Protein AF-0000000085147671 (afdb_homodimer)

Structure (mmCIF, N/CA/C/O backbone):
data_AF-0000000085147671-model_v1
#
loop_
_entity.id
_entity.type
_entity.pdbx_description
1 polymer 'FAS1 domain-containing protein'
#
loop_
_atom_site.group_PDB
_atom_site.id
_atom_site.type_symbol
_atom_site.label_atom_id
_atom_site.label_alt_id
_atom_site.label_comp_id
_atom_site.label_asym_id
_atom_site.label_entity_id
_atom_site.label_seq_id
_atom_site.pdbx_PDB_ins_code
_atom_site.Cartn_x
_atom_site.Cartn_y
_atom_site.Cartn_z
_atom_site.occupancy
_atom_site.B_iso_or_equiv
_atom_site.auth_seq_id
_atom_site.auth_comp_id
_atom_site.auth_asym_id
_atom_site.auth_atom_id
_atom_site.pdbx_PDB_model_num
ATOM 1 N N . MET A 1 1 ? 23.203 61.625 76.875 1 18.44 1 MET A N 1
ATOM 2 C CA . MET A 1 1 ? 23.047 62.5 78 1 18.44 1 MET A CA 1
ATOM 3 C C . MET A 1 1 ? 22.094 63.656 77.75 1 18.44 1 MET A C 1
ATOM 5 O O . MET A 1 1 ? 21.141 63.875 78.5 1 18.44 1 MET A O 1
ATOM 9 N N . ASN A 1 2 ? 22.594 64.938 77.438 1 16.28 2 ASN A N 1
ATOM 10 C CA . ASN A 1 2 ? 22.391 66.125 78.25 1 16.28 2 ASN A CA 1
ATOM 11 C C . ASN A 1 2 ? 21.047 66.75 78 1 16.28 2 ASN A C 1
ATOM 13 O O . ASN A 1 2 ? 20.375 66.438 77 1 16.28 2 ASN A O 1
ATOM 17 N N . PRO A 1 3 ? 21.094 68.188 77.812 1 18.73 3 PRO A N 1
ATOM 18 C CA . PRO A 1 3 ? 20.625 69.25 78.625 1 18.73 3 PRO A CA 1
ATOM 19 C C . PRO A 1 3 ? 19.141 69.625 78.438 1 18.73 3 PRO A C 1
ATOM 21 O O . PRO A 1 3 ? 18.547 69.125 77.438 1 18.73 3 PRO A O 1
ATOM 24 N N . HIS A 1 4 ? 18.75 70.875 78.625 1 17.81 4 HIS A N 1
ATOM 25 C CA . HIS A 1 4 ? 18.047 71.875 79.438 1 17.81 4 HIS A CA 1
ATOM 26 C C . HIS A 1 4 ? 16.734 72.312 78.812 1 17.81 4 HIS A C 1
ATOM 28 O O . HIS A 1 4 ? 15.68 72.312 79.438 1 17.81 4 HIS A O 1
ATOM 34 N N . TRP A 1 5 ? 16.734 73.5 78.062 1 19 5 TRP A N 1
ATOM 35 C CA . TRP A 1 5 ? 16.125 74.75 78.5 1 19 5 TRP A CA 1
ATOM 36 C C . TRP A 1 5 ? 14.617 74.75 78.188 1 19 5 TRP A C 1
ATOM 38 O O . TRP A 1 5 ? 14.141 73.938 77.375 1 19 5 TRP A O 1
ATOM 48 N N . LYS A 1 6 ? 13.727 75.938 78.25 1 20.78 6 LYS A N 1
ATOM 49 C CA . LYS A 1 6 ? 12.734 76.75 78.938 1 20.78 6 LYS A CA 1
ATOM 50 C C . LYS A 1 6 ? 11.414 76.812 78.188 1 20.78 6 LYS A C 1
ATOM 52 O O . LYS A 1 6 ? 10.359 76.5 78.75 1 20.78 6 LYS A O 1
ATOM 57 N N . SER A 1 7 ? 11.031 78.125 77.75 1 19.12 7 SER A N 1
ATOM 58 C CA . SER A 1 7 ? 10.031 79.062 78.25 1 19.12 7 SER A CA 1
ATOM 59 C C . SER A 1 7 ? 8.68 78.875 77.562 1 19.12 7 SER A C 1
ATOM 61 O O . SER A 1 7 ? 8.586 78.125 76.562 1 19.12 7 SER A O 1
ATOM 63 N N . ASN A 1 8 ? 7.707 80.062 77.375 1 18.44 8 ASN A N 1
ATOM 64 C CA . ASN A 1 8 ? 6.434 80.625 77.75 1 18.44 8 ASN A CA 1
ATOM 65 C C . ASN A 1 8 ? 5.363 80.438 76.688 1 18.44 8 ASN A C 1
ATOM 67 O O . ASN A 1 8 ? 4.227 80.062 77 1 18.44 8 ASN A O 1
ATOM 71 N N . LEU A 1 9 ? 5.441 81.312 75.438 1 18.39 9 LEU A N 1
ATOM 72 C CA . LEU A 1 9 ? 4.449 82.312 75.188 1 18.39 9 LEU A CA 1
ATOM 73 C C . LEU A 1 9 ? 3.111 81.75 74.812 1 18.39 9 LEU A C 1
ATOM 75 O O . LEU A 1 9 ? 2.057 82.188 75.25 1 18.39 9 LEU A O 1
ATOM 79 N N . ARG A 1 10 ? 2.834 81.062 73.438 1 21.05 10 ARG A N 1
ATOM 80 C CA . ARG A 1 10 ? 2.615 81.375 72 1 21.05 10 ARG A CA 1
ATOM 81 C C . ARG A 1 10 ? 1.194 81 71.562 1 21.05 10 ARG A C 1
ATOM 83 O O . ARG A 1 10 ? 0.87 79.812 71.438 1 21.05 10 ARG A O 1
ATOM 90 N N . PHE A 1 11 ? 0.144 82 71.812 1 20.11 11 PHE A N 1
ATOM 91 C CA . PHE A 1 11 ? -1.224 82.125 72.312 1 20.11 11 PHE A CA 1
ATOM 92 C C . PHE A 1 11 ? -2.184 81.312 71.438 1 20.11 11 PHE A C 1
ATOM 94 O O . PHE A 1 11 ? -2.934 80.438 71.875 1 20.11 11 PHE A O 1
ATOM 101 N N . ILE A 1 12 ? -3.049 82.125 70.5 1 19.56 12 ILE A N 1
ATOM 102 C CA . ILE A 1 12 ? -4.441 82.562 70.5 1 19.56 12 ILE A CA 1
ATOM 103 C C . ILE A 1 12 ? -5.289 81.688 69.625 1 19.56 12 ILE A C 1
ATOM 105 O O . ILE A 1 12 ? -6.512 81.812 69.562 1 19.56 12 ILE A O 1
ATOM 109 N N . ILE A 1 13 ? -4.715 80.812 68.875 1 19.28 13 ILE A N 1
ATOM 110 C CA . ILE A 1 13 ? -5.5 80.5 67.688 1 19.28 13 ILE A CA 1
ATOM 111 C C . ILE A 1 13 ? -6.766 79.75 68.125 1 19.28 13 ILE A C 1
ATOM 113 O O . ILE A 1 13 ? -7.543 79.312 67.25 1 19.28 13 ILE A O 1
ATOM 117 N N . LEU A 1 14 ? -6.848 79.312 69.375 1 20.98 14 LEU A N 1
ATOM 118 C CA . LEU A 1 14 ? -7.793 78.25 69.375 1 20.98 14 LEU A CA 1
ATOM 119 C C . LEU A 1 14 ? -9.227 78.75 69.312 1 20.98 14 LEU A C 1
ATOM 121 O O . LEU A 1 14 ? -10.023 78.5 70.188 1 20.98 14 LEU A O 1
ATOM 125 N N . PHE A 1 15 ? -9.281 80 68.75 1 20.14 15 PHE A N 1
ATOM 126 C CA . PHE A 1 15 ? -10.516 80.75 69.062 1 20.14 15 PHE A CA 1
ATOM 127 C C . PHE A 1 15 ? -11.711 79.75 69 1 20.14 15 PHE A C 1
ATOM 129 O O . PHE A 1 15 ? -12.469 79.625 69.938 1 20.14 15 PHE A O 1
ATOM 136 N N . LEU A 1 16 ? -12.719 80.188 68.125 1 21.45 16 LEU A N 1
ATOM 137 C CA . LEU A 1 16 ? -14.133 80.5 68.25 1 21.45 16 LEU A CA 1
ATOM 138 C C . LEU A 1 16 ? -15 79.25 68 1 21.45 16 LEU A C 1
ATOM 140 O O . LEU A 1 16 ? -15.117 78.812 66.875 1 21.45 16 LEU A O 1
ATOM 144 N N . LEU A 1 17 ? -14.914 78.25 68.812 1 24.36 17 LEU A N 1
ATOM 145 C CA . LEU A 1 17 ? -15.805 77.125 68.812 1 24.36 17 LEU A CA 1
ATOM 146 C C . LEU A 1 17 ? -17.25 77.562 68.938 1 24.36 17 LEU A C 1
ATOM 148 O O . LEU A 1 17 ? -17.688 77.875 70.062 1 24.36 17 LEU A O 1
ATOM 152 N N . THR A 1 18 ? -17.656 78.562 68.062 1 22.66 18 THR A N 1
ATOM 153 C CA . THR A 1 18 ? -19.016 79.062 68.25 1 22.66 18 THR A CA 1
ATOM 154 C C . THR A 1 18 ? -20.016 77.938 68.375 1 22.66 18 THR A C 1
ATOM 156 O O . THR A 1 18 ? -19.922 76.938 67.688 1 22.66 18 THR A O 1
ATOM 159 N N . PHE A 1 19 ? -20.609 77.812 69.562 1 27.17 19 PHE A N 1
ATOM 160 C CA . PHE A 1 19 ? -21.719 77.062 70.062 1 27.17 19 PHE A CA 1
ATOM 161 C C . PHE A 1 19 ? -22.938 77.125 69.125 1 27.17 19 PHE A C 1
ATOM 163 O O . PHE A 1 19 ? -23.562 78.188 69 1 27.17 19 PHE A O 1
ATOM 170 N N . VAL A 1 20 ? -22.781 76.562 67.938 1 28.41 20 VAL A N 1
ATOM 171 C CA . VAL A 1 20 ? -23.953 76.5 67.062 1 28.41 20 VAL A CA 1
ATOM 172 C C . VAL A 1 20 ? -25.125 75.938 67.812 1 28.41 20 VAL A C 1
ATOM 174 O O . VAL A 1 20 ? -25.031 74.812 68.312 1 28.41 20 VAL A O 1
ATOM 177 N N . ARG A 1 21 ? -25.938 76.812 68.5 1 26.67 21 ARG A N 1
ATOM 178 C CA . ARG A 1 21 ? -27.25 76.5 69.062 1 26.67 21 ARG A CA 1
ATOM 179 C C . ARG A 1 21 ? -28.109 75.688 68.125 1 26.67 21 ARG A C 1
ATOM 181 O O . ARG A 1 21 ? -28.391 76.125 67 1 26.67 21 ARG A O 1
ATOM 188 N N . THR A 1 22 ? -27.922 74.375 68.25 1 27.78 22 THR A N 1
ATOM 189 C CA . THR A 1 22 ? -28.859 73.438 67.625 1 27.78 22 THR A CA 1
ATOM 190 C C . THR A 1 22 ? -30.281 73.75 68.062 1 27.78 22 THR A C 1
ATOM 192 O O . THR A 1 22 ? -30.594 73.562 69.25 1 27.78 22 THR A O 1
ATOM 195 N N . SER A 1 23 ? -30.875 74.938 67.75 1 27.72 23 SER A N 1
ATOM 196 C CA . SER A 1 23 ? -32.312 75.062 68 1 27.72 23 SER A CA 1
ATOM 197 C C . SER A 1 23 ? -33.062 73.812 67.562 1 27.72 23 SER A C 1
ATOM 199 O O . SER A 1 23 ? -32.719 73.188 66.562 1 27.72 23 SER A O 1
ATOM 201 N N . ASN A 1 24 ? -33.625 73.188 68.5 1 28.58 24 ASN A N 1
ATOM 202 C CA . ASN A 1 24 ? -34.562 72.062 68.5 1 28.58 24 ASN A CA 1
ATOM 203 C C . ASN A 1 24 ? -35.719 72.312 67.562 1 28.58 24 ASN A C 1
ATOM 205 O O . ASN A 1 24 ? -36.656 73 67.875 1 28.58 24 ASN A O 1
ATOM 209 N N . ILE A 1 25 ? -35.469 72.875 66.312 1 29.09 25 ILE A N 1
ATOM 210 C CA . ILE A 1 25 ? -36.625 72.938 65.438 1 29.09 25 ILE A CA 1
ATOM 211 C C . ILE A 1 25 ? -37.375 71.562 65.5 1 29.09 25 ILE A C 1
ATOM 213 O O . ILE A 1 25 ? -36.75 70.5 65.375 1 29.09 25 ILE A O 1
ATOM 217 N N . ASP A 1 26 ? -38.531 71.625 66.125 1 30.11 26 ASP A N 1
ATOM 218 C CA . ASP A 1 26 ? -39.594 70.625 66.125 1 30.11 26 ASP A CA 1
ATOM 219 C C . ASP A 1 26 ? -39.781 70.062 64.688 1 30.11 26 ASP A C 1
ATOM 221 O O . ASP A 1 26 ? -40.156 70.75 63.781 1 30.11 26 ASP A O 1
ATOM 225 N N . ASP A 1 27 ? -38.719 69.438 64.25 1 30.64 27 ASP A N 1
ATOM 226 C CA . ASP A 1 27 ? -38.75 68.812 62.969 1 30.64 27 ASP A CA 1
ATOM 227 C C . ASP A 1 27 ? -40.031 68 62.75 1 30.64 27 ASP A C 1
ATOM 229 O O . ASP A 1 27 ? -40.188 66.875 63.25 1 30.64 27 ASP A O 1
ATOM 233 N N . ASP A 1 28 ? -41.156 68.688 63 1 31.89 28 ASP A N 1
ATOM 234 C CA . ASP A 1 28 ? -42.438 68 62.719 1 31.89 28 ASP A CA 1
ATOM 235 C C . ASP A 1 28 ? -42.375 67.125 61.469 1 31.89 28 ASP A C 1
ATOM 237 O O . ASP A 1 28 ? -42.844 66 61.5 1 31.89 28 ASP A O 1
ATOM 241 N N . ASN A 1 29 ? -42.531 67.875 60.312 1 34.53 29 ASN A N 1
ATOM 242 C CA . ASN A 1 29 ? -42.969 67.25 59.094 1 34.53 29 ASN A CA 1
ATOM 243 C C . ASN A 1 29 ? -41.906 66.25 58.594 1 34.53 29 ASN A C 1
ATOM 245 O O . ASN A 1 29 ? -41.156 66.562 57.688 1 34.53 29 ASN A O 1
ATOM 249 N N . LYS A 1 30 ? -41.156 65.688 59.375 1 39 30 LYS A N 1
ATOM 250 C CA . LYS A 1 30 ? -40.125 64.75 58.906 1 39 30 LYS A CA 1
ATOM 251 C C . LYS A 1 30 ? -40.719 63.656 58.031 1 39 30 LYS A C 1
ATOM 253 O O . LYS A 1 30 ? -41.375 62.75 58.5 1 39 30 LYS A O 1
ATOM 258 N N . PHE A 1 31 ? -41.125 63.969 56.844 1 42.31 31 PHE A N 1
ATOM 259 C CA . PHE A 1 31 ? -41.344 62.969 55.812 1 42.31 31 PHE A CA 1
ATOM 260 C C . PHE A 1 31 ? -40.312 61.875 55.875 1 42.31 31 PHE A C 1
ATOM 262 O O . PHE A 1 31 ? -39.094 62.125 55.719 1 42.31 31 PHE A O 1
ATOM 269 N N . PRO A 1 32 ? -40.406 60.875 56.688 1 51.78 32 PRO A N 1
ATOM 270 C CA . PRO A 1 32 ? -39.438 59.812 56.906 1 51.78 32 PRO A CA 1
ATOM 271 C C . PRO A 1 32 ? -38.781 59.344 55.594 1 51.78 32 PRO A C 1
ATOM 273 O O . PRO A 1 32 ? -39.469 59.125 54.594 1 51.78 32 PRO A O 1
ATOM 276 N N . PHE A 1 33 ? -37.531 59.75 55.375 1 69.94 33 PHE A N 1
ATOM 277 C CA . PHE A 1 33 ? -36.688 59.219 54.312 1 69.94 33 PHE A CA 1
ATOM 278 C C . PHE A 1 33 ? -36.719 57.688 54.312 1 69.94 33 PHE A C 1
ATOM 280 O O . PHE A 1 33 ? -36.344 57.062 55.312 1 69.94 33 PHE A O 1
ATOM 287 N N . GLU A 1 34 ? -37.562 57.094 53.5 1 82.31 34 GLU A N 1
ATOM 288 C CA . GLU A 1 34 ? -37.688 55.656 53.438 1 82.31 34 GLU A CA 1
ATOM 289 C C . GLU A 1 34 ? -36.875 55.062 52.281 1 82.31 34 GLU A C 1
ATOM 291 O O . GLU A 1 34 ? -37.031 55.438 51.125 1 82.31 34 GLU A O 1
ATOM 296 N N . THR A 1 35 ? -35.844 54.344 52.594 1 90.25 35 THR A N 1
ATOM 297 C CA . THR A 1 35 ? -35.031 53.594 51.656 1 90.25 35 THR A CA 1
ATOM 298 C C . THR A 1 35 ? -35.625 52.188 51.438 1 90.25 35 THR A C 1
ATOM 300 O O . THR A 1 35 ? -36.625 51.812 52.062 1 90.25 35 THR A O 1
ATOM 303 N N . VAL A 1 36 ? -35.031 51.438 50.438 1 93.75 36 VAL A N 1
ATOM 304 C CA . VAL A 1 36 ? -35.469 50.094 50.156 1 93.75 36 VAL A CA 1
ATOM 305 C C . VAL A 1 36 ? -35.312 49.219 51.406 1 93.75 36 VAL A C 1
ATOM 307 O O . VAL A 1 36 ? -36.219 48.438 51.75 1 93.75 36 VAL A O 1
ATOM 310 N N . VAL A 1 37 ? -34.25 49.375 52.188 1 93.81 37 VAL A N 1
ATOM 311 C CA . VAL A 1 37 ? -33.969 48.594 53.406 1 93.81 37 VAL A CA 1
ATOM 312 C C . VAL A 1 37 ? -35 48.906 54.469 1 93.81 37 VAL A C 1
ATOM 314 O O . VAL A 1 37 ? -35.438 48.031 55.25 1 93.81 37 VAL A O 1
ATOM 317 N N . ASP A 1 38 ? -35.469 50.188 54.5 1 91.94 38 ASP A N 1
ATOM 318 C CA . ASP A 1 38 ? -36.469 50.594 55.469 1 91.94 38 ASP A CA 1
ATOM 319 C C . ASP A 1 38 ? -37.812 49.906 55.219 1 91.94 38 ASP A C 1
ATOM 321 O O . ASP A 1 38 ? -38.469 49.469 56.156 1 91.94 38 ASP A O 1
ATOM 325 N N . ILE A 1 39 ? -38.094 49.906 53.938 1 93.56 39 ILE A N 1
ATOM 326 C CA . ILE A 1 39 ? -39.344 49.25 53.562 1 93.56 39 ILE A CA 1
ATOM 327 C C . ILE A 1 39 ? -39.25 47.781 53.938 1 93.56 39 ILE A C 1
ATOM 329 O O . ILE A 1 39 ? -40.219 47.219 54.5 1 93.56 39 ILE A O 1
ATOM 333 N N . LEU A 1 40 ? -38.188 47.094 53.656 1 94.69 40 LEU A N 1
ATOM 334 C CA . LEU A 1 40 ? -38 45.688 54 1 94.69 40 LEU A CA 1
ATOM 335 C C . LEU A 1 40 ? -38.062 45.469 55.5 1 94.69 40 LEU A C 1
ATOM 337 O O . LEU A 1 40 ? -38.562 44.438 55.969 1 94.69 40 LEU A O 1
ATOM 341 N N . SER A 1 41 ? -37.594 46.375 56.312 1 92.5 41 SER A N 1
ATOM 342 C CA . SER A 1 41 ? -37.562 46.281 57.75 1 92.5 41 SER A CA 1
ATOM 343 C C . SER A 1 41 ? -38.938 46.5 58.375 1 92.5 41 SER A C 1
ATOM 345 O O . SER A 1 41 ? -39.25 45.906 59.406 1 92.5 41 SER A O 1
ATOM 347 N N . ASN A 1 42 ? -39.719 47.406 57.719 1 92.19 42 ASN A N 1
ATOM 348 C CA . ASN A 1 42 ? -41.031 47.75 58.25 1 92.19 42 ASN A CA 1
ATOM 349 C C . ASN A 1 42 ? -42.062 46.688 57.906 1 92.19 42 ASN A C 1
ATOM 351 O O . ASN A 1 42 ? -43.125 46.625 58.531 1 92.19 42 ASN A O 1
ATOM 355 N N . ASP A 1 43 ? -41.781 45.938 56.906 1 92.31 43 ASP A N 1
ATOM 356 C CA . ASP A 1 43 ? -42.719 44.906 56.5 1 92.31 43 ASP A CA 1
ATOM 357 C C . ASP A 1 43 ? -42.219 43.5 56.938 1 92.31 43 ASP A C 1
ATOM 359 O O . ASP A 1 43 ? -41.188 43.031 56.438 1 92.31 43 ASP A O 1
ATOM 363 N N . VAL A 1 44 ? -42.938 42.812 57.75 1 90.62 44 VAL A N 1
ATOM 364 C CA . VAL A 1 44 ? -42.531 41.594 58.406 1 90.62 44 VAL A CA 1
ATOM 365 C C . VAL A 1 44 ? -42.406 40.469 57.375 1 90.62 44 VAL A C 1
ATOM 367 O O . VAL A 1 44 ? -41.656 39.5 57.594 1 90.62 44 VAL A O 1
ATOM 370 N N . GLN A 1 45 ? -43 40.594 56.281 1 92.88 45 GLN A N 1
ATOM 371 C CA . GLN A 1 45 ? -43 39.531 55.281 1 92.88 45 GLN A CA 1
ATOM 372 C C . GLN A 1 45 ? -41.594 39.406 54.656 1 92.88 45 GLN A C 1
ATOM 374 O O . GLN A 1 45 ? -41.312 38.375 54.062 1 92.88 45 GLN A O 1
ATOM 379 N N . PHE A 1 46 ? -40.688 40.344 54.812 1 95.06 46 PHE A N 1
ATOM 380 C CA . PHE A 1 46 ? -39.375 40.312 54.219 1 95.06 46 PHE A CA 1
ATOM 381 C C . PHE A 1 46 ? -38.281 40.062 55.25 1 95.06 46 PHE A C 1
ATOM 383 O O . PHE A 1 46 ? -37.094 40.281 55 1 95.06 46 PHE A O 1
ATOM 390 N N . SER A 1 47 ? -38.625 39.562 56.438 1 92.25 47 SER A N 1
ATOM 391 C CA . SER A 1 47 ? -37.688 39.469 57.562 1 92.25 47 SER A CA 1
ATOM 392 C C . SER A 1 47 ? -36.562 38.5 57.25 1 92.25 47 SER A C 1
ATOM 394 O O . SER A 1 47 ? -35.406 38.781 57.531 1 92.25 47 SER A O 1
ATOM 396 N N . THR A 1 48 ? -36.906 37.344 56.688 1 91.81 48 THR A N 1
ATOM 397 C CA . THR A 1 48 ? -35.875 36.375 56.344 1 91.81 48 THR A CA 1
ATOM 398 C C . THR A 1 48 ? -34.938 36.906 55.281 1 91.81 48 THR A C 1
ATOM 400 O O . THR A 1 48 ? -33.719 36.719 55.375 1 91.81 48 THR A O 1
ATOM 403 N N . PHE A 1 49 ? -35.438 37.469 54.188 1 93.94 49 PHE A N 1
ATOM 404 C CA . PHE A 1 49 ? -34.625 38.062 53.125 1 93.94 49 PHE A CA 1
ATOM 405 C C . PHE A 1 49 ? -33.688 39.156 53.688 1 93.94 49 PHE A C 1
ATOM 407 O O . PHE A 1 49 ? -32.5 39.188 53.344 1 93.94 49 PHE A O 1
ATOM 414 N N . LEU A 1 50 ? -34.25 39.969 54.594 1 92.81 50 LEU A N 1
ATOM 415 C CA . LEU A 1 50 ? -33.469 41.062 55.188 1 92.81 50 LEU A CA 1
ATOM 416 C C . LEU A 1 50 ? -32.344 40.5 56.062 1 92.81 50 LEU A C 1
ATOM 418 O O . LEU A 1 50 ? -31.234 41.031 56.062 1 92.81 50 LEU A O 1
ATOM 422 N N . ARG A 1 51 ? -32.656 39.438 56.75 1 89.94 51 ARG A N 1
ATOM 423 C CA . ARG A 1 51 ? -31.625 38.812 57.594 1 89.94 51 ARG A CA 1
ATOM 424 C C . ARG A 1 51 ? -30.469 38.281 56.719 1 89.94 51 ARG A C 1
ATOM 426 O O . ARG A 1 51 ? -29.297 38.438 57.094 1 89.94 51 ARG A O 1
ATOM 433 N N . LEU A 1 52 ? -30.797 37.75 55.656 1 91.06 52 LEU A N 1
ATOM 434 C CA . LEU A 1 52 ? -29.797 37.25 54.719 1 91.06 52 LEU A CA 1
ATOM 435 C C . LEU A 1 52 ? -28.969 38.406 54.156 1 91.06 52 LEU A C 1
ATOM 437 O O . LEU A 1 52 ? -27.75 38.281 54.031 1 91.06 52 LEU A O 1
ATOM 441 N N . VAL A 1 53 ? -29.562 39.469 53.688 1 93.38 53 VAL A N 1
ATOM 442 C CA . VAL A 1 53 ? -28.922 40.656 53.125 1 93.38 53 VAL A CA 1
ATOM 443 C C . VAL A 1 53 ? -27.969 41.281 54.156 1 93.38 53 VAL A C 1
ATOM 445 O O . VAL A 1 53 ? -26.875 41.688 53.812 1 93.38 53 VAL A O 1
ATOM 448 N N . GLN A 1 54 ? -28.391 41.219 55.406 1 91.12 54 GLN A N 1
ATOM 449 C CA . GLN A 1 54 ? -27.578 41.75 56.469 1 91.12 54 GLN A CA 1
ATOM 450 C C . GLN A 1 54 ? -26.375 40.844 56.75 1 91.12 54 GLN A C 1
ATOM 452 O O . GLN A 1 54 ? -25.234 41.344 56.875 1 91.12 54 GLN A O 1
ATOM 457 N N . ARG A 1 55 ? -26.641 39.594 56.812 1 89.38 55 ARG A N 1
ATOM 458 C CA . ARG A 1 55 ? -25.578 38.625 57.094 1 89.38 55 ARG A CA 1
ATOM 459 C C . ARG A 1 55 ? -24.5 38.656 56.031 1 89.38 55 ARG A C 1
ATOM 461 O O . ARG A 1 55 ? -23.328 38.438 56.312 1 89.38 55 ARG A O 1
ATOM 468 N N . LYS A 1 56 ? -24.906 38.875 54.906 1 92.31 56 LYS A N 1
ATOM 469 C CA . LYS A 1 56 ? -23.969 38.844 53.812 1 92.31 56 LYS A CA 1
ATOM 470 C C . LYS A 1 56 ? -23.359 40.25 53.562 1 92.31 56 LYS A C 1
ATOM 472 O O . LYS A 1 56 ? -22.484 40.406 52.719 1 92.31 56 LYS A O 1
ATOM 477 N N . GLY A 1 57 ? -23.797 41.219 54.219 1 91.69 57 GLY A N 1
ATOM 478 C CA . GLY A 1 57 ? -23.203 42.531 54.156 1 91.69 57 GLY A CA 1
ATOM 479 C C . GLY A 1 57 ? -23.641 43.344 52.969 1 91.69 57 GLY A C 1
ATOM 480 O O . GLY A 1 57 ? -22.875 44.156 52.438 1 91.69 57 GLY A O 1
ATOM 481 N N . TYR A 1 58 ? -24.891 43.188 52.469 1 94.56 58 TYR A N 1
ATOM 482 C CA . TYR A 1 58 ? -25.344 43.844 51.25 1 94.56 58 TYR A CA 1
ATOM 483 C C . TYR A 1 58 ? -26.078 45.156 51.562 1 94.56 58 TYR A C 1
ATOM 485 O O . TYR A 1 58 ? -26.484 45.875 50.656 1 94.56 58 TYR A O 1
ATOM 493 N N . VAL A 1 59 ? -26.281 45.531 52.781 1 94.31 59 VAL A N 1
ATOM 494 C CA . VAL A 1 59 ? -27.109 46.656 53.156 1 94.31 59 VAL A CA 1
ATOM 495 C C . VAL A 1 59 ? -26.484 47.969 52.625 1 94.31 59 VAL A C 1
ATOM 497 O O . VAL A 1 59 ? -27.172 48.75 51.969 1 94.31 59 VAL A O 1
ATOM 500 N N . PRO A 1 60 ? -25.141 48.156 52.875 1 93 60 PRO A N 1
ATOM 501 C CA . PRO A 1 60 ? -24.562 49.375 52.281 1 93 60 PRO A CA 1
ATOM 502 C C . PRO A 1 60 ? -24.688 49.406 50.75 1 93 60 PRO A C 1
ATOM 504 O O . PRO A 1 60 ? -24.938 50.5 50.188 1 93 60 PRO A O 1
ATOM 507 N N . TYR A 1 61 ? -24.531 48.281 50.156 1 93.38 61 TYR A N 1
ATOM 508 C CA . TYR A 1 61 ? -24.641 48.188 48.719 1 93.38 61 TYR A CA 1
ATOM 509 C C . TYR A 1 61 ? -26.031 48.594 48.25 1 93.38 61 TYR A C 1
ATOM 511 O O . TYR A 1 61 ? -26.172 49.406 47.344 1 93.38 61 TYR A O 1
ATOM 519 N N . LEU A 1 62 ? -27.078 48.094 48.844 1 94.5 62 LEU A N 1
ATOM 520 C CA . LEU A 1 62 ? -28.453 48.406 48.469 1 94.5 62 LEU A CA 1
ATOM 521 C C . LEU A 1 62 ? -28.766 49.875 48.688 1 94.5 62 LEU A C 1
ATOM 523 O O . LEU A 1 62 ? -29.516 50.469 47.938 1 94.5 62 LEU A O 1
ATOM 527 N N . ASN A 1 63 ? -28.188 50.438 49.75 1 92.06 63 ASN A N 1
ATOM 528 C CA . ASN A 1 63 ? -28.453 51.844 50.094 1 92.06 63 ASN A CA 1
ATOM 529 C C . ASN A 1 63 ? -27.781 52.781 49.125 1 92.06 63 ASN A C 1
ATOM 531 O O . ASN A 1 63 ? -28.219 53.938 48.969 1 92.06 63 ASN A O 1
ATOM 535 N N . GLU A 1 64 ? -26.766 52.312 48.5 1 92.81 64 GLU A N 1
ATOM 536 C CA . GLU A 1 64 ? -26.031 53.156 47.562 1 92.81 64 GLU A CA 1
ATOM 537 C C . GLU A 1 64 ? -26.641 53.094 46.188 1 92.81 64 GLU A C 1
ATOM 539 O O . GLU A 1 64 ? -26.391 53.969 45.344 1 92.81 64 GLU A O 1
ATOM 544 N N . LEU A 1 65 ? -27.406 52.062 45.875 1 92.94 65 LEU A N 1
ATOM 545 C CA . LEU A 1 65 ? -27.969 51.875 44.531 1 92.94 65 LEU A CA 1
ATOM 546 C C . LEU A 1 65 ? -29.047 52.906 44.219 1 92.94 65 LEU A C 1
ATOM 548 O O . LEU A 1 65 ? -29.734 53.375 45.156 1 92.94 65 LEU A O 1
ATOM 552 N N . GLN A 1 66 ? -29.047 53.344 42.906 1 92.69 66 GLN A N 1
ATOM 553 C CA . GLN A 1 66 ? -30.094 54.219 42.375 1 92.69 66 GLN A CA 1
ATOM 554 C C . GLN A 1 66 ? -30.672 53.688 41.062 1 92.69 66 GLN A C 1
ATOM 556 O O . GLN A 1 66 ? -29.984 52.969 40.344 1 92.69 66 GLN A O 1
ATOM 561 N N . ASN A 1 67 ? -32 53.969 40.812 1 93.69 67 ASN A N 1
ATOM 562 C CA . ASN A 1 67 ? -32.688 53.562 39.594 1 93.69 67 ASN A CA 1
ATOM 563 C C . ASN A 1 67 ? -32.625 52.031 39.406 1 93.69 67 ASN A C 1
ATOM 565 O O . ASN A 1 67 ? -32.094 51.531 38.438 1 93.69 67 ASN A O 1
ATOM 569 N N . PHE A 1 68 ? -33.188 51.312 40.344 1 95.38 68 PHE A N 1
ATOM 570 C CA . PHE A 1 68 ? -33.125 49.875 40.281 1 95.38 68 PHE A CA 1
ATOM 571 C C . PHE A 1 68 ? -34.438 49.25 40.75 1 95.38 68 PHE A C 1
ATOM 573 O O . PHE A 1 68 ? -35.312 49.969 41.281 1 95.38 68 PHE A O 1
ATOM 580 N N . THR A 1 69 ? -34.656 48 40.5 1 95.62 69 THR A N 1
ATOM 581 C CA . THR A 1 69 ? -35.781 47.188 41 1 95.62 69 THR A CA 1
ATOM 582 C C . THR A 1 69 ? -35.25 45.969 41.781 1 95.62 69 THR A C 1
ATOM 584 O O . THR A 1 69 ? -34.312 45.312 41.344 1 95.62 69 THR A O 1
ATOM 587 N N . LEU A 1 70 ? -35.781 45.812 42.938 1 96.44 70 LEU A N 1
ATOM 588 C CA . LEU A 1 70 ? -35.406 44.656 43.781 1 96.44 70 LEU A CA 1
ATOM 589 C C . LEU A 1 70 ? -36.531 43.656 43.844 1 96.44 70 LEU A C 1
ATOM 591 O O . LEU A 1 70 ? -37.656 44 44.219 1 96.44 70 LEU A O 1
ATOM 595 N N . PHE A 1 71 ? -36.25 42.438 43.375 1 95.75 71 PHE A N 1
ATOM 596 C CA . PHE A 1 71 ? -37.188 41.344 43.594 1 95.75 71 PHE A CA 1
ATOM 597 C C . PHE A 1 71 ? -36.906 40.688 44.969 1 95.75 71 PHE A C 1
ATOM 599 O O . PHE A 1 71 ? -36.031 39.812 45.062 1 95.75 71 PHE A O 1
ATOM 606 N N . ALA A 1 72 ? -37.719 40.969 45.906 1 95.5 72 ALA A N 1
ATOM 607 C CA . ALA A 1 72 ? -37.469 40.531 47.25 1 95.5 72 ALA A CA 1
ATOM 608 C C . ALA A 1 72 ? -38.312 39.312 47.594 1 95.5 72 ALA A C 1
ATOM 610 O O . ALA A 1 72 ? -39.562 39.406 47.625 1 95.5 72 ALA A O 1
ATOM 611 N N . PRO A 1 73 ? -37.656 38.219 47.906 1 94.94 73 PRO A N 1
ATOM 612 C CA . PRO A 1 73 ? -38.469 37.031 48.312 1 94.94 73 PRO A CA 1
ATOM 613 C C . PRO A 1 73 ? -39.156 37.25 49.656 1 94.94 73 PRO A C 1
ATOM 615 O O . PRO A 1 73 ? -38.594 37.812 50.594 1 94.94 73 PRO A O 1
ATOM 618 N N . VAL A 1 74 ? -40.375 36.875 49.688 1 94.62 74 VAL A N 1
ATOM 619 C CA . VAL A 1 74 ? -41.125 36.875 50.938 1 94.62 74 VAL A CA 1
ATOM 620 C C . VAL A 1 74 ? -40.781 35.688 51.781 1 94.62 74 VAL A C 1
ATOM 622 O O . VAL A 1 74 ? -40.062 34.781 51.312 1 94.62 74 VAL A O 1
ATOM 625 N N . ASN A 1 75 ? -41.219 35.625 53.031 1 91.81 75 ASN A N 1
ATOM 626 C CA . ASN A 1 75 ? -40.812 34.562 53.969 1 91.81 75 ASN A CA 1
ATOM 627 C C . ASN A 1 75 ? -41.219 33.188 53.469 1 91.81 75 ASN A C 1
ATOM 629 O O . ASN A 1 75 ? -40.531 32.188 53.719 1 91.81 75 ASN A O 1
ATOM 633 N N . SER A 1 76 ? -42.312 33.094 52.656 1 89.12 76 SER A N 1
ATOM 634 C CA . SER A 1 76 ? -42.812 31.812 52.188 1 89.12 76 SER A CA 1
ATOM 635 C C . SER A 1 76 ? -41.875 31.219 51.125 1 89.12 76 SER A C 1
ATOM 637 O O . SER A 1 76 ? -41.938 30.031 50.844 1 89.12 76 SER A O 1
ATOM 639 N N . ALA A 1 77 ? -41.031 32.094 50.625 1 91.19 77 ALA A N 1
ATOM 640 C CA . ALA A 1 77 ? -40.062 31.641 49.625 1 91.19 77 ALA A CA 1
ATOM 641 C C . ALA A 1 77 ? -38.938 30.828 50.25 1 91.19 77 ALA A C 1
ATOM 643 O O . ALA A 1 77 ? -38.25 30.078 49.562 1 91.19 77 ALA A O 1
ATOM 644 N N . PHE A 1 78 ? -38.719 30.938 51.531 1 89.56 78 PHE A N 1
ATOM 645 C CA . PHE A 1 78 ? -37.594 30.312 52.219 1 89.56 78 PHE A CA 1
ATOM 646 C C . PHE A 1 78 ? -38.062 29.094 53 1 89.56 78 PHE A C 1
ATOM 648 O O . PHE A 1 78 ? -39.188 29.062 53.5 1 89.56 78 PHE A O 1
ATOM 655 N N . ILE A 1 79 ? -37.312 28.109 52.781 1 77.25 79 ILE A N 1
ATOM 656 C CA . ILE A 1 79 ? -37.5 26.969 53.688 1 77.25 79 ILE A CA 1
ATOM 657 C C . ILE A 1 79 ? -36.5 27.078 54.844 1 77.25 79 ILE A C 1
ATOM 659 O O . ILE A 1 79 ? -35.281 27.094 54.625 1 77.25 79 ILE A O 1
ATOM 663 N N . VAL A 1 80 ? -36.969 27.375 55.969 1 67.81 80 VAL A N 1
ATOM 664 C CA . VAL A 1 80 ? -36.125 27.547 57.156 1 67.81 80 VAL A CA 1
ATOM 665 C C . VAL A 1 80 ? -36.25 26.297 58.031 1 67.81 80 VAL A C 1
ATOM 667 O O . VAL A 1 80 ? -37.344 25.859 58.375 1 67.81 80 VAL A O 1
ATOM 670 N N . ASN A 1 81 ? -35.094 25.531 58.062 1 65.62 81 ASN A N 1
ATOM 671 C CA . ASN A 1 81 ? -35.094 24.344 58.938 1 65.62 81 ASN A CA 1
ATOM 672 C C . ASN A 1 81 ? -35.344 24.719 60.406 1 65.62 81 ASN A C 1
ATOM 674 O O . ASN A 1 81 ? -35.344 25.891 60.75 1 65.62 81 ASN A O 1
ATOM 678 N N . ASP A 1 82 ? -35.719 23.672 61.156 1 65.69 82 ASP A N 1
ATOM 679 C CA . ASP A 1 82 ? -36.062 23.797 62.562 1 65.69 82 ASP A CA 1
ATOM 680 C C . ASP A 1 82 ? -34.938 24.516 63.344 1 65.69 82 ASP A C 1
ATOM 682 O O . ASP A 1 82 ? -35.219 25.188 64.312 1 65.69 82 ASP A O 1
ATOM 686 N N . GLU A 1 83 ? -33.75 24.422 62.875 1 64.94 83 GLU A N 1
ATOM 687 C CA . GLU A 1 83 ? -32.625 25.031 63.594 1 64.94 83 GLU A CA 1
ATOM 688 C C . GLU A 1 83 ? -32.469 26.5 63.188 1 64.94 83 GLU A C 1
ATOM 690 O O . GLU A 1 83 ? -31.562 27.188 63.688 1 64.94 83 GLU A O 1
ATOM 695 N N . GLY A 1 84 ? -33.312 26.969 62.344 1 63 84 GLY A N 1
ATOM 696 C CA . GLY A 1 84 ? -33.281 28.375 61.969 1 63 84 GLY A CA 1
ATOM 697 C C . GLY A 1 84 ? -32.406 28.672 60.75 1 63 84 GLY A C 1
ATOM 698 O O . GLY A 1 84 ? -32.312 29.812 60.312 1 63 84 GLY A O 1
ATOM 699 N N . SER A 1 85 ? -31.797 27.656 60.25 1 68.5 85 SER A N 1
ATOM 700 C CA . SER A 1 85 ? -30.906 27.859 59.125 1 68.5 85 SER A CA 1
ATOM 701 C C . SER A 1 85 ? -31.703 27.922 57.812 1 68.5 85 SER A C 1
ATOM 703 O O . SER A 1 85 ? -32.688 27.188 57.625 1 68.5 85 SER A O 1
ATOM 705 N N . ILE A 1 86 ? -31.422 28.938 57.094 1 71.5 86 ILE A N 1
ATOM 706 C CA . ILE A 1 86 ? -32.062 29.125 55.781 1 71.5 86 ILE A CA 1
ATOM 707 C C . ILE A 1 86 ? -31.422 28.203 54.75 1 71.5 86 ILE A C 1
ATOM 709 O O . ILE A 1 86 ? -30.219 28.234 54.531 1 71.5 86 ILE A O 1
ATOM 713 N N . LEU A 1 87 ? -32.219 27.359 54.219 1 68.62 87 LEU A N 1
ATOM 714 C CA . LEU A 1 87 ? -31.719 26.438 53.188 1 68.62 87 LEU A CA 1
ATOM 715 C C . LEU A 1 87 ? -31.219 27.203 51.969 1 68.62 87 LEU A C 1
ATOM 717 O O . LEU A 1 87 ? -31.906 28.078 51.469 1 68.62 87 LEU A O 1
ATOM 721 N N . GLY A 1 88 ? -29.891 27.031 51.625 1 70.12 88 GLY A N 1
ATOM 722 C CA . GLY A 1 88 ? -29.297 27.641 50.406 1 70.12 88 GLY A CA 1
ATOM 723 C C . GLY A 1 88 ? -28.609 28.953 50.688 1 70.12 88 GLY A C 1
ATOM 724 O O . GLY A 1 88 ? -28.312 29.703 49.781 1 70.12 88 GLY A O 1
ATOM 725 N N . GLU A 1 89 ? -28.453 29.297 51.969 1 77.06 89 GLU A N 1
ATOM 726 C CA . GLU A 1 89 ? -27.844 30.547 52.375 1 77.06 89 GLU A CA 1
ATOM 727 C C . GLU A 1 89 ? -26.484 30.75 51.688 1 77.06 89 GLU A C 1
ATOM 729 O O . GLU A 1 89 ? -26.156 31.859 51.281 1 77.06 89 GLU A O 1
ATOM 734 N N . ASN A 1 90 ? -25.828 29.625 51.562 1 78.31 90 ASN A N 1
ATOM 735 C CA . ASN A 1 90 ? -24.5 29.734 50.969 1 78.31 90 ASN A CA 1
ATOM 736 C C . ASN A 1 90 ? -24.547 30.094 49.5 1 78.31 90 ASN A C 1
ATOM 738 O O . ASN A 1 90 ? -23.609 30.688 48.969 1 78.31 90 ASN A O 1
ATOM 742 N N . GLN A 1 91 ? -25.625 29.844 48.906 1 80.19 91 GLN A N 1
ATOM 743 C CA . GLN A 1 91 ? -25.719 30.078 47.469 1 80.19 91 GLN A CA 1
ATOM 744 C C . GLN A 1 91 ? -26.422 31.406 47.188 1 80.19 91 GLN A C 1
ATOM 746 O O . GLN A 1 91 ? -26.562 31.797 46 1 80.19 91 GLN A O 1
ATOM 751 N N . PHE A 1 92 ? -26.719 32.062 48.156 1 87.25 92 PHE A N 1
ATOM 752 C CA . PHE A 1 92 ? -27.453 33.312 48 1 87.25 92 PHE A CA 1
ATOM 753 C C . PHE A 1 92 ? -26.578 34.375 47.375 1 87.25 92 PHE A C 1
ATOM 755 O O . PHE A 1 92 ? -25.453 34.594 47.812 1 87.25 92 PHE A O 1
ATOM 762 N N . ASP A 1 93 ? -27.047 34.969 46.25 1 90.94 93 ASP A N 1
ATOM 763 C CA . ASP A 1 93 ? -26.422 36.094 45.562 1 90.94 93 ASP A CA 1
ATOM 764 C C . ASP A 1 93 ? -27.422 37.219 45.312 1 90.94 93 ASP A C 1
ATOM 766 O O . ASP A 1 93 ? -28.391 37.031 44.562 1 90.94 93 ASP A O 1
ATOM 770 N N . LEU A 1 94 ? -27.234 38.312 45.844 1 93.81 94 LEU A N 1
ATOM 771 C CA . LEU A 1 94 ? -28.172 39.406 45.75 1 93.81 94 LEU A CA 1
ATOM 772 C C . LEU A 1 94 ? -28.359 39.875 44.312 1 93.81 94 LEU A C 1
ATOM 774 O O . LEU A 1 94 ? -29.438 40.344 43.938 1 93.81 94 LEU A O 1
ATOM 778 N N . GLU A 1 95 ? -27.328 39.719 43.5 1 93.19 95 GLU A N 1
ATOM 779 C CA . GLU A 1 95 ? -27.391 40.156 42.125 1 93.19 95 GLU A CA 1
ATOM 780 C C . GLU A 1 95 ? -28.469 39.375 41.344 1 93.19 95 GLU A C 1
ATOM 782 O O . GLU A 1 95 ? -28.922 39.844 40.281 1 93.19 95 GLU A O 1
ATOM 787 N N . ASN A 1 96 ? -28.891 38.25 41.781 1 93.88 96 ASN A N 1
ATOM 788 C CA . ASN A 1 96 ? -29.953 37.469 41.156 1 93.88 96 ASN A CA 1
ATOM 789 C C . ASN A 1 96 ? -31.312 38.125 41.312 1 93.88 96 ASN A C 1
ATOM 791 O O . ASN A 1 96 ? -32.25 37.781 40.594 1 93.88 96 ASN A O 1
ATOM 795 N N . TYR A 1 97 ? -31.375 39.125 42.125 1 94.75 97 TYR A N 1
ATOM 796 C CA . TYR A 1 97 ? -32.656 39.688 42.469 1 94.75 97 TYR A CA 1
ATOM 797 C C . TYR A 1 97 ? -32.719 41.156 42.094 1 94.75 97 TYR A C 1
ATOM 799 O O . TYR A 1 97 ? -33.656 41.875 42.469 1 94.75 97 TYR A O 1
ATOM 807 N N . LEU A 1 98 ? -31.781 41.625 41.344 1 95.38 98 LEU A N 1
ATOM 808 C CA . LEU A 1 98 ? -31.672 43.062 41.094 1 95.38 98 LEU A CA 1
ATOM 809 C C . LEU A 1 98 ? -31.766 43.375 39.594 1 95.38 98 LEU A C 1
ATOM 811 O O . LEU A 1 98 ? -31.188 42.656 38.781 1 95.38 98 LEU A O 1
ATOM 815 N N . LEU A 1 99 ? -32.562 44.281 39.188 1 94.5 99 LEU A N 1
ATOM 816 C CA . LEU A 1 99 ? -32.469 44.969 37.938 1 94.5 99 LEU A CA 1
ATOM 817 C C . LEU A 1 99 ? -31.797 46.344 38.094 1 94.5 99 LEU A C 1
ATOM 819 O O . LEU A 1 99 ? -32.25 47.156 38.875 1 94.5 99 LEU A O 1
ATOM 823 N N . HIS A 1 100 ? -30.75 46.531 37.375 1 93.44 100 HIS A N 1
ATOM 824 C CA . HIS A 1 100 ? -30.047 47.812 37.469 1 93.44 100 HIS A CA 1
ATOM 825 C C . HIS A 1 100 ? -30.531 48.781 36.375 1 93.44 100 HIS A C 1
ATOM 827 O O . HIS A 1 100 ? -30.891 48.375 35.281 1 93.44 100 HIS A O 1
ATOM 833 N N . ASN A 1 101 ? -30.609 50.062 36.688 1 92.12 101 ASN A N 1
ATOM 834 C CA . ASN A 1 101 ? -30.938 51.156 35.812 1 92.12 101 ASN A CA 1
ATOM 835 C C . ASN A 1 101 ? -32.344 51 35.219 1 92.12 101 ASN A C 1
ATOM 837 O O . ASN A 1 101 ? -32.562 51.344 34.031 1 92.12 101 ASN A O 1
ATOM 841 N N . LEU A 1 102 ? -33.125 50.25 35.938 1 91.19 102 LEU A N 1
ATOM 842 C CA . LEU A 1 102 ? -34.5 50.031 35.469 1 91.19 102 LEU A CA 1
ATOM 843 C C . LEU A 1 102 ? -35.438 49.938 36.656 1 91.19 102 LEU A C 1
ATOM 845 O O . LEU A 1 102 ? -35.281 49.094 37.531 1 91.19 102 LEU A O 1
ATOM 849 N N . THR A 1 103 ? -36.375 50.812 36.719 1 91.19 103 THR A N 1
ATOM 850 C CA . THR A 1 103 ? -37.438 50.781 37.719 1 91.19 103 THR A CA 1
ATOM 851 C C . THR A 1 103 ? -38.719 50.156 37.125 1 91.19 103 THR A C 1
ATOM 853 O O . THR A 1 103 ? -39.344 50.75 36.25 1 91.19 103 THR A O 1
ATOM 856 N N . LEU A 1 104 ? -39.031 49 37.562 1 88.62 104 LEU A N 1
ATOM 857 C CA . LEU A 1 104 ? -40.125 48.25 37 1 88.62 104 LEU A CA 1
ATOM 858 C C . LEU A 1 104 ? -41.406 48.5 37.781 1 88.62 104 LEU A C 1
ATOM 860 O O . LEU A 1 104 ? -41.562 48.031 38.906 1 88.62 104 LEU A O 1
ATOM 864 N N . ASN A 1 105 ? -42.25 49.312 37.188 1 86.88 105 ASN A N 1
ATOM 865 C CA . ASN A 1 105 ? -43.594 49.5 37.688 1 86.88 105 ASN A CA 1
ATOM 866 C C . ASN A 1 105 ? -44.594 48.594 37 1 86.88 105 ASN A C 1
ATOM 868 O O . ASN A 1 105 ? -44.906 48.812 35.812 1 86.88 105 ASN A O 1
ATOM 872 N N . LEU A 1 106 ? -45.062 47.531 37.656 1 83.88 106 LEU A N 1
ATOM 873 C CA . LEU A 1 106 ? -45.875 46.469 37.031 1 83.88 106 LEU A CA 1
ATOM 874 C C . LEU A 1 106 ? -47.312 46.969 36.844 1 83.88 106 LEU A C 1
ATOM 876 O O . LEU A 1 106 ? -48 46.438 35.969 1 83.88 106 LEU A O 1
ATOM 880 N N . SER A 1 107 ? -47.844 47.938 37.531 1 75.88 107 SER A N 1
ATOM 881 C CA . SER A 1 107 ? -49.219 48.438 37.438 1 75.88 107 SER A CA 1
ATOM 882 C C . SER A 1 107 ? -49.438 49.188 36.125 1 75.88 107 SER A C 1
ATOM 884 O O . SER A 1 107 ? -50.562 49.25 35.625 1 75.88 107 SER A O 1
ATOM 886 N N . VAL A 1 108 ? -48.406 49.719 35.594 1 69.62 108 VAL A N 1
ATOM 887 C CA . VAL A 1 108 ? -48.531 50.562 34.375 1 69.62 108 VAL A CA 1
ATOM 888 C C . VAL A 1 108 ? -48.156 49.75 33.156 1 69.62 108 VAL A C 1
ATOM 890 O O . VAL A 1 108 ? -48.406 50.188 32.031 1 69.62 108 VAL A O 1
ATOM 893 N N . ARG A 1 109 ? -47.719 48.656 33.344 1 69.94 109 ARG A N 1
ATOM 894 C CA . ARG A 1 109 ? -47.188 47.906 32.188 1 69.94 109 ARG A CA 1
ATOM 895 C C . ARG A 1 109 ? -48.312 47.125 31.5 1 69.94 109 ARG A C 1
ATOM 897 O O . ARG A 1 109 ? -49.188 46.594 32.156 1 69.94 109 ARG A O 1
ATOM 904 N N . LYS A 1 110 ? -48.281 47.25 30.188 1 65.75 110 LYS A N 1
ATOM 905 C CA . LYS A 1 110 ? -49.188 46.5 29.359 1 65.75 110 LYS A CA 1
ATOM 906 C C . LYS A 1 110 ? -48.969 45 29.484 1 65.75 110 LYS A C 1
ATOM 908 O O . LYS A 1 110 ? -47.844 44.562 29.797 1 65.75 110 LYS A O 1
ATOM 913 N N . GLU A 1 111 ? -49.969 44.219 29.359 1 63.81 111 GLU A N 1
ATOM 914 C CA . GLU A 1 111 ? -49.938 42.75 29.453 1 63.81 111 GLU A CA 1
ATOM 915 C C . GLU A 1 111 ? -49.062 42.125 28.391 1 63.81 111 GLU A C 1
ATOM 917 O O . GLU A 1 111 ? -49.406 42.094 27.219 1 63.81 111 GLU A O 1
ATOM 922 N N . SER A 1 112 ? -47.812 41.844 28.734 1 78.62 112 SER A N 1
ATOM 923 C CA . SER A 1 112 ? -46.906 41.219 27.797 1 78.62 112 SER A CA 1
ATOM 924 C C . SER A 1 112 ? -45.75 40.531 28.531 1 78.62 112 SER A C 1
ATOM 926 O O . SER A 1 112 ? -45.469 40.844 29.688 1 78.62 112 SER A O 1
ATOM 928 N N . MET A 1 113 ? -45.344 39.438 27.984 1 85.62 113 MET A N 1
ATOM 929 C CA . MET A 1 113 ? -44.094 38.844 28.438 1 85.62 113 MET A CA 1
ATOM 930 C C . MET A 1 113 ? -42.906 39.562 27.844 1 85.62 113 MET A C 1
ATOM 932 O O . MET A 1 113 ? -42.75 39.656 26.625 1 85.62 113 MET A O 1
ATOM 936 N N . THR A 1 114 ? -42.094 40.156 28.656 1 87.31 114 THR A N 1
ATOM 937 C CA . THR A 1 114 ? -40.938 40.938 28.219 1 87.31 114 THR A CA 1
ATOM 938 C C . THR A 1 114 ? -39.656 40.312 28.781 1 87.31 114 THR A C 1
ATOM 940 O O . THR A 1 114 ? -39.625 39.812 29.891 1 87.31 114 THR A O 1
ATOM 943 N N . ILE A 1 115 ? -38.625 40.438 27.938 1 91.19 115 ILE A N 1
ATOM 944 C CA . ILE A 1 115 ? -37.312 39.938 28.359 1 91.19 115 ILE A CA 1
ATOM 945 C C . ILE A 1 115 ? -36.375 41.125 28.656 1 91.19 115 ILE A C 1
ATOM 947 O O . ILE A 1 115 ? -36.25 42.031 27.844 1 91.19 115 ILE A O 1
ATOM 951 N N . ILE A 1 116 ? -35.844 41.156 29.812 1 90.94 116 ILE A N 1
ATOM 952 C CA . ILE A 1 116 ? -34.844 42.188 30.203 1 90.94 116 ILE A CA 1
ATOM 953 C C . ILE A 1 116 ? -33.469 41.562 30.234 1 90.94 116 ILE A C 1
ATOM 955 O O . ILE A 1 116 ? -33.219 40.625 31 1 90.94 116 ILE A O 1
ATOM 959 N N . ASN A 1 117 ? -32.562 42.031 29.359 1 90.31 117 ASN A N 1
ATOM 960 C CA . ASN A 1 117 ? -31.219 41.438 29.312 1 90.31 117 ASN A CA 1
ATOM 961 C C . ASN A 1 117 ? -30.125 42.469 29.469 1 90.31 117 ASN A C 1
ATOM 963 O O . ASN A 1 117 ? -28.938 42.156 29.406 1 90.31 117 ASN A O 1
ATOM 967 N N . GLN A 1 118 ? -30.453 43.719 29.703 1 88.69 118 GLN A N 1
ATOM 968 C CA . GLN A 1 118 ? -29.469 44.781 29.906 1 88.69 118 GLN A CA 1
ATOM 969 C C . GLN A 1 118 ? -29.281 45.094 31.391 1 88.69 118 GLN A C 1
ATOM 971 O O . GLN A 1 118 ? -30.25 45.094 32.156 1 88.69 118 GLN A O 1
ATOM 976 N N . TYR A 1 119 ? -28.094 45.188 31.844 1 89.06 119 TYR A N 1
ATOM 977 C CA . TYR A 1 119 ? -27.734 45.594 33.188 1 89.06 119 TYR A CA 1
ATOM 978 C C . TYR A 1 119 ? -28.203 44.562 34.219 1 89.06 119 TYR A C 1
ATOM 980 O O . TYR A 1 119 ? -28.688 44.906 35.281 1 89.06 119 TYR A O 1
ATOM 988 N N . VAL A 1 120 ? -28.266 43.406 33.781 1 91.81 120 VAL A N 1
ATOM 989 C CA . VAL A 1 120 ? -28.625 42.312 34.656 1 91.81 120 VAL A CA 1
ATOM 990 C C . VAL A 1 120 ? -27.562 41.219 34.562 1 91.81 120 VAL A C 1
ATOM 992 O O . VAL A 1 120 ? -26.781 41.188 33.625 1 91.81 120 VAL A O 1
ATOM 995 N N . LYS A 1 121 ? -27.5 40.406 35.562 1 91.12 121 LYS A N 1
ATOM 996 C CA . LYS A 1 121 ? -26.562 39.25 35.625 1 91.12 121 LYS A CA 1
ATOM 997 C C . LYS A 1 121 ? -26.922 38.219 34.562 1 91.12 121 LYS A C 1
ATOM 999 O O . LYS A 1 121 ? -26.047 37.594 33.969 1 91.12 121 LYS A O 1
ATOM 1004 N N . PHE A 1 122 ? -28.156 37.906 34.375 1 92.88 122 PHE A N 1
ATOM 1005 C CA . PHE A 1 122 ? -28.75 37.031 33.375 1 92.88 122 PHE A CA 1
ATOM 1006 C C . PHE A 1 122 ? -30.141 37.562 32.969 1 92.88 122 PHE A C 1
ATOM 1008 O O . PHE A 1 122 ? -30.703 38.406 33.625 1 92.88 122 PHE A O 1
ATOM 1015 N N . PRO A 1 123 ? -30.672 37.031 31.844 1 94.12 123 PRO A N 1
ATOM 1016 C CA . PRO A 1 123 ? -31.953 37.562 31.391 1 94.12 123 PRO A CA 1
ATOM 1017 C C . PRO A 1 123 ? -33.094 37.219 32.344 1 94.12 123 PRO A C 1
ATOM 1019 O O . PRO A 1 123 ? -33.156 36.125 32.906 1 94.12 123 PRO A O 1
ATOM 1022 N N . PHE A 1 124 ? -34.031 38.25 32.469 1 93.25 124 PHE A N 1
ATOM 1023 C CA . PHE A 1 124 ? -35.25 38.094 33.25 1 93.25 124 PHE A CA 1
ATOM 1024 C C . PHE A 1 124 ? -36.469 38.031 32.344 1 93.25 124 PHE A C 1
ATOM 1026 O O . PHE A 1 124 ? -36.562 38.781 31.344 1 93.25 124 PHE A O 1
ATOM 1033 N N . ILE A 1 125 ? -37.312 37.156 32.656 1 91.88 125 ILE A N 1
ATOM 1034 C CA . ILE A 1 125 ? -38.594 37.125 31.953 1 91.88 125 ILE A CA 1
ATOM 1035 C C . ILE A 1 125 ? -39.688 37.688 32.875 1 91.88 125 ILE A C 1
ATOM 1037 O O . ILE A 1 125 ? -39.969 37.125 33.938 1 91.88 125 ILE A O 1
ATOM 1041 N N . ILE A 1 126 ? -40.281 38.75 32.375 1 89.94 126 ILE A N 1
ATOM 1042 C CA . ILE A 1 126 ? -41.375 39.375 33.125 1 89.94 126 ILE A CA 1
ATOM 1043 C C . ILE A 1 126 ? -42.688 39.156 32.406 1 89.94 126 ILE A C 1
ATOM 1045 O O . ILE A 1 126 ? -42.844 39.562 31.266 1 89.94 126 ILE A O 1
ATOM 1049 N N . ASP A 1 127 ? -43.438 38.406 33.031 1 86.25 127 ASP A N 1
ATOM 1050 C CA . ASP A 1 127 ? -44.781 38.125 32.5 1 86.25 127 ASP A CA 1
ATOM 1051 C C . ASP A 1 127 ? -45.844 38.938 33.25 1 86.25 127 ASP A C 1
ATOM 1053 O O . ASP A 1 127 ? -46.156 38.656 34.375 1 86.25 127 ASP A O 1
ATOM 1057 N N . SER A 1 128 ? -46.312 40.156 32.594 1 75.38 128 SER A N 1
ATOM 1058 C CA . SER A 1 128 ? -47.281 41.031 33.219 1 75.38 128 SER A CA 1
ATOM 1059 C C . SER A 1 128 ? -48.719 40.75 32.75 1 75.38 128 SER A C 1
ATOM 1061 O O . SER A 1 128 ? -48.906 40.469 31.562 1 75.38 128 SER A O 1
ATOM 1063 N N . ILE A 1 129 ? -49.625 39.906 33.344 1 58.34 129 ILE A N 1
ATOM 1064 C CA . ILE A 1 129 ? -50.969 39.625 32.875 1 58.34 129 ILE A CA 1
ATOM 1065 C C . ILE A 1 129 ? -51.938 40.656 33.438 1 58.34 129 ILE A C 1
ATOM 1067 O O . ILE A 1 129 ? -52.031 40.844 34.656 1 58.34 129 ILE A O 1
ATOM 1071 N N . ASN A 1 130 ? -52.312 41.719 32.75 1 51.06 130 ASN A N 1
ATOM 1072 C CA . ASN A 1 130 ? -53.312 42.531 33.375 1 51.06 130 ASN A CA 1
ATOM 1073 C C . ASN A 1 130 ? -54.562 41.75 33.719 1 51.06 130 ASN A C 1
ATOM 1075 O O . ASN A 1 130 ? -55.031 41.781 34.844 1 51.06 130 ASN A O 1
ATOM 1079 N N . LYS A 1 131 ? -55.781 41.531 32.531 1 44.56 131 LYS A N 1
ATOM 1080 C CA . LYS A 1 131 ? -57.219 41.375 32.688 1 44.56 131 LYS A CA 1
ATOM 1081 C C . LYS A 1 131 ? -57.562 40 33.25 1 44.56 131 LYS A C 1
ATOM 1083 O O . LYS A 1 131 ? -58.719 39.719 33.625 1 44.56 131 LYS A O 1
ATOM 1088 N N . THR A 1 132 ? -56.906 38.969 32.719 1 46.66 132 THR A N 1
ATOM 1089 C CA . THR A 1 132 ? -57.562 37.719 33.031 1 46.66 132 THR A CA 1
ATOM 1090 C C . THR A 1 132 ? -57.062 37.156 34.375 1 46.66 132 THR A C 1
ATOM 1092 O O . THR A 1 132 ? -57.125 35.969 34.625 1 46.66 132 THR A O 1
ATOM 1095 N N . HIS A 1 133 ? -57.031 37.875 35.344 1 53.44 133 HIS A N 1
ATOM 1096 C CA . HIS A 1 133 ? -56.969 37.562 36.75 1 53.44 133 HIS A CA 1
ATOM 1097 C C . HIS A 1 133 ? -55.656 36.812 37.094 1 53.44 133 HIS A C 1
ATOM 1099 O O . HIS A 1 133 ? -55.562 36.156 38.125 1 53.44 133 HIS A O 1
ATOM 1105 N N . ARG A 1 134 ? -54.656 36.75 36.25 1 62.78 134 ARG A N 1
ATOM 1106 C CA . ARG A 1 134 ? -53.5 35.969 36.719 1 62.78 134 ARG A CA 1
ATOM 1107 C C . ARG A 1 134 ? -52.438 36.875 37.312 1 62.78 134 ARG A C 1
ATOM 1109 O O . ARG A 1 134 ? -52.344 38.031 36.938 1 62.78 134 ARG A O 1
ATOM 1116 N N . THR A 1 135 ? -51.688 36.438 38.344 1 78.12 135 THR A N 1
ATOM 1117 C CA . THR A 1 135 ? -50.594 37.062 39.125 1 78.12 135 THR A CA 1
ATOM 1118 C C . THR A 1 135 ? -49.344 37.188 38.281 1 78.12 135 THR A C 1
ATOM 1120 O O . THR A 1 135 ? -48.969 36.25 37.562 1 78.12 135 THR A O 1
ATOM 1123 N N . PRO A 1 136 ? -48.812 38.469 38.094 1 86.81 136 PRO A N 1
ATOM 1124 C CA . PRO A 1 136 ? -47.531 38.625 37.375 1 86.81 136 PRO A CA 1
ATOM 1125 C C . PRO A 1 136 ? -46.438 37.719 37.875 1 86.81 136 PRO A C 1
ATOM 1127 O O . PRO A 1 136 ? -46.469 37.312 39.062 1 86.81 136 PRO A O 1
ATOM 1130 N N . THR A 1 137 ? -45.469 37.344 37 1 90.06 137 THR A N 1
ATOM 1131 C CA . THR A 1 137 ? -44.375 36.438 37.375 1 90.06 137 THR A CA 1
ATOM 1132 C C . THR A 1 137 ? -43.062 36.969 36.875 1 90.06 137 THR A C 1
ATOM 1134 O O . THR A 1 137 ? -43 37.75 35.906 1 90.06 137 THR A O 1
ATOM 1137 N N . VAL A 1 138 ? -41.969 36.688 37.5 1 91.25 138 VAL A N 1
ATOM 1138 C CA . VAL A 1 138 ? -40.594 36.875 37.062 1 91.25 138 VAL A CA 1
ATOM 1139 C C . VAL A 1 138 ? -39.875 35.531 37.031 1 91.25 138 VAL A C 1
ATOM 1141 O O . VAL A 1 138 ? -39.781 34.844 38.062 1 91.25 138 VAL A O 1
ATOM 1144 N N . ASN A 1 139 ? -39.375 35.188 35.906 1 91.5 139 ASN A N 1
ATOM 1145 C CA . ASN A 1 139 ? -38.75 33.875 35.688 1 91.5 139 ASN A CA 1
ATOM 1146 C C . ASN A 1 139 ? -39.625 32.75 36.219 1 91.5 139 ASN A C 1
ATOM 1148 O O . ASN A 1 139 ? -39.125 31.875 36.938 1 91.5 139 ASN A O 1
ATOM 1152 N N . ASN A 1 140 ? -40.906 32.844 36.062 1 87.69 140 ASN A N 1
ATOM 1153 C CA . ASN A 1 140 ? -41.938 31.844 36.406 1 87.69 140 ASN A CA 1
ATOM 1154 C C . ASN A 1 140 ? -42.188 31.812 37.906 1 87.69 140 ASN A C 1
ATOM 1156 O O . ASN A 1 140 ? -42.812 30.859 38.438 1 87.69 140 ASN A O 1
ATOM 1160 N N . ILE A 1 141 ? -41.688 32.75 38.656 1 91.75 141 ILE A N 1
ATOM 1161 C CA . ILE A 1 141 ? -41.969 32.906 40.062 1 91.75 141 ILE A CA 1
ATOM 1162 C C . ILE A 1 141 ? -43.062 34 40.25 1 91.75 141 ILE A C 1
ATOM 1164 O O . ILE A 1 141 ? -42.938 35.062 39.688 1 91.75 141 ILE A O 1
ATOM 1168 N N . ARG A 1 142 ? -44 33.781 41.062 1 92.31 142 ARG A N 1
ATOM 1169 C CA . ARG A 1 142 ? -45.125 34.688 41.25 1 92.31 142 ARG A CA 1
ATOM 1170 C C . ARG A 1 142 ? -44.719 35.938 42.031 1 92.31 142 ARG A C 1
ATOM 1172 O O . ARG A 1 142 ? -43.969 35.844 43 1 92.31 142 ARG A O 1
ATOM 1179 N N . ILE A 1 143 ? -45.125 37.062 41.562 1 91.44 143 ILE A N 1
ATOM 1180 C CA . ILE A 1 143 ? -45 38.344 42.281 1 91.44 143 ILE A CA 1
ATOM 1181 C C . ILE A 1 143 ? -46.219 38.562 43.156 1 91.44 143 ILE A C 1
ATOM 1183 O O . ILE A 1 143 ? -47.312 38.875 42.656 1 91.44 143 ILE A O 1
ATOM 1187 N N . THR A 1 144 ? -46.094 38.469 44.438 1 90.31 144 THR A N 1
ATOM 1188 C CA . THR A 1 144 ? -47.219 38.5 45.375 1 90.31 144 THR A CA 1
ATOM 1189 C C . THR A 1 144 ? -47.438 39.906 45.906 1 90.31 144 THR A C 1
ATOM 1191 O O . THR A 1 144 ? -48.562 40.281 46.25 1 90.31 144 THR A O 1
ATOM 1194 N N . GLU A 1 145 ? -46.375 40.719 46.062 1 89.38 145 GLU A N 1
ATOM 1195 C CA . GLU A 1 145 ? -46.469 42.094 46.531 1 89.38 145 GLU A CA 1
ATOM 1196 C C . GLU A 1 145 ? -45.844 43.062 45.531 1 89.38 145 GLU A C 1
ATOM 1198 O O . GLU A 1 145 ? -44.688 43.469 45.688 1 89.38 145 GLU A O 1
ATOM 1203 N N . PRO A 1 146 ? -46.688 43.562 44.719 1 89.62 146 PRO A N 1
ATOM 1204 C CA . PRO A 1 146 ? -46.125 44.406 43.656 1 89.62 146 PRO A CA 1
ATOM 1205 C C . PRO A 1 146 ? -46 45.875 44.062 1 89.62 146 PRO A C 1
ATOM 1207 O O . PRO A 1 146 ? -46.812 46.344 44.875 1 89.62 146 PRO A O 1
ATOM 1210 N N . ASP A 1 147 ? -44.938 46.562 43.594 1 90.88 147 ASP A N 1
ATOM 1211 C CA . ASP A 1 147 ? -44.812 48 43.438 1 90.88 147 ASP A CA 1
ATOM 1212 C C . ASP A 1 147 ? -44.719 48.688 44.812 1 90.88 147 ASP A C 1
ATOM 1214 O O . ASP A 1 147 ? -45.438 49.656 45.094 1 90.88 147 ASP A O 1
ATOM 1218 N N . LEU A 1 148 ? -43.875 48.125 45.594 1 92.38 148 LEU A N 1
ATOM 1219 C CA . LEU A 1 148 ? -43.469 48.875 46.781 1 92.38 148 LEU A CA 1
ATOM 1220 C C . LEU A 1 148 ? -42.406 49.906 46.469 1 92.38 148 LEU A C 1
ATOM 1222 O O . LEU A 1 148 ? -41.375 49.562 45.875 1 92.38 148 LEU A O 1
ATOM 1226 N N . LYS A 1 149 ? -42.688 51.219 46.75 1 92.12 149 LYS A N 1
ATOM 1227 C CA . LYS A 1 149 ? -41.781 52.281 46.312 1 92.12 149 LYS A CA 1
ATOM 1228 C C . LYS A 1 149 ? -41.281 53.094 47.5 1 92.12 149 LYS A C 1
ATOM 1230 O O . LYS A 1 149 ? -42.094 53.656 48.25 1 92.12 149 LYS A O 1
ATOM 1235 N N . PRO A 1 150 ? -40.031 53.125 47.625 1 91 150 PRO A N 1
ATOM 1236 C CA . PRO A 1 150 ? -39.469 54 48.625 1 91 150 PRO A CA 1
ATOM 1237 C C . PRO A 1 150 ? -39.5 55.469 48.219 1 91 150 PRO A C 1
ATOM 1239 O O . PRO A 1 150 ? -39.625 55.781 47.031 1 91 150 PRO A O 1
ATOM 1242 N N . ASN A 1 151 ? -39.406 56.438 49.156 1 87.5 151 ASN A N 1
ATOM 1243 C CA . ASN A 1 151 ? -39.5 57.844 48.844 1 87.5 151 ASN A CA 1
ATOM 1244 C C . ASN A 1 151 ? -38.156 58.469 48.625 1 87.5 151 ASN A C 1
ATOM 1246 O O . ASN A 1 151 ? -38.031 59.5 47.906 1 87.5 151 ASN A O 1
ATOM 1250 N N . PHE A 1 152 ? -37.062 57.844 49.188 1 88.06 152 PHE A N 1
ATOM 1251 C CA . PHE A 1 152 ? -35.75 58.469 49.125 1 88.06 152 PHE A CA 1
ATOM 1252 C C . PHE A 1 152 ? -34.938 57.875 48 1 88.06 152 PHE A C 1
ATOM 1254 O O . PHE A 1 152 ? -33.938 58.469 47.562 1 88.06 152 PHE A O 1
ATOM 1261 N N . GLN A 1 153 ? -35.188 56.75 47.531 1 90.31 153 GLN A N 1
ATOM 1262 C CA . GLN A 1 153 ? -34.5 56.062 46.438 1 90.31 153 GLN A CA 1
ATOM 1263 C C . GLN A 1 153 ? -35.438 55.844 45.25 1 90.31 153 GLN A C 1
ATOM 1265 O O . GLN A 1 153 ? -36.625 55.562 45.406 1 90.31 153 GLN A O 1
ATOM 1270 N N . ASN A 1 154 ? -34.938 56.156 44.031 1 93.19 154 ASN A N 1
ATOM 1271 C CA . ASN A 1 154 ? -35.688 55.781 42.875 1 93.19 154 ASN A CA 1
ATOM 1272 C C . ASN A 1 154 ? -35.625 54.281 42.594 1 93.19 154 ASN A C 1
ATOM 1274 O O . ASN A 1 154 ? -34.812 53.812 41.812 1 93.19 154 ASN A O 1
ATOM 1278 N N . ALA A 1 155 ? -36.375 53.562 43.219 1 94.88 155 ALA A N 1
ATOM 1279 C CA . ALA A 1 155 ? -36.375 52.094 43.188 1 94.88 155 ALA A CA 1
ATOM 1280 C C . ALA A 1 155 ? -37.781 51.531 43.406 1 94.88 155 ALA A C 1
ATOM 1282 O O . ALA A 1 155 ? -38.688 52.25 43.844 1 94.88 155 ALA A O 1
ATOM 1283 N N . TYR A 1 156 ? -38.031 50.312 42.938 1 94.56 156 TYR A N 1
ATOM 1284 C CA . TYR A 1 156 ? -39.219 49.531 43.25 1 94.56 156 TYR A CA 1
ATOM 1285 C C . TYR A 1 156 ? -38.844 48.219 43.875 1 94.56 156 TYR A C 1
ATOM 1287 O O . TYR A 1 156 ? -37.844 47.594 43.531 1 94.56 156 TYR A O 1
ATOM 1295 N N . ILE A 1 157 ? -39.625 47.75 44.812 1 95.56 157 ILE A N 1
ATOM 1296 C CA . ILE A 1 157 ? -39.5 46.406 45.406 1 95.56 157 ILE A CA 1
ATOM 1297 C C . ILE A 1 157 ? -40.688 45.531 44.938 1 95.56 157 ILE A C 1
ATOM 1299 O O . ILE A 1 157 ? -41.844 45.938 45.125 1 95.56 157 ILE A O 1
ATOM 1303 N N . GLN A 1 158 ? -40.406 44.531 44.312 1 94.25 158 GLN A N 1
ATOM 1304 C CA . GLN A 1 158 ? -41.406 43.531 43.969 1 94.25 158 GLN A CA 1
ATOM 1305 C C . GLN A 1 158 ? -41.281 42.281 44.844 1 94.25 158 GLN A C 1
ATOM 1307 O O . GLN A 1 158 ? -40.281 41.562 44.781 1 94.25 158 GLN A O 1
ATOM 1312 N N . GLY A 1 159 ? -42.25 41.969 45.688 1 94.12 159 GLY A N 1
ATOM 1313 C CA . GLY A 1 159 ? -42.219 40.781 46.531 1 94.12 159 GLY A CA 1
ATOM 1314 C C . GLY A 1 159 ? -42.531 39.531 45.781 1 94.12 159 GLY A C 1
ATOM 1315 O O . GLY A 1 159 ? -43.562 39.438 45.094 1 94.12 159 GLY A O 1
ATOM 1316 N N . ILE A 1 160 ? -41.625 38.531 45.781 1 94.56 160 ILE A N 1
ATOM 1317 C CA . ILE A 1 160 ? -41.781 37.312 45 1 94.56 160 ILE A CA 1
ATOM 1318 C C . ILE A 1 160 ? -41.938 36.125 45.906 1 94.56 160 ILE A C 1
ATOM 1320 O O . ILE A 1 160 ? -41.406 36.125 47.031 1 94.56 160 ILE A O 1
ATOM 1324 N N . SER A 1 161 ? -42.531 35 45.469 1 93.12 161 SER A N 1
ATOM 1325 C CA . SER A 1 161 ? -42.906 33.844 46.281 1 93.12 161 SER A CA 1
ATOM 1326 C C . SER A 1 161 ? -41.844 32.781 46.219 1 93.12 161 SER A C 1
ATOM 1328 O O . SER A 1 161 ? -41.969 31.719 46.844 1 93.12 161 SER A O 1
ATOM 1330 N N . GLY A 1 162 ? -40.875 32.969 45.469 1 90.06 162 GLY A N 1
ATOM 1331 C CA . GLY A 1 162 ? -39.812 31.984 45.312 1 90.06 162 GLY A CA 1
ATOM 1332 C C . GLY A 1 162 ? -38.438 32.625 45.188 1 90.06 162 GLY A C 1
ATOM 1333 O O . GLY A 1 162 ? -38.312 33.844 45.125 1 90.06 162 GLY A O 1
ATOM 1334 N N . LEU A 1 163 ? -37.406 31.719 45.219 1 90.69 163 LEU A N 1
ATOM 1335 C CA . LEU A 1 163 ? -36.031 32.188 45.031 1 90.69 163 LEU A CA 1
ATOM 1336 C C . LEU A 1 163 ? -35.625 32.156 43.562 1 90.69 163 LEU A C 1
ATOM 1338 O O . LEU A 1 163 ? -36.125 31.328 42.812 1 90.69 163 LEU A O 1
ATOM 1342 N N . ILE A 1 164 ? -34.844 33.094 43.156 1 91.19 164 ILE A N 1
ATOM 1343 C CA . ILE A 1 164 ? -34.312 33.125 41.781 1 91.19 164 ILE A CA 1
ATOM 1344 C C . ILE A 1 164 ? -32.906 32.562 41.781 1 91.19 164 ILE A C 1
ATOM 1346 O O . ILE A 1 164 ? -31.984 33.156 42.375 1 91.19 164 ILE A O 1
ATOM 1350 N N . SER A 1 165 ? -32.656 31.422 41.219 1 88 165 SER A N 1
ATOM 1351 C CA . SER A 1 165 ? -31.359 30.797 41.125 1 88 165 SER A CA 1
ATOM 1352 C C . SER A 1 165 ? -30.672 31.203 39.812 1 88 165 SER A C 1
ATOM 1354 O O . SER A 1 165 ? -31.328 31.578 38.844 1 88 165 SER A O 1
ATOM 1356 N N . THR A 1 166 ? -29.297 31.203 39.875 1 91.12 166 THR A N 1
ATOM 1357 C CA . THR A 1 166 ? -28.547 31.438 38.625 1 91.12 166 THR A CA 1
ATOM 1358 C C . THR A 1 166 ? -28.844 30.359 37.594 1 91.12 166 THR A C 1
ATOM 1360 O O . THR A 1 166 ? -28.75 29.172 37.906 1 91.12 166 THR A O 1
ATOM 1363 N N . PRO A 1 167 ? -29.266 30.75 36.438 1 92.81 167 PRO A N 1
ATOM 1364 C CA . PRO A 1 167 ? -29.516 29.75 35.406 1 92.81 167 PRO A CA 1
ATOM 1365 C C . PRO A 1 167 ? -28.266 28.969 35 1 92.81 167 PRO A C 1
ATOM 1367 O O . PRO A 1 167 ? -27.156 29.438 35.219 1 92.81 167 PRO A O 1
ATOM 1370 N N . PRO A 1 168 ? -28.422 27.781 34.5 1 93.5 168 PRO A N 1
ATOM 1371 C CA . PRO A 1 168 ? -27.281 26.969 34.094 1 93.5 168 PRO A CA 1
ATOM 1372 C C . PRO A 1 168 ? -26.609 27.5 32.812 1 93.5 168 PRO A C 1
ATOM 1374 O O . PRO A 1 168 ? -27.25 28.203 32.031 1 93.5 168 PRO A O 1
ATOM 1377 N N . PRO A 1 169 ? -25.281 27.156 32.656 1 94.81 169 PRO A N 1
ATOM 1378 C CA . PRO A 1 169 ? -24.672 27.406 31.359 1 94.81 169 PRO A CA 1
ATOM 1379 C C . PRO A 1 169 ? -25.328 26.625 30.234 1 94.81 169 PRO A C 1
ATOM 1381 O O . PRO A 1 169 ? -26.109 25.703 30.484 1 94.81 169 PRO A O 1
ATOM 1384 N N . ILE A 1 170 ? -25.016 27.016 29.062 1 95.81 170 ILE A N 1
ATOM 1385 C CA . ILE A 1 170 ? -25.734 26.469 27.922 1 95.81 170 ILE A CA 1
ATOM 1386 C C . ILE A 1 170 ? -25.484 24.969 27.828 1 95.81 170 ILE A C 1
ATOM 1388 O O . ILE A 1 170 ? -26.391 24.203 27.5 1 95.81 170 ILE A O 1
ATOM 1392 N N . LYS A 1 171 ? -24.344 24.438 27.984 1 95.12 171 LYS A N 1
ATOM 1393 C CA . LYS A 1 171 ? -24.031 23.016 27.891 1 95.12 171 LYS A CA 1
ATOM 1394 C C . LYS A 1 171 ? -24.828 22.203 28.922 1 95.12 171 LYS A C 1
ATOM 1396 O O . LYS A 1 171 ? -25.344 21.141 28.594 1 95.12 171 LYS A O 1
ATOM 1401 N N . ALA A 1 172 ? -24.906 22.734 30.109 1 94.62 172 ALA A N 1
ATOM 1402 C CA . ALA A 1 172 ? -25.688 22.078 31.156 1 94.62 172 ALA A CA 1
ATOM 1403 C C . ALA A 1 172 ? -27.172 22.094 30.812 1 94.62 172 ALA A C 1
ATOM 1405 O O . ALA A 1 172 ? -27.891 21.125 31.094 1 94.62 172 ALA A O 1
ATOM 1406 N N . LEU A 1 173 ? -27.594 23.234 30.266 1 95.31 173 LEU A N 1
ATOM 1407 C CA . LEU A 1 173 ? -28.984 23.312 29.828 1 95.31 173 LEU A CA 1
ATOM 1408 C C . LEU A 1 173 ? -29.297 22.234 28.797 1 95.31 173 LEU A C 1
ATOM 1410 O O . LEU A 1 173 ? -30.328 21.562 28.875 1 95.31 173 LEU A O 1
ATOM 1414 N N . LEU A 1 174 ? -28.422 22.094 27.828 1 96.19 174 LEU A N 1
ATOM 1415 C CA . LEU A 1 174 ? -28.625 21.125 26.781 1 96.19 174 LEU A CA 1
ATOM 1416 C C . LEU A 1 174 ? -28.641 19.703 27.344 1 96.19 174 LEU A C 1
ATOM 1418 O O . LEU A 1 174 ? -29.422 18.859 26.891 1 96.19 174 LEU A O 1
ATOM 1422 N N . THR A 1 175 ? -27.797 19.375 28.297 1 94.81 175 THR A N 1
ATOM 1423 C CA . THR A 1 175 ? -27.781 18.062 28.953 1 94.81 175 THR A CA 1
ATOM 1424 C C . THR A 1 175 ? -29.109 17.812 29.656 1 94.81 175 THR A C 1
ATOM 1426 O O . THR A 1 175 ? -29.656 16.719 29.594 1 94.81 175 THR A O 1
ATOM 1429 N N . TYR A 1 176 ? -29.562 18.891 30.266 1 93.44 176 TYR A N 1
ATOM 1430 C CA . TYR A 1 176 ? -30.844 18.812 30.969 1 93.44 176 TYR A CA 1
ATOM 1431 C C . TYR A 1 176 ? -31.984 18.531 29.984 1 93.44 176 TYR A C 1
ATOM 1433 O O . TYR A 1 176 ? -32.844 17.703 30.25 1 93.44 176 TYR A O 1
ATOM 1441 N N . LEU A 1 177 ? -31.938 19.219 28.891 1 93.81 177 LEU A N 1
ATOM 1442 C CA . LEU A 1 177 ? -33 19.062 27.906 1 93.81 177 LEU A CA 1
ATOM 1443 C C . LEU A 1 177 ? -33 17.641 27.344 1 93.81 177 LEU A C 1
ATOM 1445 O O . LEU A 1 177 ? -34.062 17.094 27.047 1 93.81 177 LEU A O 1
ATOM 1449 N N . GLN A 1 178 ? -31.844 17.109 27.141 1 90.38 178 GLN A N 1
ATOM 1450 C CA . GLN A 1 178 ? -31.719 15.758 26.609 1 90.38 178 GLN A CA 1
ATOM 1451 C C . GLN A 1 178 ? -32.219 14.711 27.594 1 90.38 178 GLN A C 1
ATOM 1453 O O . GLN A 1 178 ? -32.812 13.711 27.203 1 90.38 178 GLN A O 1
ATOM 1458 N N . GLU A 1 179 ? -32.031 14.898 28.859 1 90.06 179 GLU A N 1
ATOM 1459 C CA . GLU A 1 179 ? -32.406 13.945 29.906 1 90.06 179 GLU A CA 1
ATOM 1460 C C . GLU A 1 179 ? -33.875 14.094 30.297 1 90.06 179 GLU A C 1
ATOM 1462 O O . GLU A 1 179 ? -34.469 13.172 30.875 1 90.06 179 GLU A O 1
ATOM 1467 N N . ASN A 1 180 ? -34.438 15.25 29.984 1 91 180 ASN A N 1
ATOM 1468 C CA . ASN A 1 180 ? -35.812 15.516 30.344 1 91 180 ASN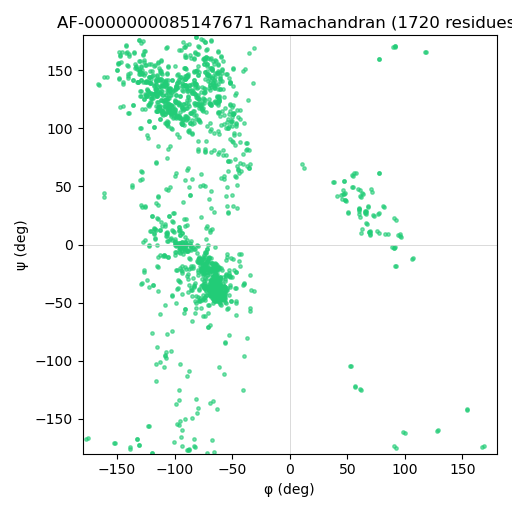 A CA 1
ATOM 1469 C C . ASN A 1 180 ? -36.781 14.727 29.484 1 91 180 ASN A C 1
ATOM 1471 O O . ASN A 1 180 ? -36.844 14.922 28.266 1 91 180 ASN A O 1
ATOM 1475 N N . PRO A 1 181 ? -37.531 13.812 29.984 1 88.94 181 PRO A N 1
ATOM 1476 C CA . PRO A 1 181 ? -38.469 12.969 29.203 1 88.94 181 PRO A CA 1
ATOM 1477 C C . PRO A 1 181 ? -39.5 13.773 28.469 1 88.94 181 PRO A C 1
ATOM 1479 O O . PRO A 1 181 ? -40.094 13.289 27.484 1 88.94 181 PRO A O 1
ATOM 1482 N N . LYS A 1 182 ? -39.75 15.031 28.953 1 89.06 182 LYS A N 1
ATOM 1483 C CA . LYS A 1 182 ? -40.719 15.891 28.312 1 89.06 182 LYS A CA 1
ATOM 1484 C C . LYS A 1 182 ? -40.375 16.094 26.828 1 89.06 182 LYS A C 1
ATOM 1486 O O . LYS A 1 182 ? -41.281 16.266 26 1 89.06 182 LYS A O 1
ATOM 1491 N N . TYR A 1 183 ? -39.156 16.031 26.547 1 90.5 183 TYR A N 1
ATOM 1492 C CA . TYR A 1 183 ? -38.719 16.344 25.188 1 90.5 183 TYR A CA 1
ATOM 1493 C C . TYR A 1 183 ? -38.312 15.086 24.438 1 90.5 183 TYR A C 1
ATOM 1495 O O . TYR A 1 183 ? -37.781 15.164 23.328 1 90.5 183 TYR A O 1
ATOM 1503 N N . ASN A 1 184 ? -38.5 13.836 24.875 1 90.62 184 ASN A N 1
ATOM 1504 C CA . ASN A 1 184 ? -38.344 12.539 24.219 1 90.62 184 ASN A CA 1
ATOM 1505 C C . ASN A 1 184 ? -37 12.461 23.484 1 90.62 184 ASN A C 1
ATOM 1507 O O . ASN A 1 184 ? -36.969 12.055 22.328 1 90.62 184 ASN A O 1
ATOM 1511 N N . ASN A 1 185 ? -35.969 12.984 24 1 89.38 185 ASN A N 1
ATOM 1512 C CA . ASN A 1 185 ? -34.594 12.922 23.469 1 89.38 185 ASN A CA 1
ATOM 1513 C C . ASN A 1 185 ? -34.5 13.664 22.156 1 89.38 185 ASN A C 1
ATOM 1515 O O . ASN A 1 185 ? -33.656 13.312 21.297 1 89.38 185 ASN A O 1
ATOM 1519 N N . GLU A 1 186 ? -35.312 14.656 21.922 1 93.75 186 GLU A N 1
ATOM 1520 C CA . GLU A 1 186 ? -35.344 15.414 20.688 1 93.75 186 GLU A CA 1
ATOM 1521 C C . GLU A 1 186 ? -34.125 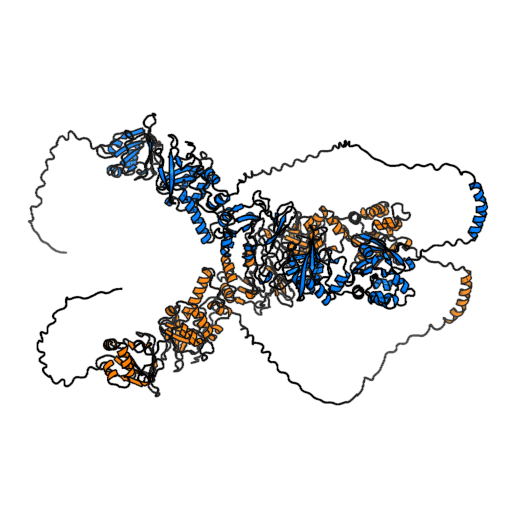16.344 20.562 1 93.75 186 GLU A C 1
ATOM 1523 O O . GLU A 1 186 ? -33.875 16.922 19.5 1 93.75 186 GLU A O 1
ATOM 1528 N N . PHE A 1 187 ? -33.344 16.438 21.609 1 96.19 187 PHE A N 1
ATOM 1529 C CA . PHE A 1 187 ? -32.25 17.391 21.562 1 96.19 187 PHE A CA 1
ATOM 1530 C C . PHE A 1 187 ? -30.922 16.672 21.719 1 96.19 187 PHE A C 1
ATOM 1532 O O . PHE A 1 187 ? -29.938 17.266 22.172 1 96.19 187 PHE A O 1
ATOM 1539 N N . THR A 1 188 ? -30.875 15.383 21.375 1 95.81 188 THR A N 1
ATOM 1540 C CA . THR A 1 188 ? -29.672 14.578 21.516 1 95.81 188 THR A CA 1
ATOM 1541 C C . THR A 1 188 ? -28.594 15.055 20.531 1 95.81 188 THR A C 1
ATOM 1543 O O . THR A 1 188 ? -27.422 15.164 20.891 1 95.81 188 THR A O 1
ATOM 1546 N N . TRP A 1 189 ? -29 15.336 19.297 1 96.56 189 TRP A N 1
ATOM 1547 C CA . TRP A 1 189 ? -28.047 15.727 18.266 1 96.56 189 TRP A CA 1
ATOM 1548 C C . TRP A 1 189 ? -27.375 17.047 18.609 1 96.56 189 TRP A C 1
ATOM 1550 O O . TRP A 1 189 ? -26.141 17.172 18.516 1 96.56 189 TRP A O 1
ATOM 1560 N N . ILE A 1 190 ? -28.141 18.062 19 1 96.81 190 ILE A N 1
ATOM 1561 C CA . ILE A 1 190 ? -27.609 19.406 19.25 1 96.81 190 ILE A CA 1
ATOM 1562 C C . ILE A 1 190 ? -26.719 19.359 20.5 1 96.81 190 ILE A C 1
ATOM 1564 O O . ILE A 1 190 ? -25.719 20.094 20.578 1 96.81 190 ILE A O 1
ATOM 1568 N N . GLU A 1 191 ? -27.078 18.547 21.453 1 96.81 191 GLU A N 1
ATOM 1569 C CA . GLU A 1 191 ? -26.219 18.375 22.625 1 96.81 191 GLU A CA 1
ATOM 1570 C C . GLU A 1 191 ? -24.844 17.828 22.219 1 96.81 191 GLU A C 1
ATOM 1572 O O . GLU A 1 191 ? -23.828 18.344 22.672 1 96.81 191 GLU A O 1
ATOM 1577 N N . LYS A 1 192 ? -24.859 16.828 21.359 1 95.88 192 LYS A N 1
ATOM 1578 C CA . LYS A 1 192 ? -23.609 16.25 20.891 1 95.88 192 LYS A CA 1
ATOM 1579 C C . LYS A 1 192 ? -22.828 17.25 20.047 1 95.88 192 LYS A C 1
ATOM 1581 O O . LYS A 1 192 ? -21.594 17.344 20.172 1 95.88 192 LYS A O 1
ATOM 1586 N N . PHE A 1 193 ? -23.531 17.922 19.219 1 97.19 193 PHE A N 1
ATOM 1587 C CA . PHE A 1 193 ? -22.906 18.906 18.344 1 97.19 193 PHE A CA 1
ATOM 1588 C C . PHE A 1 193 ? -22.266 20.016 19.172 1 97.19 193 PHE A C 1
ATOM 1590 O O . PHE A 1 193 ? -21.094 20.359 18.953 1 97.19 193 PHE A O 1
ATOM 1597 N N . ALA A 1 194 ? -22.938 20.562 20.109 1 95.5 194 ALA A N 1
ATOM 1598 C CA . ALA A 1 194 ? -22.484 21.688 20.938 1 95.5 194 ALA A CA 1
ATOM 1599 C C . ALA A 1 194 ? -21.312 21.281 21.828 1 95.5 194 ALA A C 1
ATOM 1601 O O . ALA A 1 194 ? -20.453 22.109 22.125 1 95.5 194 ALA A O 1
ATOM 1602 N N . SER A 1 195 ? -21.281 20.094 22.234 1 93.69 195 SER A N 1
ATOM 1603 C CA . SER A 1 195 ? -20.234 19.594 23.125 1 93.69 195 SER A CA 1
ATOM 1604 C C . SER A 1 195 ? -18.875 19.641 22.438 1 93.69 195 SER A C 1
ATOM 1606 O O . SER A 1 195 ? -17.844 19.609 23.125 1 93.69 195 SER A O 1
ATOM 1608 N N . LYS A 1 196 ? -18.844 19.766 21.188 1 92.81 196 LYS A N 1
ATOM 1609 C CA . LYS A 1 196 ? -17.594 19.75 20.438 1 92.81 196 LYS A CA 1
ATOM 1610 C C . LYS A 1 196 ? -16.891 21.094 20.516 1 92.81 196 LYS A C 1
ATOM 1612 O O . LYS A 1 196 ? -15.695 21.203 20.203 1 92.81 196 LYS A O 1
ATOM 1617 N N . PHE A 1 197 ? -17.625 22.094 20.953 1 95.25 197 PHE A N 1
ATOM 1618 C CA . PHE A 1 197 ? -17.062 23.453 20.984 1 95.25 197 PHE A CA 1
ATOM 1619 C C . PHE A 1 197 ? -16.609 23.812 22.406 1 95.25 197 PHE A C 1
ATOM 1621 O O . PHE A 1 197 ? -17.438 24 23.297 1 95.25 197 PHE A O 1
ATOM 1628 N N . GLU A 1 198 ? -15.391 23.969 22.562 1 92.06 198 GLU A N 1
ATOM 1629 C CA . GLU A 1 198 ? -14.836 24.328 23.875 1 92.06 198 GLU A CA 1
ATOM 1630 C C . GLU A 1 198 ? -15.211 25.75 24.266 1 92.06 198 GLU A C 1
ATOM 1632 O O . GLU A 1 198 ? -15.477 26.031 25.438 1 92.06 198 GLU A O 1
ATOM 1637 N N . ASN A 1 199 ? -15.297 26.625 23.344 1 93.75 199 ASN A N 1
ATOM 1638 C CA . ASN A 1 199 ? -15.578 28.031 23.625 1 93.75 199 ASN A CA 1
ATOM 1639 C C . ASN A 1 199 ? -17.047 28.359 23.359 1 93.75 199 ASN A C 1
ATOM 1641 O O . ASN A 1 199 ? -17.359 29.5 23 1 93.75 199 ASN A O 1
ATOM 1645 N N . LEU A 1 200 ? -17.922 27.438 23.453 1 96 200 LEU A N 1
ATOM 1646 C CA . LEU A 1 200 ? -19.328 27.641 23.141 1 96 200 LEU A CA 1
ATOM 1647 C C . LEU A 1 200 ? -19.922 28.734 24.016 1 96 200 LEU A C 1
ATOM 1649 O O . LEU A 1 200 ? -20.688 29.578 23.531 1 96 200 LEU A O 1
ATOM 1653 N N . GLU A 1 201 ? -19.641 28.797 25.344 1 94.69 201 GLU A N 1
ATOM 1654 C CA . GLU A 1 201 ? -20.172 29.766 26.281 1 94.69 201 GLU A CA 1
ATOM 1655 C C . GLU A 1 201 ? -19.859 31.203 25.859 1 94.69 201 GLU A C 1
ATOM 1657 O O . GLU A 1 201 ? -20.688 32.094 26 1 94.69 201 GLU A O 1
ATOM 1662 N N . ASP A 1 202 ? -18.703 31.359 25.297 1 94.56 202 ASP A N 1
ATOM 1663 C CA . ASP A 1 202 ? -18.266 32.688 24.828 1 94.56 202 ASP A CA 1
ATOM 1664 C C . ASP A 1 202 ? -19.016 33.062 23.547 1 94.56 202 ASP A C 1
ATOM 1666 O O . ASP A 1 202 ? -19.359 34.25 23.359 1 94.56 202 ASP A O 1
ATOM 1670 N N . ILE A 1 203 ? -19.328 32.125 22.734 1 95.38 203 ILE A N 1
ATOM 1671 C CA . ILE A 1 203 ? -19.938 32.375 21.438 1 95.38 203 ILE A CA 1
ATOM 1672 C C . ILE A 1 203 ? -21.406 32.75 21.625 1 95.38 203 ILE A C 1
ATOM 1674 O O . ILE A 1 203 ? -21.938 33.594 20.922 1 95.38 203 ILE A O 1
ATOM 1678 N N . VAL A 1 204 ? -22.031 32.094 22.594 1 95.56 204 VAL A N 1
ATOM 1679 C CA . VAL A 1 204 ? -23.469 32.25 22.75 1 95.56 204 VAL A CA 1
ATOM 1680 C C . VAL A 1 204 ? -23.766 33.406 23.703 1 95.56 204 VAL A C 1
ATOM 1682 O O . VAL A 1 204 ? -24.922 33.781 23.922 1 95.56 204 VAL A O 1
ATOM 1685 N N . GLN A 1 205 ? -22.797 34.062 24.219 1 93.38 205 GLN A N 1
ATOM 1686 C CA . GLN A 1 205 ? -22.953 35.125 25.219 1 93.38 205 GLN A CA 1
ATOM 1687 C C . GLN A 1 205 ? -23.781 36.281 24.656 1 93.38 205 GLN A C 1
ATOM 1689 O O . GLN A 1 205 ? -23.5 36.781 23.562 1 93.38 205 GLN A O 1
ATOM 1694 N N . ASN A 1 206 ? -24.891 36.688 25.406 1 94.19 206 ASN A N 1
ATOM 1695 C CA . ASN A 1 206 ? -25.781 37.812 25.094 1 94.19 206 ASN A CA 1
ATOM 1696 C C . ASN A 1 206 ? -26.453 37.594 23.734 1 94.19 206 ASN A C 1
ATOM 1698 O O . ASN A 1 206 ? -26.641 38.531 22.984 1 94.19 206 ASN A O 1
ATOM 1702 N N . ASN A 1 207 ? -26.672 36.344 23.391 1 97 207 ASN A N 1
ATOM 1703 C CA . ASN A 1 207 ? -27.312 36 22.125 1 97 207 ASN A CA 1
ATOM 1704 C C . ASN A 1 207 ? -28.484 35.031 22.359 1 97 207 ASN A C 1
ATOM 1706 O O . ASN A 1 207 ? -28.75 34.625 23.484 1 97 207 ASN A O 1
ATOM 1710 N N . THR A 1 208 ? -29.219 34.75 21.297 1 97.5 208 THR A N 1
ATOM 1711 C CA . THR A 1 208 ? -30.344 33.812 21.297 1 97.5 208 THR A CA 1
ATOM 1712 C C . THR A 1 208 ? -29.953 32.5 20.578 1 97.5 208 THR A C 1
ATOM 1714 O O . THR A 1 208 ? -29.5 32.562 19.438 1 97.5 208 THR A O 1
ATOM 1717 N N . PHE A 1 209 ? -30.094 31.422 21.188 1 98 209 PHE A N 1
ATOM 1718 C CA . PHE A 1 209 ? -29.734 30.125 20.641 1 98 209 PHE A CA 1
ATOM 1719 C C . PHE A 1 209 ? -30.953 29.422 20.062 1 98 209 PHE A C 1
ATOM 1721 O O . PHE A 1 209 ? -31.906 29.109 20.797 1 98 209 PHE A O 1
ATOM 1728 N N . LEU A 1 210 ? -30.984 29.297 18.812 1 97.81 210 LEU A N 1
ATOM 1729 C CA . LEU A 1 210 ? -32.031 28.516 18.172 1 97.81 210 LEU A CA 1
ATOM 1730 C C . LEU A 1 210 ? -31.688 27.047 18.141 1 97.81 210 LEU A C 1
ATOM 1732 O O . LEU A 1 210 ? -30.875 26.609 17.312 1 97.81 210 LEU A O 1
ATOM 1736 N N . LEU A 1 211 ? -32.281 26.219 18.906 1 97.81 211 LEU A N 1
ATOM 1737 C CA . LEU A 1 211 ? -31.953 24.812 19.047 1 97.81 211 LEU A CA 1
ATOM 1738 C C . LEU A 1 211 ? -32.75 23.953 18.047 1 97.81 211 LEU A C 1
ATOM 1740 O O . LEU A 1 211 ? -33.938 23.781 18.203 1 97.81 211 LEU A O 1
ATOM 1744 N N . PRO A 1 212 ? -32.031 23.406 17.078 1 97.5 212 PRO A N 1
ATOM 1745 C CA . PRO A 1 212 ? -32.75 22.469 16.219 1 97.5 212 PRO A CA 1
ATOM 1746 C C . PRO A 1 212 ? -32.969 21.109 16.875 1 97.5 212 PRO A C 1
ATOM 1748 O O . PRO A 1 212 ? -32.031 20.531 17.438 1 97.5 212 PRO A O 1
ATOM 1751 N N . SER A 1 213 ? -34.156 20.625 16.828 1 96.75 213 SER A N 1
ATOM 1752 C CA . SER A 1 213 ? -34.438 19.281 17.328 1 96.75 213 SER A CA 1
ATOM 1753 C C . SER A 1 213 ? -33.906 18.203 16.375 1 96.75 213 SER A C 1
ATOM 1755 O O . SER A 1 213 ? -33.438 18.516 15.281 1 96.75 213 SER A O 1
ATOM 1757 N N . ASN A 1 214 ? -34 16.953 16.781 1 97 214 ASN A N 1
ATOM 1758 C CA . ASN A 1 214 ? -33.594 15.836 15.914 1 97 214 ASN A CA 1
ATOM 1759 C C . ASN A 1 214 ? -34.438 15.812 14.641 1 97 214 ASN A C 1
ATOM 1761 O O . ASN A 1 214 ? -33.906 15.523 13.562 1 97 214 ASN A O 1
ATOM 1765 N N . SER A 1 215 ? -35.656 16.125 14.805 1 95.75 215 SER A N 1
ATOM 1766 C CA . SER A 1 215 ? -36.531 16.172 13.664 1 95.75 215 SER A CA 1
ATOM 1767 C C . SER A 1 215 ? -36.156 17.25 12.672 1 95.75 215 SER A C 1
ATOM 1769 O O . SER A 1 215 ? -36.25 17.078 11.461 1 95.75 215 SER A O 1
ATOM 1771 N N . ASN A 1 216 ? -35.75 18.391 13.258 1 96.94 216 ASN A N 1
ATOM 1772 C CA . ASN A 1 216 ? -35.281 19.484 12.406 1 96.94 216 ASN A CA 1
ATOM 1773 C C . ASN A 1 216 ? -34.094 19.078 11.562 1 96.94 216 ASN A C 1
ATOM 1775 O O . ASN A 1 216 ? -34.031 19.375 10.375 1 96.94 216 ASN A O 1
ATOM 1779 N N . ILE A 1 217 ? -33.188 18.375 12.133 1 97.12 217 ILE A N 1
ATOM 1780 C CA . ILE A 1 217 ? -31.984 17.938 11.445 1 97.12 217 ILE A CA 1
ATOM 1781 C C . ILE A 1 217 ? -32.344 16.891 10.391 1 97.12 217 ILE A C 1
ATOM 1783 O O . ILE A 1 217 ? -31.891 16.969 9.25 1 97.12 217 ILE A O 1
ATOM 1787 N N . ARG A 1 218 ? -33.188 15.977 10.734 1 95.56 218 ARG A N 1
ATOM 1788 C CA . ARG A 1 218 ? -33.594 14.898 9.828 1 95.56 218 ARG A CA 1
ATOM 1789 C C . ARG A 1 218 ? -34.344 15.445 8.617 1 95.56 218 ARG A C 1
ATOM 1791 O O . ARG A 1 218 ? -34.312 14.844 7.539 1 95.56 218 ARG A O 1
ATOM 1798 N N . LYS A 1 219 ? -34.906 16.516 8.812 1 95.38 219 LYS A N 1
ATOM 1799 C CA . LYS A 1 219 ? -35.688 17.109 7.727 1 95.38 219 LYS A CA 1
ATOM 1800 C C . LYS A 1 219 ? -34.781 17.656 6.629 1 95.38 219 LYS A C 1
ATOM 1802 O O . LYS A 1 219 ? -35.125 17.578 5.445 1 95.38 219 LYS A O 1
ATOM 1807 N N . PHE A 1 220 ? -33.656 18.203 7.027 1 95.5 220 PHE A N 1
ATOM 1808 C CA . PHE A 1 220 ? -32.844 18.938 6.043 1 95.5 220 PHE A CA 1
ATOM 1809 C C . PHE A 1 220 ? -31.516 18.25 5.797 1 95.5 220 PHE A C 1
ATOM 1811 O O . PHE A 1 220 ? -30.828 18.547 4.816 1 95.5 220 PHE A O 1
ATOM 1818 N N . TYR A 1 221 ? -31.062 17.391 6.668 1 96.44 221 TYR A N 1
ATOM 1819 C CA . TYR A 1 221 ? -29.781 16.688 6.539 1 96.44 221 TYR A CA 1
ATOM 1820 C C . TYR A 1 221 ? -29.984 15.18 6.594 1 96.44 221 TYR A C 1
ATOM 1822 O O . TYR A 1 221 ? -30.781 14.688 7.398 1 96.44 221 TYR A O 1
ATOM 1830 N N . ASN A 1 222 ? -29.344 14.453 5.656 1 95.12 222 ASN A N 1
ATOM 1831 C CA . ASN A 1 222 ? -29.359 13 5.777 1 95.12 222 ASN A CA 1
ATOM 1832 C C . ASN A 1 222 ? -28.406 12.516 6.859 1 95.12 222 ASN A C 1
ATOM 1834 O O . ASN A 1 222 ? -27.719 13.312 7.492 1 95.12 222 ASN A O 1
ATOM 1838 N N . GLN A 1 223 ? -28.391 11.312 7.094 1 96.25 223 GLN A N 1
ATOM 1839 C CA . GLN A 1 223 ? -27.641 10.734 8.203 1 96.25 223 GLN A CA 1
ATOM 1840 C C . GLN A 1 223 ? -26.141 10.961 8.016 1 96.25 223 GLN A C 1
ATOM 1842 O O . GLN A 1 223 ? -25.422 11.211 8.977 1 96.25 223 GLN A O 1
ATOM 1847 N N . ILE A 1 224 ? -25.656 10.82 6.777 1 96.75 224 ILE A N 1
ATOM 1848 C CA . ILE A 1 224 ? -24.234 10.984 6.484 1 96.75 224 ILE A CA 1
ATOM 1849 C C . ILE A 1 224 ? -23.812 12.414 6.797 1 96.75 224 ILE A C 1
ATOM 1851 O O . ILE A 1 224 ? -22.766 12.633 7.422 1 96.75 224 ILE A O 1
ATOM 1855 N N . GLU A 1 225 ? -24.609 13.328 6.426 1 97.19 225 GLU A N 1
ATOM 1856 C CA . GLU A 1 225 ? -24.312 14.742 6.645 1 97.19 225 GLU A CA 1
ATOM 1857 C C . GLU A 1 225 ? -24.359 15.094 8.133 1 97.19 225 GLU A C 1
ATOM 1859 O O . GLU A 1 225 ? -23.484 15.812 8.625 1 97.19 225 GLU A O 1
ATOM 1864 N N . ALA A 1 226 ? -25.391 14.547 8.75 1 97.5 226 ALA A N 1
ATOM 1865 C CA . ALA A 1 226 ? -25.5 14.766 10.188 1 97.5 226 ALA A CA 1
ATOM 1866 C C . ALA A 1 226 ? -24.297 14.188 10.922 1 97.5 226 ALA A C 1
ATOM 1868 O O . ALA A 1 226 ? -23.781 14.797 11.859 1 97.5 226 ALA A O 1
ATOM 1869 N N . ASN A 1 227 ? -23.797 13.047 10.477 1 97.38 227 ASN A N 1
ATOM 1870 C CA . ASN A 1 227 ? -22.625 12.406 11.07 1 97.38 227 ASN A CA 1
ATOM 1871 C C . ASN A 1 227 ? -21.375 13.273 10.914 1 97.38 227 ASN A C 1
ATOM 1873 O O . ASN A 1 227 ? -20.547 13.352 11.828 1 97.38 227 ASN A O 1
ATOM 1877 N N . TYR A 1 228 ? -21.266 13.844 9.734 1 97.38 228 TYR A N 1
ATOM 1878 C CA . TYR A 1 228 ? -20.125 14.695 9.453 1 97.38 228 TYR A CA 1
ATOM 1879 C C . TYR A 1 228 ? -20.078 15.891 10.398 1 97.38 228 TYR A C 1
ATOM 1881 O O . TYR A 1 228 ? -19.047 16.188 10.984 1 97.38 228 TYR A O 1
ATOM 1889 N N . LEU A 1 229 ? -21.188 16.484 10.617 1 97.06 229 LEU A N 1
ATOM 1890 C CA . LEU A 1 229 ? -21.25 17.719 11.375 1 97.06 229 LEU A CA 1
ATOM 1891 C C . LEU A 1 229 ? -20.906 17.484 12.844 1 97.06 229 LEU A C 1
ATOM 1893 O O . LEU A 1 229 ? -20.328 18.344 13.5 1 97.06 229 LEU A O 1
ATOM 1897 N N . ILE A 1 230 ? -21.234 16.297 13.383 1 96.25 230 ILE A N 1
ATOM 1898 C CA . ILE A 1 230 ? -21 16.062 14.805 1 96.25 230 ILE A CA 1
ATOM 1899 C C . ILE A 1 230 ? -19.75 15.188 14.977 1 96.25 230 ILE A C 1
ATOM 1901 O O . ILE A 1 230 ? -19.438 14.766 16.094 1 96.25 230 ILE A O 1
ATOM 1905 N N . ASP A 1 231 ? -19.031 14.875 13.938 1 95.19 231 ASP A N 1
ATOM 1906 C CA . ASP A 1 231 ? -17.906 13.945 14.062 1 95.19 231 ASP A CA 1
ATOM 1907 C C . ASP A 1 231 ? -18.312 12.703 14.859 1 95.19 231 ASP A C 1
ATOM 1909 O O . ASP A 1 231 ? -17.688 12.367 15.859 1 95.19 231 ASP A O 1
ATOM 1913 N N . ASN A 1 232 ? -19.312 12.172 14.352 1 94.62 232 ASN A N 1
ATOM 1914 C CA . ASN A 1 232 ? -19.969 11.062 15.047 1 94.62 232 ASN A CA 1
ATOM 1915 C C . ASN A 1 232 ? -18.984 9.938 15.344 1 94.62 232 ASN A C 1
ATOM 1917 O O . ASN A 1 232 ? -19.141 9.203 16.328 1 94.62 232 ASN A O 1
ATOM 1921 N N . PHE A 1 233 ? -17.953 9.797 14.602 1 93.38 233 PHE A N 1
ATOM 1922 C CA . PHE A 1 233 ? -17.047 8.656 14.734 1 93.38 233 PHE A CA 1
ATOM 1923 C C . PHE A 1 233 ? -15.75 9.078 15.406 1 93.38 233 PHE A C 1
ATOM 1925 O O . PHE A 1 233 ? -14.812 8.289 15.5 1 93.38 233 PHE A O 1
ATOM 1932 N N . SER A 1 234 ? -15.57 10.312 15.844 1 92.31 234 SER A N 1
ATOM 1933 C CA . SER A 1 234 ? -14.438 10.859 16.594 1 92.31 234 SER A CA 1
ATOM 1934 C C . SER A 1 234 ? -13.125 10.594 15.867 1 92.31 234 SER A C 1
ATOM 1936 O O . SER A 1 234 ? -12.172 10.094 16.469 1 92.31 234 SER A O 1
ATOM 1938 N N . GLN A 1 235 ? -13.164 10.93 14.602 1 90.75 235 GLN A N 1
ATOM 1939 C CA . GLN A 1 235 ? -11.977 10.656 13.797 1 90.75 235 GLN A CA 1
ATOM 1940 C C . GLN A 1 235 ? -11.211 11.938 13.5 1 90.75 235 GLN A C 1
ATOM 1942 O O . GLN A 1 235 ? -10.07 11.883 13.031 1 90.75 235 GLN A O 1
ATOM 1947 N N . LYS A 1 236 ? -11.742 12.984 13.766 1 92.12 236 LYS A N 1
ATOM 1948 C CA . LYS A 1 236 ? -11.164 14.273 13.391 1 92.12 236 LYS A CA 1
ATOM 1949 C C . LYS A 1 236 ? -9.82 14.484 14.07 1 92.12 236 LYS A C 1
ATOM 1951 O O . LYS A 1 236 ? -8.875 14.977 13.453 1 92.12 236 LYS A O 1
ATOM 1956 N N . LYS A 1 237 ? -9.844 13.93 15.289 1 88.62 237 LYS A N 1
ATOM 1957 C CA . LYS A 1 237 ? -8.625 14.133 16.062 1 88.62 237 LYS A CA 1
ATOM 1958 C C . LYS A 1 237 ? -7.461 13.344 15.484 1 88.62 237 LYS A C 1
ATOM 1960 O O . LYS A 1 237 ? -7.594 12.148 15.211 1 88.62 237 LYS A O 1
ATOM 1965 N N . GLY A 1 238 ? -6.445 13.93 15.117 1 85 238 GLY A N 1
ATOM 1966 C CA . GLY A 1 238 ? -5.258 13.242 14.633 1 85 238 GLY A CA 1
ATOM 1967 C C . GLY A 1 238 ? -5.07 13.359 13.133 1 85 238 GLY A C 1
ATOM 1968 O O . GLY A 1 238 ? -4.023 12.984 12.602 1 85 238 GLY A O 1
ATOM 1969 N N . LEU A 1 239 ? -6.102 13.828 12.469 1 91.25 239 LEU A N 1
ATOM 1970 C CA . LEU A 1 239 ? -6.004 14.008 11.023 1 91.25 239 LEU A CA 1
ATOM 1971 C C . LEU A 1 239 ? -5.109 15.188 10.68 1 91.25 239 LEU A C 1
ATOM 1973 O O . LEU A 1 239 ? -4.688 15.938 11.57 1 91.25 239 LEU A O 1
ATOM 1977 N N . ASP A 1 240 ? -4.805 15.234 9.461 1 88.62 240 ASP A N 1
ATOM 1978 C CA . ASP A 1 240 ? -4.023 16.359 8.945 1 88.62 240 ASP A CA 1
ATOM 1979 C C . ASP A 1 240 ? -4.695 17.688 9.273 1 88.62 240 ASP A C 1
ATOM 1981 O O . ASP A 1 240 ? -5.922 17.781 9.289 1 88.62 240 ASP A O 1
ATOM 1985 N N . ARG A 1 241 ? -3.945 18.703 9.508 1 90.06 241 ARG A N 1
ATOM 1986 C CA . ARG A 1 241 ? -4.438 20 9.938 1 90.06 241 ARG A CA 1
ATOM 1987 C C . ARG A 1 241 ? -5.375 20.609 8.906 1 90.06 241 ARG A C 1
ATOM 1989 O O . ARG A 1 241 ? -6.363 21.25 9.258 1 90.06 241 ARG A O 1
ATOM 1996 N N . LYS A 1 242 ? -5.082 20.422 7.68 1 91.75 242 LYS A N 1
ATOM 1997 C CA . LYS A 1 242 ? -5.926 20.984 6.629 1 91.75 242 LYS A CA 1
ATOM 1998 C C . LYS A 1 242 ? -7.332 20.406 6.68 1 91.75 242 LYS A C 1
ATOM 2000 O O . LYS A 1 242 ? -8.312 21.109 6.449 1 91.75 242 LYS A O 1
ATOM 2005 N N . ILE A 1 243 ? -7.398 19.141 6.949 1 95.69 243 ILE A N 1
ATOM 2006 C CA . ILE A 1 243 ? -8.688 18.453 7.047 1 95.69 243 ILE A CA 1
ATOM 2007 C C . ILE A 1 243 ? -9.438 18.953 8.289 1 95.69 243 ILE A C 1
ATOM 2009 O O . ILE A 1 243 ? -10.625 19.25 8.219 1 95.69 243 ILE A O 1
ATOM 2013 N N . GLN A 1 244 ? -8.719 19.047 9.383 1 95.81 244 GLN A N 1
ATOM 2014 C CA . GLN A 1 244 ? -9.32 19.516 10.633 1 95.81 244 GLN A CA 1
ATOM 2015 C C . GLN A 1 244 ? -9.859 20.938 10.492 1 95.81 244 GLN A C 1
ATOM 2017 O O . GLN A 1 244 ? -10.977 21.219 10.93 1 95.81 244 GLN A O 1
ATOM 2022 N N . ASP A 1 245 ? -9.086 21.781 9.875 1 95.81 245 ASP A N 1
ATOM 2023 C CA . ASP A 1 245 ? -9.477 23.188 9.703 1 95.81 245 ASP A CA 1
ATOM 2024 C C . ASP A 1 245 ? -10.758 23.297 8.875 1 95.81 245 ASP A C 1
ATOM 2026 O O . ASP A 1 245 ? -11.648 24.078 9.219 1 95.81 245 ASP A O 1
ATOM 2030 N N . LYS A 1 246 ? -10.789 22.594 7.816 1 95.06 246 LYS A N 1
ATOM 2031 C CA . LYS A 1 246 ? -11.992 22.609 6.984 1 95.06 246 LYS A CA 1
ATOM 2032 C C . LYS A 1 246 ? -13.203 22.109 7.762 1 95.06 246 LYS A C 1
ATOM 2034 O O . LYS A 1 246 ? -14.289 22.703 7.664 1 95.06 246 LYS A O 1
ATOM 2039 N N . TRP A 1 247 ? -13.031 21.062 8.469 1 96.69 247 TRP A N 1
ATOM 2040 C CA . TRP A 1 247 ? -14.078 20.469 9.289 1 96.69 247 TRP A CA 1
ATOM 2041 C C . TRP A 1 247 ? -14.555 21.453 10.359 1 96.69 247 TRP A C 1
ATOM 2043 O O . TRP A 1 247 ? -15.758 21.625 10.562 1 96.69 247 TRP A O 1
ATOM 2053 N N . ASP A 1 248 ? -13.656 22.141 11.016 1 96.12 248 ASP A N 1
ATOM 2054 C CA . ASP A 1 248 ? -13.969 23.109 12.055 1 96.12 248 ASP A CA 1
ATOM 2055 C C . ASP A 1 248 ? -14.688 24.328 11.477 1 96.12 248 ASP A C 1
ATOM 2057 O O . ASP A 1 248 ? -15.609 24.859 12.094 1 96.12 248 ASP A O 1
ATOM 2061 N N . ARG A 1 249 ? -14.281 24.734 10.344 1 96.5 249 ARG A N 1
ATOM 2062 C CA . ARG A 1 249 ? -14.945 25.859 9.688 1 96.5 249 ARG A CA 1
ATOM 2063 C C . ARG A 1 249 ? -16.406 25.531 9.375 1 96.5 249 ARG A C 1
ATOM 2065 O O . ARG A 1 249 ? -17.281 26.359 9.555 1 96.5 249 ARG A O 1
ATOM 2072 N N . ASP A 1 250 ? -16.609 24.359 8.867 1 97.12 250 ASP A N 1
ATOM 2073 C CA . ASP A 1 250 ? -17.969 23.953 8.562 1 97.12 250 ASP A CA 1
ATOM 2074 C C . ASP A 1 250 ? -18.828 23.891 9.82 1 97.12 250 ASP A C 1
ATOM 2076 O O . ASP A 1 250 ? -19.969 24.359 9.828 1 97.12 250 ASP A O 1
ATOM 2080 N N . ALA A 1 251 ? -18.281 23.297 10.82 1 97.38 251 ALA A N 1
ATOM 2081 C CA . ALA A 1 251 ? -18.984 23.203 12.094 1 97.38 251 ALA A CA 1
ATOM 2082 C C . ALA A 1 251 ? -19.281 24.578 12.672 1 97.38 251 ALA A C 1
ATOM 2084 O O . ALA A 1 251 ? -20.375 24.828 13.18 1 97.38 251 ALA A O 1
ATOM 2085 N N . LEU A 1 252 ? -18.359 25.422 12.562 1 97.31 252 LEU A N 1
ATOM 2086 C CA . LEU A 1 252 ? -18.531 26.766 13.078 1 97.31 252 LEU A CA 1
ATOM 2087 C C . LEU A 1 252 ? -19.594 27.516 12.281 1 97.31 252 LEU A C 1
ATOM 2089 O O . LEU A 1 252 ? -20.406 28.25 12.852 1 97.31 252 LEU A O 1
ATOM 2093 N N . ASN A 1 253 ? -19.562 27.375 11.031 1 97.62 253 ASN A N 1
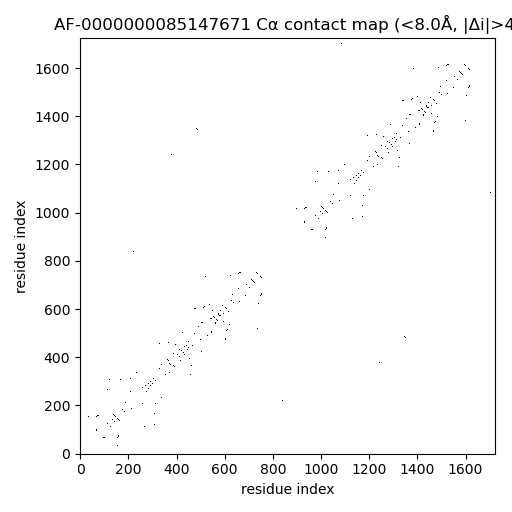ATOM 2094 C CA . ASN A 1 253 ? -20.578 28 10.188 1 97.62 253 ASN A CA 1
ATOM 2095 C C . ASN A 1 253 ? -21.984 27.547 10.555 1 97.62 253 ASN A C 1
ATOM 2097 O O . ASN A 1 253 ? -22.922 28.344 10.57 1 97.62 253 ASN A O 1
ATOM 2101 N N . PHE A 1 254 ? -22.078 26.266 10.711 1 98.25 254 PHE A N 1
ATOM 2102 C CA . PHE A 1 254 ? -23.359 25.734 11.125 1 98.25 254 PHE A CA 1
ATOM 2103 C C . PHE A 1 254 ? -23.781 26.312 12.477 1 98.25 254 PHE A C 1
ATOM 2105 O O . PHE A 1 254 ? -24.922 26.75 12.641 1 98.25 254 PHE A O 1
ATOM 2112 N N . LEU A 1 255 ? -22.891 26.312 13.43 1 98.06 255 LEU A N 1
ATOM 2113 C CA . LEU A 1 255 ? -23.172 26.828 14.766 1 98.06 255 LEU A CA 1
ATOM 2114 C C . LEU A 1 255 ? -23.609 28.297 14.688 1 98.06 255 LEU A C 1
ATOM 2116 O O . LEU A 1 255 ? -24.578 28.688 15.328 1 98.06 255 LEU A O 1
ATOM 2120 N N . GLN A 1 256 ? -22.938 29.078 13.945 1 97.75 256 GLN A N 1
ATOM 2121 C CA . GLN A 1 256 ? -23.219 30.516 13.82 1 97.75 256 GLN A CA 1
ATOM 2122 C C . GLN A 1 256 ? -24.562 30.75 13.148 1 97.75 256 GLN A C 1
ATOM 2124 O O . GLN A 1 256 ? -25.172 31.797 13.352 1 97.75 256 GLN A O 1
ATOM 2129 N N . SER A 1 257 ? -25.031 29.797 12.406 1 97.69 257 SER A N 1
ATOM 2130 C CA . SER A 1 257 ? -26.312 29.953 11.719 1 97.69 257 SER A CA 1
ATOM 2131 C C . SER A 1 257 ? -27.484 29.828 12.695 1 97.69 257 SER A C 1
ATOM 2133 O O . SER A 1 257 ? -28.578 30.312 12.422 1 97.69 257 SER A O 1
ATOM 2135 N N . ILE A 1 258 ? -27.25 29.188 13.828 1 97.94 258 ILE A N 1
ATOM 2136 C CA . ILE A 1 258 ? -28.359 28.953 14.742 1 97.94 258 ILE A CA 1
ATOM 2137 C C . ILE A 1 258 ? -28.234 29.875 15.953 1 97.94 258 ILE A C 1
ATOM 2139 O O . ILE A 1 258 ? -28.922 29.688 16.953 1 97.94 258 ILE A O 1
ATOM 2143 N N . ILE A 1 259 ? -27.391 30.797 15.898 1 98.06 259 ILE A N 1
ATOM 2144 C CA . ILE A 1 259 ? -27.25 31.781 16.969 1 98.06 259 ILE A CA 1
ATOM 2145 C C . ILE A 1 259 ? -27.609 33.188 16.438 1 98.06 259 ILE A C 1
ATOM 2147 O O . ILE A 1 259 ? -27 33.656 15.484 1 98.06 259 ILE A O 1
ATOM 2151 N N . LEU A 1 260 ? -28.641 33.75 17.062 1 97.56 260 LEU A N 1
ATOM 2152 C CA . LEU A 1 260 ? -29.078 35.094 16.703 1 97.56 260 LEU A CA 1
ATOM 2153 C C . LEU A 1 260 ? -28.375 36.156 17.547 1 97.56 260 LEU A C 1
ATOM 2155 O O . LEU A 1 260 ? -28.203 35.969 18.75 1 97.56 260 LEU A O 1
ATOM 2159 N N . LYS A 1 261 ? -28.094 37.25 16.844 1 96.56 261 LYS A N 1
ATOM 2160 C CA . LYS A 1 261 ? -27.516 38.344 17.578 1 96.56 261 LYS A CA 1
ATOM 2161 C C . LYS A 1 261 ? -28.547 38.969 18.516 1 96.56 261 LYS A C 1
ATOM 2163 O O . LYS A 1 261 ? -29.719 39.094 18.172 1 96.56 261 LYS A O 1
ATOM 2168 N N . ASP A 1 262 ? -28.125 39.219 19.719 1 94.06 262 ASP A N 1
ATOM 2169 C CA . ASP A 1 262 ? -28.938 39.844 20.75 1 94.06 262 ASP A CA 1
ATOM 2170 C C . ASP A 1 262 ? -29.922 38.844 21.359 1 94.06 262 ASP A C 1
ATOM 2172 O O . ASP A 1 262 ? -30.219 37.812 20.766 1 94.06 262 ASP A O 1
ATOM 2176 N N . VAL A 1 263 ? -30.375 39.156 22.516 1 95.44 263 VAL A N 1
ATOM 2177 C CA . VAL A 1 263 ? -31.344 38.312 23.219 1 95.44 263 VAL A CA 1
ATOM 2178 C C . VAL A 1 263 ? -32.75 38.688 22.781 1 95.44 263 VAL A C 1
ATOM 2180 O O . VAL A 1 263 ? -33.219 39.812 22.984 1 95.44 263 VAL A O 1
ATOM 2183 N N . THR A 1 264 ? -33.375 37.719 22.094 1 94.25 264 THR A N 1
ATOM 2184 C CA . THR A 1 264 ? -34.719 37.969 21.562 1 94.25 264 THR A CA 1
ATOM 2185 C C . THR A 1 264 ? -35.688 36.906 22.062 1 94.25 264 THR A C 1
ATOM 2187 O O . THR A 1 264 ? -35.438 35.688 21.938 1 94.25 264 THR A O 1
ATOM 2190 N N . GLY A 1 265 ? -36.75 37.281 22.594 1 92.12 265 GLY A N 1
ATOM 2191 C CA . GLY A 1 265 ? -37.844 36.438 23.062 1 92.12 265 GLY A CA 1
ATOM 2192 C C . GLY A 1 265 ? -39.031 37.25 23.562 1 92.12 265 GLY A C 1
ATOM 2193 O O . GLY A 1 265 ? -39.219 38.406 23.172 1 92.12 265 GLY A O 1
ATOM 2194 N N . GLY A 1 266 ? -39.938 36.5 24.266 1 88.75 266 GLY A N 1
ATOM 2195 C CA . GLY A 1 266 ? -41.125 37.156 24.797 1 88.75 266 GLY A CA 1
ATOM 2196 C C . GLY A 1 266 ? -42.344 36.969 23.938 1 88.75 266 GLY A C 1
ATOM 2197 O O . GLY A 1 266 ? -42.469 36 23.219 1 88.75 266 GLY A O 1
ATOM 2198 N N . SER A 1 267 ? -43.375 37.906 24.188 1 84.75 267 SER A N 1
ATOM 2199 C CA . SER A 1 267 ? -44.656 37.719 23.5 1 84.75 267 SER A CA 1
ATOM 2200 C C . SER A 1 267 ? -44.969 38.906 22.594 1 84.75 267 SER A C 1
ATOM 2202 O O . SER A 1 267 ? -46.062 38.969 22.047 1 84.75 267 SER A O 1
ATOM 2204 N N . ASN A 1 268 ? -44.031 39.781 22.391 1 82.62 268 ASN A N 1
ATOM 2205 C CA . ASN A 1 268 ? -44.312 40.969 21.594 1 82.62 268 ASN A CA 1
ATOM 2206 C C . ASN A 1 268 ? -43.469 40.969 20.328 1 82.62 268 ASN A C 1
ATOM 2208 O O . ASN A 1 268 ? -42.938 42.031 19.938 1 82.62 268 ASN A O 1
ATOM 2212 N N . LEU A 1 269 ? -43.281 39.844 19.828 1 89.69 269 LEU A N 1
ATOM 2213 C CA . LEU A 1 269 ? -42.531 39.75 18.578 1 89.69 269 LEU A CA 1
ATOM 2214 C C . LEU A 1 269 ? -43.469 39.781 17.375 1 89.69 269 LEU A C 1
ATOM 2216 O O . LEU A 1 269 ? -44.281 38.906 17.188 1 89.69 269 LEU A O 1
ATOM 2220 N N . HIS A 1 270 ? -43.406 40.938 16.672 1 89.62 270 HIS A N 1
ATOM 2221 C CA . HIS A 1 270 ? -44.188 41.094 15.453 1 89.62 270 HIS A CA 1
ATOM 2222 C C . HIS A 1 270 ? -43.281 41.406 14.266 1 89.62 270 HIS A C 1
ATOM 2224 O O . HIS A 1 270 ? -42.781 42.531 14.125 1 89.62 270 HIS A O 1
ATOM 2230 N N . ASN A 1 271 ? -43.094 40.469 13.422 1 91.38 271 ASN A N 1
ATOM 2231 C CA . ASN A 1 271 ? -42.219 40.594 12.258 1 91.38 271 ASN A CA 1
ATOM 2232 C C . ASN A 1 271 ? -40.875 41.219 12.633 1 91.38 271 ASN A C 1
ATOM 2234 O O . ASN A 1 271 ? -40.438 42.188 12 1 91.38 271 ASN A O 1
ATOM 2238 N N . THR A 1 272 ? -40.375 40.75 13.711 1 93.75 272 THR A N 1
ATOM 2239 C CA . THR A 1 272 ? -39.094 41.25 14.211 1 93.75 272 THR A CA 1
ATOM 2240 C C . THR A 1 272 ? -37.938 40.688 13.43 1 93.75 272 THR A C 1
ATOM 2242 O O . THR A 1 272 ? -37.781 39.469 13.344 1 93.75 272 THR A O 1
ATOM 2245 N N . LEU A 1 273 ? -37.125 41.562 12.82 1 95.75 273 LEU A N 1
ATOM 2246 C CA . LEU A 1 273 ? -35.969 41.125 12.047 1 95.75 273 LEU A CA 1
ATOM 2247 C C . LEU A 1 273 ? -34.719 41 12.938 1 95.75 273 LEU A C 1
ATOM 2249 O O . LEU A 1 273 ? -34.406 41.906 13.703 1 95.75 273 LEU A O 1
ATOM 2253 N N . ARG A 1 274 ? -34.125 39.938 12.969 1 96.06 274 ARG A N 1
ATOM 2254 C CA . ARG A 1 274 ? -32.844 39.688 13.672 1 96.06 274 ARG A CA 1
ATOM 2255 C C . ARG A 1 274 ? -31.844 39 12.766 1 96.06 274 ARG A C 1
ATOM 2257 O O . ARG A 1 274 ? -32.219 38.219 11.875 1 96.06 274 ARG A O 1
ATOM 2264 N N . THR A 1 275 ? -30.594 39.281 13 1 97.44 275 THR A N 1
ATOM 2265 C CA . THR A 1 275 ? -29.531 38.719 12.195 1 97.44 275 THR A CA 1
ATOM 2266 C C . THR A 1 275 ? -28.75 37.656 13 1 97.44 275 THR A C 1
ATOM 2268 O O . THR A 1 275 ? -28.5 37.844 14.188 1 97.44 275 THR A O 1
ATOM 2271 N N . ASN A 1 276 ? -28.406 36.625 12.367 1 97.31 276 ASN A N 1
ATOM 2272 C CA . ASN A 1 276 ? -27.594 35.625 13.062 1 97.31 276 ASN A CA 1
ATOM 2273 C C . ASN A 1 276 ? -26.109 35.938 12.953 1 97.31 276 ASN A C 1
ATOM 2275 O O . ASN A 1 276 ? -25.719 36.969 12.391 1 97.31 276 ASN A O 1
ATOM 2279 N N . LEU A 1 277 ? -25.266 35.062 13.469 1 97.38 277 LEU A N 1
ATOM 2280 C CA . LEU A 1 277 ? -23.828 35.344 13.539 1 97.38 277 LEU A CA 1
ATOM 2281 C C . LEU A 1 277 ? -23.188 35.188 12.164 1 97.38 277 LEU A C 1
ATOM 2283 O O . LEU A 1 277 ? -22.047 35.625 11.953 1 97.38 277 LEU A O 1
ATOM 2287 N N . ASN A 1 278 ? -23.891 34.594 11.148 1 96.88 278 ASN A N 1
ATOM 2288 C CA . ASN A 1 278 ? -23.453 34.531 9.766 1 96.88 278 ASN A CA 1
ATOM 2289 C C . ASN A 1 278 ? -23.953 35.719 8.969 1 96.88 278 ASN A C 1
ATOM 2291 O O . ASN A 1 278 ? -23.797 35.781 7.746 1 96.88 278 ASN A O 1
ATOM 2295 N N . ASN A 1 279 ? -24.719 36.594 9.617 1 96.19 279 ASN A N 1
ATOM 2296 C CA . ASN A 1 279 ? -25.25 37.812 9.039 1 96.19 279 ASN A CA 1
ATOM 2297 C C . ASN A 1 279 ? -26.438 37.531 8.117 1 96.19 279 ASN A C 1
ATOM 2299 O O . ASN A 1 279 ? -26.609 38.219 7.105 1 96.19 279 ASN A O 1
ATOM 2303 N N . VAL A 1 280 ? -27.109 36.469 8.375 1 96.38 280 VAL A N 1
ATOM 2304 C CA . VAL A 1 280 ? -28.359 36.188 7.691 1 96.38 280 VAL A CA 1
ATOM 2305 C C . VAL A 1 280 ? -29.531 36.719 8.516 1 96.38 280 VAL A C 1
ATOM 2307 O O . VAL A 1 280 ? -29.578 36.5 9.734 1 96.38 280 VAL A O 1
ATOM 2310 N N . THR A 1 281 ? -30.453 37.344 7.871 1 96.94 281 THR A N 1
ATOM 2311 C CA . THR A 1 281 ? -31.578 37.938 8.57 1 96.94 281 THR A CA 1
ATOM 2312 C C . THR A 1 281 ? -32.75 36.969 8.633 1 96.94 281 THR A C 1
ATOM 2314 O O . THR A 1 281 ? -33.125 36.375 7.625 1 96.94 281 THR A O 1
ATOM 2317 N N . LEU A 1 282 ? -33.312 36.812 9.781 1 96.69 282 LEU A N 1
ATOM 2318 C CA . LEU A 1 282 ? -34.469 35.969 10.031 1 96.69 282 LEU A CA 1
ATOM 2319 C C . LEU A 1 282 ? -35.625 36.781 10.586 1 96.69 282 LEU A C 1
ATOM 2321 O O . LEU A 1 282 ? -35.406 37.844 11.211 1 96.69 282 LEU A O 1
ATOM 2325 N N . VAL A 1 283 ? -36.812 36.281 10.391 1 96.88 283 VAL A N 1
ATOM 2326 C CA . VAL A 1 283 ? -38.031 36.938 10.875 1 96.88 283 VAL A CA 1
ATOM 2327 C C . VAL A 1 283 ? -38.625 36.125 12.016 1 96.88 283 VAL A C 1
ATOM 2329 O O . VAL A 1 283 ? -38.906 34.938 11.859 1 96.88 283 VAL A O 1
ATOM 2332 N N . LEU A 1 284 ? -38.812 36.781 13.117 1 95.06 284 LEU A N 1
ATOM 2333 C CA . LEU A 1 284 ? -39.406 36.156 14.281 1 95.06 284 LEU A CA 1
ATOM 2334 C C . LEU A 1 284 ? -40.781 36.719 14.547 1 95.06 284 LEU A C 1
ATOM 2336 O O . LEU A 1 284 ? -41 37.938 14.43 1 95.06 284 LEU A O 1
ATOM 2340 N N . GLU A 1 285 ? -41.75 35.812 14.914 1 93.12 285 GLU A N 1
ATOM 2341 C CA . GLU A 1 285 ? -43.094 36.219 15.211 1 93.12 285 GLU A CA 1
ATOM 2342 C C . GLU A 1 285 ? -43.719 35.312 16.281 1 93.12 285 GLU A C 1
ATOM 2344 O O . GLU A 1 285 ? -43.406 34.125 16.359 1 93.12 285 GLU A O 1
ATOM 2349 N N . ASN A 1 286 ? -44.531 35.969 17.141 1 91.88 286 ASN A N 1
ATOM 2350 C CA . ASN A 1 286 ? -45.312 35.156 18.078 1 91.88 286 ASN A CA 1
ATOM 2351 C C . ASN A 1 286 ? -46.594 34.625 17.438 1 91.88 286 ASN A C 1
ATOM 2353 O O . ASN A 1 286 ? -47.188 35.281 16.594 1 91.88 286 ASN A O 1
ATOM 2357 N N . CYS A 1 287 ? -46.844 33.344 17.781 1 80.75 287 CYS A N 1
ATOM 2358 C CA . CYS A 1 287 ? -48.094 32.75 17.266 1 80.75 287 CYS A CA 1
ATOM 2359 C C . CYS A 1 287 ? -49.281 33.125 18.141 1 80.75 287 CYS A C 1
ATOM 2361 O O . CYS A 1 287 ? -49.281 32.875 19.344 1 80.75 287 CYS A O 1
ATOM 2363 N N . ASP A 1 288 ? -50.562 33.469 17.406 1 63.25 288 ASP A N 1
ATOM 2364 C CA . ASP A 1 288 ? -51.906 33.75 17.875 1 63.25 288 ASP A CA 1
ATOM 2365 C C . ASP A 1 288 ? -51.938 33.969 19.391 1 63.25 288 ASP A C 1
ATOM 2367 O O . ASP A 1 288 ? -52.562 33.219 20.125 1 63.25 288 ASP A O 1
ATOM 2371 N N . HIS A 1 289 ? -51.438 34.844 19.875 1 61.31 289 HIS A N 1
ATOM 2372 C CA . HIS A 1 289 ? -51.531 35.312 21.25 1 61.31 289 HIS A CA 1
ATOM 2373 C C . HIS A 1 289 ? -50.844 34.344 22.203 1 61.31 289 HIS A C 1
ATOM 2375 O O . HIS A 1 289 ? -51.125 34.344 23.406 1 61.31 289 HIS A O 1
ATOM 2381 N N . SER A 1 290 ? -50.094 33.375 21.578 1 68.69 290 SER A N 1
ATOM 2382 C CA . SER A 1 290 ? -49.344 32.438 22.438 1 68.69 290 SER A CA 1
ATOM 2383 C C . SER A 1 290 ? -47.906 32.906 22.656 1 68.69 290 SER A C 1
ATOM 2385 O O . SER A 1 290 ? -47.469 33.906 22.078 1 68.69 290 SER A O 1
ATOM 2387 N N . ARG A 1 291 ? -47.25 32.281 23.609 1 80.31 291 ARG A N 1
ATOM 2388 C CA . ARG A 1 291 ? -45.875 32.531 23.969 1 80.31 291 ARG A CA 1
ATOM 2389 C C . ARG A 1 291 ? -44.906 31.844 23.016 1 80.31 291 ARG A C 1
ATOM 2391 O O . ARG A 1 291 ? -43.688 32.094 23.047 1 80.31 291 ARG A O 1
ATOM 2398 N N . LYS A 1 292 ? -45.5 31.141 22.062 1 91.38 292 LYS A N 1
ATOM 2399 C CA . LYS A 1 292 ? -44.656 30.391 21.156 1 91.38 292 LYS A CA 1
ATOM 2400 C C . LYS A 1 292 ? -44.125 31.281 20.031 1 91.38 292 LYS A C 1
ATOM 2402 O O . LYS A 1 292 ? -44.812 32.25 19.625 1 91.38 292 LYS A O 1
ATOM 2407 N N . ILE A 1 293 ? -42.969 30.984 19.578 1 94 293 ILE A N 1
ATOM 2408 C CA . ILE A 1 293 ? -42.281 31.812 18.609 1 94 293 ILE A CA 1
ATOM 2409 C C . ILE A 1 293 ? -42.094 31.047 17.312 1 94 293 ILE A C 1
ATOM 2411 O O . ILE A 1 293 ? -41.844 29.828 17.312 1 94 293 ILE A O 1
ATOM 2415 N N . THR A 1 294 ? -42.219 31.688 16.203 1 95.06 294 THR A N 1
ATOM 2416 C CA . THR A 1 294 ? -41.906 31.156 14.891 1 95.06 294 THR A CA 1
ATOM 2417 C C . THR A 1 294 ? -40.75 31.922 14.258 1 95.06 294 THR A C 1
ATOM 2419 O O . THR A 1 294 ? -40.531 33.094 14.547 1 95.06 294 THR A O 1
ATOM 2422 N N . VAL A 1 295 ? -39.969 31.234 13.547 1 95.44 295 VAL A N 1
ATOM 2423 C CA . VAL A 1 295 ? -38.875 31.828 12.789 1 95.44 295 VAL A CA 1
ATOM 2424 C C . VAL A 1 295 ? -39.125 31.656 11.297 1 95.44 295 VAL A C 1
ATOM 2426 O O . VAL A 1 295 ? -39.25 30.531 10.805 1 95.44 295 VAL A O 1
ATOM 2429 N N . ASN A 1 296 ? -39.156 32.781 10.555 1 94.44 296 ASN A N 1
ATOM 2430 C CA . ASN A 1 296 ? -39.531 32.75 9.148 1 94.44 296 ASN A CA 1
ATOM 2431 C C . ASN A 1 296 ? -40.875 32.062 8.945 1 94.44 296 ASN A C 1
ATOM 2433 O O . ASN A 1 296 ? -41.906 32.531 9.422 1 94.44 296 ASN A O 1
ATOM 2437 N N . HIS A 1 297 ? -40.906 30.844 8.453 1 89.25 297 HIS A N 1
ATOM 2438 C CA . HIS A 1 297 ? -42.156 30.094 8.219 1 89.25 297 HIS A CA 1
ATOM 2439 C C . HIS A 1 297 ? -42.094 28.75 8.922 1 89.25 297 HIS A C 1
ATOM 2441 O O . HIS A 1 297 ? -42.656 27.766 8.414 1 89.25 297 HIS A O 1
ATOM 2447 N N . SER A 1 298 ? -41.438 28.766 9.984 1 94.25 298 SER A N 1
ATOM 2448 C CA . SER A 1 298 ? -41.312 27.516 10.719 1 94.25 298 SER A CA 1
ATOM 2449 C C . SER A 1 298 ? -42.562 27.234 11.539 1 94.25 298 SER A C 1
ATOM 2451 O O . SER A 1 298 ? -43.406 28.125 11.703 1 94.25 298 SER A O 1
ATOM 2453 N N . SER A 1 299 ? -42.719 25.984 11.992 1 94.56 299 SER A N 1
ATOM 2454 C CA . SER A 1 299 ? -43.688 25.656 13.023 1 94.56 299 SER A CA 1
ATOM 2455 C C . SER A 1 299 ? -43.344 26.344 14.344 1 94.56 299 SER A C 1
ATOM 2457 O O . SER A 1 299 ? -42.219 26.766 14.562 1 94.56 299 SER A O 1
ATOM 2459 N N . PRO A 1 300 ? -44.375 26.5 15.195 1 94.44 300 PRO A N 1
ATOM 2460 C CA . PRO A 1 300 ? -44.094 27.125 16.484 1 94.44 300 PRO A CA 1
ATOM 2461 C C . PRO A 1 300 ? -43.062 26.375 17.312 1 94.44 300 PRO A C 1
ATOM 2463 O O . PRO A 1 300 ? -42.938 25.156 17.203 1 94.44 300 PRO A O 1
ATOM 2466 N N . SER A 1 301 ? -42.344 27.125 18.109 1 94.88 301 SER A N 1
ATOM 2467 C CA . SER A 1 301 ? -41.281 26.562 18.953 1 94.88 301 SER A CA 1
ATOM 2468 C C . SER A 1 301 ? -41.844 25.516 19.891 1 94.88 301 SER A C 1
ATOM 2470 O O . SER A 1 301 ? -42.969 25.625 20.406 1 94.88 301 SER A O 1
ATOM 2472 N N . ILE A 1 302 ? -41.094 24.438 20.078 1 93.19 302 ILE A N 1
ATOM 2473 C CA . ILE A 1 302 ? -41.469 23.391 21.031 1 93.19 302 ILE A CA 1
ATOM 2474 C C . ILE A 1 302 ? -40.875 23.734 22.406 1 93.19 302 ILE A C 1
ATOM 2476 O O . ILE A 1 302 ? -41.344 23.219 23.422 1 93.19 302 ILE A O 1
ATOM 2480 N N . LEU A 1 303 ? -39.812 24.438 22.422 1 93.06 303 LEU A N 1
ATOM 2481 C CA . LEU A 1 303 ? -39.188 25.047 23.594 1 93.06 303 LEU A CA 1
ATOM 2482 C C . LEU A 1 303 ? -39.125 26.562 23.438 1 93.06 303 LEU A C 1
ATOM 2484 O O . LEU A 1 303 ? -38.656 27.078 22.406 1 93.06 303 LEU A O 1
ATOM 2488 N N . THR A 1 304 ? -39.688 27.234 24.469 1 92.88 304 THR A N 1
ATOM 2489 C CA . THR A 1 304 ? -39.75 28.688 24.312 1 92.88 304 THR A CA 1
ATOM 2490 C C . THR A 1 304 ? -39.188 29.391 25.547 1 92.88 304 THR A C 1
ATOM 2492 O O . THR A 1 304 ? -39.469 29 26.672 1 92.88 304 THR A O 1
ATOM 2495 N N . ASN A 1 305 ? -38.375 30.297 25.297 1 92.94 305 ASN A N 1
ATOM 2496 C CA . ASN A 1 305 ? -37.875 31.234 26.312 1 92.94 305 ASN A CA 1
ATOM 2497 C C . ASN A 1 305 ? -37.156 30.5 27.453 1 92.94 305 ASN A C 1
ATOM 2499 O O . ASN A 1 305 ? -37.469 30.734 28.625 1 92.94 305 ASN A O 1
ATOM 2503 N N . GLU A 1 306 ? -36.312 29.641 27.125 1 93.5 306 GLU A N 1
ATOM 2504 C CA . GLU A 1 306 ? -35.5 29 28.141 1 93.5 306 GLU A CA 1
ATOM 2505 C C . GLU A 1 306 ? -34.219 29.828 28.391 1 93.5 306 GLU A C 1
ATOM 2507 O O . GLU A 1 306 ? -33.438 30.078 27.484 1 93.5 306 GLU A O 1
ATOM 2512 N N . ILE A 1 307 ? -34.062 30.234 29.594 1 93.94 307 ILE A N 1
ATOM 2513 C CA . ILE A 1 307 ? -32.969 31.141 29.938 1 93.94 307 ILE A CA 1
ATOM 2514 C C . ILE A 1 307 ? -31.75 30.328 30.359 1 93.94 307 ILE A C 1
ATOM 2516 O O . ILE A 1 307 ? -31.875 29.328 31.047 1 93.94 307 ILE A O 1
ATOM 2520 N N . PHE A 1 308 ? -30.609 30.734 29.891 1 94.5 308 PHE A N 1
ATOM 2521 C CA . PHE A 1 308 ? -29.297 30.297 30.391 1 94.5 308 PHE A CA 1
ATOM 2522 C C . PHE A 1 308 ? -28.438 31.5 30.75 1 94.5 308 PHE A C 1
ATOM 2524 O O . PHE A 1 308 ? -28.875 32.656 30.656 1 94.5 308 PHE A O 1
ATOM 2531 N N . VAL A 1 309 ? -27.328 31.297 31.469 1 89.12 309 VAL A N 1
ATOM 2532 C CA . VAL A 1 309 ? -26.547 32.312 32.188 1 89.12 309 VAL A CA 1
ATOM 2533 C C . VAL A 1 309 ? -26.328 33.531 31.281 1 89.12 309 VAL A C 1
ATOM 2535 O O . VAL A 1 309 ? -26.422 34.656 31.75 1 89.12 309 VAL A O 1
ATOM 2538 N N . ASN A 1 310 ? -26.125 33.281 30.047 1 83.44 310 ASN A N 1
ATOM 2539 C CA . ASN A 1 310 ? -25.766 34.438 29.203 1 83.44 310 ASN A CA 1
ATOM 2540 C C . ASN A 1 310 ? -26.656 34.5 27.953 1 83.44 310 ASN A C 1
ATOM 2542 O O . ASN A 1 310 ? -26.188 34.938 26.891 1 83.44 310 ASN A O 1
ATOM 2546 N N . GLY A 1 311 ? -27.906 34.094 28.078 1 94.81 311 GLY A N 1
ATOM 2547 C CA . GLY A 1 311 ? -28.719 34.125 26.875 1 94.81 311 GLY A CA 1
ATOM 2548 C C . GLY A 1 311 ? -30.031 33.375 27 1 94.81 311 GLY A C 1
ATOM 2549 O O . GLY A 1 311 ? -30.484 33.094 28.109 1 94.81 311 GLY A O 1
ATOM 2550 N N . ILE A 1 312 ? -30.734 33.281 25.891 1 96 312 ILE A N 1
ATOM 2551 C CA . ILE A 1 312 ? -32.031 32.625 25.844 1 96 312 ILE A CA 1
ATOM 2552 C C . ILE A 1 312 ? -32.062 31.594 24.719 1 96 312 ILE A C 1
ATOM 2554 O O . ILE A 1 312 ? -31.312 31.719 23.734 1 96 312 ILE A O 1
ATOM 2558 N N . ALA A 1 313 ? -32.781 30.547 24.891 1 97.06 313 ALA A N 1
ATOM 2559 C CA . ALA A 1 313 ? -32.812 29.469 23.906 1 97.06 313 ALA A CA 1
ATOM 2560 C C . ALA A 1 313 ? -34.25 29.156 23.516 1 97.06 313 ALA A C 1
ATOM 2562 O O . ALA A 1 313 ? -35.156 29.234 24.359 1 97.06 313 ALA A O 1
ATOM 2563 N N . HIS A 1 314 ? -34.5 28.906 22.281 1 96.5 314 HIS A N 1
ATOM 2564 C CA . HIS A 1 314 ? -35.75 28.422 21.734 1 96.5 314 HIS A CA 1
ATOM 2565 C C . HIS A 1 314 ? -35.531 27.141 20.922 1 96.5 314 HIS A C 1
ATOM 2567 O O . HIS A 1 314 ? -34.531 26.984 20.25 1 96.5 314 HIS A O 1
ATOM 2573 N N . GLY A 1 315 ? -36.375 26.172 20.984 1 96.81 315 GLY A N 1
ATOM 2574 C CA . GLY A 1 315 ? -36.281 24.906 20.266 1 96.81 315 GLY A CA 1
ATOM 2575 C C . GLY A 1 315 ? -37.281 24.797 19.125 1 96.81 315 GLY A C 1
ATOM 2576 O O . GLY A 1 315 ? -38.438 25.234 19.25 1 96.81 315 GLY A O 1
ATOM 2577 N N . PHE A 1 316 ? -36.844 24.203 18.031 1 96.81 316 PHE A N 1
ATOM 2578 C CA . PHE A 1 316 ? -37.688 24.172 16.844 1 96.81 316 PHE A CA 1
ATOM 2579 C C . PHE A 1 316 ? -37.594 22.797 16.172 1 96.81 316 PHE A C 1
ATOM 2581 O O . PHE A 1 316 ? -36.594 22.078 16.328 1 96.81 316 PHE A O 1
ATOM 2588 N N . ILE A 1 317 ? -38.531 22.453 15.258 1 95.75 317 ILE A N 1
ATOM 2589 C CA . ILE A 1 317 ? -38.594 21.156 14.578 1 95.75 317 ILE A CA 1
ATOM 2590 C C . ILE A 1 317 ? -38.344 21.344 13.086 1 95.75 317 ILE A C 1
ATOM 2592 O O . ILE A 1 317 ? -38.125 20.375 12.359 1 95.75 317 ILE A O 1
ATOM 2596 N N . ASP A 1 318 ? -38.344 22.656 12.578 1 95.81 318 ASP A N 1
ATOM 2597 C CA . ASP A 1 318 ? -38.188 22.797 11.133 1 95.81 318 ASP A CA 1
ATOM 2598 C C . ASP A 1 318 ? -37.75 24.203 10.758 1 95.81 318 ASP A C 1
ATOM 2600 O O . ASP A 1 318 ? -38.281 24.797 9.828 1 95.81 318 ASP A O 1
ATOM 2604 N N . ILE A 1 319 ? -36.812 24.719 11.484 1 95.69 319 ILE A N 1
ATOM 2605 C CA . ILE A 1 319 ? -36.312 26.031 11.102 1 95.69 319 ILE A CA 1
ATOM 2606 C C . ILE A 1 319 ? -35.438 25.891 9.852 1 95.69 319 ILE A C 1
ATOM 2608 O O . ILE A 1 319 ? -34.688 24.922 9.719 1 95.69 319 ILE A O 1
ATOM 2612 N N . ASP A 1 320 ? -35.469 26.797 8.953 1 94.19 320 ASP A N 1
ATOM 2613 C CA . ASP A 1 320 ? -34.75 26.734 7.695 1 94.19 320 ASP A CA 1
ATOM 2614 C C . ASP A 1 320 ? -33.406 27.484 7.797 1 94.19 320 ASP A C 1
ATOM 2616 O O . ASP A 1 320 ? -32.656 27.531 6.832 1 94.19 320 ASP A O 1
ATOM 2620 N N . ALA A 1 321 ? -33.094 28.031 8.938 1 93.81 321 ALA A N 1
ATOM 2621 C CA . ALA A 1 321 ? -31.844 28.75 9.164 1 93.81 321 ALA A CA 1
ATOM 2622 C C . ALA A 1 321 ? -30.641 27.828 8.961 1 93.81 321 ALA A C 1
ATOM 2624 O O . ALA A 1 321 ? -29.516 28.297 8.727 1 93.81 321 ALA A O 1
ATOM 2625 N N . ILE A 1 322 ? -30.906 26.562 9.031 1 95.38 322 ILE A N 1
ATOM 2626 C CA . ILE A 1 322 ? -29.812 25.609 8.977 1 95.38 322 ILE A CA 1
ATOM 2627 C C . ILE A 1 322 ? -29.672 25.078 7.551 1 95.38 322 ILE A C 1
ATOM 2629 O O . ILE A 1 322 ? -28.766 24.281 7.266 1 95.38 322 ILE A O 1
ATOM 2633 N N . VAL A 1 323 ? -30.5 25.516 6.66 1 93.94 323 VAL A N 1
ATOM 2634 C CA . VAL A 1 323 ? -30.484 25.016 5.289 1 93.94 323 VAL A CA 1
ATOM 2635 C C . VAL A 1 323 ? -29.359 25.688 4.504 1 93.94 323 VAL A C 1
ATOM 2637 O O . VAL A 1 323 ? -29.141 26.891 4.645 1 93.94 323 VAL A O 1
ATOM 2640 N N . ASP A 1 324 ? -28.594 24.969 3.723 1 91.62 324 ASP A N 1
ATOM 2641 C CA . ASP A 1 324 ? -27.578 25.422 2.785 1 91.62 324 ASP A CA 1
ATOM 2642 C C . ASP A 1 324 ? -26.484 26.203 3.502 1 91.62 324 ASP A C 1
ATOM 2644 O O . ASP A 1 324 ? -26 27.219 2.988 1 91.62 324 ASP A O 1
ATOM 2648 N N . VAL A 1 325 ? -26.234 25.859 4.703 1 94.75 325 VAL A N 1
ATOM 2649 C CA . VAL A 1 325 ? -25.188 26.516 5.484 1 94.75 325 VAL A CA 1
ATOM 2650 C C . VAL A 1 325 ? -23.844 25.844 5.191 1 94.75 325 VAL A C 1
ATOM 2652 O O . VAL A 1 325 ? -22.828 26.531 5.074 1 94.75 325 VAL A O 1
ATOM 2655 N N . VAL A 1 326 ? -23.906 24.578 5.07 1 95.31 326 VAL A N 1
ATOM 2656 C CA . VAL A 1 326 ? -22.703 23.812 4.762 1 95.31 326 VAL A CA 1
ATOM 2657 C C . VAL A 1 326 ? -22.859 23.141 3.398 1 95.31 326 VAL A C 1
ATOM 2659 O O . VAL A 1 326 ? -23.875 22.5 3.129 1 95.31 326 VAL A O 1
ATOM 2662 N N . GLN A 1 327 ? -21.812 23.406 2.557 1 92.25 327 GLN A N 1
ATOM 2663 C CA . GLN A 1 327 ? -21.797 22.734 1.261 1 92.25 327 GLN A CA 1
ATOM 2664 C C . GLN A 1 327 ? -21.094 21.391 1.35 1 92.25 327 GLN A C 1
ATOM 2666 O O . GLN A 1 327 ? -19.938 21.297 1.799 1 92.25 327 GLN A O 1
ATOM 2671 N N . PHE A 1 328 ? -21.75 20.375 0.896 1 94.06 328 PHE A N 1
ATOM 2672 C CA . PHE A 1 328 ? -21.203 19.031 1.036 1 94.06 328 PHE A CA 1
ATOM 2673 C C . PHE A 1 328 ? -20.594 18.547 -0.279 1 94.06 328 PHE A C 1
ATOM 2675 O O . PHE A 1 328 ? -21.109 18.875 -1.355 1 94.06 328 PHE A O 1
ATOM 2682 N N . ASP A 1 329 ? -19.5 17.859 -0.188 1 93.75 329 ASP A N 1
ATOM 2683 C CA . ASP A 1 329 ? -18.828 17.172 -1.289 1 93.75 329 ASP A CA 1
ATOM 2684 C C . ASP A 1 329 ? -18.484 15.734 -0.914 1 93.75 329 ASP A C 1
ATOM 2686 O O . ASP A 1 329 ? -18.938 15.227 0.11 1 93.75 329 ASP A O 1
ATOM 2690 N N . ALA A 1 330 ? -17.75 15.094 -1.776 1 95.12 330 ALA A N 1
ATOM 2691 C CA . ALA A 1 330 ? -17.453 13.68 -1.539 1 95.12 330 ALA A CA 1
ATOM 2692 C C . ALA A 1 330 ? -16.578 13.508 -0.307 1 95.12 330 ALA A C 1
ATOM 2694 O O . ALA A 1 330 ? -16.703 12.523 0.426 1 95.12 330 ALA A O 1
ATOM 2695 N N . GLU A 1 331 ? -15.68 14.414 -0.118 1 96.25 331 GLU A N 1
ATOM 2696 C CA . GLU A 1 331 ? -14.812 14.352 1.059 1 96.25 331 GLU A CA 1
ATOM 2697 C C . GLU A 1 331 ? -15.641 14.297 2.344 1 96.25 331 GLU A C 1
ATOM 2699 O O . GLU A 1 331 ? -15.398 13.445 3.201 1 96.25 331 GLU A O 1
ATOM 2704 N N . LYS A 1 332 ? -16.578 15.211 2.467 1 97.12 332 LYS A N 1
ATOM 2705 C CA . LYS A 1 332 ? -17.406 15.297 3.672 1 97.12 332 LYS A CA 1
ATOM 2706 C C . LYS A 1 332 ? -18.281 14.055 3.828 1 97.12 332 LYS A C 1
ATOM 2708 O O . LYS A 1 332 ? -18.531 13.602 4.949 1 97.12 332 LYS A O 1
ATOM 2713 N N . TYR A 1 333 ? -18.703 13.547 2.727 1 96.94 333 TYR A N 1
ATOM 2714 C CA . TYR A 1 333 ? -19.469 12.305 2.775 1 96.94 333 TYR A CA 1
ATOM 2715 C C . TYR A 1 333 ? -18.609 11.156 3.299 1 96.94 333 TYR A C 1
ATOM 2717 O O . TYR A 1 333 ? -19.078 10.344 4.094 1 96.94 333 TYR A O 1
ATOM 2725 N N . LEU A 1 334 ? -17.438 11.086 2.826 1 96.88 334 LEU A N 1
ATOM 2726 C CA . LEU A 1 334 ? -16.547 10.023 3.266 1 96.88 334 LEU A CA 1
ATOM 2727 C C . LEU A 1 334 ? -16.297 10.109 4.77 1 96.88 334 LEU A C 1
ATOM 2729 O O . LEU A 1 334 ? -16.25 9.078 5.453 1 96.88 334 LEU A O 1
ATOM 2733 N N . HIS A 1 335 ? -16.172 11.312 5.289 1 97.12 335 HIS A N 1
ATOM 2734 C CA . HIS A 1 335 ? -16.047 11.484 6.73 1 97.12 335 HIS A CA 1
ATOM 2735 C C . HIS A 1 335 ? -17.281 10.961 7.453 1 97.12 335 HIS A C 1
ATOM 2737 O O . HIS A 1 335 ? -17.172 10.305 8.484 1 97.12 335 HIS A O 1
ATOM 2743 N N . GLY A 1 336 ? -18.438 11.328 6.859 1 97.31 336 GLY A N 1
ATOM 2744 C CA . GLY A 1 336 ? -19.703 10.914 7.453 1 97.31 336 GLY A CA 1
ATOM 2745 C C . GLY A 1 336 ? -19.922 9.414 7.402 1 97.31 336 GLY A C 1
ATOM 2746 O O . GLY A 1 336 ? -20.719 8.867 8.156 1 97.31 336 GLY A O 1
ATOM 2747 N N . LEU A 1 337 ? -19.203 8.781 6.535 1 95.75 337 LEU A N 1
ATOM 2748 C CA . LEU A 1 337 ? -19.297 7.336 6.375 1 95.75 337 LEU A CA 1
ATOM 2749 C C . LEU A 1 337 ? -18.219 6.629 7.172 1 95.75 337 LEU A C 1
ATOM 2751 O O . LEU A 1 337 ? -17.953 5.441 6.957 1 95.75 337 LEU A O 1
ATOM 2755 N N . ASN A 1 338 ? -17.547 7.34 8.031 1 95.31 338 ASN A N 1
ATOM 2756 C CA . ASN A 1 338 ? -16.5 6.812 8.906 1 95.31 338 ASN A CA 1
ATOM 2757 C C . ASN A 1 338 ? -15.266 6.383 8.117 1 95.31 338 ASN A C 1
ATOM 2759 O O . ASN A 1 338 ? -14.633 5.383 8.445 1 95.31 338 ASN A O 1
ATOM 2763 N N . ASN A 1 339 ? -14.961 7.078 7.008 1 95.19 339 ASN A N 1
ATOM 2764 C CA . ASN A 1 339 ? -13.797 6.785 6.184 1 95.19 339 ASN A CA 1
ATOM 2765 C C . ASN A 1 339 ? -12.789 7.934 6.207 1 95.19 339 ASN A C 1
ATOM 2767 O O . ASN A 1 339 ? -12.227 8.297 5.172 1 95.19 339 ASN A O 1
ATOM 2771 N N . SER A 1 340 ? -12.594 8.5 7.355 1 95.12 340 SER A N 1
ATOM 2772 C CA . SER A 1 340 ? -11.695 9.641 7.492 1 95.12 340 SER A CA 1
ATOM 2773 C C . SER A 1 340 ? -10.242 9.234 7.266 1 95.12 340 SER A C 1
ATOM 2775 O O . SER A 1 340 ? -9.445 10.031 6.762 1 95.12 340 SER A O 1
ATOM 2777 N N . LYS A 1 341 ? -9.914 8.016 7.602 1 90.94 341 LYS A N 1
ATOM 2778 C CA . LYS A 1 341 ? -8.555 7.543 7.359 1 90.94 341 LYS A CA 1
ATOM 2779 C C . LYS A 1 341 ? -8.266 7.441 5.863 1 90.94 341 LYS A C 1
ATOM 2781 O O . LYS A 1 341 ? -7.148 7.719 5.422 1 90.94 341 LYS A O 1
ATOM 2786 N N . PHE A 1 342 ? -9.273 6.98 5.133 1 93.88 342 PHE A N 1
ATOM 2787 C CA . PHE A 1 342 ? -9.164 6.949 3.678 1 93.88 342 PHE A CA 1
ATOM 2788 C C . PHE A 1 342 ? -8.914 8.344 3.123 1 93.88 342 PHE A C 1
ATOM 2790 O O . PHE A 1 342 ? -8.094 8.523 2.223 1 93.88 342 PHE A O 1
ATOM 2797 N N . VAL A 1 343 ? -9.617 9.336 3.627 1 96 343 VAL A N 1
ATOM 2798 C CA . VAL A 1 343 ? -9.453 10.727 3.205 1 96 343 VAL A CA 1
ATOM 2799 C C . VAL A 1 343 ? -8.047 11.211 3.551 1 96 343 VAL A C 1
ATOM 2801 O O . VAL A 1 343 ? -7.414 11.898 2.752 1 96 343 VAL A O 1
ATOM 2804 N N . GLU A 1 344 ? -7.602 10.867 4.73 1 93.56 344 GLU A N 1
ATOM 2805 C CA . GLU A 1 344 ? -6.254 11.258 5.141 1 93.56 344 GLU A CA 1
ATOM 2806 C C . GLU A 1 344 ? -5.207 10.727 4.164 1 93.56 344 GLU A C 1
ATOM 2808 O O . GLU A 1 344 ? -4.254 11.43 3.83 1 93.56 344 GLU A O 1
ATOM 2813 N N . GLU A 1 345 ? -5.344 9.5 3.742 1 92.81 345 GLU A N 1
ATOM 2814 C CA . GLU A 1 345 ? -4.445 8.906 2.758 1 92.81 345 GLU A CA 1
ATOM 2815 C C . GLU A 1 345 ? -4.48 9.672 1.44 1 92.81 345 GLU A C 1
ATOM 2817 O O . GLU A 1 345 ? -3.447 9.852 0.793 1 92.81 345 GLU A O 1
ATOM 2822 N N . ILE A 1 346 ? -5.645 10.102 1.036 1 94.44 346 ILE A N 1
ATOM 2823 C CA . ILE A 1 346 ? -5.816 10.852 -0.205 1 94.44 346 ILE A CA 1
ATOM 2824 C C . ILE A 1 346 ? -5.059 12.172 -0.122 1 94.44 346 ILE A C 1
ATOM 2826 O O . ILE A 1 346 ? -4.402 12.578 -1.085 1 94.44 346 ILE A O 1
ATOM 2830 N N . TYR A 1 347 ? -5.117 12.859 1.044 1 93.38 347 TYR A N 1
ATOM 2831 C CA . TYR A 1 347 ? -4.395 14.109 1.249 1 93.38 347 TYR A CA 1
ATOM 2832 C C . TYR A 1 347 ? -2.889 13.883 1.212 1 93.38 347 TYR A C 1
ATOM 2834 O O . TYR A 1 347 ? -2.156 14.648 0.577 1 93.38 347 TYR A O 1
ATOM 2842 N N . PHE A 1 348 ? -2.451 12.828 1.836 1 90.5 348 PHE A N 1
ATOM 2843 C CA . PHE A 1 348 ? -1.026 12.523 1.885 1 90.5 348 PHE A CA 1
ATOM 2844 C C . PHE A 1 348 ? -0.477 12.273 0.486 1 90.5 348 PHE A C 1
ATOM 2846 O O . PHE A 1 348 ? 0.666 12.625 0.188 1 90.5 348 PHE A O 1
ATOM 2853 N N . ARG A 1 349 ? -1.328 11.719 -0.325 1 90.75 349 ARG A N 1
ATOM 2854 C CA . ARG A 1 349 ? -0.921 11.383 -1.685 1 90.75 349 ARG A CA 1
ATOM 2855 C C . ARG A 1 349 ? -1.204 12.531 -2.643 1 90.75 349 ARG A C 1
ATOM 2857 O O . ARG A 1 349 ? -1.043 12.391 -3.855 1 90.75 349 ARG A O 1
ATOM 2864 N N . LYS A 1 350 ? -1.713 13.664 -2.176 1 89.88 350 LYS A N 1
ATOM 2865 C CA . LYS A 1 350 ? -1.995 14.875 -2.945 1 89.88 350 LYS A CA 1
ATOM 2866 C C . LYS A 1 350 ? -3.023 14.602 -4.039 1 89.88 350 LYS A C 1
ATOM 2868 O O . LYS A 1 350 ? -2.836 15 -5.188 1 89.88 350 LYS A O 1
ATOM 2873 N N . LEU A 1 351 ? -4.074 13.82 -3.709 1 92.31 351 LEU A N 1
ATOM 2874 C CA . LEU A 1 351 ? -5.145 13.469 -4.641 1 92.31 351 LEU A CA 1
ATOM 2875 C C . LEU A 1 351 ? -6.473 14.062 -4.184 1 92.31 351 LEU A C 1
ATOM 2877 O O . LEU A 1 351 ? -7.539 13.539 -4.523 1 92.31 351 LEU A O 1
ATOM 2881 N N . GLN A 1 352 ? -6.484 15.094 -3.387 1 92.44 352 GLN A N 1
ATOM 2882 C CA . GLN A 1 352 ? -7.699 15.648 -2.801 1 92.44 352 GLN A CA 1
ATOM 2883 C C . GLN A 1 352 ? -8.641 16.172 -3.881 1 92.44 352 GLN A C 1
ATOM 2885 O O . GLN A 1 352 ? -9.852 16.281 -3.662 1 92.44 352 GLN A O 1
ATOM 2890 N N . HIS A 1 353 ? -8.164 16.453 -5.094 1 91.06 353 HIS A N 1
ATOM 2891 C CA . HIS A 1 353 ? -8.984 16.953 -6.191 1 91.06 353 HIS A CA 1
ATOM 2892 C C . HIS A 1 353 ? -10.039 15.93 -6.602 1 91.06 353 HIS A C 1
ATOM 2894 O O . HIS A 1 353 ? -11.062 16.281 -7.199 1 91.06 353 HIS A O 1
ATOM 2900 N N . LEU A 1 354 ? -9.844 14.688 -6.289 1 92.62 354 LEU A N 1
ATOM 2901 C CA . LEU A 1 354 ? -10.766 13.625 -6.676 1 92.62 354 LEU A CA 1
ATOM 2902 C C . LEU A 1 354 ? -12.008 13.641 -5.797 1 92.62 354 LEU A C 1
ATOM 2904 O O . LEU A 1 354 ? -13.031 13.047 -6.152 1 92.62 354 LEU A O 1
ATOM 2908 N N . ILE A 1 355 ? -11.891 14.273 -4.59 1 94.56 355 ILE A N 1
ATOM 2909 C CA . ILE A 1 355 ? -13.008 14.188 -3.66 1 94.56 355 ILE A CA 1
ATOM 2910 C C . ILE A 1 355 ? -13.492 15.586 -3.303 1 94.56 355 ILE A C 1
ATOM 2912 O O . ILE A 1 355 ? -14.43 15.75 -2.514 1 94.56 355 ILE A O 1
ATOM 2916 N N . GLN A 1 356 ? -12.836 16.578 -3.836 1 89.25 356 GLN A N 1
ATOM 2917 C CA . GLN A 1 356 ? -13.25 17.953 -3.568 1 89.25 356 GLN A CA 1
ATOM 2918 C C . GLN A 1 356 ? -13.938 18.562 -4.781 1 89.25 356 GLN A C 1
ATOM 2920 O O . GLN A 1 356 ? -13.75 18.094 -5.91 1 89.25 356 GLN A O 1
ATOM 2925 N N . ASP A 1 357 ? -15.031 19.156 -4.656 1 70.56 357 ASP A N 1
ATOM 2926 C CA . ASP A 1 357 ? -15.984 19.688 -5.633 1 70.56 357 ASP A CA 1
ATOM 2927 C C . ASP A 1 357 ? -15.297 20.609 -6.633 1 70.56 357 ASP A C 1
ATOM 2929 O O . ASP A 1 357 ? -15.852 20.906 -7.695 1 70.56 357 ASP A O 1
ATOM 2933 N N . GLU A 1 358 ? -14.195 21.125 -6.273 1 58.84 358 GLU A N 1
ATOM 2934 C CA . GLU A 1 358 ? -13.727 22.047 -7.297 1 58.84 358 GLU A CA 1
ATOM 2935 C C . GLU A 1 358 ? -13.695 21.391 -8.672 1 58.84 358 GLU A C 1
ATOM 2937 O O . GLU A 1 358 ? -13.867 22.062 -9.695 1 58.84 358 GLU A O 1
ATOM 2942 N N . SER A 1 359 ? -13.531 20.078 -8.711 1 53.44 359 SER A N 1
ATOM 2943 C CA . SER A 1 359 ? -13.469 19.312 -9.945 1 53.44 359 SER A CA 1
ATOM 2944 C C . SER A 1 359 ? -14.852 18.828 -10.375 1 53.44 359 SER A C 1
ATOM 2946 O O . SER A 1 359 ? -15.102 17.625 -10.422 1 53.44 359 SER A O 1
ATOM 2948 N N . SER A 1 360 ? -15.914 19.469 -9.914 1 53.81 360 SER A N 1
ATOM 2949 C CA . SER A 1 360 ? -17.344 19.172 -9.836 1 53.81 360 SER A CA 1
ATOM 2950 C C . SER A 1 360 ? -17.875 18.688 -11.18 1 53.81 360 SER A C 1
ATOM 2952 O O . SER A 1 360 ? -18.906 18.016 -11.242 1 53.81 360 SER A O 1
ATOM 2954 N N . LEU A 1 361 ? -17.078 18.875 -12.07 1 63.16 361 LEU A N 1
ATOM 2955 C CA . LEU A 1 361 ? -17.781 18.594 -13.328 1 63.16 361 LEU A CA 1
ATOM 2956 C C . LEU A 1 361 ? -17.391 17.219 -13.859 1 63.16 361 LEU A C 1
ATOM 2958 O O . LEU A 1 361 ? -17.984 16.75 -14.828 1 63.16 361 LEU A O 1
ATOM 2962 N N . GLU A 1 362 ? -16.578 16.547 -13.023 1 80.62 362 GLU A N 1
ATOM 2963 C CA . GLU A 1 362 ? -16.219 15.25 -13.594 1 80.62 362 GLU A CA 1
ATOM 2964 C C . GLU A 1 362 ? -16.969 14.117 -12.898 1 80.62 362 GLU A C 1
ATOM 2966 O O . GLU A 1 362 ? -17.141 14.141 -11.68 1 80.62 362 GLU A O 1
ATOM 2971 N N . ASN A 1 363 ? -17.594 13.367 -13.656 1 89.31 363 ASN A N 1
ATOM 2972 C CA . ASN A 1 363 ? -18.266 12.172 -13.133 1 89.31 363 ASN A CA 1
ATOM 2973 C C . ASN A 1 363 ? -17.25 11.203 -12.516 1 89.31 363 ASN A C 1
ATOM 2975 O O . ASN A 1 363 ? -16.234 10.883 -13.133 1 89.31 363 ASN A O 1
ATOM 2979 N N . ILE A 1 364 ? -17.5 10.906 -11.266 1 92.94 364 ILE A N 1
ATOM 2980 C CA . ILE A 1 364 ? -16.562 10.023 -10.578 1 92.94 364 ILE A CA 1
ATOM 2981 C C . ILE A 1 364 ? -17.344 8.984 -9.766 1 92.94 364 ILE A C 1
ATOM 2983 O O . ILE A 1 364 ? -18.422 9.281 -9.242 1 92.94 364 ILE A O 1
ATOM 2987 N N . THR A 1 365 ? -16.875 7.809 -9.742 1 95.69 365 THR A N 1
ATOM 2988 C CA . THR A 1 365 ? -17.359 6.766 -8.844 1 95.69 365 THR A CA 1
ATOM 2989 C C . THR A 1 365 ? -16.266 6.328 -7.879 1 95.69 365 THR A C 1
ATOM 2991 O O . THR A 1 365 ? -15.141 6.035 -8.297 1 95.69 365 THR A O 1
ATOM 2994 N N . ILE A 1 366 ? -16.594 6.285 -6.633 1 97.06 366 ILE A N 1
ATOM 2995 C CA . ILE A 1 366 ? -15.633 5.965 -5.59 1 97.06 366 ILE A CA 1
ATOM 2996 C C . ILE A 1 366 ? -16.016 4.656 -4.906 1 97.06 366 ILE A C 1
ATOM 2998 O O . ILE A 1 366 ? -17.172 4.484 -4.488 1 97.06 366 ILE A O 1
ATOM 3002 N N . PHE A 1 367 ? -15.109 3.717 -4.801 1 96.88 367 PHE A N 1
ATOM 3003 C CA . PHE A 1 367 ? -15.281 2.492 -4.027 1 96.88 367 PHE A CA 1
ATOM 3004 C C . PHE A 1 367 ? -14.523 2.576 -2.707 1 96.88 367 PHE A C 1
ATOM 3006 O O . PHE A 1 367 ? -13.289 2.594 -2.689 1 96.88 367 PHE A O 1
ATOM 3013 N N . VAL A 1 368 ? -15.258 2.625 -1.639 1 95.62 368 VAL A N 1
ATOM 3014 C CA . VAL A 1 368 ? -14.602 2.803 -0.346 1 95.62 368 VAL A CA 1
ATOM 3015 C C . VAL A 1 368 ? -14.844 1.574 0.529 1 95.62 368 VAL A C 1
ATOM 3017 O O . VAL A 1 368 ? -15.969 1.058 0.586 1 95.62 368 VAL A O 1
ATOM 3020 N N . PRO A 1 369 ? -13.781 1.059 1.172 1 92.44 369 PRO A N 1
ATOM 3021 C CA . PRO A 1 369 ? -13.953 -0.119 2.025 1 92.44 369 PRO A CA 1
ATOM 3022 C C . PRO A 1 369 ? -14.734 0.188 3.305 1 92.44 369 PRO A C 1
ATOM 3024 O O . PRO A 1 369 ? -14.594 1.277 3.867 1 92.44 369 PRO A O 1
ATOM 3027 N N . GLU A 1 370 ? -15.461 -0.734 3.695 1 91.19 370 GLU A N 1
ATOM 3028 C CA . GLU A 1 370 ? -16.141 -0.61 4.977 1 91.19 370 GLU A CA 1
ATOM 3029 C C . GLU A 1 370 ? -15.156 -0.657 6.141 1 91.19 370 GLU A C 1
ATOM 3031 O O . GLU A 1 370 ? -14.391 -1.611 6.27 1 91.19 370 GLU A O 1
ATOM 3036 N N . PRO A 1 371 ? -15.102 0.361 6.926 1 83.88 371 PRO A N 1
ATOM 3037 C CA . PRO A 1 371 ? -14.078 0.461 7.973 1 83.88 371 PRO A CA 1
ATOM 3038 C C . PRO A 1 371 ? -14.109 -0.722 8.938 1 83.88 371 PRO A C 1
ATOM 3040 O O . PRO A 1 371 ? -13.062 -1.131 9.445 1 83.88 371 PRO A O 1
ATOM 3043 N N . SER A 1 372 ? -15.266 -1.258 9.266 1 71.69 372 SER A N 1
ATOM 3044 C CA . SER A 1 372 ? -15.375 -2.352 10.227 1 71.69 372 SER A CA 1
ATOM 3045 C C . SER A 1 372 ? -14.758 -3.633 9.672 1 71.69 372 SER A C 1
ATOM 3047 O O . SER A 1 372 ? -14.367 -4.516 10.438 1 71.69 372 SER A O 1
ATOM 3049 N N . LEU A 1 373 ? -14.547 -3.676 8.43 1 65.19 373 LEU A N 1
ATOM 3050 C CA . LEU A 1 373 ? -14.086 -4.895 7.777 1 65.19 373 LEU A CA 1
ATOM 3051 C C . LEU A 1 373 ? -12.641 -4.754 7.32 1 65.19 373 LEU A C 1
ATOM 3053 O O . LEU A 1 373 ? -11.992 -5.746 6.977 1 65.19 373 LEU A O 1
ATOM 3057 N N . ASN A 1 374 ? -12.164 -3.551 7.418 1 63.97 374 ASN A N 1
ATOM 3058 C CA . ASN A 1 374 ? -10.859 -3.27 6.816 1 63.97 374 ASN A CA 1
ATOM 3059 C C . ASN A 1 374 ? -9.766 -3.189 7.871 1 63.97 374 ASN A C 1
ATOM 3061 O O . ASN A 1 374 ? -9.992 -2.695 8.977 1 63.97 374 ASN A O 1
ATOM 3065 N N . ASP A 1 375 ? -8.602 -3.811 7.707 1 63.84 375 ASP A N 1
ATOM 3066 C CA . ASP A 1 375 ? -7.469 -3.838 8.625 1 63.84 375 ASP A CA 1
ATOM 3067 C C . ASP A 1 375 ? -6.75 -2.49 8.648 1 63.84 375 ASP A C 1
ATOM 3069 O O . ASP A 1 375 ? -5.879 -2.262 9.492 1 63.84 375 ASP A O 1
ATOM 3073 N N . ASP A 1 376 ? -7.246 -1.482 8.18 1 63.38 376 ASP A N 1
ATOM 3074 C CA . ASP A 1 376 ? -6.68 -0.138 8.148 1 63.38 376 ASP A CA 1
ATOM 3075 C C . ASP A 1 376 ? -5.18 -0.18 7.871 1 63.38 376 ASP A C 1
ATOM 3077 O O . ASP A 1 376 ? -4.383 0.344 8.656 1 63.38 376 ASP A O 1
ATOM 3081 N N . ILE A 1 377 ? -4.707 -0.811 6.84 1 66.25 377 ILE A N 1
ATOM 3082 C CA . ILE A 1 377 ? -3.287 -1.013 6.574 1 66.25 377 ILE A CA 1
ATOM 3083 C C . ILE A 1 377 ? -2.75 0.14 5.73 1 66.25 377 ILE A C 1
ATOM 3085 O O . ILE A 1 377 ? -1.537 0.276 5.555 1 66.25 377 ILE A O 1
ATOM 3089 N N . GLY A 1 378 ? -3.605 1.037 5.328 1 81.25 378 GLY A N 1
ATOM 3090 C CA . GLY A 1 378 ? -3.146 2.154 4.52 1 81.25 378 GLY A CA 1
ATOM 3091 C C . GLY A 1 378 ? -3.232 1.887 3.027 1 81.25 378 GLY A C 1
ATOM 3092 O O . GLY A 1 378 ? -3.646 0.803 2.609 1 81.25 378 GLY A O 1
ATOM 3093 N N . PHE A 1 379 ? -3.004 2.975 2.201 1 88.5 379 PHE A N 1
ATOM 3094 C CA . PHE A 1 379 ? -3.117 2.891 0.75 1 88.5 379 PHE A CA 1
ATOM 3095 C C . PHE A 1 379 ? -1.899 3.508 0.074 1 88.5 379 PHE A C 1
ATOM 3097 O O . PHE A 1 379 ? -1.356 4.504 0.555 1 88.5 379 PHE A O 1
ATOM 3104 N N . THR A 1 380 ? -1.47 2.895 -0.936 1 87.31 380 THR A N 1
ATOM 3105 C CA . THR A 1 380 ? -0.518 3.541 -1.833 1 87.31 380 THR A CA 1
ATOM 3106 C C . THR A 1 380 ? -1.241 4.445 -2.828 1 87.31 380 THR A C 1
ATOM 3108 O O . THR A 1 380 ? -2.469 4.414 -2.924 1 87.31 380 THR A O 1
ATOM 3111 N N . LYS A 1 381 ? -0.482 5.273 -3.457 1 88.31 381 LYS A N 1
ATOM 3112 C CA . LYS A 1 381 ? -1.086 6.164 -4.445 1 88.31 381 LYS A CA 1
ATOM 3113 C C . LYS A 1 381 ? -1.816 5.367 -5.523 1 88.31 381 LYS A C 1
ATOM 3115 O O . LYS A 1 381 ? -2.955 5.688 -5.875 1 88.31 381 LYS A O 1
ATOM 3120 N N . SER A 1 382 ? -1.184 4.312 -6 1 88.38 382 SER A N 1
ATOM 3121 C CA . SER A 1 382 ? -1.76 3.488 -7.059 1 88.38 382 SER A CA 1
ATOM 3122 C C . SER A 1 382 ? -3.021 2.779 -6.578 1 88.38 382 SER A C 1
ATOM 3124 O O . SER A 1 382 ? -4.008 2.691 -7.312 1 88.38 382 SER A O 1
ATOM 3126 N N . THR A 1 383 ? -2.982 2.287 -5.387 1 91 383 THR A N 1
ATOM 3127 C CA . THR A 1 383 ? -4.148 1.586 -4.863 1 91 383 THR A CA 1
ATOM 3128 C C . THR A 1 383 ? -5.32 2.547 -4.676 1 91 383 THR A C 1
ATOM 3130 O O . THR A 1 383 ? -6.473 2.18 -4.91 1 91 383 THR A O 1
ATOM 3133 N N . ILE A 1 384 ? -5.062 3.781 -4.223 1 93.56 384 ILE A N 1
ATOM 3134 C CA . ILE A 1 384 ? -6.125 4.77 -4.074 1 93.56 384 ILE A CA 1
ATOM 3135 C C . ILE A 1 384 ? -6.766 5.043 -5.434 1 93.56 384 ILE A C 1
ATOM 3137 O O . ILE A 1 384 ? -7.992 5.02 -5.566 1 93.56 384 ILE A O 1
ATOM 3141 N N . LEU A 1 385 ? -5.938 5.297 -6.391 1 93.25 385 LEU A N 1
ATOM 3142 C CA . LEU A 1 385 ? -6.434 5.605 -7.727 1 93.25 385 LEU A CA 1
ATOM 3143 C C . LEU A 1 385 ? -7.238 4.438 -8.289 1 93.25 385 LEU A C 1
ATOM 3145 O O . LEU A 1 385 ? -8.156 4.641 -9.086 1 93.25 385 LEU A O 1
ATOM 3149 N N . TYR A 1 386 ? -6.879 3.182 -7.848 1 93.94 386 TYR A N 1
ATOM 3150 C CA . TYR A 1 386 ? -7.586 1.99 -8.305 1 93.94 386 TYR A CA 1
ATOM 3151 C C . TYR A 1 386 ? -8.961 1.891 -7.66 1 93.94 386 TYR A C 1
ATOM 3153 O O . TYR A 1 386 ? -9.797 1.081 -8.078 1 93.94 386 TYR A O 1
ATOM 3161 N N . HIS A 1 387 ? -9.289 2.764 -6.703 1 96.44 387 HIS A N 1
ATOM 3162 C CA . HIS A 1 387 ? -10.594 2.822 -6.059 1 96.44 387 HIS A CA 1
ATOM 3163 C C . HIS A 1 387 ? -11.492 3.859 -6.723 1 96.44 387 HIS A C 1
ATOM 3165 O O . HIS A 1 387 ? -12.633 4.055 -6.301 1 96.44 387 HIS A O 1
ATOM 3171 N N . PHE A 1 388 ? -10.992 4.582 -7.715 1 95.94 388 PHE A N 1
ATOM 3172 C CA . PHE A 1 388 ? -11.734 5.637 -8.391 1 95.94 388 PHE A CA 1
ATOM 3173 C C . PHE A 1 388 ? -11.961 5.285 -9.859 1 95.94 388 PHE A C 1
ATOM 3175 O O . PHE A 1 388 ? -11.07 4.738 -10.516 1 95.94 388 PHE A O 1
ATOM 3182 N N . VAL A 1 389 ? -13.125 5.547 -10.32 1 94 389 VAL A N 1
ATOM 3183 C CA . VAL A 1 389 ? -13.5 5.422 -11.719 1 94 389 VAL A CA 1
ATOM 3184 C C . VAL A 1 389 ? -14.039 6.758 -12.234 1 94 389 VAL A C 1
ATOM 3186 O O . VAL A 1 389 ? -14.898 7.371 -11.602 1 94 389 VAL A O 1
ATOM 3189 N N . LYS A 1 390 ? -13.562 7.211 -13.383 1 88.81 390 LYS A N 1
ATOM 3190 C CA . LYS A 1 390 ? -13.945 8.523 -13.898 1 88.81 390 LYS A CA 1
ATOM 3191 C C . LYS A 1 390 ? -15.227 8.438 -14.719 1 88.81 390 LYS A C 1
ATOM 3193 O O . LYS A 1 390 ? -15.289 8.945 -15.836 1 88.81 390 LYS A O 1
ATOM 3198 N N . GLU A 1 391 ? -16.141 7.73 -14.25 1 88.88 391 GLU A N 1
ATOM 3199 C CA . GLU A 1 391 ? -17.5 7.629 -14.789 1 88.88 391 GLU A CA 1
ATOM 3200 C C . GLU A 1 391 ? -18.5 7.328 -13.68 1 88.88 391 GLU A C 1
ATOM 3202 O O . GLU A 1 391 ? -18.125 6.84 -12.609 1 88.88 391 GLU A O 1
ATOM 3207 N N . GLN A 1 392 ? -19.703 7.812 -13.922 1 89.94 392 GLN A N 1
ATOM 3208 C CA . GLN A 1 392 ? -20.781 7.434 -13 1 89.94 392 GLN A CA 1
ATOM 3209 C C . GLN A 1 392 ? -21.281 6.027 -13.305 1 89.94 392 GLN A C 1
ATOM 3211 O O . GLN A 1 392 ? -21.969 5.812 -14.305 1 89.94 392 GLN A O 1
ATOM 3216 N N . LEU A 1 393 ? -20.922 5.148 -12.477 1 89.19 393 LEU A N 1
ATOM 3217 C CA . LEU A 1 393 ? -21.297 3.75 -12.664 1 89.19 393 LEU A CA 1
ATOM 3218 C C . LEU A 1 393 ? -22.547 3.404 -11.859 1 89.19 393 LEU A C 1
ATOM 3220 O O . LEU A 1 393 ? -22.5 3.373 -10.625 1 89.19 393 LEU A O 1
ATOM 3224 N N . TRP A 1 394 ? -23.625 3.182 -12.562 1 88.88 394 TRP A N 1
ATOM 3225 C CA . TRP A 1 394 ? -24.859 2.752 -11.914 1 88.88 394 TRP A CA 1
ATOM 3226 C C . TRP A 1 394 ? -25.062 1.248 -12.07 1 88.88 394 TRP A C 1
ATOM 3228 O O . TRP A 1 394 ? -25.188 0.741 -13.188 1 88.88 394 TRP A O 1
ATOM 3238 N N . LEU A 1 395 ? -25.078 0.475 -11 1 86.19 395 LEU A N 1
ATOM 3239 C CA . LEU A 1 395 ? -25.188 -0.979 -11.031 1 86.19 395 LEU A CA 1
ATOM 3240 C C . LEU A 1 395 ? -26.641 -1.402 -11.273 1 86.19 395 LEU A C 1
ATOM 3242 O O . LEU A 1 395 ? -26.891 -2.4 -11.953 1 86.19 395 LEU A O 1
ATOM 3246 N N . GLU A 1 396 ? -27.5 -0.846 -10.547 1 81.31 396 GLU A N 1
ATOM 3247 C CA . GLU A 1 396 ? -28.922 -1.129 -10.742 1 81.31 396 GLU A CA 1
ATOM 3248 C C . GLU A 1 396 ? -29.594 -0.035 -11.562 1 81.31 396 GLU A C 1
ATOM 3250 O O . GLU A 1 396 ? -29.156 1.122 -11.539 1 81.31 396 GLU A O 1
ATOM 3255 N N . GLU A 1 397 ? -30.328 -0.562 -12.672 1 60.78 397 GLU A N 1
ATOM 3256 C CA . GLU A 1 397 ? -31.031 0.339 -13.578 1 60.78 397 GLU A CA 1
ATOM 3257 C C . GLU A 1 397 ? -31.656 1.504 -12.82 1 60.78 397 GLU A C 1
ATOM 3259 O O . GLU A 1 397 ? -32.406 1.296 -11.875 1 60.78 397 GLU A O 1
ATOM 3264 N N . ASN A 1 398 ? -31.031 2.48 -12.617 1 51.72 398 ASN A N 1
ATOM 3265 C CA . ASN A 1 398 ? -31.719 3.678 -12.148 1 51.72 398 ASN A CA 1
ATOM 3266 C C . ASN A 1 398 ? -32.75 4.172 -13.164 1 51.72 398 ASN A C 1
ATOM 3268 O O . ASN A 1 398 ? -32.531 4.062 -14.375 1 51.72 398 ASN A O 1
ATOM 3272 N N . GLU A 1 399 ? -34.031 4.34 -12.859 1 44.94 399 GLU A N 1
ATOM 3273 C CA . GLU A 1 399 ? -35.125 4.922 -13.625 1 44.94 399 GLU A CA 1
ATOM 3274 C C . GLU A 1 399 ? -34.656 6.078 -14.492 1 44.94 399 GLU A C 1
ATOM 3276 O O . GLU A 1 399 ? -35.094 6.25 -15.625 1 44.94 399 GLU A O 1
ATOM 3281 N N . ALA A 1 400 ? -34.031 7.098 -14.07 1 42.31 400 ALA A N 1
ATOM 3282 C CA . ALA A 1 400 ? -33.875 8.312 -14.859 1 42.31 400 ALA A CA 1
ATOM 3283 C C . ALA A 1 400 ? -32.812 8.117 -15.961 1 42.31 400 ALA A C 1
ATOM 3285 O O . ALA A 1 400 ? -32.906 8.719 -17.031 1 42.31 400 ALA A O 1
ATOM 3286 N N . LEU A 1 401 ? -31.453 7.816 -15.781 1 41.88 401 LEU A N 1
ATOM 3287 C CA . LEU A 1 401 ? -30.453 7.836 -16.844 1 41.88 401 LEU A CA 1
ATOM 3288 C C . LEU A 1 401 ? -30.047 6.418 -17.234 1 41.88 401 LEU A C 1
ATOM 3290 O O . LEU A 1 401 ? -29.656 5.617 -16.391 1 41.88 401 LEU A O 1
ATOM 3294 N N . ALA A 1 402 ? -30.422 5.758 -18.266 1 39.78 402 ALA A N 1
ATOM 3295 C CA . ALA A 1 402 ? -30.391 4.535 -19.062 1 39.78 402 ALA A CA 1
ATOM 3296 C C . ALA A 1 402 ? -28.969 3.992 -19.188 1 39.78 402 ALA A C 1
ATOM 3298 O O . ALA A 1 402 ? -28.719 3.055 -19.938 1 39.78 402 ALA A O 1
ATOM 3299 N N . THR A 1 403 ? -27.875 4.637 -18.906 1 46.16 403 THR A N 1
ATOM 3300 C CA . THR A 1 403 ? -26.641 4.023 -19.375 1 46.16 403 THR A CA 1
ATOM 3301 C C . THR A 1 403 ? -26.266 2.834 -18.5 1 46.16 403 THR A C 1
ATOM 3303 O O . THR A 1 403 ? -25.641 3.006 -17.453 1 46.16 403 THR A O 1
ATOM 3306 N N . SER A 1 404 ? -27.094 1.987 -18.281 1 46.66 404 SER A N 1
ATOM 3307 C CA . SER A 1 404 ? -26.734 0.827 -17.469 1 46.66 404 SER A CA 1
ATOM 3308 C C . SER A 1 404 ? -25.5 0.133 -18.016 1 46.66 404 SER A C 1
ATOM 3310 O O . SER A 1 404 ? -25.406 -0.156 -19.203 1 46.66 404 SER A O 1
ATOM 3312 N N . ALA A 1 405 ? -24.391 0.409 -17.391 1 52.09 405 ALA A N 1
ATOM 3313 C CA . ALA A 1 405 ? -23.172 -0.339 -17.719 1 52.09 405 ALA A CA 1
ATOM 3314 C C . ALA A 1 405 ? -23.484 -1.813 -17.953 1 52.09 405 ALA A C 1
ATOM 3316 O O . ALA A 1 405 ? -22.688 -2.531 -18.562 1 52.09 405 ALA A O 1
ATOM 3317 N N . PHE A 1 406 ? -24.5 -2.367 -17.203 1 52.53 406 PHE A N 1
ATOM 3318 C CA . PHE A 1 406 ? -24.781 -3.797 -17.281 1 52.53 406 PHE A CA 1
ATOM 3319 C C . PHE A 1 406 ? -25.953 -4.07 -18.219 1 52.53 406 PHE A C 1
ATOM 3321 O O . PHE A 1 406 ? -27.094 -3.701 -17.922 1 52.53 406 PHE A O 1
ATOM 3328 N N . SER A 1 407 ? -25.812 -3.725 -19.406 1 48 407 SER A N 1
ATOM 3329 C CA . SER A 1 407 ? -26.859 -4.16 -20.328 1 48 407 SER A CA 1
ATOM 3330 C C . SER A 1 407 ? -27.297 -5.594 -20.047 1 48 407 SER A C 1
ATOM 3332 O O . SER A 1 407 ? -26.547 -6.359 -19.422 1 48 407 SER A O 1
ATOM 3334 N N . SER A 1 408 ? -28.594 -5.98 -20.312 1 46.44 408 SER A N 1
ATOM 3335 C CA . SER A 1 408 ? -29.406 -7.172 -20.094 1 46.44 408 SER A CA 1
ATOM 3336 C C . SER A 1 408 ? -28.562 -8.438 -20.141 1 46.44 408 SER A C 1
ATOM 3338 O O . SER A 1 408 ? -28.812 -9.391 -19.406 1 46.44 408 SER A O 1
ATOM 3340 N N . ASN A 1 409 ? -27.594 -8.523 -21.062 1 48.31 409 ASN A N 1
ATOM 3341 C CA . ASN A 1 409 ? -27.031 -9.852 -21.312 1 48.31 409 ASN A CA 1
ATOM 3342 C C . ASN A 1 409 ? -25.609 -9.969 -20.766 1 48.31 409 ASN A C 1
ATOM 3344 O O . ASN A 1 409 ? -25.016 -11.047 -20.828 1 48.31 409 ASN A O 1
ATOM 3348 N N . ALA A 1 410 ? -25.016 -8.812 -20.344 1 55.5 410 ALA A N 1
ATOM 3349 C CA . ALA A 1 410 ? -23.609 -8.984 -20.016 1 55.5 410 ALA A CA 1
ATOM 3350 C C . ALA A 1 410 ? -23.391 -8.961 -18.516 1 55.5 410 ALA A C 1
ATOM 3352 O O . ALA A 1 410 ? -23.672 -7.953 -17.844 1 55.5 410 ALA A O 1
ATOM 3353 N N . ASN A 1 411 ? -23.109 -10.133 -17.797 1 62.94 411 ASN A N 1
ATOM 3354 C CA . ASN A 1 411 ? -22.891 -10.391 -16.375 1 62.94 411 ASN A CA 1
ATOM 3355 C C . ASN A 1 411 ? -21.547 -9.852 -15.914 1 62.94 411 ASN A C 1
ATOM 3357 O O . ASN A 1 411 ? -21.219 -9.922 -14.727 1 62.94 411 ASN A O 1
ATOM 3361 N N . ARG A 1 412 ? -20.766 -9.312 -16.875 1 67.12 412 ARG A N 1
ATOM 3362 C CA . ARG A 1 412 ? -19.438 -8.828 -16.484 1 67.12 412 ARG A CA 1
ATOM 3363 C C . ARG A 1 412 ? -19.047 -7.586 -17.266 1 67.12 412 ARG A C 1
ATOM 3365 O O . ARG A 1 412 ? -19.406 -7.461 -18.453 1 67.12 412 ARG A O 1
ATOM 3372 N N . TYR A 1 413 ? -18.438 -6.633 -16.516 1 79.62 413 TYR A N 1
ATOM 3373 C CA . TYR A 1 413 ? -18.047 -5.348 -17.094 1 79.62 413 TYR A CA 1
ATOM 3374 C C . TYR A 1 413 ? -16.594 -5.02 -16.781 1 79.62 413 TYR A C 1
ATOM 3376 O O . TYR A 1 413 ? -16.141 -5.207 -15.641 1 79.62 413 TYR A O 1
ATOM 3384 N N . LEU A 1 414 ? -15.906 -4.703 -17.906 1 87.56 414 LEU A N 1
ATOM 3385 C CA . LEU A 1 414 ? -14.547 -4.203 -17.75 1 87.56 414 LEU A CA 1
ATOM 3386 C C . LEU A 1 414 ? -14.516 -2.68 -17.859 1 87.56 414 LEU A C 1
ATOM 3388 O O . LEU A 1 414 ? -15 -2.109 -18.844 1 87.56 414 LEU A O 1
ATOM 3392 N N . ILE A 1 415 ? -13.992 -2.021 -16.828 1 89.81 415 ILE A N 1
ATOM 3393 C CA . ILE A 1 415 ? -14 -0.563 -16.812 1 89.81 415 ILE A CA 1
ATOM 3394 C C . ILE A 1 415 ? -12.602 -0.043 -16.5 1 89.81 415 ILE A C 1
ATOM 3396 O O . ILE A 1 415 ? -11.812 -0.723 -15.836 1 89.81 415 ILE A O 1
ATOM 3400 N N . ASP A 1 416 ? -12.305 1.124 -16.938 1 91.12 416 ASP A N 1
ATOM 3401 C CA . ASP A 1 416 ? -11.031 1.772 -16.656 1 91.12 416 ASP A CA 1
ATOM 3402 C C . ASP A 1 416 ? -11.047 2.414 -15.266 1 91.12 416 ASP A C 1
ATOM 3404 O O . ASP A 1 416 ? -11.977 3.141 -14.922 1 91.12 416 ASP A O 1
ATOM 3408 N N . SER A 1 417 ? -10.086 2.104 -14.461 1 93.75 417 SER A N 1
ATOM 3409 C CA . SER A 1 417 ? -9.906 2.816 -13.203 1 93.75 417 SER A CA 1
ATOM 3410 C C . SER A 1 417 ? -9.172 4.133 -13.414 1 93.75 417 SER A C 1
ATOM 3412 O O . SER A 1 417 ? -8.836 4.492 -14.547 1 93.75 417 SER A O 1
ATOM 3414 N N . SER A 1 418 ? -8.969 4.887 -12.359 1 93.06 418 SER A N 1
ATOM 3415 C CA . SER A 1 418 ? -8.234 6.145 -12.445 1 93.06 418 SER A CA 1
ATOM 3416 C C . SER A 1 418 ? -6.73 5.914 -12.312 1 93.06 418 SER A C 1
ATOM 3418 O O . SER A 1 418 ? -5.949 6.867 -12.336 1 93.06 418 SER A O 1
ATOM 3420 N N . PHE A 1 419 ? -6.375 4.641 -12.125 1 92.38 419 PHE A N 1
ATOM 3421 C CA . PHE A 1 419 ? -4.953 4.32 -12.078 1 92.38 419 PHE A CA 1
ATOM 3422 C C . PHE A 1 419 ? -4.395 4.125 -13.484 1 92.38 419 PHE A C 1
ATOM 3424 O O . PHE A 1 419 ? -4.469 3.029 -14.039 1 92.38 419 PHE A O 1
ATOM 3431 N N . CYS A 1 420 ? -3.832 5.16 -13.992 1 87 420 CYS A N 1
ATOM 3432 C CA . CYS A 1 420 ? -3.221 5.125 -15.32 1 87 420 CYS A CA 1
ATOM 3433 C C . CYS A 1 420 ? -1.7 5.109 -15.219 1 87 420 CYS A C 1
ATOM 3435 O O . CYS A 1 420 ? -1.108 5.98 -14.578 1 87 420 CYS A O 1
ATOM 3437 N N . SER A 1 421 ? -1.266 3.797 -14.984 1 65.38 421 SER A N 1
ATOM 3438 C CA . SER A 1 421 ? 0.154 3.535 -14.766 1 65.38 421 SER A CA 1
ATOM 3439 C C . SER A 1 421 ? 1.021 4.457 -15.617 1 65.38 421 SER A C 1
ATOM 3441 O O . SER A 1 421 ? 0.532 5.09 -16.547 1 65.38 421 SER A O 1
ATOM 3443 N N . SER A 1 422 ? 2.277 4.402 -15.141 1 63.34 422 SER A N 1
ATOM 3444 C CA . SER A 1 422 ? 3.369 5.02 -15.883 1 63.34 422 SER A CA 1
ATOM 3445 C C . SER A 1 422 ? 3.492 4.418 -17.281 1 63.34 422 SER A C 1
ATOM 3447 O O . SER A 1 422 ? 2.963 3.338 -17.547 1 63.34 422 SER A O 1
ATOM 3449 N N . ASN A 1 423 ? 3.855 5.078 -18.156 1 66.19 423 ASN A N 1
ATOM 3450 C CA . ASN A 1 423 ? 4.105 4.695 -19.547 1 66.19 423 ASN A CA 1
ATOM 3451 C C . ASN A 1 423 ? 4.871 3.379 -19.625 1 66.19 423 ASN A C 1
ATOM 3453 O O . ASN A 1 423 ? 4.711 2.627 -20.594 1 66.19 423 ASN A O 1
ATOM 3457 N N . LYS A 1 424 ? 5.328 2.904 -18.484 1 75.12 424 LYS A N 1
ATOM 3458 C CA . LYS A 1 424 ? 6.258 1.784 -18.594 1 75.12 424 LYS A CA 1
ATOM 3459 C C . LYS A 1 424 ? 5.508 0.458 -18.688 1 75.12 424 LYS A C 1
ATOM 3461 O O . LYS A 1 424 ? 5.883 -0.416 -19.484 1 75.12 424 LYS A O 1
ATOM 3466 N N . ARG A 1 425 ? 4.383 0.259 -17.984 1 83.88 425 ARG A N 1
ATOM 3467 C CA . ARG A 1 425 ? 3.775 -1.064 -17.906 1 83.88 425 ARG A CA 1
ATOM 3468 C C . ARG A 1 425 ? 2.57 -1.171 -18.828 1 83.88 425 ARG A C 1
ATOM 3470 O O . ARG A 1 425 ? 2.402 -2.174 -19.531 1 83.88 425 ARG A O 1
ATOM 3477 N N . LEU A 1 426 ? 1.688 -0.168 -18.891 1 88.81 426 LEU A N 1
ATOM 3478 C CA . LEU A 1 426 ? 0.449 -0.268 -19.656 1 88.81 426 LEU A CA 1
ATOM 3479 C C . LEU A 1 426 ? 0.419 0.765 -20.766 1 88.81 426 LEU A C 1
ATOM 3481 O O . LEU A 1 426 ? -0.643 1.046 -21.328 1 88.81 426 LEU A O 1
ATOM 3485 N N . GLY A 1 427 ? 1.557 1.41 -21.094 1 85.62 427 GLY A N 1
ATOM 3486 C CA . GLY A 1 427 ? 1.624 2.365 -22.188 1 85.62 427 GLY A CA 1
ATOM 3487 C C . GLY A 1 427 ? 0.787 3.607 -21.953 1 85.62 427 GLY A C 1
ATOM 3488 O O . GLY A 1 427 ? 0.182 4.145 -22.875 1 85.62 427 GLY A O 1
ATOM 3489 N N . GLY A 1 428 ? 0.564 3.975 -20.812 1 86.06 428 GLY A N 1
ATOM 3490 C CA . GLY A 1 428 ? -0.212 5.16 -20.484 1 86.06 428 GLY A CA 1
ATOM 3491 C C . GLY A 1 428 ? -1.693 4.879 -20.312 1 86.06 428 GLY A C 1
ATOM 3492 O O . GLY A 1 428 ? -2.465 5.77 -19.953 1 86.06 428 GLY A O 1
ATOM 3493 N N . LYS A 1 429 ? -2.047 3.686 -20.531 1 89.62 429 LYS A N 1
ATOM 3494 C CA . LYS A 1 429 ? -3.447 3.314 -20.375 1 89.62 429 LYS A CA 1
ATOM 3495 C C . LYS A 1 429 ? -3.768 3.02 -18.906 1 89.62 429 LYS A C 1
ATOM 3497 O O . LYS A 1 429 ? -2.861 2.789 -18.109 1 89.62 429 LYS A O 1
ATOM 3502 N N . CYS A 1 430 ? -5.027 3.074 -18.609 1 92.38 430 CYS A N 1
ATOM 3503 C CA . CYS A 1 430 ? -5.441 2.893 -17.234 1 92.38 430 CYS A CA 1
ATOM 3504 C C . CYS A 1 430 ? -5.691 1.42 -16.922 1 92.38 430 CYS A C 1
ATOM 3506 O O . CYS A 1 430 ? -6.129 0.666 -17.797 1 92.38 430 CYS A O 1
ATOM 3508 N N . GLN A 1 431 ? -5.371 1.041 -15.695 1 92 431 GLN A N 1
ATOM 3509 C CA . GLN A 1 431 ? -5.637 -0.318 -15.242 1 92 431 GLN A CA 1
ATOM 3510 C C . GLN A 1 431 ? -7.137 -0.591 -15.172 1 92 431 GLN A C 1
ATOM 3512 O O . GLN A 1 431 ? -7.898 0.221 -14.641 1 92 431 GLN A O 1
ATOM 3517 N N . LYS A 1 432 ? -7.559 -1.708 -15.648 1 91.44 432 LYS A N 1
ATOM 3518 C CA . LYS A 1 432 ? -8.984 -2.02 -15.734 1 91.44 432 LYS A CA 1
ATOM 3519 C C . LYS A 1 432 ? -9.469 -2.729 -14.469 1 91.44 432 LYS A C 1
ATOM 3521 O O . LYS A 1 432 ? -8.68 -3.367 -13.773 1 91.44 432 LYS A O 1
ATOM 3526 N N . LEU A 1 433 ? -10.742 -2.523 -14.219 1 91.25 433 LEU A N 1
ATOM 3527 C CA . LEU A 1 433 ? -11.484 -3.215 -13.172 1 91.25 433 LEU A CA 1
ATOM 3528 C C . LEU A 1 433 ? -12.594 -4.074 -13.766 1 91.25 433 LEU A C 1
ATOM 3530 O O . LEU A 1 433 ? -13.266 -3.66 -14.711 1 91.25 433 LEU A O 1
ATOM 3534 N N . LYS A 1 434 ? -12.695 -5.211 -13.141 1 90.12 434 LYS A N 1
ATOM 3535 C CA . LYS A 1 434 ? -13.758 -6.109 -13.594 1 90.12 434 LYS A CA 1
ATOM 3536 C C . LYS A 1 434 ? -14.891 -6.172 -12.57 1 90.12 434 LYS A C 1
ATOM 3538 O O . LYS A 1 434 ? -14.656 -6.457 -11.391 1 90.12 434 LYS A O 1
ATOM 3543 N N . ILE A 1 435 ? -16.125 -5.832 -12.992 1 90.75 435 ILE A N 1
ATOM 3544 C CA . ILE A 1 435 ? -17.312 -5.953 -12.141 1 90.75 435 ILE A CA 1
ATOM 3545 C C . ILE A 1 435 ? -18.188 -7.102 -12.633 1 90.75 435 ILE A C 1
ATOM 3547 O O . ILE A 1 435 ? -18.516 -7.168 -13.82 1 90.75 435 ILE A O 1
ATOM 3551 N N . SER A 1 436 ? -18.469 -8.023 -11.742 1 87.81 436 SER A N 1
ATOM 3552 C CA . SER A 1 436 ? -19.281 -9.188 -12.094 1 87.81 436 SER A CA 1
ATOM 3553 C C . SER A 1 436 ? -20.531 -9.273 -11.227 1 87.81 436 SER A C 1
ATOM 3555 O O . SER A 1 436 ? -20.516 -8.859 -10.07 1 87.81 436 SER A O 1
ATOM 3557 N N . LYS A 1 437 ? -21.562 -9.711 -11.82 1 87.25 437 LYS A N 1
ATOM 3558 C CA . LYS A 1 437 ? -22.828 -9.93 -11.109 1 87.25 437 LYS A CA 1
ATOM 3559 C C . LYS A 1 437 ? -23.062 -11.422 -10.875 1 87.25 437 LYS A C 1
ATOM 3561 O O . LYS A 1 437 ? -23 -12.219 -11.812 1 87.25 437 LYS A O 1
ATOM 3566 N N . THR A 1 438 ? -23.188 -11.797 -9.641 1 84 438 THR A N 1
ATOM 3567 C CA . THR A 1 438 ? -23.547 -13.156 -9.258 1 84 438 THR A CA 1
ATOM 3568 C C . THR A 1 438 ? -24.859 -13.18 -8.469 1 84 438 THR A C 1
ATOM 3570 O O . THR A 1 438 ? -25.484 -12.141 -8.289 1 84 438 THR A O 1
ATOM 3573 N N . ASN A 1 439 ? -25.266 -14.352 -8.062 1 82.94 439 ASN A N 1
ATOM 3574 C CA . ASN A 1 439 ? -26.453 -14.484 -7.242 1 82.94 439 ASN A CA 1
ATOM 3575 C C . ASN A 1 439 ? -26.266 -13.852 -5.863 1 82.94 439 ASN A C 1
ATOM 3577 O O . ASN A 1 439 ? -27.25 -13.492 -5.199 1 82.94 439 ASN A O 1
ATOM 3581 N N . GLU A 1 440 ? -25.031 -13.695 -5.527 1 88.06 440 GLU A N 1
ATOM 3582 C CA . GLU A 1 440 ? -24.734 -13.156 -4.207 1 88.06 440 GLU A CA 1
ATOM 3583 C C . GLU A 1 440 ? -24.547 -11.641 -4.262 1 88.06 440 GLU A C 1
ATOM 3585 O O . GLU A 1 440 ? -24.406 -10.992 -3.223 1 88.06 440 GLU A O 1
ATOM 3590 N N . GLY A 1 441 ? -24.594 -11.117 -5.469 1 90.19 441 GLY A N 1
ATOM 3591 C CA . GLY A 1 441 ? -24.406 -9.68 -5.598 1 90.19 441 GLY A CA 1
ATOM 3592 C C . GLY A 1 441 ? -23.344 -9.305 -6.613 1 90.19 441 GLY A C 1
ATOM 3593 O O . GLY A 1 441 ? -23.078 -10.062 -7.551 1 90.19 441 GLY A O 1
ATOM 3594 N N . TYR A 1 442 ? -22.891 -8.078 -6.438 1 91.44 442 TYR A N 1
ATOM 3595 C CA . TYR A 1 442 ? -21.875 -7.562 -7.344 1 91.44 442 TYR A CA 1
ATOM 3596 C C . TYR A 1 442 ? -20.484 -7.699 -6.738 1 91.44 442 TYR A C 1
ATOM 3598 O O . TYR A 1 442 ? -20.297 -7.477 -5.539 1 91.44 442 TYR A O 1
ATOM 3606 N N . PHE A 1 443 ? -19.578 -8.078 -7.598 1 92 443 PHE A N 1
ATOM 3607 C CA . PHE A 1 443 ? -18.203 -8.266 -7.133 1 92 443 PHE A CA 1
ATOM 3608 C C . PHE A 1 443 ? -17.219 -7.52 -8.023 1 92 443 PHE A C 1
ATOM 3610 O O . PHE A 1 443 ? -17.406 -7.441 -9.234 1 92 443 PHE A O 1
ATOM 3617 N N . ILE A 1 444 ? -16.203 -6.949 -7.387 1 93.12 444 ILE A N 1
ATOM 3618 C CA . ILE A 1 444 ? -15.094 -6.344 -8.109 1 93.12 444 ILE A CA 1
ATOM 3619 C C . ILE A 1 444 ? -13.953 -7.344 -8.234 1 93.12 444 ILE A C 1
ATOM 3621 O O . ILE A 1 444 ? -13.5 -7.906 -7.23 1 93.12 444 ILE A O 1
ATOM 3625 N N . ASN A 1 445 ? -13.484 -7.543 -9.438 1 89.5 445 ASN A N 1
ATOM 3626 C CA . ASN A 1 445 ? -12.398 -8.477 -9.711 1 89.5 445 ASN A CA 1
ATOM 3627 C C . ASN A 1 445 ? -12.672 -9.852 -9.094 1 89.5 445 ASN A C 1
ATOM 3629 O O . ASN A 1 445 ? -11.766 -10.477 -8.547 1 89.5 445 ASN A O 1
ATOM 3633 N N . ASN A 1 446 ? -13.906 -10.203 -8.93 1 82.25 446 ASN A N 1
ATOM 3634 C CA . ASN A 1 446 ? -14.414 -11.508 -8.516 1 82.25 446 ASN A CA 1
ATOM 3635 C C . ASN A 1 446 ? -14.086 -11.797 -7.051 1 82.25 446 ASN A C 1
ATOM 3637 O O . ASN A 1 446 ? -14.164 -12.945 -6.609 1 82.25 446 ASN A O 1
ATOM 3641 N N . LYS A 1 447 ? -13.641 -10.867 -6.312 1 82 447 LYS A N 1
ATOM 3642 C CA . LYS A 1 447 ? -13.234 -11.125 -4.934 1 82 447 LYS A CA 1
ATOM 3643 C C . LYS A 1 447 ? -13.898 -10.141 -3.973 1 82 447 LYS A C 1
ATOM 3645 O O . LYS A 1 447 ? -14.312 -10.523 -2.875 1 82 447 LYS A O 1
ATOM 3650 N N . ILE A 1 448 ? -14.133 -8.914 -4.363 1 91.44 448 ILE A N 1
ATOM 3651 C CA . ILE A 1 448 ? -14.594 -7.859 -3.467 1 91.44 448 ILE A CA 1
ATOM 3652 C C . ILE A 1 448 ? -16.094 -7.621 -3.676 1 91.44 448 ILE A C 1
ATOM 3654 O O . ILE A 1 448 ? -16.516 -7.234 -4.766 1 91.44 448 ILE A O 1
ATOM 3658 N N . LYS A 1 449 ? -16.812 -7.801 -2.676 1 93.06 449 LYS A N 1
ATOM 3659 C CA . LYS A 1 449 ? -18.25 -7.633 -2.764 1 93.06 449 LYS A CA 1
ATOM 3660 C C . LYS A 1 449 ? -18.656 -6.168 -2.586 1 93.06 449 LYS A C 1
ATOM 3662 O O . LYS A 1 449 ? -18.125 -5.477 -1.718 1 93.06 449 LYS A O 1
ATOM 3667 N N . ILE A 1 450 ? -19.469 -5.68 -3.428 1 95 450 ILE A N 1
ATOM 3668 C CA . ILE A 1 450 ? -20.078 -4.363 -3.254 1 95 450 ILE A CA 1
ATOM 3669 C C . ILE A 1 450 ? -21.266 -4.461 -2.301 1 95 450 ILE A C 1
ATOM 3671 O O . ILE A 1 450 ? -22.203 -5.219 -2.547 1 95 450 ILE A O 1
ATOM 3675 N N . LEU A 1 451 ? -21.25 -3.783 -1.247 1 94.94 451 LEU A N 1
ATOM 3676 C CA . LEU A 1 451 ? -22.172 -3.963 -0.141 1 94.94 451 LEU A CA 1
ATOM 3677 C C . LEU A 1 451 ? -23.484 -3.211 -0.4 1 94.94 451 LEU A C 1
ATOM 3679 O O . LEU A 1 451 ? -24.547 -3.637 0.048 1 94.94 451 LEU A O 1
ATOM 3683 N N . ASN A 1 452 ? -23.422 -1.998 -1.048 1 93.25 452 ASN A N 1
ATOM 3684 C CA . ASN A 1 452 ? -24.625 -1.246 -1.385 1 93.25 452 ASN A CA 1
ATOM 3685 C C . ASN A 1 452 ? -24.828 -1.172 -2.895 1 93.25 452 ASN A C 1
ATOM 3687 O O . ASN A 1 452 ? -24.047 -0.542 -3.604 1 93.25 452 ASN A O 1
ATOM 3691 N N . THR A 1 453 ? -25.875 -1.705 -3.324 1 89.19 453 THR A N 1
ATOM 3692 C CA . THR A 1 453 ? -26.156 -1.719 -4.758 1 89.19 453 THR A CA 1
ATOM 3693 C C . THR A 1 453 ? -26.609 -0.344 -5.234 1 89.19 453 THR A C 1
ATOM 3695 O O . THR A 1 453 ? -26.484 -0.016 -6.414 1 89.19 453 THR A O 1
ATOM 3698 N N . LYS A 1 454 ? -27.172 0.419 -4.328 1 91.62 454 LYS A N 1
ATOM 3699 C CA . LYS A 1 454 ? -27.516 1.812 -4.605 1 91.62 454 LYS A CA 1
ATOM 3700 C C . LYS A 1 454 ? -26.469 2.76 -4.008 1 91.62 454 LYS A C 1
ATOM 3702 O O . LYS A 1 454 ? -26.375 2.887 -2.783 1 91.62 454 LYS A O 1
ATOM 3707 N N . PRO A 1 455 ? -25.781 3.414 -4.816 1 94.25 455 PRO A N 1
ATOM 3708 C CA . PRO A 1 455 ? -24.688 4.25 -4.316 1 94.25 455 PRO A CA 1
ATOM 3709 C C . PRO A 1 455 ? -25.188 5.527 -3.643 1 94.25 455 PRO A C 1
ATOM 3711 O O . PRO A 1 455 ? -26.328 5.941 -3.859 1 94.25 455 PRO A O 1
ATOM 3714 N N . TYR A 1 456 ? -24.375 6.086 -2.746 1 95.25 456 TYR A N 1
ATOM 3715 C CA . TYR A 1 456 ? -24.578 7.441 -2.254 1 95.25 456 TYR A CA 1
ATOM 3716 C C . TYR A 1 456 ? -24.188 8.469 -3.305 1 95.25 456 TYR A C 1
ATOM 3718 O O . TYR A 1 456 ? -23.094 8.406 -3.871 1 95.25 456 TYR A O 1
ATOM 3726 N N . LYS A 1 457 ? -25.062 9.289 -3.598 1 92.69 457 LYS A N 1
ATOM 3727 C CA . LYS A 1 457 ? -24.797 10.281 -4.637 1 92.69 457 LYS A CA 1
ATOM 3728 C C . LYS A 1 457 ? -24.609 11.672 -4.039 1 92.69 457 LYS A C 1
ATOM 3730 O O . LYS A 1 457 ? -25.391 12.109 -3.195 1 92.69 457 LYS A O 1
ATOM 3735 N N . ILE A 1 458 ? -23.562 12.359 -4.367 1 92.12 458 ILE A N 1
ATOM 3736 C CA . ILE A 1 458 ? -23.297 13.742 -4.008 1 92.12 458 ILE A CA 1
ATOM 3737 C C . ILE A 1 458 ? -22.672 14.477 -5.195 1 92.12 458 ILE A C 1
ATOM 3739 O O . ILE A 1 458 ? -21.547 14.164 -5.598 1 92.12 458 ILE A O 1
ATOM 3743 N N . GLY A 1 459 ? -23.422 15.422 -5.711 1 87.94 459 GLY A N 1
ATOM 3744 C CA . GLY A 1 459 ? -22.953 16.031 -6.949 1 87.94 459 GLY A CA 1
ATOM 3745 C C . GLY A 1 459 ? -22.844 15.039 -8.094 1 87.94 459 GLY A C 1
ATOM 3746 O O . GLY A 1 459 ? -23.797 14.328 -8.398 1 87.94 459 GLY A O 1
ATOM 3747 N N . SER A 1 460 ? -21.672 15.008 -8.633 1 88.5 460 SER A N 1
ATOM 3748 C CA . SER A 1 460 ? -21.422 14.086 -9.734 1 88.5 460 SER A CA 1
ATOM 3749 C C . SER A 1 460 ? -20.688 12.844 -9.266 1 88.5 460 SER A C 1
ATOM 3751 O O . SER A 1 460 ? -20.25 12.023 -10.086 1 88.5 460 SER A O 1
ATOM 3753 N N . SER A 1 461 ? -20.609 12.711 -8.008 1 92.31 461 SER A N 1
ATOM 3754 C CA . SER A 1 461 ? -19.859 11.586 -7.441 1 92.31 461 SER A CA 1
ATOM 3755 C C . SER A 1 461 ? -20.781 10.516 -6.895 1 92.31 461 SER A C 1
ATOM 3757 O O . SER A 1 461 ? -21.812 10.828 -6.293 1 92.31 461 SER A O 1
ATOM 3759 N N . LEU A 1 462 ? -20.484 9.305 -7.234 1 94.56 462 LEU A N 1
ATOM 3760 C CA . LEU A 1 462 ? -21.156 8.141 -6.664 1 94.56 462 LEU A CA 1
ATOM 3761 C C . LEU A 1 462 ? -20.219 7.395 -5.715 1 94.56 462 LEU A C 1
ATOM 3763 O O . LEU A 1 462 ? -19.031 7.25 -5.988 1 94.56 462 LEU A O 1
ATOM 3767 N N . ILE A 1 463 ? -20.781 6.953 -4.562 1 96.75 463 ILE A N 1
ATOM 3768 C CA . ILE A 1 463 ? -19.953 6.258 -3.582 1 96.75 463 ILE A CA 1
ATOM 3769 C C . ILE A 1 463 ? -20.547 4.875 -3.301 1 96.75 463 ILE A C 1
ATOM 3771 O O . ILE A 1 463 ? -21.703 4.754 -2.898 1 96.75 463 ILE A O 1
ATOM 3775 N N . TYR A 1 464 ? -19.75 3.867 -3.57 1 96.75 464 TYR A N 1
ATOM 3776 C CA . TYR A 1 464 ? -20.094 2.492 -3.209 1 96.75 464 TYR A CA 1
ATOM 3777 C C . TYR A 1 464 ? -19.234 2.016 -2.041 1 96.75 464 TYR A C 1
ATOM 3779 O O . TYR A 1 464 ? -18.047 2.322 -1.966 1 96.75 464 TYR A O 1
ATOM 3787 N N . THR A 1 465 ? -19.844 1.332 -1.128 1 96.38 465 THR A N 1
ATOM 3788 C CA . THR A 1 465 ? -19.109 0.678 -0.055 1 96.38 465 THR A CA 1
ATOM 3789 C C . THR A 1 465 ? -18.766 -0.762 -0.43 1 96.38 465 THR A C 1
ATOM 3791 O O . THR A 1 465 ? -19.578 -1.461 -1.031 1 96.38 465 THR A O 1
ATOM 3794 N N . ILE A 1 466 ? -17.5 -1.181 -0.092 1 95.69 466 ILE A N 1
ATOM 3795 C CA . ILE A 1 466 ? -17.031 -2.506 -0.492 1 95.69 466 ILE A CA 1
ATOM 3796 C C . ILE A 1 466 ? -16.5 -3.254 0.727 1 95.69 466 ILE A C 1
ATOM 3798 O O . ILE A 1 466 ? -16.234 -2.648 1.768 1 95.69 466 ILE A O 1
ATOM 3802 N N . SER A 1 467 ? -16.391 -4.48 0.556 1 90.94 467 SER A N 1
ATOM 3803 C CA . SER A 1 467 ? -16.078 -5.363 1.68 1 90.94 467 SER A CA 1
ATOM 3804 C C . SER A 1 467 ? -14.625 -5.246 2.096 1 90.94 467 SER A C 1
ATOM 3806 O O . SER A 1 467 ? -14.289 -5.418 3.27 1 90.94 467 SER A O 1
ATOM 3808 N N . LYS A 1 468 ? -13.75 -5.062 1.116 1 87.5 468 LYS A N 1
ATOM 3809 C CA . LYS A 1 468 ? -12.32 -4.953 1.354 1 87.5 468 LYS A CA 1
ATOM 3810 C C . LYS A 1 468 ? -11.664 -4.008 0.349 1 87.5 468 LYS A C 1
ATOM 3812 O O . LYS A 1 468 ? -12.273 -3.646 -0.659 1 87.5 468 LYS A O 1
ATOM 3817 N N . ASP A 1 469 ? -10.484 -3.598 0.706 1 89.25 469 ASP A N 1
ATOM 3818 C CA . ASP A 1 469 ? -9.758 -2.732 -0.218 1 89.25 469 ASP A CA 1
ATOM 3819 C C . ASP A 1 469 ? -9.469 -3.449 -1.535 1 89.25 469 ASP A C 1
ATOM 3821 O O . ASP A 1 469 ? -9.281 -4.668 -1.557 1 89.25 469 ASP A O 1
ATOM 3825 N N . ILE A 1 470 ? -9.461 -2.719 -2.562 1 91.69 470 ILE A N 1
ATOM 3826 C CA . ILE A 1 470 ? -9.148 -3.273 -3.875 1 91.69 470 ILE A CA 1
ATOM 3827 C C . ILE A 1 470 ? -7.637 -3.348 -4.059 1 91.69 470 ILE A C 1
ATOM 3829 O O . ILE A 1 470 ? -6.953 -2.32 -4.078 1 91.69 470 ILE A O 1
ATOM 3833 N N . ALA A 1 471 ? -7.168 -4.516 -4.156 1 86.12 471 ALA A N 1
ATOM 3834 C CA . ALA A 1 471 ? -5.738 -4.707 -4.391 1 86.12 471 ALA A CA 1
ATOM 3835 C C . ALA A 1 471 ? -5.398 -4.539 -5.871 1 86.12 471 ALA A C 1
ATOM 3837 O O . ALA A 1 471 ? -6.242 -4.789 -6.738 1 86.12 471 ALA A O 1
ATOM 3838 N N . LEU A 1 472 ? -4.23 -4.086 -6.129 1 86.69 472 LEU A N 1
ATOM 3839 C CA . LEU A 1 472 ? -3.766 -4 -7.508 1 86.69 472 LEU A CA 1
ATOM 3840 C C . LEU A 1 472 ? -3.568 -5.391 -8.102 1 86.69 472 LEU A C 1
ATOM 3842 O O . LEU A 1 472 ? -3.279 -6.348 -7.379 1 86.69 472 LEU A O 1
ATOM 3846 N N . PRO A 1 473 ? -3.762 -5.461 -9.43 1 87.69 473 PRO A N 1
ATOM 3847 C CA . PRO A 1 473 ? -3.463 -6.754 -10.039 1 87.69 473 PRO A CA 1
ATOM 3848 C C . PRO A 1 473 ? -2.004 -7.168 -9.859 1 87.69 473 PRO A C 1
ATOM 3850 O O . PRO A 1 473 ? -1.105 -6.328 -9.938 1 87.69 473 PRO A O 1
ATOM 3853 N N . GLY A 1 474 ? -1.799 -8.43 -9.656 1 82.38 474 GLY A N 1
ATOM 3854 C CA . GLY A 1 474 ? -0.455 -8.945 -9.453 1 82.38 474 GLY A CA 1
ATOM 3855 C C . GLY A 1 474 ? 0.289 -9.195 -10.75 1 82.38 474 GLY A C 1
ATOM 3856 O O . GLY A 1 474 ? -0.184 -8.82 -11.828 1 82.38 474 GLY A O 1
ATOM 3857 N N . ASP A 1 475 ? 1.471 -9.789 -10.594 1 83.5 475 ASP A N 1
ATOM 3858 C CA . ASP A 1 475 ? 2.254 -10.172 -11.766 1 83.5 475 ASP A CA 1
ATOM 3859 C C . ASP A 1 475 ? 1.581 -11.312 -12.523 1 83.5 475 ASP A C 1
ATOM 3861 O O . ASP A 1 475 ? 0.569 -11.859 -12.078 1 83.5 475 ASP A O 1
ATOM 3865 N N . PHE A 1 476 ? 2.129 -11.711 -13.664 1 89.56 476 PHE A N 1
ATOM 3866 C CA . PHE A 1 476 ? 1.581 -12.695 -14.594 1 89.56 476 PHE A CA 1
ATOM 3867 C C . PHE A 1 476 ? 1.209 -13.984 -13.867 1 89.56 476 PHE A C 1
ATOM 3869 O O . PHE A 1 476 ? 0.056 -14.414 -13.906 1 89.56 476 PHE A O 1
ATOM 3876 N N . LEU A 1 477 ? 2.111 -14.531 -13.023 1 82.94 477 LEU A N 1
ATOM 3877 C CA . LEU A 1 477 ? 1.918 -15.828 -12.375 1 82.94 477 LEU A CA 1
ATOM 3878 C C . LEU A 1 477 ? 0.885 -15.719 -11.258 1 82.94 477 LEU A C 1
ATOM 3880 O O . LEU A 1 477 ? 0.06 -16.625 -11.078 1 82.94 477 LEU A O 1
ATOM 3884 N N . LEU A 1 478 ? 0.886 -14.68 -10.586 1 77.56 478 LEU A N 1
ATOM 3885 C CA . LEU A 1 478 ? 0.023 -14.508 -9.422 1 77.56 478 LEU A CA 1
ATOM 3886 C C . LEU A 1 478 ? -1.41 -14.211 -9.852 1 77.56 478 LEU A C 1
ATOM 3888 O O . LEU A 1 478 ? -2.344 -14.367 -9.062 1 77.56 478 LEU A O 1
ATOM 3892 N N . SER A 1 479 ? -1.564 -13.766 -11.031 1 84.88 479 SER A N 1
ATOM 3893 C CA . SER A 1 479 ? -2.893 -13.383 -11.492 1 84.88 479 SER A CA 1
ATOM 3894 C C . SER A 1 479 ? -3.639 -14.578 -12.078 1 84.88 479 SER A C 1
ATOM 3896 O O . SER A 1 479 ? -4.852 -14.516 -12.297 1 84.88 479 SER A O 1
ATOM 3898 N N . LEU A 1 480 ? -2.928 -15.648 -12.297 1 86.5 480 LEU A N 1
ATOM 3899 C CA . LEU A 1 480 ? -3.547 -16.828 -12.898 1 86.5 480 LEU A CA 1
ATOM 3900 C C . LEU A 1 480 ? -4.258 -17.672 -11.836 1 86.5 480 LEU A C 1
ATOM 3902 O O . LEU A 1 480 ? -3.639 -18.109 -10.867 1 86.5 480 LEU A O 1
ATOM 3906 N N . PRO A 1 481 ? -5.516 -17.828 -12.086 1 78.44 481 PRO A N 1
ATOM 3907 C CA . PRO A 1 481 ? -6.211 -18.703 -11.141 1 78.44 481 PRO A CA 1
ATOM 3908 C C . PRO A 1 481 ? -5.723 -20.156 -11.211 1 78.44 481 PRO A C 1
ATOM 3910 O O . PRO A 1 481 ? -5.543 -20.703 -12.305 1 78.44 481 PRO A O 1
ATOM 3913 N N . PRO A 1 482 ? -5.539 -20.797 -10.125 1 74.06 482 PRO A N 1
ATOM 3914 C CA . PRO A 1 482 ? -5.051 -22.172 -10.117 1 74.06 482 PRO A CA 1
ATOM 3915 C C . PRO A 1 482 ? -6.055 -23.156 -10.711 1 74.06 482 PRO A C 1
ATOM 3917 O O . PRO A 1 482 ? -5.668 -24.234 -11.18 1 74.06 482 PRO A O 1
ATOM 3920 N N . LEU A 1 483 ? -7.312 -22.812 -10.766 1 77.88 483 LEU A N 1
ATOM 3921 C CA . LEU A 1 483 ? -8.352 -23.719 -11.242 1 77.88 483 LEU A CA 1
ATOM 3922 C C . LEU A 1 483 ? -8.359 -23.797 -12.766 1 77.88 483 LEU A C 1
ATOM 3924 O O . LEU A 1 483 ? -8.992 -24.672 -13.344 1 77.88 483 LEU A O 1
ATOM 3928 N N . TYR A 1 484 ? -7.656 -22.891 -13.438 1 83.5 484 TYR A N 1
ATOM 3929 C CA . TYR A 1 484 ? -7.656 -22.859 -14.891 1 83.5 484 TYR A CA 1
ATOM 3930 C C . TYR A 1 484 ? -6.672 -23.875 -15.461 1 83.5 484 TYR A C 1
ATOM 3932 O O . TYR A 1 484 ? -6.648 -24.125 -16.672 1 83.5 484 TYR A O 1
ATOM 3940 N N . HIS A 1 485 ? -5.902 -24.578 -14.695 1 82.38 485 HIS A N 1
ATOM 3941 C CA . HIS A 1 485 ? -5.004 -25.641 -15.125 1 82.38 485 HIS A CA 1
ATOM 3942 C C . HIS A 1 485 ? -4.062 -25.156 -16.219 1 82.38 485 HIS A C 1
ATOM 3944 O O . HIS A 1 485 ? -3.998 -25.734 -17.297 1 82.38 485 HIS A O 1
ATOM 3950 N N . CYS A 1 486 ? -3.275 -24.156 -15.938 1 89.25 486 CYS A N 1
ATOM 3951 C CA . CYS A 1 486 ? -2.348 -23.578 -16.906 1 89.25 486 CYS A CA 1
ATOM 3952 C C . CYS A 1 486 ? -0.928 -24.078 -16.656 1 89.25 486 CYS A C 1
ATOM 3954 O O . CYS A 1 486 ? 0.036 -23.469 -17.141 1 89.25 486 CYS A O 1
ATOM 3956 N N . SER A 1 487 ? -0.703 -25.156 -15.961 1 84.19 487 SER A N 1
ATOM 3957 C CA . SER A 1 487 ? 0.612 -25.594 -15.5 1 84.19 487 SER A CA 1
ATOM 3958 C C . SER A 1 487 ? 1.524 -25.938 -16.672 1 84.19 487 SER A C 1
ATOM 3960 O O . SER A 1 487 ? 2.709 -25.594 -16.672 1 84.19 487 SER A O 1
ATOM 3962 N N . ARG A 1 488 ? 1.01 -26.625 -17.703 1 88.44 488 ARG A N 1
ATOM 3963 C CA . ARG A 1 488 ? 1.827 -27.031 -18.844 1 88.44 488 ARG A CA 1
ATOM 3964 C C . ARG A 1 488 ? 2.352 -25.812 -19.609 1 88.44 488 ARG A C 1
ATOM 3966 O O . ARG A 1 488 ? 3.529 -25.766 -19.969 1 88.44 488 ARG A O 1
ATOM 3973 N N . SER A 1 489 ? 1.435 -24.906 -19.781 1 94.12 489 SER A N 1
ATOM 3974 C CA . SER A 1 489 ? 1.852 -23.688 -20.469 1 94.12 489 SER A CA 1
ATOM 3975 C C . SER A 1 489 ? 2.865 -22.906 -19.625 1 94.12 489 SER A C 1
ATOM 3977 O O . SER A 1 489 ? 3.814 -22.344 -20.172 1 94.12 489 SER A O 1
ATOM 3979 N N . ILE A 1 490 ? 2.682 -22.922 -18.359 1 92.19 490 ILE A N 1
ATOM 3980 C CA . ILE A 1 490 ? 3.572 -22.203 -17.453 1 92.19 490 ILE A CA 1
ATOM 3981 C C . ILE A 1 490 ? 4.957 -22.844 -17.469 1 92.19 490 ILE A C 1
ATOM 3983 O O . ILE A 1 490 ? 5.973 -22.156 -17.406 1 92.19 490 ILE A O 1
ATOM 3987 N N . GLU A 1 491 ? 4.965 -24.094 -17.562 1 89.25 491 GLU A N 1
ATOM 3988 C CA . GLU A 1 491 ? 6.234 -24.797 -17.641 1 89.25 491 GLU A CA 1
ATOM 3989 C C . GLU A 1 491 ? 7.02 -24.391 -18.875 1 89.25 491 GLU A C 1
ATOM 3991 O O . GLU A 1 491 ? 8.234 -24.188 -18.812 1 89.25 491 GLU A O 1
ATOM 3996 N N . LEU A 1 492 ? 6.32 -24.391 -19.969 1 94.5 492 LEU A N 1
ATOM 3997 C CA . LEU A 1 492 ? 6.969 -23.969 -21.203 1 94.5 492 LEU A CA 1
ATOM 3998 C C . LEU A 1 492 ? 7.5 -22.531 -21.078 1 94.5 492 LEU A C 1
ATOM 4000 O O . LEU A 1 492 ? 8.617 -22.25 -21.5 1 94.5 492 LEU A O 1
ATOM 4004 N N . LEU A 1 493 ? 6.691 -21.688 -20.5 1 95.06 493 LEU A N 1
ATOM 4005 C CA . LEU A 1 493 ? 7.098 -20.297 -20.328 1 95.06 493 LEU A CA 1
ATOM 4006 C C . LEU A 1 493 ? 8.281 -20.188 -19.375 1 95.06 493 LEU A C 1
ATOM 4008 O O . LEU A 1 493 ? 9.164 -19.344 -19.578 1 95.06 493 LEU A O 1
ATOM 4012 N N . LYS A 1 494 ? 8.289 -20.953 -18.391 1 89.56 494 LYS A N 1
ATOM 4013 C CA . LYS A 1 494 ? 9.398 -20.969 -17.453 1 89.56 494 LYS A CA 1
ATOM 4014 C C . LYS A 1 494 ? 10.711 -21.344 -18.141 1 89.56 494 LYS A C 1
ATOM 4016 O O . LYS A 1 494 ? 11.734 -20.703 -17.922 1 89.56 494 LYS A O 1
ATOM 4021 N N . GLN A 1 495 ? 10.609 -22.328 -18.969 1 90.88 495 GLN A N 1
ATOM 4022 C CA . GLN A 1 495 ? 11.781 -22.781 -19.703 1 90.88 495 GLN A CA 1
ATOM 4023 C C . GLN A 1 495 ? 12.328 -21.688 -20.609 1 90.88 495 GLN A C 1
ATOM 4025 O O . GLN A 1 495 ? 13.539 -21.609 -20.828 1 90.88 495 GLN A O 1
ATOM 4030 N N . LEU A 1 496 ? 11.461 -20.891 -21.047 1 94.12 496 LEU A N 1
ATOM 4031 C CA . LEU A 1 496 ? 11.844 -19.828 -21.984 1 94.12 496 LEU A CA 1
ATOM 4032 C C . LEU A 1 496 ? 12.148 -18.547 -21.234 1 94.12 496 LEU A C 1
ATOM 4034 O O . LEU A 1 496 ? 12.414 -17.5 -21.859 1 94.12 496 LEU A O 1
ATOM 4038 N N . ASP A 1 497 ? 12.008 -18.5 -19.891 1 90.5 497 ASP A N 1
ATOM 4039 C CA . ASP A 1 497 ? 12.234 -17.328 -19.047 1 90.5 497 ASP A CA 1
ATOM 4040 C C . ASP A 1 497 ? 11.258 -16.219 -19.406 1 90.5 497 ASP A C 1
ATOM 4042 O O . ASP A 1 497 ? 11.664 -15.07 -19.609 1 90.5 497 ASP A O 1
ATOM 4046 N N . LEU A 1 498 ? 10.047 -16.625 -19.578 1 93.56 498 LEU A N 1
ATOM 4047 C CA . LEU A 1 498 ? 9.023 -15.656 -19.984 1 93.56 498 LEU A CA 1
ATOM 4048 C C . LEU A 1 498 ? 8 -15.453 -18.875 1 93.56 498 LEU A C 1
ATOM 4050 O O . LEU A 1 498 ? 6.93 -14.891 -19.109 1 93.56 498 LEU A O 1
ATOM 4054 N N . LEU A 1 499 ? 8.297 -15.93 -17.719 1 88.38 499 LEU A N 1
ATOM 4055 C CA . LEU A 1 499 ? 7.367 -15.742 -16.609 1 88.38 499 LEU A CA 1
ATOM 4056 C C . LEU A 1 499 ? 7.383 -14.305 -16.125 1 88.38 499 LEU A C 1
ATOM 4058 O O . LEU A 1 499 ? 6.402 -13.828 -15.547 1 88.38 499 LEU A O 1
ATOM 4062 N N . THR A 1 500 ? 8.477 -13.664 -16.266 1 85.56 500 THR A N 1
ATOM 4063 C CA . THR A 1 500 ? 8.602 -12.234 -15.961 1 85.56 500 THR A CA 1
ATOM 4064 C C . THR A 1 500 ? 8.906 -11.445 -17.234 1 85.56 500 THR A C 1
ATOM 4066 O O . THR A 1 500 ? 9.953 -11.625 -17.844 1 85.56 500 THR A O 1
ATOM 4069 N N . LEU A 1 501 ? 7.965 -10.641 -17.547 1 89.94 501 LEU A N 1
ATOM 4070 C CA . LEU A 1 501 ? 8.102 -9.844 -18.766 1 89.94 501 LEU A CA 1
ATOM 4071 C C . LEU A 1 501 ? 8.602 -8.445 -18.438 1 89.94 501 LEU A C 1
ATOM 4073 O O . LEU A 1 501 ? 8.141 -7.82 -17.484 1 89.94 501 LEU A O 1
ATOM 4077 N N . ALA A 1 502 ? 9.508 -7.988 -19.156 1 86.88 502 ALA A N 1
ATOM 4078 C CA . ALA A 1 502 ? 9.977 -6.617 -19 1 86.88 502 ALA A CA 1
ATOM 4079 C C . ALA A 1 502 ? 8.945 -5.621 -19.516 1 86.88 502 ALA A C 1
ATOM 4081 O O . ALA A 1 502 ? 8.242 -5.891 -20.5 1 86.88 502 ALA A O 1
ATOM 4082 N N . PRO A 1 503 ? 8.898 -4.535 -18.875 1 86.62 503 PRO A N 1
ATOM 4083 C CA . PRO A 1 503 ? 7.969 -3.518 -19.375 1 86.62 503 PRO A CA 1
ATOM 4084 C C . PRO A 1 503 ? 8.289 -3.07 -20.797 1 86.62 503 PRO A C 1
ATOM 4086 O O . PRO A 1 503 ? 9.461 -2.92 -21.156 1 86.62 503 PRO A O 1
ATOM 4089 N N . ASN A 1 504 ? 7.246 -2.982 -21.672 1 89.25 504 ASN A N 1
ATOM 4090 C CA . ASN A 1 504 ? 7.445 -2.633 -23.078 1 89.25 504 ASN A CA 1
ATOM 4091 C C . ASN A 1 504 ? 6.746 -1.325 -23.438 1 89.25 504 ASN A C 1
ATOM 4093 O O . ASN A 1 504 ? 6.562 -1.016 -24.609 1 89.25 504 ASN A O 1
ATOM 4097 N N . TYR A 1 505 ? 6.156 -0.608 -22.5 1 88 505 TYR A N 1
ATOM 4098 C CA . TYR A 1 505 ? 5.523 0.699 -22.641 1 88 505 TYR A CA 1
ATOM 4099 C C . TYR A 1 505 ? 4.238 0.596 -23.453 1 88 505 TYR A C 1
ATOM 4101 O O . TYR A 1 505 ? 3.738 1.6 -23.969 1 88 505 TYR A O 1
ATOM 4109 N N . LYS A 1 506 ? 3.768 -0.565 -23.766 1 91.44 506 LYS A N 1
ATOM 4110 C CA . LYS A 1 506 ? 2.527 -0.755 -24.516 1 91.44 506 LYS A CA 1
ATOM 4111 C C . LYS A 1 506 ? 1.58 -1.697 -23.781 1 91.44 506 LYS A C 1
ATOM 4113 O O . LYS A 1 506 ? 0.371 -1.68 -24.016 1 91.44 506 LYS A O 1
ATOM 4118 N N . GLY A 1 507 ? 2.166 -2.486 -22.922 1 93.25 507 GLY A N 1
ATOM 4119 C CA . GLY A 1 507 ? 1.402 -3.555 -22.297 1 93.25 507 GLY A CA 1
ATOM 4120 C C . GLY A 1 507 ? 1.446 -4.855 -23.078 1 93.25 507 GLY A C 1
ATOM 4121 O O . GLY A 1 507 ? 1.97 -4.898 -24.188 1 93.25 507 GLY A O 1
ATOM 4122 N N . TYR A 1 508 ? 0.957 -5.922 -22.484 1 96.12 508 TYR A N 1
ATOM 4123 C CA . TYR A 1 508 ? 0.983 -7.238 -23.109 1 96.12 508 TYR A CA 1
ATOM 4124 C C . TYR A 1 508 ? -0.42 -7.828 -23.188 1 96.12 508 TYR A C 1
ATOM 4126 O O . TYR A 1 508 ? -1.248 -7.609 -22.312 1 96.12 508 TYR A O 1
ATOM 4134 N N . THR A 1 509 ? -0.704 -8.453 -24.219 1 97 509 THR A N 1
ATOM 4135 C CA . THR A 1 509 ? -1.823 -9.383 -24.344 1 97 509 THR A CA 1
ATOM 4136 C C . THR A 1 509 ? -1.323 -10.805 -24.547 1 97 509 THR A C 1
ATOM 4138 O O . THR A 1 509 ? -0.627 -11.094 -25.516 1 97 509 THR A O 1
ATOM 4141 N N . ILE A 1 510 ? -1.662 -11.648 -23.641 1 97.44 510 ILE A N 1
ATOM 4142 C CA . ILE A 1 510 ? -1.14 -13.016 -23.656 1 97.44 510 ILE A CA 1
ATOM 4143 C C . ILE A 1 510 ? -2.275 -14 -23.906 1 97.44 510 ILE A C 1
ATOM 4145 O O . ILE A 1 510 ? -3.25 -14.047 -23.156 1 97.44 510 ILE A O 1
ATOM 4149 N N . PHE A 1 511 ? -2.182 -14.695 -24.953 1 97.31 511 PHE A N 1
ATOM 4150 C CA . PHE A 1 511 ? -3.061 -15.828 -25.219 1 97.31 511 PHE A CA 1
ATOM 4151 C C . PHE A 1 511 ? -2.471 -17.109 -24.656 1 97.31 511 PHE A C 1
ATOM 4153 O O . PHE A 1 511 ? -1.51 -17.656 -25.203 1 97.31 511 PHE A O 1
ATOM 4160 N N . LEU A 1 512 ? -3.033 -17.609 -23.578 1 96.44 512 LEU A N 1
ATOM 4161 C CA . LEU A 1 512 ? -2.414 -18.703 -22.828 1 96.44 512 LEU A CA 1
ATOM 4162 C C . LEU A 1 512 ? -3.285 -19.953 -22.875 1 96.44 512 LEU A C 1
ATOM 4164 O O . LEU A 1 512 ? -4.383 -19.969 -22.312 1 96.44 512 LEU A O 1
ATOM 4168 N N . PRO A 1 513 ? -2.787 -21.016 -23.5 1 95.75 513 PRO A N 1
ATOM 4169 C CA . PRO A 1 513 ? -3.539 -22.281 -23.453 1 95.75 513 PRO A CA 1
ATOM 4170 C C . PRO A 1 513 ? -3.656 -22.844 -22.031 1 95.75 513 PRO A C 1
ATOM 4172 O O . PRO A 1 513 ? -2.641 -23.078 -21.375 1 95.75 513 PRO A O 1
ATOM 4175 N N . CYS A 1 514 ? -4.797 -23.016 -21.625 1 92.31 514 CYS A N 1
ATOM 4176 C CA . CYS A 1 514 ? -5.105 -23.531 -20.312 1 92.31 514 CYS A CA 1
ATOM 4177 C C . CYS A 1 514 ? -6.148 -24.641 -20.391 1 92.31 514 CYS A C 1
ATOM 4179 O O . CYS A 1 514 ? -6.328 -25.25 -21.438 1 92.31 514 CYS A O 1
ATOM 4181 N N . PHE A 1 515 ? -6.664 -25 -19.328 1 87.38 515 PHE A N 1
ATOM 4182 C CA . PHE A 1 515 ? -7.715 -26.016 -19.25 1 87.38 515 PHE A CA 1
ATOM 4183 C C . PHE A 1 515 ? -7.262 -27.328 -19.891 1 87.38 515 PHE A C 1
ATOM 4185 O O . PHE A 1 515 ? -6.242 -27.891 -19.484 1 87.38 515 PHE A O 1
ATOM 4192 N N . ASP A 1 516 ? -8.031 -27.797 -20.891 1 85 516 ASP A N 1
ATOM 4193 C CA . ASP A 1 516 ? -7.719 -29.062 -21.562 1 85 516 ASP A CA 1
ATOM 4194 C C . ASP A 1 516 ? -7.109 -28.812 -22.938 1 85 516 ASP A C 1
ATOM 4196 O O . ASP A 1 516 ? -7.141 -29.688 -23.812 1 85 516 ASP A O 1
ATOM 4200 N N . ALA A 1 517 ? -6.547 -27.656 -23.016 1 90.56 517 ALA A N 1
ATOM 4201 C CA . ALA A 1 517 ? -6.035 -27.266 -24.328 1 90.56 517 ALA A CA 1
ATOM 4202 C C . ALA A 1 517 ? -4.949 -28.219 -24.797 1 90.56 517 ALA A C 1
ATOM 4204 O O . ALA A 1 517 ? -4.855 -28.516 -26 1 90.56 517 ALA A O 1
ATOM 4205 N N . TRP A 1 518 ? -4.164 -28.797 -23.891 1 89.31 518 TRP A N 1
ATOM 4206 C CA . TRP A 1 518 ? -3.02 -29.625 -24.266 1 89.31 518 TRP A CA 1
ATOM 4207 C C . TRP A 1 518 ? -3.396 -31.094 -24.281 1 89.31 518 TRP A C 1
ATOM 4209 O O . TRP A 1 518 ? -2.594 -31.938 -24.688 1 89.31 518 TRP A O 1
ATOM 4219 N N . THR A 1 519 ? -4.582 -31.484 -23.844 1 80.44 519 THR A N 1
ATOM 4220 C CA . THR A 1 519 ? -4.977 -32.875 -23.672 1 80.44 519 THR A CA 1
ATOM 4221 C C . THR A 1 519 ? -4.926 -33.625 -25 1 80.44 519 THR A C 1
ATOM 4223 O O . THR A 1 519 ? -4.531 -34.781 -25.047 1 80.44 519 THR A O 1
ATOM 4226 N N . GLU A 1 520 ? -5.238 -33 -26.141 1 78.62 520 GLU A N 1
ATOM 4227 C CA . GLU A 1 520 ? -5.227 -33.688 -27.438 1 78.62 520 GLU A CA 1
ATOM 4228 C C . GLU A 1 520 ? -3.896 -33.469 -28.156 1 78.62 520 GLU A C 1
ATOM 4230 O O . GLU A 1 520 ? -3.703 -33.969 -29.281 1 78.62 520 GLU A O 1
ATOM 4235 N N . GLN A 1 521 ? -3 -32.906 -27.484 1 89.25 521 GLN A N 1
ATOM 4236 C CA . GLN A 1 521 ? -1.737 -32.562 -28.141 1 89.25 521 GLN A CA 1
ATOM 4237 C C . GLN A 1 521 ? -0.551 -32.906 -27.234 1 89.25 521 GLN A C 1
ATOM 4239 O O . GLN A 1 521 ? 0.383 -32.125 -27.109 1 89.25 521 GLN A O 1
ATOM 4244 N N . ASP A 1 522 ? -0.57 -34.062 -26.75 1 90.19 522 ASP A N 1
ATOM 4245 C CA . ASP A 1 522 ? 0.465 -34.5 -25.812 1 90.19 522 ASP A CA 1
ATOM 4246 C C . ASP A 1 522 ? 1.828 -34.562 -26.5 1 90.19 522 ASP A C 1
ATOM 4248 O O . ASP A 1 522 ? 2.834 -34.125 -25.938 1 90.19 522 ASP A O 1
ATOM 4252 N N . LEU A 1 523 ? 1.844 -35.188 -27.672 1 93 523 LEU A N 1
ATOM 4253 C CA . LEU A 1 523 ? 3.109 -35.344 -28.375 1 93 523 LEU A CA 1
ATOM 4254 C C . LEU A 1 523 ? 3.691 -34.031 -28.812 1 93 523 LEU A C 1
ATOM 4256 O O . LEU A 1 523 ? 4.914 -33.844 -28.844 1 93 523 LEU A O 1
ATOM 4260 N N . ILE A 1 524 ? 2.818 -33.156 -29.188 1 94.19 524 ILE A N 1
ATOM 4261 C CA . ILE A 1 524 ? 3.293 -31.828 -29.547 1 94.19 524 ILE A CA 1
ATOM 4262 C C . ILE A 1 524 ? 3.895 -31.156 -28.312 1 94.19 524 ILE A C 1
ATOM 4264 O O . ILE A 1 524 ? 4.938 -30.5 -28.406 1 94.19 524 ILE A O 1
ATOM 4268 N N . PHE A 1 525 ? 3.232 -31.266 -27.234 1 94.31 525 PHE A N 1
ATOM 4269 C CA . PHE A 1 525 ? 3.746 -30.688 -26 1 94.31 525 PHE A CA 1
ATOM 4270 C C . PHE A 1 525 ? 5.129 -31.234 -25.672 1 94.31 525 PHE A C 1
ATOM 4272 O O . PHE A 1 525 ? 6.039 -30.484 -25.328 1 94.31 525 PHE A O 1
ATOM 4279 N N . ASN A 1 526 ? 5.242 -32.531 -25.781 1 93.88 526 ASN A N 1
ATOM 4280 C CA . ASN A 1 526 ? 6.531 -33.156 -25.516 1 93.88 526 ASN A CA 1
ATOM 4281 C C . ASN A 1 526 ? 7.609 -32.656 -26.469 1 93.88 526 ASN A C 1
ATOM 4283 O O . ASN A 1 526 ? 8.766 -32.5 -26.078 1 93.88 526 ASN A O 1
ATOM 4287 N N . TYR A 1 527 ? 7.184 -32.531 -27.672 1 94.94 527 TYR A N 1
ATOM 4288 C CA . TYR A 1 527 ? 8.109 -32 -28.656 1 94.94 527 TYR A CA 1
ATOM 4289 C C . TYR A 1 527 ? 8.562 -30.609 -28.281 1 94.94 527 TYR A C 1
ATOM 4291 O O . TYR A 1 527 ? 9.758 -30.297 -28.375 1 94.94 527 TYR A O 1
ATOM 4299 N N . LEU A 1 528 ? 7.664 -29.797 -27.906 1 95.44 528 LEU A N 1
ATOM 4300 C CA . LEU A 1 528 ? 7.98 -28.422 -27.531 1 95.44 528 LEU A CA 1
ATOM 4301 C C . LEU A 1 528 ? 8.852 -28.375 -26.297 1 95.44 528 LEU A C 1
ATOM 4303 O O . LEU A 1 528 ? 9.719 -27.5 -26.156 1 95.44 528 LEU A O 1
ATOM 4307 N N . GLU A 1 529 ? 8.633 -29.234 -25.391 1 93.62 529 GLU A N 1
ATOM 4308 C CA . GLU A 1 529 ? 9.422 -29.312 -24.172 1 93.62 529 GLU A CA 1
ATOM 4309 C C . GLU A 1 529 ? 10.875 -29.641 -24.453 1 93.62 529 GLU A C 1
ATOM 4311 O O . GLU A 1 529 ? 11.781 -29.141 -23.781 1 93.62 529 GLU A O 1
ATOM 4316 N N . SER A 1 530 ? 11.07 -30.406 -25.453 1 92.62 530 SER A N 1
ATOM 4317 C CA . SER A 1 530 ? 12.414 -30.891 -25.75 1 92.62 530 SER A CA 1
ATOM 4318 C C . SER A 1 530 ? 13.102 -29.984 -26.781 1 92.62 530 SER A C 1
ATOM 4320 O O . SER A 1 530 ? 14.328 -30.016 -26.906 1 92.62 530 SER A O 1
ATOM 4322 N N . ASN A 1 531 ? 12.312 -29.266 -27.531 1 94.69 531 ASN A N 1
ATOM 4323 C CA . ASN A 1 531 ? 12.836 -28.375 -28.562 1 94.69 531 ASN A CA 1
ATOM 4324 C C . ASN A 1 531 ? 12.594 -26.906 -28.219 1 94.69 531 ASN A C 1
ATOM 4326 O O . ASN A 1 531 ? 11.539 -26.359 -28.516 1 94.69 531 ASN A O 1
ATOM 4330 N N . LEU A 1 532 ? 13.664 -26.25 -27.875 1 94.44 532 LEU A N 1
ATOM 4331 C CA . LEU A 1 532 ? 13.547 -24.891 -27.391 1 94.44 532 LEU A CA 1
ATOM 4332 C C . LEU A 1 532 ? 13.195 -23.938 -28.516 1 94.44 532 LEU A C 1
ATOM 4334 O O . LEU A 1 532 ? 12.492 -22.938 -28.312 1 94.44 532 LEU A O 1
ATOM 4338 N N . THR A 1 533 ? 13.711 -24.172 -29.641 1 95.25 533 THR A N 1
ATOM 4339 C CA . THR A 1 533 ? 13.422 -23.312 -30.781 1 95.25 533 THR A CA 1
ATOM 4340 C C . THR A 1 533 ? 11.938 -23.344 -31.141 1 95.25 533 THR A C 1
ATOM 4342 O O . THR A 1 533 ? 11.32 -22.312 -31.359 1 95.25 533 THR A O 1
ATOM 4345 N N . ALA A 1 534 ? 11.359 -24.562 -31.203 1 95.69 534 ALA A N 1
ATOM 4346 C CA . ALA A 1 534 ? 9.93 -24.719 -31.484 1 95.69 534 ALA A CA 1
ATOM 4347 C C . ALA A 1 534 ? 9.086 -24.094 -30.391 1 95.69 534 ALA A C 1
ATOM 4349 O O . ALA A 1 534 ? 8.055 -23.469 -30.672 1 95.69 534 ALA A O 1
ATOM 4350 N N . ALA A 1 535 ? 9.539 -24.312 -29.203 1 96.38 535 ALA A N 1
ATOM 4351 C CA . ALA A 1 535 ? 8.812 -23.719 -28.062 1 96.38 535 ALA A CA 1
ATOM 4352 C C . ALA A 1 535 ? 8.812 -22.203 -28.156 1 96.38 535 ALA A C 1
ATOM 4354 O O . ALA A 1 535 ? 7.797 -21.562 -27.859 1 96.38 535 ALA A O 1
ATOM 4355 N N . ASN A 1 536 ? 9.883 -21.578 -28.547 1 96.44 536 ASN A N 1
ATOM 4356 C CA . ASN A 1 536 ? 10 -20.125 -28.703 1 96.44 536 ASN A CA 1
ATOM 4357 C C . ASN A 1 536 ? 9.039 -19.609 -29.766 1 96.44 536 ASN A C 1
ATOM 4359 O O . ASN A 1 536 ? 8.352 -18.609 -29.547 1 96.44 536 ASN A O 1
ATOM 4363 N N . ILE A 1 537 ? 9.055 -20.281 -30.812 1 96.25 537 ILE A N 1
ATOM 4364 C CA . ILE A 1 537 ? 8.195 -19.844 -31.906 1 96.25 537 ILE A CA 1
ATOM 4365 C C . ILE A 1 537 ? 6.73 -19.953 -31.484 1 96.25 537 ILE A C 1
ATOM 4367 O O . ILE A 1 537 ? 5.938 -19.047 -31.766 1 96.25 537 ILE A O 1
ATOM 4371 N N . SER A 1 538 ? 6.387 -20.984 -30.797 1 95.62 538 SER A N 1
ATOM 4372 C CA . SER A 1 538 ? 5 -21.219 -30.406 1 95.62 538 SER A CA 1
ATOM 4373 C C . SER A 1 538 ? 4.543 -20.219 -29.359 1 95.62 538 SER A C 1
ATOM 4375 O O . SER A 1 538 ? 3.578 -19.484 -29.562 1 95.62 538 SER A O 1
ATOM 4377 N N . MET A 1 539 ? 5.301 -20.094 -28.297 1 96.31 539 MET A N 1
ATOM 4378 C CA . MET A 1 539 ? 4.852 -19.328 -27.141 1 96.31 539 MET A CA 1
ATOM 4379 C C . MET A 1 539 ? 5.012 -17.828 -27.391 1 96.31 539 MET A C 1
ATOM 4381 O O . MET A 1 539 ? 4.164 -17.031 -26.984 1 96.31 539 MET A O 1
ATOM 4385 N N . LYS A 1 540 ? 6.031 -17.359 -28.016 1 97 540 LYS A N 1
ATOM 4386 C CA . LYS A 1 540 ? 6.27 -15.93 -28.219 1 97 540 LYS A CA 1
ATOM 4387 C C . LYS A 1 540 ? 5.289 -15.352 -29.234 1 97 540 LYS A C 1
ATOM 4389 O O . LYS A 1 540 ? 5.051 -14.141 -29.25 1 97 540 LYS A O 1
ATOM 4394 N N . ASN A 1 541 ? 4.723 -16.219 -30.062 1 96.88 541 ASN A N 1
ATOM 4395 C CA . ASN A 1 541 ? 3.684 -15.766 -30.984 1 96.88 541 ASN A CA 1
ATOM 4396 C C . ASN A 1 541 ? 2.359 -15.539 -30.266 1 96.88 541 ASN A C 1
ATOM 4398 O O . ASN A 1 541 ? 1.478 -14.852 -30.781 1 96.88 541 ASN A O 1
ATOM 4402 N N . LEU A 1 542 ? 2.285 -16.109 -29.109 1 97.06 542 LEU A N 1
ATOM 4403 C CA . LEU A 1 542 ? 1.05 -15.992 -28.344 1 97.06 542 LEU A CA 1
ATOM 4404 C C . LEU A 1 542 ? 1.102 -14.781 -27.406 1 97.06 542 LEU A C 1
ATOM 4406 O O . LEU A 1 542 ? 0.13 -14.492 -26.703 1 97.06 542 LEU A O 1
ATOM 4410 N N . ILE A 1 543 ? 2.162 -14.094 -27.375 1 97.81 543 ILE A N 1
ATOM 4411 C CA . ILE A 1 543 ? 2.326 -12.883 -26.578 1 97.81 543 ILE A CA 1
ATOM 4412 C C . ILE A 1 543 ? 2.451 -11.672 -27.5 1 97.81 543 ILE A C 1
ATOM 4414 O O . ILE A 1 543 ? 3.426 -11.547 -28.25 1 97.81 543 ILE A O 1
ATOM 4418 N N . ILE A 1 544 ? 1.49 -10.812 -27.391 1 97.38 544 ILE A N 1
ATOM 4419 C CA . ILE A 1 544 ? 1.397 -9.672 -28.297 1 97.38 544 ILE A CA 1
ATOM 4420 C C . ILE A 1 544 ? 1.635 -8.375 -27.516 1 97.38 544 ILE A C 1
ATOM 4422 O O . ILE A 1 544 ? 1.172 -8.227 -26.375 1 97.38 544 ILE A O 1
ATOM 4426 N N . ASN A 1 545 ? 2.326 -7.473 -28.172 1 96 545 ASN A N 1
ATOM 4427 C CA . ASN A 1 545 ? 2.504 -6.148 -27.594 1 96 545 ASN A CA 1
ATOM 4428 C C . ASN A 1 545 ? 1.26 -5.285 -27.781 1 96 545 ASN A C 1
ATOM 4430 O O . ASN A 1 545 ? 0.74 -5.164 -28.891 1 96 545 ASN A O 1
ATOM 4434 N N . GLY A 1 546 ? 0.81 -4.805 -26.703 1 94.25 546 GLY A N 1
ATOM 4435 C CA . GLY A 1 546 ? -0.41 -4.012 -26.719 1 94.25 546 GLY A CA 1
ATOM 4436 C C . GLY A 1 546 ? -1.527 -4.621 -25.891 1 94.25 546 GLY A C 1
ATOM 4437 O O . GLY A 1 546 ? -1.43 -5.77 -25.453 1 94.25 546 GLY A O 1
ATOM 4438 N N . LEU A 1 547 ? -2.496 -3.826 -25.656 1 94.12 547 LEU A N 1
ATOM 4439 C CA . LEU A 1 547 ? -3.619 -4.258 -24.828 1 94.12 547 LEU A CA 1
ATOM 4440 C C . LEU A 1 547 ? -4.859 -4.504 -25.688 1 94.12 547 LEU A C 1
ATOM 4442 O O . LEU A 1 547 ? -5.41 -3.566 -26.266 1 94.12 547 LEU A O 1
ATOM 4446 N N . TYR A 1 548 ? -5.258 -5.715 -25.75 1 94.25 548 TYR A N 1
ATOM 4447 C CA . TYR A 1 548 ? -6.422 -6.105 -26.531 1 94.25 548 TYR A CA 1
ATOM 4448 C C . TYR A 1 548 ? -7.387 -6.941 -25.688 1 94.25 548 TYR A C 1
ATOM 4450 O O . TYR A 1 548 ? -7.203 -8.148 -25.547 1 94.25 548 TYR A O 1
ATOM 4458 N N . TYR A 1 549 ? -8.391 -6.309 -25.234 1 91.25 549 TYR A N 1
ATOM 4459 C CA . TYR A 1 549 ? -9.391 -6.957 -24.391 1 91.25 549 TYR A CA 1
ATOM 4460 C C . TYR A 1 549 ? -10.523 -7.539 -25.234 1 91.25 549 TYR A C 1
ATOM 4462 O O . TYR A 1 549 ? -10.68 -7.184 -26.406 1 91.25 549 TYR A O 1
ATOM 4470 N N . THR A 1 550 ? -11.281 -8.453 -24.688 1 88 550 THR A N 1
ATOM 4471 C CA . THR A 1 550 ? -12.359 -9.117 -25.422 1 88 550 THR A CA 1
ATOM 4472 C C . THR A 1 550 ? -13.453 -8.125 -25.797 1 88 550 THR A C 1
ATOM 4474 O O . THR A 1 550 ? -14.188 -8.336 -26.75 1 88 550 THR A O 1
ATOM 4477 N N . VAL A 1 551 ? -13.562 -7.055 -25.062 1 79.38 551 VAL A N 1
ATOM 4478 C CA . VAL A 1 551 ? -14.625 -6.086 -25.281 1 79.38 551 VAL A CA 1
ATOM 4479 C C . VAL A 1 551 ? -14.266 -5.188 -26.469 1 79.38 551 VAL A C 1
ATOM 4481 O O . VAL A 1 551 ? -15.141 -4.586 -27.094 1 79.38 551 VAL A O 1
ATOM 4484 N N . ASN A 1 552 ? -13.07 -5.16 -26.906 1 78.06 552 ASN A N 1
ATOM 4485 C CA . ASN A 1 552 ? -12.609 -4.277 -27.969 1 78.06 552 ASN A CA 1
ATOM 4486 C C . ASN A 1 552 ? -12.914 -4.852 -29.359 1 78.06 552 ASN A C 1
ATOM 4488 O O . ASN A 1 552 ? -12.789 -6.059 -29.562 1 78.06 552 ASN A O 1
ATOM 4492 N N . SER A 1 553 ? -13.477 -4.008 -30.078 1 80.25 553 SER A N 1
ATOM 4493 C CA . SER A 1 553 ? -13.602 -4.348 -31.5 1 80.25 553 SER A CA 1
ATOM 4494 C C . SER A 1 553 ? -12.422 -3.816 -32.312 1 80.25 553 SER A C 1
ATOM 4496 O O . SER A 1 553 ? -12.18 -2.607 -32.344 1 80.25 553 SER A O 1
ATOM 4498 N N . LEU A 1 554 ? -11.742 -4.77 -32.844 1 85.12 554 LEU A N 1
ATOM 4499 C CA . LEU A 1 554 ? -10.539 -4.41 -33.562 1 85.12 554 LEU A CA 1
ATOM 4500 C C . LEU A 1 554 ? -10.703 -4.699 -35.062 1 85.12 554 LEU A C 1
ATOM 4502 O O . LEU A 1 554 ? -11.211 -5.758 -35.438 1 85.12 554 LEU A O 1
ATOM 4506 N N . HIS A 1 555 ? -10.375 -3.721 -35.844 1 88.5 555 HIS A N 1
ATOM 4507 C CA . HIS A 1 555 ? -10.43 -3.885 -37.281 1 88.5 555 HIS A CA 1
ATOM 4508 C C . HIS A 1 555 ? -9.047 -3.77 -37.906 1 88.5 555 HIS A C 1
ATOM 4510 O O . HIS A 1 555 ? -8.742 -2.777 -38.594 1 88.5 555 HIS A O 1
ATOM 4516 N N . GLY A 1 556 ? -8.227 -4.684 -37.719 1 88.19 556 GLY A N 1
ATOM 4517 C CA . GLY A 1 556 ? -6.922 -4.754 -38.375 1 88.19 556 GLY A CA 1
ATOM 4518 C C . GLY A 1 556 ? -5.906 -3.801 -37.75 1 88.19 556 GLY A C 1
ATOM 4519 O O . GLY A 1 556 ? -5.348 -2.951 -38.469 1 88.19 556 GLY A O 1
ATOM 4520 N N . LYS A 1 557 ? -5.602 -3.953 -36.594 1 93 557 LYS A N 1
ATOM 4521 C CA . LYS A 1 557 ? -4.602 -3.145 -35.906 1 93 557 LYS A CA 1
ATOM 4522 C C . LYS A 1 557 ? -3.213 -3.764 -36.031 1 93 557 LYS A C 1
ATOM 4524 O O . LYS A 1 557 ? -3.051 -4.973 -35.844 1 93 557 LYS A O 1
ATOM 4529 N N . GLN A 1 558 ? -2.238 -2.92 -36.344 1 95.31 558 GLN A N 1
ATOM 4530 C CA . GLN A 1 558 ? -0.868 -3.395 -36.5 1 95.31 558 GLN A CA 1
ATOM 4531 C C . GLN A 1 558 ? -0.123 -3.361 -35.156 1 95.31 558 GLN A C 1
ATOM 4533 O O . GLN A 1 558 ? -0.193 -2.371 -34.438 1 95.31 558 GLN A O 1
ATOM 4538 N N . THR A 1 559 ? 0.536 -4.41 -34.812 1 95.31 559 THR A N 1
ATOM 4539 C CA . THR A 1 559 ? 1.355 -4.535 -33.625 1 95.31 559 THR A CA 1
ATOM 4540 C C . THR A 1 559 ? 2.48 -5.543 -33.844 1 95.31 559 THR A C 1
ATOM 4542 O O . THR A 1 559 ? 2.82 -5.871 -34.969 1 95.31 559 THR A O 1
ATOM 4545 N N . THR A 1 560 ? 3.162 -5.863 -32.781 1 96.88 560 THR A N 1
ATOM 4546 C CA . THR A 1 560 ? 4.25 -6.828 -32.844 1 96.88 560 THR A CA 1
ATOM 4547 C C . THR A 1 560 ? 4.109 -7.895 -31.766 1 96.88 560 THR A C 1
ATOM 4549 O O . THR A 1 560 ? 3.5 -7.645 -30.719 1 96.88 560 THR A O 1
ATOM 4552 N N . ASN A 1 561 ? 4.531 -9.086 -32.062 1 96.69 561 ASN A N 1
ATOM 4553 C CA . ASN A 1 561 ? 4.605 -10.109 -31.047 1 96.69 561 ASN A CA 1
ATOM 4554 C C . ASN A 1 561 ? 5.949 -10.086 -30.328 1 96.69 561 ASN A C 1
ATOM 4556 O O . ASN A 1 561 ? 6.758 -9.18 -30.547 1 96.69 561 ASN A O 1
ATOM 4560 N N . LEU A 1 562 ? 6.172 -10.977 -29.438 1 96.5 562 LEU A N 1
ATOM 4561 C CA . LEU A 1 562 ? 7.363 -10.938 -28.594 1 96.5 562 LEU A CA 1
ATOM 4562 C C . LEU A 1 562 ? 8.602 -11.328 -29.391 1 96.5 562 LEU A C 1
ATOM 4564 O O . LEU A 1 562 ? 9.727 -11.039 -28.984 1 96.5 562 LEU A O 1
ATOM 4568 N N . LEU A 1 563 ? 8.406 -12.016 -30.594 1 95.12 563 LEU A N 1
ATOM 4569 C CA . LEU A 1 563 ? 9.516 -12.359 -31.484 1 95.12 563 LEU A CA 1
ATOM 4570 C C . LEU A 1 563 ? 9.969 -11.148 -32.281 1 95.12 563 LEU A C 1
ATOM 4572 O O . LEU A 1 563 ? 11.055 -11.148 -32.875 1 95.12 563 LEU A O 1
ATOM 4576 N N . GLY A 1 564 ? 9.141 -10.141 -32.281 1 94 564 GLY A N 1
ATOM 4577 C CA . GLY A 1 564 ? 9.438 -8.953 -33.062 1 94 564 GLY A CA 1
ATOM 4578 C C . GLY A 1 564 ? 8.766 -8.953 -34.438 1 94 564 GLY A C 1
ATOM 4579 O O . GLY A 1 564 ? 8.961 -8.023 -35.219 1 94 564 GLY A O 1
ATOM 4580 N N . ASN A 1 565 ? 7.902 -9.938 -34.688 1 95.25 565 ASN A N 1
ATOM 4581 C CA . ASN A 1 565 ? 7.176 -10.008 -35.969 1 95.25 565 ASN A CA 1
ATOM 4582 C C . ASN A 1 565 ? 5.988 -9.047 -35.969 1 95.25 565 ASN A C 1
ATOM 4584 O O . ASN A 1 565 ? 5.32 -8.859 -34.969 1 95.25 565 ASN A O 1
ATOM 4588 N N . GLU A 1 566 ? 5.75 -8.531 -37.156 1 96.12 566 GLU A N 1
ATOM 4589 C CA . GLU A 1 566 ? 4.559 -7.699 -37.312 1 96.12 566 GLU A CA 1
ATOM 4590 C C . GLU A 1 566 ? 3.291 -8.547 -37.312 1 96.12 566 GLU A C 1
ATOM 4592 O O . GLU A 1 566 ? 3.234 -9.578 -38 1 96.12 566 GLU A O 1
ATOM 4597 N N . VAL A 1 567 ? 2.348 -8.141 -36.531 1 96.31 567 VAL A N 1
ATOM 4598 C CA . VAL A 1 567 ? 1.094 -8.875 -36.406 1 96.31 567 VAL A CA 1
ATOM 4599 C C . VAL A 1 567 ? -0.081 -7.949 -36.719 1 96.31 567 VAL A C 1
ATOM 4601 O O . VAL A 1 567 ? -0.146 -6.836 -36.188 1 96.31 567 VAL A O 1
ATOM 4604 N N . LEU A 1 568 ? -0.923 -8.352 -37.594 1 96.06 568 LEU A N 1
ATOM 4605 C CA . LEU A 1 568 ? -2.219 -7.711 -37.781 1 96.06 568 LEU A CA 1
ATOM 4606 C C . LEU A 1 568 ? -3.301 -8.406 -36.969 1 96.06 568 LEU A C 1
ATOM 4608 O O . LEU A 1 568 ? -3.549 -9.602 -37.125 1 96.06 568 LEU A O 1
ATOM 4612 N N . ILE A 1 569 ? -3.906 -7.711 -36.062 1 94.75 569 ILE A N 1
ATOM 4613 C CA . ILE A 1 569 ? -4.895 -8.305 -35.188 1 94.75 569 ILE A CA 1
ATOM 4614 C C . ILE A 1 569 ? -6.281 -7.754 -35.5 1 94.75 569 ILE A C 1
ATOM 4616 O O . ILE A 1 569 ? -6.441 -6.551 -35.719 1 94.75 569 ILE A O 1
ATOM 4620 N N . SER A 1 570 ? -7.195 -8.609 -35.625 1 93.88 570 SER A N 1
ATOM 4621 C CA . SER A 1 570 ? -8.594 -8.266 -35.844 1 93.88 570 SER A CA 1
ATOM 4622 C C . SER A 1 570 ? -9.523 -9.156 -35.031 1 93.88 570 SER A C 1
ATOM 4624 O O . SER A 1 570 ? -9.125 -10.242 -34.594 1 93.88 570 SER A O 1
ATOM 4626 N N . THR A 1 571 ? -10.617 -8.617 -34.625 1 90.56 571 THR A N 1
ATOM 4627 C CA . THR A 1 571 ? -11.609 -9.414 -33.906 1 90.56 571 THR A CA 1
ATOM 4628 C C . THR A 1 571 ? -12.891 -9.555 -34.719 1 90.56 571 THR A C 1
ATOM 4630 O O . THR A 1 571 ? -13.266 -8.641 -35.438 1 90.56 571 THR A O 1
ATOM 4633 N N . GLU A 1 572 ? -13.375 -10.695 -34.75 1 80.19 572 GLU A N 1
ATOM 4634 C CA . GLU A 1 572 ? -14.664 -10.961 -35.406 1 80.19 572 GLU A CA 1
ATOM 4635 C C . GLU A 1 572 ? -15.664 -11.539 -34.406 1 80.19 572 GLU A C 1
ATOM 4637 O O . GLU A 1 572 ? -15.281 -12.281 -33.5 1 80.19 572 GLU A O 1
ATOM 4642 N N . GLU A 1 573 ? -16.891 -10.906 -34.281 1 66.44 573 GLU A N 1
ATOM 4643 C CA . GLU A 1 573 ? -17.922 -11.523 -33.438 1 66.44 573 GLU A CA 1
ATOM 4644 C C . GLU A 1 573 ? -18.312 -12.898 -33.969 1 66.44 573 GLU A C 1
ATOM 4646 O O . GLU A 1 573 ? -18.453 -13.086 -35.188 1 66.44 573 GLU A O 1
ATOM 4651 N N . ASP A 1 574 ? -18.031 -13.969 -33.25 1 55.66 574 ASP A N 1
ATOM 4652 C CA . ASP A 1 574 ? -18.422 -15.312 -33.688 1 55.66 574 ASP A CA 1
ATOM 4653 C C . ASP A 1 574 ? -19.891 -15.359 -34.094 1 55.66 574 ASP A C 1
ATOM 4655 O O . ASP A 1 574 ? -20.766 -14.891 -33.375 1 55.66 574 ASP A O 1
ATOM 4659 N N . SER A 1 575 ? -20.25 -15.562 -35.406 1 50.28 575 SER A N 1
ATOM 4660 C CA . SER A 1 575 ? -21.562 -15.648 -36.031 1 50.28 575 SER A CA 1
ATOM 4661 C C . SER A 1 575 ? -22.484 -16.562 -35.25 1 50.28 575 SER A C 1
ATOM 4663 O O . SER A 1 575 ? -23.688 -16.328 -35.156 1 50.28 575 SER A O 1
ATOM 4665 N N . TYR A 1 576 ? -22.094 -17.75 -34.875 1 45.28 576 TYR A N 1
ATOM 4666 C CA . TYR A 1 576 ? -23.031 -18.734 -34.375 1 45.28 576 TYR A CA 1
ATOM 4667 C C . TYR A 1 576 ? -23.328 -18.469 -32.875 1 45.28 576 TYR A C 1
ATOM 4669 O O . TYR A 1 576 ? -24.469 -18.656 -32.438 1 45.28 576 TYR A O 1
ATOM 4677 N N . ASP A 1 577 ? -22.406 -18.188 -32 1 49.94 577 ASP A N 1
ATOM 4678 C CA . ASP A 1 577 ? -22.625 -17.969 -30.562 1 49.94 577 ASP A CA 1
ATOM 4679 C C . ASP A 1 577 ? -21.953 -16.688 -30.094 1 49.94 577 ASP A C 1
ATOM 4681 O O . ASP A 1 577 ? -20.953 -16.719 -29.359 1 49.94 577 ASP A O 1
ATOM 4685 N N . SER A 1 578 ? -22.312 -15.625 -30.766 1 53.91 578 SER A N 1
ATOM 4686 C CA . SER A 1 578 ? -21.75 -14.281 -30.641 1 53.91 578 SER A CA 1
ATOM 4687 C C . SER A 1 578 ? -21.672 -13.859 -29.172 1 53.91 578 SER A C 1
ATOM 4689 O O . SER A 1 578 ? -20.781 -13.086 -28.797 1 53.91 578 SER A O 1
ATOM 4691 N N . ASP A 1 579 ? -22.5 -14.516 -28.406 1 58.44 579 ASP A N 1
ATOM 4692 C CA . ASP A 1 579 ? -22.625 -13.984 -27.047 1 58.44 579 ASP A CA 1
ATOM 4693 C C . ASP A 1 579 ? -21.672 -14.688 -26.094 1 58.44 579 ASP A C 1
ATOM 4695 O O . ASP A 1 579 ? -21.547 -14.289 -24.938 1 58.44 579 ASP A O 1
ATOM 4699 N N . ILE A 1 580 ? -20.812 -15.688 -26.719 1 71.44 580 ILE A N 1
ATOM 4700 C CA . ILE A 1 580 ? -20.094 -16.484 -25.719 1 71.44 580 ILE A CA 1
ATOM 4701 C C . ILE A 1 580 ? -18.594 -16.297 -25.906 1 71.44 580 ILE A C 1
ATOM 4703 O O . ILE A 1 580 ? -17.859 -16.203 -24.922 1 71.44 580 ILE A O 1
ATOM 4707 N N . ALA A 1 581 ? -18.156 -16.141 -27.281 1 83.5 581 ALA A N 1
ATOM 4708 C CA . ALA A 1 581 ? -16.719 -16.109 -27.484 1 83.5 581 ALA A CA 1
ATOM 4709 C C . ALA A 1 581 ? -16.344 -15.078 -28.547 1 83.5 581 ALA A C 1
ATOM 4711 O O . ALA A 1 581 ? -17.156 -14.734 -29.406 1 83.5 581 ALA A O 1
ATOM 4712 N N . THR A 1 582 ? -15.242 -14.422 -28.406 1 88 582 THR A N 1
ATOM 4713 C CA . THR A 1 582 ? -14.625 -13.523 -29.359 1 88 582 THR A CA 1
ATOM 4714 C C . THR A 1 582 ? -13.461 -14.203 -30.078 1 88 582 THR A C 1
ATOM 4716 O O . THR A 1 582 ? -12.641 -14.859 -29.438 1 88 582 THR A O 1
ATOM 4719 N N . GLU A 1 583 ? -13.477 -14.07 -31.422 1 91.56 583 GLU A N 1
ATOM 4720 C CA . GLU A 1 583 ? -12.391 -14.664 -32.188 1 91.56 583 GLU A CA 1
ATOM 4721 C C . GLU A 1 583 ? -11.344 -13.617 -32.562 1 91.56 583 GLU A C 1
ATOM 4723 O O . GLU A 1 583 ? -11.664 -12.602 -33.188 1 91.56 583 GLU A O 1
ATOM 4728 N N . PHE A 1 584 ? -10.188 -13.914 -32.188 1 93.62 584 PHE A N 1
ATOM 4729 C CA . PHE A 1 584 ? -9.062 -13.062 -32.562 1 93.62 584 PHE A CA 1
ATOM 4730 C C . PHE A 1 584 ? -8.344 -13.609 -33.781 1 93.62 584 PHE A C 1
ATOM 4732 O O . PHE A 1 584 ? -7.898 -14.758 -33.781 1 93.62 584 PHE A O 1
ATOM 4739 N N . MET A 1 585 ? -8.297 -12.781 -34.75 1 94.62 585 MET A N 1
ATOM 4740 C CA . MET A 1 585 ? -7.547 -13.141 -35.938 1 94.62 585 MET A CA 1
ATOM 4741 C C . MET A 1 585 ? -6.172 -12.484 -35.938 1 94.62 585 MET A C 1
ATOM 4743 O O . MET A 1 585 ? -6.066 -11.258 -35.969 1 94.62 585 MET A O 1
ATOM 4747 N N . LEU A 1 586 ? -5.188 -13.328 -35.875 1 95.31 586 LEU A N 1
ATOM 4748 C CA . LEU A 1 586 ? -3.809 -12.867 -35.938 1 95.31 586 LEU A CA 1
ATOM 4749 C C . LEU A 1 586 ? -3.17 -13.273 -37.25 1 95.31 586 LEU A C 1
ATOM 4751 O O . LEU A 1 586 ? -3.309 -14.414 -37.688 1 95.31 586 LEU A O 1
ATOM 4755 N N . SER A 1 587 ? -2.459 -12.406 -37.875 1 95 587 SER A N 1
ATOM 4756 C CA . SER A 1 587 ? -1.861 -12.672 -39.156 1 95 587 SER A CA 1
ATOM 4757 C C . SER A 1 587 ? -0.787 -13.75 -39.062 1 95 587 SER A C 1
ATOM 4759 O O . SER A 1 587 ? -0.506 -14.438 -40.062 1 95 587 SER A O 1
ATOM 4761 N N . THR A 1 588 ? -0.18 -13.898 -37.938 1 95.19 588 THR A N 1
ATOM 4762 C CA . THR A 1 588 ? 0.919 -14.844 -37.781 1 95.19 588 THR A CA 1
ATOM 4763 C C . THR A 1 588 ? 0.394 -16.219 -37.375 1 95.19 588 THR A C 1
ATOM 4765 O O . THR A 1 588 ? 1.149 -17.188 -37.375 1 95.19 588 THR A O 1
ATOM 4768 N N . MET A 1 589 ? -0.858 -16.328 -37.125 1 94.75 589 MET A N 1
ATOM 4769 C CA . MET A 1 589 ? -1.443 -17.594 -36.688 1 94.75 589 MET A CA 1
ATOM 4770 C C . MET A 1 589 ? -2.232 -18.25 -37.812 1 94.75 589 MET A C 1
ATOM 4772 O O . MET A 1 589 ? -2.764 -17.562 -38.688 1 94.75 589 MET A O 1
ATOM 4776 N N . LYS A 1 590 ? -2.361 -19.578 -37.812 1 89.56 590 LYS A N 1
ATOM 4777 C CA . LYS A 1 590 ? -3.061 -20.344 -38.844 1 89.56 590 LYS A CA 1
ATOM 4778 C C . LYS A 1 590 ? -4.574 -20.219 -38.688 1 89.56 590 LYS A C 1
ATOM 4780 O O . LYS A 1 590 ? -5.289 -20.016 -39.656 1 89.56 590 LYS A O 1
ATOM 4785 N N . ASP A 1 591 ? -5.016 -20.391 -37.469 1 90.06 591 ASP A N 1
ATOM 4786 C CA . ASP A 1 591 ? -6.441 -20.359 -37.156 1 90.06 591 ASP A CA 1
ATOM 4787 C C . ASP A 1 591 ? -6.773 -19.234 -36.219 1 90.06 591 ASP A C 1
ATOM 4789 O O . ASP A 1 591 ? -5.902 -18.75 -35.469 1 90.06 591 ASP A O 1
ATOM 4793 N N . PRO A 1 592 ? -8.023 -18.812 -36.312 1 92.31 592 PRO A N 1
ATOM 4794 C CA . PRO A 1 592 ? -8.438 -17.797 -35.344 1 92.31 592 PRO A CA 1
ATOM 4795 C C . PRO A 1 592 ? -8.422 -18.328 -33.906 1 92.31 592 PRO A C 1
ATOM 4797 O O . PRO A 1 592 ? -8.648 -19.516 -33.688 1 92.31 592 PRO A O 1
ATOM 4800 N N . ILE A 1 593 ? -8.141 -17.484 -33 1 93.62 593 ILE A N 1
ATOM 4801 C CA . ILE A 1 593 ? -8.102 -17.828 -31.578 1 93.62 593 ILE A CA 1
ATOM 4802 C C . ILE A 1 593 ? -9.43 -17.469 -30.922 1 93.62 593 ILE A C 1
ATOM 4804 O O . ILE A 1 593 ? -9.805 -16.281 -30.891 1 93.62 593 ILE A O 1
ATOM 4808 N N . SER A 1 594 ? -10.039 -18.453 -30.391 1 91.75 594 SER A N 1
ATOM 4809 C CA . SER A 1 594 ? -11.328 -18.234 -29.734 1 91.75 594 SER A CA 1
ATOM 4810 C C . SER A 1 594 ? -11.148 -17.953 -28.234 1 91.75 594 SER A C 1
ATOM 4812 O O . SER A 1 594 ? -10.578 -18.781 -27.516 1 91.75 594 SER A O 1
ATOM 4814 N N . VAL A 1 595 ? -11.594 -16.828 -27.812 1 91.5 595 VAL A N 1
ATOM 4815 C CA . VAL A 1 595 ? -11.516 -16.453 -26.406 1 91.5 595 VAL A CA 1
ATOM 4816 C C . VAL A 1 595 ? -12.922 -16.25 -25.844 1 91.5 595 VAL A C 1
ATOM 4818 O O . VAL A 1 595 ? -13.75 -15.57 -26.453 1 91.5 595 VAL A O 1
ATOM 4821 N N . GLU A 1 596 ? -13.172 -16.922 -24.688 1 86.81 596 GLU A N 1
ATOM 4822 C CA . GLU A 1 596 ? -14.461 -16.719 -24.031 1 86.81 596 GLU A CA 1
ATOM 4823 C C . GLU A 1 596 ? -14.641 -15.273 -23.594 1 86.81 596 GLU A C 1
ATOM 4825 O O . GLU A 1 596 ? -13.719 -14.664 -23.047 1 86.81 596 GLU A O 1
ATOM 4830 N N . LYS A 1 597 ? -15.797 -14.844 -23.828 1 79.88 597 LYS A N 1
ATOM 4831 C CA . LYS A 1 597 ? -16.062 -13.461 -23.453 1 79.88 597 LYS A CA 1
ATOM 4832 C C . LYS A 1 597 ? -16 -13.281 -21.938 1 79.88 597 LYS A C 1
ATOM 4834 O O . LYS A 1 597 ? -16.438 -14.156 -21.188 1 79.88 597 LYS A O 1
ATOM 4839 N N . ASN A 1 598 ? -15.477 -12.211 -21.469 1 75.94 598 ASN A N 1
ATOM 4840 C CA . ASN A 1 598 ? -15.383 -11.797 -20.078 1 75.94 598 ASN A CA 1
ATOM 4841 C C . ASN A 1 598 ? -14.477 -12.719 -19.266 1 75.94 598 ASN A C 1
ATOM 4843 O O . ASN A 1 598 ? -14.633 -12.844 -18.047 1 75.94 598 ASN A O 1
ATOM 4847 N N . SER A 1 599 ? -13.672 -13.445 -19.969 1 85.75 599 SER A N 1
ATOM 4848 C CA . SER A 1 599 ? -12.711 -14.297 -19.281 1 85.75 599 SER A CA 1
ATOM 4849 C C . SER A 1 599 ? -11.352 -13.617 -19.172 1 85.75 599 SER A C 1
ATOM 4851 O O . SER A 1 599 ? -10.352 -14.266 -18.844 1 85.75 599 SER A O 1
ATOM 4853 N N . ASP A 1 600 ? -11.344 -12.352 -19.406 1 91 600 ASP A N 1
ATOM 4854 C CA . ASP A 1 600 ? -10.102 -11.594 -19.344 1 91 600 ASP A CA 1
ATOM 4855 C C . ASP A 1 600 ? -9.5 -11.641 -17.938 1 91 600 ASP A C 1
ATOM 4857 O O . ASP A 1 600 ? -10.195 -11.383 -16.953 1 91 600 ASP A O 1
ATOM 4861 N N . ILE A 1 601 ? -8.32 -12 -17.859 1 92.62 601 ILE A N 1
ATOM 4862 C CA . ILE A 1 601 ? -7.586 -11.953 -16.594 1 92.62 601 ILE A CA 1
ATOM 4863 C C . ILE A 1 601 ? -6.656 -10.742 -16.594 1 92.62 601 ILE A C 1
ATOM 4865 O O . ILE A 1 601 ? -5.738 -10.648 -17.406 1 92.62 601 ILE A O 1
ATOM 4869 N N . ILE A 1 602 ? -6.918 -9.852 -15.711 1 92.31 602 ILE A N 1
ATOM 4870 C CA . ILE A 1 602 ? -6.133 -8.625 -15.633 1 92.31 602 ILE A CA 1
ATOM 4871 C C . ILE A 1 602 ? -4.879 -8.867 -14.797 1 92.31 602 ILE A C 1
ATOM 4873 O O . ILE A 1 602 ? -4.949 -9.453 -13.711 1 92.31 602 ILE A O 1
ATOM 4877 N N . PHE A 1 603 ? -3.73 -8.477 -15.305 1 91.5 603 PHE A N 1
ATOM 4878 C CA . PHE A 1 603 ? -2.492 -8.516 -14.531 1 91.5 603 PHE A CA 1
ATOM 4879 C C . PHE A 1 603 ? -1.753 -7.184 -14.641 1 91.5 603 PHE A C 1
ATOM 4881 O O . PHE A 1 603 ? -2.23 -6.254 -15.289 1 91.5 603 PHE A O 1
ATOM 4888 N N . ASP A 1 604 ? -0.72 -6.957 -14.016 1 88.44 604 ASP A N 1
ATOM 4889 C CA . ASP A 1 604 ? -0.12 -5.648 -13.797 1 88.44 604 ASP A CA 1
ATOM 4890 C C . ASP A 1 604 ? 0.415 -5.059 -15.094 1 88.44 604 ASP A C 1
ATOM 4892 O O . ASP A 1 604 ? 0.555 -3.84 -15.219 1 88.44 604 ASP A O 1
ATOM 4896 N N . GLN A 1 605 ? 0.713 -5.91 -16.109 1 92.12 605 GLN A N 1
ATOM 4897 C CA . GLN A 1 605 ? 1.276 -5.398 -17.359 1 92.12 605 GLN A CA 1
ATOM 4898 C C . GLN A 1 605 ? 0.344 -5.668 -18.531 1 92.12 605 GLN A C 1
ATOM 4900 O O . GLN A 1 605 ? 0.763 -5.605 -19.688 1 92.12 605 GLN A O 1
ATOM 4905 N N . GLY A 1 606 ? -0.891 -6.051 -18.203 1 94.12 606 GLY A N 1
ATOM 4906 C CA . GLY A 1 606 ? -1.794 -6.234 -19.328 1 94.12 606 GLY A CA 1
ATOM 4907 C C . GLY A 1 606 ? -2.912 -7.219 -19.047 1 94.12 606 GLY A C 1
ATOM 4908 O O . GLY A 1 606 ? -3.527 -7.172 -17.969 1 94.12 606 GLY A O 1
ATOM 4909 N N . VAL A 1 607 ? -3.252 -8.039 -20.125 1 95.06 607 VAL A N 1
ATOM 4910 C CA . VAL A 1 607 ? -4.402 -8.93 -20.031 1 95.06 607 VAL A CA 1
ATOM 4911 C C . VAL A 1 607 ? -4.02 -10.328 -20.516 1 95.06 607 VAL A C 1
ATOM 4913 O O . VAL A 1 607 ? -3.229 -10.477 -21.453 1 95.06 607 VAL A O 1
ATOM 4916 N N . ILE A 1 608 ? -4.488 -11.352 -19.844 1 96.25 608 ILE A N 1
ATOM 4917 C CA . ILE A 1 608 ? -4.289 -12.75 -20.203 1 96.25 608 ILE A CA 1
ATOM 4918 C C . ILE A 1 608 ? -5.609 -13.352 -20.672 1 96.25 608 ILE A C 1
ATOM 4920 O O . ILE A 1 608 ? -6.637 -13.203 -20.016 1 96.25 608 ILE A O 1
ATOM 4924 N N . HIS A 1 609 ? -5.59 -13.969 -21.797 1 95.88 609 HIS A N 1
ATOM 4925 C CA . HIS A 1 609 ? -6.738 -14.703 -22.297 1 95.88 609 HIS A CA 1
ATOM 4926 C C . HIS A 1 609 ? -6.512 -16.203 -22.203 1 95.88 609 HIS A C 1
ATOM 4928 O O . HIS A 1 609 ? -5.77 -16.781 -23 1 95.88 609 HIS A O 1
ATOM 4934 N N . PRO A 1 610 ? -7.133 -16.875 -21.25 1 94.69 610 PRO A N 1
ATOM 4935 C CA . PRO A 1 610 ? -7.016 -18.328 -21.203 1 94.69 610 PRO A CA 1
ATOM 4936 C C . PRO A 1 610 ? -7.734 -19.016 -22.359 1 94.69 610 PRO A C 1
ATOM 4938 O O . PRO A 1 610 ? -8.867 -18.656 -22.688 1 94.69 610 PRO A O 1
ATOM 4941 N N . LEU A 1 611 ? -7.078 -19.969 -22.891 1 95.19 611 LEU A N 1
ATOM 4942 C CA . LEU A 1 611 ? -7.613 -20.641 -24.078 1 95.19 611 LEU A CA 1
ATOM 4943 C C . LEU A 1 611 ? -7.988 -22.094 -23.766 1 95.19 611 LEU A C 1
ATOM 4945 O O . LEU A 1 611 ? -7.266 -22.781 -23.031 1 95.19 611 LEU A O 1
ATOM 4949 N N . ARG A 1 612 ? -9.039 -22.547 -24.328 1 90.88 612 ARG A N 1
ATOM 4950 C CA . ARG A 1 612 ? -9.461 -23.938 -24.188 1 90.88 612 ARG A CA 1
ATOM 4951 C C . ARG A 1 612 ? -8.875 -24.797 -25.312 1 90.88 612 ARG A C 1
ATOM 4953 O O . ARG A 1 612 ? -8.789 -26.016 -25.172 1 90.88 612 ARG A O 1
ATOM 4960 N N . ASP A 1 613 ? -8.469 -24.094 -26.391 1 88.81 613 ASP A N 1
ATOM 4961 C CA . ASP A 1 613 ? -7.859 -24.766 -27.516 1 88.81 613 ASP A CA 1
ATOM 4962 C C . ASP A 1 613 ? -6.496 -24.156 -27.859 1 88.81 613 ASP A C 1
ATOM 4964 O O . ASP A 1 613 ? -6.23 -23 -27.531 1 88.81 613 ASP A O 1
ATOM 4968 N N . ILE A 1 614 ? -5.699 -25.031 -28.469 1 88.88 614 ILE A N 1
ATOM 4969 C CA . ILE A 1 614 ? -4.367 -24.547 -28.797 1 88.88 614 ILE A CA 1
ATOM 4970 C C . ILE A 1 614 ? -4.285 -24.234 -30.297 1 88.88 614 ILE A C 1
ATOM 4972 O O . ILE A 1 614 ? -4.793 -25 -31.125 1 88.88 614 ILE A O 1
ATOM 4976 N N . ASN A 1 615 ? -3.832 -23.078 -30.562 1 89.81 615 ASN A N 1
ATOM 4977 C CA . ASN A 1 615 ? -3.549 -22.641 -31.922 1 89.81 615 ASN A CA 1
ATOM 4978 C C . ASN A 1 615 ? -2.053 -22.453 -32.156 1 89.81 615 ASN A C 1
ATOM 4980 O O . ASN A 1 615 ? -1.334 -21.984 -31.266 1 89.81 615 ASN A O 1
ATOM 4984 N N . PHE A 1 616 ? -1.647 -22.844 -33.375 1 92.88 616 PHE A N 1
ATOM 4985 C CA . PHE A 1 616 ? -0.214 -22.781 -33.625 1 92.88 616 PHE A CA 1
ATOM 4986 C C . PHE A 1 616 ? 0.097 -21.734 -34.688 1 92.88 616 PHE A C 1
ATOM 4988 O O . PHE A 1 616 ? -0.714 -21.5 -35.594 1 92.88 616 PHE A O 1
ATOM 4995 N N . PRO A 1 617 ? 1.278 -21.172 -34.625 1 95.19 617 PRO A N 1
ATOM 4996 C CA . PRO A 1 617 ? 1.697 -20.172 -35.625 1 95.19 617 PRO A CA 1
ATOM 4997 C C . PRO A 1 617 ? 2.039 -20.797 -36.969 1 95.19 617 PRO A C 1
ATOM 4999 O O . PRO A 1 617 ? 2.367 -21.984 -37.031 1 95.19 617 PRO A O 1
ATOM 5002 N N . LYS A 1 618 ? 2.014 -19.984 -37.969 1 93.75 618 LYS A N 1
ATOM 5003 C CA . LYS A 1 618 ? 2.301 -20.406 -39.344 1 93.75 618 LYS A CA 1
ATOM 5004 C C . LYS A 1 618 ? 3.754 -20.844 -39.5 1 93.75 618 LYS A C 1
ATOM 5006 O O . LYS A 1 618 ? 4.055 -21.75 -40.25 1 93.75 618 LYS A O 1
ATOM 5011 N N . ASP A 1 619 ? 4.605 -20.281 -38.688 1 92.62 619 ASP A N 1
ATOM 5012 C CA . ASP A 1 619 ? 6.035 -20.547 -38.812 1 92.62 619 ASP A CA 1
ATOM 5013 C C . ASP A 1 619 ? 6.441 -21.797 -38.031 1 92.62 619 ASP A C 1
ATOM 5015 O O . ASP A 1 619 ? 7.605 -22.203 -38.062 1 92.62 619 ASP A O 1
ATOM 5019 N N . LEU A 1 620 ? 5.543 -22.375 -37.344 1 93.69 620 LEU A N 1
ATOM 5020 C CA . LEU A 1 620 ? 5.859 -23.594 -36.625 1 93.69 620 LEU A CA 1
ATOM 5021 C C . LEU A 1 620 ? 5.609 -24.828 -37.469 1 93.69 620 LEU A C 1
ATOM 5023 O O . LEU A 1 620 ? 4.473 -25.094 -37.875 1 93.69 620 LEU A O 1
ATOM 5027 N N . PHE A 1 621 ? 6.688 -25.562 -37.719 1 91.06 621 PHE A N 1
ATOM 5028 C CA . PHE A 1 621 ? 6.586 -26.75 -38.562 1 91.06 621 PHE A CA 1
ATOM 5029 C C . PHE A 1 621 ? 6.969 -28 -37.75 1 91.06 621 PHE A C 1
ATOM 5031 O O . PHE A 1 621 ? 8.156 -28.266 -37.562 1 91.06 621 PHE A O 1
ATOM 5038 N N . ILE A 1 622 ? 5.969 -28.688 -37.344 1 91.81 622 ILE A N 1
ATOM 5039 C CA . ILE A 1 622 ? 6.164 -29.984 -36.719 1 91.81 622 ILE A CA 1
ATOM 5040 C C . ILE A 1 622 ? 5.629 -31.094 -37.625 1 91.81 622 ILE A C 1
ATOM 5042 O O . ILE A 1 622 ? 4.422 -31.188 -37.844 1 91.81 622 ILE A O 1
ATOM 5046 N N . THR A 1 623 ? 6.5 -31.906 -38.094 1 89.69 623 THR A N 1
ATOM 5047 C CA . THR A 1 623 ? 6.137 -32.938 -39.062 1 89.69 623 THR A CA 1
ATOM 5048 C C . THR A 1 623 ? 5.785 -34.25 -38.344 1 89.69 623 THR A C 1
ATOM 5050 O O . THR A 1 623 ? 5.988 -34.375 -37.125 1 89.69 623 THR A O 1
ATOM 5053 N N . LEU A 1 624 ? 5.234 -35.188 -39.156 1 90.5 624 LEU A N 1
ATOM 5054 C CA . LEU A 1 624 ? 4.922 -36.5 -38.625 1 90.5 624 LEU A CA 1
ATOM 5055 C C . LEU A 1 624 ? 6.188 -37.219 -38.156 1 90.5 624 LEU A C 1
ATOM 5057 O O . LEU A 1 624 ? 6.152 -37.938 -37.156 1 90.5 624 LEU A O 1
ATOM 5061 N N . LYS A 1 625 ? 7.258 -37 -38.906 1 90 625 LYS A N 1
ATOM 5062 C CA . LYS A 1 625 ? 8.539 -37.594 -38.531 1 90 625 LYS A CA 1
ATOM 5063 C C . LYS A 1 625 ? 8.977 -37.125 -37.125 1 90 625 LYS A C 1
ATOM 5065 O O . LYS A 1 625 ? 9.453 -37.906 -36.344 1 90 625 LYS A O 1
ATOM 5070 N N . ASP A 1 626 ? 8.789 -35.844 -37 1 92.19 626 ASP A N 1
ATOM 5071 C CA . ASP A 1 626 ? 9.156 -35.25 -35.688 1 92.19 626 ASP A CA 1
ATOM 5072 C C . ASP A 1 626 ? 8.336 -35.875 -34.562 1 92.19 626 ASP A C 1
ATOM 5074 O O . ASP A 1 626 ? 8.859 -36.125 -33.469 1 92.19 626 ASP A O 1
ATOM 5078 N N . LEU A 1 627 ? 7.098 -36.094 -34.781 1 92.81 627 LEU A N 1
ATOM 5079 C CA . LEU A 1 627 ? 6.199 -36.625 -33.781 1 92.81 627 LEU A CA 1
ATOM 5080 C C . LEU A 1 627 ? 6.551 -38.094 -33.438 1 92.81 627 LEU A C 1
ATOM 5082 O O . LEU A 1 627 ? 6.492 -38.5 -32.281 1 92.81 627 LEU A O 1
ATOM 5086 N N . ILE A 1 628 ? 6.926 -38.844 -34.406 1 93.06 628 ILE A N 1
ATOM 5087 C CA . ILE A 1 628 ? 7.305 -40.25 -34.188 1 93.06 628 ILE A CA 1
ATOM 5088 C C . ILE A 1 628 ? 8.586 -40.312 -33.375 1 93.06 628 ILE A C 1
ATOM 5090 O O . ILE A 1 628 ? 8.688 -41.125 -32.438 1 93.06 628 ILE A O 1
ATOM 5094 N N . LYS A 1 629 ? 9.469 -39.5 -33.719 1 92.31 629 LYS A N 1
ATOM 5095 C CA . LYS A 1 629 ? 10.711 -39.438 -32.969 1 92.31 629 LYS A CA 1
ATOM 5096 C C . LYS A 1 629 ? 10.453 -39 -31.531 1 92.31 629 LYS A C 1
ATOM 5098 O O . LYS A 1 629 ? 11.086 -39.531 -30.609 1 92.31 629 LYS A O 1
ATOM 5103 N N . THR A 1 630 ? 9.57 -38.062 -31.391 1 92.88 630 THR A N 1
ATOM 5104 C CA . THR A 1 630 ? 9.234 -37.594 -30.062 1 92.88 630 THR A CA 1
ATOM 5105 C C . THR A 1 630 ? 8.555 -38.688 -29.234 1 92.88 630 THR A C 1
ATOM 5107 O O . THR A 1 630 ? 8.703 -38.75 -28.016 1 92.88 630 THR A O 1
ATOM 5110 N N . ALA A 1 631 ? 7.789 -39.531 -29.891 1 91.44 631 ALA A N 1
ATOM 5111 C CA . ALA A 1 631 ? 7.121 -40.625 -29.219 1 91.44 631 ALA A CA 1
ATOM 5112 C C . ALA A 1 631 ? 8.133 -41.656 -28.734 1 91.44 631 ALA A C 1
ATOM 5114 O O . ALA A 1 631 ? 7.805 -42.531 -27.938 1 91.44 631 ALA A O 1
ATOM 5115 N N . GLY A 1 632 ? 9.352 -41.625 -29.219 1 88.81 632 GLY A N 1
ATOM 5116 C CA . GLY A 1 632 ? 10.406 -42.5 -28.734 1 88.81 632 GLY A CA 1
ATOM 5117 C C . GLY A 1 632 ? 10.508 -43.781 -29.531 1 88.81 632 GLY A C 1
ATOM 5118 O O . GLY A 1 632 ? 10.922 -44.812 -29 1 88.81 632 GLY A O 1
ATOM 5119 N N . VAL A 1 633 ? 9.977 -43.75 -30.766 1 91.38 633 VAL A N 1
ATOM 5120 C CA . VAL A 1 633 ? 9.984 -44.969 -31.562 1 91.38 633 VAL A CA 1
ATOM 5121 C C . VAL A 1 633 ? 10.586 -44.688 -32.938 1 91.38 633 VAL A C 1
ATOM 5123 O O . VAL A 1 633 ? 9.945 -44.938 -33.969 1 91.38 633 VAL A O 1
ATOM 5126 N N . PRO A 1 634 ? 11.789 -44.312 -32.969 1 89.38 634 PRO A N 1
ATOM 5127 C CA . PRO A 1 634 ? 12.383 -44.031 -34.281 1 89.38 634 PRO A CA 1
ATOM 5128 C C . PRO A 1 634 ? 12.422 -45.25 -35.188 1 89.38 634 PRO A C 1
ATOM 5130 O O . PRO A 1 634 ? 12.438 -45.125 -36.406 1 89.38 634 PRO A O 1
ATOM 5133 N N . GLU A 1 635 ? 12.375 -46.438 -34.688 1 90.62 635 GLU A N 1
ATOM 5134 C CA . GLU A 1 635 ? 12.398 -47.656 -35.469 1 90.62 635 GLU A CA 1
ATOM 5135 C C . GLU A 1 635 ? 11.188 -47.75 -36.375 1 90.62 635 GLU A C 1
ATOM 5137 O O . GLU A 1 635 ? 11.289 -48.25 -37.5 1 90.62 635 GLU A O 1
ATOM 5142 N N . PHE A 1 636 ? 10.148 -47.312 -35.906 1 92.38 636 PHE A N 1
ATOM 5143 C CA . PHE A 1 636 ? 8.938 -47.344 -36.719 1 92.38 636 PHE A CA 1
ATOM 5144 C C . PHE A 1 636 ? 9.102 -46.531 -37.969 1 92.38 636 PHE A C 1
ATOM 5146 O O . PHE A 1 636 ? 8.562 -46.875 -39.031 1 92.38 636 PHE A O 1
ATOM 5153 N N . LEU A 1 637 ? 9.781 -45.438 -37.875 1 90.94 637 LEU A N 1
ATOM 5154 C CA . LEU A 1 637 ? 10.086 -44.594 -39.031 1 90.94 637 LEU A CA 1
ATOM 5155 C C . LEU A 1 637 ? 10.953 -45.375 -40.031 1 90.94 637 LEU A C 1
ATOM 5157 O O . LEU A 1 637 ? 10.75 -45.281 -41.25 1 90.94 637 LEU A O 1
ATOM 5161 N N . GLU A 1 638 ? 11.852 -46.094 -39.5 1 89.31 638 GLU A N 1
ATOM 5162 C CA . GLU A 1 638 ? 12.703 -46.938 -40.344 1 89.31 638 GLU A CA 1
ATOM 5163 C C . GLU A 1 638 ? 11.891 -48 -41.094 1 89.31 638 GLU A C 1
ATOM 5165 O O . GLU A 1 638 ? 12.172 -48.312 -42.25 1 89.31 638 GLU A O 1
ATOM 5170 N N . PHE A 1 639 ? 10.953 -48.531 -40.344 1 93.31 639 PHE A N 1
ATOM 5171 C CA . PHE A 1 639 ? 10.086 -49.531 -40.969 1 93.31 639 PHE A CA 1
ATOM 5172 C C . PHE A 1 639 ? 9.375 -48.938 -42.188 1 93.31 639 PHE A C 1
ATOM 5174 O O . PHE A 1 639 ? 9.289 -49.594 -43.25 1 93.31 639 PHE A O 1
ATOM 5181 N N . LEU A 1 640 ? 8.859 -47.781 -42.031 1 91 640 LEU A N 1
ATOM 5182 C CA . LEU A 1 640 ? 8.086 -47.125 -43.094 1 91 640 LEU A CA 1
ATOM 5183 C C . LEU A 1 640 ? 8.984 -46.75 -44.25 1 91 640 LEU A C 1
ATOM 5185 O O . LEU A 1 640 ? 8.586 -46.875 -45.406 1 91 640 LEU A O 1
ATOM 5189 N N . GLU A 1 641 ? 10.133 -46.312 -44 1 88.62 641 GLU A N 1
ATOM 5190 C CA . GLU A 1 641 ? 11.055 -45.812 -45.031 1 88.62 641 GLU A CA 1
ATOM 5191 C C . GLU A 1 641 ? 11.625 -46.969 -45.844 1 88.62 641 GLU A C 1
ATOM 5193 O O . GLU A 1 641 ? 12.148 -46.781 -46.938 1 88.62 641 GLU A O 1
ATOM 5198 N N . ASN A 1 642 ? 11.5 -48.125 -45.312 1 88.44 642 ASN A N 1
ATOM 5199 C CA . ASN A 1 642 ? 12.008 -49.281 -46 1 88.44 642 ASN A CA 1
ATOM 5200 C C . ASN A 1 642 ? 11.188 -49.625 -47.219 1 88.44 642 ASN A C 1
ATOM 5202 O O . ASN A 1 642 ? 11.641 -50.344 -48.094 1 88.44 642 ASN A O 1
ATOM 5206 N N . PHE A 1 643 ? 10.008 -49.125 -47.25 1 90.06 643 PHE A N 1
ATOM 5207 C CA . PHE A 1 643 ? 9.133 -49.406 -48.406 1 90.06 643 PHE A CA 1
ATOM 5208 C C . PHE A 1 643 ? 8.867 -48.125 -49.188 1 90.06 643 PHE A C 1
ATOM 5210 O O . PHE A 1 643 ? 8.461 -47.094 -48.594 1 90.06 643 PHE A O 1
ATOM 5217 N N . GLN A 1 644 ? 9.016 -48.156 -50.438 1 85 644 GLN A N 1
ATOM 5218 C CA . GLN A 1 644 ? 8.836 -47 -51.281 1 85 644 GLN A CA 1
ATOM 5219 C C . GLN A 1 644 ? 7.363 -46.594 -51.344 1 85 644 GLN A C 1
ATOM 5221 O O . GLN A 1 644 ? 7.055 -45.438 -51.594 1 85 644 GLN A O 1
ATOM 5226 N N . GLU A 1 645 ? 6.488 -47.406 -51.125 1 83.94 645 GLU A N 1
ATOM 5227 C CA . GLU A 1 645 ? 5.055 -47.156 -51.156 1 83.94 645 GLU A CA 1
ATOM 5228 C C . GLU A 1 645 ? 4.637 -46.156 -50.062 1 83.94 645 GLU A C 1
ATOM 5230 O O . GLU A 1 645 ? 3.637 -45.469 -50.219 1 83.94 645 GLU A O 1
ATOM 5235 N N . PHE A 1 646 ? 5.379 -46.219 -49.062 1 87.81 646 PHE A N 1
ATOM 5236 C CA . PHE A 1 646 ? 4.988 -45.375 -47.938 1 87.81 646 PHE A CA 1
ATOM 5237 C C . PHE A 1 646 ? 5.797 -44.094 -47.906 1 87.81 646 PHE A C 1
ATOM 5239 O O . PHE A 1 646 ? 5.629 -43.281 -47 1 87.81 646 PHE A O 1
ATOM 5246 N N . SER A 1 647 ? 6.648 -43.875 -48.812 1 79.19 647 SER A N 1
ATOM 5247 C CA . SER A 1 647 ? 7.484 -42.688 -48.844 1 79.19 647 SER A CA 1
ATOM 5248 C C . SER A 1 647 ? 6.645 -41.438 -49.094 1 79.19 647 SER A C 1
ATOM 5250 O O . SER A 1 647 ? 7.047 -40.344 -48.719 1 79.19 647 SER A O 1
ATOM 5252 N N . SER A 1 648 ? 5.484 -41.625 -49.656 1 78.25 648 SER A N 1
ATOM 5253 C CA . SER A 1 648 ? 4.609 -40.5 -49.938 1 78.25 648 SER A CA 1
ATOM 5254 C C . SER A 1 648 ? 4.027 -39.906 -48.688 1 78.25 648 SER A C 1
ATOM 5256 O O . SER A 1 648 ? 3.643 -38.719 -48.656 1 78.25 648 SER A O 1
ATOM 5258 N N . ILE A 1 649 ? 3.99 -40.656 -47.688 1 81.12 649 ILE A N 1
ATOM 5259 C CA . ILE A 1 649 ? 3.449 -40.188 -46.438 1 81.12 649 ILE A CA 1
ATOM 5260 C C . ILE A 1 649 ? 4.312 -39.031 -45.906 1 81.12 649 ILE A C 1
ATOM 5262 O O . ILE A 1 649 ? 3.791 -38.031 -45.406 1 81.12 649 ILE A O 1
ATOM 5266 N N . PHE A 1 650 ? 5.562 -39.125 -46.062 1 79.62 650 PHE A N 1
ATOM 5267 C CA . PHE A 1 650 ? 6.48 -38.125 -45.5 1 79.62 650 PHE A CA 1
ATOM 5268 C C . PHE A 1 650 ? 6.879 -37.094 -46.531 1 79.62 650 PHE A C 1
ATOM 5270 O O . PHE A 1 650 ? 7.062 -35.938 -46.219 1 79.62 650 PHE A O 1
ATOM 5277 N N . ALA A 1 651 ? 7.055 -37.594 -47.781 1 68.38 651 ALA A N 1
ATOM 5278 C CA . ALA A 1 651 ? 7.566 -36.719 -48.844 1 68.38 651 ALA A CA 1
ATOM 5279 C C . ALA A 1 651 ? 6.512 -35.719 -49.281 1 68.38 651 ALA A C 1
ATOM 5281 O O . ALA A 1 651 ? 6.824 -34.531 -49.531 1 68.38 651 ALA A O 1
ATOM 5282 N N . TYR A 1 652 ? 5.223 -36.156 -49.375 1 65 652 TYR A N 1
ATOM 5283 C CA . TYR A 1 652 ? 4.207 -35.281 -49.938 1 65 652 TYR A CA 1
ATOM 5284 C C . TYR A 1 652 ? 3.213 -34.812 -48.875 1 65 652 TYR A C 1
ATOM 5286 O O . TYR A 1 652 ? 2.197 -34.188 -49.188 1 65 652 TYR A O 1
ATOM 5294 N N . ASN A 1 653 ? 3.494 -34.938 -47.75 1 68 653 ASN A N 1
ATOM 5295 C CA . ASN A 1 653 ? 2.625 -34.531 -46.625 1 68 653 ASN A CA 1
ATOM 5296 C C . ASN A 1 653 ? 1.181 -34.969 -46.875 1 68 653 ASN A C 1
ATOM 5298 O O . ASN A 1 653 ? 0.261 -34.156 -46.75 1 68 653 ASN A O 1
ATOM 5302 N N . GLU A 1 654 ? 0.974 -36.125 -47.344 1 75.44 654 GLU A N 1
ATOM 5303 C CA . GLU A 1 654 ? -0.378 -36.625 -47.562 1 75.44 654 GLU A CA 1
ATOM 5304 C C . GLU A 1 654 ? -1.099 -36.812 -46.219 1 75.44 654 GLU A C 1
ATOM 5306 O O . GLU A 1 654 ? -0.461 -36.875 -45.156 1 75.44 654 GLU A O 1
ATOM 5311 N N . SER A 1 655 ? -2.447 -36.812 -46.312 1 84.31 655 SER A N 1
ATOM 5312 C CA . SER A 1 655 ? -3.281 -36.875 -45.125 1 84.31 655 SER A CA 1
ATOM 5313 C C . SER A 1 655 ? -3.404 -38.281 -44.594 1 84.31 655 SER A C 1
ATOM 5315 O O . SER A 1 655 ? -4.363 -39 -44.906 1 84.31 655 SER A O 1
ATOM 5317 N N . TYR A 1 656 ? -2.377 -38.688 -43.875 1 88.88 656 TYR A N 1
ATOM 5318 C CA . TYR A 1 656 ? -2.416 -39.969 -43.188 1 88.88 656 TYR A CA 1
ATOM 5319 C C . TYR A 1 656 ? -2.125 -39.812 -41.719 1 88.88 656 TYR A C 1
ATOM 5321 O O . TYR A 1 656 ? -1.429 -38.906 -41.281 1 88.88 656 TYR A O 1
ATOM 5329 N N . SER A 1 657 ? -2.748 -40.656 -41 1 92.56 657 SER A N 1
ATOM 5330 C CA . SER A 1 657 ? -2.439 -40.75 -39.562 1 92.56 657 SER A CA 1
ATOM 5331 C C . SER A 1 657 ? -1.784 -42.094 -39.25 1 92.56 657 SER A C 1
ATOM 5333 O O . SER A 1 657 ? -2.012 -43.094 -39.938 1 92.56 657 SER A O 1
ATOM 5335 N N . LEU A 1 658 ? -0.955 -42.062 -38.312 1 93.88 658 LEU A N 1
ATOM 5336 C CA . LEU A 1 658 ? -0.166 -43.25 -38 1 93.88 658 LEU A CA 1
ATOM 5337 C C . LEU A 1 658 ? -0.459 -43.781 -36.594 1 93.88 658 LEU A C 1
ATOM 5339 O O . LEU A 1 658 ? -0.589 -42.969 -35.656 1 93.88 658 LEU A O 1
ATOM 5343 N N . LEU A 1 659 ? -0.707 -45 -36.469 1 94.88 659 LEU A N 1
ATOM 5344 C CA . LEU A 1 659 ? -0.769 -45.688 -35.188 1 94.88 659 LEU A CA 1
ATOM 5345 C C . LEU A 1 659 ? 0.58 -46.312 -34.844 1 94.88 659 LEU A C 1
ATOM 5347 O O . LEU A 1 659 ? 0.929 -47.375 -35.344 1 94.88 659 LEU A O 1
ATOM 5351 N N . VAL A 1 660 ? 1.252 -45.688 -33.969 1 94.12 660 VAL A N 1
ATOM 5352 C CA . VAL A 1 660 ? 2.625 -46.094 -33.656 1 94.12 660 VAL A CA 1
ATOM 5353 C C . VAL A 1 660 ? 2.668 -46.844 -32.312 1 94.12 660 VAL A C 1
ATOM 5355 O O . VAL A 1 660 ? 2.363 -46.25 -31.266 1 94.12 660 VAL A O 1
ATOM 5358 N N . PRO A 1 661 ? 3.008 -48.094 -32.344 1 92.44 661 PRO A N 1
ATOM 5359 C CA . PRO A 1 661 ? 3.148 -48.812 -31.094 1 92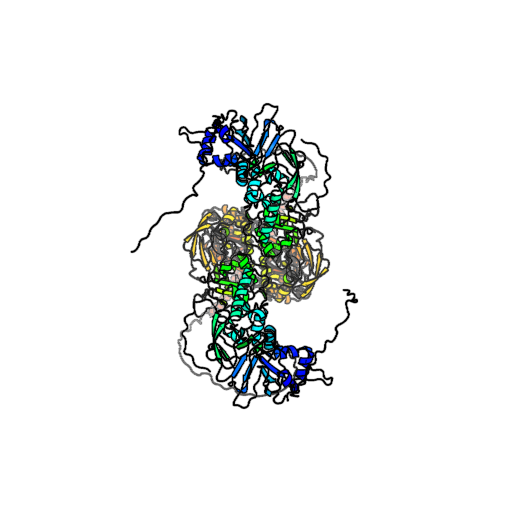.44 661 PRO A CA 1
ATOM 5360 C C . PRO A 1 661 ? 4.402 -48.406 -30.312 1 92.44 661 PRO A C 1
ATOM 5362 O O . PRO A 1 661 ? 5.348 -47.875 -30.906 1 92.44 661 PRO A O 1
ATOM 5365 N N . THR A 1 662 ? 4.406 -48.688 -29.109 1 89.25 662 THR A N 1
ATOM 5366 C CA . THR A 1 662 ? 5.562 -48.375 -28.281 1 89.25 662 THR A CA 1
ATOM 5367 C C . THR A 1 662 ? 6.758 -49.219 -28.656 1 89.25 662 THR A C 1
ATOM 5369 O O . THR A 1 662 ? 6.59 -50.344 -29.172 1 89.25 662 THR A O 1
ATOM 5372 N N . GLN A 1 663 ? 7.934 -48.656 -28.422 1 86.12 663 GLN A N 1
ATOM 5373 C CA . GLN A 1 663 ? 9.156 -49.375 -28.75 1 86.12 663 GLN A CA 1
ATOM 5374 C C . GLN A 1 663 ? 9.227 -50.719 -28 1 86.12 663 GLN A C 1
ATOM 5376 O O . GLN A 1 663 ? 9.594 -51.75 -28.594 1 86.12 663 GLN A O 1
ATOM 5381 N N . ALA A 1 664 ? 8.906 -50.656 -26.797 1 80.5 664 ALA A N 1
ATOM 5382 C CA . ALA A 1 664 ? 8.945 -51.844 -25.969 1 80.5 664 ALA A CA 1
ATOM 5383 C C . ALA A 1 664 ? 8.008 -52.906 -26.516 1 80.5 664 ALA A C 1
ATOM 5385 O O . ALA A 1 664 ? 8.344 -54.094 -26.484 1 80.5 664 ALA A O 1
ATOM 5386 N N . SER A 1 665 ? 6.867 -52.5 -26.984 1 83.19 665 SER A N 1
ATOM 5387 C CA . SER A 1 665 ? 5.898 -53.469 -27.5 1 83.19 665 SER A CA 1
ATOM 5388 C C . SER A 1 665 ? 6.352 -54.062 -28.828 1 83.19 665 SER A C 1
ATOM 5390 O O . SER A 1 665 ? 6.094 -55.219 -29.125 1 83.19 665 SER A O 1
ATOM 5392 N N . LEU A 1 666 ? 6.984 -53.312 -29.672 1 87.12 666 LEU A N 1
ATOM 5393 C CA . LEU A 1 666 ? 7.516 -53.812 -30.953 1 87.12 666 LEU A CA 1
ATOM 5394 C C . LEU A 1 666 ? 8.562 -54.875 -30.719 1 87.12 666 LEU A C 1
ATOM 5396 O O . LEU A 1 666 ? 8.562 -55.906 -31.406 1 87.12 666 LEU A O 1
ATOM 5400 N N . ILE A 1 667 ? 9.359 -54.656 -29.75 1 83.06 667 ILE A N 1
ATOM 5401 C CA . ILE A 1 667 ? 10.414 -55.625 -29.422 1 83.06 667 ILE A CA 1
ATOM 5402 C C . ILE A 1 667 ? 9.805 -56.906 -28.844 1 83.06 667 ILE A C 1
ATOM 5404 O O . ILE A 1 667 ? 10.203 -58 -29.203 1 83.06 667 ILE A O 1
ATOM 5408 N N . ARG A 1 668 ? 8.906 -56.688 -28.062 1 78.19 668 ARG A N 1
ATOM 5409 C CA . ARG A 1 668 ? 8.266 -57.812 -27.406 1 78.19 668 ARG A CA 1
ATOM 5410 C C . ARG A 1 668 ? 7.543 -58.719 -28.422 1 78.19 668 ARG A C 1
ATOM 5412 O O . ARG A 1 668 ? 7.52 -59.938 -28.281 1 78.19 668 ARG A O 1
ATOM 5419 N N . GLU A 1 669 ? 6.934 -58.125 -29.375 1 83.69 669 GLU A N 1
ATOM 5420 C CA . GLU A 1 669 ? 6.176 -58.875 -30.375 1 83.69 669 GLU A CA 1
ATOM 5421 C C . GLU A 1 669 ? 7.07 -59.312 -31.531 1 83.69 669 GLU A C 1
ATOM 5423 O O . GLU A 1 669 ? 6.602 -59.938 -32.5 1 83.69 669 GLU A O 1
ATOM 5428 N N . GLY A 1 670 ? 8.328 -58.969 -31.484 1 83.56 670 GLY A N 1
ATOM 5429 C CA . GLY A 1 670 ? 9.312 -59.406 -32.469 1 83.56 670 GLY A CA 1
ATOM 5430 C C . GLY A 1 670 ? 9.164 -58.719 -33.812 1 83.56 670 GLY A C 1
ATOM 5431 O O . GLY A 1 670 ? 9.406 -59.344 -34.844 1 83.56 670 GLY A O 1
ATOM 5432 N N . ILE A 1 671 ? 8.625 -57.625 -33.812 1 89.56 671 ILE A N 1
ATOM 5433 C CA . ILE A 1 671 ? 8.469 -56.875 -35.031 1 89.56 671 ILE A CA 1
ATOM 5434 C C . ILE A 1 671 ? 9.742 -56.094 -35.344 1 89.56 671 ILE A C 1
ATOM 5436 O O . ILE A 1 671 ? 10.094 -55.188 -34.594 1 89.56 671 ILE A O 1
ATOM 5440 N N . ASN A 1 672 ? 10.43 -56.406 -36.312 1 88.94 672 ASN A N 1
ATOM 5441 C CA . ASN A 1 672 ? 11.648 -55.75 -36.75 1 88.94 672 ASN A CA 1
ATOM 5442 C C . ASN A 1 672 ? 11.695 -55.625 -38.281 1 88.94 672 ASN A C 1
ATOM 5444 O O . ASN A 1 672 ? 10.703 -55.875 -38.938 1 88.94 672 ASN A O 1
ATOM 5448 N N . LEU A 1 673 ? 12.734 -55.156 -38.75 1 88.81 673 LEU A N 1
ATOM 5449 C CA . LEU A 1 673 ? 12.875 -54.906 -40.188 1 88.81 673 LEU A CA 1
ATOM 5450 C C . LEU A 1 673 ? 12.797 -56.219 -41 1 88.81 673 LEU A C 1
ATOM 5452 O O . LEU A 1 673 ? 12.398 -56.188 -42.156 1 88.81 673 LEU A O 1
ATOM 5456 N N . ASN A 1 674 ? 13.156 -57.375 -40.344 1 84.06 674 ASN A N 1
ATOM 5457 C CA . ASN A 1 674 ? 13.18 -58.688 -41 1 84.06 674 ASN A CA 1
ATOM 5458 C C . ASN A 1 674 ? 11.859 -59.438 -40.812 1 84.06 674 ASN A C 1
ATOM 5460 O O . ASN A 1 674 ? 11.75 -60.594 -41.188 1 84.06 674 ASN A O 1
ATOM 5464 N N . PHE A 1 675 ? 11.023 -58.719 -40.344 1 86.44 675 PHE A N 1
ATOM 5465 C CA . PHE A 1 675 ? 9.711 -59.312 -40.156 1 86.44 675 PHE A CA 1
ATOM 5466 C C . PHE A 1 675 ? 9.078 -59.688 -41.5 1 86.44 675 PHE A C 1
ATOM 5468 O O . PHE A 1 675 ? 9.07 -58.844 -42.406 1 86.44 675 PHE A O 1
ATOM 5475 N N . THR A 1 676 ? 8.68 -60.906 -41.781 1 84.81 676 THR A N 1
ATOM 5476 C CA . THR A 1 676 ? 8.227 -61.438 -43.062 1 84.81 676 THR A CA 1
ATOM 5477 C C . THR A 1 676 ? 7.02 -60.656 -43.594 1 84.81 676 THR A C 1
ATOM 5479 O O . THR A 1 676 ? 6.949 -60.312 -44.75 1 84.81 676 THR A O 1
ATOM 5482 N N . SER A 1 677 ? 6.016 -60.344 -42.75 1 90.31 677 SER A N 1
ATOM 5483 C CA . SER A 1 677 ? 4.828 -59.625 -43.219 1 90.31 677 SER A CA 1
ATOM 5484 C C . SER A 1 677 ? 4.836 -58.188 -42.719 1 90.31 677 SER A C 1
ATOM 5486 O O . SER A 1 677 ? 3.797 -57.656 -42.312 1 90.31 677 SER A O 1
ATOM 5488 N N . LEU A 1 678 ? 5.938 -57.562 -42.875 1 92.25 678 LEU A N 1
ATOM 5489 C CA . LEU A 1 678 ? 6.105 -56.219 -42.344 1 92.25 678 LEU A CA 1
ATOM 5490 C C . LEU A 1 678 ? 5.254 -55.219 -43.125 1 92.25 678 LEU A C 1
ATOM 5492 O O . LEU A 1 678 ? 4.699 -54.281 -42.562 1 92.25 678 LEU A O 1
ATOM 5496 N N . LYS A 1 679 ? 5.172 -55.375 -44.406 1 91.75 679 LYS A N 1
ATOM 5497 C CA . LYS A 1 679 ? 4.414 -54.438 -45.25 1 91.75 679 LYS A CA 1
ATOM 5498 C C . LYS A 1 679 ? 2.934 -54.438 -44.875 1 91.75 679 LYS A C 1
ATOM 5500 O O . LYS A 1 679 ? 2.318 -53.375 -44.75 1 91.75 679 LYS A O 1
ATOM 5505 N N . GLU A 1 680 ? 2.424 -55.656 -44.75 1 90.31 680 GLU A N 1
ATOM 5506 C CA . GLU A 1 680 ? 1.021 -55.781 -44.375 1 90.31 680 GLU A CA 1
ATOM 5507 C C . GLU A 1 680 ? 0.787 -55.25 -42.938 1 90.31 680 GLU A C 1
ATOM 5509 O O . GLU A 1 680 ? -0.264 -54.656 -42.656 1 90.31 680 GLU A O 1
ATOM 5514 N N . PHE A 1 681 ? 1.724 -55.469 -42.188 1 93.25 681 PHE A N 1
ATOM 5515 C CA . PHE A 1 681 ? 1.682 -54.938 -40.812 1 93.25 681 PHE A CA 1
ATOM 5516 C C . PHE A 1 681 ? 1.593 -53.438 -40.812 1 93.25 681 PHE A C 1
ATOM 5518 O O . PHE A 1 681 ? 0.77 -52.844 -40.094 1 93.25 681 PHE A O 1
ATOM 5525 N N . LEU A 1 682 ? 2.391 -52.781 -41.594 1 93.5 682 LEU A N 1
ATOM 5526 C CA . LEU A 1 682 ? 2.436 -51.312 -41.656 1 93.5 682 LEU A CA 1
ATOM 5527 C C . LEU A 1 682 ? 1.147 -50.75 -42.25 1 93.5 682 LEU A C 1
ATOM 5529 O O . LEU A 1 682 ? 0.662 -49.719 -41.781 1 93.5 682 LEU A O 1
ATOM 5533 N N . LYS A 1 683 ? 0.592 -51.438 -43.156 1 92.31 683 LYS A N 1
ATOM 5534 C CA . LYS A 1 683 ? -0.655 -50.969 -43.781 1 92.31 683 LYS A CA 1
ATOM 5535 C C . LYS A 1 683 ? -1.793 -50.969 -42.75 1 92.31 683 LYS A C 1
ATOM 5537 O O . LYS A 1 683 ? -2.703 -50.125 -42.844 1 92.31 683 LYS A O 1
ATOM 5542 N N . LEU A 1 684 ? -1.709 -51.844 -41.844 1 91.88 684 LEU A N 1
ATOM 5543 C CA . LEU A 1 684 ? -2.713 -51.906 -40.781 1 91.88 684 LEU A CA 1
ATOM 5544 C C . LEU A 1 684 ? -2.549 -50.781 -39.781 1 91.88 684 LEU A C 1
ATOM 5546 O O . LEU A 1 684 ? -3.49 -50.438 -39.062 1 91.88 684 LEU A O 1
ATOM 5550 N N . HIS A 1 685 ? -1.413 -50.188 -39.781 1 94.25 685 HIS A N 1
ATOM 5551 C CA . HIS A 1 685 ? -1.102 -49.156 -38.812 1 94.25 685 HIS A CA 1
ATOM 5552 C C . HIS A 1 685 ? -1.095 -47.781 -39.469 1 94.25 685 HIS A C 1
ATOM 5554 O O . HIS A 1 685 ? -0.641 -46.781 -38.875 1 94.25 685 HIS A O 1
ATOM 5560 N N . ILE A 1 686 ? -1.481 -47.625 -40.688 1 93.38 686 ILE A N 1
ATOM 5561 C CA . ILE A 1 686 ? -1.643 -46.375 -41.406 1 93.38 686 ILE A CA 1
ATOM 5562 C C . ILE A 1 686 ? -3.125 -46.094 -41.656 1 93.38 686 ILE A C 1
ATOM 5564 O O . ILE A 1 686 ? -3.797 -46.906 -42.312 1 93.38 686 ILE A O 1
ATOM 5568 N N . VAL A 1 687 ? -3.564 -45.031 -41.031 1 92.5 687 VAL A N 1
ATOM 5569 C CA . VAL A 1 687 ? -4.965 -44.625 -41.188 1 92.5 687 VAL A CA 1
ATOM 5570 C C . VAL A 1 687 ? -5.102 -43.562 -42.25 1 92.5 687 VAL A C 1
ATOM 5572 O O . VAL A 1 687 ? -4.289 -42.625 -42.344 1 92.5 687 VAL A O 1
ATOM 5575 N N . THR A 1 688 ? -6.152 -43.719 -43 1 87.06 688 THR A N 1
ATOM 5576 C CA . THR A 1 688 ? -6.387 -42.719 -44.031 1 87.06 688 THR A CA 1
ATOM 5577 C C . THR A 1 688 ? -6.824 -41.406 -43.469 1 87.06 688 THR A C 1
ATOM 5579 O O . THR A 1 688 ? -7.457 -41.344 -42.406 1 87.06 688 THR A O 1
ATOM 5582 N N . GLY A 1 689 ? -6.469 -40.312 -44.062 1 77.69 689 GLY A N 1
ATOM 5583 C CA . GLY A 1 689 ? -6.648 -38.969 -43.594 1 77.69 689 GLY A CA 1
ATOM 5584 C C . GLY A 1 689 ? -8.086 -38.625 -43.25 1 77.69 689 GLY A C 1
ATOM 5585 O O . GLY A 1 689 ? -8.359 -37.969 -42.25 1 77.69 689 GLY A O 1
ATOM 5586 N N . ASN A 1 690 ? -9.023 -39.094 -44.031 1 78.75 690 ASN A N 1
ATOM 5587 C CA . ASN A 1 690 ? -10.445 -38.812 -43.844 1 78.75 690 ASN A CA 1
ATOM 5588 C C . ASN A 1 690 ? -10.961 -39.438 -42.531 1 78.75 690 ASN A C 1
ATOM 5590 O O . ASN A 1 690 ? -11.977 -39 -42 1 78.75 690 ASN A O 1
ATOM 5594 N N . SER A 1 691 ? -10.195 -40.406 -42.062 1 87.12 691 SER A N 1
ATOM 5595 C CA . SER A 1 691 ? -10.641 -41.125 -40.875 1 87.12 691 SER A CA 1
ATOM 5596 C C . SER A 1 691 ? -9.961 -40.594 -39.625 1 87.12 691 SER A C 1
ATOM 5598 O O . SER A 1 691 ? -10.234 -41.062 -38.5 1 87.12 691 SER A O 1
ATOM 5600 N N . THR A 1 692 ? -9.125 -39.656 -39.875 1 87.19 692 THR A N 1
ATOM 5601 C CA . THR A 1 692 ? -8.43 -39.094 -38.719 1 87.19 692 THR A CA 1
ATOM 5602 C C . THR A 1 692 ? -9.406 -38.406 -37.781 1 87.19 692 THR A C 1
ATOM 5604 O O . THR A 1 692 ? -9.273 -38.5 -36.562 1 87.19 692 THR A O 1
ATOM 5607 N N . VAL A 1 693 ? -10.328 -37.719 -38.344 1 84.69 693 VAL A N 1
ATOM 5608 C CA . VAL A 1 693 ? -11.328 -37 -37.531 1 84.69 693 VAL A CA 1
ATOM 5609 C C . VAL A 1 693 ? -12.141 -38 -36.719 1 84.69 693 VAL A C 1
ATOM 5611 O O . VAL A 1 693 ? -12.492 -37.719 -35.562 1 84.69 693 VAL A O 1
ATOM 5614 N N . ASN A 1 694 ? -12.336 -39.125 -37.312 1 86.19 694 ASN A N 1
ATOM 5615 C CA . ASN A 1 694 ? -13.078 -40.188 -36.594 1 86.19 694 ASN A CA 1
ATOM 5616 C C . ASN A 1 694 ? -12.266 -40.781 -35.469 1 86.19 694 ASN A C 1
ATOM 5618 O O . ASN A 1 694 ? -12.828 -41.156 -34.438 1 86.19 694 ASN A O 1
ATOM 5622 N N . LEU A 1 695 ? -11.102 -40.875 -35.719 1 87.56 695 LEU A N 1
ATOM 5623 C CA . LEU A 1 695 ? -10.211 -41.406 -34.688 1 87.56 695 LEU A CA 1
ATOM 5624 C C . LEU A 1 695 ? -10.078 -40.438 -33.531 1 87.56 695 LEU A C 1
ATOM 5626 O O . LEU A 1 695 ? -10.047 -40.844 -32.375 1 87.56 695 LEU A O 1
ATOM 5630 N N . LEU A 1 696 ? -10.008 -39.188 -33.812 1 85.31 696 LEU A N 1
ATOM 5631 C CA . LEU A 1 696 ? -9.875 -38.188 -32.781 1 85.31 696 LEU A CA 1
ATOM 5632 C C . LEU A 1 696 ? -11.156 -38.062 -31.953 1 85.31 696 LEU A C 1
ATOM 5634 O O . LEU A 1 696 ? -11.102 -37.906 -30.734 1 85.31 696 LEU A O 1
ATOM 5638 N N . GLY A 1 697 ? -12.234 -38.156 -32.531 1 81.88 697 GLY A N 1
ATOM 5639 C CA . GLY A 1 697 ? -13.508 -38.031 -31.844 1 81.88 697 GLY A CA 1
ATOM 5640 C C . GLY A 1 697 ? -14.109 -39.375 -31.453 1 81.88 697 GLY A C 1
ATOM 5641 O O . GLY A 1 697 ? -15.125 -39.438 -30.75 1 81.88 697 GLY A O 1
ATOM 5642 N N . CYS A 1 698 ? -13.391 -40.438 -31.766 1 82.56 698 CYS A N 1
ATOM 5643 C CA . CYS A 1 698 ? -13.883 -41.812 -31.562 1 82.56 698 CYS A CA 1
ATOM 5644 C C . CYS A 1 698 ? -15.305 -41.938 -32.062 1 82.56 698 CYS A C 1
ATOM 5646 O O . CYS A 1 698 ? -16.188 -42.375 -31.328 1 82.56 698 CYS A O 1
ATOM 5648 N N . LYS A 1 699 ? -15.469 -41.406 -33.281 1 82.19 699 LYS A N 1
ATOM 5649 C CA . LYS A 1 699 ? -16.781 -41.469 -33.906 1 82.19 699 LYS A CA 1
ATOM 5650 C C . LYS A 1 699 ? -16.688 -42.094 -35.281 1 82.19 699 LYS A C 1
ATOM 5652 O O . LYS A 1 699 ? -15.773 -41.781 -36.062 1 82.19 699 LYS A O 1
ATOM 5657 N N . GLY A 1 700 ? -17.391 -43.062 -35.531 1 79.38 700 GLY A N 1
ATOM 5658 C CA . GLY A 1 700 ? -17.469 -43.625 -36.875 1 79.38 700 GLY A CA 1
ATOM 5659 C C . GLY A 1 700 ? -16.453 -44.719 -37.125 1 79.38 700 GLY A C 1
ATOM 5660 O O . GLY A 1 700 ? -15.789 -45.188 -36.188 1 79.38 700 GLY A O 1
ATOM 5661 N N . LYS A 1 701 ? -16.438 -45.125 -38.375 1 85.75 701 LYS A N 1
ATOM 5662 C CA . LYS A 1 701 ? -15.531 -46.188 -38.781 1 85.75 701 LYS A CA 1
ATOM 5663 C C . LYS A 1 701 ? -14.172 -45.625 -39.188 1 85.75 701 LYS A C 1
ATOM 5665 O O . LYS A 1 701 ? -14.102 -44.594 -39.844 1 85.75 701 LYS A O 1
ATOM 5670 N N . ILE A 1 702 ? -13.164 -46.281 -38.75 1 91.25 702 ILE A N 1
ATOM 5671 C CA . ILE A 1 702 ? -11.797 -45.875 -39.062 1 91.25 702 ILE A CA 1
ATOM 5672 C C . ILE A 1 702 ? -11.203 -46.812 -40.125 1 91.25 702 ILE A C 1
ATOM 5674 O O . ILE A 1 702 ? -11.094 -48.031 -39.875 1 91.25 702 ILE A O 1
ATOM 5678 N N . SER A 1 703 ? -10.828 -46.281 -41.219 1 90.31 703 SER A N 1
ATOM 5679 C CA . SER A 1 703 ? -10.289 -47.094 -42.312 1 90.31 703 SER A CA 1
ATOM 5680 C C . SER A 1 703 ? -8.766 -47.062 -42.312 1 90.31 703 SER A C 1
ATOM 5682 O O . SER A 1 703 ? -8.156 -46 -42.094 1 90.31 703 SER A O 1
ATOM 5684 N N . THR A 1 704 ? -8.18 -48.219 -42.5 1 91.94 704 THR A N 1
ATOM 5685 C CA . THR A 1 704 ? -6.727 -48.344 -42.625 1 91.94 704 THR A CA 1
ATOM 5686 C C . THR A 1 704 ? -6.332 -48.625 -44.062 1 91.94 704 THR A C 1
ATOM 5688 O O . THR A 1 704 ? -7.188 -48.938 -44.906 1 91.94 704 THR A O 1
ATOM 5691 N N . LEU A 1 705 ? -5.102 -48.562 -44.375 1 90.31 705 LEU A N 1
ATOM 5692 C CA . LEU A 1 705 ? -4.605 -48.844 -45.719 1 90.31 705 LEU A CA 1
ATOM 5693 C C . LEU A 1 705 ? -4.695 -50.344 -46 1 90.31 705 LEU A C 1
ATOM 5695 O O . LEU A 1 705 ? -4.668 -50.75 -47.188 1 90.31 705 LEU A O 1
ATOM 5699 N N . SER A 1 706 ? -4.773 -51.188 -44.938 1 86.88 706 SER A N 1
ATOM 5700 C CA . SER A 1 706 ? -4.895 -52.656 -45.125 1 86.88 706 SER A CA 1
ATOM 5701 C C . SER A 1 706 ? -6.297 -53.031 -45.594 1 86.88 706 SER A C 1
ATOM 5703 O O . SER A 1 706 ? -6.512 -54.125 -46.094 1 86.88 706 SER A O 1
ATOM 5705 N N . GLY A 1 707 ? -7.223 -52.125 -45.562 1 84.56 707 GLY A N 1
ATOM 5706 C CA . GLY A 1 707 ? -8.602 -52.406 -45.938 1 84.56 707 GLY A CA 1
ATOM 5707 C C . GLY A 1 707 ? -9.469 -52.812 -44.75 1 84.56 707 GLY A C 1
ATOM 5708 O O . GLY A 1 707 ? -10.695 -52.75 -44.844 1 84.56 707 GLY A O 1
ATOM 5709 N N . TYR A 1 708 ? -8.758 -53.219 -43.688 1 85.81 708 TYR A N 1
ATOM 5710 C CA . TYR A 1 708 ? -9.516 -53.594 -42.5 1 85.81 708 TYR A CA 1
ATOM 5711 C C . TYR A 1 708 ? -9.898 -52.344 -41.688 1 85.81 708 TYR A C 1
ATOM 5713 O O . TYR A 1 708 ? -9.094 -51.438 -41.531 1 85.81 708 TYR A O 1
ATOM 5721 N N . GLY A 1 709 ? -11.117 -52.312 -41.219 1 87.62 709 GLY A N 1
ATOM 5722 C CA . GLY A 1 709 ? -11.609 -51.188 -40.438 1 87.62 709 GLY A CA 1
ATOM 5723 C C . GLY A 1 709 ? -11.367 -51.344 -38.969 1 87.62 709 GLY A C 1
ATOM 5724 O O . GLY A 1 709 ? -11.289 -52.469 -38.438 1 87.62 709 GLY A O 1
ATOM 5725 N N . LEU A 1 710 ? -11.125 -50.156 -38.375 1 89.38 710 LEU A N 1
ATOM 5726 C CA . LEU A 1 710 ? -10.992 -50.094 -36.906 1 89.38 710 LEU A CA 1
ATOM 5727 C C . LEU A 1 710 ? -12.164 -49.344 -36.281 1 89.38 710 LEU A C 1
ATOM 5729 O O . LEU A 1 710 ? -12.789 -48.5 -36.938 1 89.38 710 LEU A O 1
ATOM 5733 N N . SER A 1 711 ? -12.516 -49.75 -35.094 1 87.56 711 SER A N 1
ATOM 5734 C CA . SER A 1 711 ? -13.539 -49.031 -34.344 1 87.56 711 SER A CA 1
ATOM 5735 C C . SER A 1 711 ? -12.992 -48.531 -33 1 87.56 711 SER A C 1
ATOM 5737 O O . SER A 1 711 ? -12.133 -49.188 -32.406 1 87.56 711 SER A O 1
ATOM 5739 N N . CYS A 1 712 ? -13.391 -47.344 -32.719 1 87.38 712 CYS A N 1
ATOM 5740 C CA . CYS A 1 712 ? -12.906 -46.719 -31.5 1 87.38 712 CYS A CA 1
ATOM 5741 C C . CYS A 1 712 ? -13.977 -46.719 -30.422 1 87.38 712 CYS A C 1
ATOM 5743 O O . CYS A 1 712 ? -15.156 -46.5 -30.703 1 87.38 712 CYS A O 1
ATOM 5745 N N . ASN A 1 713 ? -13.57 -47.094 -29.203 1 79.31 713 ASN A N 1
ATOM 5746 C CA . ASN A 1 713 ? -14.438 -47.031 -28.031 1 79.31 713 ASN A CA 1
ATOM 5747 C C . ASN A 1 713 ? -13.82 -46.188 -26.906 1 79.31 713 ASN A C 1
ATOM 5749 O O . ASN A 1 713 ? -12.648 -46.375 -26.578 1 79.31 713 ASN A O 1
ATOM 5753 N N . GLU A 1 714 ? -14.633 -45.25 -26.469 1 78.31 714 GLU A N 1
ATOM 5754 C CA . GLU A 1 714 ? -14.188 -44.438 -25.328 1 78.31 714 GLU A CA 1
ATOM 5755 C C . GLU A 1 714 ? -14.734 -45 -24.016 1 78.31 714 GLU A C 1
ATOM 5757 O O . GLU A 1 714 ? -15.938 -44.969 -23.781 1 78.31 714 GLU A O 1
ATOM 5762 N N . VAL A 1 715 ? -13.867 -45.562 -23.234 1 62 715 VAL A N 1
ATOM 5763 C CA . VAL A 1 715 ? -14.273 -46.188 -21.969 1 62 715 VAL A CA 1
ATOM 5764 C C . VAL A 1 715 ? -14.422 -45.094 -20.891 1 62 715 VAL A C 1
ATOM 5766 O O . VAL A 1 715 ? -15.359 -45.156 -20.094 1 62 715 VAL A O 1
ATOM 5769 N N . SER A 1 716 ? -13.461 -44.312 -20.781 1 61.91 716 SER A N 1
ATOM 5770 C CA . SER A 1 716 ? -13.477 -43.156 -19.891 1 61.91 716 SER A CA 1
ATOM 5771 C C . SER A 1 716 ? -12.922 -41.938 -20.562 1 61.91 716 SER A C 1
ATOM 5773 O O . SER A 1 716 ? -12.359 -42 -21.672 1 61.91 716 SER A O 1
ATOM 5775 N N . LYS A 1 717 ? -13.242 -40.844 -19.875 1 65.44 717 LYS A N 1
ATOM 5776 C CA . LYS A 1 717 ? -12.805 -39.594 -20.5 1 65.44 717 LYS A CA 1
ATOM 5777 C C . LYS A 1 717 ? -11.32 -39.656 -20.844 1 65.44 717 LYS A C 1
ATOM 5779 O O . LYS A 1 717 ? -10.477 -39.844 -19.969 1 65.44 717 LYS A O 1
ATOM 5784 N N . ASN A 1 718 ? -11.039 -39.625 -22.078 1 66.06 718 ASN A N 1
ATOM 5785 C CA . ASN A 1 718 ? -9.711 -39.5 -22.672 1 66.06 718 ASN A CA 1
ATOM 5786 C C . ASN A 1 718 ? -9 -40.844 -22.734 1 66.06 718 ASN A C 1
ATOM 5788 O O . ASN A 1 718 ? -7.777 -40.906 -22.875 1 66.06 718 ASN A O 1
ATOM 5792 N N . ASN A 1 719 ? -9.773 -41.844 -22.422 1 72.69 719 ASN A N 1
ATOM 5793 C CA . ASN A 1 719 ? -9.25 -43.188 -22.625 1 72.69 719 ASN A CA 1
ATOM 5794 C C . ASN A 1 719 ? -9.898 -43.875 -23.828 1 72.69 719 ASN A C 1
ATOM 5796 O O . ASN A 1 719 ? -11.008 -44.406 -23.719 1 72.69 719 ASN A O 1
ATOM 5800 N N . LEU A 1 720 ? -9.117 -43.906 -24.906 1 82.25 720 LEU A N 1
ATOM 5801 C CA . LEU A 1 720 ? -9.625 -44.438 -26.172 1 82.25 720 LEU A CA 1
ATOM 5802 C C . LEU A 1 720 ? -9.008 -45.781 -26.469 1 82.25 720 LEU A C 1
ATOM 5804 O O . LEU A 1 720 ? -7.809 -46 -26.25 1 82.25 720 LEU A O 1
ATOM 5808 N N . PHE A 1 721 ? -9.875 -46.656 -26.891 1 83 721 PHE A N 1
ATOM 5809 C CA . PHE A 1 721 ? -9.445 -48 -27.266 1 83 721 PHE A CA 1
ATOM 5810 C C . PHE A 1 721 ? -9.844 -48.281 -28.719 1 83 721 PHE A C 1
ATOM 5812 O O . PHE A 1 721 ? -10.93 -47.906 -29.156 1 83 721 PHE A O 1
ATOM 5819 N N . LEU A 1 722 ? -8.953 -48.906 -29.375 1 88.25 722 LEU A N 1
ATOM 5820 C CA . LEU A 1 722 ? -9.203 -49.281 -30.75 1 88.25 722 LEU A CA 1
ATOM 5821 C C . LEU A 1 722 ? -9.344 -50.812 -30.891 1 88.25 722 LEU A C 1
ATOM 5823 O O . LEU A 1 722 ? -8.625 -51.562 -30.234 1 88.25 722 LEU A O 1
ATOM 5827 N N . HIS A 1 723 ? -10.305 -51.25 -31.656 1 85.88 723 HIS A N 1
ATOM 5828 C CA . HIS A 1 723 ? -10.469 -52.688 -31.953 1 85.88 723 HIS A CA 1
ATOM 5829 C C . HIS A 1 723 ? -10.68 -52.906 -33.438 1 85.88 723 HIS A C 1
ATOM 5831 O O . HIS A 1 723 ? -11.133 -52 -34.156 1 85.88 723 HIS A O 1
ATOM 5837 N N . VAL A 1 724 ? -10.234 -54.094 -33.875 1 84.31 724 VAL A N 1
ATOM 5838 C CA . VAL A 1 724 ? -10.406 -54.438 -35.281 1 84.31 724 VAL A CA 1
ATOM 5839 C C . VAL A 1 724 ? -11.836 -54.938 -35.531 1 84.31 724 VAL A C 1
ATOM 5841 O O . VAL A 1 724 ? -12.359 -55.75 -34.75 1 84.31 724 VAL A O 1
ATOM 5844 N N . ASP A 1 725 ? -12.594 -54.406 -36.438 1 77.06 725 ASP A N 1
ATOM 5845 C CA . ASP A 1 725 ? -14 -54.688 -36.719 1 77.06 725 ASP A CA 1
ATOM 5846 C C . ASP A 1 725 ? -14.227 -56.188 -36.938 1 77.06 725 ASP A C 1
ATOM 5848 O O . ASP A 1 725 ? -15.195 -56.75 -36.438 1 77.06 725 ASP A O 1
ATOM 5852 N N . SER A 1 726 ? -13.477 -56.906 -37.906 1 64.5 726 SER A N 1
ATOM 5853 C CA . SER A 1 726 ? -13.75 -58.281 -38.312 1 64.5 726 SER A CA 1
ATOM 5854 C C . SER A 1 726 ? -12.984 -59.281 -37.469 1 64.5 726 SER A C 1
ATOM 5856 O O . SER A 1 726 ? -13.062 -60.5 -37.688 1 64.5 726 SER A O 1
ATOM 5858 N N . GLY A 1 727 ? -12.312 -58.875 -36.469 1 57.12 727 GLY A N 1
ATOM 5859 C CA . GLY A 1 727 ? -11.375 -59.812 -35.875 1 57.12 727 GLY A CA 1
ATOM 5860 C C . GLY A 1 727 ? -11.648 -60.062 -34.406 1 57.12 727 GLY A C 1
ATOM 5861 O O . GLY A 1 727 ? -12.781 -59.875 -33.938 1 57.12 727 GLY A O 1
ATOM 5862 N N . SER A 1 728 ? -10.539 -60.5 -33.719 1 57.09 728 SER A N 1
ATOM 5863 C CA . SER A 1 728 ? -10.5 -60.906 -32.312 1 57.09 728 SER A CA 1
ATOM 5864 C C . SER A 1 728 ? -10.766 -59.75 -31.391 1 57.09 728 SER A C 1
ATOM 5866 O O . SER A 1 728 ? -10.57 -58.594 -31.766 1 57.09 728 SER A O 1
ATOM 5868 N N . ASN A 1 729 ? -11.516 -59.938 -30.344 1 60.62 729 ASN A N 1
ATOM 5869 C CA . ASN A 1 729 ? -11.891 -59 -29.297 1 60.62 729 ASN A CA 1
ATOM 5870 C C . ASN A 1 729 ? -10.664 -58.344 -28.656 1 60.62 729 ASN A C 1
ATOM 5872 O O . ASN A 1 729 ? -10.727 -57.906 -27.516 1 60.62 729 ASN A O 1
ATOM 5876 N N . LYS A 1 730 ? -9.602 -58.25 -29.438 1 70.56 730 LYS A N 1
ATOM 5877 C CA . LYS A 1 730 ? -8.422 -57.594 -28.875 1 70.56 730 LYS A CA 1
ATOM 5878 C C . LYS A 1 730 ? -8.438 -56.094 -29.141 1 70.56 730 LYS A C 1
ATOM 5880 O O . LYS A 1 730 ? -8.883 -55.656 -30.203 1 70.56 730 LYS A O 1
ATOM 5885 N N . GLU A 1 731 ? -8.07 -55.406 -28.078 1 79 731 GLU A N 1
ATOM 5886 C CA . GLU A 1 731 ? -8.133 -53.938 -28.156 1 79 731 GLU A CA 1
ATOM 5887 C C . GLU A 1 731 ? -6.766 -53.312 -27.906 1 79 731 GLU A C 1
ATOM 5889 O O . GLU A 1 731 ? -5.887 -53.938 -27.312 1 79 731 GLU A O 1
ATOM 5894 N N . VAL A 1 732 ? -6.574 -52.156 -28.562 1 84.56 732 VAL A N 1
ATOM 5895 C CA . VAL A 1 732 ? -5.367 -51.375 -28.391 1 84.56 732 VAL A CA 1
ATOM 5896 C C . VAL A 1 732 ? -5.727 -50 -27.797 1 84.56 732 VAL A C 1
ATOM 5898 O O . VAL A 1 732 ? -6.742 -49.406 -28.172 1 84.56 732 VAL A O 1
ATOM 5901 N N . ARG A 1 733 ? -4.93 -49.562 -26.812 1 83.81 733 ARG A N 1
ATOM 5902 C CA . ARG A 1 733 ? -5.176 -48.281 -26.156 1 83.81 733 ARG A CA 1
ATOM 5903 C C . ARG A 1 733 ? -4.324 -47.188 -26.781 1 83.81 733 ARG A C 1
ATOM 5905 O O . ARG A 1 733 ? -3.15 -47.406 -27.094 1 83.81 733 ARG A O 1
ATOM 5912 N N . ILE A 1 734 ? -4.957 -46.062 -26.859 1 87.25 734 ILE A N 1
ATOM 5913 C CA . ILE A 1 734 ? -4.215 -44.906 -27.297 1 87.25 734 ILE A CA 1
ATOM 5914 C C . ILE A 1 734 ? -3.604 -44.188 -26.094 1 87.25 734 ILE A C 1
ATOM 5916 O O . ILE A 1 734 ? -4.32 -43.781 -25.188 1 87.25 734 ILE A O 1
ATOM 5920 N N . LEU A 1 735 ? -2.291 -44.031 -26.078 1 83.38 735 LEU A N 1
ATOM 5921 C CA . LEU A 1 735 ? -1.574 -43.406 -24.953 1 83.38 735 LEU A CA 1
ATOM 5922 C C . LEU A 1 735 ? -1.419 -41.906 -25.156 1 83.38 735 LEU A C 1
ATOM 5924 O O . LEU A 1 735 ? -1.691 -41.125 -24.234 1 83.38 735 LEU A O 1
ATOM 5928 N N . LYS A 1 736 ? -0.879 -41.5 -26.188 1 90.19 736 LYS A N 1
ATOM 5929 C CA . LYS A 1 736 ? -0.642 -40.125 -26.531 1 90.19 736 LYS A CA 1
ATOM 5930 C C . LYS A 1 736 ? -1.062 -39.812 -27.969 1 90.19 736 LYS A C 1
ATOM 5932 O O . LYS A 1 736 ? -1.181 -40.75 -28.781 1 90.19 736 LYS A O 1
ATOM 5937 N N . LYS A 1 737 ? -1.364 -38.656 -28.172 1 91.31 737 LYS A N 1
ATOM 5938 C CA . LYS A 1 737 ? -1.727 -38.25 -29.531 1 91.31 737 LYS A CA 1
ATOM 5939 C C . LYS A 1 737 ? -1.153 -36.875 -29.875 1 91.31 737 LYS A C 1
ATOM 5941 O O . LYS A 1 737 ? -0.819 -36.094 -28.969 1 91.31 737 LYS A O 1
ATOM 5946 N N . GLY A 1 738 ? -0.923 -36.594 -31.047 1 92.56 738 GLY A N 1
ATOM 5947 C CA . GLY A 1 738 ? -0.468 -35.344 -31.578 1 92.56 738 GLY A CA 1
ATOM 5948 C C . GLY A 1 738 ? -0.603 -35.219 -33.094 1 92.56 738 GLY A C 1
ATOM 5949 O O . GLY A 1 738 ? -0.367 -36.188 -33.812 1 92.56 738 GLY A O 1
ATOM 5950 N N . CYS A 1 739 ? -1.041 -34.094 -33.531 1 90.38 739 CYS A N 1
ATOM 5951 C CA . CYS A 1 739 ? -1.198 -33.875 -34.938 1 90.38 739 CYS A CA 1
ATOM 5952 C C . CYS A 1 739 ? -0.123 -32.938 -35.469 1 90.38 739 CYS A C 1
ATOM 5954 O O . CYS A 1 739 ? 0.291 -32.031 -34.781 1 90.38 739 CYS A O 1
ATOM 5956 N N . SER A 1 740 ? 0.223 -33.219 -36.719 1 87.94 740 SER A N 1
ATOM 5957 C CA . SER A 1 740 ? 1.206 -32.375 -37.344 1 87.94 740 SER A CA 1
ATOM 5958 C C . SER A 1 740 ? 0.661 -30.953 -37.562 1 87.94 740 SER A C 1
ATOM 5960 O O . SER A 1 740 ? -0.539 -30.766 -37.781 1 87.94 740 SER A O 1
ATOM 5962 N N . THR A 1 741 ? 1.481 -29.969 -37.438 1 84.12 741 THR A N 1
ATOM 5963 C CA . THR A 1 741 ? 1.068 -28.578 -37.594 1 84.12 741 THR A CA 1
ATOM 5964 C C . THR A 1 741 ? 0.968 -28.219 -39.094 1 84.12 741 THR A C 1
ATOM 5966 O O . THR A 1 741 ? 0.406 -27.188 -39.438 1 84.12 741 THR A O 1
ATOM 5969 N N . VAL A 1 742 ? 1.469 -29.047 -39.906 1 77.12 742 VAL A N 1
ATOM 5970 C CA . VAL A 1 742 ? 1.42 -28.812 -41.344 1 77.12 742 VAL A CA 1
ATOM 5971 C C . VAL A 1 742 ? 0.036 -29.188 -41.875 1 77.12 742 VAL A C 1
ATOM 5973 O O . VAL A 1 742 ? -0.553 -28.422 -42.656 1 77.12 742 VAL A O 1
ATOM 5976 N N . LYS A 1 743 ? -0.438 -30.266 -41.469 1 76.94 743 LYS A N 1
ATOM 5977 C CA . LYS A 1 743 ? -1.772 -30.734 -41.844 1 76.94 743 LYS A CA 1
ATOM 5978 C C . LYS A 1 743 ? -2.498 -31.297 -40.625 1 76.94 743 LYS A C 1
ATOM 5980 O O . LYS A 1 743 ? -2.078 -32.312 -40.031 1 76.94 743 LYS A O 1
ATOM 5985 N N . ASN A 1 744 ? -3.623 -30.734 -40.281 1 77.81 744 ASN A N 1
ATOM 5986 C CA . ASN A 1 744 ? -4.336 -31.125 -39.062 1 77.81 744 ASN A CA 1
ATOM 5987 C C . ASN A 1 744 ? -4.945 -32.531 -39.188 1 77.81 744 ASN A C 1
ATOM 5989 O O . ASN A 1 744 ? -5.309 -33.125 -38.188 1 77.81 744 ASN A O 1
ATOM 5993 N N . SER A 1 745 ? -4.934 -33 -40.406 1 82.88 745 SER A N 1
ATOM 5994 C CA . SER A 1 745 ? -5.523 -34.312 -40.625 1 82.88 745 SER A CA 1
ATOM 5995 C C . SER A 1 745 ? -4.473 -35.406 -40.5 1 82.88 745 SER A C 1
ATOM 5997 O O . SER A 1 745 ? -4.789 -36.594 -40.625 1 82.88 745 SER A O 1
ATOM 5999 N N . SER A 1 746 ? -3.258 -35.062 -40.281 1 88.44 746 SER A N 1
ATOM 6000 C CA . SER A 1 746 ? -2.178 -36.031 -40.094 1 88.44 746 SER A CA 1
ATOM 6001 C C . SER A 1 746 ? -1.712 -36.062 -38.656 1 88.44 746 SER A C 1
ATOM 6003 O O . SER A 1 746 ? -1.07 -35.125 -38.156 1 88.44 746 SER A O 1
ATOM 6005 N N . CYS A 1 747 ? -2.006 -37.188 -38.062 1 92.88 747 CYS A N 1
ATOM 6006 C CA . CYS A 1 747 ? -1.713 -37.281 -36.625 1 92.88 747 CYS A CA 1
ATOM 6007 C C . CYS A 1 747 ? -0.942 -38.562 -36.312 1 92.88 747 CYS A C 1
ATOM 6009 O O . CYS A 1 747 ? -0.865 -39.469 -37.156 1 92.88 747 CYS A O 1
ATOM 6011 N N . VAL A 1 748 ? -0.279 -38.531 -35.25 1 93.25 748 VAL A N 1
ATOM 6012 C CA . VAL A 1 748 ? 0.378 -39.688 -34.719 1 93.25 748 VAL A CA 1
ATOM 6013 C C . VAL A 1 748 ? -0.304 -40.125 -33.406 1 93.25 748 VAL A C 1
ATOM 6015 O O . VAL A 1 748 ? -0.547 -39.281 -32.531 1 93.25 748 VAL A O 1
ATOM 6018 N N . PHE A 1 749 ? -0.71 -41.312 -33.375 1 93.25 749 PHE A N 1
ATOM 6019 C CA . PHE A 1 749 ? -1.288 -41.906 -32.156 1 93.25 749 PHE A CA 1
ATOM 6020 C C . PHE A 1 749 ? -0.368 -42.969 -31.578 1 93.25 749 PHE A C 1
ATOM 6022 O O . PHE A 1 749 ? -0.109 -44 -32.219 1 93.25 749 PHE A O 1
ATOM 6029 N N . LEU A 1 750 ? 0.127 -42.719 -30.453 1 92.31 750 LEU A N 1
ATOM 6030 C CA . LEU A 1 750 ? 0.929 -43.719 -29.766 1 92.31 750 LEU A CA 1
ATOM 6031 C C . LEU A 1 750 ? 0.039 -44.75 -29.094 1 92.31 750 LEU A C 1
ATOM 6033 O O . LEU A 1 750 ? -0.82 -44.406 -28.281 1 92.31 750 LEU A O 1
ATOM 6037 N N . ILE A 1 751 ? 0.231 -45.938 -29.516 1 89.88 751 ILE A N 1
ATOM 6038 C CA . ILE A 1 751 ? -0.613 -47 -28.984 1 89.88 751 ILE A CA 1
ATOM 6039 C C . ILE A 1 751 ? 0.225 -47.938 -28.109 1 89.88 751 ILE A C 1
ATOM 6041 O O . ILE A 1 751 ? 1.445 -48 -28.281 1 89.88 751 ILE A O 1
ATOM 6045 N N . ASP A 1 752 ? -0.377 -48.594 -27.281 1 83.12 752 ASP A N 1
ATOM 6046 C CA . ASP A 1 752 ? 0.314 -49.375 -26.25 1 83.12 752 ASP A CA 1
ATOM 6047 C C . ASP A 1 752 ? 0.905 -50.656 -26.812 1 83.12 752 ASP A C 1
ATOM 6049 O O . ASP A 1 752 ? 1.863 -51.188 -26.266 1 83.12 752 ASP A O 1
ATOM 6053 N N . ARG A 1 753 ? 0.242 -51.188 -27.875 1 83.94 753 ARG A N 1
ATOM 6054 C CA . ARG A 1 753 ? 0.725 -52.406 -28.531 1 83.94 753 ARG A CA 1
ATOM 6055 C C . ARG A 1 753 ? 0.376 -52.406 -30.016 1 83.94 753 ARG A C 1
ATOM 6057 O O . ARG A 1 753 ? -0.552 -51.719 -30.438 1 83.94 753 ARG A O 1
ATOM 6064 N N . PRO A 1 754 ? 1.209 -53.188 -30.766 1 89.5 754 PRO A N 1
ATOM 6065 C CA . PRO A 1 754 ? 0.903 -53.25 -32.188 1 89.5 754 PRO A CA 1
ATOM 6066 C C . PRO A 1 754 ? -0.347 -54.094 -32.5 1 89.5 754 PRO A C 1
ATOM 6068 O O . PRO A 1 754 ? -0.639 -55.062 -31.781 1 89.5 754 PRO A O 1
ATOM 6071 N N . ILE A 1 755 ? -0.997 -53.719 -33.5 1 88.94 755 ILE A N 1
ATOM 6072 C CA . ILE A 1 755 ? -2.119 -54.5 -34 1 88.94 755 ILE A CA 1
ATOM 6073 C C . ILE A 1 755 ? -1.596 -55.719 -34.75 1 88.94 755 ILE A C 1
ATOM 6075 O O . ILE A 1 755 ? -0.952 -55.562 -35.812 1 88.94 755 ILE A O 1
ATOM 6079 N N . SER A 1 756 ? -1.875 -56.844 -34.25 1 85.69 756 SER A N 1
ATOM 6080 C CA . SER A 1 756 ? -1.325 -58.062 -34.844 1 85.69 756 SER A CA 1
ATOM 6081 C C . SER A 1 756 ? -2.141 -58.531 -36.031 1 85.69 756 SER A C 1
ATOM 6083 O O . SER A 1 756 ? -3.367 -58.406 -36.062 1 85.69 756 SER A O 1
ATOM 6085 N N . LEU A 1 757 ? -1.438 -59.062 -37.125 1 84.94 757 LEU A N 1
ATOM 6086 C CA . LEU A 1 757 ? -2.088 -59.594 -38.312 1 84.94 757 LEU A CA 1
ATOM 6087 C C . LEU A 1 757 ? -2.883 -60.844 -37.969 1 84.94 757 LEU A C 1
ATOM 6089 O O . LEU A 1 757 ? -3.838 -61.188 -38.688 1 84.94 757 LEU A O 1
ATOM 6093 N N . ASN A 1 758 ? -2.422 -61.5 -36.938 1 77 758 ASN A N 1
ATOM 6094 C CA . ASN A 1 758 ? -3.09 -62.75 -36.5 1 77 758 ASN A CA 1
ATOM 6095 C C . ASN A 1 758 ? -4.5 -62.469 -36 1 77 758 ASN A C 1
ATOM 6097 O O . ASN A 1 758 ? -5.32 -63.375 -35.875 1 77 758 ASN A O 1
ATOM 6101 N N . TRP A 1 759 ? -4.656 -61.156 -35.719 1 78.81 759 TRP A N 1
ATOM 6102 C CA . TRP A 1 759 ? -5.973 -60.812 -35.219 1 78.81 759 TRP A CA 1
ATOM 6103 C C . TRP A 1 759 ? -7.012 -60.781 -36.312 1 78.81 759 TRP A C 1
ATOM 6105 O O . TRP A 1 759 ? -8.219 -60.781 -36.062 1 78.81 759 TRP A O 1
ATOM 6115 N N . LEU A 1 760 ? -6.508 -60.75 -37.531 1 76.88 760 LEU A N 1
ATOM 6116 C CA . LEU A 1 760 ? -7.387 -60.594 -38.688 1 76.88 760 LEU A CA 1
ATOM 6117 C C . LEU A 1 760 ? -8.008 -61.938 -39.094 1 76.88 760 LEU A C 1
ATOM 6119 O O . LEU A 1 760 ? -9.023 -61.969 -39.781 1 76.88 760 LEU A O 1
ATOM 6123 N N . GLN A 1 761 ? -7.23 -63.125 -38.906 1 61.41 761 GLN A N 1
ATOM 6124 C CA . GLN A 1 761 ? -7.719 -64.438 -39.312 1 61.41 761 GLN A CA 1
ATOM 6125 C C . GLN A 1 761 ? -8.844 -64.938 -38.406 1 61.41 761 GLN A C 1
ATOM 6127 O O . GLN A 1 761 ? -8.719 -64.938 -37.188 1 61.41 761 GLN A O 1
ATOM 6132 N N . LYS A 1 762 ? -9.977 -64.812 -38.906 1 52.38 762 LYS A N 1
ATOM 6133 C CA . LYS A 1 762 ? -11.078 -65.5 -38.25 1 52.38 762 LYS A CA 1
ATOM 6134 C C . LYS A 1 762 ? -10.711 -66.938 -38 1 52.38 762 LYS A C 1
ATOM 6136 O O . LYS A 1 762 ? -10.297 -67.688 -38.906 1 52.38 762 LYS A O 1
ATOM 6141 N N . GLU A 1 763 ? -10.148 -67.312 -37 1 37.28 763 GLU A N 1
ATOM 6142 C CA . GLU A 1 763 ? -10.133 -68.75 -36.812 1 37.28 763 GLU A CA 1
ATOM 6143 C C . GLU A 1 763 ? -11.438 -69.375 -37.312 1 37.28 763 GLU A C 1
ATOM 6145 O O . GLU A 1 763 ? -12.492 -69.188 -36.688 1 37.28 763 GLU A O 1
ATOM 6150 N N . ARG A 1 764 ? -11.648 -69.312 -38.5 1 35.84 764 ARG A N 1
ATOM 6151 C CA . ARG A 1 764 ? -12.695 -70.25 -38.844 1 35.84 764 ARG A CA 1
ATOM 6152 C C . ARG A 1 764 ? -12.328 -71.688 -38.375 1 35.84 764 ARG A C 1
ATOM 6154 O O . ARG A 1 764 ? -11.305 -72.25 -38.781 1 35.84 764 ARG A O 1
ATOM 6161 N N . TYR A 1 765 ? -12.43 -72.062 -37.156 1 28.44 765 TYR A N 1
ATOM 6162 C CA . TYR A 1 765 ? -12.531 -73.5 -36.938 1 28.44 765 TYR A CA 1
ATOM 6163 C C . TYR A 1 765 ? -13.359 -74.125 -38.031 1 28.44 765 TYR A C 1
ATOM 6165 O O . TYR A 1 765 ? -14.57 -73.938 -38.094 1 28.44 765 TYR A O 1
ATOM 6173 N N . TYR A 1 766 ? -12.875 -74.125 -39.156 1 28.84 766 TYR A N 1
ATOM 6174 C CA . TYR A 1 766 ? -13.523 -75 -40.062 1 28.84 766 TYR A CA 1
ATOM 6175 C C . TYR A 1 766 ? -13.406 -76.438 -39.594 1 28.84 766 TYR A C 1
ATOM 6177 O O . TYR A 1 766 ? -12.297 -77 -39.406 1 28.84 766 TYR A O 1
ATOM 6185 N N . LEU A 1 767 ? -14.18 -76.875 -38.625 1 28.31 767 LEU A N 1
ATOM 6186 C CA . LEU A 1 767 ? -14.492 -78.25 -38.5 1 28.31 767 LEU A CA 1
ATOM 6187 C C . LEU A 1 767 ? -14.648 -78.938 -39.875 1 28.31 767 LEU A C 1
ATOM 6189 O O . LEU A 1 767 ? -15.586 -78.625 -40.594 1 28.31 767 LEU A O 1
ATOM 6193 N N . LYS A 1 768 ? -13.562 -79 -40.562 1 28.25 768 LYS A N 1
ATOM 6194 C CA . LYS A 1 768 ? -13.617 -79.938 -41.688 1 28.25 768 LYS A CA 1
ATOM 6195 C C . LYS A 1 768 ? -14.195 -81.312 -41.25 1 28.25 768 LYS A C 1
ATOM 6197 O O . LYS A 1 768 ? -13.562 -82 -40.5 1 28.25 768 LYS A O 1
ATOM 6202 N N . LEU A 1 769 ? -15.461 -81.25 -41.062 1 28.33 769 LEU A N 1
ATOM 6203 C CA . LEU A 1 769 ? -16.172 -82.562 -41 1 28.33 769 LEU A CA 1
ATOM 6204 C C . LEU A 1 769 ? -15.695 -83.5 -42.094 1 28.33 769 LEU A C 1
ATOM 6206 O O . LEU A 1 769 ? -15.586 -83.062 -43.25 1 28.33 769 LEU A O 1
ATOM 6210 N N . PRO A 1 770 ? -14.75 -84.375 -41.844 1 29.45 770 PRO A N 1
ATOM 6211 C CA . PRO A 1 770 ? -14.594 -85.312 -42.938 1 29.45 770 PRO A CA 1
ATOM 6212 C C . PRO A 1 770 ? -15.906 -85.688 -43.625 1 29.45 770 PRO A C 1
ATOM 6214 O O . PRO A 1 770 ? -16.984 -85.5 -43.031 1 29.45 770 PRO A O 1
ATOM 6217 N N . GLY A 1 771 ? -15.992 -85.5 -44.875 1 26.92 771 GLY A N 1
ATOM 6218 C CA . GLY A 1 771 ? -17.141 -85.875 -45.688 1 26.92 771 GLY A CA 1
ATOM 6219 C C . GLY A 1 771 ? -17.828 -87.125 -45.25 1 26.92 771 GLY A C 1
ATOM 6220 O O . GLY A 1 771 ? -18.828 -87.562 -45.844 1 26.92 771 GLY A O 1
ATOM 6221 N N . VAL A 1 772 ? -16.984 -88 -44.562 1 30.17 772 VAL A N 1
ATOM 6222 C CA . VAL A 1 772 ? -17.688 -89.25 -44.281 1 30.17 772 VAL A CA 1
ATOM 6223 C C . VAL A 1 772 ? -18.859 -89 -43.344 1 30.17 772 VAL A C 1
ATOM 6225 O O . VAL A 1 772 ? -19.812 -89.75 -43.312 1 30.17 772 VAL A O 1
ATOM 6228 N N . ALA A 1 773 ? -18.625 -88.062 -42.406 1 27.62 773 ALA A N 1
ATOM 6229 C CA . ALA A 1 773 ? -19.891 -88 -41.656 1 27.62 773 ALA A CA 1
ATOM 6230 C C . ALA A 1 773 ? -20.969 -87.312 -42.531 1 27.62 773 ALA A C 1
ATOM 6232 O O . ALA A 1 773 ? -22.141 -87.25 -42.125 1 27.62 773 ALA A O 1
ATOM 6233 N N . ILE A 1 774 ? -20.562 -86.625 -43.625 1 29.39 774 ILE A N 1
ATOM 6234 C CA . ILE A 1 774 ? -21.766 -86.312 -44.438 1 29.39 774 ILE A CA 1
ATOM 6235 C C . ILE A 1 774 ? -22.328 -87.562 -45.031 1 29.39 774 ILE A C 1
ATOM 6237 O O . ILE A 1 774 ? -23.469 -87.625 -45.469 1 29.39 774 ILE A O 1
ATOM 6241 N N . GLY A 1 775 ? -21.375 -88.5 -45.281 1 26.64 775 GLY A N 1
ATOM 6242 C CA . GLY A 1 775 ? -22.047 -89.625 -45.875 1 26.64 775 GLY A CA 1
ATOM 6243 C C . GLY A 1 775 ? -23.109 -90.25 -45 1 26.64 775 GLY A C 1
ATOM 6244 O O . GLY A 1 775 ? -24.172 -90.625 -45.469 1 26.64 775 GLY A O 1
ATOM 6245 N N . ILE A 1 776 ? -22.719 -90.562 -43.719 1 31.31 776 ILE A N 1
ATOM 6246 C CA . ILE A 1 776 ? -23.766 -91.25 -43 1 31.31 776 ILE A CA 1
ATOM 6247 C C . ILE A 1 776 ? -24.938 -90.312 -42.719 1 31.31 776 ILE A C 1
ATOM 6249 O O . ILE A 1 776 ? -26.094 -90.75 -42.75 1 31.31 776 ILE A O 1
ATOM 6253 N N . GLY A 1 777 ? -24.688 -89.062 -42.406 1 27.05 777 GLY A N 1
ATOM 6254 C CA . GLY A 1 777 ? -25.969 -88.375 -42.281 1 27.05 777 GLY A CA 1
ATOM 6255 C C . GLY A 1 777 ? -26.703 -88.25 -43.594 1 27.05 777 GLY A C 1
ATOM 6256 O O . GLY A 1 777 ? -27.922 -88 -43.594 1 27.05 777 GLY A O 1
ATOM 6257 N N . VAL A 1 778 ? -25.984 -88.062 -44.719 1 30.69 778 VAL A N 1
ATOM 6258 C CA . VAL A 1 778 ? -26.891 -88.188 -45.875 1 30.69 778 VAL A CA 1
ATOM 6259 C C . VAL A 1 778 ? -27.594 -89.562 -45.844 1 30.69 778 VAL A C 1
ATOM 6261 O O . VAL A 1 778 ? -28.781 -89.625 -46.188 1 30.69 778 VAL A O 1
ATOM 6264 N N . LEU A 1 779 ? -26.859 -90.625 -45.531 1 29.08 779 LEU A N 1
ATOM 6265 C CA . LEU A 1 779 ? -27.531 -91.875 -45.438 1 29.08 779 LEU A CA 1
ATOM 6266 C C . LEU A 1 779 ? -28.516 -91.938 -44.281 1 29.08 779 LEU A C 1
ATOM 6268 O O . LEU A 1 779 ? -29.609 -92.5 -44.406 1 29.08 779 LEU A O 1
ATOM 6272 N N . LEU A 1 780 ? -28.266 -91.562 -43.062 1 29.14 780 LEU A N 1
ATOM 6273 C CA . LEU A 1 780 ? -29.516 -91.562 -42.312 1 29.14 780 LEU A CA 1
ATOM 6274 C C . LEU A 1 780 ? -30.391 -90.375 -42.688 1 29.14 780 LEU A C 1
ATOM 6276 O O . LEU A 1 780 ? -31.594 -90.375 -42.406 1 29.14 780 LEU A O 1
ATOM 6280 N N . GLY A 1 781 ? -29.891 -89.188 -43.219 1 26.42 781 GLY A N 1
ATOM 6281 C CA . GLY A 1 781 ? -30.922 -88.25 -43.688 1 26.42 781 GLY A CA 1
ATOM 6282 C C . GLY A 1 781 ? -31.844 -88.875 -44.719 1 26.42 781 GLY A C 1
ATOM 6283 O O . GLY A 1 781 ? -32.844 -88.312 -45.094 1 26.42 781 GLY A O 1
ATOM 6284 N N . ALA A 1 782 ? -31.344 -89.75 -45.469 1 28.34 782 ALA A N 1
ATOM 6285 C CA . ALA A 1 782 ? -32.375 -90.25 -46.344 1 28.34 782 ALA A CA 1
ATOM 6286 C C . ALA A 1 782 ? -33.594 -90.75 -45.531 1 28.34 782 ALA A C 1
ATOM 6288 O O . ALA A 1 782 ? -34.719 -90.75 -46.031 1 28.34 782 ALA A O 1
ATOM 6289 N N . LEU A 1 783 ? -33.344 -91.375 -44.375 1 26.34 783 LEU A N 1
ATOM 6290 C CA . LEU A 1 783 ? -34.562 -91.812 -43.719 1 26.34 783 LEU A CA 1
ATOM 6291 C C . LEU A 1 783 ? -35.375 -90.688 -43.156 1 26.34 783 LEU A C 1
ATOM 6293 O O . LEU A 1 783 ? -36.594 -90.625 -43.312 1 26.34 783 LEU A O 1
ATOM 6297 N N . PHE A 1 784 ? -34.938 -89.75 -42.188 1 27.27 784 PHE A N 1
ATOM 6298 C CA . PHE A 1 784 ? -36.062 -89 -41.656 1 27.27 784 PHE A CA 1
ATOM 6299 C C . PHE A 1 784 ? -36.438 -87.875 -42.625 1 27.27 784 PHE A C 1
ATOM 6301 O O . PHE A 1 784 ? -37.281 -87 -42.312 1 27.27 784 PHE A O 1
ATOM 6308 N N . THR A 1 785 ? -35.844 -87.438 -43.719 1 25.38 785 THR A N 1
ATOM 6309 C CA . THR A 1 785 ? -36.562 -86.438 -44.531 1 25.38 785 THR A CA 1
ATOM 6310 C C . THR A 1 785 ? -38 -86.875 -44.719 1 25.38 785 THR A C 1
ATOM 6312 O O . THR A 1 785 ? -38.844 -86 -45.062 1 25.38 785 THR A O 1
ATOM 6315 N N . SER A 1 786 ? -38.344 -88.062 -44.625 1 24.14 786 SER A N 1
ATOM 6316 C CA . SER A 1 786 ? -39.688 -88.625 -44.906 1 24.14 786 SER A CA 1
ATOM 6317 C C . SER A 1 786 ? -40.656 -88.25 -43.812 1 24.14 786 SER A C 1
ATOM 6319 O O . SER A 1 786 ? -41.875 -88.25 -44 1 24.14 786 SER A O 1
ATOM 6321 N N . LEU A 1 787 ? -40.469 -88.125 -42.531 1 22.91 787 LEU A N 1
ATOM 6322 C CA . LEU A 1 787 ? -41.719 -87.75 -41.844 1 22.91 787 LEU A CA 1
ATOM 6323 C C . LEU A 1 787 ? -41.938 -86.25 -41.906 1 22.91 787 LEU A C 1
ATOM 6325 O O . LEU A 1 787 ? -42.938 -85.688 -41.375 1 22.91 787 LEU A O 1
ATOM 6329 N N . LEU A 1 788 ? -41.062 -85.312 -42.5 1 21.66 788 LEU A N 1
ATOM 6330 C CA . LEU A 1 788 ? -41.312 -83.875 -42.719 1 21.66 788 LEU A CA 1
ATOM 6331 C C . LEU A 1 788 ? -42.594 -83.688 -43.5 1 21.66 788 LEU A C 1
ATOM 6333 O O . LEU A 1 788 ? -42.938 -82.562 -43.844 1 21.66 788 LEU A O 1
ATOM 6337 N N . CYS A 1 789 ? -43.25 -84.625 -44.031 1 19.86 789 CYS A N 1
ATOM 6338 C CA . CYS A 1 789 ? -44.312 -84.25 -44.969 1 19.86 789 CYS A CA 1
ATOM 6339 C C . CYS A 1 789 ? -45.375 -83.375 -44.312 1 19.86 789 CYS A C 1
ATOM 6341 O O . CYS A 1 789 ? -46 -82.562 -44.938 1 19.86 789 CYS A O 1
ATOM 6343 N N . PHE A 1 790 ? -46 -83.688 -43.188 1 19.86 790 PHE A N 1
ATOM 6344 C CA . PHE A 1 790 ? -47.406 -83.312 -43.094 1 19.86 790 PHE A CA 1
ATOM 6345 C C . PHE A 1 790 ? -47.562 -81.875 -42.688 1 19.86 790 PHE A C 1
ATOM 6347 O O . PHE A 1 790 ? -48.438 -81.188 -43.188 1 19.86 790 PHE A O 1
ATOM 6354 N N . ILE A 1 791 ? -47.062 -81.375 -41.531 1 21.81 791 ILE A N 1
ATOM 6355 C CA . ILE A 1 791 ? -47.969 -80.438 -40.938 1 21.81 791 ILE A CA 1
ATOM 6356 C C . ILE A 1 791 ? -47.688 -79 -41.5 1 21.81 791 ILE A C 1
ATOM 6358 O O . ILE A 1 791 ? -46.625 -78.438 -41.188 1 21.81 791 ILE A O 1
ATOM 6362 N N . LEU A 1 792 ? -47.906 -78.688 -42.812 1 18.36 792 LEU A N 1
ATOM 6363 C CA . LEU A 1 792 ? -47.781 -77.562 -43.75 1 18.36 792 LEU A CA 1
ATOM 6364 C C . LEU A 1 792 ? -48.5 -76.312 -43.188 1 18.36 792 LEU A C 1
ATOM 6366 O O . LEU A 1 792 ? -48.094 -75.188 -43.5 1 18.36 792 LEU A O 1
ATOM 6370 N N . VAL A 1 793 ? -49.688 -76.25 -42.594 1 18.16 793 VAL A N 1
ATOM 6371 C CA . VAL A 1 793 ? -50.719 -75.375 -43.219 1 18.16 793 VAL A CA 1
ATOM 6372 C C . VAL A 1 793 ? -50.688 -74 -42.594 1 18.16 793 VAL A C 1
ATOM 6374 O O . VAL A 1 793 ? -50.938 -73 -43.281 1 18.16 793 VAL A O 1
ATOM 6377 N N . LEU A 1 794 ? -50.562 -73.625 -41.281 1 19.03 794 LEU A N 1
ATOM 6378 C CA . LEU A 1 794 ? -51.594 -72.688 -40.938 1 19.03 794 LEU A CA 1
ATOM 6379 C C . LEU A 1 794 ? -51.094 -71.25 -41.188 1 19.03 794 LEU A C 1
ATOM 6381 O O . LEU A 1 794 ? -49.906 -71 -41.188 1 19.03 794 LEU A O 1
ATOM 6385 N N . PRO A 1 795 ? -52.062 -70.125 -41.281 1 19.45 795 PRO A N 1
ATOM 6386 C CA . PRO A 1 795 ? -52.281 -68.938 -42.031 1 19.45 795 PRO A CA 1
ATOM 6387 C C . PRO A 1 795 ? -51.688 -67.688 -41.375 1 19.45 795 PRO A C 1
ATOM 6389 O O . PRO A 1 795 ? -51.719 -67.562 -40.156 1 19.45 795 PRO A O 1
ATOM 6392 N N . ILE A 1 796 ? -50.781 -67 -41.906 1 18.75 796 ILE A N 1
ATOM 6393 C CA . ILE A 1 796 ? -49.875 -65.938 -41.5 1 18.75 796 ILE A CA 1
ATOM 6394 C C . ILE A 1 796 ? -50.625 -64.625 -41.469 1 18.75 796 ILE A C 1
ATOM 6396 O O . ILE A 1 796 ? -50 -63.531 -41.5 1 18.75 796 ILE A O 1
ATOM 6400 N N . ASN A 1 797 ? -51.75 -64.5 -40.844 1 16.2 797 ASN A N 1
ATOM 6401 C CA . ASN A 1 797 ? -52.375 -63.281 -41.25 1 16.2 797 ASN A CA 1
ATOM 6402 C C . ASN A 1 797 ? -51.656 -62.062 -40.688 1 16.2 797 ASN A C 1
ATOM 6404 O O . ASN A 1 797 ? -50.906 -62.188 -39.719 1 16.2 797 ASN A O 1
ATOM 6408 N N . LYS A 1 798 ? -52.156 -60.656 -40.969 1 16.95 798 LYS A N 1
ATOM 6409 C CA . LYS A 1 798 ? -51.812 -59.312 -41.406 1 16.95 798 LYS A CA 1
ATOM 6410 C C . LYS A 1 798 ? -51.75 -58.344 -40.188 1 16.95 798 LYS A C 1
ATOM 6412 O O . LYS A 1 798 ? -51.75 -57.125 -40.375 1 16.95 798 LYS A O 1
ATOM 6417 N N . THR A 1 799 ? -51.094 -58.594 -39.094 1 15.52 799 THR A N 1
ATOM 6418 C CA . THR A 1 799 ? -51.5 -57.75 -38 1 15.52 799 THR A CA 1
ATOM 6419 C C . THR A 1 799 ? -50.906 -56.344 -38.125 1 15.52 799 THR A C 1
ATOM 6421 O O . THR A 1 799 ? -49.75 -56.156 -37.75 1 15.52 799 THR A O 1
ATOM 6424 N N . LYS A 1 800 ? -51.094 -55.406 -39.156 1 17.41 800 LYS A N 1
ATOM 6425 C CA . LYS A 1 800 ? -50.406 -54.125 -39.188 1 17.41 800 LYS A CA 1
ATOM 6426 C C . LYS A 1 800 ? -50.969 -53.156 -38.156 1 17.41 800 LYS A C 1
ATOM 6428 O O . LYS A 1 800 ? -52.125 -52.688 -38.281 1 17.41 800 LYS A O 1
ATOM 6433 N N . GLU A 1 801 ? -50.625 -53.25 -36.906 1 15.53 801 GLU A N 1
ATOM 6434 C CA . GLU A 1 801 ? -51.125 -52.375 -35.844 1 15.53 801 GLU A CA 1
ATOM 6435 C C . GLU A 1 801 ? -50.562 -50.969 -36.031 1 15.53 801 GLU A C 1
ATOM 6437 O O . GLU A 1 801 ? -49.344 -50.75 -36 1 15.53 801 GLU A O 1
ATOM 6442 N N . THR A 1 802 ? -51.375 -50 -36.531 1 15.73 802 THR A N 1
ATOM 6443 C CA . THR A 1 802 ? -51.25 -48.594 -36.906 1 15.73 802 THR A CA 1
ATOM 6444 C C . THR A 1 802 ? -50.906 -47.75 -35.688 1 15.73 802 THR A C 1
ATOM 6446 O O . THR A 1 802 ? -51.062 -48.188 -34.531 1 15.73 802 THR A O 1
ATOM 6449 N N . SER A 1 803 ? -51.531 -46.406 -35.562 1 16.17 803 SER A N 1
ATOM 6450 C CA . SER A 1 803 ? -51.188 -45 -35.656 1 16.17 803 SER A CA 1
ATOM 6451 C C . SER A 1 803 ? -51.188 -44.344 -34.281 1 16.17 803 SER A C 1
ATOM 6453 O O . SER A 1 803 ? -50.219 -43.688 -33.906 1 16.17 803 SER A O 1
ATOM 6455 N N . GLN A 1 804 ? -52.375 -43.656 -33.812 1 15.64 804 GLN A N 1
ATOM 6456 C CA . GLN A 1 804 ? -52.625 -42.219 -33.688 1 15.64 804 GLN A CA 1
ATOM 6457 C C . GLN A 1 804 ? -52.344 -41.75 -32.281 1 15.64 804 GLN A C 1
ATOM 6459 O O . GLN A 1 804 ? -52.156 -42.562 -31.359 1 15.64 804 GLN A O 1
ATOM 6464 N N . ILE A 1 805 ? -53.281 -40.906 -31.656 1 16.55 805 ILE A N 1
ATOM 6465 C CA . ILE A 1 805 ? -53.469 -39.5 -31.344 1 16.55 805 ILE A CA 1
ATOM 6466 C C . ILE A 1 805 ? -53.281 -39.25 -29.859 1 16.55 805 ILE A C 1
ATOM 6468 O O . ILE A 1 805 ? -52.531 -38.375 -29.453 1 16.55 805 ILE A O 1
ATOM 6472 N N . ASP A 1 806 ? -54.344 -39.281 -29.016 1 15.19 806 ASP A N 1
ATOM 6473 C CA . ASP A 1 806 ? -55 -38.125 -28.438 1 15.19 806 ASP A CA 1
ATOM 6474 C C . ASP A 1 806 ? -54.469 -37.844 -27.047 1 15.19 806 ASP A C 1
ATOM 6476 O O . ASP A 1 806 ? -53.719 -38.656 -26.484 1 15.19 806 ASP A O 1
ATOM 6480 N N . ASP A 1 807 ? -55.281 -37.75 -26 1 15.64 807 ASP A N 1
ATOM 6481 C CA . ASP A 1 807 ? -55.875 -36.688 -25.219 1 15.64 807 ASP A CA 1
ATOM 6482 C C . ASP A 1 807 ? -55.25 -36.594 -23.828 1 15.64 807 ASP A C 1
ATOM 6484 O O . ASP A 1 807 ? -54.781 -35.531 -23.422 1 15.64 807 ASP A O 1
ATOM 6488 N N . ASN A 1 808 ? -55.812 -37.188 -22.75 1 15.69 808 ASN A N 1
ATOM 6489 C CA . ASN A 1 808 ? -56.438 -36.531 -21.625 1 15.69 808 ASN A CA 1
ATOM 6490 C C . ASN A 1 808 ? -55.5 -36.438 -20.422 1 15.69 808 ASN A C 1
ATOM 6492 O O . ASN A 1 808 ? -54.625 -37.281 -20.25 1 15.69 808 ASN A O 1
ATOM 6496 N N . SER A 1 809 ? -55.625 -35.438 -19.453 1 16.59 809 SER A N 1
ATOM 6497 C CA . SER A 1 809 ? -55.219 -34.438 -18.469 1 16.59 809 SER A CA 1
ATOM 6498 C C . SER A 1 809 ? -55.062 -35.062 -17.094 1 16.59 809 SER A C 1
ATOM 6500 O O . SER A 1 809 ? -54.375 -34.5 -16.219 1 16.59 809 SER A O 1
ATOM 6502 N N . GLN A 1 810 ? -55.688 -36.156 -16.672 1 16.17 810 GLN A N 1
ATOM 6503 C CA . GLN A 1 810 ? -56.188 -35.906 -15.328 1 16.17 810 GLN A CA 1
ATOM 6504 C C . GLN A 1 810 ? -55.094 -36.188 -14.289 1 16.17 810 GLN A C 1
ATOM 6506 O O . GLN A 1 810 ? -54.531 -37.281 -14.25 1 16.17 810 GLN A O 1
ATOM 6511 N N . TYR A 1 811 ? -54.5 -35.156 -13.75 1 16.38 811 TYR A N 1
ATOM 6512 C CA . TYR A 1 811 ? -53.375 -35.031 -12.836 1 16.38 811 TYR A CA 1
ATOM 6513 C C . TYR A 1 811 ? -53.75 -35.562 -11.453 1 16.38 811 TYR A C 1
ATOM 6515 O O . TYR A 1 811 ? -54.156 -34.812 -10.578 1 16.38 811 TYR A O 1
ATOM 6523 N N . PRO A 1 812 ? -54.344 -36.656 -11.273 1 15.7 812 PRO A N 1
ATOM 6524 C CA . PRO A 1 812 ? -54.906 -36.656 -9.93 1 15.7 812 PRO A CA 1
ATOM 6525 C C . PRO A 1 812 ? -53.844 -36.719 -8.836 1 15.7 812 PRO A C 1
ATOM 6527 O O . PRO A 1 812 ? -53.938 -36.031 -7.82 1 15.7 812 PRO A O 1
ATOM 6530 N N . PRO A 1 813 ? -53.031 -37.781 -8.531 1 15.55 813 PRO A N 1
ATOM 6531 C CA . PRO A 1 813 ? -53.312 -38.531 -7.305 1 15.55 813 PRO A CA 1
ATOM 6532 C C . PRO A 1 813 ? -52.531 -38 -6.102 1 15.55 813 PRO A C 1
ATOM 6534 O O . PRO A 1 813 ? -53.062 -37.906 -4.996 1 15.55 813 PRO A O 1
ATOM 6537 N N . LEU A 1 814 ? -51.125 -37.875 -5.906 1 16.06 814 LEU A N 1
ATOM 6538 C CA . LEU A 1 814 ? -50.656 -38.781 -4.859 1 16.06 814 LEU A CA 1
ATOM 6539 C C . LEU A 1 814 ? -50.688 -38.094 -3.5 1 16.06 814 LEU A C 1
ATOM 6541 O O . LEU A 1 814 ? -50.344 -36.906 -3.391 1 16.06 814 LEU A O 1
ATOM 6545 N N . PRO A 1 815 ? -51.062 -38.906 -2.525 1 16.38 815 PRO A N 1
ATOM 6546 C CA . PRO A 1 815 ? -51.438 -38.781 -1.118 1 16.38 815 PRO A CA 1
ATOM 6547 C C . PRO A 1 815 ? -50.25 -38.625 -0.191 1 16.38 815 PRO A C 1
ATOM 6549 O O . PRO A 1 815 ? -50.406 -38.281 0.981 1 16.38 815 PRO A O 1
ATOM 6552 N N . THR A 1 816 ? -49.094 -38.781 -0.479 1 15.82 816 THR A N 1
ATOM 6553 C CA . THR A 1 816 ? -48.438 -39.5 0.596 1 15.82 816 THR A CA 1
ATOM 6554 C C . THR A 1 816 ? -48.25 -38.625 1.823 1 15.82 816 THR A C 1
ATOM 6556 O O . THR A 1 816 ? -48 -37.406 1.697 1 15.82 816 THR A O 1
ATOM 6559 N N . ASN A 1 817 ? -48.188 -39.25 3.01 1 15.61 817 ASN A N 1
ATOM 6560 C CA . ASN A 1 817 ? -48.469 -39.188 4.441 1 15.61 817 ASN A CA 1
ATOM 6561 C C . ASN A 1 817 ? -47.344 -38.5 5.207 1 15.61 817 ASN A C 1
ATOM 6563 O O . ASN A 1 817 ? -47.625 -37.656 6.074 1 15.61 817 ASN A O 1
ATOM 6567 N N . GLU A 1 818 ? -46.156 -38.969 5.324 1 15.53 818 GLU A N 1
ATOM 6568 C CA . GLU A 1 818 ? -45.781 -39.406 6.676 1 15.53 818 GLU A CA 1
ATOM 6569 C C . GLU A 1 818 ? -45.375 -38.188 7.523 1 15.53 818 GLU A C 1
ATOM 6571 O O . GLU A 1 818 ? -45.062 -37.125 6.988 1 15.53 818 GLU A O 1
ATOM 6576 N N . GLN A 1 819 ? -44.344 -38.438 8.445 1 15.55 819 GLN A N 1
ATOM 6577 C CA . GLN A 1 819 ? -44.219 -38.469 9.898 1 15.55 819 GLN A CA 1
ATOM 6578 C C . GLN A 1 819 ? -43.656 -37.188 10.438 1 15.55 819 GLN A C 1
ATOM 6580 O O . GLN A 1 819 ? -43.094 -36.375 9.688 1 15.55 819 GLN A O 1
ATOM 6585 N N . THR A 1 820 ? -42.969 -37.25 11.688 1 15.43 820 THR A N 1
ATOM 6586 C CA . THR A 1 820 ? -43.094 -36.906 13.102 1 15.43 820 THR A CA 1
ATOM 6587 C C . THR A 1 820 ? -42.094 -35.812 13.469 1 15.43 820 THR A C 1
ATOM 6589 O O . THR A 1 820 ? -42.438 -34.906 14.227 1 15.43 820 THR A O 1
ATOM 6592 N N . LEU A 1 821 ? -40.812 -36.062 13.289 1 16.19 821 LEU A N 1
ATOM 6593 C CA . LEU A 1 821 ? -40.062 -35.906 14.531 1 16.19 821 LEU A CA 1
ATOM 6594 C C . LEU A 1 821 ? -40 -34.438 14.953 1 16.19 821 LEU A C 1
ATOM 6596 O O . LEU A 1 821 ? -40.031 -33.531 14.109 1 16.19 821 LEU A O 1
ATOM 6600 N N . THR A 1 822 ? -39.719 -34.094 16.312 1 15.98 822 THR A N 1
ATOM 6601 C CA . THR A 1 822 ? -39.969 -33.375 17.547 1 15.98 822 THR A CA 1
ATOM 6602 C C . THR A 1 822 ? -39.031 -32.156 17.656 1 15.98 822 THR A C 1
ATOM 6604 O O . THR A 1 822 ? -39.469 -31.094 18.109 1 15.98 822 THR A O 1
ATOM 6607 N N . SER A 1 823 ? -37.719 -32.344 17.453 1 17.41 823 SER A N 1
ATOM 6608 C CA . SER A 1 823 ? -36.969 -31.891 18.609 1 17.41 823 SER A CA 1
ATOM 6609 C C . SER A 1 823 ? -36.969 -30.375 18.719 1 17.41 823 SER A C 1
ATOM 6611 O O . SER A 1 823 ? -37.094 -29.672 17.703 1 17.41 823 SER A O 1
ATOM 6613 N N . ASN A 1 824 ? -36.906 -29.812 19.984 1 16.52 824 ASN A N 1
ATOM 6614 C CA . ASN A 1 824 ? -37.219 -28.719 20.875 1 16.52 824 ASN A CA 1
ATOM 6615 C C . ASN A 1 824 ? -36.25 -27.547 20.703 1 16.52 824 ASN A C 1
ATOM 6617 O O . ASN A 1 824 ? -36.469 -26.469 21.25 1 16.52 824 ASN A O 1
ATOM 6621 N N . TYR A 1 825 ? -35.031 -27.797 20.25 1 18.56 825 TYR A N 1
ATOM 6622 C CA . TYR A 1 825 ? -34.094 -27 21.078 1 18.56 825 TYR A CA 1
ATOM 6623 C C . TYR A 1 825 ? -34.375 -25.516 20.906 1 18.56 825 TYR A C 1
ATOM 6625 O O . TYR A 1 825 ? -34.719 -25.062 19.812 1 18.56 825 TYR A O 1
ATOM 6633 N N . GLY A 1 826 ? -34.438 -24.781 21.984 1 16.81 826 GLY A N 1
ATOM 6634 C CA . GLY A 1 826 ? -34.906 -23.531 22.562 1 16.81 826 GLY A CA 1
ATOM 6635 C C . GLY A 1 826 ? -34.094 -22.328 22.141 1 16.81 826 GLY A C 1
ATOM 6636 O O . GLY A 1 826 ? -34.375 -21.203 22.562 1 16.81 826 GLY A O 1
ATOM 6637 N N . SER A 1 827 ? -32.906 -22.516 21.516 1 19 827 SER A N 1
ATOM 6638 C CA . SER A 1 827 ? -32.031 -21.438 21.984 1 19 827 SER A CA 1
ATOM 6639 C C . SER A 1 827 ? -32.562 -20.062 21.562 1 19 827 SER A C 1
ATOM 6641 O O . SER A 1 827 ? -33.125 -19.922 20.484 1 19 827 SER A O 1
ATOM 6643 N N . THR A 1 828 ? -32.719 -19.172 22.484 1 17.86 828 THR A N 1
ATOM 6644 C CA . THR A 1 828 ? -33.344 -17.891 22.734 1 17.86 828 THR A CA 1
ATOM 6645 C C . THR A 1 828 ? -32.656 -16.781 21.953 1 17.86 828 THR A C 1
ATOM 6647 O O . THR A 1 828 ? -33 -15.602 22.109 1 17.86 828 THR A O 1
ATOM 6650 N N . HIS A 1 829 ? -31.781 -17.062 21.016 1 18.72 829 HIS A N 1
ATOM 6651 C CA . HIS A 1 829 ? -30.93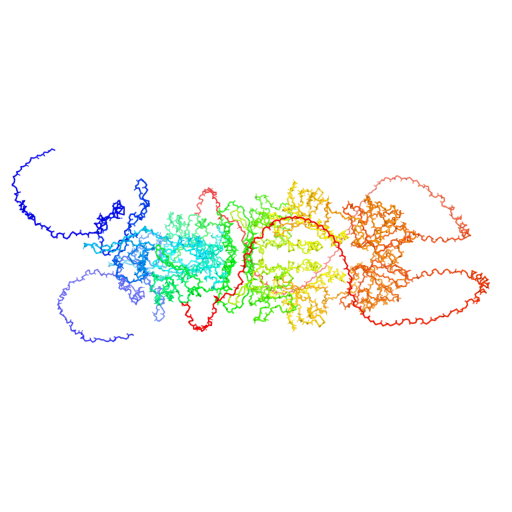8 -15.891 20.828 1 18.72 829 HIS A CA 1
ATOM 6652 C C . HIS A 1 829 ? -31.766 -14.688 20.391 1 18.72 829 HIS A C 1
ATOM 6654 O O . HIS A 1 829 ? -32.656 -14.805 19.531 1 18.72 829 HIS A O 1
ATOM 6660 N N . GLY A 1 830 ? -31.906 -13.695 21.281 1 18.45 830 GLY A N 1
ATOM 6661 C CA . GLY A 1 830 ? -32.625 -12.422 21.266 1 18.45 830 GLY A CA 1
ATOM 6662 C C . GLY A 1 830 ? -32.219 -11.531 20.109 1 18.45 830 GLY A C 1
ATOM 6663 O O . GLY A 1 830 ? -31.062 -11.531 19.688 1 18.45 830 GLY A O 1
ATOM 6664 N N . THR A 1 831 ? -33.125 -11.234 19.25 1 19.81 831 THR A N 1
ATOM 6665 C CA . THR A 1 831 ? -33.156 -10.477 18 1 19.81 831 THR A CA 1
ATOM 6666 C C . THR A 1 831 ? -32.875 -9 18.266 1 19.81 831 THR A C 1
ATOM 6668 O O . THR A 1 831 ? -33.688 -8.32 18.922 1 19.81 831 THR A O 1
ATOM 6671 N N . PRO A 1 832 ? -31.609 -8.625 18.406 1 21.3 832 PRO A N 1
ATOM 6672 C CA . PRO A 1 832 ? -31.547 -7.18 18.641 1 21.3 832 PRO A CA 1
ATOM 6673 C C . PRO A 1 832 ? -32.219 -6.379 17.531 1 21.3 832 PRO A C 1
ATOM 6675 O O . PRO A 1 832 ? -32.312 -6.848 16.391 1 21.3 832 PRO A O 1
ATOM 6678 N N . SER A 1 833 ? -33.125 -5.508 17.859 1 20.67 833 SER A N 1
ATOM 6679 C CA . SER A 1 833 ? -34.031 -4.648 17.094 1 20.67 833 SER A CA 1
ATOM 6680 C C . SER A 1 833 ? -33.25 -3.725 16.156 1 20.67 833 SER A C 1
ATOM 6682 O O . SER A 1 833 ? -32.438 -2.928 16.609 1 20.67 833 SER A O 1
ATOM 6684 N N . LEU A 1 834 ? -32.844 -4.285 14.977 1 21.88 834 LEU A N 1
ATOM 6685 C CA . LEU A 1 834 ? -32.219 -3.467 13.938 1 21.88 834 LEU A CA 1
ATOM 6686 C C . LEU A 1 834 ? -33.094 -2.244 13.633 1 21.88 834 LEU A C 1
ATOM 6688 O O . LEU A 1 834 ? -34.25 -2.379 13.242 1 21.88 834 LEU A O 1
ATOM 6692 N N . SER A 1 835 ? -32.875 -1.104 14.32 1 22.92 835 SER A N 1
ATOM 6693 C CA . SER A 1 835 ? -33.594 0.141 14.031 1 22.92 835 SER A CA 1
ATOM 6694 C C . SER A 1 835 ? -33.562 0.448 12.531 1 22.92 835 SER A C 1
ATOM 6696 O O . SER A 1 835 ? -32.656 0.046 11.828 1 22.92 835 SER A O 1
ATOM 6698 N N . PRO A 1 836 ? -34.688 0.848 11.977 1 22.78 836 PRO A N 1
ATOM 6699 C CA . PRO A 1 836 ? -34.969 1.135 10.57 1 22.78 836 PRO A CA 1
ATOM 6700 C C . PRO A 1 836 ? -34 2.154 9.977 1 22.78 836 PRO A C 1
ATOM 6702 O O . PRO A 1 836 ? -33.719 3.166 10.609 1 22.78 836 PRO A O 1
ATOM 6705 N N . ARG A 1 837 ? -33.125 1.596 9.195 1 28.17 837 ARG A N 1
ATOM 6706 C CA . ARG A 1 837 ? -32.25 2.418 8.359 1 28.17 837 ARG A CA 1
ATOM 6707 C C . ARG A 1 837 ? -33.062 3.4 7.523 1 28.17 837 ARG A C 1
ATOM 6709 O O . ARG A 1 837 ? -34 3.002 6.824 1 28.17 837 ARG A O 1
ATOM 6716 N N . PHE A 1 838 ? -33.094 4.648 7.934 1 27.48 838 PHE A N 1
ATOM 6717 C CA . PHE A 1 838 ? -33.625 5.801 7.23 1 27.48 838 PHE A CA 1
ATOM 6718 C C . PHE A 1 838 ? -33.156 5.84 5.785 1 27.48 838 PHE A C 1
ATOM 6720 O O . PHE A 1 838 ? -31.953 5.746 5.531 1 27.48 838 PHE A O 1
ATOM 6727 N N . ASP A 1 839 ? -33.969 5.492 4.816 1 26.47 839 ASP A N 1
ATOM 6728 C CA . ASP A 1 839 ? -33.875 5.312 3.371 1 26.47 839 ASP A CA 1
ATOM 6729 C C . ASP A 1 839 ? -33.156 6.496 2.713 1 26.47 839 ASP A C 1
ATOM 6731 O O . ASP A 1 839 ? -32.406 6.32 1.76 1 26.47 839 ASP A O 1
ATOM 6735 N N . ASP A 1 840 ? -33.688 7.754 2.826 1 33.22 840 ASP A N 1
ATOM 6736 C CA . ASP A 1 840 ? -33.719 8.609 1.644 1 33.22 840 ASP A CA 1
ATOM 6737 C C . ASP A 1 840 ? -32.375 9.258 1.393 1 33.22 840 ASP A C 1
ATOM 6739 O O . ASP A 1 840 ? -31.891 10.07 2.197 1 33.22 840 ASP A O 1
ATOM 6743 N N . SER A 1 841 ? -31.516 8.68 0.677 1 36 841 SER A N 1
ATOM 6744 C CA . SER A 1 841 ? -30.094 8.93 0.522 1 36 841 SER A CA 1
ATOM 6745 C C . SER A 1 841 ? -29.828 10.227 -0.251 1 36 841 SER A C 1
ATOM 6747 O O . SER A 1 841 ? -28.703 10.523 -0.611 1 36 841 SER A O 1
ATOM 6749 N N . TYR A 1 842 ? -30.812 10.828 -0.94 1 35.66 842 TYR A N 1
ATOM 6750 C CA . TYR A 1 842 ? -30.438 11.945 -1.803 1 35.66 842 TYR A CA 1
ATOM 6751 C C . TYR A 1 842 ? -30.25 13.227 -0.993 1 35.66 842 TYR A C 1
ATOM 6753 O O . TYR A 1 842 ? -31.109 13.57 -0.167 1 35.66 842 TYR A O 1
ATOM 6761 N N . SER A 1 843 ? -29.172 13.648 -0.825 1 45.03 843 SER A N 1
ATOM 6762 C CA . SER A 1 843 ? -28.984 14.875 -0.059 1 45.03 843 SER A CA 1
ATOM 6763 C C . SER A 1 843 ? -29.297 16.109 -0.901 1 45.03 843 SER A C 1
ATOM 6765 O O . SER A 1 843 ? -28.766 16.266 -2 1 45.03 843 SER A O 1
ATOM 6767 N N . PRO A 1 844 ? -30.359 16.859 -0.754 1 43.28 844 PRO A N 1
ATOM 6768 C CA . PRO A 1 844 ? -30.625 18.156 -1.384 1 43.28 844 PRO A CA 1
ATOM 6769 C C . PRO A 1 844 ? -29.516 19.172 -1.147 1 43.28 844 PRO A C 1
ATOM 6771 O O . PRO A 1 844 ? -29.547 20.266 -1.71 1 43.28 844 PRO A O 1
ATOM 6774 N N . ASN A 1 845 ? -28.625 18.891 -0.289 1 41.41 845 ASN A N 1
ATOM 6775 C CA . ASN A 1 845 ? -27.672 19.906 0.121 1 41.41 845 ASN A CA 1
ATOM 6776 C C . ASN A 1 845 ? -26.422 19.875 -0.757 1 41.41 845 ASN A C 1
ATOM 6778 O O . ASN A 1 845 ? -25.359 20.328 -0.343 1 41.41 845 ASN A O 1
ATOM 6782 N N . SER A 1 846 ? -26.531 19.188 -1.949 1 46.03 846 SER A N 1
ATOM 6783 C CA . SER A 1 846 ? -25.406 19.234 -2.879 1 46.03 846 SER A CA 1
ATOM 6784 C C . SER A 1 846 ? -25.234 20.641 -3.467 1 46.03 846 SER A C 1
ATOM 6786 O O . SER A 1 846 ? -26.188 21.422 -3.508 1 46.03 846 SER A O 1
ATOM 6788 N N . LYS A 1 847 ? -24.203 21.109 -4.004 1 46.81 847 LYS A N 1
ATOM 6789 C CA . LYS A 1 847 ? -23.875 22.453 -4.465 1 46.81 847 LYS A CA 1
ATOM 6790 C C . LYS A 1 847 ? -24.672 22.812 -5.715 1 46.81 847 LYS A C 1
ATOM 6792 O O . LYS A 1 847 ? -24.359 23.812 -6.383 1 46.81 847 LYS A O 1
ATOM 6797 N N . ARG A 1 848 ? -25.594 22.016 -6.383 1 35.41 848 ARG A N 1
ATOM 6798 C CA . ARG A 1 848 ? -26.047 22.641 -7.617 1 35.41 848 ARG A CA 1
ATOM 6799 C C . ARG A 1 848 ? -26.875 23.891 -7.332 1 35.41 848 ARG A C 1
ATOM 6801 O O . ARG A 1 848 ? -27.469 24.016 -6.258 1 35.41 848 ARG A O 1
ATOM 6808 N N . LYS A 1 849 ? -26.781 24.875 -8.414 1 32.62 849 LYS A N 1
ATOM 6809 C CA . LYS A 1 849 ? -27.516 26.141 -8.406 1 32.62 849 LYS A CA 1
ATOM 6810 C C . LYS A 1 849 ? -29 25.906 -8.117 1 32.62 849 LYS A C 1
ATOM 6812 O O . LYS A 1 849 ? -29.641 25.062 -8.75 1 32.62 849 LYS A O 1
ATOM 6817 N N . PRO A 1 850 ? -29.453 26.266 -7.031 1 29.36 850 PRO A N 1
ATOM 6818 C CA . PRO A 1 850 ? -30.859 26.094 -6.668 1 29.36 850 PRO A CA 1
ATOM 6819 C C . PRO A 1 850 ? -31.812 26.547 -7.773 1 29.36 850 PRO A C 1
ATOM 6821 O O . PRO A 1 850 ? -31.547 27.562 -8.438 1 29.36 850 PRO A O 1
ATOM 6824 N N . ILE A 1 851 ? -32.406 25.578 -8.492 1 26.92 851 ILE A N 1
ATOM 6825 C CA . ILE A 1 851 ? -33.531 26.078 -9.289 1 26.92 851 ILE A CA 1
ATOM 6826 C C . ILE A 1 851 ? -34.438 26.906 -8.406 1 26.92 851 ILE A C 1
ATOM 6828 O O . ILE A 1 851 ? -34.781 26.516 -7.281 1 26.92 851 ILE A O 1
ATOM 6832 N N . GLY A 1 852 ? -34.594 28.172 -8.773 1 25.39 852 GLY A N 1
ATOM 6833 C CA . GLY A 1 852 ? -35.469 29.156 -8.156 1 25.39 852 GLY A CA 1
ATOM 6834 C C . GLY A 1 852 ? -36.844 28.625 -7.848 1 25.39 852 GLY A C 1
ATOM 6835 O O . GLY A 1 852 ? -37.625 28.344 -8.758 1 25.39 852 GLY A O 1
ATOM 6836 N N . VAL A 1 853 ? -36.906 27.656 -6.965 1 27.17 853 VAL A N 1
ATOM 6837 C CA . VAL A 1 853 ? -38.281 27.266 -6.637 1 27.17 853 VAL A CA 1
ATOM 6838 C C . VAL A 1 853 ? -39.094 28.5 -6.266 1 27.17 853 VAL A C 1
ATOM 6840 O O . VAL A 1 853 ? -38.656 29.312 -5.445 1 27.17 853 VAL A O 1
ATOM 6843 N N . GLY A 1 854 ? -39.969 28.891 -7.184 1 25.73 854 GLY A N 1
ATOM 6844 C CA . GLY A 1 854 ? -40.969 29.938 -7.023 1 25.73 854 GLY A CA 1
ATOM 6845 C C . GLY A 1 854 ? -41.75 29.812 -5.738 1 25.73 854 GLY A C 1
ATOM 6846 O O . GLY A 1 854 ? -41.906 28.703 -5.195 1 25.73 854 GLY A O 1
ATOM 6847 N N . SER A 1 855 ? -41.812 30.891 -5 1 25.94 855 SER A N 1
ATOM 6848 C CA . SER A 1 855 ? -42.469 31.297 -3.756 1 25.94 855 SER A CA 1
ATOM 6849 C C . SER A 1 855 ? -43.938 30.812 -3.711 1 25.94 855 SER A C 1
ATOM 6851 O O . SER A 1 855 ? -44.75 31.25 -4.516 1 25.94 855 SER A O 1
ATOM 6853 N N . SER A 1 856 ? -44.188 29.469 -3.57 1 27.22 856 SER A N 1
ATOM 6854 C CA . SER A 1 856 ? -45.625 29.25 -3.395 1 27.22 856 SER A CA 1
ATOM 6855 C C . SER A 1 856 ? -46.188 30.125 -2.277 1 27.22 856 SER A C 1
ATOM 6857 O O . SER A 1 856 ? -45.469 30.438 -1.321 1 27.22 856 SER A O 1
ATOM 6859 N N . PRO A 1 857 ? -47.406 30.672 -2.498 1 27.42 857 PRO A N 1
ATOM 6860 C CA . PRO A 1 857 ? -48.156 31.578 -1.62 1 27.42 857 PRO A CA 1
ATOM 6861 C C . PRO A 1 857 ? -48.312 31.031 -0.201 1 27.42 857 PRO A C 1
ATOM 6863 O O . PRO A 1 857 ? -48.219 29.812 0.01 1 27.42 857 PRO A O 1
ATOM 6866 N N . HIS A 1 858 ? -48.25 31.906 0.794 1 27.83 858 HIS A N 1
ATOM 6867 C CA . HIS A 1 858 ? -48.188 32.062 2.242 1 27.83 858 HIS A CA 1
ATOM 6868 C C . HIS A 1 858 ? -49.406 31.438 2.902 1 27.83 858 HIS A C 1
ATOM 6870 O O . HIS A 1 858 ? -50.531 32 2.854 1 27.83 858 HIS A O 1
ATOM 6876 N N . LEU A 1 859 ? -49.75 30.109 2.738 1 29.27 859 LEU A N 1
ATOM 6877 C CA . LEU A 1 859 ? -50.906 29.781 3.582 1 29.27 859 LEU A CA 1
ATOM 6878 C C . LEU A 1 859 ? -50.594 30.047 5.051 1 29.27 859 LEU A C 1
ATOM 6880 O O . LEU A 1 859 ? -49.5 29.719 5.527 1 29.27 859 LEU A O 1
ATOM 6884 N N . ASN A 1 860 ? -51.219 30.953 5.719 1 30.27 860 ASN A N 1
ATOM 6885 C CA . ASN A 1 860 ? -51.312 31.5 7.07 1 30.27 860 ASN A CA 1
ATOM 6886 C C . ASN A 1 860 ? -51.438 30.391 8.109 1 30.27 860 ASN A C 1
ATOM 6888 O O . ASN A 1 860 ? -52.5 29.766 8.219 1 30.27 860 ASN A O 1
ATOM 6892 N N . ARG A 1 861 ? -50.625 29.5 8.273 1 31.3 861 ARG A N 1
ATOM 6893 C CA . ARG A 1 861 ? -50.875 28.469 9.266 1 31.3 861 ARG A CA 1
ATOM 6894 C C . ARG A 1 861 ? -50.781 29.031 10.68 1 31.3 861 ARG A C 1
ATOM 6896 O O . ARG A 1 861 ? -50.312 28.359 11.602 1 31.3 861 ARG A O 1
ATOM 6903 N N . CYS A 1 862 ? -50.75 30.359 10.977 1 27.22 862 CYS A N 1
ATOM 6904 C CA . CYS A 1 862 ? -50.938 30.656 12.391 1 27.22 862 CYS A CA 1
ATOM 6905 C C . CYS A 1 862 ? -52.406 30.422 12.789 1 27.22 862 CYS A C 1
ATOM 6907 O O . CYS A 1 862 ? -53.312 30.859 12.078 1 27.22 862 CYS A O 1
ATOM 6909 N N . MET B 1 1 ? 4.246 65.625 -13.461 1 16.72 1 MET B N 1
ATOM 6910 C CA . MET B 1 1 ? 5.551 66.25 -13.266 1 16.72 1 MET B CA 1
ATOM 6911 C C . MET B 1 1 ? 5.402 67.75 -13.016 1 16.72 1 MET B C 1
ATOM 6913 O O . MET B 1 1 ? 6.145 68.312 -12.219 1 16.72 1 MET B O 1
ATOM 6917 N N . ASN B 1 2 ? 4.637 68.375 -13.672 1 16.69 2 ASN B N 1
ATOM 6918 C CA . ASN B 1 2 ? 5.23 69.625 -14.141 1 16.69 2 ASN B CA 1
ATOM 6919 C C . ASN B 1 2 ? 5.223 70.688 -13.047 1 16.69 2 ASN B C 1
ATOM 6921 O O . ASN B 1 2 ? 4.277 70.812 -12.258 1 16.69 2 ASN B O 1
ATOM 6925 N N . PRO B 1 3 ? 6.188 71.688 -13.078 1 17.81 3 PRO B N 1
ATOM 6926 C CA . PRO B 1 3 ? 7.254 72.438 -12.422 1 17.81 3 PRO B CA 1
ATOM 6927 C C . PRO B 1 3 ? 6.898 73.938 -12.227 1 17.81 3 PRO B C 1
ATOM 6929 O O . PRO B 1 3 ? 7.602 74.625 -11.508 1 17.81 3 PRO B O 1
ATOM 6932 N N . HIS B 1 4 ? 5.914 74.375 -12.57 1 17.55 4 HIS B N 1
ATOM 6933 C CA . HIS B 1 4 ? 6.332 75.688 -13.109 1 17.55 4 HIS B CA 1
ATOM 6934 C C . HIS B 1 4 ? 6.836 76.625 -12.008 1 17.55 4 HIS B C 1
ATOM 6936 O O . HIS B 1 4 ? 6.504 76.438 -10.836 1 17.55 4 HIS B O 1
ATOM 6942 N N . TRP B 1 5 ? 7.008 77.875 -12.305 1 17.72 5 TRP B N 1
ATOM 6943 C CA . TRP B 1 5 ? 8.016 78.938 -12.289 1 17.72 5 TRP B CA 1
ATOM 6944 C C . TRP B 1 5 ? 7.926 79.75 -11 1 17.72 5 TRP B C 1
ATOM 6946 O O . TRP B 1 5 ? 6.898 79.688 -10.32 1 17.72 5 TRP B O 1
ATOM 6956 N N . LYS B 1 6 ? 8.68 80.875 -10.844 1 19.27 6 LYS B N 1
ATOM 6957 C CA . LYS B 1 6 ? 9.766 81.688 -10.289 1 19.27 6 LYS B CA 1
ATOM 6958 C C . LYS B 1 6 ? 9.242 82.938 -9.68 1 19.27 6 LYS B C 1
ATOM 6960 O O . LYS B 1 6 ? 9.898 83.562 -8.828 1 19.27 6 LYS B O 1
ATOM 6965 N N . SER B 1 7 ? 8.297 83.625 -9.93 1 18.42 7 SER B N 1
ATOM 6966 C CA . SER B 1 7 ? 8.875 84.938 -10.266 1 18.42 7 SER B CA 1
ATOM 6967 C C . SER B 1 7 ? 9.531 85.562 -9.047 1 18.42 7 SER B C 1
ATOM 6969 O O . SER B 1 7 ? 9.336 85.125 -7.922 1 18.42 7 SER B O 1
ATOM 6971 N N . ASN B 1 8 ? 9.328 87 -8.672 1 18.31 8 ASN B N 1
ATOM 6972 C CA . ASN B 1 8 ? 10.242 88.125 -8.641 1 18.31 8 ASN B CA 1
ATOM 6973 C C . ASN B 1 8 ? 10.727 88.438 -7.219 1 18.31 8 ASN B C 1
ATOM 6975 O O . ASN B 1 8 ? 10.312 89.375 -6.594 1 18.31 8 ASN B O 1
ATOM 6979 N N . LEU B 1 9 ? 10.547 87.688 -6.238 1 19.22 9 LEU B N 1
ATOM 6980 C CA . LEU B 1 9 ? 11.117 88.062 -4.949 1 19.22 9 LEU B CA 1
ATOM 6981 C C . LEU B 1 9 ? 12.617 88.312 -5.066 1 19.22 9 LEU B C 1
ATOM 6983 O O . LEU B 1 9 ? 13.406 87.625 -4.41 1 19.22 9 LEU B O 1
ATOM 6987 N N . ARG B 1 10 ? 13.258 88.812 -6.09 1 17.56 10 ARG B N 1
ATOM 6988 C CA . ARG B 1 10 ? 14.695 88.812 -6.34 1 17.56 10 ARG B CA 1
ATOM 6989 C C . ARG B 1 10 ? 15.367 89.875 -5.477 1 17.56 10 ARG B C 1
ATOM 6991 O O . ARG B 1 10 ? 16.5 89.688 -5.016 1 17.56 10 ARG B O 1
ATOM 6998 N N . PHE B 1 11 ? 15.055 91.062 -5.457 1 17.47 11 PHE B N 1
ATOM 6999 C CA . PHE B 1 11 ? 16.219 91.875 -5.77 1 17.47 11 PHE B CA 1
ATOM 7000 C C . PHE B 1 11 ? 17.234 91.812 -4.637 1 17.47 11 PHE B C 1
ATOM 7002 O O . PHE B 1 11 ? 18.406 91.5 -4.863 1 17.47 11 PHE B O 1
ATOM 7009 N N . ILE B 1 12 ? 17.922 93.125 -4.176 1 17.53 12 ILE B N 1
ATOM 7010 C CA . ILE B 1 12 ? 19.297 93.562 -4.066 1 17.53 12 ILE B CA 1
ATOM 7011 C C . ILE B 1 12 ? 19.891 93.125 -2.732 1 17.53 12 ILE B C 1
ATOM 7013 O O . ILE B 1 12 ? 19.281 93.312 -1.678 1 17.53 12 ILE B O 1
ATOM 7017 N N . ILE B 1 13 ? 21.328 92.562 -2.68 1 18.83 13 ILE B N 1
ATOM 7018 C CA . ILE B 1 13 ? 22.609 91.938 -2.391 1 18.83 13 ILE B CA 1
ATOM 7019 C C . ILE B 1 13 ? 23.562 92.938 -1.75 1 18.83 13 ILE B C 1
ATOM 7021 O O . ILE B 1 13 ? 24.625 92.562 -1.253 1 18.83 13 ILE B O 1
ATOM 7025 N N . LEU B 1 14 ? 23.469 94.25 -1.769 1 18.28 14 LEU B N 1
ATOM 7026 C CA . LEU B 1 14 ? 24.75 94.875 -2.039 1 18.28 14 LEU B CA 1
ATOM 7027 C C . LEU B 1 14 ? 25.734 94.625 -0.91 1 18.28 14 LEU B C 1
ATOM 7029 O O . LEU B 1 14 ? 25.344 94.312 0.217 1 18.28 14 LEU B O 1
ATOM 7033 N N . PHE B 1 15 ? 27.156 95.312 -1.109 1 19.5 15 PHE B N 1
ATOM 7034 C CA . PHE B 1 15 ? 28.609 95.188 -1.067 1 19.5 15 PHE B CA 1
ATOM 7035 C C . PHE B 1 15 ? 29.156 95.688 0.287 1 19.5 15 PHE B C 1
ATOM 7037 O O . PHE B 1 15 ? 30.359 95.75 0.477 1 19.5 15 PHE B O 1
ATOM 7044 N N . LEU B 1 16 ? 28.5 95.938 1.302 1 22.17 16 LEU B N 1
ATOM 7045 C CA . LEU B 1 16 ? 29.375 96.812 2.105 1 22.17 16 LEU B CA 1
ATOM 7046 C C . LEU B 1 16 ? 30.688 96.062 2.436 1 22.17 16 LEU B C 1
ATOM 7048 O O . LEU B 1 16 ? 30.672 95.062 3.109 1 22.17 16 LEU B O 1
ATOM 7052 N N . LEU B 1 17 ? 31.875 96.438 1.649 1 21.62 17 LEU B N 1
ATOM 7053 C CA . LEU B 1 17 ? 33.281 96.125 1.423 1 21.62 17 LEU B CA 1
ATOM 7054 C C . LEU B 1 17 ? 34.125 96.562 2.641 1 21.62 17 LEU B C 1
ATOM 7056 O O . LEU B 1 17 ? 34.438 97.688 2.83 1 21.62 17 LEU B O 1
ATOM 7060 N N . THR B 1 18 ? 33.75 96.438 3.828 1 23.36 18 THR B N 1
ATOM 7061 C CA . THR B 1 18 ? 34.75 96.938 4.758 1 23.36 18 THR B CA 1
ATOM 7062 C C . THR B 1 18 ? 36.125 96.312 4.48 1 23.36 18 THR B C 1
ATOM 7064 O O . THR B 1 18 ? 36.25 95.125 4.219 1 23.36 18 THR B O 1
ATOM 7067 N N . PHE B 1 19 ? 37.188 97.25 4.176 1 23.98 19 PHE B N 1
ATOM 7068 C CA . PHE B 1 19 ? 38.594 97.25 3.789 1 23.98 19 PHE B CA 1
ATOM 7069 C C . PHE B 1 19 ? 39.438 96.438 4.742 1 23.98 19 PHE B C 1
ATOM 7071 O O . PHE B 1 19 ? 39.375 96.562 5.961 1 23.98 19 PHE B O 1
ATOM 7078 N N . VAL B 1 20 ? 39.906 95.188 4.211 1 26.67 20 VAL B N 1
ATOM 7079 C CA . VAL B 1 20 ? 40.906 94.188 4.488 1 26.67 20 VAL B CA 1
ATOM 7080 C C . VAL B 1 20 ? 42.281 94.812 4.504 1 26.67 20 VAL B C 1
ATOM 7082 O O . VAL B 1 20 ? 42.812 95.188 3.461 1 26.67 20 VAL B O 1
ATOM 7085 N N . ARG B 1 21 ? 42.625 95.812 5.277 1 26.06 21 ARG B N 1
ATOM 7086 C CA . ARG B 1 21 ? 44.031 96.125 5.164 1 26.06 21 ARG B CA 1
ATOM 7087 C C . ARG B 1 21 ? 44.875 94.875 5.312 1 26.06 21 ARG B C 1
ATOM 7089 O O . ARG B 1 21 ? 44.719 94.125 6.293 1 26.06 21 ARG B O 1
ATOM 7096 N N . THR B 1 22 ? 45.344 94.375 4.113 1 26.91 22 THR B N 1
ATOM 7097 C CA . THR B 1 22 ? 46.344 93.375 3.742 1 26.91 22 THR B CA 1
ATOM 7098 C C . THR B 1 22 ? 47.688 93.688 4.355 1 26.91 22 THR B C 1
ATOM 7100 O O . THR B 1 22 ? 48.375 94.625 3.9 1 26.91 22 THR B O 1
ATOM 7103 N N . SER B 1 23 ? 47.844 94.125 5.613 1 28.19 23 SER B N 1
ATOM 7104 C CA . SER B 1 23 ? 49.281 94.25 5.867 1 28.19 23 SER B CA 1
ATOM 7105 C C . SER B 1 23 ? 50.031 92.938 5.434 1 28.19 23 SER B C 1
ATOM 7107 O O . SER B 1 23 ? 49.531 91.875 5.59 1 28.19 23 SER B O 1
ATOM 7109 N N . ASN B 1 24 ? 50.844 93.125 4.371 1 27.27 24 ASN B N 1
ATOM 7110 C CA . ASN B 1 24 ? 51.781 92.25 3.703 1 27.27 24 ASN B CA 1
ATOM 7111 C C . ASN B 1 24 ? 52.719 91.562 4.703 1 27.27 24 ASN B C 1
ATOM 7113 O O . ASN B 1 24 ? 53.719 92.125 5.133 1 27.27 24 ASN B O 1
ATOM 7117 N N . ILE B 1 25 ? 52.25 91.25 5.918 1 28.7 25 ILE B N 1
ATOM 7118 C CA . ILE B 1 25 ? 53.25 90.5 6.664 1 28.7 25 ILE B CA 1
ATOM 7119 C C . ILE B 1 25 ? 53.844 89.438 5.785 1 28.7 25 ILE B C 1
ATOM 7121 O O . ILE B 1 25 ? 53.094 88.688 5.098 1 28.7 25 ILE B O 1
ATOM 7125 N N . ASP B 1 26 ? 55.156 89.5 5.469 1 28.48 26 ASP B N 1
ATOM 7126 C CA . ASP B 1 26 ? 56.125 88.625 4.848 1 28.48 26 ASP B CA 1
ATOM 7127 C C . ASP B 1 26 ? 55.875 87.125 5.234 1 28.48 26 ASP B C 1
ATOM 7129 O O . ASP B 1 26 ? 55.875 86.812 6.422 1 28.48 26 ASP B O 1
ATOM 7133 N N . ASP B 1 27 ? 54.938 86.562 4.527 1 30.62 27 ASP B N 1
ATOM 7134 C CA . ASP B 1 27 ? 54.562 85.188 4.574 1 30.62 27 ASP B CA 1
ATOM 7135 C C . ASP B 1 27 ? 55.781 84.25 4.547 1 30.62 27 ASP B C 1
ATOM 7137 O O . ASP B 1 27 ? 56.219 83.875 3.475 1 30.62 27 ASP B O 1
ATOM 7141 N N . ASP B 1 28 ? 56.844 84.75 5.117 1 31.12 28 ASP B N 1
ATOM 7142 C CA . ASP B 1 28 ? 58 83.875 4.984 1 31.12 28 ASP B CA 1
ATOM 7143 C C . ASP B 1 28 ? 57.594 82.438 5.164 1 31.12 28 ASP B C 1
ATOM 7145 O O . ASP B 1 28 ? 57.938 81.562 4.34 1 31.12 28 ASP B O 1
ATOM 7149 N N . ASN B 1 29 ? 57.781 82 6.434 1 34 29 ASN B N 1
ATOM 7150 C CA . ASN B 1 29 ? 57.969 80.625 6.723 1 34 29 ASN B CA 1
ATOM 7151 C C . ASN B 1 29 ? 56.688 79.812 6.473 1 34 29 ASN B C 1
ATOM 7153 O O . ASN B 1 29 ? 55.938 79.5 7.41 1 34 29 ASN B O 1
ATOM 7157 N N . LYS B 1 30 ? 55.875 80.188 5.539 1 39.19 30 LYS B N 1
ATOM 7158 C CA . LYS B 1 30 ? 54.656 79.438 5.309 1 39.19 30 LYS B CA 1
ATOM 7159 C C . LYS B 1 30 ? 54.938 77.938 5.102 1 39.19 30 LYS B C 1
ATOM 7161 O O . LYS B 1 30 ? 55.438 77.562 4.059 1 39.19 30 LYS B O 1
ATOM 7166 N N . PHE B 1 31 ? 55.281 77.25 6.07 1 42.5 31 PHE B N 1
ATOM 7167 C CA . PHE B 1 31 ? 55.25 75.812 6.035 1 42.5 31 PHE B CA 1
ATOM 7168 C C . PHE B 1 31 ? 54.031 75.312 5.262 1 42.5 31 PHE B C 1
ATOM 7170 O O . PHE B 1 31 ? 52.875 75.562 5.656 1 42.5 31 PHE B O 1
ATOM 7177 N N . PRO B 1 32 ? 54.031 75.25 3.889 1 51.97 32 PRO B N 1
ATOM 7178 C CA . PRO B 1 32 ? 52.875 74.938 3.035 1 51.97 32 PRO B CA 1
ATOM 7179 C C . PRO B 1 32 ? 52.062 73.75 3.611 1 51.97 32 PRO B C 1
ATOM 7181 O O . PRO B 1 32 ? 52.625 72.75 4.09 1 51.97 32 PRO B O 1
ATOM 7184 N N . PHE B 1 33 ? 50.875 74.062 4.137 1 70.5 33 PHE B N 1
ATOM 7185 C CA . PHE B 1 33 ? 49.875 73.062 4.504 1 70.5 33 PHE B CA 1
ATOM 7186 C C . PHE B 1 33 ? 49.656 72.062 3.377 1 70.5 33 PHE B C 1
ATOM 7188 O O . PHE B 1 33 ? 49.281 72.438 2.262 1 70.5 33 PHE B O 1
ATOM 7195 N N . GLU B 1 34 ? 50.344 70.938 3.398 1 82.62 34 GLU B N 1
ATOM 7196 C CA . GLU B 1 34 ? 50.25 69.938 2.359 1 82.62 34 GLU B CA 1
ATOM 7197 C C . GLU B 1 34 ? 49.25 68.875 2.744 1 82.62 34 GLU B C 1
ATOM 7199 O O . GLU B 1 34 ? 49.406 68.188 3.793 1 82.62 34 GLU B O 1
ATOM 7204 N N . THR B 1 35 ? 48.156 68.75 2.049 1 90.44 35 THR B N 1
ATOM 7205 C CA . THR B 1 35 ? 47.156 67.688 2.193 1 90.44 35 THR B CA 1
ATOM 7206 C C . THR B 1 35 ? 47.5 66.5 1.28 1 90.44 35 THR B C 1
ATOM 7208 O O . THR B 1 35 ? 48.469 66.562 0.513 1 90.44 35 THR B O 1
ATOM 7211 N N . VAL B 1 36 ? 46.75 65.375 1.435 1 93.81 36 VAL B N 1
ATOM 7212 C CA . VAL B 1 36 ? 46.938 64.25 0.583 1 93.81 36 VAL B CA 1
ATOM 7213 C C . VAL B 1 36 ? 46.75 64.625 -0.881 1 93.81 36 VAL B C 1
ATOM 7215 O O . VAL B 1 36 ? 47.531 64.25 -1.742 1 93.81 36 VAL B O 1
ATOM 7218 N N . VAL B 1 37 ? 45.781 65.438 -1.243 1 93.81 37 VAL B N 1
ATOM 7219 C CA . VAL B 1 37 ? 45.469 65.875 -2.605 1 93.81 37 VAL B CA 1
ATOM 7220 C C . VAL B 1 37 ? 46.625 66.75 -3.154 1 93.81 37 VAL B C 1
ATOM 7222 O O . VAL B 1 37 ? 46.969 66.625 -4.336 1 93.81 37 VAL B O 1
ATOM 7225 N N . ASP B 1 38 ? 47.281 67.5 -2.254 1 91.94 38 ASP B N 1
ATOM 7226 C CA . ASP B 1 38 ? 48.406 68.375 -2.66 1 91.94 38 ASP B CA 1
ATOM 7227 C C . ASP B 1 38 ? 49.594 67.5 -3.08 1 91.94 38 ASP B C 1
ATOM 7229 O O . ASP B 1 38 ? 50.25 67.75 -4.082 1 91.94 38 ASP B O 1
ATOM 7233 N N . ILE B 1 39 ? 49.781 66.5 -2.26 1 93.62 39 ILE B N 1
ATOM 7234 C CA . ILE B 1 39 ? 50.875 65.625 -2.588 1 93.62 39 ILE B CA 1
ATOM 7235 C C . ILE B 1 39 ? 50.594 64.938 -3.924 1 93.62 39 ILE B C 1
ATOM 7237 O O . ILE B 1 39 ? 51.469 64.812 -4.773 1 93.62 39 ILE B O 1
ATOM 7241 N N . LEU B 1 40 ? 49.406 64.438 -4.176 1 94.69 40 LEU B N 1
ATOM 7242 C CA . LEU B 1 40 ? 49 63.75 -5.422 1 94.69 40 LEU B CA 1
ATOM 7243 C C . LEU B 1 40 ? 49.125 64.75 -6.598 1 94.69 40 LEU B C 1
ATOM 7245 O O . LEU B 1 40 ? 49.5 64.312 -7.699 1 94.69 40 LEU B O 1
ATOM 7249 N N . SER B 1 41 ? 48.875 66 -6.414 1 92.5 41 SER B N 1
ATOM 7250 C CA . SER B 1 41 ? 48.938 67 -7.465 1 92.5 41 SER B CA 1
ATOM 7251 C C . SER B 1 41 ? 50.375 67.375 -7.809 1 92.5 41 SER B C 1
ATOM 7253 O O . SER B 1 41 ? 50.688 67.688 -8.953 1 92.5 41 SER B O 1
ATOM 7255 N N . ASN B 1 42 ? 51.25 67.375 -6.754 1 92.19 42 ASN B N 1
ATOM 7256 C CA . ASN B 1 42 ? 52.625 67.75 -6.941 1 92.19 42 ASN B CA 1
ATOM 7257 C C . ASN B 1 42 ? 53.469 66.688 -7.578 1 92.19 42 ASN B C 1
ATOM 7259 O O . ASN B 1 42 ? 54.531 66.938 -8.102 1 92.19 42 ASN B O 1
ATOM 7263 N N . ASP B 1 43 ? 53 65.5 -7.449 1 92.31 43 ASP B N 1
ATOM 7264 C CA . ASP B 1 43 ? 53.719 64.375 -8.008 1 92.31 43 ASP B CA 1
ATOM 7265 C C . ASP B 1 43 ? 53.062 63.844 -9.281 1 92.31 43 ASP B C 1
ATOM 7267 O O . ASP B 1 43 ? 51.938 63.312 -9.242 1 92.31 43 ASP B O 1
ATOM 7271 N N . VAL B 1 44 ? 53.688 63.906 -10.391 1 90.81 44 VAL B N 1
ATOM 7272 C CA . VAL B 1 44 ? 53.156 63.625 -11.719 1 90.81 44 VAL B CA 1
ATOM 7273 C C . VAL B 1 44 ? 52.781 62.156 -11.844 1 90.81 44 VAL B C 1
ATOM 7275 O O . VAL B 1 44 ? 51.938 61.781 -12.648 1 90.81 44 VAL B O 1
ATOM 7278 N N . GLN B 1 45 ? 53.312 61.344 -11.039 1 92.94 45 GLN B N 1
ATOM 7279 C CA . GLN B 1 45 ? 53.062 59.906 -11.148 1 92.94 45 GLN B CA 1
ATOM 7280 C C . GLN B 1 45 ? 51.625 59.562 -10.75 1 92.94 45 GLN B C 1
ATOM 7282 O O . GLN B 1 45 ? 51.125 58.469 -11.055 1 92.94 45 GLN B O 1
ATOM 7287 N N . PHE B 1 46 ? 50.906 60.438 -10.094 1 95.12 46 PHE B N 1
ATOM 7288 C CA . PHE B 1 46 ? 49.531 60.188 -9.617 1 95.12 46 PHE B CA 1
ATOM 7289 C C . PHE B 1 46 ? 48.5 60.969 -10.43 1 95.12 46 PHE B C 1
ATOM 7291 O O . PHE B 1 46 ? 47.344 61.094 -10.016 1 95.12 46 PHE B O 1
ATOM 7298 N N . SER B 1 47 ? 48.875 61.469 -11.594 1 92.38 47 SER B N 1
ATOM 7299 C CA . SER B 1 47 ? 48 62.375 -12.367 1 92.38 47 SER B CA 1
ATOM 7300 C C . SER B 1 47 ? 46.719 61.688 -12.797 1 92.38 47 SER B C 1
ATOM 7302 O O . SER B 1 47 ? 45.625 62.25 -12.688 1 92.38 47 SER B O 1
ATOM 7304 N N . THR B 1 48 ? 46.812 60.438 -13.281 1 92.06 48 THR B N 1
ATOM 7305 C CA . THR B 1 48 ? 45.625 59.719 -13.734 1 92.06 48 THR B CA 1
ATOM 7306 C C . THR B 1 48 ? 44.719 59.438 -12.562 1 92.06 48 THR B C 1
ATOM 7308 O O . THR B 1 48 ? 43.5 59.594 -12.672 1 92.06 48 THR B O 1
ATOM 7311 N N . PHE B 1 49 ? 45.219 58.938 -11.422 1 94 49 PHE B N 1
ATOM 7312 C CA . PHE B 1 49 ? 44.438 58.656 -10.219 1 94 49 PHE B CA 1
ATOM 7313 C C . PHE B 1 49 ? 43.75 59.938 -9.734 1 94 49 PHE B C 1
ATOM 7315 O O . PHE B 1 49 ? 42.562 59.906 -9.406 1 94 49 PHE B O 1
ATOM 7322 N N . LEU B 1 50 ? 44.469 61.062 -9.773 1 92.94 50 LEU B N 1
ATOM 7323 C CA . LEU B 1 50 ? 43.906 62.312 -9.328 1 92.94 50 LEU B CA 1
ATOM 7324 C C . LEU B 1 50 ? 42.781 62.781 -10.25 1 92.94 50 LEU B C 1
ATOM 7326 O O . LEU B 1 50 ? 41.781 63.281 -9.781 1 92.94 50 LEU B O 1
ATOM 7330 N N . ARG B 1 51 ? 42.969 62.562 -11.516 1 90 51 ARG B N 1
ATOM 7331 C CA . ARG B 1 51 ? 41.938 62.906 -12.469 1 90 51 ARG B CA 1
ATOM 7332 C C . ARG B 1 51 ? 40.656 62.125 -12.188 1 90 51 ARG B C 1
ATOM 7334 O O . ARG B 1 51 ? 39.562 62.656 -12.242 1 90 51 ARG B O 1
ATOM 7341 N N . LEU B 1 52 ? 40.812 60.906 -11.883 1 91.12 52 LEU B N 1
ATOM 7342 C CA . LEU B 1 52 ? 39.656 60.062 -11.562 1 91.12 52 LEU B CA 1
ATOM 7343 C C . LEU B 1 52 ? 39 60.5 -10.273 1 91.12 52 LEU B C 1
ATOM 7345 O O . LEU B 1 52 ? 37.75 60.562 -10.203 1 91.12 52 LEU B O 1
ATOM 7349 N N . VAL B 1 53 ? 39.75 60.781 -9.211 1 93.44 53 VAL B N 1
ATOM 7350 C CA . VAL B 1 53 ? 39.25 61.25 -7.918 1 93.44 53 VAL B CA 1
ATOM 7351 C C . VAL B 1 53 ? 38.5 62.562 -8.094 1 93.44 53 VAL B C 1
ATOM 7353 O O . VAL B 1 53 ? 37.438 62.75 -7.484 1 93.44 53 VAL B O 1
ATOM 7356 N N . GLN B 1 54 ? 38.969 63.375 -9 1 91.06 54 GLN B N 1
ATOM 7357 C CA . GLN B 1 54 ? 38.344 64.688 -9.281 1 91.06 54 GLN B CA 1
ATOM 7358 C C . GLN B 1 54 ? 37.031 64.438 -10.047 1 91.06 54 GLN B C 1
ATOM 7360 O O . GLN B 1 54 ? 36 65 -9.68 1 91.06 54 GLN B O 1
ATOM 7365 N N . ARG B 1 55 ? 37.094 63.625 -11.039 1 89.38 55 ARG B N 1
ATOM 7366 C CA . ARG B 1 55 ? 35.906 63.375 -11.875 1 89.38 55 ARG B CA 1
ATOM 7367 C C . ARG B 1 55 ? 34.781 62.781 -11.062 1 89.38 55 ARG B C 1
ATOM 7369 O O . ARG B 1 55 ? 33.625 63.031 -11.312 1 89.38 55 ARG B O 1
ATOM 7376 N N . LYS B 1 56 ? 35.125 62 -10.141 1 92.31 56 LYS B N 1
ATOM 7377 C CA . LYS B 1 56 ? 34.094 61.312 -9.352 1 92.31 56 LYS B CA 1
ATOM 7378 C C . LYS B 1 56 ? 33.688 62.156 -8.133 1 92.31 56 LYS B C 1
ATOM 7380 O O . LYS B 1 56 ? 32.812 61.75 -7.371 1 92.31 56 LYS B O 1
ATOM 7385 N N . GLY B 1 57 ? 34.344 63.25 -7.883 1 91.75 57 GLY B N 1
ATOM 7386 C CA . GLY B 1 57 ? 33.969 64.188 -6.836 1 91.75 57 GLY B CA 1
ATOM 7387 C C . GLY B 1 57 ? 34.438 63.75 -5.461 1 91.75 57 GLY B C 1
ATOM 7388 O O . GLY B 1 57 ? 33.781 64 -4.457 1 91.75 57 GLY B O 1
ATOM 7389 N N . TYR B 1 58 ? 35.625 63.062 -5.344 1 94.62 58 TYR B N 1
ATOM 7390 C CA . TYR B 1 58 ? 36.062 62.531 -4.066 1 94.62 58 TYR B CA 1
ATOM 7391 C C . TYR B 1 58 ? 37.031 63.5 -3.377 1 94.62 58 TYR B C 1
ATOM 7393 O O . TYR B 1 58 ? 37.469 63.25 -2.256 1 94.62 58 TYR B O 1
ATOM 7401 N N . VAL B 1 59 ? 37.375 64.625 -3.924 1 94.38 59 VAL B N 1
ATOM 7402 C CA . VAL B 1 59 ? 38.406 65.5 -3.402 1 94.38 59 VAL B CA 1
ATOM 7403 C C . VAL B 1 59 ? 37.938 66.062 -2.051 1 94.38 59 VAL B C 1
ATOM 7405 O O . VAL B 1 59 ? 38.688 66 -1.069 1 94.38 59 VAL B O 1
ATOM 7408 N N . PRO B 1 60 ? 36.688 66.625 -1.977 1 93.19 60 PRO B N 1
ATOM 7409 C CA . PRO B 1 60 ? 36.25 67.062 -0.654 1 93.19 60 PRO B CA 1
ATOM 7410 C C . PRO B 1 60 ? 36.281 65.938 0.398 1 93.19 60 PRO B C 1
ATOM 7412 O O . PRO B 1 60 ? 36.656 66.188 1.549 1 93.19 60 PRO B O 1
ATOM 7415 N N . TYR B 1 61 ? 35.875 64.75 -0.012 1 93.25 61 TYR B N 1
ATOM 7416 C CA . TYR B 1 61 ? 35.875 63.625 0.885 1 93.25 61 TYR B CA 1
ATOM 7417 C C . TYR B 1 61 ? 37.281 63.312 1.404 1 93.25 61 TYR B C 1
ATOM 7419 O O . TYR B 1 61 ? 37.469 63.188 2.611 1 93.25 61 TYR B O 1
ATOM 7427 N N . LEU B 1 62 ? 38.25 63.281 0.563 1 94.5 62 LEU B N 1
ATOM 7428 C CA . LEU B 1 62 ? 39.656 63 0.927 1 94.5 62 LEU B CA 1
ATOM 7429 C C . LEU B 1 62 ? 40.219 64.062 1.842 1 94.5 62 LEU B C 1
ATOM 7431 O O . LEU B 1 62 ? 40.969 63.781 2.771 1 94.5 62 LEU B O 1
ATOM 7435 N N . ASN B 1 63 ? 39.781 65.312 1.596 1 92.19 63 ASN B N 1
ATOM 7436 C CA . ASN B 1 63 ? 40.312 66.438 2.373 1 92.19 63 ASN B CA 1
ATOM 7437 C C . ASN B 1 63 ? 39.719 66.438 3.785 1 92.19 63 ASN B C 1
ATOM 7439 O O . ASN B 1 63 ? 40.312 67 4.699 1 92.19 63 ASN B O 1
ATOM 7443 N N . GLU B 1 64 ? 38.594 65.875 3.908 1 93.06 64 GLU B N 1
ATOM 7444 C CA . GLU B 1 64 ? 37.938 65.875 5.211 1 93.06 64 GLU B CA 1
ATOM 7445 C C . GLU B 1 64 ? 38.438 64.688 6.055 1 93.06 64 GLU B C 1
ATOM 7447 O O . GLU B 1 64 ? 38.25 64.688 7.277 1 93.06 64 GLU B O 1
ATOM 7452 N N . LEU B 1 65 ? 39 63.656 5.477 1 93 65 LEU B N 1
ATOM 7453 C CA . LEU B 1 65 ? 39.438 62.438 6.176 1 93 65 LEU B CA 1
ATOM 7454 C C . LEU B 1 65 ? 40.625 62.719 7.07 1 93 65 LEU B C 1
ATOM 7456 O O . LEU B 1 65 ? 41.438 63.594 6.758 1 93 65 LEU B O 1
ATOM 7460 N N . GLN B 1 66 ? 40.594 62.062 8.305 1 92.75 66 GLN B N 1
ATOM 7461 C CA . GLN B 1 66 ? 41.719 62.062 9.219 1 92.75 66 GLN B CA 1
ATOM 7462 C C . GLN B 1 66 ? 42.094 60.656 9.656 1 92.75 66 GLN B C 1
ATOM 7464 O O . GLN B 1 66 ? 41.281 59.75 9.656 1 92.75 66 GLN B O 1
ATOM 7469 N N . ASN B 1 67 ? 43.438 60.469 9.953 1 93.75 67 ASN B N 1
ATOM 7470 C CA . ASN B 1 67 ? 43.969 59.188 10.406 1 93.75 67 ASN B CA 1
ATOM 7471 C C . ASN B 1 67 ? 43.656 58.062 9.422 1 93.75 67 ASN B C 1
ATOM 7473 O O . ASN B 1 67 ? 42.969 57.094 9.758 1 93.75 67 ASN B O 1
ATOM 7477 N N . PHE B 1 68 ? 44.156 58.188 8.227 1 95.5 68 PHE B N 1
ATOM 7478 C CA . PHE B 1 68 ? 43.875 57.188 7.203 1 95.5 68 PHE B CA 1
ATOM 7479 C C . PHE B 1 68 ? 45.094 56.938 6.34 1 95.5 68 PHE B C 1
ATOM 7481 O O . PHE B 1 68 ? 46.094 57.656 6.445 1 95.5 68 PHE B O 1
ATOM 7488 N N . THR B 1 69 ? 45.125 55.875 5.582 1 95.69 69 THR B N 1
ATOM 7489 C CA . THR B 1 69 ? 46.125 55.531 4.574 1 95.69 69 THR B CA 1
ATOM 7490 C C . THR B 1 69 ? 45.469 55.406 3.197 1 95.69 69 THR B C 1
ATOM 7492 O O . THR B 1 69 ? 44.406 54.781 3.055 1 95.69 69 THR B O 1
ATOM 7495 N N . LEU B 1 70 ? 46.031 56.062 2.242 1 96.5 70 LEU B N 1
ATOM 7496 C CA . LEU B 1 70 ? 45.562 56 0.864 1 96.5 70 LEU B CA 1
ATOM 7497 C C . LEU B 1 70 ? 46.5 55.188 -0.006 1 96.5 70 LEU B C 1
ATOM 7499 O O . LEU B 1 70 ? 47.688 55.531 -0.079 1 96.5 70 LEU B O 1
ATOM 7503 N N . PHE B 1 71 ? 46 54.094 -0.546 1 95.75 71 PHE B N 1
ATOM 7504 C CA . PHE B 1 71 ? 46.781 53.406 -1.575 1 95.75 71 PHE B CA 1
ATOM 7505 C C . PHE B 1 71 ? 46.5 54 -2.949 1 95.75 71 PHE B C 1
ATOM 7507 O O . PHE B 1 71 ? 45.5 53.688 -3.588 1 95.75 71 PHE B O 1
ATOM 7514 N N . ALA B 1 72 ? 47.406 54.75 -3.416 1 95.5 72 ALA B N 1
ATOM 7515 C CA . ALA B 1 72 ? 47.188 55.5 -4.652 1 95.5 72 ALA B CA 1
ATOM 7516 C C . ALA B 1 72 ? 47.875 54.844 -5.832 1 95.5 72 ALA B C 1
ATOM 7518 O O . ALA B 1 72 ? 49.094 54.719 -5.859 1 95.5 72 ALA B O 1
ATOM 7519 N N . PRO B 1 73 ? 47.062 54.438 -6.812 1 94.94 73 PRO B N 1
ATOM 7520 C CA . PRO B 1 73 ? 47.688 53.844 -7.996 1 94.94 73 PRO B CA 1
ATOM 7521 C C . PRO B 1 73 ? 48.531 54.844 -8.789 1 94.94 73 PRO B C 1
ATOM 7523 O O . PRO B 1 73 ? 48.094 56 -8.953 1 94.94 73 PRO B O 1
ATOM 7526 N N . VAL B 1 74 ? 49.688 54.438 -9.18 1 94.69 74 VAL B N 1
ATOM 7527 C CA . VAL B 1 74 ? 50.5 55.25 -10.055 1 94.69 74 VAL B CA 1
ATOM 7528 C C . VAL B 1 74 ? 50.031 55.125 -11.492 1 94.69 74 VAL B C 1
ATOM 7530 O O . VAL B 1 74 ? 49.156 54.312 -11.797 1 94.69 74 VAL B O 1
ATOM 7533 N N . ASN B 1 75 ? 50.531 55.938 -12.406 1 91.88 75 ASN B N 1
ATOM 7534 C CA . ASN B 1 75 ? 50.031 56 -13.781 1 91.88 75 ASN B CA 1
ATOM 7535 C C . ASN B 1 75 ? 50.188 54.656 -14.5 1 91.88 75 ASN B C 1
ATOM 7537 O O . ASN B 1 75 ? 49.375 54.312 -15.336 1 91.88 75 ASN B O 1
ATOM 7541 N N . SER B 1 76 ? 51.188 53.844 -14.117 1 89.12 76 SER B N 1
ATOM 7542 C CA . SER B 1 76 ? 51.438 52.562 -14.766 1 89.12 76 SER B CA 1
ATOM 7543 C C . SER B 1 76 ? 50.375 51.531 -14.43 1 89.12 76 SER B C 1
ATOM 7545 O O . SER B 1 76 ? 50.219 50.5 -15.102 1 89.12 76 SER B O 1
ATOM 7547 N N . ALA B 1 77 ? 49.594 51.875 -13.391 1 91.31 77 ALA B N 1
ATOM 7548 C CA . ALA B 1 77 ? 48.5 50.969 -12.977 1 91.31 77 ALA B CA 1
ATOM 7549 C C . ALA B 1 77 ? 47.312 51.094 -13.914 1 91.31 77 ALA B C 1
ATOM 7551 O O . ALA B 1 77 ? 46.469 50.219 -13.953 1 91.31 77 ALA B O 1
ATOM 7552 N N . PHE B 1 78 ? 47.219 52.156 -14.672 1 89.62 78 PHE B N 1
ATOM 7553 C CA . PHE B 1 78 ? 46.062 52.406 -15.516 1 89.62 78 PHE B CA 1
ATOM 7554 C C . PHE B 1 78 ? 46.375 52.125 -16.984 1 89.62 78 PHE B C 1
ATOM 7556 O O . PHE B 1 78 ? 47.531 52.281 -17.422 1 89.62 78 PHE B O 1
ATOM 7563 N N . ILE B 1 79 ? 45.5 51.438 -17.516 1 77.5 79 ILE B N 1
ATOM 7564 C CA . ILE B 1 79 ? 45.531 51.344 -18.969 1 77.5 79 ILE B CA 1
ATOM 7565 C C . ILE B 1 79 ? 44.656 52.406 -19.594 1 77.5 79 ILE B C 1
ATOM 7567 O O . ILE B 1 79 ? 43.469 52.469 -19.359 1 77.5 79 ILE B O 1
ATOM 7571 N N . VAL B 1 80 ? 45.25 53.375 -20.156 1 68.19 80 VAL B N 1
ATOM 7572 C CA . VAL B 1 80 ? 44.562 54.469 -20.781 1 68.19 80 VAL B CA 1
ATOM 7573 C C . VAL B 1 80 ? 44.531 54.312 -22.297 1 68.19 80 VAL B C 1
ATOM 7575 O O . VAL B 1 80 ? 45.562 54.094 -22.922 1 68.19 80 VAL B O 1
ATOM 7578 N N . ASN B 1 81 ? 43.281 54 -22.828 1 66.25 81 ASN B N 1
ATOM 7579 C CA . ASN B 1 81 ? 43.156 53.844 -24.266 1 66.25 8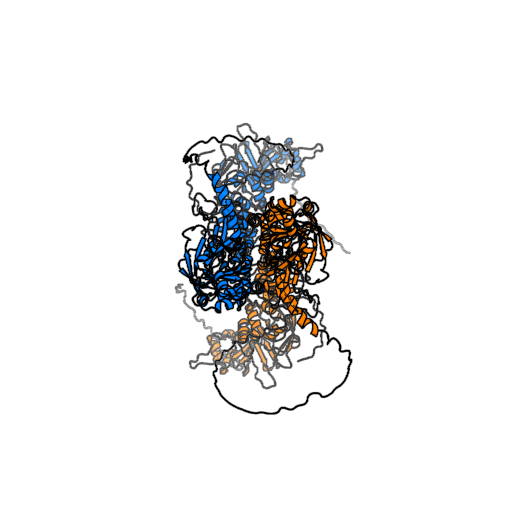1 ASN B CA 1
ATOM 7580 C C . ASN B 1 81 ? 43.562 55.125 -25 1 66.25 81 ASN B C 1
ATOM 7582 O O . ASN B 1 81 ? 43.812 56.156 -24.359 1 66.25 81 ASN B O 1
ATOM 7586 N N . ASP B 1 82 ? 43.844 54.938 -26.312 1 66.31 82 ASP B N 1
ATOM 7587 C CA . ASP B 1 82 ? 44.312 56.031 -27.188 1 66.31 82 ASP B CA 1
ATOM 7588 C C . ASP B 1 82 ? 43.375 57.219 -27.109 1 66.31 82 ASP B C 1
ATOM 7590 O O . ASP B 1 82 ? 43.812 58.375 -27.297 1 66.31 82 ASP B O 1
ATOM 7594 N N . GLU B 1 83 ? 42.125 57.031 -26.781 1 65.81 83 GLU B N 1
ATOM 7595 C CA . GLU B 1 83 ? 41.188 58.125 -26.719 1 65.81 83 GLU B CA 1
ATOM 7596 C C . GLU B 1 83 ? 41.219 58.812 -25.359 1 65.81 83 GLU B C 1
ATOM 7598 O O . GLU B 1 83 ? 40.5 59.781 -25.141 1 65.81 83 GLU B O 1
ATOM 7603 N N . GLY B 1 84 ? 42.094 58.375 -24.5 1 63.47 84 GLY B N 1
ATOM 7604 C CA . GLY B 1 84 ? 42.25 59.031 -23.203 1 63.47 84 GLY B CA 1
ATOM 7605 C C . GLY B 1 84 ? 41.344 58.469 -22.125 1 63.47 84 GLY B C 1
ATOM 7606 O O . GLY B 1 84 ? 41.375 58.906 -20.984 1 63.47 84 GLY B O 1
ATOM 7607 N N . SER B 1 85 ? 40.531 57.531 -22.5 1 68.88 85 SER B N 1
ATOM 7608 C CA . SER B 1 85 ? 39.625 56.938 -21.531 1 68.88 85 SER B CA 1
ATOM 7609 C C . SER B 1 85 ? 40.312 55.906 -20.656 1 68.88 85 SER B C 1
ATOM 7611 O O . SER B 1 85 ? 41.156 55.156 -21.141 1 68.88 85 SER B O 1
ATOM 7613 N N . ILE B 1 86 ? 40.125 56.094 -19.406 1 71.5 86 ILE B N 1
ATOM 7614 C CA . ILE B 1 86 ? 40.719 55.156 -18.438 1 71.5 86 ILE B CA 1
ATOM 7615 C C . ILE B 1 86 ? 39.844 53.906 -18.375 1 71.5 86 ILE B C 1
ATOM 7617 O O . ILE B 1 86 ? 38.656 53.938 -18.109 1 71.5 86 ILE B O 1
ATOM 7621 N N . LEU B 1 87 ? 40.469 52.812 -18.688 1 68.94 87 LEU B N 1
ATOM 7622 C CA . LEU B 1 87 ? 39.75 51.531 -18.641 1 68.94 87 LEU B CA 1
ATOM 7623 C C . LEU B 1 87 ? 39.281 51.219 -17.219 1 68.94 87 LEU B C 1
ATOM 7625 O O . LEU B 1 87 ? 40.094 51.281 -16.266 1 68.94 87 LEU B O 1
ATOM 7629 N N . GLY B 1 88 ? 37.938 51.031 -17 1 70.25 88 GLY B N 1
ATOM 7630 C CA . GLY B 1 88 ? 37.375 50.656 -15.719 1 70.25 88 GLY B CA 1
ATOM 7631 C C . GLY B 1 88 ? 36.906 51.844 -14.883 1 70.25 88 GLY B C 1
ATOM 7632 O O . GLY B 1 88 ? 36.656 51.688 -13.688 1 70.25 88 GLY B O 1
ATOM 7633 N N . GLU B 1 89 ? 36.906 53.031 -15.484 1 77.19 89 GLU B N 1
ATOM 7634 C CA . GLU B 1 89 ? 36.531 54.25 -14.789 1 77.19 89 GLU B CA 1
ATOM 7635 C C . GLU B 1 89 ? 35.188 54.094 -14.094 1 77.19 89 GLU B C 1
ATOM 7637 O O . GLU B 1 89 ? 35 54.562 -12.977 1 77.19 89 GLU B O 1
ATOM 7642 N N . ASN B 1 90 ? 34.344 53.312 -14.781 1 78.5 90 ASN B N 1
ATOM 7643 C CA . ASN B 1 90 ? 33 53.188 -14.242 1 78.5 90 ASN B CA 1
ATOM 7644 C C . ASN B 1 90 ? 33 52.312 -12.984 1 78.5 90 ASN B C 1
ATOM 7646 O O . ASN B 1 90 ? 32.125 52.469 -12.117 1 78.5 90 ASN B O 1
ATOM 7650 N N . GLN B 1 91 ? 34 51.531 -12.82 1 80.44 91 GLN B N 1
ATOM 7651 C CA . GLN B 1 91 ? 34.031 50.625 -11.688 1 80.44 91 GLN B CA 1
ATOM 7652 C C . GLN B 1 91 ? 34.906 51.188 -10.562 1 80.44 91 GLN B C 1
ATOM 7654 O O . GLN B 1 91 ? 35 50.562 -9.5 1 80.44 91 GLN B O 1
ATOM 7659 N N . PHE B 1 92 ? 35.344 52.312 -10.758 1 87.25 92 PHE B N 1
ATOM 7660 C CA . PHE B 1 92 ? 36.281 52.875 -9.773 1 87.25 92 PHE B CA 1
ATOM 7661 C C . PHE B 1 92 ? 35.531 53.281 -8.5 1 87.25 92 PHE B C 1
ATOM 7663 O O . PHE B 1 92 ? 34.5 53.938 -8.562 1 87.25 92 PHE B O 1
ATOM 7670 N N . ASP B 1 93 ? 35.969 52.75 -7.348 1 91 93 ASP B N 1
ATOM 7671 C CA . ASP B 1 93 ? 35.5 53.062 -6.012 1 91 93 ASP B CA 1
ATOM 7672 C C . ASP B 1 93 ? 36.656 53.469 -5.086 1 91 93 ASP B C 1
ATOM 7674 O O . ASP B 1 93 ? 37.5 52.656 -4.781 1 91 93 ASP B O 1
ATOM 7678 N N . LEU B 1 94 ? 36.656 54.625 -4.625 1 93.88 94 LEU B N 1
ATOM 7679 C CA . LEU B 1 94 ? 37.781 55.156 -3.811 1 93.88 94 LEU B CA 1
ATOM 7680 C C . LEU B 1 94 ? 37.906 54.344 -2.525 1 93.88 94 LEU B C 1
ATOM 7682 O O . LEU B 1 94 ? 39.031 54.219 -1.991 1 93.88 94 LEU B O 1
ATOM 7686 N N . GLU B 1 95 ? 36.812 53.781 -2.033 1 93.31 95 GLU B N 1
ATOM 7687 C CA . GLU B 1 95 ? 36.844 53.031 -0.78 1 93.31 95 GLU B CA 1
ATOM 7688 C C . GLU B 1 95 ? 37.719 51.812 -0.892 1 93.31 95 GLU B C 1
ATOM 7690 O O . GLU B 1 95 ? 38.156 51.281 0.12 1 93.31 95 GLU B O 1
ATOM 7695 N N . ASN B 1 96 ? 38 51.344 -2.086 1 94 96 ASN B N 1
ATOM 7696 C CA . ASN B 1 96 ? 38.875 50.188 -2.305 1 94 96 ASN B CA 1
ATOM 7697 C C . ASN B 1 96 ? 40.312 50.5 -1.998 1 94 96 ASN B C 1
ATOM 7699 O O . ASN B 1 96 ? 41.156 49.625 -1.875 1 94 96 ASN B O 1
ATOM 7703 N N . TYR B 1 97 ? 40.594 51.75 -1.829 1 94.81 97 TYR B N 1
ATOM 7704 C CA . TYR B 1 97 ? 42 52.188 -1.722 1 94.81 97 TYR B CA 1
ATOM 7705 C C . TYR B 1 97 ? 42.25 52.875 -0.383 1 94.81 97 TYR B C 1
ATOM 7707 O O . TYR B 1 97 ? 43.312 53.438 -0.174 1 94.81 97 TYR B O 1
ATOM 7715 N N . LEU B 1 98 ? 41.344 52.781 0.52 1 95.44 98 LEU B N 1
ATOM 7716 C CA . LEU B 1 98 ? 41.438 53.531 1.751 1 95.44 98 LEU B CA 1
ATOM 7717 C C . LEU B 1 98 ? 41.469 52.625 2.969 1 95.44 98 LEU B C 1
ATOM 7719 O O . LEU B 1 98 ? 40.719 51.656 3.035 1 95.44 98 LEU B O 1
ATOM 7723 N N . LEU B 1 99 ? 42.375 52.812 3.855 1 94.5 99 LEU B N 1
ATOM 7724 C CA . LEU B 1 99 ? 42.312 52.344 5.234 1 94.5 99 LEU B CA 1
ATOM 7725 C C . LEU B 1 99 ? 41.875 53.469 6.168 1 94.5 99 LEU B C 1
ATOM 7727 O O . LEU B 1 99 ? 42.5 54.531 6.219 1 94.5 99 LEU B O 1
ATOM 7731 N N . HIS B 1 100 ? 40.812 53.219 6.867 1 93.5 100 HIS B N 1
ATOM 7732 C CA . HIS B 1 100 ? 40.312 54.219 7.797 1 93.5 100 HIS B CA 1
ATOM 7733 C C . HIS B 1 100 ? 40.875 54 9.195 1 93.5 100 HIS B C 1
ATOM 7735 O O . HIS B 1 100 ? 41.094 52.875 9.617 1 93.5 100 HIS B O 1
ATOM 7741 N N . ASN B 1 101 ? 41.188 55.062 9.93 1 92.31 101 ASN B N 1
ATOM 7742 C CA . ASN B 1 101 ? 41.625 55.094 11.32 1 92.31 101 ASN B CA 1
ATOM 7743 C C . ASN B 1 101 ? 42.906 54.312 11.516 1 92.31 101 ASN B C 1
ATOM 7745 O O . ASN B 1 101 ? 43.094 53.656 12.531 1 92.31 101 ASN B O 1
ATOM 7749 N N . LEU B 1 102 ? 43.625 54.25 10.43 1 91.25 102 LEU B N 1
ATOM 7750 C CA . LEU B 1 102 ? 44.906 53.531 10.484 1 91.25 102 LEU B CA 1
ATOM 7751 C C . LEU B 1 102 ? 45.906 54.188 9.547 1 91.25 102 LEU B C 1
ATOM 7753 O O . LEU B 1 102 ? 45.688 54.312 8.344 1 91.25 102 LEU B O 1
ATOM 7757 N N . THR B 1 103 ? 47 54.688 10.078 1 91.19 103 THR B N 1
ATOM 7758 C CA . THR B 1 103 ? 48.094 55.219 9.297 1 91.19 103 THR B CA 1
ATOM 7759 C C . THR B 1 103 ? 49.219 54.188 9.164 1 91.19 103 THR B C 1
ATOM 7761 O O . THR B 1 103 ? 49.875 53.844 10.148 1 91.19 103 THR B O 1
ATOM 7764 N N . LEU B 1 104 ? 49.344 53.688 7.984 1 88.75 104 LEU B N 1
ATOM 7765 C CA . LEU B 1 104 ? 50.281 52.594 7.734 1 88.75 104 LEU B CA 1
ATOM 7766 C C . LEU B 1 104 ? 51.656 53.125 7.305 1 88.75 104 LEU B C 1
ATOM 7768 O O . LEU B 1 104 ? 51.781 53.625 6.195 1 88.75 104 LEU B O 1
ATOM 7772 N N . ASN B 1 105 ? 52.531 53.094 8.25 1 87.06 105 ASN B N 1
ATOM 7773 C CA . ASN B 1 105 ? 53.938 53.375 7.961 1 87.06 105 ASN B CA 1
ATOM 7774 C C . ASN B 1 105 ? 54.719 52.094 7.688 1 87.06 105 ASN B C 1
ATOM 7776 O O . ASN B 1 105 ? 55 51.312 8.609 1 87.06 105 ASN B O 1
ATOM 7780 N N . LEU B 1 106 ? 55.062 51.812 6.426 1 84.12 106 LEU B N 1
ATOM 7781 C CA . LEU B 1 106 ? 55.656 50.562 6.012 1 84.12 106 LEU B CA 1
ATOM 7782 C C . LEU B 1 106 ? 57.125 50.469 6.406 1 84.12 106 LEU B C 1
ATOM 7784 O O . LEU B 1 106 ? 57.688 49.375 6.555 1 84.12 106 LEU B O 1
ATOM 7788 N N . SER B 1 107 ? 57.875 51.562 6.641 1 76.06 107 SER B N 1
ATOM 7789 C CA . SER B 1 107 ? 59.281 51.594 6.969 1 76.06 107 SER B CA 1
ATOM 7790 C C . SER B 1 107 ? 59.531 51.094 8.391 1 76.06 107 SER B C 1
ATOM 7792 O O . SER B 1 107 ? 60.625 50.562 8.695 1 76.06 107 SER B O 1
ATOM 7794 N N . VAL B 1 108 ? 58.562 51.219 9.234 1 70.75 108 VAL B N 1
ATOM 7795 C CA . VAL B 1 108 ? 58.75 50.844 10.633 1 70.75 108 VAL B CA 1
ATOM 7796 C C . VAL B 1 108 ? 58.188 49.469 10.891 1 70.75 108 VAL B C 1
ATOM 7798 O O . VAL B 1 108 ? 58.375 48.875 11.961 1 70.75 108 VAL B O 1
ATOM 7801 N N . ARG B 1 109 ? 57.562 48.938 9.969 1 71.12 109 ARG B N 1
ATOM 7802 C CA . ARG B 1 109 ? 56.844 47.688 10.219 1 71.12 109 ARG B CA 1
ATOM 7803 C C . ARG B 1 109 ? 57.781 46.469 10.039 1 71.12 109 ARG B C 1
ATOM 7805 O O . ARG B 1 109 ? 58.625 46.469 9.141 1 71.12 109 ARG B O 1
ATOM 7812 N N . LYS B 1 110 ? 57.688 45.625 11.023 1 66.25 110 LYS B N 1
ATOM 7813 C CA . LYS B 1 110 ? 58.406 44.375 10.953 1 66.25 110 LYS B CA 1
ATOM 7814 C C . LYS B 1 110 ? 57.938 43.531 9.781 1 66.25 110 LYS B C 1
ATOM 7816 O O . LYS B 1 110 ? 56.812 43.625 9.344 1 66.25 110 LYS B O 1
ATOM 7821 N N . GLU B 1 111 ? 58.812 42.719 9.203 1 63.81 111 GLU B N 1
ATOM 7822 C CA . GLU B 1 111 ? 58.562 41.844 8.062 1 63.81 111 GLU B CA 1
ATOM 7823 C C . GLU B 1 111 ? 57.5 40.812 8.398 1 63.81 111 GLU B C 1
ATOM 7825 O O . GLU B 1 111 ? 57.75 39.875 9.188 1 63.81 111 GLU B O 1
ATOM 7830 N N . SER B 1 112 ? 56.281 41.031 8.031 1 78.94 112 SER B N 1
ATOM 7831 C CA . SER B 1 112 ? 55.188 40.062 8.25 1 78.94 112 SER B CA 1
ATOM 7832 C C . SER B 1 112 ? 54 40.344 7.34 1 78.94 112 SER B C 1
ATOM 7834 O O . SER B 1 112 ? 53.875 41.469 6.812 1 78.94 112 SER B O 1
ATOM 7836 N N . MET B 1 113 ? 53.406 39.312 6.926 1 85.88 113 MET B N 1
ATOM 7837 C CA . MET B 1 113 ? 52.094 39.438 6.266 1 85.88 113 MET B CA 1
ATOM 7838 C C . MET B 1 113 ? 51 39.688 7.285 1 85.88 113 MET B C 1
ATOM 7840 O O . MET B 1 113 ? 50.781 38.844 8.18 1 85.88 113 MET B O 1
ATOM 7844 N N . THR B 1 114 ? 50.375 40.781 7.227 1 87.56 114 THR B N 1
ATOM 7845 C CA . THR B 1 114 ? 49.312 41.156 8.172 1 87.56 114 THR B CA 1
ATOM 7846 C C . THR B 1 114 ? 48 41.375 7.445 1 87.56 114 THR B C 1
ATOM 7848 O O . THR B 1 114 ? 47.969 41.875 6.312 1 87.56 114 THR B O 1
ATOM 7851 N N . ILE B 1 115 ? 46.938 41 8.148 1 91.31 115 ILE B N 1
ATOM 7852 C CA . ILE B 1 115 ? 45.594 41.188 7.602 1 91.31 115 ILE B CA 1
ATOM 7853 C C . ILE B 1 115 ? 44.875 42.344 8.328 1 91.31 115 ILE B C 1
ATOM 7855 O O . ILE B 1 115 ? 44.844 42.344 9.562 1 91.31 115 ILE B O 1
ATOM 7859 N N . ILE B 1 116 ? 44.438 43.312 7.633 1 91 116 ILE B N 1
ATOM 7860 C CA . ILE B 1 116 ? 43.656 44.406 8.188 1 91 116 ILE B CA 1
ATOM 7861 C C . ILE B 1 116 ? 42.188 44.25 7.801 1 91 116 ILE B C 1
ATOM 7863 O O . ILE B 1 116 ? 41.844 44.25 6.617 1 91 116 ILE B O 1
ATOM 7867 N N . ASN B 1 117 ? 41.312 44.094 8.812 1 90.5 117 ASN B N 1
ATOM 7868 C CA . ASN B 1 117 ? 39.906 43.844 8.5 1 90.5 117 ASN B CA 1
ATOM 7869 C C . ASN B 1 117 ? 39 44.844 9.227 1 90.5 117 ASN B C 1
ATOM 7871 O O . ASN B 1 117 ? 37.781 44.781 9.117 1 90.5 117 ASN B O 1
ATOM 7875 N N . GLN B 1 118 ? 39.531 45.781 9.961 1 88.75 118 GLN B N 1
ATOM 7876 C CA . GLN B 1 118 ? 38.75 46.781 10.672 1 88.75 118 GLN B CA 1
ATOM 7877 C C . GLN B 1 118 ? 38.719 48.094 9.914 1 88.75 118 GLN B C 1
ATOM 7879 O O . GLN B 1 118 ? 39.719 48.5 9.344 1 88.75 118 GLN B O 1
ATOM 7884 N N . TYR B 1 119 ? 37.594 48.688 9.773 1 89.19 119 TYR B N 1
ATOM 7885 C CA . TYR B 1 119 ? 37.406 50 9.188 1 89.19 119 TYR B CA 1
ATOM 7886 C C . TYR B 1 119 ? 37.781 50 7.707 1 89.19 119 TYR B C 1
ATOM 7888 O O . TYR B 1 119 ? 38.375 50.969 7.211 1 89.19 119 TYR B O 1
ATOM 7896 N N . VAL B 1 120 ? 37.625 48.938 7.152 1 91.75 120 VAL B N 1
ATOM 7897 C CA . VAL B 1 120 ? 37.844 48.781 5.719 1 91.75 120 VAL B CA 1
ATOM 7898 C C . VAL B 1 120 ? 36.625 48.156 5.051 1 91.75 120 VAL B C 1
ATOM 7900 O O . VAL B 1 120 ? 35.781 47.562 5.723 1 91.75 120 VAL B O 1
ATOM 7903 N N . LYS B 1 121 ? 36.5 48.375 3.77 1 91 121 LYS B N 1
ATOM 7904 C CA . LYS B 1 121 ? 35.438 47.812 2.971 1 91 121 LYS B CA 1
ATOM 7905 C C . LYS B 1 121 ? 35.531 46.281 2.867 1 91 121 LYS B C 1
ATOM 7907 O O . LYS B 1 121 ? 34.531 45.594 2.881 1 91 121 LYS B O 1
ATOM 7912 N N . PHE B 1 122 ? 36.688 45.75 2.711 1 92.88 122 PHE B N 1
ATOM 7913 C CA . PHE B 1 122 ? 37.062 44.344 2.689 1 92.88 122 PHE B CA 1
ATOM 7914 C C . PHE B 1 122 ? 38.469 44.156 3.242 1 92.88 122 PHE B C 1
ATOM 7916 O O . PHE B 1 122 ? 39.219 45.125 3.369 1 92.88 122 PHE B O 1
ATOM 7923 N N . PRO B 1 123 ? 38.844 42.906 3.57 1 94.19 123 PRO B N 1
ATOM 7924 C CA . PRO B 1 123 ? 40.156 42.719 4.18 1 94.19 123 PRO B CA 1
ATOM 7925 C C . PRO B 1 123 ? 41.312 43.031 3.221 1 94.19 123 PRO B C 1
ATOM 7927 O O . PRO B 1 123 ? 41.219 42.719 2.027 1 94.19 123 PRO B O 1
ATOM 7930 N N . PHE B 1 124 ? 42.375 43.625 3.82 1 93.25 124 PHE B N 1
ATOM 7931 C CA . PHE B 1 124 ? 43.625 43.906 3.1 1 93.25 124 PHE B CA 1
ATOM 7932 C C . PHE B 1 124 ? 44.75 43 3.598 1 93.25 124 PHE B C 1
ATOM 7934 O O . PHE B 1 124 ? 44.875 42.781 4.801 1 93.25 124 PHE B O 1
ATOM 7941 N N . ILE B 1 125 ? 45.469 42.531 2.678 1 92.06 125 ILE B N 1
ATOM 7942 C CA . ILE B 1 125 ? 46.688 41.781 3.016 1 92.06 125 ILE B CA 1
ATOM 7943 C C . ILE B 1 125 ? 47.906 42.656 2.74 1 92.06 125 ILE B C 1
ATOM 7945 O O . ILE B 1 125 ? 48.156 43.031 1.594 1 92.06 125 ILE B O 1
ATOM 7949 N N . ILE B 1 126 ? 48.625 42.938 3.832 1 90.06 126 ILE B N 1
ATOM 7950 C CA . ILE B 1 126 ? 49.844 43.719 3.707 1 90.06 126 ILE B CA 1
ATOM 7951 C C . ILE B 1 126 ? 51.062 42.812 3.93 1 90.06 126 ILE B C 1
ATOM 7953 O O . ILE B 1 126 ? 51.188 42.188 4.984 1 90.06 126 ILE B O 1
ATOM 7957 N N . ASP B 1 127 ? 51.75 42.656 2.898 1 86.5 127 ASP B N 1
ATOM 7958 C CA . ASP B 1 127 ? 52.969 41.875 2.98 1 86.5 127 ASP B CA 1
ATOM 7959 C C . ASP B 1 127 ? 54.188 42.781 3.006 1 86.5 127 ASP B C 1
ATOM 7961 O O . ASP B 1 127 ? 54.562 43.375 1.991 1 86.5 127 ASP B O 1
ATOM 7965 N N . SER B 1 128 ? 54.812 43.031 4.309 1 75.75 128 SER B N 1
ATOM 7966 C CA . SER B 1 128 ? 55.969 43.906 4.453 1 75.75 128 SER B CA 1
ATOM 7967 C C . SER B 1 128 ? 57.281 43.125 4.496 1 75.75 128 SER B C 1
ATOM 7969 O O . SER B 1 128 ? 57.344 42.062 5.125 1 75.75 128 SER B O 1
ATOM 7971 N N . ILE B 1 129 ? 58.062 42.906 3.42 1 58.66 129 ILE B N 1
ATOM 7972 C CA . ILE B 1 129 ? 59.344 42.156 3.457 1 58.66 129 ILE B CA 1
ATOM 7973 C C . ILE B 1 129 ? 60.5 43.094 3.764 1 58.66 129 ILE B C 1
ATOM 7975 O O . ILE B 1 129 ? 60.688 44.094 3.062 1 58.66 129 ILE B O 1
ATOM 7979 N N . ASN B 1 130 ? 60.969 43.219 4.977 1 51.22 130 ASN B N 1
ATOM 7980 C CA . ASN B 1 130 ? 62.156 44.062 5.121 1 51.22 130 ASN B CA 1
ATOM 7981 C C . ASN B 1 130 ? 63.312 43.594 4.242 1 51.22 130 ASN B C 1
ATOM 7983 O O . ASN B 1 130 ? 63.875 44.375 3.488 1 51.22 130 ASN B O 1
ATOM 7987 N N . LYS B 1 131 ? 64.312 42.375 4.781 1 45.34 131 LYS B N 1
ATOM 7988 C CA . LYS B 1 131 ? 65.75 42.156 4.461 1 45.34 131 LYS B CA 1
ATOM 7989 C C . LYS B 1 131 ? 65.875 41.594 3.053 1 45.34 131 LYS B C 1
ATOM 7991 O O . LYS B 1 131 ? 67 41.594 2.498 1 45.34 131 LYS B O 1
ATOM 7996 N N . THR B 1 132 ? 65.062 40.656 2.666 1 47.16 132 THR B N 1
ATOM 7997 C CA . THR B 1 132 ? 65.562 39.969 1.463 1 47.16 132 THR B CA 1
ATOM 7998 C C . THR B 1 132 ? 65 40.688 0.21 1 47.16 132 THR B C 1
ATOM 8000 O O . THR B 1 132 ? 64.875 40.062 -0.85 1 47.16 132 THR B O 1
ATOM 8003 N N . HIS B 1 133 ? 65.188 41.875 0.078 1 54.03 133 HIS B N 1
ATOM 8004 C CA . HIS B 1 133 ? 65.188 42.719 -1.106 1 54.03 133 HIS B CA 1
ATOM 8005 C C . HIS B 1 133 ? 63.781 42.688 -1.775 1 54.03 133 HIS B C 1
ATOM 8007 O O . HIS B 1 133 ? 63.656 43.031 -2.951 1 54.03 133 HIS B O 1
ATOM 8013 N N . ARG B 1 134 ? 62.719 42.156 -1.219 1 63.22 134 ARG B N 1
ATOM 8014 C CA . ARG B 1 134 ? 61.5 42.156 -2.018 1 63.22 134 ARG B CA 1
ATOM 8015 C C . ARG B 1 134 ? 60.625 43.375 -1.676 1 63.22 134 ARG B C 1
ATOM 8017 O O . ARG B 1 134 ? 60.688 43.875 -0.555 1 63.22 134 ARG B O 1
ATOM 8024 N N . THR B 1 135 ? 59.906 44 -2.646 1 78.19 135 THR B N 1
ATOM 8025 C CA . THR B 1 135 ? 59 45.156 -2.639 1 78.19 135 THR B CA 1
ATOM 8026 C C . THR B 1 135 ? 57.719 44.812 -1.891 1 78.19 135 THR B C 1
ATOM 8028 O O . THR B 1 135 ? 57.156 43.719 -2.072 1 78.19 135 THR B O 1
ATOM 8031 N N . PRO B 1 136 ? 57.375 45.594 -0.802 1 86.88 136 PRO B N 1
ATOM 8032 C CA . PRO B 1 136 ? 56.094 45.375 -0.106 1 86.88 136 PRO B CA 1
ATOM 8033 C C . PRO B 1 136 ? 54.906 45.312 -1.056 1 86.88 136 PRO B C 1
ATOM 8035 O O . PRO B 1 136 ? 54.938 45.906 -2.143 1 86.88 136 PRO B O 1
ATOM 8038 N N . THR B 1 137 ? 53.844 44.562 -0.666 1 90.12 137 THR B N 1
ATOM 8039 C CA . THR B 1 137 ? 52.656 44.438 -1.505 1 90.12 137 THR B CA 1
ATOM 8040 C C . THR B 1 137 ? 51.375 44.625 -0.68 1 90.12 137 THR B C 1
ATOM 8042 O O . THR B 1 137 ? 51.406 44.438 0.538 1 90.12 137 THR B O 1
ATOM 8045 N N . VAL B 1 138 ? 50.312 45.062 -1.249 1 91.31 138 VAL B N 1
ATOM 8046 C CA . VAL B 1 138 ? 48.969 45.094 -0.721 1 91.31 138 VAL B CA 1
ATOM 8047 C C . VAL B 1 138 ? 48.031 44.312 -1.637 1 91.31 138 VAL B C 1
ATOM 8049 O O . VAL B 1 138 ? 47.906 44.625 -2.82 1 91.31 138 VAL B O 1
ATOM 8052 N N . ASN B 1 139 ? 47.406 43.312 -1.089 1 91.38 139 ASN B N 1
ATOM 8053 C CA . ASN B 1 139 ? 46.562 42.406 -1.866 1 91.38 139 ASN B CA 1
ATOM 8054 C C . ASN B 1 139 ? 47.281 41.906 -3.127 1 91.38 139 ASN B C 1
ATOM 8056 O O . ASN B 1 139 ? 46.719 41.938 -4.215 1 91.38 139 ASN B O 1
ATOM 8060 N N . ASN B 1 140 ? 48.562 41.656 -3.057 1 87.81 140 ASN B N 1
ATOM 8061 C CA . ASN B 1 140 ? 49.438 41.094 -4.09 1 87.81 140 ASN B CA 1
ATOM 8062 C C . ASN B 1 140 ? 49.812 42.125 -5.141 1 87.81 140 ASN B C 1
ATOM 8064 O O . ASN B 1 140 ? 50.281 41.781 -6.219 1 87.81 140 ASN B O 1
ATOM 8068 N N . ILE B 1 141 ? 49.5 43.375 -4.902 1 91.81 141 ILE B N 1
ATOM 8069 C CA . ILE B 1 141 ? 49.906 44.5 -5.75 1 91.81 141 ILE B CA 1
ATOM 8070 C C . ILE B 1 141 ? 51.156 45.156 -5.156 1 91.81 141 ILE B C 1
ATOM 8072 O O . ILE B 1 141 ? 51.188 45.469 -3.961 1 91.81 141 ILE B O 1
ATOM 8076 N N . ARG B 1 142 ? 52.094 45.469 -5.914 1 92.38 142 ARG B N 1
ATOM 8077 C CA . ARG B 1 142 ? 53.375 46 -5.445 1 92.38 142 ARG B CA 1
ATOM 8078 C C . ARG B 1 142 ? 53.219 47.469 -5.031 1 92.38 142 ARG B C 1
ATOM 8080 O O . ARG B 1 142 ? 52.562 48.25 -5.707 1 92.38 142 ARG B O 1
ATOM 8087 N N . ILE B 1 143 ? 53.781 47.844 -3.898 1 91.5 143 ILE B N 1
ATOM 8088 C CA . ILE B 1 143 ? 53.906 49.219 -3.449 1 91.5 143 ILE B CA 1
ATOM 8089 C C . ILE B 1 143 ? 55.188 49.812 -3.949 1 91.5 143 ILE B C 1
ATOM 8091 O O . ILE B 1 143 ? 56.281 49.438 -3.475 1 91.5 143 ILE B O 1
ATOM 8095 N N . THR B 1 144 ? 55.156 50.719 -4.859 1 90.38 144 THR B N 1
ATOM 8096 C CA . THR B 1 144 ? 56.344 51.25 -5.539 1 90.38 144 THR B CA 1
ATOM 8097 C C . THR B 1 144 ? 56.812 52.531 -4.883 1 90.38 144 THR B C 1
ATOM 8099 O O . THR B 1 144 ? 58 52.844 -4.926 1 90.38 144 THR B O 1
ATOM 8102 N N . GLU B 1 145 ? 55.906 53.312 -4.32 1 89.5 145 GLU B N 1
ATOM 8103 C CA . GLU B 1 145 ? 56.219 54.562 -3.637 1 89.5 145 GLU B CA 1
ATOM 8104 C C . GLU B 1 145 ? 55.719 54.562 -2.201 1 89.5 145 GLU B C 1
ATOM 8106 O O . GLU B 1 145 ? 54.625 55.062 -1.931 1 89.5 145 GLU B O 1
ATOM 8111 N N . PRO B 1 146 ? 56.562 54.156 -1.34 1 89.69 146 PRO B N 1
ATOM 8112 C CA . PRO B 1 146 ? 56.062 54 0.029 1 89.69 146 PRO B CA 1
ATOM 8113 C C . PRO B 1 146 ? 56.219 55.281 0.852 1 89.69 146 PRO B C 1
ATOM 8115 O O . PRO B 1 146 ? 57.125 56.094 0.61 1 89.69 146 PRO B O 1
ATOM 8118 N N . ASP B 1 147 ? 55.25 55.562 1.752 1 91 147 ASP B N 1
ATOM 8119 C CA . ASP B 1 147 ? 55.344 56.406 2.928 1 91 147 ASP B CA 1
ATOM 8120 C C . ASP B 1 147 ? 55.438 57.875 2.527 1 91 147 ASP B C 1
ATOM 8122 O O . ASP B 1 147 ? 56.312 58.625 3.002 1 91 147 ASP B O 1
ATOM 8126 N N . LEU B 1 148 ? 54.594 58.25 1.606 1 92.5 148 LEU B N 1
ATOM 8127 C CA . LEU B 1 148 ? 54.406 59.688 1.379 1 92.5 148 LEU B CA 1
ATOM 8128 C C . LEU B 1 148 ? 53.469 60.281 2.445 1 92.5 148 LEU B C 1
ATOM 8130 O O . LEU B 1 148 ? 52.375 59.812 2.662 1 92.5 148 LEU B O 1
ATOM 8134 N N . LYS B 1 149 ? 53.969 61.312 3.217 1 92.25 149 LYS B N 1
ATOM 8135 C CA . LYS B 1 149 ? 53.219 61.844 4.359 1 92.25 149 LYS B CA 1
ATOM 8136 C C . LYS B 1 149 ? 52.938 63.344 4.191 1 92.25 149 LYS B C 1
ATOM 8138 O O . LYS B 1 149 ? 53.875 64.125 4.023 1 92.25 149 LYS B O 1
ATOM 8143 N N . PRO B 1 150 ? 51.719 63.625 4.203 1 90.94 150 PRO B N 1
ATOM 8144 C CA . PRO B 1 150 ? 51.375 65.062 4.223 1 90.94 150 PRO B CA 1
ATOM 8145 C C . PRO B 1 150 ? 51.625 65.688 5.586 1 90.94 150 PRO B C 1
ATOM 8147 O O . PRO B 1 150 ? 51.688 65 6.598 1 90.94 150 PRO B O 1
ATOM 8150 N N . ASN B 1 151 ? 51.75 67.062 5.668 1 87.69 151 ASN B N 1
ATOM 8151 C CA . ASN B 1 151 ? 52.062 67.75 6.918 1 87.69 151 ASN B CA 1
ATOM 8152 C C . ASN B 1 151 ? 50.781 68.188 7.625 1 87.69 151 ASN B C 1
ATOM 8154 O O . ASN B 1 151 ? 50.75 68.375 8.844 1 87.69 151 ASN B O 1
ATOM 8158 N N . PHE B 1 152 ? 49.656 68.375 6.84 1 88.31 152 PHE B N 1
ATOM 8159 C CA . PHE B 1 152 ? 48.469 68.938 7.422 1 88.31 152 PHE B CA 1
ATOM 8160 C C . PHE B 1 152 ? 47.469 67.812 7.801 1 88.31 152 PHE B C 1
ATOM 8162 O O . PHE B 1 152 ? 46.562 68.062 8.594 1 88.31 152 PHE B O 1
ATOM 8169 N N . GLN B 1 153 ? 47.5 66.688 7.27 1 90.25 153 GLN B N 1
ATOM 8170 C CA . GLN B 1 153 ? 46.656 65.562 7.543 1 90.25 153 GLN B CA 1
ATOM 8171 C C . GLN B 1 153 ? 47.469 64.375 8.117 1 90.25 153 GLN B C 1
ATOM 8173 O O . GLN B 1 153 ? 48.594 64.125 7.695 1 90.25 153 GLN B O 1
ATOM 8178 N N . ASN B 1 154 ? 46.906 63.812 9.188 1 93.25 154 ASN B N 1
ATOM 8179 C CA . ASN B 1 154 ? 47.531 62.562 9.664 1 93.25 154 ASN B CA 1
ATOM 8180 C C . ASN B 1 154 ? 47.219 61.375 8.727 1 93.25 154 ASN B C 1
ATOM 8182 O O . ASN B 1 154 ? 46.25 60.656 8.953 1 93.25 154 ASN B O 1
ATOM 8186 N N . ALA B 1 155 ? 47.875 61.281 7.734 1 94.94 155 ALA B N 1
ATOM 8187 C CA . ALA B 1 155 ? 47.656 60.281 6.691 1 94.94 155 ALA B CA 1
ATOM 8188 C C . ALA B 1 155 ? 48.938 59.844 6.031 1 94.94 155 ALA B C 1
ATOM 8190 O O . ALA B 1 155 ? 49.969 60.5 6.195 1 94.94 155 ALA B O 1
ATOM 8191 N N . TYR B 1 156 ? 49 58.656 5.422 1 94.62 156 TYR B N 1
ATOM 8192 C CA . TYR B 1 156 ? 50.062 58.188 4.559 1 94.62 156 TYR B CA 1
ATOM 8193 C C . TYR B 1 156 ? 49.531 57.844 3.172 1 94.62 156 TYR B C 1
ATOM 8195 O O . TYR B 1 156 ? 48.406 57.312 3.037 1 94.62 156 TYR B O 1
ATOM 8203 N N . ILE B 1 157 ? 50.281 58.125 2.137 1 95.56 157 ILE B N 1
ATOM 8204 C CA . ILE B 1 157 ? 50 57.688 0.775 1 95.56 157 ILE B CA 1
ATOM 8205 C C . ILE B 1 157 ? 51 56.594 0.356 1 95.56 157 ILE B C 1
ATOM 8207 O O . ILE B 1 157 ? 52.188 56.781 0.46 1 95.56 157 ILE B O 1
ATOM 8211 N N . GLN B 1 158 ? 50.5 55.5 0.08 1 94.19 158 GLN B N 1
ATOM 8212 C CA . GLN B 1 158 ? 51.312 54.406 -0.5 1 94.19 158 GLN B CA 1
ATOM 8213 C C . GLN B 1 158 ? 51.031 54.281 -1.997 1 94.19 158 GLN B C 1
ATOM 8215 O O . GLN B 1 158 ? 49.938 53.938 -2.41 1 94.19 158 GLN B O 1
ATOM 8220 N N . GLY B 1 159 ? 52.031 54.562 -2.871 1 94.12 159 GLY B N 1
ATOM 8221 C CA . GLY B 1 159 ? 51.875 54.406 -4.309 1 94.12 159 GLY B CA 1
ATOM 8222 C C . GLY B 1 159 ? 51.906 52.938 -4.754 1 94.12 159 GLY B C 1
ATOM 8223 O O . GLY B 1 159 ? 52.844 52.219 -4.43 1 94.12 159 GLY B O 1
ATOM 8224 N N . ILE B 1 160 ? 50.844 52.438 -5.418 1 94.62 160 ILE B N 1
ATOM 8225 C CA . ILE B 1 160 ? 50.75 51.031 -5.793 1 94.62 160 ILE B CA 1
ATOM 8226 C C . ILE B 1 160 ? 50.781 50.906 -7.312 1 94.62 160 ILE B C 1
ATOM 8228 O O . ILE B 1 160 ? 50.344 51.812 -8.031 1 94.62 160 ILE B O 1
ATOM 8232 N N . SER B 1 161 ? 51.188 49.75 -7.879 1 93.19 161 SER B N 1
ATOM 8233 C CA . SER B 1 161 ? 51.438 49.531 -9.305 1 93.19 161 SER B CA 1
ATOM 8234 C C . SER B 1 161 ? 50.188 48.938 -9.984 1 93.19 161 SER B C 1
ATOM 8236 O O . SER B 1 161 ? 50.219 48.688 -11.188 1 93.19 161 SER B O 1
ATOM 8238 N N . GLY B 1 162 ? 49.219 48.688 -9.273 1 90.19 162 GLY B N 1
ATOM 8239 C CA . GLY B 1 162 ? 48 48.062 -9.812 1 90.19 162 GLY B CA 1
ATOM 8240 C C . GLY B 1 162 ? 46.75 48.625 -9.18 1 90.19 162 GLY B C 1
ATOM 8241 O O . GLY B 1 162 ? 46.781 49.406 -8.234 1 90.19 162 GLY B O 1
ATOM 8242 N N . LEU B 1 163 ? 45.594 48.219 -9.781 1 90.69 163 LEU B N 1
ATOM 8243 C CA . LEU B 1 163 ? 44.281 48.594 -9.234 1 90.69 163 LEU B CA 1
ATOM 8244 C C . LEU B 1 163 ? 43.781 47.562 -8.227 1 90.69 163 LEU B C 1
ATOM 8246 O O . LEU B 1 163 ? 44.062 46.375 -8.367 1 90.69 163 LEU B O 1
ATOM 8250 N N . ILE B 1 164 ? 43.125 48 -7.199 1 91.31 164 ILE B N 1
ATOM 8251 C CA . ILE B 1 164 ? 42.531 47.094 -6.219 1 91.31 164 ILE B CA 1
ATOM 8252 C C . ILE B 1 164 ? 41.031 46.969 -6.52 1 91.31 164 ILE B C 1
ATOM 8254 O O . ILE B 1 164 ? 40.281 47.906 -6.41 1 91.31 164 ILE B O 1
ATOM 8258 N N . SER B 1 165 ? 40.594 45.812 -7.004 1 88.06 165 SER B N 1
ATOM 8259 C CA . SER B 1 165 ? 39.188 45.531 -7.293 1 88.06 165 SER B CA 1
ATOM 8260 C C . SER B 1 165 ? 38.469 44.938 -6.074 1 88.06 165 SER B C 1
ATOM 8262 O O . SER B 1 165 ? 39.125 44.375 -5.188 1 88.06 165 SER B O 1
ATOM 8264 N N . THR B 1 166 ? 37.125 45.219 -6.016 1 91.12 166 THR B N 1
ATOM 8265 C CA . THR B 1 166 ? 36.344 44.594 -4.961 1 91.12 166 THR B CA 1
ATOM 8266 C C . THR B 1 166 ? 36.375 43.062 -5.086 1 91.12 166 THR B C 1
ATOM 8268 O O . THR B 1 166 ? 36.125 42.5 -6.16 1 91.12 166 THR B O 1
ATOM 8271 N N . PRO B 1 167 ? 36.781 42.406 -4.035 1 92.81 167 PRO B N 1
ATOM 8272 C CA . PRO B 1 167 ? 36.812 40.938 -4.09 1 92.81 167 PRO B CA 1
ATOM 8273 C C . PRO B 1 167 ? 35.406 40.312 -4.309 1 92.81 167 PRO B C 1
ATOM 8275 O O . PRO B 1 167 ? 34.406 40.969 -4.012 1 92.81 167 PRO B O 1
ATOM 8278 N N . PRO B 1 168 ? 35.344 39.156 -4.852 1 93.5 168 PRO B N 1
ATOM 8279 C CA . PRO B 1 168 ? 34.062 38.5 -5.09 1 93.5 168 PRO B CA 1
ATOM 8280 C C . PRO B 1 168 ? 33.406 38 -3.803 1 93.5 168 PRO B C 1
ATOM 8282 O O . PRO B 1 168 ? 34.094 37.781 -2.797 1 93.5 168 PRO B O 1
ATOM 8285 N N . PRO B 1 169 ? 32.031 37.875 -3.875 1 94.81 169 PRO B N 1
ATOM 8286 C CA . PRO B 1 169 ? 31.359 37.188 -2.76 1 94.81 169 PRO B CA 1
ATOM 8287 C C . PRO B 1 169 ? 31.797 35.75 -2.629 1 94.81 169 PRO B C 1
ATOM 8289 O O . PRO B 1 169 ? 32.469 35.188 -3.527 1 94.81 169 PRO B O 1
ATOM 8292 N N . ILE B 1 170 ? 31.469 35.188 -1.513 1 95.81 170 ILE B N 1
ATOM 8293 C CA . ILE B 1 170 ? 32 33.875 -1.197 1 95.81 170 ILE B CA 1
ATOM 8294 C C . ILE B 1 170 ? 31.516 32.844 -2.219 1 95.81 170 ILE B C 1
ATOM 8296 O O . ILE B 1 170 ? 32.281 31.969 -2.641 1 95.81 170 ILE B O 1
ATOM 8300 N N . LYS B 1 171 ? 30.312 32.812 -2.65 1 95.19 171 LYS B N 1
ATOM 8301 C CA . LYS B 1 171 ? 29.781 31.859 -3.611 1 95.19 171 LYS B CA 1
ATOM 8302 C C . LYS B 1 171 ? 30.5 31.953 -4.949 1 95.19 171 LYS B C 1
ATOM 8304 O O . LYS B 1 171 ? 30.844 30.922 -5.551 1 95.19 171 LYS B O 1
ATOM 8309 N N . ALA B 1 172 ? 30.75 33.156 -5.367 1 94.69 172 ALA B N 1
ATOM 8310 C CA . ALA B 1 172 ? 31.484 33.375 -6.609 1 94.69 172 ALA B CA 1
ATOM 8311 C C . ALA B 1 172 ? 32.938 32.875 -6.477 1 94.69 172 ALA B C 1
ATOM 8313 O O . ALA B 1 172 ? 33.5 32.344 -7.43 1 94.69 172 ALA B O 1
ATOM 8314 N N . LEU B 1 173 ? 33.5 33.156 -5.301 1 95.31 173 LEU B N 1
ATOM 8315 C CA . LEU B 1 173 ? 34.844 32.688 -5.055 1 95.31 173 LEU B CA 1
ATOM 8316 C C . LEU B 1 173 ? 34.906 31.156 -5.168 1 95.31 173 LEU B C 1
ATOM 8318 O O . LEU B 1 173 ? 35.812 30.609 -5.809 1 95.31 173 LEU B O 1
ATOM 8322 N N . LEU B 1 174 ? 33.969 30.5 -4.562 1 96.25 174 LEU B N 1
ATOM 8323 C CA . LEU B 1 174 ? 33.938 29.047 -4.582 1 96.25 174 LEU B CA 1
ATOM 8324 C C . LEU B 1 174 ? 33.75 28.516 -6.008 1 96.25 174 LEU B C 1
ATOM 8326 O O . LEU B 1 174 ? 34.375 27.516 -6.387 1 96.25 174 LEU B O 1
ATOM 8330 N N . THR B 1 175 ? 32.938 29.141 -6.832 1 94.88 175 THR B N 1
ATOM 8331 C CA . THR B 1 175 ? 32.75 28.766 -8.234 1 94.88 175 THR B CA 1
ATOM 8332 C C . THR B 1 175 ? 34.062 28.922 -8.992 1 94.88 175 THR B C 1
ATOM 8334 O O . THR B 1 175 ? 34.438 28.062 -9.789 1 94.88 175 THR B O 1
ATOM 8337 N N . TYR B 1 176 ? 34.75 30 -8.656 1 93.5 176 TYR B N 1
ATOM 8338 C CA . TYR B 1 176 ? 36.031 30.25 -9.266 1 93.5 176 TYR B CA 1
ATOM 8339 C C . TYR B 1 176 ? 37.031 29.156 -8.906 1 93.5 176 TYR B C 1
ATOM 8341 O O . TYR B 1 176 ? 37.781 28.672 -9.766 1 93.5 176 TYR B O 1
ATOM 8349 N N . LEU B 1 177 ? 37.031 28.828 -7.648 1 93.81 177 LEU B N 1
ATOM 8350 C CA . LEU B 1 177 ? 37.969 27.828 -7.176 1 93.81 177 LEU B CA 1
ATOM 8351 C C . LEU B 1 177 ? 37.719 26.469 -7.832 1 93.81 177 LEU B C 1
ATOM 8353 O O . LEU B 1 177 ? 38.656 25.719 -8.125 1 93.81 177 LEU B O 1
ATOM 8357 N N . GLN B 1 178 ? 36.469 26.156 -8.008 1 90.44 178 GLN B N 1
ATOM 8358 C CA . GLN B 1 178 ? 36.094 24.891 -8.625 1 90.44 178 GLN B CA 1
ATOM 8359 C C . GLN B 1 178 ? 36.469 24.859 -10.102 1 90.44 178 GLN B C 1
ATOM 8361 O O . GLN B 1 178 ? 36.906 23.812 -10.617 1 90.44 178 GLN B O 1
ATOM 8366 N N . GLU B 1 179 ? 36.438 25.938 -10.805 1 90.12 179 GLU B N 1
ATOM 8367 C CA . GLU B 1 179 ? 36.719 26.016 -12.234 1 90.12 179 GLU B CA 1
ATOM 8368 C C . GLU B 1 179 ? 38.188 26.172 -12.5 1 90.12 179 GLU B C 1
ATOM 8370 O O . GLU B 1 179 ? 38.656 25.906 -13.609 1 90.12 179 GLU B O 1
ATOM 8375 N N . ASN B 1 180 ? 38.938 26.594 -11.477 1 91 180 ASN B N 1
ATOM 8376 C CA . ASN B 1 180 ? 40.344 26.828 -11.633 1 91 180 ASN B CA 1
ATOM 8377 C C . ASN B 1 180 ? 41.125 25.5 -11.695 1 91 180 ASN B C 1
ATOM 8379 O O . ASN B 1 180 ? 41.125 24.719 -10.742 1 91 180 ASN B O 1
ATOM 8383 N N . PRO B 1 181 ? 41.75 25.156 -12.758 1 88.94 181 PRO B N 1
ATOM 8384 C CA . PRO B 1 181 ? 42.469 23.891 -12.922 1 88.94 181 PRO B CA 1
ATOM 8385 C C . PRO B 1 181 ? 43.594 23.703 -11.906 1 88.94 181 PRO B C 1
ATOM 8387 O O . PRO B 1 181 ? 44 22.562 -11.641 1 88.94 181 PRO B O 1
ATOM 8390 N N . LYS B 1 182 ? 44.031 24.859 -11.336 1 89.12 182 LYS B N 1
ATOM 8391 C CA . LYS B 1 182 ? 45.094 24.781 -10.344 1 89.12 182 LYS B CA 1
ATOM 8392 C C . LYS B 1 182 ? 44.719 23.891 -9.172 1 89.12 182 LYS B C 1
ATOM 8394 O O . LYS B 1 182 ? 45.562 23.234 -8.562 1 89.12 182 LYS B O 1
ATOM 8399 N N . TYR B 1 183 ? 43.438 23.828 -8.945 1 90.62 183 TYR B N 1
ATOM 8400 C CA . TYR B 1 183 ? 42.969 23.094 -7.766 1 90.62 183 TYR B CA 1
ATOM 8401 C C . TYR B 1 183 ? 42.312 21.781 -8.156 1 90.62 183 TYR B C 1
ATOM 8403 O O . TYR B 1 183 ? 41.719 21.109 -7.312 1 90.62 183 TYR B O 1
ATOM 8411 N N . ASN B 1 184 ? 42.344 21.25 -9.375 1 90.75 184 ASN B N 1
ATOM 8412 C CA . ASN B 1 184 ? 41.906 19.953 -9.883 1 90.75 184 ASN B CA 1
ATOM 8413 C C . ASN B 1 184 ? 40.531 19.578 -9.352 1 90.75 184 ASN B C 1
ATOM 8415 O O . ASN B 1 184 ? 40.344 18.453 -8.859 1 90.75 184 ASN B O 1
ATOM 8419 N N . ASN B 1 185 ? 39.625 20.469 -9.242 1 89.62 185 ASN B N 1
ATOM 8420 C CA . ASN B 1 185 ? 38.25 20.25 -8.836 1 89.62 185 ASN B CA 1
ATOM 8421 C C . ASN B 1 185 ? 38.156 19.797 -7.383 1 89.62 185 ASN B C 1
ATOM 8423 O O . ASN B 1 185 ? 37.219 19.078 -7.012 1 89.62 185 ASN B O 1
ATOM 8427 N N . GLU B 1 186 ? 39.125 20.141 -6.555 1 93.81 186 GLU B N 1
ATOM 8428 C CA . GLU B 1 186 ? 39.188 19.719 -5.16 1 93.81 186 GLU B CA 1
ATOM 8429 C C . GLU B 1 186 ? 38.156 20.438 -4.312 1 93.81 186 GLU B C 1
ATOM 8431 O O . GLU B 1 186 ? 37.938 20.078 -3.148 1 93.81 186 GLU B O 1
ATOM 8436 N N . PHE B 1 187 ? 37.469 21.406 -4.891 1 96.19 187 PHE B N 1
ATOM 8437 C CA . PHE B 1 187 ? 36.531 22.156 -4.082 1 96.19 187 PHE B CA 1
ATOM 8438 C C . PHE B 1 187 ? 35.125 22.016 -4.625 1 96.19 187 PHE B C 1
ATOM 8440 O O . PHE B 1 187 ? 34.281 22.891 -4.406 1 96.19 187 PHE B O 1
ATOM 8447 N N . THR B 1 188 ? 34.844 20.938 -5.34 1 95.88 188 THR B N 1
ATOM 8448 C CA . THR B 1 188 ? 33.531 20.688 -5.934 1 95.88 188 THR B CA 1
ATOM 8449 C C . THR B 1 188 ? 32.5 20.453 -4.848 1 95.88 188 THR B C 1
ATOM 8451 O O . THR B 1 188 ? 31.391 21 -4.914 1 95.88 188 THR B O 1
ATOM 8454 N N . TRP B 1 189 ? 32.844 19.672 -3.838 1 96.62 189 TRP B N 1
ATOM 8455 C CA . TRP B 1 189 ? 31.891 19.312 -2.789 1 96.62 189 TRP B CA 1
ATOM 8456 C C . TRP B 1 189 ? 31.469 20.547 -2.004 1 96.62 189 TRP B C 1
ATOM 8458 O O . TRP B 1 189 ? 30.266 20.766 -1.768 1 96.62 189 TRP B O 1
ATOM 8468 N N . ILE B 1 190 ? 32.406 21.391 -1.56 1 96.88 190 ILE B N 1
ATOM 8469 C CA . ILE B 1 190 ? 32.125 22.547 -0.718 1 96.88 190 ILE B CA 1
ATOM 8470 C C . ILE B 1 190 ? 31.312 23.578 -1.517 1 96.88 190 ILE B C 1
ATOM 8472 O O . ILE B 1 190 ? 30.469 24.281 -0.963 1 96.88 190 ILE B O 1
ATOM 8476 N N . GLU B 1 191 ? 31.625 23.672 -2.793 1 96.88 191 GLU B N 1
ATOM 8477 C CA . GLU B 1 191 ? 30.844 24.562 -3.643 1 96.88 191 GLU B CA 1
ATOM 8478 C C . GLU B 1 191 ? 29.375 24.141 -3.682 1 96.88 191 GLU B C 1
ATOM 8480 O O . GLU B 1 191 ? 28.469 24.969 -3.531 1 96.88 191 GLU B O 1
ATOM 8485 N N . LYS B 1 192 ? 29.172 22.844 -3.826 1 95.94 192 LYS B N 1
ATOM 8486 C CA . LYS B 1 192 ? 27.812 22.297 -3.848 1 95.94 192 LYS B CA 1
ATOM 8487 C C . LYS B 1 192 ? 27.125 22.469 -2.492 1 95.94 192 LYS B C 1
ATOM 8489 O O . LYS B 1 192 ? 25.953 22.844 -2.426 1 95.94 192 LYS B O 1
ATOM 8494 N N . PHE B 1 193 ? 27.875 22.203 -1.494 1 97.19 193 PHE B N 1
ATOM 8495 C CA . PHE B 1 193 ? 27.359 22.312 -0.137 1 97.19 193 PHE B CA 1
ATOM 8496 C C . PHE B 1 193 ? 26.953 23.75 0.171 1 97.19 193 PHE B C 1
ATOM 8498 O O . PHE B 1 193 ? 25.844 24 0.647 1 97.19 193 PHE B O 1
ATOM 8505 N N . ALA B 1 194 ? 27.781 24.703 -0.113 1 95.56 194 ALA B N 1
ATOM 8506 C CA . ALA B 1 194 ? 27.578 26.109 0.197 1 95.56 194 ALA B CA 1
ATOM 8507 C C . ALA B 1 194 ? 26.422 26.688 -0.619 1 95.56 194 ALA B C 1
ATOM 8509 O O . ALA B 1 194 ? 25.719 27.594 -0.159 1 95.56 194 ALA B O 1
ATOM 8510 N N . SER B 1 195 ? 26.219 26.203 -1.771 1 93.75 195 SER B N 1
ATOM 8511 C CA . SER B 1 195 ? 25.172 26.703 -2.662 1 93.75 195 SER B CA 1
ATOM 8512 C C . SER B 1 195 ? 23.781 26.453 -2.08 1 93.75 195 SER B C 1
ATOM 8514 O O . SER B 1 195 ? 22.812 27.094 -2.484 1 93.75 195 SER B O 1
ATOM 8516 N N . LYS B 1 196 ? 23.688 25.625 -1.151 1 92.81 196 LYS B N 1
ATOM 8517 C CA . LYS B 1 196 ? 22.391 25.266 -0.577 1 92.81 196 LYS B CA 1
ATOM 8518 C C . LYS B 1 196 ? 21.922 26.312 0.417 1 92.81 196 LYS B C 1
ATOM 8520 O O . LYS B 1 196 ? 20.75 26.328 0.795 1 92.81 196 LYS B O 1
ATOM 8525 N N . PHE B 1 197 ? 22.844 27.172 0.821 1 95.31 197 PHE B N 1
ATOM 8526 C CA . PHE B 1 197 ? 22.516 28.172 1.83 1 95.31 197 PHE B CA 1
ATOM 8527 C C . PHE B 1 197 ? 22.219 29.516 1.181 1 95.31 197 PHE B C 1
ATOM 8529 O O . PHE B 1 197 ? 23.125 30.172 0.653 1 95.31 197 PHE B O 1
ATOM 8536 N N . GLU B 1 198 ? 21.047 29.938 1.281 1 92.06 198 GLU B N 1
ATOM 8537 C CA . GLU B 1 198 ? 20.656 31.219 0.699 1 92.06 198 GLU B CA 1
ATOM 8538 C C . GLU B 1 198 ? 21.266 32.406 1.459 1 92.06 198 GLU B C 1
ATOM 8540 O O . GLU B 1 198 ? 21.656 33.406 0.856 1 92.06 198 GLU B O 1
ATOM 8545 N N . ASN B 1 199 ? 21.422 32.281 2.711 1 93.81 199 ASN B N 1
ATOM 8546 C CA . ASN B 1 199 ? 21.938 33.375 3.543 1 93.81 199 ASN B CA 1
ATOM 8547 C C . ASN B 1 199 ? 23.422 33.156 3.873 1 93.81 199 ASN B C 1
ATOM 8549 O O . ASN B 1 199 ? 23.891 33.594 4.926 1 93.81 199 ASN B O 1
ATOM 8553 N N . LEU B 1 200 ? 24.141 32.469 3.057 1 96 200 LEU B N 1
ATOM 8554 C CA . LEU B 1 200 ? 25.547 32.156 3.326 1 96 200 LEU B CA 1
ATOM 8555 C C . LEU B 1 200 ? 26.359 33.438 3.506 1 96 200 LEU B C 1
ATOM 8557 O O . LEU B 1 200 ? 27.203 33.5 4.402 1 96 200 LEU B O 1
ATOM 8561 N N . GLU B 1 201 ? 26.203 34.5 2.666 1 94.62 201 GLU B N 1
ATOM 8562 C CA . GLU B 1 201 ? 26.953 35.75 2.707 1 94.62 201 GLU B CA 1
ATOM 8563 C C . GLU B 1 201 ? 26.844 36.406 4.07 1 94.62 201 GLU B C 1
ATOM 8565 O O . GLU B 1 201 ? 27.812 36.969 4.582 1 94.62 201 GLU B O 1
ATOM 8570 N N . ASP B 1 202 ? 25.672 36.281 4.645 1 94.56 202 ASP B N 1
ATOM 8571 C CA . ASP B 1 202 ? 25.422 36.875 5.957 1 94.56 202 ASP B CA 1
ATOM 8572 C C . ASP B 1 202 ? 26.125 36.094 7.055 1 94.56 202 ASP B C 1
ATOM 8574 O O . ASP B 1 202 ? 26.641 36.656 8.016 1 94.56 202 ASP B O 1
ATOM 8578 N N . ILE B 1 203 ? 26.234 34.812 6.887 1 95.38 203 ILE B N 1
ATOM 8579 C CA . ILE B 1 203 ? 26.781 33.938 7.906 1 95.38 203 ILE B CA 1
ATOM 8580 C C . ILE B 1 203 ? 28.297 34.062 7.938 1 95.38 203 ILE B C 1
ATOM 8582 O O . ILE B 1 203 ? 28.906 34.062 9.008 1 95.38 203 ILE B O 1
ATOM 8586 N N . VAL B 1 204 ? 28.891 34.25 6.781 1 95.56 204 VAL B N 1
ATOM 8587 C CA . VAL B 1 204 ? 30.344 34.25 6.691 1 95.56 204 VAL B CA 1
ATOM 8588 C C . VAL B 1 204 ? 30.875 35.656 6.879 1 95.56 204 VAL B C 1
ATOM 8590 O O . VAL B 1 204 ? 32.094 35.875 6.918 1 95.56 204 VAL B O 1
ATOM 8593 N N . GLN B 1 205 ? 30.062 36.625 7.082 1 93.38 205 GLN B N 1
ATOM 8594 C CA . GLN B 1 205 ? 30.469 38.031 7.176 1 93.38 205 GLN B CA 1
ATOM 8595 C C . GLN B 1 205 ? 31.422 38.25 8.344 1 93.38 205 GLN B C 1
ATOM 8597 O O . GLN B 1 205 ? 31.141 37.812 9.469 1 93.38 205 GLN B O 1
ATOM 8602 N N . ASN B 1 206 ? 32.625 38.906 8.047 1 94.19 206 ASN B N 1
ATOM 8603 C CA . ASN B 1 206 ? 33.656 39.25 9.016 1 94.19 206 ASN B CA 1
ATOM 8604 C C . ASN B 1 206 ? 34.219 38 9.727 1 94.19 206 ASN B C 1
ATOM 8606 O O . ASN B 1 206 ? 34.5 38.031 10.922 1 94.19 206 ASN B O 1
ATOM 8610 N N . ASN B 1 207 ? 34.188 36.875 9.031 1 96.94 207 ASN B N 1
ATOM 8611 C CA . ASN B 1 207 ? 34.688 35.625 9.57 1 96.94 207 ASN B CA 1
ATOM 8612 C C . ASN B 1 207 ? 35.688 34.969 8.633 1 96.94 207 ASN B C 1
ATOM 8614 O O . ASN B 1 207 ? 36 35.5 7.562 1 96.94 207 ASN B O 1
ATOM 8618 N N . THR B 1 208 ? 36.281 33.875 9.086 1 97.5 208 THR B N 1
ATOM 8619 C CA . THR B 1 208 ? 37.25 33.094 8.305 1 97.5 208 THR B CA 1
ATOM 8620 C C . THR B 1 208 ? 36.625 31.75 7.879 1 97.5 208 THR B C 1
ATOM 8622 O O . THR B 1 208 ? 36.062 31.031 8.711 1 97.5 208 THR B O 1
ATOM 8625 N N . PHE B 1 209 ? 36.594 31.469 6.652 1 98 209 PHE B N 1
ATOM 8626 C CA . PHE B 1 209 ? 36 30.266 6.094 1 98 209 PHE B CA 1
ATOM 8627 C C . PHE B 1 209 ? 37.062 29.188 5.871 1 98 209 PHE B C 1
ATOM 8629 O O . PHE B 1 209 ? 38 29.375 5.09 1 98 209 PHE B O 1
ATOM 8636 N N . LEU B 1 210 ? 37 28.188 6.629 1 97.88 210 LEU B N 1
ATOM 8637 C CA . LEU B 1 210 ? 37.844 27.031 6.422 1 97.88 210 LEU B CA 1
ATOM 8638 C C . LEU B 1 210 ? 37.281 26.078 5.379 1 97.88 210 LEU B C 1
ATOM 8640 O O . LEU B 1 210 ? 36.312 25.344 5.664 1 97.88 210 LEU B O 1
ATOM 8644 N N . LEU B 1 211 ? 37.781 26.016 4.207 1 97.81 211 LEU B N 1
ATOM 8645 C CA . LEU B 1 211 ? 37.219 25.25 3.098 1 97.81 211 LEU B CA 1
ATOM 8646 C C . LEU B 1 211 ? 37.812 23.828 3.08 1 97.81 211 LEU B C 1
ATOM 8648 O O . LEU B 1 211 ? 38.969 23.641 2.785 1 97.81 211 LEU B O 1
ATOM 8652 N N . PRO B 1 212 ? 36.969 22.859 3.391 1 97.56 212 PRO B N 1
ATOM 8653 C CA . PRO B 1 212 ? 37.438 21.5 3.23 1 97.56 212 PRO B CA 1
ATOM 8654 C C . PRO B 1 212 ? 37.5 21.047 1.77 1 97.56 212 PRO B C 1
ATOM 8656 O O . PRO B 1 212 ? 36.531 21.234 1.033 1 97.56 212 PRO B O 1
ATOM 8659 N N . SER B 1 213 ? 38.562 20.5 1.354 1 96.81 213 SER B N 1
ATOM 8660 C CA . SER B 1 213 ? 38.688 19.938 0.011 1 96.81 213 SER B CA 1
ATOM 8661 C C . SER B 1 213 ? 37.906 18.625 -0.101 1 96.81 213 SER B C 1
ATOM 8663 O O . SER B 1 213 ? 37.406 18.109 0.897 1 96.81 213 SER B O 1
ATOM 8665 N N . ASN B 1 214 ? 37.844 18.078 -1.312 1 97.06 214 ASN B N 1
ATOM 8666 C CA . ASN B 1 214 ? 37.219 16.781 -1.521 1 97.06 214 ASN B CA 1
ATOM 8667 C C . ASN B 1 214 ? 37.938 15.688 -0.741 1 97.06 214 ASN B C 1
ATOM 8669 O O . ASN B 1 214 ? 37.312 14.789 -0.181 1 97.06 214 ASN B O 1
ATOM 8673 N N . SER B 1 215 ? 39.188 15.82 -0.709 1 95.81 215 SER B N 1
ATOM 8674 C CA . SER B 1 215 ? 40 14.852 0.023 1 95.81 215 SER B CA 1
ATOM 8675 C C . SER B 1 215 ? 39.719 14.914 1.52 1 95.81 215 SER B C 1
ATOM 8677 O O . SER B 1 215 ? 39.719 13.883 2.197 1 95.81 215 SER B O 1
ATOM 8679 N N . ASN B 1 216 ? 39.562 16.156 1.984 1 97 216 ASN B N 1
ATOM 8680 C CA . ASN B 1 216 ? 39.219 16.328 3.395 1 97 216 ASN B CA 1
ATOM 8681 C C . ASN B 1 216 ? 37.906 15.633 3.746 1 97 216 ASN B C 1
ATOM 8683 O O . ASN B 1 216 ? 37.812 14.953 4.77 1 97 216 ASN B O 1
ATOM 8687 N N . ILE B 1 217 ? 36.938 15.734 2.914 1 97.19 217 ILE B N 1
ATOM 8688 C CA . ILE B 1 217 ? 35.625 15.125 3.137 1 97.19 217 ILE B CA 1
ATOM 8689 C C . ILE B 1 217 ? 35.75 13.602 3.051 1 97.19 217 ILE B C 1
ATOM 8691 O O . ILE B 1 217 ? 35.25 12.891 3.916 1 97.19 217 ILE B O 1
ATOM 8695 N N . ARG B 1 218 ? 36.469 13.117 2.092 1 95.69 218 ARG B N 1
ATOM 8696 C CA . ARG B 1 218 ? 36.625 11.68 1.879 1 95.69 218 ARG B CA 1
ATOM 8697 C C . ARG B 1 218 ? 37.344 11.031 3.047 1 95.69 218 ARG B C 1
ATOM 8699 O O . ARG B 1 218 ? 37.156 9.844 3.324 1 95.69 218 ARG B O 1
ATOM 8706 N N . LYS B 1 219 ? 38.094 11.789 3.664 1 95.44 219 LYS B N 1
ATOM 8707 C CA . LYS B 1 219 ? 38.875 11.25 4.773 1 95.44 219 LYS B CA 1
ATOM 8708 C C . LYS B 1 219 ? 38 10.945 5.977 1 95.44 219 LYS B C 1
ATOM 8710 O O . LYS B 1 219 ? 38.25 9.969 6.695 1 95.44 219 LYS B O 1
ATOM 8715 N N . PHE B 1 220 ? 37 11.789 6.195 1 95.56 220 PHE B N 1
ATOM 8716 C CA . PHE B 1 220 ? 36.281 11.672 7.449 1 95.56 220 PHE B CA 1
ATOM 8717 C C . PHE B 1 220 ? 34.812 11.25 7.199 1 95.56 220 PHE B C 1
ATOM 8719 O O . PHE B 1 220 ? 34.125 10.836 8.125 1 95.56 220 PHE B O 1
ATOM 8726 N N . TYR B 1 221 ? 34.312 11.406 6.02 1 96.5 221 TYR B N 1
ATOM 8727 C CA . TYR B 1 221 ? 32.938 11.055 5.676 1 96.5 221 TYR B CA 1
ATOM 8728 C C . TYR B 1 221 ? 32.875 10.07 4.508 1 96.5 221 TYR B C 1
ATOM 8730 O O . TYR B 1 221 ? 33.656 10.219 3.545 1 96.5 221 TYR B O 1
ATOM 8738 N N . ASN B 1 222 ? 32.062 9.016 4.652 1 95.19 222 ASN B N 1
ATOM 8739 C CA . ASN B 1 222 ? 31.875 8.148 3.498 1 95.19 222 ASN B CA 1
ATOM 8740 C C . ASN B 1 222 ? 30.922 8.773 2.479 1 95.19 222 ASN B C 1
ATOM 8742 O O . ASN B 1 222 ? 30.422 9.875 2.691 1 95.19 222 ASN B O 1
ATOM 8746 N N . GLN B 1 223 ? 30.75 8.148 1.434 1 96.31 223 GLN B N 1
ATOM 8747 C CA . GLN B 1 223 ? 29.984 8.711 0.321 1 96.31 223 GLN B CA 1
ATOM 8748 C C . GLN B 1 223 ? 28.531 8.953 0.716 1 96.31 223 GLN B C 1
ATOM 8750 O O . GLN B 1 223 ? 27.922 9.953 0.31 1 96.31 223 GLN B O 1
ATOM 8755 N N . ILE B 1 224 ? 27.938 8.039 1.478 1 96.81 224 ILE B N 1
ATOM 8756 C CA . ILE B 1 224 ? 26.547 8.148 1.896 1 96.81 224 ILE B CA 1
ATOM 8757 C C . ILE B 1 224 ? 26.375 9.391 2.771 1 96.81 224 ILE B C 1
ATOM 8759 O O . ILE B 1 224 ? 25.438 10.164 2.578 1 96.81 224 ILE B O 1
ATOM 8763 N N . GLU B 1 225 ? 27.281 9.594 3.639 1 97.25 225 GLU B N 1
ATOM 8764 C CA . GLU B 1 225 ? 27.234 10.727 4.555 1 97.25 225 GLU B CA 1
ATOM 8765 C C . GLU B 1 225 ? 27.438 12.047 3.809 1 97.25 225 GLU B C 1
ATOM 8767 O O . GLU B 1 225 ? 26.734 13.023 4.059 1 97.25 225 GLU B O 1
ATOM 8772 N N . ALA B 1 226 ? 28.422 11.977 2.91 1 97.5 226 ALA B N 1
ATOM 8773 C CA . ALA B 1 226 ? 28.656 13.164 2.094 1 97.5 226 ALA B CA 1
ATOM 8774 C C . ALA B 1 226 ? 27.438 13.516 1.255 1 97.5 226 ALA B C 1
ATOM 8776 O O . ALA B 1 226 ? 27.078 14.688 1.119 1 97.5 226 ALA B O 1
ATOM 8777 N N . ASN B 1 227 ? 26.734 12.508 0.759 1 97.38 227 ASN B N 1
ATOM 8778 C CA . ASN B 1 227 ? 25.516 12.711 -0.029 1 97.38 227 ASN B CA 1
ATOM 8779 C C . ASN B 1 227 ? 24.422 13.367 0.797 1 97.38 227 ASN B C 1
ATOM 8781 O O . ASN B 1 227 ? 23.688 14.227 0.298 1 97.38 227 ASN B O 1
ATOM 8785 N N . TYR B 1 228 ? 24.312 12.891 2.02 1 97.38 228 TYR B N 1
ATOM 8786 C CA . TYR B 1 228 ? 23.297 13.43 2.918 1 97.38 228 TYR B CA 1
ATOM 8787 C C . TYR B 1 228 ? 23.516 14.914 3.164 1 97.38 228 TYR B C 1
ATOM 8789 O O . TYR B 1 228 ? 22.594 15.719 3.055 1 97.38 228 TYR B O 1
ATOM 8797 N N . LEU B 1 229 ? 24.703 15.297 3.379 1 97.19 229 LEU B N 1
ATOM 8798 C CA . LEU B 1 229 ? 25.031 16.656 3.781 1 97.19 229 LEU B CA 1
ATOM 8799 C C . LEU B 1 229 ? 24.766 17.641 2.639 1 97.19 229 LEU B C 1
ATOM 8801 O O . LEU B 1 229 ? 24.359 18.781 2.871 1 97.19 229 LEU B O 1
ATOM 8805 N N . ILE B 1 230 ? 24.922 17.203 1.378 1 96.25 230 ILE B N 1
ATOM 8806 C CA . ILE B 1 230 ? 24.766 18.125 0.264 1 96.25 230 ILE B CA 1
ATOM 8807 C C . ILE B 1 230 ? 23.406 17.891 -0.411 1 96.25 230 ILE B C 1
ATOM 8809 O O . ILE B 1 230 ? 23.125 18.469 -1.457 1 96.25 230 ILE B O 1
ATOM 8813 N N . ASP B 1 231 ? 22.562 17.031 0.11 1 95.31 231 ASP B N 1
ATOM 8814 C CA . ASP B 1 231 ? 21.328 16.688 -0.582 1 95.31 231 ASP B CA 1
ATOM 8815 C C . ASP B 1 231 ? 21.578 16.391 -2.057 1 95.31 231 ASP B C 1
ATOM 8817 O O . ASP B 1 231 ? 20.969 17.016 -2.936 1 95.31 231 ASP B O 1
ATOM 8821 N N . ASN B 1 232 ? 22.453 15.508 -2.188 1 94.88 232 ASN B N 1
ATOM 8822 C CA . ASN B 1 232 ? 22.969 15.188 -3.516 1 94.88 232 ASN B CA 1
ATOM 8823 C C . ASN B 1 232 ? 21.844 14.82 -4.477 1 94.88 232 ASN B C 1
ATOM 8825 O O . ASN B 1 232 ? 21.953 15.039 -5.684 1 94.88 232 ASN B O 1
ATOM 8829 N N . PHE B 1 233 ? 20.75 14.344 -4.004 1 93.38 233 PHE B N 1
ATOM 8830 C CA . PHE B 1 233 ? 19.703 13.836 -4.867 1 93.38 233 PHE B CA 1
ATOM 8831 C C . PHE B 1 233 ? 18.531 14.812 -4.914 1 93.38 233 PHE B C 1
ATOM 8833 O O . PHE B 1 233 ? 17.484 14.508 -5.492 1 93.38 233 PHE B O 1
ATOM 8840 N N . SER B 1 234 ? 18.562 15.969 -4.293 1 92.19 234 SER B N 1
ATOM 8841 C CA . SER B 1 234 ? 17.594 17.062 -4.316 1 92.19 234 SER B CA 1
ATOM 8842 C C . SER B 1 234 ? 16.203 16.562 -3.928 1 92.19 234 SER B C 1
ATOM 8844 O O . SER B 1 234 ? 15.227 16.828 -4.633 1 92.19 234 SER B O 1
ATOM 8846 N N . GLN B 1 235 ? 16.203 15.859 -2.83 1 90.75 235 GLN B N 1
ATOM 8847 C CA . GLN B 1 235 ? 14.945 15.266 -2.398 1 90.75 235 GLN B CA 1
ATOM 8848 C C . GLN B 1 235 ? 14.367 16.016 -1.199 1 90.75 235 GLN B C 1
ATOM 8850 O O . GLN B 1 235 ? 13.211 15.82 -0.834 1 90.75 235 GLN B O 1
ATOM 8855 N N . LYS B 1 236 ? 15.086 16.828 -0.654 1 92.19 236 LYS B N 1
ATOM 8856 C CA . LYS B 1 236 ? 14.695 17.484 0.587 1 92.19 236 LYS B CA 1
ATOM 8857 C C . LYS B 1 236 ? 13.445 18.344 0.38 1 92.19 236 LYS B C 1
ATOM 8859 O O . LYS B 1 236 ? 12.547 18.359 1.224 1 92.19 236 LYS B O 1
ATOM 8864 N N . LYS B 1 237 ? 13.469 18.875 -0.852 1 88.5 237 LYS B N 1
ATOM 8865 C CA . LYS B 1 237 ? 12.352 19.766 -1.134 1 88.5 237 LYS B CA 1
ATOM 8866 C C . LYS B 1 237 ? 11.039 19 -1.247 1 88.5 237 LYS B C 1
ATOM 8868 O O . LYS B 1 237 ? 10.969 17.984 -1.948 1 88.5 237 LYS B O 1
ATOM 8873 N N . GLY B 1 238 ? 10.109 19.266 -0.492 1 84.81 238 GLY B N 1
ATOM 8874 C CA . GLY B 1 238 ? 8.797 18.656 -0.588 1 84.81 238 GLY B CA 1
ATOM 8875 C C . GLY B 1 238 ? 8.523 17.656 0.522 1 84.81 238 GLY B C 1
ATOM 8876 O O . GLY B 1 238 ? 7.395 17.188 0.675 1 84.81 238 GLY B O 1
ATOM 8877 N N . LEU B 1 239 ? 9.562 17.328 1.235 1 91.25 239 LEU B N 1
ATOM 8878 C CA . LEU B 1 239 ? 9.391 16.391 2.346 1 91.25 239 LEU B CA 1
ATOM 8879 C C . LEU B 1 239 ? 8.672 17.062 3.512 1 91.25 239 LEU B C 1
ATOM 8881 O O . LEU B 1 239 ? 8.445 18.281 3.492 1 91.25 239 LEU B O 1
ATOM 8885 N N . ASP B 1 240 ? 8.281 16.234 4.395 1 88.56 240 ASP B N 1
ATOM 8886 C CA . ASP B 1 240 ? 7.66 16.719 5.625 1 88.56 240 ASP B CA 1
ATOM 8887 C C . ASP B 1 240 ? 8.555 17.734 6.332 1 88.56 240 ASP B C 1
ATOM 8889 O O . ASP B 1 240 ? 9.781 17.609 6.305 1 88.56 240 ASP B O 1
ATOM 8893 N N . ARG B 1 241 ? 8.008 18.688 6.977 1 90 241 ARG B N 1
ATOM 8894 C CA . ARG B 1 241 ? 8.727 19.797 7.609 1 90 241 ARG B CA 1
ATOM 8895 C C . ARG B 1 241 ? 9.68 19.266 8.688 1 90 241 ARG B C 1
ATOM 8897 O O . ARG B 1 241 ? 10.781 19.797 8.852 1 90 241 ARG B O 1
ATOM 8904 N N . LYS B 1 242 ? 9.273 18.297 9.391 1 91.75 242 LYS B N 1
ATOM 8905 C CA . LYS B 1 242 ? 10.117 17.75 10.453 1 91.75 242 LYS B CA 1
ATOM 8906 C C . LYS B 1 242 ? 11.414 17.188 9.883 1 91.75 242 LYS B C 1
ATOM 8908 O O . LYS B 1 242 ? 12.477 17.328 10.492 1 91.75 242 LYS B O 1
ATOM 8913 N N . ILE B 1 243 ? 11.289 16.547 8.766 1 95.62 243 ILE B N 1
ATOM 8914 C CA . ILE B 1 243 ? 12.461 15.969 8.109 1 95.62 243 ILE B CA 1
ATOM 8915 C C . ILE B 1 243 ? 13.359 17.078 7.582 1 95.62 243 ILE B C 1
ATOM 8917 O O . ILE B 1 243 ? 14.578 17.047 7.781 1 95.62 243 ILE B O 1
ATOM 8921 N N . GLN B 1 244 ? 12.75 18.078 6.977 1 95.88 244 GLN B N 1
ATOM 8922 C CA . GLN B 1 244 ? 13.5 19.203 6.434 1 95.88 244 GLN B CA 1
ATOM 8923 C C . GLN B 1 244 ? 14.25 19.953 7.539 1 95.88 244 GLN B C 1
ATOM 8925 O O . GLN B 1 244 ? 15.422 20.281 7.383 1 95.88 244 GLN B O 1
ATOM 8930 N N . ASP B 1 245 ? 13.578 20.156 8.641 1 95.81 245 ASP B N 1
ATOM 8931 C CA . ASP B 1 245 ? 14.172 20.891 9.75 1 95.81 245 ASP B CA 1
ATOM 8932 C C . ASP B 1 245 ? 15.391 20.156 10.305 1 95.81 245 ASP B C 1
ATOM 8934 O O . ASP B 1 245 ? 16.422 20.781 10.586 1 95.81 245 ASP B O 1
ATOM 8938 N N . LYS B 1 246 ? 15.25 18.906 10.492 1 95.06 246 LYS B N 1
ATOM 8939 C CA . LYS B 1 246 ? 16.375 18.109 10.969 1 95.06 246 LYS B CA 1
ATOM 8940 C C . LYS B 1 246 ? 17.547 18.172 10 1 95.06 246 LYS B C 1
ATOM 8942 O O . LYS B 1 246 ? 18.703 18.312 10.414 1 95.06 246 LYS B O 1
ATOM 8947 N N . TRP B 1 247 ? 17.266 18.031 8.773 1 96.69 247 TRP B N 1
ATOM 8948 C CA . TRP B 1 247 ? 18.25 18.078 7.703 1 96.69 247 TRP B CA 1
ATOM 8949 C C . TRP B 1 247 ? 18.953 19.438 7.672 1 96.69 247 TRP B C 1
ATOM 8951 O O . TRP B 1 247 ? 20.188 19.516 7.598 1 96.69 247 TRP B O 1
ATOM 8961 N N . ASP B 1 248 ? 18.219 20.516 7.801 1 96.12 248 ASP B N 1
ATOM 8962 C CA . ASP B 1 248 ? 18.75 21.875 7.801 1 96.12 248 ASP B CA 1
ATOM 8963 C C . ASP B 1 248 ? 19.625 22.125 9.031 1 96.12 248 ASP B C 1
ATOM 8965 O O . ASP B 1 248 ? 20.656 22.781 8.945 1 96.12 248 ASP B O 1
ATOM 8969 N N . ARG B 1 249 ? 19.203 21.625 10.125 1 96.56 249 ARG B N 1
ATOM 8970 C CA . ARG B 1 249 ? 19.984 21.781 11.352 1 96.56 249 ARG B CA 1
ATOM 8971 C C . ARG B 1 249 ? 21.344 21.094 11.211 1 96.56 249 ARG B C 1
ATOM 8973 O O . ARG B 1 249 ? 22.375 21.641 11.641 1 96.56 249 ARG B O 1
ATOM 8980 N N . ASP B 1 250 ? 21.328 19.922 10.68 1 97.19 250 ASP B N 1
ATOM 8981 C CA . ASP B 1 250 ? 22.578 19.203 10.484 1 97.19 250 ASP B CA 1
ATOM 8982 C C . ASP B 1 250 ? 23.516 19.969 9.531 1 97.19 250 ASP B C 1
ATOM 8984 O O . ASP B 1 250 ? 24.703 20.109 9.805 1 97.19 250 ASP B O 1
ATOM 8988 N N . ALA B 1 251 ? 22.938 20.391 8.469 1 97.38 251 ALA B N 1
ATOM 8989 C CA . ALA B 1 251 ? 23.719 21.156 7.488 1 97.38 251 ALA B CA 1
ATOM 8990 C C . ALA B 1 251 ? 24.266 22.438 8.102 1 97.38 251 ALA B C 1
ATOM 8992 O O . ALA B 1 251 ? 25.438 22.797 7.871 1 97.38 251 ALA B O 1
ATOM 8993 N N . LEU B 1 252 ? 23.484 23.062 8.859 1 97.38 252 LEU B N 1
ATOM 8994 C CA . LEU B 1 252 ? 23.922 24.297 9.5 1 97.38 252 LEU B CA 1
ATOM 8995 C C . LEU B 1 252 ? 25.031 24.031 10.516 1 97.38 252 LEU B C 1
ATOM 8997 O O . LEU B 1 252 ? 25.984 24.797 10.609 1 97.38 252 LEU B O 1
ATOM 9001 N N . ASN B 1 253 ? 24.875 23.016 11.242 1 97.69 253 ASN B N 1
ATOM 9002 C CA . ASN B 1 253 ? 25.906 22.656 12.203 1 97.69 253 ASN B CA 1
ATOM 9003 C C . ASN B 1 253 ? 27.25 22.391 11.516 1 97.69 253 ASN B C 1
ATOM 9005 O O . ASN B 1 253 ? 28.297 22.781 12.023 1 97.69 253 ASN B O 1
ATOM 9009 N N . PHE B 1 254 ? 27.156 21.656 10.469 1 98.25 254 PHE B N 1
ATOM 9010 C CA . PHE B 1 254 ? 28.375 21.406 9.711 1 98.25 254 PHE B CA 1
ATOM 9011 C C . PHE B 1 254 ? 28.969 22.703 9.203 1 98.25 254 PHE B C 1
ATOM 9013 O O . PHE B 1 254 ? 30.172 22.938 9.336 1 98.25 254 PHE B O 1
ATOM 9020 N N . LEU B 1 255 ? 28.156 23.562 8.617 1 98 255 LEU B N 1
ATOM 9021 C CA . LEU B 1 255 ? 28.609 24.828 8.086 1 98 255 LEU B CA 1
ATOM 9022 C C . LEU B 1 255 ? 29.266 25.672 9.188 1 98 255 LEU B C 1
ATOM 9024 O O . LEU B 1 255 ? 30.344 26.25 8.977 1 98 255 LEU B O 1
ATOM 9028 N N . GLN B 1 256 ? 28.688 25.75 10.312 1 97.75 256 GLN B N 1
ATOM 9029 C CA . GLN B 1 256 ? 29.172 26.562 11.43 1 97.75 256 GLN B CA 1
ATOM 9030 C C . GLN B 1 256 ? 30.5 26.016 11.969 1 97.75 256 GLN B C 1
ATOM 9032 O O . GLN B 1 256 ? 31.281 26.75 12.562 1 97.75 256 GLN B O 1
ATOM 9037 N N . SER B 1 257 ? 30.766 24.766 11.719 1 97.69 257 SER B N 1
ATOM 9038 C CA . SER B 1 257 ? 32 24.156 12.195 1 97.69 257 SER B CA 1
ATOM 9039 C C . SER B 1 257 ? 33.188 24.594 11.367 1 97.69 257 SER B C 1
ATOM 9041 O O . SER B 1 257 ? 34.344 24.547 11.836 1 97.69 257 SER B O 1
ATOM 9043 N N . ILE B 1 258 ? 32.938 25.047 10.164 1 97.94 258 ILE B N 1
ATOM 9044 C CA . ILE B 1 258 ? 34.062 25.391 9.289 1 97.94 258 ILE B CA 1
ATOM 9045 C C . ILE B 1 258 ? 34.188 26.906 9.156 1 97.94 258 ILE B C 1
ATOM 9047 O O . ILE B 1 258 ? 34.906 27.406 8.289 1 97.94 258 ILE B O 1
ATOM 9051 N N . ILE B 1 259 ? 33.469 27.609 9.938 1 98.06 259 ILE B N 1
ATOM 9052 C CA . ILE B 1 259 ? 33.562 29.062 9.961 1 98.06 259 ILE B CA 1
ATOM 9053 C C . ILE B 1 259 ? 34.125 29.531 11.305 1 98.06 259 ILE B C 1
ATOM 9055 O O . ILE B 1 259 ? 33.531 29.25 12.352 1 98.06 259 ILE B O 1
ATOM 9059 N N . LEU B 1 260 ? 35.281 30.203 11.25 1 97.56 260 LEU B N 1
ATOM 9060 C CA . LEU B 1 260 ? 35.906 30.75 12.453 1 97.56 260 LEU B CA 1
ATOM 9061 C C . LEU B 1 260 ? 35.438 32.188 12.703 1 97.56 260 LEU B C 1
ATOM 9063 O O . LEU B 1 260 ? 35.312 32.969 11.766 1 97.56 260 LEU B O 1
ATOM 9067 N N . LYS B 1 261 ? 35.281 32.438 13.992 1 96.62 261 LYS B N 1
ATOM 9068 C CA . LYS B 1 261 ? 34.938 33.812 14.359 1 96.62 261 LYS B CA 1
ATOM 9069 C C . LYS B 1 261 ? 36.094 34.75 14.125 1 96.62 261 LYS B C 1
ATOM 9071 O O . LYS B 1 261 ? 37.25 34.375 14.375 1 96.62 261 LYS B O 1
ATOM 9076 N N . ASP B 1 262 ? 35.812 35.844 13.516 1 94.19 262 ASP B N 1
ATOM 9077 C CA . ASP B 1 262 ? 36.781 36.906 13.219 1 94.19 262 ASP B CA 1
ATOM 9078 C C . ASP B 1 262 ? 37.656 36.531 12.008 1 94.19 262 ASP B C 1
ATOM 9080 O O . ASP B 1 262 ? 37.719 35.375 11.625 1 94.19 262 ASP B O 1
ATOM 9084 N N . VAL B 1 263 ? 38.219 37.5 11.43 1 95.56 263 VAL B N 1
ATOM 9085 C CA . VAL B 1 263 ? 39.094 37.312 10.273 1 95.56 263 VAL B CA 1
ATOM 9086 C C . VAL B 1 263 ? 40.5 37 10.734 1 95.56 263 VAL B C 1
ATOM 9088 O O . VAL B 1 263 ? 41.156 37.812 11.398 1 95.56 263 VAL B O 1
ATOM 9091 N N . THR B 1 264 ? 40.938 35.75 10.438 1 94.38 264 THR B N 1
ATOM 9092 C CA . THR B 1 264 ? 42.25 35.312 10.875 1 94.38 264 THR B CA 1
ATOM 9093 C C . THR B 1 264 ? 43.062 34.812 9.695 1 94.38 264 THR B C 1
ATOM 9095 O O . THR B 1 264 ? 42.625 33.969 8.922 1 94.38 264 THR B O 1
ATOM 9098 N N . GLY B 1 265 ? 44.219 35.281 9.562 1 92.31 265 GLY B N 1
ATOM 9099 C CA . GLY B 1 265 ? 45.188 34.906 8.539 1 92.31 265 GLY B CA 1
ATOM 9100 C C . GLY B 1 265 ? 46.531 35.625 8.711 1 92.31 265 GLY B C 1
ATOM 9101 O O . GLY B 1 265 ? 46.875 36.062 9.812 1 92.31 265 GLY B O 1
ATOM 9102 N N . GLY B 1 266 ? 47.344 35.5 7.637 1 89 266 GLY B N 1
ATOM 9103 C CA . GLY B 1 266 ? 48.656 36.156 7.684 1 89 266 GLY B CA 1
ATOM 9104 C C . GLY B 1 266 ? 49.781 35.188 8.031 1 89 266 GLY B C 1
ATOM 9105 O O . GLY B 1 266 ? 49.656 34 7.797 1 89 266 GLY B O 1
ATOM 9106 N N . SER B 1 267 ? 50.938 35.812 8.453 1 85.25 267 SER B N 1
ATOM 9107 C CA . SER B 1 267 ? 52.125 34.969 8.688 1 85.25 267 SER B CA 1
ATOM 9108 C C . SER B 1 267 ? 52.562 35.031 10.148 1 85.25 267 SER B C 1
ATOM 9110 O O . SER B 1 267 ? 53.625 34.5 10.508 1 85.25 267 SER B O 1
ATOM 9112 N N . ASN B 1 268 ? 51.781 35.625 10.992 1 83.06 268 ASN B N 1
ATOM 9113 C CA . ASN B 1 268 ? 52.156 35.781 12.383 1 83.06 268 ASN B CA 1
ATOM 9114 C C . ASN B 1 268 ? 51.25 35 13.312 1 83.06 268 ASN B C 1
ATOM 9116 O O . ASN B 1 268 ? 50.875 35.5 14.383 1 83.06 268 ASN B O 1
ATOM 9120 N N . LEU B 1 269 ? 50.844 33.906 12.812 1 89.94 269 LEU B N 1
ATOM 9121 C CA . LEU B 1 269 ? 50 33.031 13.641 1 89.94 269 LEU B CA 1
ATOM 9122 C C . LEU B 1 269 ? 50.844 32.031 14.422 1 89.94 269 LEU B C 1
ATOM 9124 O O . LEU B 1 269 ? 51.5 31.188 13.828 1 89.94 269 LEU B O 1
ATOM 9128 N N . HIS B 1 270 ? 50.906 32.281 15.75 1 89.75 270 HIS B N 1
ATOM 9129 C CA . HIS B 1 270 ? 51.625 31.375 16.641 1 89.75 270 HIS B CA 1
ATOM 9130 C C . HIS B 1 270 ? 50.688 30.844 17.734 1 89.75 270 HIS B C 1
ATOM 9132 O O . HIS B 1 270 ? 50.375 31.547 18.688 1 89.75 270 HIS B O 1
ATOM 9138 N N . ASN B 1 271 ? 50.312 29.625 17.609 1 91.5 271 ASN B N 1
ATOM 9139 C CA . ASN B 1 271 ? 49.406 29 18.547 1 91.5 271 ASN B CA 1
ATOM 9140 C C . ASN B 1 271 ? 48.188 29.906 18.844 1 91.5 271 ASN B C 1
ATOM 9142 O O . ASN B 1 271 ? 47.875 30.125 20.016 1 91.5 271 ASN B O 1
ATOM 9146 N N . THR B 1 272 ? 47.688 30.469 17.828 1 93.88 272 THR B N 1
ATOM 9147 C CA . THR B 1 272 ? 46.562 31.375 17.953 1 93.88 272 THR B CA 1
ATOM 9148 C C . THR B 1 272 ? 45.25 30.609 18.141 1 93.88 272 THR B C 1
ATOM 9150 O O . THR B 1 272 ? 44.906 29.766 17.312 1 93.88 272 THR B O 1
ATOM 9153 N N . LEU B 1 273 ? 44.562 30.859 19.25 1 95.81 273 LEU B N 1
ATOM 9154 C CA . LEU B 1 273 ? 43.281 30.203 19.531 1 95.81 273 LEU B CA 1
ATOM 9155 C C . LEU B 1 273 ? 42.125 30.969 18.938 1 95.81 273 LEU B C 1
ATOM 9157 O O . LEU B 1 273 ? 42.031 32.188 19.109 1 95.81 273 LEU B O 1
ATOM 9161 N N . ARG B 1 274 ? 41.344 30.391 18.156 1 96.06 274 ARG B N 1
ATOM 9162 C CA . ARG B 1 274 ? 40.125 30.953 17.609 1 96.06 274 ARG B CA 1
ATOM 9163 C C . ARG B 1 274 ? 38.969 29.984 17.781 1 96.06 274 ARG B C 1
ATOM 9165 O O . ARG B 1 274 ? 39.156 28.766 17.797 1 96.06 274 ARG B O 1
ATOM 9172 N N . THR B 1 275 ? 37.781 30.562 17.922 1 97.44 275 THR B N 1
ATOM 9173 C CA . THR B 1 275 ? 36.594 29.75 18.109 1 97.44 275 THR B CA 1
ATOM 9174 C C . THR B 1 275 ? 35.719 29.781 16.844 1 97.44 275 THR B C 1
ATOM 9176 O O . THR B 1 275 ? 35.594 30.812 16.203 1 97.44 275 THR B O 1
ATOM 9179 N N . ASN B 1 276 ? 35.156 28.672 16.516 1 97.31 276 ASN B N 1
ATOM 9180 C CA . ASN B 1 276 ? 34.25 28.656 15.375 1 97.31 276 ASN B CA 1
ATOM 9181 C C . ASN B 1 276 ? 32.812 29.016 15.789 1 97.31 276 ASN B C 1
ATOM 9183 O O . ASN B 1 276 ? 32.562 29.328 16.953 1 97.31 276 ASN B O 1
ATOM 9187 N N . LEU B 1 277 ? 31.891 28.969 14.867 1 97.38 277 LEU B N 1
ATOM 9188 C CA . LEU B 1 277 ? 30.531 29.438 15.125 1 97.38 277 LEU B CA 1
ATOM 9189 C C . LEU B 1 277 ? 29.781 28.422 15.977 1 97.38 277 LEU B C 1
ATOM 9191 O O . LEU B 1 277 ? 28.719 28.734 16.516 1 97.38 277 LEU B O 1
ATOM 9195 N N . ASN B 1 278 ? 30.312 27.172 16.156 1 96.88 278 ASN B N 1
ATOM 9196 C CA . ASN B 1 278 ? 29.75 26.188 17.094 1 96.88 278 ASN B CA 1
ATOM 9197 C C . ASN B 1 278 ? 30.391 26.312 18.469 1 96.88 278 ASN B C 1
ATOM 9199 O O . ASN B 1 278 ? 30.156 25.469 19.344 1 96.88 278 ASN B O 1
ATOM 9203 N N . ASN B 1 279 ? 31.328 27.219 18.609 1 96.25 279 ASN B N 1
ATOM 9204 C CA . ASN B 1 279 ? 32 27.531 19.859 1 96.25 279 ASN B CA 1
ATOM 9205 C C . ASN B 1 279 ? 33.062 26.469 20.203 1 96.25 279 ASN B C 1
ATOM 9207 O O . ASN B 1 279 ? 33.281 26.156 21.375 1 96.25 279 ASN B O 1
ATOM 9211 N N . VAL B 1 280 ? 33.562 25.859 19.203 1 96.44 280 VAL B N 1
ATOM 9212 C CA . VAL B 1 280 ? 34.719 24.969 19.359 1 96.44 280 VAL B CA 1
ATOM 9213 C C . VAL B 1 280 ? 36 25.734 19.109 1 96.44 280 VAL B C 1
ATOM 9215 O O . VAL B 1 280 ? 36.125 26.484 18.125 1 96.44 280 VAL B O 1
ATOM 9218 N N . THR B 1 281 ? 36.969 25.516 19.938 1 97 281 THR B N 1
ATOM 9219 C CA . THR B 1 281 ? 38.219 26.25 19.828 1 97 281 THR B CA 1
ATOM 9220 C C . THR B 1 281 ? 39.219 25.469 19 1 97 281 THR B C 1
ATOM 9222 O O . THR B 1 281 ? 39.406 24.266 19.203 1 97 281 THR B O 1
ATOM 9225 N N . LEU B 1 282 ? 39.844 26.125 18.078 1 96.75 282 LEU B N 1
ATOM 9226 C CA . LEU B 1 282 ? 40.844 25.562 17.203 1 96.75 282 LEU B CA 1
ATOM 9227 C C . LEU B 1 282 ? 42.156 26.328 17.344 1 96.75 282 LEU B C 1
ATOM 9229 O O . LEU B 1 282 ? 42.188 27.5 17.703 1 96.75 282 LEU B O 1
ATOM 9233 N N . VAL B 1 283 ? 43.25 25.656 17.016 1 96.88 283 VAL B N 1
ATOM 9234 C CA . VAL B 1 283 ? 44.562 26.25 17.094 1 96.88 283 VAL B CA 1
ATOM 9235 C C . VAL B 1 283 ? 45.125 26.469 15.68 1 96.88 283 VAL B C 1
ATOM 9237 O O . VAL B 1 283 ? 45.188 25.516 14.891 1 96.88 283 VAL B O 1
ATOM 9240 N N . LEU B 1 284 ? 45.469 27.672 15.406 1 95.12 284 LEU B N 1
ATOM 9241 C CA . LEU B 1 284 ? 46.062 28 14.109 1 95.12 284 LEU B CA 1
ATOM 9242 C C . LEU B 1 284 ? 47.531 28.359 14.258 1 95.12 284 LEU B C 1
ATOM 9244 O O . LEU B 1 284 ? 47.906 29.047 15.211 1 95.12 284 LEU B O 1
ATOM 9248 N N . GLU B 1 285 ? 48.344 27.891 13.273 1 93.25 285 GLU B N 1
ATOM 9249 C CA . GLU B 1 285 ? 49.781 28.156 13.273 1 93.25 285 GLU B CA 1
ATOM 9250 C C . GLU B 1 285 ? 50.312 28.25 11.844 1 93.25 285 GLU B C 1
ATOM 9252 O O . GLU B 1 285 ? 49.812 27.562 10.945 1 93.25 285 GLU B O 1
ATOM 9257 N N . ASN B 1 286 ? 51.25 29.172 11.695 1 92.06 286 ASN B N 1
ATOM 9258 C CA . ASN B 1 286 ? 51.969 29.219 10.422 1 92.06 286 ASN B CA 1
ATOM 9259 C C . ASN B 1 286 ? 53.094 28.188 10.367 1 92.06 286 ASN B C 1
ATOM 9261 O O . ASN B 1 286 ? 53.719 27.891 11.383 1 92.06 286 ASN B O 1
ATOM 9265 N N . CYS B 1 287 ? 53.188 27.531 9.172 1 81.12 287 CYS B N 1
ATOM 9266 C CA . CYS B 1 287 ? 54.25 26.562 8.992 1 81.12 287 CYS B CA 1
ATOM 9267 C C . CYS B 1 287 ? 55.562 27.266 8.625 1 81.12 287 CYS B C 1
ATOM 9269 O O . CYS B 1 287 ? 55.625 28 7.641 1 81.12 287 CYS B O 1
ATOM 9271 N N . ASP B 1 288 ? 56.812 26.734 9.297 1 64.44 288 ASP B N 1
ATOM 9272 C CA . ASP B 1 288 ? 58.219 27.062 9.109 1 64.44 288 ASP B CA 1
ATOM 9273 C C . ASP B 1 288 ? 58.406 28.297 8.234 1 64.44 288 ASP B C 1
ATOM 9275 O O . ASP B 1 288 ? 58.938 28.203 7.133 1 64.44 288 ASP B O 1
ATOM 9279 N N . HIS B 1 289 ? 58.125 29.359 8.562 1 62.12 289 HIS B N 1
ATOM 9280 C CA . HIS B 1 289 ? 58.406 30.656 7.938 1 62.12 289 HIS B CA 1
ATOM 9281 C C . HIS B 1 289 ? 57.625 30.812 6.637 1 62.12 289 HIS B C 1
ATOM 9283 O O . HIS B 1 289 ? 57.969 31.656 5.809 1 62.12 289 HIS B O 1
ATOM 9289 N N . SER B 1 290 ? 56.656 29.844 6.418 1 69.5 290 SER B N 1
ATOM 9290 C CA . SER B 1 290 ? 55.844 29.969 5.211 1 69.5 290 SER B CA 1
ATOM 9291 C C . SER B 1 290 ? 54.531 30.656 5.504 1 69.5 290 SER B C 1
ATOM 9293 O O . SER B 1 290 ? 54.219 30.969 6.656 1 69.5 290 SER B O 1
ATOM 9295 N N . ARG B 1 291 ? 53.812 31.062 4.434 1 80.5 291 ARG B N 1
ATOM 9296 C CA . ARG B 1 291 ? 52.5 31.734 4.484 1 80.5 291 ARG B CA 1
ATOM 9297 C C . ARG B 1 291 ? 51.406 30.719 4.688 1 80.5 291 ARG B C 1
ATOM 9299 O O . ARG B 1 291 ? 50.25 31.094 4.934 1 80.5 291 ARG B O 1
ATOM 9306 N N . LYS B 1 292 ? 51.812 29.453 4.766 1 91.5 292 LYS B N 1
ATOM 9307 C CA . LYS B 1 292 ? 50.781 28.438 4.891 1 91.5 292 LYS B CA 1
ATOM 9308 C C . LYS B 1 292 ? 50.344 28.281 6.34 1 91.5 292 LYS B C 1
ATOM 9310 O O . LYS B 1 292 ? 51.125 28.5 7.266 1 91.5 292 LYS B O 1
ATOM 9315 N N . ILE B 1 293 ? 49.125 27.938 6.492 1 94.12 293 ILE B N 1
ATOM 9316 C CA . ILE B 1 293 ? 48.5 27.875 7.809 1 94.12 293 ILE B CA 1
ATOM 9317 C C . ILE B 1 293 ? 48.094 26.438 8.133 1 94.12 293 ILE B C 1
ATOM 9319 O O . ILE B 1 293 ? 47.656 25.703 7.25 1 94.12 293 ILE B O 1
ATOM 9323 N N . THR B 1 294 ? 48.25 26.031 9.336 1 95.12 294 THR B N 1
ATOM 9324 C CA . THR B 1 294 ? 47.75 24.766 9.852 1 95.12 294 THR B CA 1
ATOM 9325 C C . THR B 1 294 ? 46.688 24.984 10.922 1 95.12 294 THR B C 1
ATOM 9327 O O . THR B 1 294 ? 46.688 26.016 11.609 1 95.12 294 THR B O 1
ATOM 9330 N N . VAL B 1 295 ? 45.781 24.141 10.953 1 95.56 295 VAL B N 1
ATOM 9331 C CA . VAL B 1 295 ? 44.719 24.156 11.977 1 95.56 295 VAL B CA 1
ATOM 9332 C C . VAL B 1 295 ? 44.844 22.906 12.844 1 95.56 295 VAL B C 1
ATOM 9334 O O . VAL B 1 295 ? 44.75 21.781 12.336 1 95.56 295 VAL B O 1
ATOM 9337 N N . ASN B 1 296 ? 45 23.094 14.172 1 94.5 296 ASN B N 1
ATOM 9338 C CA . ASN B 1 296 ? 45.281 21.984 15.078 1 94.5 296 ASN B CA 1
ATOM 9339 C C . ASN B 1 296 ? 46.469 21.156 14.602 1 94.5 296 ASN B C 1
ATOM 9341 O O . ASN B 1 296 ? 47.594 21.656 14.562 1 94.5 296 ASN B O 1
ATOM 9345 N N . HIS B 1 297 ? 46.25 19.984 14.039 1 89.44 297 HIS B N 1
ATOM 9346 C CA . HIS B 1 297 ? 47.344 19.125 13.555 1 89.44 297 HIS B CA 1
ATOM 9347 C C . HIS B 1 297 ? 47.125 18.766 12.094 1 89.44 297 HIS B C 1
ATOM 9349 O O . HIS B 1 297 ? 47.5 17.656 11.664 1 89.44 297 HIS B O 1
ATOM 9355 N N . SER B 1 298 ? 46.562 19.656 11.438 1 94.44 298 SER B N 1
ATOM 9356 C CA . SER B 1 298 ? 46.281 19.391 10.031 1 94.44 298 SER B CA 1
ATOM 9357 C C . SER B 1 298 ? 47.531 19.609 9.188 1 94.44 298 SER B C 1
ATOM 9359 O O . SER B 1 298 ? 48.531 20.172 9.672 1 94.44 298 SER B O 1
ATOM 9361 N N . SER B 1 299 ? 47.5 19.094 7.953 1 94.69 299 SER B N 1
ATOM 9362 C CA . SER B 1 299 ? 48.5 19.484 6.945 1 94.69 299 SER B CA 1
ATOM 9363 C C . SER B 1 299 ? 48.375 20.969 6.59 1 94.69 299 SER B C 1
ATOM 9365 O O . SER B 1 299 ? 47.344 21.578 6.824 1 94.69 299 SER B O 1
ATOM 9367 N N . PRO B 1 300 ? 49.438 21.531 6.062 1 94.56 300 PRO B N 1
ATOM 9368 C CA . PRO B 1 300 ? 49.375 22.953 5.676 1 94.56 300 PRO B CA 1
ATOM 9369 C C . PRO B 1 300 ? 48.281 23.219 4.645 1 94.56 300 PRO B C 1
ATOM 9371 O O . PRO B 1 300 ? 47.969 22.359 3.828 1 94.56 300 PRO B O 1
ATOM 9374 N N . SER B 1 301 ? 47.781 24.406 4.699 1 94.94 301 SER B N 1
ATOM 9375 C CA . SER B 1 301 ? 46.688 24.828 3.805 1 94.94 301 SER B CA 1
ATOM 9376 C C . SER B 1 301 ? 47.125 24.734 2.346 1 94.94 301 SER B C 1
ATOM 9378 O O . SER B 1 301 ? 48.281 25.016 2.02 1 94.94 301 SER B O 1
ATOM 9380 N N . ILE B 1 302 ? 46.25 24.297 1.487 1 93.25 302 ILE B N 1
ATOM 9381 C CA . ILE B 1 302 ? 46.5 24.266 0.052 1 93.25 302 ILE B CA 1
ATOM 9382 C C . ILE B 1 302 ? 46.094 25.594 -0.583 1 93.25 302 ILE B C 1
ATOM 9384 O O . ILE B 1 302 ? 46.562 25.922 -1.686 1 93.25 302 ILE B O 1
ATOM 9388 N N . LEU B 1 303 ? 45.125 26.219 0.001 1 93.19 303 LEU B N 1
ATOM 9389 C CA . LEU B 1 303 ? 44.719 27.594 -0.298 1 93.19 303 LEU B CA 1
ATOM 9390 C C . LEU B 1 303 ? 44.875 28.484 0.924 1 93.19 303 LEU B C 1
ATOM 9392 O O . LEU B 1 303 ? 44.406 28.141 2.016 1 93.19 303 LEU B O 1
ATOM 9396 N N . THR B 1 304 ? 45.625 29.594 0.701 1 92.94 304 THR B N 1
ATOM 9397 C CA . THR B 1 304 ? 45.906 30.422 1.864 1 92.94 304 THR B CA 1
ATOM 9398 C C . THR B 1 304 ? 45.562 31.875 1.597 1 92.94 304 THR B C 1
ATOM 9400 O O . THR B 1 304 ? 45.844 32.406 0.515 1 92.94 304 THR B O 1
ATOM 9403 N N . ASN B 1 305 ? 44.875 32.438 2.492 1 93 305 ASN B N 1
ATOM 9404 C CA . ASN B 1 305 ? 44.625 33.875 2.529 1 93 305 ASN B CA 1
ATOM 9405 C C . ASN B 1 305 ? 43.875 34.344 1.277 1 93 305 ASN B C 1
ATOM 9407 O O . ASN B 1 305 ? 44.281 35.312 0.642 1 93 305 ASN B O 1
ATOM 9411 N N . GLU B 1 306 ? 42.875 33.688 0.899 1 93.5 306 GLU B N 1
ATOM 9412 C CA . GLU B 1 306 ? 42.031 34.125 -0.186 1 93.5 306 GLU B CA 1
ATOM 9413 C C . GLU B 1 306 ? 40.938 35.062 0.335 1 93.5 306 GLU B C 1
ATOM 9415 O O . GLU B 1 306 ? 40.125 34.688 1.182 1 93.5 306 GLU B O 1
ATOM 9420 N N . ILE B 1 307 ? 40.938 36.25 -0.148 1 94 307 ILE B N 1
ATOM 9421 C CA . ILE B 1 307 ? 40.031 37.25 0.367 1 94 307 ILE B CA 1
ATOM 9422 C C . ILE B 1 307 ? 38.719 37.25 -0.428 1 94 307 ILE B C 1
ATOM 9424 O O . ILE B 1 307 ? 38.75 37.094 -1.651 1 94 307 ILE B O 1
ATOM 9428 N N . PHE B 1 308 ? 37.625 37.344 0.262 1 94.5 308 PHE B N 1
ATOM 9429 C CA . PHE B 1 308 ? 36.312 37.625 -0.298 1 94.5 308 PHE B CA 1
ATOM 9430 C C . PHE B 1 308 ? 35.688 38.812 0.394 1 94.5 308 PHE B C 1
ATOM 9432 O O . PHE B 1 308 ? 36.281 39.438 1.284 1 94.5 308 PHE B O 1
ATOM 9439 N N . VAL B 1 309 ? 34.594 39.406 -0.164 1 88.81 309 VAL B N 1
ATOM 9440 C CA . VAL B 1 309 ? 34.062 40.719 0.154 1 88.81 309 VAL B CA 1
ATOM 9441 C C . VAL B 1 309 ? 33.969 40.875 1.668 1 88.81 309 VAL B C 1
ATOM 9443 O O . VAL B 1 309 ? 34.281 41.969 2.195 1 88.81 309 VAL B O 1
ATOM 9446 N N . ASN B 1 310 ? 33.625 39.844 2.357 1 83.38 310 ASN B N 1
ATOM 9447 C CA . ASN B 1 310 ? 33.406 40.031 3.785 1 83.38 310 ASN B CA 1
ATOM 9448 C C . ASN B 1 310 ? 34.188 39.031 4.613 1 83.38 310 ASN B C 1
ATOM 9450 O O . ASN B 1 310 ? 33.75 38.594 5.684 1 83.38 310 ASN B O 1
ATOM 9454 N N . GLY B 1 311 ? 35.375 38.625 4.121 1 94.81 311 GLY B N 1
ATOM 9455 C CA . GLY B 1 311 ? 36.094 37.656 4.918 1 94.81 311 GLY B CA 1
ATOM 9456 C C . GLY B 1 311 ? 37.281 37.031 4.195 1 94.81 311 GLY B C 1
ATOM 9457 O O . GLY B 1 311 ? 37.75 37.594 3.189 1 94.81 311 GLY B O 1
ATOM 9458 N N . ILE B 1 312 ? 37.875 36.062 4.832 1 96 312 ILE B N 1
ATOM 9459 C CA . ILE B 1 312 ? 39.062 35.406 4.289 1 96 312 ILE B CA 1
ATOM 9460 C C . ILE B 1 312 ? 38.844 33.875 4.281 1 96 312 ILE B C 1
ATOM 9462 O O . ILE B 1 312 ? 38.062 33.344 5.105 1 96 312 ILE B O 1
ATOM 9466 N N . ALA B 1 313 ? 39.375 33.188 3.33 1 97.06 313 ALA B N 1
ATOM 9467 C CA . ALA B 1 313 ? 39.188 31.75 3.199 1 97.06 313 ALA B CA 1
ATOM 9468 C C . ALA B 1 313 ? 40.531 31.031 3.121 1 97.06 313 ALA B C 1
ATOM 9470 O O . ALA B 1 313 ? 41.5 31.547 2.555 1 97.06 313 ALA B O 1
ATOM 9471 N N . HIS B 1 314 ? 40.625 29.922 3.76 1 96.56 314 HIS B N 1
ATOM 9472 C CA . HIS B 1 314 ? 41.75 28.984 3.68 1 96.56 314 HIS B CA 1
ATOM 9473 C C . HIS B 1 314 ? 41.281 27.594 3.295 1 96.56 314 HIS B C 1
ATOM 9475 O O . HIS B 1 314 ? 40.219 27.141 3.727 1 96.56 314 HIS B O 1
ATOM 9481 N N . GLY B 1 315 ? 41.938 26.844 2.463 1 96.88 315 GLY B N 1
ATOM 9482 C CA . GLY B 1 315 ? 41.594 25.5 2.039 1 96.88 315 GLY B CA 1
ATOM 9483 C C . GLY B 1 315 ? 42.469 24.438 2.65 1 96.88 315 GLY B C 1
ATOM 9484 O O . GLY B 1 315 ? 43.688 24.625 2.801 1 96.88 315 GLY B O 1
ATOM 9485 N N . PHE B 1 316 ? 41.875 23.312 2.992 1 96.81 316 PHE B N 1
ATOM 9486 C CA . PHE B 1 316 ? 42.625 22.281 3.701 1 96.81 316 PHE B CA 1
ATOM 9487 C C . PHE B 1 316 ? 42.25 20.891 3.166 1 96.81 316 PHE B C 1
ATOM 9489 O O . PHE B 1 316 ? 41.188 20.703 2.602 1 96.81 316 PHE B O 1
ATOM 9496 N N . ILE B 1 317 ? 43.094 19.844 3.441 1 95.81 317 ILE B N 1
ATOM 9497 C CA . ILE B 1 317 ? 42.875 18.484 2.943 1 95.81 317 ILE B CA 1
ATOM 9498 C C . ILE B 1 317 ? 42.562 17.547 4.105 1 95.81 317 ILE B C 1
ATOM 9500 O O . ILE B 1 317 ? 42.156 16.406 3.898 1 95.81 317 ILE B O 1
ATOM 9504 N N . ASP B 1 318 ? 42.719 18.047 5.402 1 95.88 318 ASP B N 1
ATOM 9505 C CA . ASP B 1 318 ? 42.5 17.094 6.488 1 95.88 318 ASP B CA 1
ATOM 9506 C C . ASP B 1 318 ? 42.25 17.812 7.812 1 95.88 318 ASP B C 1
ATOM 9508 O O . ASP B 1 318 ? 42.781 17.422 8.852 1 95.88 318 ASP B O 1
ATOM 9512 N N . ILE B 1 319 ? 41.5 18.844 7.762 1 95.75 319 ILE B N 1
ATOM 9513 C CA . ILE B 1 319 ? 41.156 19.5 9.023 1 95.75 319 ILE B CA 1
ATOM 9514 C C . ILE B 1 319 ? 40.188 18.641 9.828 1 95.75 319 ILE B C 1
ATOM 9516 O O . ILE B 1 319 ? 39.281 18.031 9.266 1 95.75 319 ILE B O 1
ATOM 9520 N N . ASP B 1 320 ? 40.312 18.562 11.094 1 94.25 320 ASP B N 1
ATOM 9521 C CA . ASP B 1 320 ? 39.5 17.719 11.945 1 94.25 320 ASP B CA 1
ATOM 9522 C C . ASP B 1 320 ? 38.312 18.5 12.523 1 94.25 320 ASP B C 1
ATOM 9524 O O . ASP B 1 320 ? 37.5 17.938 13.258 1 94.25 320 ASP B O 1
ATOM 9528 N N . ALA B 1 321 ? 38.156 19.75 12.18 1 93.88 321 ALA B N 1
ATOM 9529 C CA . ALA B 1 321 ? 37.062 20.578 12.641 1 93.88 321 ALA B CA 1
ATOM 9530 C C . ALA B 1 321 ? 35.719 20.016 12.188 1 93.88 321 ALA B C 1
ATOM 9532 O O . ALA B 1 321 ? 34.656 20.328 12.766 1 93.88 321 ALA B O 1
ATOM 9533 N N . ILE B 1 322 ? 35.781 19.203 11.18 1 95.38 322 ILE B N 1
ATOM 9534 C CA . ILE B 1 322 ? 34.531 18.703 10.602 1 95.38 322 ILE B CA 1
ATOM 9535 C C . ILE B 1 322 ? 34.219 17.328 11.172 1 95.38 322 ILE B C 1
ATOM 9537 O O . ILE B 1 322 ? 33.188 16.734 10.852 1 95.38 322 ILE B O 1
ATOM 9541 N N . VAL B 1 323 ? 35.031 16.828 12.047 1 93.94 323 VAL B N 1
ATOM 9542 C CA . VAL B 1 323 ? 34.844 15.492 12.602 1 93.94 323 VAL B CA 1
ATOM 9543 C C . VAL B 1 323 ? 33.812 15.531 13.703 1 93.94 323 VAL B C 1
ATOM 9545 O O . VAL B 1 323 ? 33.781 16.469 14.516 1 93.94 323 VAL B O 1
ATOM 9548 N N . ASP B 1 324 ? 32.875 14.609 13.75 1 91.62 324 ASP B N 1
ATOM 9549 C CA . ASP B 1 324 ? 31.875 14.375 14.781 1 91.62 324 ASP B CA 1
ATOM 9550 C C . ASP B 1 324 ? 30.969 15.594 14.953 1 91.62 324 ASP B C 1
ATOM 9552 O O . ASP B 1 324 ? 30.625 15.953 16.078 1 91.62 324 ASP B O 1
ATOM 9556 N N . VAL B 1 325 ? 30.766 16.297 13.906 1 94.81 325 VAL B N 1
ATOM 9557 C CA . VAL B 1 325 ? 29.891 17.469 13.938 1 94.81 325 VAL B CA 1
ATOM 9558 C C . VAL B 1 325 ? 28.438 17.031 13.742 1 94.81 325 VAL B C 1
ATOM 9560 O O . VAL B 1 325 ? 27.547 17.547 14.406 1 94.81 325 VAL B O 1
ATOM 9563 N N . VAL B 1 326 ? 28.281 16.094 12.875 1 95.38 326 VAL B N 1
ATOM 9564 C CA . VAL B 1 326 ? 26.953 15.555 12.609 1 95.38 326 VAL B CA 1
ATOM 9565 C C . VAL B 1 326 ? 26.906 14.086 13.023 1 95.38 326 VAL B C 1
ATOM 9567 O O . VAL B 1 326 ? 27.781 13.297 12.656 1 95.38 326 VAL B O 1
ATOM 9570 N N . GLN B 1 327 ? 25.859 13.828 13.852 1 92.31 327 GLN B N 1
ATOM 9571 C CA . GLN B 1 327 ? 25.641 12.438 14.242 1 92.31 327 GLN B CA 1
ATOM 9572 C C . GLN B 1 327 ? 24.75 11.719 13.234 1 92.31 327 GLN B C 1
ATOM 9574 O O . GLN B 1 327 ? 23.641 12.172 12.961 1 92.31 327 GLN B O 1
ATOM 9579 N N . PHE B 1 328 ? 25.203 10.609 12.75 1 94 328 PHE B N 1
ATOM 9580 C CA . PHE B 1 328 ? 24.469 9.914 11.703 1 94 328 PHE B CA 1
ATOM 9581 C C . PHE B 1 328 ? 23.703 8.727 12.281 1 94 328 PHE B C 1
ATOM 9583 O O . PHE B 1 328 ? 24.172 8.078 13.211 1 94 328 PHE B O 1
ATOM 9590 N N . ASP B 1 329 ? 22.516 8.508 11.789 1 93.75 329 ASP B N 1
ATOM 9591 C CA . ASP B 1 329 ? 21.672 7.359 12.07 1 93.75 329 ASP B CA 1
ATOM 9592 C C . ASP B 1 329 ? 21.125 6.742 10.789 1 93.75 329 ASP B C 1
ATOM 9594 O O . ASP B 1 329 ? 21.562 7.094 9.688 1 93.75 329 ASP B O 1
ATOM 9598 N N . ALA B 1 330 ? 20.234 5.809 10.938 1 95.06 330 ALA B N 1
ATOM 9599 C CA . ALA B 1 330 ? 19.734 5.102 9.758 1 95.06 330 ALA B CA 1
ATOM 9600 C C . ALA B 1 330 ? 18.922 6.035 8.867 1 95.06 330 ALA B C 1
ATOM 9602 O O . ALA B 1 330 ? 18.953 5.91 7.637 1 95.06 330 ALA B O 1
ATOM 9603 N N . GLU B 1 331 ? 18.203 6.914 9.469 1 96.19 331 GLU B N 1
ATOM 9604 C CA . GLU B 1 331 ? 17.422 7.875 8.695 1 96.19 331 GLU B CA 1
ATOM 9605 C C . GLU B 1 331 ? 18.312 8.656 7.73 1 96.19 331 GLU B C 1
ATOM 9607 O O . GLU B 1 331 ? 18.016 8.758 6.539 1 96.19 331 GLU B O 1
ATOM 9612 N N . LYS B 1 332 ? 19.406 9.195 8.242 1 97.06 332 LYS B N 1
ATOM 9613 C CA . LYS B 1 332 ? 20.312 10.008 7.441 1 97.06 332 LYS B CA 1
ATOM 9614 C C . LYS B 1 332 ? 21 9.164 6.359 1 97.06 332 LYS B C 1
ATOM 9616 O O . LYS B 1 332 ? 21.234 9.648 5.254 1 97.06 332 LYS B O 1
ATOM 9621 N N . TYR B 1 333 ? 21.25 7.949 6.695 1 96.94 333 TYR B N 1
ATOM 9622 C CA . TYR B 1 333 ? 21.797 7.047 5.695 1 96.94 333 TYR B CA 1
ATOM 9623 C C . TYR B 1 333 ? 20.812 6.812 4.559 1 96.94 333 TYR B C 1
ATOM 9625 O O . TYR B 1 333 ? 21.203 6.789 3.387 1 96.94 333 TYR B O 1
ATOM 9633 N N . LEU B 1 334 ? 19.609 6.617 4.918 1 96.88 334 LEU B N 1
ATOM 9634 C CA . LEU B 1 334 ? 18.594 6.387 3.9 1 96.88 334 LEU B CA 1
ATOM 9635 C C . LEU B 1 334 ? 18.469 7.586 2.967 1 96.88 334 LEU B C 1
ATOM 9637 O O . LEU B 1 334 ? 18.297 7.418 1.755 1 96.88 334 LEU B O 1
ATOM 9641 N N . HIS B 1 335 ? 18.562 8.773 3.516 1 97.06 335 HIS B N 1
ATOM 9642 C CA . HIS B 1 335 ? 18.578 9.969 2.674 1 97.06 335 HIS B CA 1
ATOM 9643 C C . HIS B 1 335 ? 19.766 9.961 1.725 1 97.06 335 HIS B C 1
ATOM 9645 O O . HIS B 1 335 ? 19.625 10.305 0.547 1 97.06 335 HIS B O 1
ATOM 9651 N N . GLY B 1 336 ? 20.922 9.578 2.301 1 97.38 336 GLY B N 1
ATOM 9652 C CA . GLY B 1 336 ? 22.141 9.539 1.509 1 97.38 336 GLY B CA 1
ATOM 9653 C C . GLY B 1 336 ? 22.109 8.484 0.421 1 97.38 336 GLY B C 1
ATOM 9654 O O . GLY B 1 336 ? 22.875 8.555 -0.542 1 97.38 336 GLY B O 1
ATOM 9655 N N . LEU B 1 337 ? 21.25 7.543 0.59 1 95.75 337 LEU B N 1
ATOM 9656 C CA . LEU B 1 337 ? 21.109 6.461 -0.376 1 95.75 337 LEU B CA 1
ATOM 9657 C C . LEU B 1 337 ? 19.969 6.754 -1.355 1 95.75 337 LEU B C 1
ATOM 9659 O O . LEU B 1 337 ? 19.516 5.859 -2.068 1 95.75 337 LEU B O 1
ATOM 9663 N N . ASN B 1 338 ? 19.484 7.961 -1.366 1 95.25 338 ASN B N 1
ATOM 9664 C CA . ASN B 1 338 ? 18.438 8.422 -2.268 1 95.25 338 ASN B CA 1
ATOM 9665 C C . ASN B 1 338 ? 17.109 7.754 -1.964 1 95.25 338 ASN B C 1
ATOM 9667 O O . ASN B 1 338 ? 16.344 7.445 -2.879 1 95.25 338 ASN B O 1
ATOM 9671 N N . ASN B 1 339 ? 16.844 7.438 -0.688 1 95.19 339 ASN B N 1
ATOM 9672 C CA . ASN B 1 339 ? 15.586 6.828 -0.267 1 95.19 339 ASN B CA 1
ATOM 9673 C C . ASN B 1 339 ? 14.781 7.762 0.632 1 95.19 339 ASN B C 1
ATOM 9675 O O . ASN B 1 339 ? 14.203 7.324 1.633 1 95.19 339 ASN B O 1
ATOM 9679 N N . SER B 1 340 ? 14.742 9.016 0.298 1 95.12 340 SER B N 1
ATOM 9680 C CA . SER B 1 340 ? 14.055 10.016 1.109 1 95.12 340 SER B CA 1
ATOM 9681 C C . SER B 1 340 ? 12.547 9.812 1.067 1 95.12 340 SER B C 1
ATOM 9683 O O . SER B 1 340 ? 11.852 10.086 2.049 1 95.12 340 SER B O 1
ATOM 9685 N N . LYS B 1 341 ? 12.055 9.297 -0.038 1 90.88 341 LYS B N 1
ATOM 9686 C CA . LYS B 1 341 ? 10.625 9.023 -0.127 1 90.88 341 LYS B CA 1
ATOM 9687 C C . LYS B 1 341 ? 10.219 7.902 0.822 1 90.88 341 LYS B C 1
ATOM 9689 O O . LYS B 1 341 ? 9.133 7.938 1.408 1 90.88 341 LYS B O 1
ATOM 9694 N N . PHE B 1 342 ? 11.078 6.91 0.9 1 93.88 342 PHE B N 1
ATOM 9695 C CA . PHE B 1 342 ? 10.859 5.836 1.862 1 93.88 342 PHE B CA 1
ATOM 9696 C C . PHE B 1 342 ? 10.797 6.387 3.281 1 93.88 342 PHE B C 1
ATOM 9698 O O . PHE B 1 342 ? 9.945 5.973 4.074 1 93.88 342 PHE B O 1
ATOM 9705 N N . VAL B 1 343 ? 11.688 7.297 3.625 1 96 343 VAL B N 1
ATOM 9706 C CA . VAL B 1 343 ? 11.727 7.926 4.941 1 96 343 VAL B CA 1
ATOM 9707 C C . VAL B 1 343 ? 10.438 8.719 5.168 1 96 343 VAL B C 1
ATOM 9709 O O . VAL B 1 343 ? 9.859 8.68 6.254 1 96 343 VAL B O 1
ATOM 9712 N N . GLU B 1 344 ? 10.023 9.438 4.148 1 93.5 344 GLU B N 1
ATOM 9713 C CA . GLU B 1 344 ? 8.789 10.203 4.254 1 93.5 344 GLU B CA 1
ATOM 9714 C C . GLU B 1 344 ? 7.605 9.305 4.594 1 93.5 344 GLU B C 1
ATOM 9716 O O . GLU B 1 344 ? 6.754 9.664 5.41 1 93.5 344 GLU B O 1
ATOM 9721 N N . GLU B 1 345 ? 7.516 8.164 3.967 1 92.75 345 GLU B N 1
ATOM 9722 C CA . GLU B 1 345 ? 6.469 7.195 4.254 1 92.75 345 GLU B CA 1
ATOM 9723 C C . GLU B 1 345 ? 6.531 6.723 5.703 1 92.75 345 GLU B C 1
ATOM 9725 O O . GLU B 1 345 ? 5.496 6.535 6.344 1 92.75 345 GLU B O 1
ATOM 9730 N N . ILE B 1 346 ? 7.715 6.52 6.215 1 94.5 346 ILE B N 1
ATOM 9731 C CA . ILE B 1 346 ? 7.914 6.07 7.59 1 94.5 346 ILE B CA 1
ATOM 9732 C C . ILE B 1 346 ? 7.379 7.121 8.555 1 94.5 346 ILE B C 1
ATOM 9734 O O . ILE B 1 346 ? 6.73 6.785 9.547 1 94.5 346 ILE B O 1
ATOM 9738 N N . TYR B 1 347 ? 7.633 8.43 8.273 1 93.38 347 TYR B N 1
ATOM 9739 C CA . TYR B 1 347 ? 7.133 9.516 9.109 1 93.38 347 TYR B CA 1
ATOM 9740 C C . TYR B 1 347 ? 5.609 9.578 9.07 1 93.38 347 TYR B C 1
ATOM 9742 O O . TYR B 1 347 ? 4.965 9.727 10.109 1 93.38 347 TYR B O 1
ATOM 9750 N N . PHE B 1 348 ? 5.059 9.406 7.902 1 90.44 348 PHE B N 1
ATOM 9751 C CA . PHE B 1 348 ? 3.609 9.469 7.746 1 90.44 348 PHE B CA 1
ATOM 9752 C C . PHE B 1 348 ? 2.93 8.359 8.539 1 90.44 348 PHE B C 1
ATOM 9754 O O . PHE B 1 348 ? 1.838 8.555 9.078 1 90.44 348 PHE B O 1
ATOM 9761 N N . ARG B 1 349 ? 3.619 7.262 8.617 1 90.69 349 ARG B N 1
ATOM 9762 C CA . ARG B 1 349 ? 3.068 6.105 9.312 1 90.69 349 ARG B CA 1
ATOM 9763 C C . ARG B 1 349 ? 3.461 6.117 10.781 1 90.69 349 ARG B C 1
ATOM 9765 O O . ARG B 1 349 ? 3.191 5.156 11.508 1 90.69 349 ARG B O 1
ATOM 9772 N N . LYS B 1 350 ? 4.172 7.121 11.266 1 89.88 350 LYS B N 1
ATOM 9773 C CA . LYS B 1 350 ? 4.582 7.305 12.656 1 89.88 350 LYS B CA 1
ATOM 9774 C C . LYS B 1 350 ? 5.477 6.16 13.125 1 89.88 350 LYS B C 1
ATOM 9776 O O . LYS B 1 350 ? 5.273 5.613 14.211 1 89.88 350 LYS B O 1
ATOM 9781 N N . LEU B 1 351 ? 6.406 5.723 12.25 1 92.25 351 LEU B N 1
ATOM 9782 C CA . LEU B 1 351 ? 7.34 4.641 12.539 1 92.25 351 LEU B CA 1
ATOM 9783 C C . LEU B 1 351 ? 8.773 5.148 12.578 1 92.25 351 LEU B C 1
ATOM 9785 O O . LEU B 1 351 ? 9.719 4.387 12.344 1 92.25 351 LEU B O 1
ATOM 9789 N N . GLN B 1 352 ? 9.016 6.426 12.797 1 92.44 352 GLN B N 1
ATOM 9790 C CA . GLN B 1 352 ? 10.336 7.027 12.727 1 92.44 352 GLN B CA 1
ATOM 9791 C C . GLN B 1 352 ? 11.273 6.43 13.773 1 92.44 352 GLN B C 1
ATOM 9793 O O . GLN B 1 352 ? 12.492 6.473 13.625 1 92.44 352 GLN B O 1
ATOM 9798 N N . HIS B 1 353 ? 10.758 5.789 14.828 1 91.06 353 HIS B N 1
ATOM 9799 C CA . HIS B 1 353 ? 11.57 5.184 15.883 1 91.06 353 HIS B CA 1
ATOM 9800 C C . HIS B 1 353 ? 12.414 4.039 15.336 1 91.06 353 HIS B C 1
ATOM 9802 O O . HIS B 1 353 ? 13.43 3.672 15.93 1 91.06 353 HIS B O 1
ATOM 9808 N N . LEU B 1 354 ? 12.039 3.484 14.227 1 92.62 354 LEU B N 1
ATOM 9809 C CA . LEU B 1 354 ? 12.75 2.352 13.641 1 92.62 354 LEU B CA 1
ATOM 9810 C C . LEU B 1 354 ? 14.047 2.809 12.977 1 92.62 354 LEU B C 1
ATOM 9812 O O . LEU B 1 354 ? 14.938 1.994 12.711 1 92.62 354 LEU B O 1
ATOM 9816 N N . ILE B 1 355 ? 14.117 4.133 12.633 1 94.56 355 ILE B N 1
ATOM 9817 C CA . ILE B 1 355 ? 15.273 4.578 11.859 1 94.56 355 ILE B CA 1
ATOM 9818 C C . ILE B 1 355 ? 16 5.688 12.617 1 94.56 355 ILE B C 1
ATOM 9820 O O . ILE B 1 355 ? 17 6.223 12.133 1 94.56 355 ILE B O 1
ATOM 9824 N N . GLN B 1 356 ? 15.484 6.035 13.758 1 89 356 GLN B N 1
ATOM 9825 C CA . GLN B 1 356 ? 16.125 7.07 14.555 1 89 356 GLN B CA 1
ATOM 9826 C C . GLN B 1 356 ? 16.828 6.473 15.773 1 89 356 GLN B C 1
ATOM 9828 O O . GLN B 1 356 ? 16.5 5.367 16.203 1 89 356 GLN B O 1
ATOM 9833 N N . ASP B 1 357 ? 18.016 6.805 16.062 1 70.56 357 ASP B N 1
ATOM 9834 C CA . ASP B 1 357 ? 18.969 6.289 17.031 1 70.56 357 ASP B CA 1
ATOM 9835 C C . ASP B 1 357 ? 18.375 6.234 18.438 1 70.56 357 ASP B C 1
ATOM 9837 O O . ASP B 1 357 ? 18.875 5.523 19.297 1 70.56 357 ASP B O 1
ATOM 9841 N N . GLU B 1 358 ? 17.422 7.023 18.672 1 59.12 358 GLU B N 1
ATOM 9842 C CA . GLU B 1 358 ? 17.016 6.926 20.062 1 59.12 358 GLU B CA 1
ATOM 9843 C C . GLU B 1 358 ? 16.781 5.477 20.484 1 59.12 358 GLU B C 1
ATOM 9845 O O . GLU B 1 358 ? 16.969 5.117 21.641 1 59.12 358 GLU B O 1
ATOM 9850 N N . SER B 1 359 ? 16.406 4.633 19.531 1 53.38 359 SER B N 1
ATOM 9851 C CA . SER B 1 359 ? 16.125 3.221 19.781 1 53.38 359 SER B CA 1
ATOM 9852 C C . SER B 1 359 ? 17.375 2.365 19.578 1 53.38 359 SER B C 1
ATOM 9854 O O . SER B 1 359 ? 17.344 1.368 18.844 1 53.38 359 SER B O 1
ATOM 9856 N N . SER B 1 360 ? 18.562 2.969 19.656 1 54.19 360 SER B N 1
ATOM 9857 C CA . SER B 1 360 ? 19.922 2.586 19.266 1 54.19 360 SER B CA 1
ATOM 9858 C C . SER B 1 360 ? 20.281 1.211 19.812 1 54.19 360 SER B C 1
ATOM 9860 O O . SER B 1 360 ? 21.188 0.555 19.297 1 54.19 360 SER B O 1
ATOM 9862 N N . LEU B 1 361 ? 19.469 0.835 20.625 1 63.31 361 LEU B N 1
ATOM 9863 C CA . LEU B 1 361 ? 20 -0.375 21.234 1 63.31 361 LEU B CA 1
ATOM 9864 C C . LEU B 1 361 ? 19.375 -1.62 20.625 1 63.31 361 LEU B C 1
ATOM 9866 O O . LEU B 1 361 ? 19.812 -2.74 20.891 1 63.31 361 LEU B O 1
ATOM 9870 N N . GLU B 1 362 ? 18.516 -1.315 19.641 1 80.62 362 GLU B N 1
ATOM 9871 C CA . GLU B 1 362 ? 17.906 -2.533 19.094 1 80.62 362 GLU B CA 1
ATOM 9872 C C . GLU B 1 362 ? 18.516 -2.887 17.734 1 80.62 362 GLU B C 1
ATOM 9874 O O . GLU B 1 362 ? 18.766 -2.004 16.922 1 80.62 362 GLU B O 1
ATOM 9879 N N . ASN B 1 363 ? 18.969 -4.051 17.656 1 89.19 363 ASN B N 1
ATOM 9880 C CA . ASN B 1 363 ? 19.469 -4.559 16.375 1 89.19 363 ASN B CA 1
ATOM 9881 C C . ASN B 1 363 ? 18.359 -4.582 15.32 1 89.19 363 ASN B C 1
ATOM 9883 O O . ASN B 1 363 ? 17.266 -5.082 15.57 1 89.19 363 ASN B O 1
ATOM 9887 N N . ILE B 1 364 ? 18.641 -3.9 14.25 1 92.88 364 ILE B N 1
ATOM 9888 C CA . ILE B 1 364 ? 17.625 -3.826 13.203 1 92.88 364 ILE B CA 1
ATOM 9889 C C . ILE B 1 364 ? 18.281 -4.027 11.836 1 92.88 364 ILE B C 1
ATOM 9891 O O . ILE B 1 364 ? 19.438 -3.623 11.625 1 92.88 364 ILE B O 1
ATOM 9895 N N . THR B 1 365 ? 17.641 -4.715 10.977 1 95.62 365 THR B N 1
ATOM 9896 C CA . THR B 1 365 ? 18.031 -4.816 9.578 1 95.62 365 THR B CA 1
ATOM 9897 C C . THR B 1 365 ? 16.953 -4.219 8.68 1 95.62 365 THR B C 1
ATOM 9899 O O . THR B 1 365 ? 15.766 -4.531 8.828 1 95.62 365 THR B O 1
ATOM 9902 N N . ILE B 1 366 ? 17.359 -3.373 7.801 1 97.06 366 ILE B N 1
ATOM 9903 C CA . ILE B 1 366 ? 16.422 -2.66 6.93 1 97.06 366 ILE B CA 1
ATOM 9904 C C . ILE B 1 366 ? 16.656 -3.08 5.48 1 97.06 366 ILE B C 1
ATOM 9906 O O . ILE B 1 366 ? 17.781 -3.072 4.996 1 97.06 366 ILE B O 1
ATOM 9910 N N . PHE B 1 367 ? 15.617 -3.475 4.773 1 96.88 367 PHE B N 1
ATOM 9911 C CA . PHE B 1 367 ? 15.641 -3.736 3.34 1 96.88 367 PHE B CA 1
ATOM 9912 C C . PHE B 1 367 ? 15.008 -2.588 2.568 1 96.88 367 PHE B C 1
ATOM 9914 O O . PHE B 1 367 ? 13.797 -2.361 2.666 1 96.88 367 PHE B O 1
ATOM 9921 N N . VAL B 1 368 ? 15.797 -1.896 1.829 1 95.69 368 VAL B N 1
ATOM 9922 C CA . VAL B 1 368 ? 15.273 -0.723 1.137 1 95.69 368 VAL B CA 1
ATOM 9923 C C . VAL B 1 368 ? 15.383 -0.923 -0.373 1 95.69 368 VAL B C 1
ATOM 9925 O O . VAL B 1 368 ? 16.406 -1.393 -0.872 1 95.69 368 VAL B O 1
ATOM 9928 N N . PRO B 1 369 ? 14.297 -0.616 -1.112 1 92.5 369 PRO B N 1
ATOM 9929 C CA . PRO B 1 369 ? 14.336 -0.789 -2.566 1 92.5 369 PRO B CA 1
ATOM 9930 C C . PRO B 1 369 ? 15.242 0.231 -3.256 1 92.5 369 PRO B C 1
ATOM 9932 O O . PRO B 1 369 ? 15.328 1.382 -2.818 1 92.5 369 PRO B O 1
ATOM 9935 N N . GLU B 1 370 ? 15.852 -0.205 -4.262 1 91.31 370 GLU B N 1
ATOM 9936 C CA . GLU B 1 370 ? 16.641 0.711 -5.078 1 91.31 370 GLU B CA 1
ATOM 9937 C C . GLU B 1 370 ? 15.742 1.693 -5.828 1 91.31 370 GLU B C 1
ATOM 9939 O O . GLU B 1 370 ? 14.852 1.284 -6.57 1 91.31 370 GLU B O 1
ATOM 9944 N N . PRO B 1 371 ? 15.898 2.949 -5.598 1 83.69 371 PRO B N 1
ATOM 9945 C CA . PRO B 1 371 ? 14.984 3.947 -6.16 1 83.69 371 PRO B CA 1
ATOM 9946 C C . PRO B 1 371 ? 14.891 3.875 -7.684 1 83.69 371 PRO B C 1
ATOM 9948 O O . PRO B 1 371 ? 13.836 4.152 -8.258 1 83.69 371 PRO B O 1
ATOM 9951 N N . SER B 1 372 ? 15.969 3.584 -8.391 1 71.94 372 SER B N 1
ATOM 9952 C CA . SER B 1 372 ? 15.969 3.555 -9.852 1 71.94 372 SER B CA 1
ATOM 9953 C C . SER B 1 372 ? 15.117 2.406 -10.383 1 71.94 372 SER B C 1
ATOM 9955 O O . SER B 1 372 ? 14.641 2.451 -11.516 1 71.94 372 SER B O 1
ATOM 9957 N N . LEU B 1 373 ? 14.812 1.493 -9.555 1 65.38 373 LEU B N 1
ATOM 9958 C CA . LEU B 1 373 ? 14.125 0.282 -9.984 1 65.38 373 LEU B CA 1
ATOM 9959 C C . LEU B 1 373 ? 12.688 0.272 -9.477 1 65.38 373 LEU B C 1
ATOM 9961 O O . LEU B 1 373 ? 11.867 -0.528 -9.938 1 65.38 373 LEU B O 1
ATOM 9965 N N . ASN B 1 374 ? 12.406 1.208 -8.625 1 63.62 374 ASN B N 1
ATOM 9966 C CA . ASN B 1 374 ? 11.125 1.153 -7.93 1 63.62 374 ASN B CA 1
ATOM 9967 C C . ASN B 1 374 ? 10.141 2.172 -8.492 1 63.62 374 ASN B C 1
ATOM 9969 O O . ASN B 1 374 ? 10.531 3.277 -8.867 1 63.62 374 ASN B O 1
ATOM 9973 N N . ASP B 1 375 ? 8.875 1.835 -8.773 1 63.84 375 ASP B N 1
ATOM 9974 C CA . ASP B 1 375 ? 7.828 2.688 -9.32 1 63.84 375 ASP B CA 1
ATOM 9975 C C . ASP B 1 375 ? 7.34 3.695 -8.281 1 63.84 375 ASP B C 1
ATOM 9977 O O . ASP B 1 375 ? 6.57 4.605 -8.602 1 63.84 375 ASP B O 1
ATOM 9981 N N . ASP B 1 376 ? 7.973 3.936 -7.254 1 63.53 376 ASP B N 1
ATOM 9982 C CA . ASP B 1 376 ? 7.625 4.879 -6.195 1 63.53 376 ASP B CA 1
ATOM 9983 C C . ASP B 1 376 ? 6.121 4.883 -5.934 1 63.53 376 ASP B C 1
ATOM 9985 O O . ASP B 1 376 ? 5.477 5.93 -6.012 1 63.53 376 ASP B O 1
ATOM 9989 N N . ILE B 1 377 ? 5.469 3.773 -5.668 1 66.38 377 ILE B N 1
ATOM 9990 C CA . ILE B 1 377 ? 4.02 3.668 -5.539 1 66.38 377 ILE B CA 1
ATOM 9991 C C . ILE B 1 377 ? 3.615 3.895 -4.082 1 66.38 377 ILE B C 1
ATOM 9993 O O . ILE B 1 377 ? 2.43 4.055 -3.779 1 66.38 377 ILE B O 1
ATOM 9997 N N . GLY B 1 378 ? 4.57 4.055 -3.217 1 81.25 378 GLY B N 1
ATOM 9998 C CA . GLY B 1 378 ? 4.238 4.266 -1.817 1 81.25 378 GLY B CA 1
ATOM 9999 C C . GLY B 1 378 ? 4.18 2.977 -1.019 1 81.25 378 GLY B C 1
ATOM 10000 O O . GLY B 1 378 ? 4.395 1.892 -1.562 1 81.25 378 GLY B O 1
ATOM 10001 N N . PHE B 1 379 ? 4.066 3.111 0.355 1 88.5 379 PHE B N 1
ATOM 10002 C CA . PHE B 1 379 ? 4.062 1.97 1.262 1 88.5 379 PHE B CA 1
ATOM 10003 C C . PHE B 1 379 ? 2.914 2.074 2.258 1 88.5 379 PHE B C 1
ATOM 10005 O O . PHE B 1 379 ? 2.574 3.17 2.709 1 88.5 379 PHE B O 1
ATOM 10012 N N . THR B 1 380 ? 2.32 0.995 2.51 1 87.25 380 THR B N 1
ATOM 10013 C CA . THR B 1 380 ? 1.423 0.911 3.654 1 87.25 380 THR B CA 1
ATOM 10014 C C . THR B 1 380 ? 2.207 0.657 4.941 1 87.25 380 THR B C 1
ATOM 10016 O O . THR B 1 380 ? 3.404 0.374 4.895 1 87.25 380 THR B O 1
ATOM 10019 N N . LYS B 1 381 ? 1.545 0.868 6.027 1 88.25 381 LYS B N 1
ATOM 10020 C CA . LYS B 1 381 ? 2.209 0.628 7.305 1 88.25 381 LYS B CA 1
ATOM 10021 C C . LYS B 1 381 ? 2.725 -0.806 7.395 1 88.25 381 LYS B C 1
ATOM 10023 O O . LYS B 1 381 ? 3.869 -1.035 7.789 1 88.25 381 LYS B O 1
ATOM 10028 N N . SER B 1 382 ? 1.896 -1.743 6.984 1 88.31 382 SER B N 1
ATOM 10029 C CA . SER B 1 382 ? 2.256 -3.156 7.047 1 88.31 382 SER B CA 1
ATOM 10030 C C . SER B 1 382 ? 3.42 -3.471 6.113 1 88.31 382 SER B C 1
ATOM 10032 O O . SER B 1 382 ? 4.324 -4.227 6.477 1 88.31 382 SER B O 1
ATOM 10034 N N . THR B 1 383 ? 3.387 -2.914 4.949 1 91 383 THR B N 1
ATOM 10035 C CA . THR B 1 383 ? 4.461 -3.18 3.998 1 91 383 THR B CA 1
ATOM 10036 C C . THR B 1 383 ? 5.781 -2.598 4.496 1 91 383 THR B C 1
ATOM 10038 O O . THR B 1 383 ? 6.84 -3.197 4.305 1 91 383 THR B O 1
ATOM 10041 N N . ILE B 1 384 ? 5.762 -1.414 5.121 1 93.5 384 ILE B N 1
ATOM 10042 C CA . ILE B 1 384 ? 6.977 -0.825 5.676 1 93.5 384 ILE B CA 1
ATOM 10043 C C . ILE B 1 384 ? 7.551 -1.746 6.75 1 93.5 384 ILE B C 1
ATOM 10045 O O . ILE B 1 384 ? 8.742 -2.055 6.738 1 93.5 384 ILE B O 1
ATOM 10049 N N . LEU B 1 385 ? 6.703 -2.154 7.637 1 93.19 385 LEU B N 1
ATOM 10050 C CA . LEU B 1 385 ? 7.141 -3.014 8.727 1 93.19 385 LEU B CA 1
ATOM 10051 C C . LEU B 1 385 ? 7.715 -4.324 8.195 1 93.19 385 LEU B C 1
ATOM 10053 O O . LEU B 1 385 ? 8.594 -4.922 8.82 1 93.19 385 LEU B O 1
ATOM 10057 N N . TYR B 1 386 ? 7.199 -4.762 6.988 1 93.94 386 TYR B N 1
ATOM 10058 C CA . TYR B 1 386 ? 7.672 -5.996 6.367 1 93.94 386 TYR B CA 1
ATOM 10059 C C . TYR B 1 386 ? 9.062 -5.805 5.77 1 93.94 386 TYR B C 1
ATOM 10061 O O . TYR B 1 386 ? 9.727 -6.773 5.398 1 93.94 386 TYR B O 1
ATOM 10069 N N . HIS B 1 387 ? 9.586 -4.586 5.746 1 96.44 387 HIS B N 1
ATOM 10070 C CA . HIS B 1 387 ? 10.93 -4.273 5.266 1 96.44 387 HIS B CA 1
ATOM 10071 C C . HIS B 1 387 ? 11.93 -4.223 6.414 1 96.44 387 HIS B C 1
ATOM 10073 O O . HIS B 1 387 ? 13.117 -3.971 6.199 1 96.44 387 HIS B O 1
ATOM 10079 N N . PHE B 1 388 ? 11.484 -4.402 7.652 1 95.88 388 PHE B N 1
ATOM 10080 C CA . PHE B 1 388 ? 12.336 -4.328 8.836 1 95.88 388 PHE B CA 1
ATOM 10081 C C . PHE B 1 388 ? 12.398 -5.676 9.547 1 95.88 388 PHE B C 1
ATOM 10083 O O . PHE B 1 388 ? 11.383 -6.371 9.648 1 95.88 388 PHE B O 1
ATOM 10090 N N . VAL B 1 389 ? 13.555 -6.027 9.961 1 93.88 389 VAL B N 1
ATOM 10091 C CA . VAL B 1 389 ? 13.797 -7.203 10.789 1 93.88 389 VAL B CA 1
ATOM 10092 C C . VAL B 1 389 ? 14.508 -6.789 12.078 1 93.88 389 VAL B C 1
ATOM 10094 O O . VAL B 1 389 ? 15.492 -6.055 12.047 1 93.88 389 VAL B O 1
ATOM 10097 N N . LYS B 1 390 ? 14.023 -7.254 13.211 1 88.69 390 LYS B N 1
ATOM 10098 C CA . LYS B 1 390 ? 14.562 -6.832 14.5 1 88.69 390 LYS B CA 1
ATOM 10099 C C . LYS B 1 390 ? 15.758 -7.691 14.906 1 88.69 390 LYS B C 1
ATOM 10101 O O . LYS B 1 390 ? 15.812 -8.211 16.016 1 88.69 390 LYS B O 1
ATOM 10106 N N . GLU B 1 391 ? 16.578 -7.957 14 1 88.81 391 GLU B N 1
ATOM 10107 C CA . GLU B 1 391 ? 17.859 -8.633 14.195 1 88.81 391 GLU B CA 1
ATOM 10108 C C . GLU B 1 391 ? 18.891 -8.172 13.156 1 88.81 391 GLU B C 1
ATOM 10110 O O . GLU B 1 391 ? 18.516 -7.645 12.109 1 88.81 391 GLU B O 1
ATOM 10115 N N . GLN B 1 392 ? 20.141 -8.211 13.602 1 89.88 392 GLN B N 1
ATOM 10116 C CA . GLN B 1 392 ? 21.188 -7.957 12.633 1 89.88 392 GLN B CA 1
ATOM 10117 C C . GLN B 1 392 ? 21.453 -9.188 11.766 1 89.88 392 GLN B C 1
ATOM 10119 O O . GLN B 1 392 ? 22.016 -10.18 12.234 1 89.88 392 GLN B O 1
ATOM 10124 N N . LEU B 1 393 ? 21 -9.102 10.586 1 89.06 393 LEU B N 1
ATOM 10125 C CA . LEU B 1 393 ? 21.141 -10.227 9.656 1 89.06 393 LEU B CA 1
ATOM 10126 C C . LEU B 1 393 ? 22.359 -10.055 8.773 1 89.06 393 LEU B C 1
ATOM 10128 O O . LEU B 1 393 ? 22.406 -9.164 7.926 1 89.06 393 LEU B O 1
ATOM 10132 N N . TRP B 1 394 ? 23.344 -10.891 9.008 1 88.88 394 TRP B N 1
ATOM 10133 C CA . TRP B 1 394 ? 24.547 -10.898 8.172 1 88.88 394 TRP B CA 1
ATOM 10134 C C . TRP B 1 394 ? 24.484 -12.023 7.148 1 88.88 394 TRP B C 1
ATOM 10136 O O . TRP B 1 394 ? 24.438 -13.203 7.516 1 88.88 394 TRP B O 1
ATOM 10146 N N . LEU B 1 395 ? 24.453 -11.758 5.855 1 86.06 395 LEU B N 1
ATOM 10147 C CA . LEU B 1 395 ? 24.344 -12.758 4.797 1 86.06 395 LEU B CA 1
ATOM 10148 C C . LEU B 1 395 ? 25.672 -13.445 4.547 1 86.06 395 LEU B C 1
ATOM 10150 O O . LEU B 1 395 ? 25.719 -14.641 4.25 1 86.06 395 LEU B O 1
ATOM 10154 N N . GLU B 1 396 ? 26.672 -12.68 4.41 1 81.38 396 GLU B N 1
ATOM 10155 C CA . GLU B 1 396 ? 28 -13.242 4.234 1 81.38 396 GLU B CA 1
ATOM 10156 C C . GLU B 1 396 ? 28.781 -13.242 5.547 1 81.38 396 GLU B C 1
ATOM 10158 O O . GLU B 1 396 ? 28.547 -12.391 6.41 1 81.38 396 GLU B O 1
ATOM 10163 N N . GLU B 1 397 ? 29.328 -14.523 5.844 1 61.03 397 GLU B N 1
ATOM 10164 C CA . GLU B 1 397 ? 30.109 -14.719 7.066 1 61.03 397 GLU B CA 1
ATOM 10165 C C . GLU B 1 397 ? 30.969 -13.5 7.371 1 61.03 397 GLU B C 1
ATOM 10167 O O . GLU B 1 397 ? 31.75 -13.055 6.52 1 61.03 397 GLU B O 1
ATOM 10172 N N . ASN B 1 398 ? 30.547 -12.602 7.988 1 51.72 398 ASN B N 1
ATOM 10173 C CA . ASN B 1 398 ? 31.469 -11.586 8.5 1 51.72 398 ASN B CA 1
ATOM 10174 C C . ASN B 1 398 ? 32.469 -12.188 9.477 1 51.72 398 ASN B C 1
ATOM 10176 O O . ASN B 1 398 ? 32.156 -13.102 10.227 1 51.72 398 ASN B O 1
ATOM 10180 N N . GLU B 1 399 ? 33.812 -12.078 9.289 1 45 399 GLU B N 1
ATOM 10181 C CA . GLU B 1 399 ? 34.906 -12.461 10.156 1 45 399 GLU B CA 1
ATOM 10182 C C . GLU B 1 399 ? 34.562 -12.273 11.625 1 45 399 GLU B C 1
ATOM 10184 O O . GLU B 1 399 ? 34.938 -13.078 12.469 1 45 399 GLU B O 1
ATOM 10189 N N . ALA B 1 400 ? 34.188 -11.164 12.156 1 41.91 400 ALA B N 1
ATOM 10190 C CA . ALA B 1 400 ? 34.156 -10.938 13.594 1 41.91 400 ALA B CA 1
ATOM 10191 C C . ALA B 1 400 ? 33 -11.672 14.266 1 41.91 400 ALA B C 1
ATOM 10193 O O . ALA B 1 400 ? 33.125 -12.094 15.422 1 41.91 400 ALA B O 1
ATOM 10194 N N . LEU B 1 401 ? 31.609 -11.477 14.008 1 42.47 401 LEU B N 1
ATOM 10195 C CA . LEU B 1 401 ? 30.531 -12.039 14.812 1 42.47 401 LEU B CA 1
ATOM 10196 C C . LEU B 1 401 ? 29.859 -13.203 14.086 1 42.47 401 LEU B C 1
ATOM 10198 O O . LEU B 1 401 ? 29.422 -13.055 12.938 1 42.47 401 LEU B O 1
ATOM 10202 N N . ALA B 1 402 ? 30.016 -14.461 14.297 1 40.12 402 ALA B N 1
ATOM 10203 C CA . ALA B 1 402 ? 29.719 -15.852 13.969 1 40.12 402 ALA B CA 1
ATOM 10204 C C . ALA B 1 402 ? 28.219 -16.047 13.711 1 40.12 402 ALA B C 1
ATOM 10206 O O . ALA B 1 402 ? 27.766 -17.188 13.547 1 40.12 402 ALA B O 1
ATOM 10207 N N . THR B 1 403 ? 27.281 -15.242 14.086 1 46.31 403 THR B N 1
ATOM 10208 C CA . THR B 1 403 ? 25.922 -15.773 14.016 1 46.31 403 THR B CA 1
ATOM 10209 C C . THR B 1 403 ? 25.453 -15.852 12.562 1 46.31 403 THR B C 1
ATOM 10211 O O . THR B 1 403 ? 24.969 -14.852 12.016 1 46.31 403 THR B O 1
ATOM 10214 N N . SER B 1 404 ? 26.156 -16.391 11.75 1 46.78 404 SER B N 1
ATOM 10215 C CA . SER B 1 404 ? 25.688 -16.5 10.367 1 46.78 404 SER B CA 1
ATOM 10216 C C . SER B 1 404 ? 24.312 -17.156 10.297 1 46.78 404 SER B C 1
ATOM 10218 O O . SER B 1 404 ? 24.094 -18.203 10.898 1 46.78 404 SER B O 1
ATOM 10220 N N . ALA B 1 405 ? 23.312 -16.328 10.148 1 52.44 405 ALA B N 1
ATOM 10221 C CA . ALA B 1 405 ? 21.969 -16.875 9.891 1 52.44 405 ALA B CA 1
ATOM 10222 C C . ALA B 1 405 ? 22.047 -18.062 8.938 1 52.44 405 ALA B C 1
ATOM 10224 O O . ALA B 1 405 ? 21.094 -18.859 8.875 1 52.44 405 ALA B O 1
ATOM 10225 N N . PHE B 1 406 ? 23.016 -18.047 7.977 1 52.78 406 PHE B N 1
ATOM 10226 C CA . PHE B 1 406 ? 23.062 -19.094 6.957 1 52.78 406 PHE B CA 1
ATOM 10227 C C . PHE B 1 406 ? 24.109 -20.141 7.309 1 52.78 406 PHE B C 1
ATOM 10229 O O . PHE B 1 406 ? 25.297 -19.859 7.293 1 52.78 406 PHE B O 1
ATOM 10236 N N . SER B 1 407 ? 23.969 -20.734 8.383 1 47.69 407 SER B N 1
ATOM 10237 C CA . SER B 1 407 ? 24.859 -21.875 8.617 1 47.69 407 SER B CA 1
ATOM 10238 C C . SER B 1 407 ? 25.062 -22.688 7.344 1 47.69 407 SER B C 1
ATOM 10240 O O . SER B 1 407 ? 24.234 -22.625 6.426 1 47.69 407 SER B O 1
ATOM 10242 N N . SER B 1 408 ? 26.25 -23.375 7.172 1 46.28 408 SER B N 1
ATOM 10243 C CA . SER B 1 408 ? 26.875 -24.125 6.094 1 46.28 408 SER B CA 1
ATOM 10244 C C . SER B 1 408 ? 25.844 -24.859 5.25 1 46.28 408 SER B C 1
ATOM 10246 O O . SER B 1 408 ? 25.984 -24.984 4.031 1 46.28 408 SER B O 1
ATOM 10248 N N . ASN B 1 409 ? 24.797 -25.438 5.871 1 48.09 409 ASN B N 1
ATOM 10249 C CA . ASN B 1 409 ? 24.031 -26.406 5.098 1 48.09 409 ASN B CA 1
ATOM 10250 C C . ASN B 1 409 ? 22.641 -25.859 4.742 1 48.09 409 ASN B C 1
ATOM 10252 O O . ASN B 1 409 ? 21.891 -26.5 4.023 1 48.09 409 ASN B O 1
ATOM 10256 N N . ALA B 1 410 ? 22.281 -24.703 5.355 1 55.06 410 ALA B N 1
ATOM 10257 C CA . ALA B 1 410 ? 20.875 -24.359 5.109 1 55.06 410 ALA B CA 1
ATOM 10258 C C . ALA B 1 410 ? 20.766 -23.203 4.121 1 55.06 410 ALA B C 1
ATOM 10260 O O . ALA B 1 410 ? 21.266 -22.094 4.379 1 55.06 410 ALA B O 1
ATOM 10261 N N . ASN B 1 411 ? 20.375 -23.406 2.797 1 62.53 411 ASN B N 1
ATOM 10262 C CA . ASN B 1 411 ? 20.219 -22.5 1.662 1 62.53 411 ASN B CA 1
ATOM 10263 C C . ASN B 1 411 ? 19 -21.594 1.834 1 62.53 411 ASN B C 1
ATOM 10265 O O . ASN B 1 411 ? 18.75 -20.719 0.996 1 62.53 411 ASN B O 1
ATOM 10269 N N . ARG B 1 412 ? 18.234 -21.812 2.918 1 66.31 412 ARG B N 1
ATOM 10270 C CA . ARG B 1 412 ? 17.047 -20.984 3.098 1 66.31 412 ARG B CA 1
ATOM 10271 C C . ARG B 1 412 ? 16.797 -20.703 4.574 1 66.31 412 ARG B C 1
ATOM 10273 O O . ARG B 1 412 ? 17.062 -21.547 5.434 1 66.31 412 ARG B O 1
ATOM 10280 N N . TYR B 1 413 ? 16.391 -19.422 4.809 1 79.38 413 TYR B N 1
ATOM 10281 C CA . TYR B 1 413 ? 16.172 -18.938 6.172 1 79.38 413 TYR B CA 1
ATOM 10282 C C . TYR B 1 413 ? 14.812 -18.25 6.293 1 79.38 413 TYR B C 1
ATOM 10284 O O . TYR B 1 413 ? 14.43 -17.469 5.426 1 79.38 413 TYR B O 1
ATOM 10292 N N . LEU B 1 414 ? 14.102 -18.781 7.332 1 87.31 414 LEU B N 1
ATOM 10293 C CA . LEU B 1 414 ? 12.852 -18.109 7.688 1 87.31 414 LEU B CA 1
ATOM 10294 C C . LEU B 1 414 ? 13.047 -17.188 8.883 1 87.31 414 LEU B C 1
ATOM 10296 O O . LEU B 1 414 ? 13.547 -17.609 9.93 1 87.31 414 LEU B O 1
ATOM 10300 N N . ILE B 1 415 ? 12.727 -15.922 8.703 1 89.62 415 ILE B N 1
ATOM 10301 C CA . ILE B 1 415 ? 12.969 -14.945 9.758 1 89.62 415 ILE B CA 1
ATOM 10302 C C . ILE B 1 415 ? 11.695 -14.148 10.023 1 89.62 415 ILE B C 1
ATOM 10304 O O . ILE B 1 415 ? 10.859 -13.984 9.133 1 89.62 415 ILE B O 1
ATOM 10308 N N . ASP B 1 416 ? 11.562 -13.672 11.211 1 90.94 416 ASP B N 1
ATOM 10309 C CA . ASP B 1 416 ? 10.438 -12.828 11.578 1 90.94 416 ASP B CA 1
ATOM 10310 C C . ASP B 1 416 ? 10.648 -11.391 11.125 1 90.94 416 ASP B C 1
ATOM 10312 O O . ASP B 1 416 ? 11.711 -10.805 11.359 1 90.94 416 ASP B O 1
ATOM 10316 N N . SER B 1 417 ? 9.711 -10.852 10.43 1 93.5 417 SER B N 1
ATOM 10317 C CA . SER B 1 417 ? 9.734 -9.422 10.117 1 93.5 417 SER B CA 1
ATOM 10318 C C . SER B 1 417 ? 9.203 -8.594 11.281 1 93.5 417 SER B C 1
ATOM 10320 O O . SER B 1 417 ? 8.844 -9.141 12.328 1 93.5 417 SER B O 1
ATOM 10322 N N . SER B 1 418 ? 9.203 -7.293 11.148 1 92.94 418 SER B N 1
ATOM 10323 C CA . SER B 1 418 ? 8.672 -6.41 12.18 1 92.94 418 SER B CA 1
ATOM 10324 C C . SER B 1 418 ? 7.16 -6.227 12.023 1 92.94 418 SER B C 1
ATOM 10326 O O . SER B 1 418 ? 6.535 -5.496 12.797 1 92.94 418 SER B O 1
ATOM 10328 N N . PHE B 1 419 ? 6.625 -6.871 10.984 1 92.25 419 PHE B N 1
ATOM 10329 C CA . PHE B 1 419 ? 5.18 -6.82 10.812 1 92.25 419 PHE B CA 1
ATOM 10330 C C . PHE B 1 419 ? 4.496 -7.895 11.656 1 92.25 419 PHE B C 1
ATOM 10332 O O . PHE B 1 419 ? 4.359 -9.039 11.211 1 92.25 419 PHE B O 1
ATOM 10339 N N . CYS B 1 420 ? 4.078 -7.527 12.797 1 86.62 420 CYS B N 1
ATOM 10340 C CA . CYS B 1 420 ? 3.381 -8.438 13.703 1 86.62 420 CYS B CA 1
ATOM 10341 C C . CYS B 1 420 ? 1.891 -8.117 13.75 1 86.62 420 CYS B C 1
ATOM 10343 O O . CYS B 1 420 ? 1.498 -6.992 14.055 1 86.62 420 CYS B O 1
ATOM 10345 N N . SER B 1 421 ? 1.285 -8.57 12.562 1 65.19 421 SER B N 1
ATOM 10346 C CA . SER B 1 421 ? -0.132 -8.32 12.32 1 65.19 421 SER B CA 1
ATOM 10347 C C . SER B 1 421 ? -0.918 -8.289 13.633 1 65.19 421 SER B C 1
ATOM 10349 O O . SER B 1 421 ? -0.417 -8.711 14.672 1 65.19 421 SER B O 1
ATOM 10351 N N . SER B 1 422 ? -2.164 -7.828 13.375 1 62.56 422 SER B N 1
ATOM 10352 C CA . SER B 1 422 ? -3.205 -7.801 14.398 1 62.56 422 SER B CA 1
ATOM 10353 C C . SER B 1 422 ? -3.508 -9.203 14.922 1 62.56 422 SER B C 1
ATOM 10355 O O . SER B 1 422 ? -3.193 -10.195 14.258 1 62.56 422 SER B O 1
ATOM 10357 N N . ASN B 1 423 ? -3.779 -9.359 15.992 1 65.69 423 ASN B N 1
ATOM 10358 C CA . ASN B 1 423 ? -4.191 -10.57 16.703 1 65.69 423 ASN B CA 1
ATOM 10359 C C . ASN B 1 423 ? -5.176 -11.391 15.867 1 65.69 423 ASN B C 1
ATOM 10361 O O . ASN B 1 423 ? -5.215 -12.617 15.984 1 65.69 423 ASN B O 1
ATOM 10365 N N . LYS B 1 424 ? -5.605 -10.805 14.758 1 74.62 424 LYS B N 1
ATOM 10366 C CA . LYS B 1 424 ? -6.711 -11.5 14.102 1 74.62 424 LYS B CA 1
ATOM 10367 C C . LYS B 1 424 ? -6.199 -12.562 13.141 1 74.62 424 LYS B C 1
ATOM 10369 O O . LYS B 1 424 ? -6.77 -13.656 13.055 1 74.62 424 LYS B O 1
ATOM 10374 N N . ARG B 1 425 ? -5.07 -12.359 12.445 1 83.56 425 ARG B N 1
ATOM 10375 C CA . ARG B 1 425 ? -4.68 -13.273 11.375 1 83.56 425 ARG B CA 1
ATOM 10376 C C . ARG B 1 425 ? -3.574 -14.219 11.836 1 83.56 425 ARG B C 1
ATOM 10378 O O . ARG B 1 425 ? -3.621 -15.422 11.562 1 83.56 425 ARG B O 1
ATOM 10385 N N . LEU B 1 426 ? -2.545 -13.734 12.531 1 88.38 426 LEU B N 1
ATOM 10386 C CA . LEU B 1 426 ? -1.396 -14.562 12.891 1 88.38 426 LEU B CA 1
ATOM 10387 C C . LEU B 1 426 ? -1.282 -14.719 14.398 1 88.38 426 LEU B C 1
ATOM 10389 O O . LEU B 1 426 ? -0.235 -15.125 14.906 1 88.38 426 LEU B O 1
ATOM 10393 N N . GLY B 1 427 ? -2.314 -14.344 15.188 1 85.06 427 GLY B N 1
ATOM 10394 C CA . GLY B 1 427 ? -2.309 -14.508 16.625 1 85.06 427 GLY B CA 1
ATOM 10395 C C . GLY B 1 427 ? -1.269 -13.656 17.328 1 85.06 427 GLY B C 1
ATOM 10396 O O . GLY B 1 427 ? -0.65 -14.086 18.297 1 85.06 427 GLY B O 1
ATOM 10397 N N . GLY B 1 428 ? -0.917 -12.602 16.812 1 85.56 428 GLY B N 1
ATOM 10398 C CA . GLY B 1 428 ? 0.06 -11.711 17.422 1 85.56 428 GLY B CA 1
ATOM 10399 C C . GLY B 1 428 ? 1.485 -12.016 17 1 85.56 428 GLY B C 1
ATOM 10400 O O . GLY B 1 428 ? 2.414 -11.289 17.359 1 85.56 428 GLY B O 1
ATOM 10401 N N . LYS B 1 429 ? 1.625 -13.023 16.234 1 89.19 429 LYS B N 1
ATOM 10402 C CA . LYS B 1 429 ? 2.957 -13.367 15.75 1 89.19 429 LYS B CA 1
ATOM 10403 C C . LYS B 1 429 ? 3.326 -12.531 14.531 1 89.19 429 LYS B C 1
ATOM 10405 O O . LYS B 1 429 ? 2.453 -11.945 13.883 1 89.19 429 LYS B O 1
ATOM 10410 N N . CYS B 1 430 ? 4.598 -12.469 14.289 1 92.12 430 CYS B N 1
ATOM 10411 C CA . CYS B 1 430 ? 5.074 -11.633 13.188 1 92.12 430 CYS B CA 1
ATOM 10412 C C . CYS B 1 430 ? 5.102 -12.414 11.883 1 92.12 430 CYS B C 1
ATOM 10414 O O . CYS B 1 430 ? 5.359 -13.617 11.875 1 92.12 430 CYS B O 1
ATOM 10416 N N . GLN B 1 431 ? 4.801 -11.711 10.805 1 91.88 431 GLN B N 1
ATOM 10417 C CA . GLN B 1 431 ? 4.879 -12.305 9.469 1 91.88 431 GLN B CA 1
ATOM 10418 C C . GLN B 1 431 ? 6.316 -12.68 9.117 1 91.88 431 GLN B C 1
ATOM 10420 O O . GLN B 1 431 ? 7.234 -11.875 9.312 1 91.88 431 GLN B O 1
ATOM 10425 N N . LYS B 1 432 ? 6.527 -13.828 8.594 1 91.31 432 LYS B N 1
ATOM 10426 C CA . LYS B 1 432 ? 7.871 -14.32 8.32 1 91.31 432 LYS B CA 1
ATOM 10427 C C . LYS B 1 432 ? 8.32 -13.938 6.91 1 91.31 432 LYS B C 1
ATOM 10429 O O . LYS B 1 432 ? 7.488 -13.727 6.027 1 91.31 432 LYS B O 1
ATOM 10434 N N . LEU B 1 433 ? 9.617 -13.82 6.801 1 91.12 433 LEU B N 1
ATOM 10435 C CA . LEU B 1 433 ? 10.32 -13.617 5.535 1 91.12 433 LEU B CA 1
ATOM 10436 C C . LEU B 1 433 ? 11.234 -14.805 5.23 1 91.12 433 LEU B C 1
ATOM 10438 O O . LEU B 1 433 ? 11.898 -15.328 6.129 1 91.12 433 LEU B O 1
ATOM 10442 N N . LYS B 1 434 ? 11.211 -15.102 3.959 1 90.06 434 LYS B N 1
ATOM 10443 C CA . LYS B 1 434 ? 12.086 -16.188 3.533 1 90.06 434 LYS B CA 1
ATOM 10444 C C . LYS B 1 434 ? 13.266 -15.664 2.723 1 90.06 434 LYS B C 1
ATOM 10446 O O . LYS B 1 434 ? 13.078 -14.945 1.735 1 90.06 434 LYS B O 1
ATOM 10451 N N . ILE B 1 435 ? 14.508 -15.938 3.172 1 90.69 435 ILE B N 1
ATOM 10452 C CA . ILE B 1 435 ? 15.711 -15.586 2.432 1 90.69 435 ILE B CA 1
ATOM 10453 C C . ILE B 1 435 ? 16.359 -16.844 1.86 1 90.69 435 ILE B C 1
ATOM 10455 O O . ILE B 1 435 ? 16.594 -17.812 2.586 1 90.69 435 ILE B O 1
ATOM 10459 N N . SER B 1 436 ? 16.562 -16.844 0.562 1 87.75 436 SER B N 1
ATOM 10460 C CA . SER B 1 436 ? 17.141 -18 -0.115 1 87.75 436 SER B CA 1
ATOM 10461 C C . SER B 1 436 ? 18.422 -17.609 -0.851 1 87.75 436 SER B C 1
ATOM 10463 O O . SER B 1 436 ? 18.562 -16.484 -1.321 1 87.75 436 SER B O 1
ATOM 10465 N N . LYS B 1 437 ? 19.328 -18.5 -0.847 1 87.19 437 LYS B N 1
ATOM 10466 C CA . LYS B 1 437 ? 20.578 -18.328 -1.577 1 87.19 437 LYS B CA 1
ATOM 10467 C C . LYS B 1 437 ? 20.594 -19.172 -2.846 1 87.19 437 LYS B C 1
ATOM 10469 O O . LYS B 1 437 ? 20.328 -20.375 -2.801 1 87.19 437 LYS B O 1
ATOM 10474 N N . THR B 1 438 ? 20.75 -18.531 -3.971 1 83.94 438 THR B N 1
ATOM 10475 C CA . THR B 1 438 ? 20.906 -19.203 -5.254 1 83.94 438 THR B CA 1
ATOM 10476 C C . THR B 1 438 ? 22.234 -18.844 -5.895 1 83.94 438 THR B C 1
ATOM 10478 O O . THR B 1 438 ? 23.047 -18.125 -5.301 1 83.94 438 THR B O 1
ATOM 10481 N N . ASN B 1 439 ? 22.469 -19.391 -7.059 1 82.75 439 ASN B N 1
ATOM 10482 C CA . ASN B 1 439 ? 23.688 -19.062 -7.789 1 82.75 439 ASN B CA 1
ATOM 10483 C C . ASN B 1 439 ? 23.703 -17.594 -8.234 1 82.75 439 ASN B C 1
ATOM 10485 O O . ASN B 1 439 ? 24.766 -17.031 -8.492 1 82.75 439 ASN B O 1
ATOM 10489 N N . GLU B 1 440 ? 22.562 -17.047 -8.25 1 88 440 GLU B N 1
ATOM 10490 C CA . GLU B 1 440 ? 22.438 -15.672 -8.719 1 88 440 GLU B CA 1
ATOM 10491 C C . GLU B 1 440 ? 22.5 -14.68 -7.559 1 88 440 GLU B C 1
ATOM 10493 O O . GLU B 1 440 ? 22.531 -13.469 -7.77 1 88 440 GLU B O 1
ATOM 10498 N N . GLY B 1 441 ? 22.531 -15.234 -6.363 1 90.12 441 GLY B N 1
ATOM 10499 C CA . GLY B 1 441 ? 22.578 -14.359 -5.207 1 90.12 441 GLY B CA 1
ATOM 10500 C C . GLY B 1 441 ? 21.516 -14.688 -4.172 1 90.12 441 GLY B C 1
ATOM 10501 O O . GLY B 1 441 ? 21.062 -15.828 -4.078 1 90.12 441 GLY B O 1
ATOM 10502 N N . TYR B 1 442 ? 21.281 -13.672 -3.365 1 91.44 442 TYR B N 1
ATOM 10503 C CA . TYR B 1 442 ? 20.297 -13.836 -2.301 1 91.44 442 TYR B CA 1
ATOM 10504 C C . TYR B 1 442 ? 18.953 -13.258 -2.713 1 91.44 442 TYR B C 1
ATOM 10506 O O . TYR B 1 442 ? 18.891 -12.203 -3.342 1 91.44 442 TYR B O 1
ATOM 10514 N N . PHE B 1 443 ? 17.922 -14 -2.346 1 92.06 443 PHE B N 1
ATOM 10515 C CA . PHE B 1 443 ? 16.578 -13.57 -2.705 1 92.06 443 PHE B CA 1
ATOM 10516 C C . PHE B 1 443 ? 15.672 -13.578 -1.486 1 92.06 443 PHE B C 1
ATOM 10518 O O . PHE B 1 443 ? 15.789 -14.445 -0.621 1 92.06 443 PHE B O 1
ATOM 10525 N N . ILE B 1 444 ? 14.805 -12.562 -1.432 1 93.06 444 ILE B N 1
ATOM 10526 C CA . ILE B 1 444 ? 13.75 -12.523 -0.422 1 93.06 444 ILE B CA 1
ATOM 10527 C C . ILE B 1 444 ? 12.453 -13.086 -1 1 93.06 444 ILE B C 1
ATOM 10529 O O . ILE B 1 444 ? 11.992 -12.648 -2.057 1 93.06 444 ILE B O 1
ATOM 10533 N N . ASN B 1 445 ? 11.875 -14.031 -0.303 1 89.5 445 ASN B N 1
ATOM 10534 C CA . ASN B 1 445 ? 10.641 -14.672 -0.735 1 89.5 445 ASN B CA 1
ATOM 10535 C C . ASN B 1 445 ? 10.734 -15.164 -2.178 1 89.5 445 ASN B C 1
ATOM 10537 O O . ASN B 1 445 ? 9.781 -15.023 -2.949 1 89.5 445 ASN B O 1
ATOM 10541 N N . ASN B 1 446 ? 11.914 -15.484 -2.631 1 82.31 446 ASN B N 1
ATOM 10542 C CA . ASN B 1 446 ? 12.234 -16.109 -3.906 1 82.31 446 ASN B CA 1
ATOM 10543 C C . ASN B 1 446 ? 11.969 -15.172 -5.078 1 82.31 446 ASN B C 1
ATOM 10545 O O . ASN B 1 446 ? 11.898 -15.617 -6.23 1 82.31 446 ASN B O 1
ATOM 10549 N N . LYS B 1 447 ? 11.727 -13.945 -4.859 1 82.12 447 LYS B N 1
ATOM 10550 C CA . LYS B 1 447 ? 11.383 -13.039 -5.949 1 82.12 447 LYS B CA 1
ATOM 10551 C C . LYS B 1 447 ? 12.258 -11.789 -5.922 1 82.12 447 LYS B C 1
ATOM 10553 O O . LYS B 1 447 ? 12.68 -11.297 -6.969 1 82.12 447 LYS B O 1
ATOM 10558 N N . ILE B 1 448 ? 12.664 -11.305 -4.758 1 91.62 448 ILE B N 1
ATOM 10559 C CA . ILE B 1 448 ? 13.344 -10.023 -4.617 1 91.62 448 ILE B CA 1
ATOM 10560 C C . ILE B 1 448 ? 14.836 -10.258 -4.402 1 91.62 448 ILE B C 1
ATOM 10562 O O . ILE B 1 448 ? 15.242 -10.883 -3.418 1 91.62 448 ILE B O 1
ATOM 10566 N N . LYS B 1 449 ? 15.594 -9.75 -5.258 1 93 449 LYS B N 1
ATOM 10567 C CA . LYS B 1 449 ? 17.047 -9.938 -5.18 1 93 449 LYS B CA 1
ATOM 10568 C C . LYS B 1 449 ? 17.672 -8.906 -4.25 1 93 449 LYS B C 1
ATOM 10570 O O . LYS B 1 449 ? 17.328 -7.727 -4.289 1 93 449 LYS B O 1
ATOM 10575 N N . ILE B 1 450 ? 18.516 -9.344 -3.375 1 95 450 ILE B N 1
ATOM 10576 C CA . ILE B 1 450 ? 19.328 -8.445 -2.562 1 95 450 ILE B CA 1
ATOM 10577 C C . ILE B 1 450 ? 20.547 -7.996 -3.361 1 95 450 ILE B C 1
ATOM 10579 O O . ILE B 1 450 ? 21.328 -8.82 -3.824 1 95 450 ILE B O 1
ATOM 10583 N N . LEU B 1 451 ? 20.719 -6.766 -3.58 1 95 451 LEU B N 1
ATOM 10584 C CA . LEU B 1 451 ? 21.672 -6.215 -4.523 1 95 451 LEU B CA 1
ATOM 10585 C C . LEU B 1 451 ? 23.062 -6.117 -3.889 1 95 451 LEU B C 1
ATOM 10587 O O . LEU B 1 451 ? 24.078 -6.227 -4.582 1 95 451 LEU B O 1
ATOM 10591 N N . ASN B 1 452 ? 23.156 -5.793 -2.549 1 93.25 452 ASN B N 1
ATOM 10592 C CA . ASN B 1 452 ? 24.438 -5.738 -1.854 1 93.25 452 ASN B CA 1
ATOM 10593 C C . ASN B 1 452 ? 24.547 -6.836 -0.799 1 93.25 452 ASN B C 1
ATOM 10595 O O . ASN B 1 452 ? 23.828 -6.82 0.199 1 93.25 452 ASN B O 1
ATOM 10599 N N . THR B 1 453 ? 25.469 -7.676 -0.977 1 89.25 453 THR B N 1
ATOM 10600 C CA . THR B 1 453 ? 25.625 -8.781 -0.043 1 89.25 453 THR B CA 1
ATOM 10601 C C . THR B 1 453 ? 26.266 -8.305 1.258 1 89.25 453 THR B C 1
ATOM 10603 O O . THR B 1 453 ? 26.109 -8.93 2.305 1 89.25 453 THR B O 1
ATOM 10606 N N . LYS B 1 454 ? 27 -7.211 1.171 1 91.62 454 LYS B N 1
ATOM 10607 C CA . LYS B 1 454 ? 27.531 -6.559 2.363 1 91.62 454 LYS B CA 1
ATOM 10608 C C . LYS B 1 454 ? 26.703 -5.328 2.732 1 91.62 454 LYS B C 1
ATOM 10610 O O . LYS B 1 454 ? 26.703 -4.328 2.012 1 91.62 454 LYS B O 1
ATOM 10615 N N . PRO B 1 455 ? 26.062 -5.391 3.812 1 94.19 455 PRO B N 1
ATOM 10616 C CA . PRO B 1 455 ? 25.156 -4.297 4.172 1 94.19 455 PRO B CA 1
ATOM 10617 C C . PRO B 1 455 ? 25.891 -3.043 4.629 1 94.19 455 PRO B C 1
ATOM 10619 O O . PRO B 1 455 ? 27.062 -3.115 5 1 94.19 455 PRO B O 1
ATOM 10622 N N . TYR B 1 456 ? 25.234 -1.89 4.496 1 95.25 456 TYR B N 1
ATOM 10623 C CA . TYR B 1 456 ? 25.703 -0.671 5.148 1 95.25 456 TYR B CA 1
ATOM 10624 C C . TYR B 1 456 ? 25.406 -0.709 6.645 1 95.25 456 TYR B C 1
ATOM 10626 O O . TYR B 1 456 ? 24.266 -1.003 7.051 1 95.25 456 TYR B O 1
ATOM 10634 N N . LYS B 1 457 ? 26.375 -0.52 7.383 1 92.62 457 LYS B N 1
ATOM 10635 C CA . LYS B 1 457 ? 26.203 -0.591 8.828 1 92.62 457 LYS B CA 1
ATOM 10636 C C . LYS B 1 457 ? 26.266 0.797 9.461 1 92.62 457 LYS B C 1
ATOM 10638 O O . LYS B 1 457 ? 27.172 1.576 9.164 1 92.62 457 LYS B O 1
ATOM 10643 N N . ILE B 1 458 ? 25.344 1.167 10.25 1 92.12 458 ILE B N 1
ATOM 10644 C CA . ILE B 1 458 ? 25.312 2.389 11.047 1 92.12 458 ILE B CA 1
ATOM 10645 C C . ILE B 1 458 ? 24.734 2.098 12.43 1 92.12 458 ILE B C 1
ATOM 10647 O O . ILE B 1 458 ? 23.547 1.773 12.547 1 92.12 458 ILE B O 1
ATOM 10651 N N . GLY B 1 459 ? 25.562 2.221 13.43 1 88 459 GLY B N 1
ATOM 10652 C CA . GLY B 1 459 ? 25.109 1.789 14.742 1 88 459 GLY B CA 1
ATOM 10653 C C . GLY B 1 459 ? 24.75 0.314 14.797 1 88 459 GLY B C 1
ATOM 10654 O O . GLY B 1 459 ? 25.562 -0.536 14.406 1 88 459 GLY B O 1
ATOM 10655 N N . SER B 1 460 ? 23.562 0.083 15.211 1 88.5 460 SER B N 1
ATOM 10656 C CA . SER B 1 460 ? 23.109 -1.3 15.289 1 88.5 460 SER B CA 1
ATOM 10657 C C . SER B 1 460 ? 22.203 -1.658 14.109 1 88.5 460 SER B C 1
ATOM 10659 O O . SER B 1 460 ? 21.578 -2.723 14.094 1 88.5 460 SER B O 1
ATOM 10661 N N . SER B 1 461 ? 22.203 -0.802 13.164 1 92.25 461 SER B N 1
ATOM 10662 C CA . SER B 1 461 ? 21.328 -1.005 12.016 1 92.25 461 SER B CA 1
ATOM 10663 C C . SER B 1 461 ? 22.125 -1.457 10.789 1 92.25 461 SER B C 1
ATOM 10665 O O . SER B 1 461 ? 23.234 -0.976 10.547 1 92.25 461 SER B O 1
ATOM 10667 N N . LEU B 1 462 ? 21.609 -2.451 10.148 1 94.38 462 LEU B N 1
ATOM 10668 C CA . LEU B 1 462 ? 22.125 -2.902 8.867 1 94.38 462 LEU B CA 1
ATOM 10669 C C . LEU B 1 462 ? 21.172 -2.547 7.738 1 94.38 462 LEU B C 1
ATOM 10671 O O . LEU B 1 462 ? 19.953 -2.658 7.898 1 94.38 462 LEU B O 1
ATOM 10675 N N . ILE B 1 463 ? 21.719 -2.078 6.598 1 96.69 463 ILE B N 1
ATOM 10676 C CA . ILE B 1 463 ? 20.875 -1.683 5.484 1 96.69 463 ILE B CA 1
ATOM 10677 C C . ILE B 1 463 ? 21.25 -2.475 4.238 1 96.69 463 ILE B C 1
ATOM 10679 O O . ILE B 1 463 ? 22.406 -2.439 3.797 1 96.69 463 ILE B O 1
ATOM 10683 N N . TYR B 1 464 ? 20.297 -3.221 3.729 1 96.81 464 TYR B N 1
ATOM 10684 C CA . TYR B 1 464 ? 20.438 -3.91 2.451 1 96.81 464 TYR B CA 1
ATOM 10685 C C . TYR B 1 464 ? 19.609 -3.229 1.373 1 96.81 464 TYR B C 1
ATOM 10687 O O . TYR B 1 464 ? 18.484 -2.789 1.632 1 96.81 464 TYR B O 1
ATOM 10695 N N . THR B 1 465 ? 20.156 -3.102 0.202 1 96.31 465 THR B N 1
ATOM 10696 C CA . THR B 1 465 ? 19.391 -2.621 -0.948 1 96.31 465 THR B CA 1
ATOM 10697 C C . THR B 1 465 ? 18.812 -3.789 -1.735 1 96.31 465 THR B C 1
ATOM 10699 O O . THR B 1 465 ? 19.469 -4.82 -1.907 1 96.31 465 THR B O 1
ATOM 10702 N N . ILE B 1 466 ? 17.516 -3.607 -2.178 1 95.69 466 ILE B N 1
ATOM 10703 C CA . ILE B 1 466 ? 16.828 -4.699 -2.854 1 95.69 466 ILE B CA 1
ATOM 10704 C C . ILE B 1 466 ? 16.266 -4.211 -4.184 1 95.69 466 ILE B C 1
ATOM 10706 O O . ILE B 1 466 ? 16.172 -3.002 -4.422 1 95.69 466 ILE B O 1
ATOM 10710 N N . SER B 1 467 ? 15.945 -5.129 -4.973 1 90.88 467 SER B N 1
ATOM 10711 C CA . SER B 1 467 ? 15.586 -4.836 -6.355 1 90.88 467 SER B CA 1
ATOM 10712 C C . SER B 1 467 ? 14.195 -4.219 -6.445 1 90.88 467 SER B C 1
ATOM 10714 O O . SER B 1 467 ? 13.922 -3.404 -7.332 1 90.88 467 SER B O 1
ATOM 10716 N N . LYS B 1 468 ? 13.297 -4.688 -5.594 1 87.44 468 LYS B N 1
ATOM 10717 C CA . LYS B 1 468 ? 11.914 -4.211 -5.57 1 87.44 468 LYS B CA 1
ATOM 10718 C C . LYS B 1 468 ? 11.352 -4.234 -4.156 1 87.44 468 LYS B C 1
ATOM 10720 O O . LYS B 1 468 ? 11.93 -4.848 -3.258 1 87.44 468 LYS B O 1
ATOM 10725 N N . ASP B 1 469 ? 10.281 -3.5 -4.008 1 89.19 469 ASP B N 1
ATOM 10726 C CA . ASP B 1 469 ? 9.633 -3.498 -2.699 1 89.19 469 ASP B CA 1
ATOM 10727 C C . ASP B 1 469 ? 9.148 -4.895 -2.324 1 89.19 469 ASP B C 1
ATOM 10729 O O . ASP B 1 469 ? 8.773 -5.684 -3.195 1 89.19 469 ASP B O 1
ATOM 10733 N N . ILE B 1 470 ? 9.164 -5.16 -1.089 1 91.75 470 ILE B N 1
ATOM 10734 C CA . ILE B 1 470 ? 8.68 -6.445 -0.594 1 91.75 470 ILE B CA 1
ATOM 10735 C C . ILE B 1 470 ? 7.164 -6.391 -0.417 1 91.75 470 ILE B C 1
ATOM 10737 O O . ILE B 1 470 ? 6.656 -5.625 0.406 1 91.75 470 ILE B O 1
ATOM 10741 N N . ALA B 1 471 ? 6.508 -7.156 -1.185 1 86 471 ALA B N 1
ATOM 10742 C CA . ALA B 1 471 ? 5.055 -7.227 -1.062 1 86 471 ALA B CA 1
ATOM 10743 C C . ALA B 1 471 ? 4.645 -8.156 0.08 1 86 471 ALA B C 1
ATOM 10745 O O . ALA B 1 471 ? 5.371 -9.094 0.417 1 86 471 ALA B O 1
ATOM 10746 N N . LEU B 1 472 ? 3.545 -7.855 0.667 1 86.62 472 LEU B N 1
ATOM 10747 C CA . LEU B 1 472 ? 3.004 -8.742 1.689 1 86.62 472 LEU B CA 1
ATOM 10748 C C . LEU B 1 472 ? 2.551 -10.07 1.078 1 86.62 472 LEU B C 1
ATOM 10750 O O . LEU B 1 472 ? 2.162 -10.117 -0.091 1 86.62 472 LEU B O 1
ATOM 10754 N N . PRO B 1 473 ? 2.643 -11.117 1.904 1 87.56 473 PRO B N 1
ATOM 10755 C CA . PRO B 1 473 ? 2.1 -12.375 1.385 1 87.56 473 PRO B CA 1
ATOM 10756 C C . PRO B 1 473 ? 0.61 -12.281 1.062 1 87.56 473 PRO B C 1
ATOM 10758 O O . PRO B 1 473 ? -0.146 -11.641 1.793 1 87.56 473 PRO B O 1
ATOM 10761 N N . GLY B 1 474 ? 0.224 -12.922 -0.003 1 82.31 474 GLY B N 1
ATOM 10762 C CA . GLY B 1 474 ? -1.167 -12.898 -0.429 1 82.31 474 GLY B CA 1
ATOM 10763 C C . GLY B 1 474 ? -2.031 -13.906 0.311 1 82.31 474 GLY B C 1
ATOM 10764 O O . GLY B 1 474 ? -1.585 -14.516 1.281 1 82.31 474 GLY B O 1
ATOM 10765 N N . ASP B 1 475 ? -3.277 -14 -0.14 1 83.5 475 ASP B N 1
ATOM 10766 C CA . ASP B 1 475 ? -4.191 -14.992 0.415 1 83.5 475 ASP B CA 1
ATOM 10767 C C . ASP B 1 475 ? -3.762 -16.406 0.04 1 83.5 475 ASP B C 1
ATOM 10769 O O . ASP B 1 475 ? -2.818 -16.594 -0.732 1 83.5 475 ASP B O 1
ATOM 10773 N N . PHE B 1 476 ? -4.449 -17.422 0.551 1 89.56 476 PHE B N 1
ATOM 10774 C CA . PHE B 1 476 ? -4.133 -18.844 0.413 1 89.56 476 PHE B CA 1
ATOM 10775 C C . PHE B 1 476 ? -3.92 -19.203 -1.051 1 89.56 476 PHE B C 1
ATOM 10777 O O . PHE B 1 476 ? -2.852 -19.703 -1.424 1 89.56 476 PHE B O 1
ATOM 10784 N N . LEU B 1 477 ? -4.828 -18.797 -1.967 1 82.88 477 LEU B N 1
ATOM 10785 C CA . LEU B 1 477 ? -4.797 -19.203 -3.369 1 82.88 477 LEU B CA 1
ATOM 10786 C C . LEU B 1 477 ? -3.682 -18.469 -4.113 1 82.88 477 LEU B C 1
ATOM 10788 O O . LEU B 1 477 ? -2.994 -19.078 -4.949 1 82.88 477 LEU B O 1
ATOM 10792 N N . LEU B 1 478 ? -3.471 -17.297 -3.803 1 77.5 478 LEU B N 1
ATOM 10793 C CA . LEU B 1 478 ? -2.51 -16.469 -4.516 1 77.5 478 LEU B CA 1
ATOM 10794 C C . LEU B 1 478 ? -1.081 -16.812 -4.113 1 77.5 478 LEU B C 1
ATOM 10796 O O . LEU B 1 478 ? -0.132 -16.484 -4.828 1 77.5 478 LEU B O 1
ATOM 10800 N N . SER B 1 479 ? -0.951 -17.406 -3 1 84.94 479 SER B N 1
ATOM 10801 C CA . SER B 1 479 ? 0.386 -17.719 -2.5 1 84.94 479 SER B CA 1
ATOM 10802 C C . SER B 1 479 ? 0.888 -19.047 -3.039 1 84.94 479 SER B C 1
ATOM 10804 O O . SER B 1 479 ? 2.076 -19.359 -2.938 1 84.94 479 SER B O 1
ATOM 10806 N N . LEU B 1 480 ? 0.005 -19.812 -3.633 1 86.62 480 LEU B N 1
ATOM 10807 C CA . LEU B 1 480 ? 0.383 -21.125 -4.145 1 86.62 480 LEU B CA 1
ATOM 10808 C C . LEU B 1 480 ? 1.028 -21 -5.52 1 86.62 480 LEU B C 1
ATOM 10810 O O . LEU B 1 480 ? 0.421 -20.469 -6.453 1 86.62 480 LEU B O 1
ATOM 10814 N N . PRO B 1 481 ? 2.223 -21.5 -5.555 1 78.38 481 PRO B N 1
ATOM 10815 C CA . PRO B 1 481 ? 2.836 -21.5 -6.887 1 78.38 481 PRO B CA 1
ATOM 10816 C C . PRO B 1 481 ? 2.119 -22.406 -7.871 1 78.38 481 PRO B C 1
ATOM 10818 O O . PRO B 1 481 ? 1.771 -23.547 -7.527 1 78.38 481 PRO B O 1
ATOM 10821 N N . PRO B 1 482 ? 1.913 -22 -9.055 1 73.81 482 PRO B N 1
ATOM 10822 C CA . PRO B 1 482 ? 1.21 -22.812 -10.047 1 73.81 482 PRO B CA 1
ATOM 10823 C C . PRO B 1 482 ? 1.991 -24.062 -10.445 1 73.81 482 PRO B C 1
ATOM 10825 O O . PRO B 1 482 ? 1.401 -25.047 -10.898 1 73.81 482 PRO B O 1
ATOM 10828 N N . LEU B 1 483 ? 3.285 -24.078 -10.242 1 77.81 483 LEU B N 1
ATOM 10829 C CA . LEU B 1 483 ? 4.129 -25.203 -10.664 1 77.81 483 LEU B CA 1
ATOM 10830 C C . LEU B 1 483 ? 4.016 -26.359 -9.695 1 77.81 483 LEU B C 1
ATOM 10832 O O . LEU B 1 483 ? 4.457 -27.484 -10 1 77.81 483 LEU B O 1
ATOM 10836 N N . TYR B 1 484 ? 3.414 -26.156 -8.539 1 83.56 484 TYR B N 1
ATOM 10837 C CA . TYR B 1 484 ? 3.322 -27.219 -7.527 1 83.56 484 TYR B CA 1
ATOM 10838 C C . TYR B 1 484 ? 2.154 -28.141 -7.82 1 83.56 484 TYR B C 1
ATOM 10840 O O . TYR B 1 484 ? 2.008 -29.188 -7.176 1 83.56 484 TYR B O 1
ATOM 10848 N N . HIS B 1 485 ? 1.342 -27.922 -8.797 1 82.31 485 HIS B N 1
ATOM 10849 C CA . HIS B 1 485 ? 0.26 -28.812 -9.227 1 82.31 485 HIS B CA 1
ATOM 10850 C C . HIS B 1 485 ? -0.668 -29.141 -8.062 1 82.31 485 HIS B C 1
ATOM 10852 O O . HIS B 1 485 ? -0.896 -30.312 -7.762 1 82.31 485 HIS B O 1
ATOM 10858 N N . CYS B 1 486 ? -1.263 -28.156 -7.465 1 89.31 486 CYS B N 1
ATOM 10859 C CA . CYS B 1 486 ? -2.154 -28.344 -6.324 1 89.31 486 CYS B CA 1
ATOM 10860 C C . CYS B 1 486 ? -3.615 -28.25 -6.758 1 89.31 486 CYS B C 1
ATOM 10862 O O . CYS B 1 486 ? -4.5 -28.047 -5.926 1 89.31 486 CYS B O 1
ATOM 10864 N N . SER B 1 487 ? -3.959 -28.422 -8.008 1 84.25 487 SER B N 1
ATOM 10865 C CA . SER B 1 487 ? -5.289 -28.156 -8.547 1 84.25 487 SER B CA 1
ATOM 10866 C C . SER B 1 487 ? -6.328 -29.109 -7.945 1 84.25 487 SER B C 1
ATOM 10868 O O . SER B 1 487 ? -7.438 -28.688 -7.617 1 84.25 487 SER B O 1
ATOM 10870 N N . ARG B 1 488 ? -6 -30.406 -7.801 1 88.5 488 ARG B N 1
ATOM 10871 C CA . ARG B 1 488 ? -6.949 -31.375 -7.27 1 88.5 488 ARG B CA 1
ATOM 10872 C C . ARG B 1 488 ? -7.328 -31.047 -5.832 1 88.5 488 ARG B C 1
ATOM 10874 O O . ARG B 1 488 ? -8.508 -31.078 -5.469 1 88.5 488 ARG B O 1
ATOM 10881 N N . SER B 1 489 ? -6.305 -30.719 -5.098 1 94.12 489 SER B N 1
ATOM 10882 C CA . SER B 1 489 ? -6.566 -30.344 -3.713 1 94.12 489 SER B CA 1
ATOM 10883 C C . SER B 1 489 ? -7.379 -29.062 -3.633 1 94.12 489 SER B C 1
ATOM 10885 O O . SER B 1 489 ? -8.266 -28.938 -2.785 1 94.12 489 SER B O 1
ATOM 10887 N N . ILE B 1 490 ? -7.109 -28.172 -4.504 1 92.31 490 ILE B N 1
ATOM 10888 C CA . ILE B 1 490 ? -7.805 -26.891 -4.523 1 92.31 490 ILE B CA 1
ATOM 10889 C C . ILE B 1 490 ? -9.273 -27.094 -4.891 1 92.31 490 ILE B C 1
ATOM 10891 O O . ILE B 1 490 ? -10.156 -26.438 -4.344 1 92.31 490 ILE B O 1
ATOM 10895 N N . GLU B 1 491 ? -9.484 -27.984 -5.754 1 89.38 491 GLU B N 1
ATOM 10896 C CA . GLU B 1 491 ? -10.852 -28.312 -6.137 1 89.38 491 GLU B CA 1
ATOM 10897 C C . GLU B 1 491 ? -11.648 -28.828 -4.949 1 89.38 491 GLU B C 1
ATOM 10899 O O . GLU B 1 491 ? -12.805 -28.453 -4.754 1 89.38 491 GLU B O 1
ATOM 10904 N N . LEU B 1 492 ? -11.047 -29.734 -4.266 1 94.56 492 LEU B N 1
ATOM 10905 C CA . LEU B 1 492 ? -11.711 -30.25 -3.074 1 94.56 492 LEU B CA 1
ATOM 10906 C C . LEU B 1 492 ? -11.992 -29.141 -2.076 1 94.56 492 LEU B C 1
ATOM 10908 O O . LEU B 1 492 ? -13.086 -29.078 -1.504 1 94.56 492 LEU B O 1
ATOM 10912 N N . LEU B 1 493 ? -11.008 -28.281 -1.872 1 95.12 493 LEU B N 1
ATOM 10913 C CA . LEU B 1 493 ? -11.18 -27.188 -0.934 1 95.12 493 LEU B CA 1
ATOM 10914 C C . LEU B 1 493 ? -12.258 -26.219 -1.411 1 95.12 493 LEU B C 1
ATOM 10916 O O . LEU B 1 493 ? -13.016 -25.672 -0.602 1 95.12 493 LEU B O 1
ATOM 10920 N N . LYS B 1 494 ? -12.32 -26 -2.646 1 89.62 494 LYS B N 1
ATOM 10921 C CA . LYS B 1 494 ? -13.344 -25.141 -3.225 1 89.62 494 LYS B CA 1
ATOM 10922 C C . LYS B 1 494 ? -14.75 -25.688 -2.947 1 89.62 494 LYS B C 1
ATOM 10924 O O . LYS B 1 494 ? -15.641 -24.938 -2.543 1 89.62 494 LYS B O 1
ATOM 10929 N N . GLN B 1 495 ? -14.859 -26.969 -3.123 1 91 495 GLN B N 1
ATOM 10930 C CA . GLN B 1 495 ? -16.141 -27.625 -2.883 1 91 495 GLN B CA 1
ATOM 10931 C C . GLN B 1 495 ? -16.578 -27.469 -1.427 1 91 495 GLN B C 1
ATOM 10933 O O . GLN B 1 495 ? -17.766 -27.391 -1.131 1 91 495 GLN B O 1
ATOM 10938 N N . LEU B 1 496 ? -15.633 -27.406 -0.601 1 94.12 496 LEU B N 1
ATOM 10939 C CA . LEU B 1 496 ? -15.898 -27.328 0.831 1 94.12 496 LEU B CA 1
ATOM 10940 C C . LEU B 1 496 ? -15.945 -25.875 1.3 1 94.12 496 LEU B C 1
ATOM 10942 O O . LEU B 1 496 ? -16.094 -25.609 2.494 1 94.12 496 LEU B O 1
ATOM 10946 N N . ASP B 1 497 ? -15.695 -24.891 0.417 1 90.69 497 ASP B N 1
ATOM 10947 C CA . ASP B 1 497 ? -15.672 -23.469 0.73 1 90.69 497 ASP B CA 1
ATOM 10948 C C . ASP B 1 497 ? -14.562 -23.141 1.721 1 90.69 497 ASP B C 1
ATOM 10950 O O . ASP B 1 497 ? -14.797 -22.469 2.73 1 90.69 497 ASP B O 1
ATOM 10954 N N . LEU B 1 498 ? -13.453 -23.734 1.455 1 93.56 498 LEU B N 1
ATOM 10955 C CA . LEU B 1 498 ? -12.328 -23.562 2.365 1 93.56 498 LEU B CA 1
ATOM 10956 C C . LEU B 1 498 ? -11.203 -22.781 1.695 1 93.56 498 LEU B C 1
ATOM 10958 O O . LEU B 1 498 ? -10.078 -22.75 2.195 1 93.56 498 LEU B O 1
ATOM 10962 N N . LEU B 1 499 ? -11.477 -22.188 0.584 1 88.44 499 LEU B N 1
ATOM 10963 C CA . LEU B 1 499 ? -10.453 -21.391 -0.092 1 88.44 499 LEU B CA 1
ATOM 10964 C C . LEU B 1 499 ? -10.211 -20.078 0.643 1 88.44 499 LEU B C 1
ATOM 10966 O O . LEU B 1 499 ? -9.133 -19.5 0.532 1 88.44 499 LEU B O 1
ATOM 10970 N N . THR B 1 500 ? -11.188 -19.594 1.289 1 85.5 500 THR B N 1
ATOM 10971 C CA . THR B 1 500 ? -11.07 -18.422 2.145 1 85.5 500 THR B CA 1
ATOM 10972 C C . THR B 1 500 ? -11.336 -18.781 3.604 1 85.5 500 THR B C 1
ATOM 10974 O O . THR B 1 500 ? -12.438 -19.203 3.953 1 85.5 500 THR B O 1
ATOM 10977 N N . LEU B 1 501 ? -10.305 -18.625 4.344 1 89.88 501 LEU B N 1
ATOM 10978 C CA . LEU B 1 501 ? -10.406 -18.984 5.758 1 89.88 501 LEU B CA 1
ATOM 10979 C C . LEU B 1 501 ? -10.656 -17.734 6.605 1 89.88 501 LEU B C 1
ATOM 10981 O O . LEU B 1 501 ? -10.023 -16.703 6.395 1 89.88 501 LEU B O 1
ATOM 10985 N N . ALA B 1 502 ? -11.523 -17.828 7.488 1 86.81 502 ALA B N 1
ATOM 10986 C CA . ALA B 1 502 ? -11.758 -16.734 8.438 1 86.81 502 ALA B CA 1
ATOM 10987 C C . ALA B 1 502 ? -10.617 -16.625 9.445 1 86.81 502 ALA B C 1
ATOM 10989 O O . ALA B 1 502 ? -10.047 -17.625 9.852 1 86.81 502 ALA B O 1
ATOM 10990 N N . PRO B 1 503 ? -10.359 -15.445 9.805 1 86.56 503 PRO B N 1
ATOM 10991 C CA . PRO B 1 503 ? -9.32 -15.289 10.82 1 86.56 503 PRO B CA 1
ATOM 10992 C C . PRO B 1 503 ? -9.656 -15.992 12.133 1 86.56 503 PRO B C 1
ATOM 10994 O O . PRO B 1 503 ? -10.812 -15.961 12.57 1 86.56 503 PRO B O 1
ATOM 10997 N N . ASN B 1 504 ? -8.68 -16.75 12.711 1 89.12 504 ASN B N 1
ATOM 10998 C CA . ASN B 1 504 ? -8.914 -17.516 13.93 1 89.12 504 ASN B CA 1
ATOM 10999 C C . ASN B 1 504 ? -8.047 -17.031 15.086 1 89.12 504 ASN B C 1
ATOM 11001 O O . ASN B 1 504 ? -7.91 -17.719 16.094 1 89.12 504 ASN B O 1
ATOM 11005 N N . TYR B 1 505 ? -7.281 -15.969 14.945 1 87.88 505 TYR B N 1
ATOM 11006 C CA . TYR B 1 505 ? -6.461 -15.312 15.961 1 87.88 505 TYR B CA 1
ATOM 11007 C C . TYR B 1 505 ? -5.27 -16.188 16.344 1 87.88 505 TYR B C 1
ATOM 11009 O O . TYR B 1 505 ? -4.66 -15.984 17.391 1 87.88 505 TYR B O 1
ATOM 11017 N N . LYS B 1 506 ? -5.016 -17.25 15.656 1 91.25 506 LYS B N 1
ATOM 11018 C CA . LYS B 1 506 ? -3.879 -18.125 15.93 1 91.25 506 LYS B CA 1
ATOM 11019 C C . LYS B 1 506 ? -3.043 -18.344 14.68 1 91.25 506 LYS B C 1
ATOM 11021 O O . LYS B 1 506 ? -1.867 -18.703 14.766 1 91.25 506 LYS B O 1
ATOM 11026 N N . GLY B 1 507 ? -3.688 -18.156 13.562 1 93.19 507 GLY B N 1
ATOM 11027 C CA . GLY B 1 507 ? -3.061 -18.516 12.305 1 93.19 507 GLY B CA 1
ATOM 11028 C C . GLY B 1 507 ? -3.369 -19.938 11.875 1 93.19 507 GLY B C 1
ATOM 11029 O O . GLY B 1 507 ? -3.979 -20.703 12.625 1 93.19 507 GLY B O 1
ATOM 11030 N N . TYR B 1 508 ? -3.012 -20.281 10.656 1 96.12 508 TYR B N 1
ATOM 11031 C CA . TYR B 1 508 ? -3.291 -21.594 10.109 1 96.12 508 TYR B CA 1
ATOM 11032 C C . TYR B 1 508 ? -2.01 -22.281 9.633 1 96.12 508 TYR B C 1
ATOM 11034 O O . TYR B 1 508 ? -1.1 -21.609 9.141 1 96.12 508 TYR B O 1
ATOM 11042 N N . THR B 1 509 ? -1.903 -23.484 9.859 1 97 509 THR B N 1
ATOM 11043 C CA . THR B 1 509 ? -0.958 -24.359 9.172 1 97 509 THR B CA 1
ATOM 11044 C C . THR B 1 509 ? -1.692 -25.359 8.289 1 97 509 THR B C 1
ATOM 11046 O O . THR B 1 509 ? -2.494 -26.156 8.781 1 97 509 THR B O 1
ATOM 11049 N N . ILE B 1 510 ? -1.429 -25.312 7.035 1 97.44 510 ILE B N 1
ATOM 11050 C CA . ILE B 1 510 ? -2.162 -26.125 6.078 1 97.44 510 ILE B CA 1
ATOM 11051 C C . ILE B 1 510 ? -1.219 -27.156 5.449 1 97.44 510 ILE B C 1
ATOM 11053 O O . ILE B 1 510 ? -0.213 -26.781 4.836 1 97.44 510 ILE B O 1
ATOM 11057 N N . PHE B 1 511 ? -1.494 -28.375 5.645 1 97.31 511 PHE B N 1
ATOM 11058 C CA . PHE B 1 511 ? -0.829 -29.453 4.926 1 97.31 511 PHE B CA 1
ATOM 11059 C C . PHE B 1 511 ? -1.574 -29.781 3.641 1 97.31 511 PHE B C 1
ATOM 11061 O O . PHE B 1 511 ? -2.652 -30.375 3.678 1 97.31 511 PHE B O 1
ATOM 11068 N N . LEU B 1 512 ? -1.017 -29.422 2.508 1 96.44 512 LEU B N 1
ATOM 11069 C CA . LEU B 1 512 ? -1.744 -29.484 1.244 1 96.44 512 LEU B CA 1
ATOM 11070 C C . LEU B 1 512 ? -1.091 -30.484 0.293 1 96.44 512 LEU B C 1
ATOM 11072 O O . LEU B 1 512 ? 0.025 -30.25 -0.18 1 96.44 512 LEU B O 1
ATOM 11076 N N . PRO B 1 513 ? -1.792 -31.562 -0.035 1 95.69 513 PRO B N 1
ATOM 11077 C CA . PRO B 1 513 ? -1.25 -32.469 -1.042 1 95.69 513 PRO B CA 1
ATOM 11078 C C . PRO B 1 513 ? -1.125 -31.828 -2.42 1 95.69 513 PRO B C 1
ATOM 11080 O O . PRO B 1 513 ? -2.113 -31.344 -2.967 1 95.69 513 PRO B O 1
ATOM 11083 N N . CYS B 1 514 ? 0.005 -31.828 -2.9 1 92.38 514 CYS B N 1
ATOM 11084 C CA . CYS B 1 514 ? 0.321 -31.25 -4.199 1 92.38 514 CYS B CA 1
ATOM 11085 C C . CYS B 1 514 ? 1.167 -32.219 -5.035 1 92.38 514 CYS B C 1
ATOM 11087 O O . CYS B 1 514 ? 1.161 -33.406 -4.797 1 92.38 514 CYS B O 1
ATOM 11089 N N . PHE B 1 515 ? 1.693 -31.766 -6.043 1 87.56 515 PHE B N 1
ATOM 11090 C CA . PHE B 1 515 ? 2.574 -32.531 -6.914 1 87.56 515 PHE B CA 1
ATOM 11091 C C . PHE B 1 515 ? 1.878 -33.781 -7.414 1 87.56 515 PHE B C 1
ATOM 11093 O O . PHE B 1 515 ? 0.818 -33.719 -8.039 1 87.56 515 PHE B O 1
ATOM 11100 N N . ASP B 1 516 ? 2.48 -34.969 -7.133 1 85.19 516 ASP B N 1
ATOM 11101 C CA . ASP B 1 516 ? 1.926 -36.25 -7.578 1 85.19 516 ASP B CA 1
ATOM 11102 C C . ASP B 1 516 ? 1.264 -37 -6.422 1 85.19 516 ASP B C 1
ATOM 11104 O O . ASP B 1 516 ? 1.1 -38.219 -6.477 1 85.19 516 ASP B O 1
ATOM 11108 N N . ALA B 1 517 ? 0.892 -36.188 -5.496 1 90.62 517 ALA B N 1
ATOM 11109 C CA . ALA B 1 517 ? 0.36 -36.812 -4.285 1 90.62 517 ALA B CA 1
ATOM 11110 C C . ALA B 1 517 ? -0.898 -37.625 -4.586 1 90.62 517 ALA B C 1
ATOM 11112 O O . ALA B 1 517 ? -1.128 -38.688 -3.984 1 90.62 517 ALA B O 1
ATOM 11113 N N . TRP B 1 518 ? -1.7 -37.219 -5.578 1 89.44 518 TRP B N 1
ATOM 11114 C CA . TRP B 1 518 ? -2.986 -37.875 -5.855 1 89.44 518 TRP B CA 1
ATOM 11115 C C . TRP B 1 518 ? -2.852 -38.906 -6.945 1 89.44 518 TRP B C 1
ATOM 11117 O O . TRP B 1 518 ? -3.805 -39.656 -7.238 1 89.44 518 TRP B O 1
ATOM 11127 N N . THR B 1 519 ? -1.72 -39.031 -7.609 1 80.62 519 THR B N 1
ATOM 11128 C CA . THR B 1 519 ? -1.539 -39.906 -8.773 1 80.62 519 THR B CA 1
ATOM 11129 C C . THR B 1 519 ? -1.802 -41.344 -8.422 1 80.62 519 THR B C 1
ATOM 11131 O O . THR B 1 519 ? -2.375 -42.094 -9.219 1 80.62 519 THR B O 1
ATOM 11134 N N . GLU B 1 520 ? -1.485 -41.844 -7.211 1 78.5 520 GLU B N 1
ATOM 11135 C CA . GLU B 1 520 ? -1.697 -43.25 -6.828 1 78.5 520 GLU B CA 1
ATOM 11136 C C . GLU B 1 520 ? -3.027 -43.406 -6.098 1 78.5 520 GLU B C 1
ATOM 11138 O O . GLU B 1 520 ? -3.371 -44.531 -5.684 1 78.5 520 GLU B O 1
ATOM 11143 N N . GLN B 1 521 ? -3.76 -42.406 -6.086 1 89.25 521 GLN B N 1
ATOM 11144 C CA . GLN B 1 521 ? -4.996 -42.469 -5.316 1 89.25 521 GLN B CA 1
ATOM 11145 C C . GLN B 1 521 ? -6.156 -41.844 -6.094 1 89.25 521 GLN B C 1
ATOM 11147 O O . GLN B 1 521 ? -6.938 -41.062 -5.539 1 89.25 521 GLN B O 1
ATOM 11152 N N . ASP B 1 522 ? -6.297 -42.281 -7.281 1 89.69 522 ASP B N 1
ATOM 11153 C CA . ASP B 1 522 ? -7.316 -41.719 -8.164 1 89.69 522 ASP B CA 1
ATOM 11154 C C . ASP B 1 522 ? -8.719 -42.031 -7.652 1 89.69 522 ASP B C 1
ATOM 11156 O O . ASP B 1 522 ? -9.594 -41.156 -7.641 1 89.69 522 ASP B O 1
ATOM 11160 N N . LEU B 1 523 ? -8.922 -43.281 -7.293 1 92.81 523 LEU B N 1
ATOM 11161 C CA . LEU B 1 523 ? -10.25 -43.719 -6.867 1 92.81 523 LEU B CA 1
ATOM 11162 C C . LEU B 1 523 ? -10.641 -43.062 -5.555 1 92.81 523 LEU B C 1
ATOM 11164 O O . LEU B 1 523 ? -11.82 -42.75 -5.328 1 92.81 523 LEU B O 1
ATOM 11168 N N . ILE B 1 524 ? -9.664 -42.906 -4.727 1 94.12 524 ILE B N 1
ATOM 11169 C CA . ILE B 1 524 ? -9.945 -42.188 -3.477 1 94.12 524 ILE B CA 1
ATOM 11170 C C . ILE B 1 524 ? -10.336 -40.75 -3.77 1 94.12 524 ILE B C 1
ATOM 11172 O O . ILE B 1 524 ? -11.266 -40.219 -3.162 1 94.12 524 ILE B O 1
ATOM 11176 N N . PHE B 1 525 ? -9.633 -40.125 -4.637 1 94.25 525 PHE B N 1
ATOM 11177 C CA . PHE B 1 525 ? -9.953 -38.75 -5.008 1 94.25 525 PHE B CA 1
ATOM 11178 C C . PHE B 1 525 ? -11.375 -38.656 -5.543 1 94.25 525 PHE B C 1
ATOM 11180 O O . PHE B 1 525 ? -12.125 -37.75 -5.156 1 94.25 525 PHE B O 1
ATOM 11187 N N . ASN B 1 526 ? -11.695 -39.594 -6.402 1 93.75 526 ASN B N 1
ATOM 11188 C CA . ASN B 1 526 ? -13.047 -39.594 -6.961 1 93.75 526 ASN B CA 1
ATOM 11189 C C . ASN B 1 526 ? -14.102 -39.812 -5.875 1 93.75 526 ASN B C 1
ATOM 11191 O O . ASN B 1 526 ? -15.18 -39.219 -5.938 1 93.75 526 ASN B O 1
ATOM 11195 N N . TYR B 1 527 ? -13.742 -40.656 -5.004 1 95 527 TYR B N 1
ATOM 11196 C CA . TYR B 1 527 ? -14.648 -40.875 -3.877 1 95 527 TYR B CA 1
ATOM 11197 C C . TYR B 1 527 ? -14.844 -39.625 -3.074 1 95 527 TYR B C 1
ATOM 11199 O O . TYR B 1 527 ? -15.969 -39.281 -2.705 1 95 527 TYR B O 1
ATOM 11207 N N . LEU B 1 528 ? -13.789 -38.938 -2.773 1 95.44 528 LEU B N 1
ATOM 11208 C CA . LEU B 1 528 ? -13.859 -37.688 -1.996 1 95.44 528 LEU B CA 1
ATOM 11209 C C . LEU B 1 528 ? -14.625 -36.625 -2.752 1 95.44 528 LEU B C 1
ATOM 11211 O O . LEU B 1 528 ? -15.32 -35.812 -2.143 1 95.44 528 LEU B O 1
ATOM 11215 N N . GLU B 1 529 ? -14.484 -36.562 -4.004 1 93.62 529 GLU B N 1
ATOM 11216 C CA . GLU B 1 529 ? -15.172 -35.594 -4.836 1 93.62 529 GLU B CA 1
ATOM 11217 C C . GLU B 1 529 ? -16.688 -35.781 -4.789 1 93.62 529 GLU B C 1
ATOM 11219 O O . GLU B 1 529 ? -17.453 -34.812 -4.82 1 93.62 529 GLU B O 1
ATOM 11224 N N . SER B 1 530 ? -17.078 -37 -4.66 1 92.69 530 SER B N 1
ATOM 11225 C CA . SER B 1 530 ? -18.5 -37.312 -4.711 1 92.69 530 SER B CA 1
ATOM 11226 C C . SER B 1 530 ? -19.109 -37.375 -3.314 1 92.69 530 SER B C 1
ATOM 11228 O O . SER B 1 530 ? -20.328 -37.281 -3.158 1 92.69 530 SER B O 1
ATOM 11230 N N . ASN B 1 531 ? -18.25 -37.562 -2.33 1 94.75 531 ASN B N 1
ATOM 11231 C CA . ASN B 1 531 ? -18.703 -37.656 -0.945 1 94.75 531 ASN B CA 1
ATOM 11232 C C . ASN B 1 531 ? -18.219 -36.469 -0.117 1 94.75 531 ASN B C 1
ATOM 11234 O O . ASN B 1 531 ? -17.109 -36.5 0.418 1 94.75 531 ASN B O 1
ATOM 11238 N N . LEU B 1 532 ? -19.125 -35.625 0.196 1 94.5 532 LEU B N 1
ATOM 11239 C CA . LEU B 1 532 ? -18.766 -34.375 0.866 1 94.5 532 LEU B CA 1
ATOM 11240 C C . LEU B 1 532 ? -18.344 -34.625 2.309 1 94.5 532 LEU B C 1
ATOM 11242 O O . LEU B 1 532 ? -17.484 -33.938 2.844 1 94.5 532 LEU B O 1
ATOM 11246 N N . THR B 1 533 ? -18.984 -35.531 2.934 1 95.25 533 THR B N 1
ATOM 11247 C CA . THR B 1 533 ? -18.641 -35.844 4.32 1 95.25 533 THR B CA 1
ATOM 11248 C C . THR B 1 533 ? -17.203 -36.375 4.422 1 95.25 533 THR B C 1
ATOM 11250 O O . THR B 1 533 ? -16.453 -35.938 5.297 1 95.25 533 THR B O 1
ATOM 11253 N N . ALA B 1 534 ? -16.844 -37.312 3.535 1 95.56 534 ALA B N 1
ATOM 11254 C CA . ALA B 1 534 ? -15.477 -37.844 3.523 1 95.56 534 ALA B CA 1
ATOM 11255 C C . ALA B 1 534 ? -14.461 -36.781 3.184 1 95.56 534 ALA B C 1
ATOM 11257 O O . ALA B 1 534 ? -13.375 -36.719 3.754 1 95.56 534 ALA B O 1
ATOM 11258 N N . ALA B 1 535 ? -14.852 -35.969 2.248 1 96.44 535 ALA B N 1
ATOM 11259 C CA . ALA B 1 535 ? -13.969 -34.844 1.868 1 96.44 535 ALA B CA 1
ATOM 11260 C C . ALA B 1 535 ? -13.734 -33.906 3.045 1 96.44 535 ALA B C 1
ATOM 11262 O O . ALA B 1 535 ? -12.609 -33.438 3.258 1 96.44 535 ALA B O 1
ATOM 11263 N N . ASN B 1 536 ? -14.711 -33.625 3.842 1 96.5 536 ASN B N 1
ATOM 11264 C CA . ASN B 1 536 ? -14.609 -32.781 5.02 1 96.5 536 ASN B CA 1
ATOM 11265 C C . ASN B 1 536 ? -13.656 -33.344 6.055 1 96.5 536 ASN B C 1
ATOM 11267 O O . ASN B 1 536 ? -12.797 -32.656 6.59 1 96.5 536 ASN B O 1
ATOM 11271 N N . ILE B 1 537 ? -13.867 -34.562 6.27 1 96.25 537 ILE B N 1
ATOM 11272 C CA . ILE B 1 537 ? -13.031 -35.219 7.262 1 96.25 537 ILE B CA 1
ATOM 11273 C C . ILE B 1 537 ? -11.57 -35.219 6.805 1 96.25 537 ILE B C 1
ATOM 11275 O O . ILE B 1 537 ? -10.672 -34.938 7.598 1 96.25 537 ILE B O 1
ATOM 11279 N N . SER B 1 538 ? -11.352 -35.438 5.551 1 95.69 538 SER B N 1
ATOM 11280 C CA . SER B 1 538 ? -9.992 -35.531 5.02 1 95.69 538 SER B CA 1
ATOM 11281 C C . SER B 1 538 ? -9.305 -34.156 5.02 1 95.69 538 SER B C 1
ATOM 11283 O O . SER B 1 538 ? -8.258 -34 5.645 1 95.69 538 SER B O 1
ATOM 11285 N N . MET B 1 539 ? -9.961 -33.188 4.445 1 96.31 539 MET B N 1
ATOM 11286 C CA . MET B 1 539 ? -9.305 -31.906 4.203 1 96.31 539 MET B CA 1
ATOM 11287 C C . MET B 1 539 ? -9.25 -31.078 5.48 1 96.31 539 MET B C 1
ATOM 11289 O O . MET B 1 539 ? -8.258 -30.391 5.738 1 96.31 539 MET B O 1
ATOM 11293 N N . LYS B 1 540 ? -10.219 -31.062 6.316 1 97 540 LYS B N 1
ATOM 11294 C CA . LYS B 1 540 ? -10.25 -30.234 7.523 1 97 540 LYS B CA 1
ATOM 11295 C C . LYS B 1 540 ? -9.266 -30.766 8.562 1 97 540 LYS B C 1
ATOM 11297 O O . LYS B 1 540 ? -8.844 -30.016 9.453 1 97 540 LYS B O 1
ATOM 11302 N N . ASN B 1 541 ? -8.891 -32.031 8.445 1 96.81 541 ASN B N 1
ATOM 11303 C CA . ASN B 1 541 ? -7.867 -32.562 9.328 1 96.81 541 ASN B CA 1
ATOM 11304 C C . ASN B 1 541 ? -6.473 -32.094 8.922 1 96.81 541 ASN B C 1
ATOM 11306 O O . ASN B 1 541 ? -5.535 -32.156 9.711 1 96.81 541 ASN B O 1
ATOM 11310 N N . LEU B 1 542 ? -6.41 -31.641 7.715 1 97.06 542 LEU B N 1
ATOM 11311 C CA . LEU B 1 542 ? -5.117 -31.188 7.199 1 97.06 542 LEU B CA 1
ATOM 11312 C C . LEU B 1 542 ? -4.914 -29.703 7.457 1 97.06 542 LEU B C 1
ATOM 11314 O O . LEU B 1 542 ? -3.863 -29.156 7.125 1 97.06 542 LEU B O 1
ATOM 11318 N N . ILE B 1 543 ? -5.848 -29.047 8.016 1 97.81 543 ILE B N 1
ATOM 11319 C CA . ILE B 1 543 ? -5.762 -27.641 8.383 1 97.81 543 ILE B CA 1
ATOM 11320 C C . ILE B 1 543 ? -5.758 -27.5 9.906 1 97.81 543 ILE B C 1
ATOM 11322 O O . ILE B 1 543 ? -6.746 -27.828 10.562 1 97.81 543 ILE B O 1
ATOM 11326 N N . ILE B 1 544 ? -4.668 -27 10.391 1 97.38 544 ILE B N 1
ATOM 11327 C CA . ILE B 1 544 ? -4.457 -26.938 11.836 1 97.38 544 ILE B CA 1
ATOM 11328 C C . ILE B 1 544 ? -4.43 -25.484 12.281 1 97.38 544 ILE B C 1
ATOM 11330 O O . ILE B 1 544 ? -3.867 -24.625 11.594 1 97.38 544 ILE B O 1
ATOM 11334 N N . ASN B 1 545 ? -5.02 -25.266 13.445 1 95.94 545 ASN B N 1
ATOM 11335 C CA . ASN B 1 545 ? -4.941 -23.938 14.039 1 95.94 545 ASN B CA 1
ATOM 11336 C C . ASN B 1 545 ? -3.592 -23.703 14.711 1 95.94 545 ASN B C 1
ATOM 11338 O O . ASN B 1 545 ? -3.141 -24.531 15.508 1 95.94 545 ASN B O 1
ATOM 11342 N N . GLY B 1 546 ? -2.986 -22.656 14.305 1 94.19 546 GLY B N 1
ATOM 11343 C CA . GLY B 1 546 ? -1.66 -22.344 14.812 1 94.19 546 GLY B CA 1
ATOM 11344 C C . GLY B 1 546 ? -0.597 -22.328 13.734 1 94.19 546 GLY B C 1
ATOM 11345 O O . GLY B 1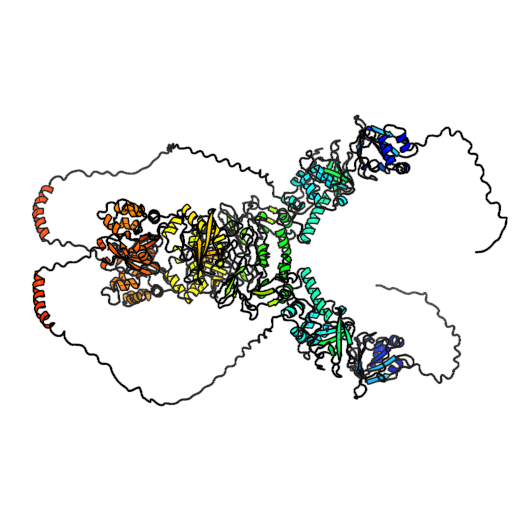 546 ? -0.846 -22.734 12.602 1 94.19 546 GLY B O 1
ATOM 11346 N N . LEU B 1 547 ? 0.501 -21.781 14.094 1 94 547 LEU B N 1
ATOM 11347 C CA . LEU B 1 547 ? 1.599 -21.641 13.141 1 94 547 LEU B CA 1
ATOM 11348 C C . LEU B 1 547 ? 2.715 -22.641 13.453 1 94 547 LEU B C 1
ATOM 11350 O O . LEU B 1 547 ? 3.363 -22.547 14.5 1 94 547 LEU B O 1
ATOM 11354 N N . TYR B 1 548 ? 2.91 -23.531 12.57 1 94.12 548 TYR B N 1
ATOM 11355 C CA . TYR B 1 548 ? 3.938 -24.562 12.727 1 94.12 548 TYR B CA 1
ATOM 11356 C C . TYR B 1 548 ? 4.812 -24.641 11.484 1 94.12 548 TYR B C 1
ATOM 11358 O O . TYR B 1 548 ? 4.449 -25.297 10.5 1 94.12 548 TYR B O 1
ATOM 11366 N N . TYR B 1 549 ? 5.934 -24.047 11.57 1 91.12 549 TYR B N 1
ATOM 11367 C CA . TYR B 1 549 ? 6.879 -24.016 10.461 1 91.12 549 TYR B CA 1
ATOM 11368 C C . TYR B 1 549 ? 7.836 -25.203 10.523 1 91.12 549 TYR B C 1
ATOM 11370 O O . TYR B 1 549 ? 7.969 -25.844 11.562 1 91.12 549 TYR B O 1
ATOM 11378 N N . THR B 1 550 ? 8.484 -25.516 9.422 1 88 550 THR B N 1
ATOM 11379 C CA . THR B 1 550 ? 9.383 -26.656 9.352 1 88 550 THR B CA 1
ATOM 11380 C C . THR B 1 550 ? 10.586 -26.453 10.258 1 88 550 THR B C 1
ATOM 11382 O O . THR B 1 550 ? 11.211 -27.422 10.703 1 88 550 THR B O 1
ATOM 11385 N N . VAL B 1 551 ? 10.914 -25.234 10.547 1 79.12 551 VAL B N 1
ATOM 11386 C CA . VAL B 1 551 ? 12.102 -24.922 11.336 1 79.12 551 VAL B CA 1
ATOM 11387 C C . VAL B 1 551 ? 11.797 -25.141 12.82 1 79.12 551 VAL B C 1
ATOM 11389 O O . VAL B 1 551 ? 12.711 -25.328 13.625 1 79.12 551 VAL B O 1
ATOM 11392 N N . ASN B 1 552 ? 10.594 -25.25 13.219 1 77.81 552 ASN B N 1
ATOM 11393 C CA . ASN B 1 552 ? 10.195 -25.391 14.617 1 77.81 552 ASN B CA 1
ATOM 11394 C C . ASN B 1 552 ? 10.312 -26.828 15.102 1 77.81 552 ASN B C 1
ATOM 11396 O O . ASN B 1 552 ? 9.984 -27.766 14.359 1 77.81 552 ASN B O 1
ATOM 11400 N N . SER B 1 553 ? 10.953 -26.906 16.172 1 79.94 553 SER B N 1
ATOM 11401 C CA . SER B 1 553 ? 10.922 -28.188 16.859 1 79.94 553 SER B CA 1
ATOM 11402 C C . SER B 1 553 ? 9.789 -28.25 17.891 1 79.94 553 SER B C 1
ATOM 11404 O O . SER B 1 553 ? 9.75 -27.438 18.812 1 79.94 553 SER B O 1
ATOM 11406 N N . LEU B 1 554 ? 8.914 -29.156 17.578 1 84.88 554 LEU B N 1
ATOM 11407 C CA . LEU B 1 554 ? 7.734 -29.266 18.438 1 84.88 554 LEU B CA 1
ATOM 11408 C C . LEU B 1 554 ? 7.742 -30.578 19.203 1 84.88 554 LEU B C 1
ATOM 11410 O O . LEU B 1 554 ? 8.039 -31.641 18.641 1 84.88 554 LEU B O 1
ATOM 11414 N N . HIS B 1 555 ? 7.527 -30.469 20.484 1 88.38 555 HIS B N 1
ATOM 11415 C CA . HIS B 1 555 ? 7.453 -31.656 21.328 1 88.38 555 HIS B CA 1
ATOM 11416 C C . HIS B 1 555 ? 6.062 -31.812 21.938 1 88.38 555 HIS B C 1
ATOM 11418 O O . HIS B 1 555 ? 5.875 -31.609 23.125 1 88.38 555 HIS B O 1
ATOM 11424 N N . GLY B 1 556 ? 5.117 -32.125 21.188 1 88.06 556 GLY B N 1
ATOM 11425 C CA . GLY B 1 556 ? 3.777 -32.438 21.656 1 88.06 556 GLY B CA 1
ATOM 11426 C C . GLY B 1 556 ? 2.975 -31.219 22.016 1 88.06 556 GLY B C 1
ATOM 11427 O O . GLY B 1 556 ? 2.502 -31.078 23.156 1 88.06 556 GLY B O 1
ATOM 11428 N N . LYS B 1 557 ? 2.74 -30.406 21.141 1 93 557 LYS B N 1
ATOM 11429 C CA . LYS B 1 557 ? 1.932 -29.203 21.344 1 93 557 LYS B CA 1
ATOM 11430 C C . LYS B 1 557 ? 0.457 -29.484 21.078 1 93 557 LYS B C 1
ATOM 11432 O O . LYS B 1 557 ? 0.116 -30.125 20.078 1 93 557 LYS B O 1
ATOM 11437 N N . GLN B 1 558 ? -0.39 -29.016 21.969 1 95.25 558 GLN B N 1
ATOM 11438 C CA . GLN B 1 558 ? -1.827 -29.219 21.828 1 95.25 558 GLN B CA 1
ATOM 11439 C C . GLN B 1 558 ? -2.459 -28.094 21 1 95.25 558 GLN B C 1
ATOM 11441 O O . GLN B 1 558 ? -2.176 -26.922 21.234 1 95.25 558 GLN B O 1
ATOM 11446 N N . THR B 1 559 ? -3.256 -28.438 20.047 1 95.31 559 THR B N 1
ATOM 11447 C CA . THR B 1 559 ? -3.996 -27.5 19.203 1 95.31 559 THR B CA 1
ATOM 11448 C C . THR B 1 559 ? -5.277 -28.141 18.688 1 95.31 559 THR B C 1
ATOM 11450 O O . THR B 1 559 ? -5.746 -29.141 19.234 1 95.31 559 THR B O 1
ATOM 11453 N N . THR B 1 560 ? -5.918 -27.453 17.766 1 96.88 560 THR B N 1
ATOM 11454 C CA . THR B 1 560 ? -7.148 -27.969 17.188 1 96.88 560 THR B CA 1
ATOM 11455 C C . THR B 1 560 ? -7.098 -27.906 15.664 1 96.88 560 THR B C 1
ATOM 11457 O O . THR B 1 560 ? -6.379 -27.078 15.102 1 96.88 560 THR B O 1
ATOM 11460 N N . ASN B 1 561 ? -7.723 -28.844 15.031 1 96.69 561 ASN B N 1
ATOM 11461 C CA . ASN B 1 561 ? -7.887 -28.75 13.586 1 96.69 561 ASN B CA 1
ATOM 11462 C C . ASN B 1 561 ? -9.156 -28 13.211 1 96.69 561 ASN B C 1
ATOM 11464 O O . ASN B 1 561 ? -9.828 -27.438 14.086 1 96.69 561 ASN B O 1
ATOM 11468 N N . LEU B 1 562 ? -9.461 -27.891 11.969 1 96.5 562 LEU B N 1
ATOM 11469 C CA . LEU B 1 562 ? -10.57 -27.062 11.523 1 96.5 562 LEU B CA 1
ATOM 11470 C C . LEU B 1 562 ? -11.906 -27.703 11.859 1 96.5 562 LEU B C 1
ATOM 11472 O O . LEU B 1 562 ? -12.938 -27.031 11.867 1 96.5 562 LEU B O 1
ATOM 11476 N N . LEU B 1 563 ? -11.898 -29.078 12.156 1 95.12 563 LEU B N 1
ATOM 11477 C CA . LEU B 1 563 ? -13.109 -29.781 12.57 1 95.12 563 LEU B CA 1
ATOM 11478 C C . LEU B 1 563 ? -13.422 -29.5 14.039 1 95.12 563 LEU B C 1
ATOM 11480 O O . LEU B 1 563 ? -14.531 -29.75 14.5 1 95.12 563 LEU B O 1
ATOM 11484 N N . GLY B 1 564 ? -12.445 -28.969 14.711 1 94.06 564 GLY B N 1
ATOM 11485 C CA . GLY B 1 564 ? -12.609 -28.719 16.141 1 94.06 564 GLY B CA 1
ATOM 11486 C C . GLY B 1 564 ? -12.039 -29.828 17 1 94.06 564 GLY B C 1
ATOM 11487 O O . GLY B 1 564 ? -12.141 -29.766 18.234 1 94.06 564 GLY B O 1
ATOM 11488 N N . ASN B 1 565 ? -11.359 -30.812 16.406 1 95.25 565 ASN B N 1
ATOM 11489 C CA . ASN B 1 565 ? -10.742 -31.891 17.156 1 95.25 565 ASN B CA 1
ATOM 11490 C C . ASN B 1 565 ? -9.422 -31.469 17.781 1 95.25 565 ASN B C 1
ATOM 11492 O O . ASN B 1 565 ? -8.664 -30.703 17.188 1 95.25 565 ASN B O 1
ATOM 11496 N N . GLU B 1 566 ? -9.188 -32.031 18.938 1 96.12 566 GLU B N 1
ATOM 11497 C CA . GLU B 1 566 ? -7.898 -31.781 19.578 1 96.12 566 GLU B CA 1
ATOM 11498 C C . GLU B 1 566 ? -6.781 -32.562 18.875 1 96.12 566 GLU B C 1
ATOM 11500 O O . GLU B 1 566 ? -6.934 -33.75 18.578 1 96.12 566 GLU B O 1
ATOM 11505 N N . VAL B 1 567 ? -5.734 -31.859 18.578 1 96.31 567 VAL B N 1
ATOM 11506 C CA . VAL B 1 567 ? -4.605 -32.469 17.859 1 96.31 567 VAL B CA 1
ATOM 11507 C C . VAL B 1 567 ? -3.322 -32.25 18.672 1 96.31 567 VAL B C 1
ATOM 11509 O O . VAL B 1 567 ? -3.043 -31.141 19.125 1 96.31 567 VAL B O 1
ATOM 11512 N N . LEU B 1 568 ? -2.625 -33.281 18.906 1 96 568 LEU B N 1
ATOM 11513 C CA . LEU B 1 568 ? -1.262 -33.219 19.422 1 96 568 LEU B CA 1
ATOM 11514 C C . LEU B 1 568 ? -0.248 -33.25 18.281 1 96 568 LEU B C 1
ATOM 11516 O O . LEU B 1 568 ? -0.201 -34.188 17.5 1 96 568 LEU B O 1
ATOM 11520 N N . ILE B 1 569 ? 0.519 -32.219 18.141 1 94.75 569 ILE B N 1
ATOM 11521 C CA . ILE B 1 569 ? 1.463 -32.125 17.047 1 94.75 569 ILE B CA 1
ATOM 11522 C C . ILE B 1 569 ? 2.893 -32.219 17.562 1 94.75 569 ILE B C 1
ATOM 11524 O O . ILE B 1 569 ? 3.227 -31.594 18.578 1 94.75 569 ILE B O 1
ATOM 11528 N N . SER B 1 570 ? 3.643 -33 16.953 1 93.81 570 SER B N 1
ATOM 11529 C CA . SER B 1 570 ? 5.059 -33.156 17.266 1 93.81 570 SER B CA 1
ATOM 11530 C C . SER B 1 570 ? 5.891 -33.312 15.992 1 93.81 570 SER B C 1
ATOM 11532 O O . SER B 1 570 ? 5.355 -33.625 14.93 1 93.81 570 SER B O 1
ATOM 11534 N N . THR B 1 571 ? 7.082 -32.812 16.047 1 90.44 571 THR B N 1
ATOM 11535 C CA . THR B 1 571 ? 7.98 -32.969 14.906 1 90.44 571 THR B CA 1
ATOM 11536 C C . THR B 1 571 ? 9.156 -33.875 15.258 1 90.44 571 THR B C 1
ATOM 11538 O O . THR B 1 571 ? 9.625 -33.875 16.406 1 90.44 571 THR B O 1
ATOM 11541 N N . GLU B 1 572 ? 9.469 -34.719 14.414 1 80.38 572 GLU B N 1
ATOM 11542 C CA . GLU B 1 572 ? 10.648 -35.562 14.555 1 80.38 572 GLU B CA 1
ATOM 11543 C C . GLU B 1 572 ? 11.617 -35.375 13.391 1 80.38 572 GLU B C 1
ATOM 11545 O O . GLU B 1 572 ? 11.188 -35.125 12.258 1 80.38 572 GLU B O 1
ATOM 11550 N N . GLU B 1 573 ? 12.938 -35.062 13.688 1 66.25 573 GLU B N 1
ATOM 11551 C CA . GLU B 1 573 ? 13.914 -35 12.602 1 66.25 573 GLU B CA 1
ATOM 11552 C C . GLU B 1 573 ? 14.055 -36.344 11.914 1 66.25 573 GLU B C 1
ATOM 11554 O O . GLU B 1 573 ? 14.062 -37.375 12.578 1 66.25 573 GLU B O 1
ATOM 11559 N N . ASP B 1 574 ? 13.664 -36.469 10.664 1 55.59 574 ASP B N 1
ATOM 11560 C CA . ASP B 1 574 ? 13.797 -37.75 9.938 1 55.59 574 ASP B CA 1
ATOM 11561 C C . ASP B 1 574 ? 15.203 -38.312 10.094 1 55.59 574 ASP B C 1
ATOM 11563 O O . ASP B 1 574 ? 16.188 -37.625 9.898 1 55.59 574 ASP B O 1
ATOM 11567 N N . SER B 1 575 ? 15.438 -39.469 10.797 1 50.03 575 SER B N 1
ATOM 11568 C CA . SER B 1 575 ? 16.672 -40.188 11.07 1 50.03 575 SER B CA 1
ATOM 11569 C C . SER B 1 575 ? 17.516 -40.344 9.805 1 50.03 575 SER B C 1
ATOM 11571 O O . SER B 1 575 ? 18.734 -40.344 9.852 1 50.03 575 SER B O 1
ATOM 11573 N N . TYR B 1 576 ? 16.953 -40.812 8.734 1 45.41 576 TYR B N 1
ATOM 11574 C CA . TYR B 1 576 ? 17.781 -41.219 7.594 1 45.41 576 TYR B CA 1
ATOM 11575 C C . TYR B 1 576 ? 18.234 -40 6.797 1 45.41 576 TYR B C 1
ATOM 11577 O O . TYR B 1 576 ? 19.359 -39.969 6.293 1 45.41 576 TYR B O 1
ATOM 11585 N N . ASP B 1 577 ? 17.438 -39.031 6.426 1 49.78 577 ASP B N 1
ATOM 11586 C CA . ASP B 1 577 ? 17.797 -37.875 5.629 1 49.78 577 ASP B CA 1
ATOM 11587 C C . ASP B 1 577 ? 17.344 -36.562 6.305 1 49.78 577 ASP B C 1
ATOM 11589 O O . ASP B 1 577 ? 16.406 -35.906 5.844 1 49.78 577 ASP B O 1
ATOM 11593 N N . SER B 1 578 ? 17.797 -36.406 7.504 1 53.69 578 SER B N 1
ATOM 11594 C CA . SER B 1 578 ? 17.469 -35.344 8.445 1 53.69 578 SER B CA 1
ATOM 11595 C C . SER B 1 578 ? 17.531 -33.969 7.777 1 53.69 578 SER B C 1
ATOM 11597 O O . SER B 1 578 ? 16.781 -33.062 8.148 1 53.69 578 SER B O 1
ATOM 11599 N N . ASP B 1 579 ? 18.297 -33.969 6.73 1 58.34 579 ASP B N 1
ATOM 11600 C CA . ASP B 1 579 ? 18.594 -32.625 6.195 1 58.34 579 ASP B CA 1
ATOM 11601 C C . ASP B 1 579 ? 17.609 -32.25 5.09 1 58.34 579 ASP B C 1
ATOM 11603 O O . ASP B 1 579 ? 17.609 -31.109 4.609 1 58.34 579 ASP B O 1
ATOM 11607 N N . ILE B 1 580 ? 16.578 -33.25 4.832 1 71.19 580 ILE B N 1
ATOM 11608 C CA . ILE B 1 580 ? 15.82 -32.938 3.621 1 71.19 580 ILE B CA 1
ATOM 11609 C C . ILE B 1 580 ? 14.352 -32.719 3.979 1 71.19 580 ILE B C 1
ATOM 11611 O O . ILE B 1 580 ? 13.703 -31.828 3.43 1 71.19 580 ILE B O 1
ATOM 11615 N N . ALA B 1 581 ? 13.844 -33.562 5.059 1 83.44 581 ALA B N 1
ATOM 11616 C CA . ALA B 1 581 ? 12.406 -33.469 5.32 1 83.44 581 ALA B CA 1
ATOM 11617 C C . ALA B 1 581 ? 12.117 -33.5 6.816 1 83.44 581 ALA B C 1
ATOM 11619 O O . ALA B 1 581 ? 12.914 -34.031 7.594 1 83.44 581 ALA B O 1
ATOM 11620 N N . THR B 1 582 ? 11.164 -32.781 7.27 1 87.88 582 THR B N 1
ATOM 11621 C CA . THR B 1 582 ? 10.617 -32.812 8.625 1 87.88 582 THR B CA 1
ATOM 11622 C C . THR B 1 582 ? 9.312 -33.594 8.68 1 87.88 582 THR B C 1
ATOM 11624 O O . THR B 1 582 ? 8.453 -33.438 7.816 1 87.88 582 THR B O 1
ATOM 11627 N N . GLU B 1 583 ? 9.258 -34.5 9.68 1 91.56 583 GLU B N 1
ATOM 11628 C CA . GLU B 1 583 ? 8.047 -35.281 9.844 1 91.56 583 GLU B CA 1
ATOM 11629 C C . GLU B 1 583 ? 7.148 -34.719 10.93 1 91.56 583 GLU B C 1
ATOM 11631 O O . GLU B 1 583 ? 7.57 -34.562 12.078 1 91.56 583 GLU B O 1
ATOM 11636 N N . PHE B 1 584 ? 5.996 -34.438 10.539 1 93.56 584 PHE B N 1
ATOM 11637 C CA . PHE B 1 584 ? 4.988 -33.969 11.484 1 93.56 584 PHE B CA 1
ATOM 11638 C C . PHE B 1 584 ? 4.109 -35.125 11.961 1 93.56 584 PHE B C 1
ATOM 11640 O O . PHE B 1 584 ? 3.502 -35.812 11.148 1 93.56 584 PHE B O 1
ATOM 11647 N N . MET B 1 585 ? 4.121 -35.281 13.234 1 94.56 585 MET B N 1
ATOM 11648 C CA . MET B 1 585 ? 3.238 -36.281 13.828 1 94.56 585 MET B CA 1
ATOM 11649 C C . MET B 1 585 ? 1.986 -35.625 14.406 1 94.56 585 MET B C 1
ATOM 11651 O O . MET B 1 585 ? 2.072 -34.844 15.344 1 94.56 585 MET B O 1
ATOM 11655 N N . LEU B 1 586 ? 0.895 -35.969 13.789 1 95.25 586 LEU B N 1
ATOM 11656 C CA . LEU B 1 586 ? -0.398 -35.5 14.281 1 95.25 586 LEU B CA 1
ATOM 11657 C C . LEU B 1 586 ? -1.186 -36.625 14.914 1 95.25 586 LEU B C 1
ATOM 11659 O O . LEU B 1 586 ? -1.263 -37.719 14.352 1 95.25 586 LEU B O 1
ATOM 11663 N N . SER B 1 587 ? -1.776 -36.406 16 1 94.88 587 SER B N 1
ATOM 11664 C CA . SER B 1 587 ? -2.5 -37.438 16.719 1 94.88 587 SER B CA 1
ATOM 11665 C C . SER B 1 587 ? -3.725 -37.906 15.938 1 94.88 587 SER B C 1
ATOM 11667 O O . SER B 1 587 ? -4.184 -39.031 16.109 1 94.88 587 SER B O 1
ATOM 11669 N N . THR B 1 588 ? -4.266 -37.062 15.125 1 95.12 588 THR B N 1
ATOM 11670 C CA . THR B 1 588 ? -5.484 -37.406 14.391 1 95.12 588 THR B CA 1
ATOM 11671 C C . THR B 1 588 ? -5.16 -38.094 13.078 1 95.12 588 THR B C 1
ATOM 11673 O O . THR B 1 588 ? -6.059 -38.594 12.391 1 95.12 588 THR B O 1
ATOM 11676 N N . MET B 1 589 ? -3.924 -38.188 12.742 1 94.69 589 MET B N 1
ATOM 11677 C CA . MET B 1 589 ? -3.518 -38.812 11.477 1 94.69 589 MET B CA 1
ATOM 11678 C C . MET B 1 589 ? -2.926 -40.188 11.695 1 94.69 589 MET B C 1
ATOM 11680 O O . MET B 1 589 ? -2.354 -40.469 12.758 1 94.69 589 MET B O 1
ATOM 11684 N N . LYS B 1 590 ? -3.012 -41.062 10.703 1 89.56 590 LYS B N 1
ATOM 11685 C CA . LYS B 1 590 ? -2.52 -42.438 10.781 1 89.56 590 LYS B CA 1
ATOM 11686 C C . LYS B 1 590 ? -0.999 -42.469 10.664 1 89.56 590 LYS B C 1
ATOM 11688 O O . LYS B 1 590 ? -0.33 -43.188 11.43 1 89.56 590 LYS B O 1
ATOM 11693 N N . ASP B 1 591 ? -0.498 -41.781 9.703 1 90 591 ASP B N 1
ATOM 11694 C CA . ASP B 1 591 ? 0.932 -41.75 9.414 1 90 591 ASP B CA 1
ATOM 11695 C C . ASP B 1 591 ? 1.508 -40.344 9.57 1 90 591 ASP B C 1
ATOM 11697 O O . ASP B 1 591 ? 0.776 -39.344 9.492 1 90 591 ASP B O 1
ATOM 11701 N N . PRO B 1 592 ? 2.793 -40.344 9.875 1 92.19 592 PRO B N 1
ATOM 11702 C CA . PRO B 1 592 ? 3.428 -39.031 9.93 1 92.19 592 PRO B CA 1
ATOM 11703 C C . PRO B 1 592 ? 3.434 -38.312 8.578 1 92.19 592 PRO B C 1
ATOM 11705 O O . PRO B 1 592 ? 3.482 -38.969 7.531 1 92.19 592 PRO B O 1
ATOM 11708 N N . ILE B 1 593 ? 3.35 -37.062 8.586 1 93.56 593 ILE B N 1
ATOM 11709 C CA . ILE B 1 593 ? 3.357 -36.25 7.383 1 93.56 593 ILE B CA 1
ATOM 11710 C C . ILE B 1 593 ? 4.77 -35.719 7.121 1 93.56 593 ILE B C 1
ATOM 11712 O O . ILE B 1 593 ? 5.328 -35 7.934 1 93.56 593 ILE B O 1
ATOM 11716 N N . SER B 1 594 ? 5.254 -36.062 6 1 91.69 594 SER B N 1
ATOM 11717 C CA . SER B 1 594 ? 6.602 -35.656 5.625 1 91.69 594 SER B CA 1
ATOM 11718 C C . SER B 1 594 ? 6.574 -34.344 4.836 1 91.69 594 SER B C 1
ATOM 11720 O O . SER B 1 594 ? 5.93 -34.281 3.787 1 91.69 594 SER B O 1
ATOM 11722 N N . VAL B 1 595 ? 7.227 -33.375 5.336 1 91.44 595 VAL B N 1
ATOM 11723 C CA . VAL B 1 595 ? 7.312 -32.062 4.668 1 91.44 595 VAL B CA 1
ATOM 11724 C C . VAL B 1 595 ? 8.773 -31.75 4.348 1 91.44 595 VAL B C 1
ATOM 11726 O O . VAL B 1 595 ? 9.641 -31.875 5.211 1 91.44 595 VAL B O 1
ATOM 11729 N N . GLU B 1 596 ? 8.992 -31.375 3.076 1 86.75 596 GLU B N 1
ATOM 11730 C CA . GLU B 1 596 ? 10.344 -30.984 2.688 1 86.75 596 GLU B CA 1
ATOM 11731 C C . GLU B 1 596 ? 10.781 -29.719 3.434 1 86.75 596 GLU B C 1
ATOM 11733 O O . GLU B 1 596 ? 10.008 -28.781 3.58 1 86.75 596 GLU B O 1
ATOM 11738 N N . LYS B 1 597 ? 11.961 -29.797 3.842 1 79.5 597 LYS B N 1
ATOM 11739 C CA . LYS B 1 597 ? 12.469 -28.641 4.578 1 79.5 597 LYS B CA 1
ATOM 11740 C C . LYS B 1 597 ? 12.555 -27.406 3.682 1 79.5 597 LYS B C 1
ATOM 11742 O O . LYS B 1 597 ? 12.906 -27.516 2.506 1 79.5 597 LYS B O 1
ATOM 11747 N N . ASN B 1 598 ? 12.234 -26.266 4.172 1 75.5 598 ASN B N 1
ATOM 11748 C CA . ASN B 1 598 ? 12.312 -24.969 3.533 1 75.5 598 ASN B CA 1
ATOM 11749 C C . ASN B 1 598 ? 11.32 -24.844 2.377 1 75.5 598 ASN B C 1
ATOM 11751 O O . ASN B 1 598 ? 11.539 -24.062 1.444 1 75.5 598 ASN B O 1
ATOM 11755 N N . SER B 1 599 ? 10.367 -25.719 2.395 1 85.69 599 SER B N 1
ATOM 11756 C CA . SER B 1 599 ? 9.328 -25.625 1.374 1 85.69 599 SER B CA 1
ATOM 11757 C C . SER B 1 599 ? 8.109 -24.875 1.899 1 85.69 599 SER B C 1
ATOM 11759 O O . SER B 1 599 ? 7.039 -24.906 1.281 1 85.69 599 SER B O 1
ATOM 11761 N N . ASP B 1 600 ? 8.297 -24.203 2.996 1 90.94 600 ASP B N 1
ATOM 11762 C CA . ASP B 1 600 ? 7.199 -23.469 3.598 1 90.94 600 ASP B CA 1
ATOM 11763 C C . ASP B 1 600 ? 6.699 -22.359 2.66 1 90.94 600 ASP B C 1
ATOM 11765 O O . ASP B 1 600 ? 7.492 -21.578 2.137 1 90.94 600 ASP B O 1
ATOM 11769 N N . ILE B 1 601 ? 5.488 -22.344 2.422 1 92.56 601 ILE B N 1
ATOM 11770 C CA . ILE B 1 601 ? 4.863 -21.266 1.666 1 92.56 601 ILE B CA 1
ATOM 11771 C C . ILE B 1 601 ? 4.141 -20.312 2.621 1 92.56 601 ILE B C 1
ATOM 11773 O O . ILE B 1 601 ? 3.195 -20.719 3.305 1 92.56 601 ILE B O 1
ATOM 11777 N N . ILE B 1 602 ? 4.602 -19.125 2.666 1 92.25 602 ILE B N 1
ATOM 11778 C CA . ILE B 1 602 ? 4.035 -18.141 3.566 1 92.25 602 ILE B CA 1
ATOM 11779 C C . ILE B 1 602 ? 2.814 -17.484 2.914 1 92.25 602 ILE B C 1
ATOM 11781 O O . ILE B 1 602 ? 2.865 -17.094 1.746 1 92.25 602 ILE B O 1
ATOM 11785 N N . PHE B 1 603 ? 1.715 -17.422 3.617 1 91.44 603 PHE B N 1
ATOM 11786 C CA . PHE B 1 603 ? 0.544 -16.688 3.162 1 91.44 603 PHE B CA 1
ATOM 11787 C C . PHE B 1 603 ? 0.02 -15.766 4.266 1 91.44 603 PHE B C 1
ATOM 11789 O O . PHE B 1 603 ? 0.592 -15.711 5.355 1 91.44 603 PHE B O 1
ATOM 11796 N N . ASP B 1 604 ? -0.917 -15 4.086 1 88.38 604 ASP B N 1
ATOM 11797 C CA . ASP B 1 604 ? -1.282 -13.875 4.945 1 88.38 604 ASP B CA 1
ATOM 11798 C C . ASP B 1 604 ? -1.81 -14.359 6.293 1 88.38 604 ASP B C 1
ATOM 11800 O O . ASP B 1 604 ? -1.765 -13.625 7.281 1 88.38 604 ASP B O 1
ATOM 11804 N N . GLN B 1 605 ? -2.309 -15.625 6.359 1 92.06 605 GLN B N 1
ATOM 11805 C CA . GLN B 1 605 ? -2.871 -16.109 7.617 1 92.06 605 GLN B CA 1
ATOM 11806 C C . GLN B 1 605 ? -2.078 -17.312 8.141 1 92.06 605 GLN B C 1
ATOM 11808 O O . GLN B 1 605 ? -2.566 -18.062 8.992 1 92.06 605 GLN B O 1
ATOM 11813 N N . GLY B 1 606 ? -0.904 -17.516 7.562 1 94.06 606 GLY B N 1
ATOM 11814 C CA . GLY B 1 606 ? -0.124 -18.609 8.117 1 94.06 606 GLY B CA 1
ATOM 11815 C C . GLY B 1 606 ? 0.839 -19.219 7.125 1 94.06 606 GLY B C 1
ATOM 11816 O O . GLY B 1 606 ? 1.524 -18.5 6.391 1 94.06 606 GLY B O 1
ATOM 11817 N N . VAL B 1 607 ? 0.971 -20.609 7.227 1 95 607 VAL B N 1
ATOM 11818 C CA . VAL B 1 607 ? 1.971 -21.312 6.426 1 95 607 VAL B CA 1
ATOM 11819 C C . VAL B 1 607 ? 1.334 -22.516 5.746 1 95 607 VAL B C 1
ATOM 11821 O O . VAL B 1 607 ? 0.464 -23.172 6.324 1 95 607 VAL B O 1
ATOM 11824 N N . ILE B 1 608 ? 1.683 -22.781 4.52 1 96.19 608 ILE B N 1
ATOM 11825 C CA . ILE B 1 608 ? 1.238 -23.922 3.742 1 96.19 608 ILE B CA 1
ATOM 11826 C C . ILE B 1 608 ? 2.41 -24.891 3.521 1 96.19 608 ILE B C 1
ATOM 11828 O O . ILE B 1 608 ? 3.496 -24.453 3.119 1 96.19 608 ILE B O 1
ATOM 11832 N N . HIS B 1 609 ? 2.211 -26.109 3.811 1 95.81 609 HIS B N 1
ATOM 11833 C CA . HIS B 1 609 ? 3.186 -27.156 3.531 1 95.81 609 HIS B CA 1
ATOM 11834 C C . HIS B 1 609 ? 2.73 -28.031 2.371 1 95.81 609 HIS B C 1
ATOM 11836 O O . HIS B 1 609 ? 1.848 -28.875 2.539 1 95.81 609 HIS B O 1
ATOM 11842 N N . PRO B 1 610 ? 3.301 -27.875 1.208 1 94.69 610 PRO B N 1
ATOM 11843 C CA . PRO B 1 610 ? 2.957 -28.781 0.109 1 94.69 610 PRO B CA 1
ATOM 11844 C C . PRO B 1 610 ? 3.473 -30.203 0.33 1 94.69 610 PRO B C 1
ATOM 11846 O O . PRO B 1 610 ? 4.617 -30.375 0.748 1 94.69 610 PRO B O 1
ATOM 11849 N N . LEU B 1 611 ? 2.639 -31.109 0.033 1 95.12 611 LEU B N 1
ATOM 11850 C CA . LEU B 1 611 ? 2.975 -32.5 0.299 1 95.12 611 LEU B CA 1
ATOM 11851 C C . LEU B 1 611 ? 3.137 -33.281 -1.002 1 95.12 611 LEU B C 1
ATOM 11853 O O . LEU B 1 611 ? 2.369 -33.094 -1.946 1 95.12 611 LEU B O 1
ATOM 11857 N N . ARG B 1 612 ? 4.062 -34.156 -1.019 1 90.94 612 ARG B N 1
ATOM 11858 C CA . ARG B 1 612 ? 4.262 -35.062 -2.16 1 90.94 612 ARG B CA 1
ATOM 11859 C C . ARG B 1 612 ? 3.469 -36.344 -1.997 1 90.94 612 ARG B C 1
ATOM 11861 O O . ARG B 1 612 ? 3.199 -37.031 -2.979 1 90.94 612 ARG B O 1
ATOM 11868 N N . ASP B 1 613 ? 3.109 -36.625 -0.728 1 88.75 613 ASP B N 1
ATOM 11869 C CA . ASP B 1 613 ? 2.314 -37.781 -0.416 1 88.75 613 ASP B CA 1
ATOM 11870 C C . ASP B 1 613 ? 1.05 -37.406 0.354 1 88.75 613 ASP B C 1
ATOM 11872 O O . ASP B 1 613 ? 1.004 -36.375 1.015 1 88.75 613 ASP B O 1
ATOM 11876 N N . ILE B 1 614 ? 0.064 -38.312 0.176 1 88.75 614 ILE B N 1
ATOM 11877 C CA . ILE B 1 614 ? -1.188 -38.031 0.863 1 88.75 614 ILE B CA 1
ATOM 11878 C C . ILE B 1 614 ? -1.326 -38.906 2.094 1 88.75 614 ILE B C 1
ATOM 11880 O O . ILE B 1 614 ? -1.017 -40.094 2.039 1 88.75 614 ILE B O 1
ATOM 11884 N N . ASN B 1 615 ? -1.602 -38.281 3.164 1 89.5 615 ASN B N 1
ATOM 11885 C CA . ASN B 1 615 ? -1.908 -38.969 4.422 1 89.5 615 ASN B CA 1
ATOM 11886 C C . ASN B 1 615 ? -3.371 -38.781 4.816 1 89.5 615 ASN B C 1
ATOM 11888 O O . ASN B 1 615 ? -3.934 -37.688 4.625 1 89.5 615 ASN B O 1
ATOM 11892 N N . PHE B 1 616 ? -3.922 -39.844 5.367 1 92.75 616 PHE B N 1
ATOM 11893 C CA . PHE B 1 616 ? -5.344 -39.781 5.688 1 92.75 616 PHE B CA 1
ATOM 11894 C C . PHE B 1 616 ? -5.559 -39.812 7.195 1 92.75 616 PHE B C 1
ATOM 11896 O O . PHE B 1 616 ? -4.789 -40.438 7.922 1 92.75 616 PHE B O 1
ATOM 11903 N N . PRO B 1 617 ? -6.629 -39.188 7.629 1 95.12 617 PRO B N 1
ATOM 11904 C CA . PRO B 1 617 ? -6.953 -39.188 9.062 1 95.12 617 PRO B CA 1
ATOM 11905 C C . PRO B 1 617 ? -7.484 -40.531 9.539 1 95.12 617 PRO B C 1
ATOM 11907 O O . PRO B 1 617 ? -8 -41.312 8.742 1 95.12 617 PRO B O 1
ATOM 11910 N N . LYS B 1 618 ? -7.398 -40.75 10.828 1 93.75 618 LYS B N 1
ATOM 11911 C CA . LYS B 1 618 ? -7.844 -41.969 11.453 1 93.75 618 LYS B CA 1
ATOM 11912 C C . LYS B 1 618 ? -9.352 -42.156 11.328 1 93.75 618 LYS B C 1
ATOM 11914 O O . LYS B 1 618 ? -9.852 -43.281 11.211 1 93.75 618 LYS B O 1
ATOM 11919 N N . ASP B 1 619 ? -10.055 -41.062 11.266 1 92.56 619 ASP B N 1
ATOM 11920 C CA . ASP B 1 619 ? -11.508 -41.094 11.258 1 92.56 619 ASP B CA 1
ATOM 11921 C C . ASP B 1 619 ? -12.055 -41.281 9.844 1 92.56 619 ASP B C 1
ATOM 11923 O O . ASP B 1 619 ? -13.266 -41.406 9.648 1 92.56 619 ASP B O 1
ATOM 11927 N N . LEU B 1 620 ? -11.219 -41.281 8.898 1 93.69 620 LEU B N 1
ATOM 11928 C CA . LEU B 1 620 ? -11.672 -41.5 7.527 1 93.69 620 LEU B CA 1
ATOM 11929 C C . LEU B 1 620 ? -11.68 -43 7.18 1 93.69 620 LEU B C 1
ATOM 11931 O O . LEU B 1 620 ? -10.633 -43.625 7.188 1 93.69 620 LEU B O 1
ATOM 11935 N N . PHE B 1 621 ? -12.867 -43.5 6.895 1 91 621 PHE B N 1
ATOM 11936 C CA . PHE B 1 621 ? -13.016 -44.906 6.582 1 91 621 PHE B CA 1
ATOM 11937 C C . PHE B 1 621 ? -13.539 -45.094 5.164 1 91 621 PHE B C 1
ATOM 11939 O O . PHE B 1 621 ? -14.734 -44.938 4.91 1 91 621 PHE B O 1
ATOM 11946 N N . ILE B 1 622 ? -12.641 -45.406 4.297 1 91.69 622 ILE B N 1
ATOM 11947 C CA . ILE B 1 622 ? -13 -45.781 2.93 1 91.69 622 ILE B CA 1
ATOM 11948 C C . ILE B 1 622 ? -12.711 -47.25 2.701 1 91.69 622 ILE B C 1
ATOM 11950 O O . ILE B 1 622 ? -11.555 -47.688 2.703 1 91.69 622 ILE B O 1
ATOM 11954 N N . THR B 1 623 ? -13.734 -48 2.502 1 89.62 623 THR B N 1
ATOM 11955 C CA . THR B 1 623 ? -13.617 -49.438 2.375 1 89.62 623 THR B CA 1
ATOM 11956 C C . THR B 1 623 ? -13.422 -49.844 0.916 1 89.62 623 THR B C 1
ATOM 11958 O O . THR B 1 623 ? -13.555 -49.031 0.015 1 89.62 623 THR B O 1
ATOM 11961 N N . LEU B 1 624 ? -13.086 -51.156 0.74 1 90.38 624 LEU B N 1
ATOM 11962 C CA . LEU B 1 624 ? -12.953 -51.719 -0.602 1 90.38 624 LEU B CA 1
ATOM 11963 C C . LEU B 1 624 ? -14.273 -51.625 -1.358 1 90.38 624 LEU B C 1
ATOM 11965 O O . LEU B 1 624 ? -14.289 -51.375 -2.568 1 90.38 624 LEU B O 1
ATOM 11969 N N . LYS B 1 625 ? -15.359 -51.844 -0.631 1 89.88 625 LYS B N 1
ATOM 11970 C CA . LYS B 1 625 ? -16.688 -51.75 -1.23 1 89.88 625 LYS B CA 1
ATOM 11971 C C . LYS B 1 625 ? -16.938 -50.375 -1.795 1 89.88 625 LYS B C 1
ATOM 11973 O O . LYS B 1 625 ? -17.469 -50.219 -2.896 1 89.88 625 LYS B O 1
ATOM 11978 N N . ASP B 1 626 ? -16.531 -49.438 -0.967 1 92.06 626 ASP B N 1
ATOM 11979 C CA . ASP B 1 626 ? -16.703 -48.062 -1.39 1 92.06 626 ASP B CA 1
ATOM 11980 C C . ASP B 1 626 ? -15.914 -47.75 -2.664 1 92.06 626 ASP B C 1
ATOM 11982 O O . ASP B 1 626 ? -16.391 -47.062 -3.551 1 92.06 626 ASP B O 1
ATOM 11986 N N . LEU B 1 627 ? -14.75 -48.281 -2.76 1 92.62 627 LEU B N 1
ATOM 11987 C CA . LEU B 1 627 ? -13.875 -48.031 -3.908 1 92.62 627 LEU B CA 1
ATOM 11988 C C . LEU B 1 627 ? -14.43 -48.688 -5.16 1 92.62 627 LEU B C 1
ATOM 11990 O O . LEU B 1 627 ? -14.359 -48.125 -6.254 1 92.62 627 LEU B O 1
ATOM 11994 N N . ILE B 1 628 ? -15.008 -49.875 -5.047 1 92.81 628 ILE B N 1
ATOM 11995 C CA . ILE B 1 628 ? -15.594 -50.562 -6.188 1 92.81 628 ILE B CA 1
ATOM 11996 C C . ILE B 1 628 ? -16.797 -49.781 -6.711 1 92.81 628 ILE B C 1
ATOM 11998 O O . ILE B 1 628 ? -16.969 -49.625 -7.926 1 92.81 628 ILE B O 1
ATOM 12002 N N . LYS B 1 629 ? -17.547 -49.375 -5.797 1 92.31 629 LYS B N 1
ATOM 12003 C CA . LYS B 1 629 ? -18.703 -48.562 -6.188 1 92.31 629 LYS B CA 1
ATOM 12004 C C . LYS B 1 629 ? -18.281 -47.281 -6.891 1 92.31 629 LYS B C 1
ATOM 12006 O O . LYS B 1 629 ? -18.906 -46.844 -7.863 1 92.31 629 LYS B O 1
ATOM 12011 N N . THR B 1 630 ? -17.25 -46.688 -6.359 1 92.81 630 THR B N 1
ATOM 12012 C CA . THR B 1 630 ? -16.75 -45.438 -6.938 1 92.81 630 THR B CA 1
ATOM 12013 C C . THR B 1 630 ? -16.188 -45.688 -8.336 1 92.81 630 THR B C 1
ATOM 12015 O O . THR B 1 630 ? -16.266 -44.812 -9.195 1 92.81 630 THR B O 1
ATOM 12018 N N . ALA B 1 631 ? -15.617 -46.844 -8.562 1 91.25 631 ALA B N 1
ATOM 12019 C CA . ALA B 1 631 ? -15.086 -47.219 -9.875 1 91.25 631 ALA B CA 1
ATOM 12020 C C . ALA B 1 631 ? -16.219 -47.375 -10.891 1 91.25 631 ALA B C 1
ATOM 12022 O O . ALA B 1 631 ? -15.969 -47.438 -12.094 1 91.25 631 ALA B O 1
ATOM 12023 N N . GLY B 1 632 ? -17.453 -47.5 -10.43 1 88.56 632 GLY B N 1
ATOM 12024 C CA . GLY B 1 632 ? -18.594 -47.562 -11.32 1 88.56 632 GLY B CA 1
ATOM 12025 C C . GLY B 1 632 ? -18.953 -48.969 -11.727 1 88.56 632 GLY B C 1
ATOM 12026 O O . GLY B 1 632 ? -19.484 -49.219 -12.812 1 88.56 632 GLY B O 1
ATOM 12027 N N . VAL B 1 633 ? -18.531 -49.969 -10.891 1 91.31 633 VAL B N 1
ATOM 12028 C CA . VAL B 1 633 ? -18.797 -51.344 -11.25 1 91.31 633 VAL B CA 1
ATOM 12029 C C . VAL B 1 633 ? -19.453 -52.062 -10.07 1 91.31 633 VAL B C 1
ATOM 12031 O O . VAL B 1 633 ? -18.938 -53.094 -9.586 1 91.31 633 VAL B O 1
ATOM 12034 N N . PRO B 1 634 ? -20.578 -51.656 -9.68 1 89.38 634 PRO B N 1
ATOM 12035 C CA . PRO B 1 634 ? -21.203 -52.312 -8.539 1 89.38 634 PRO B CA 1
ATOM 12036 C C . PRO B 1 634 ? -21.516 -53.781 -8.797 1 89.38 634 PRO B C 1
ATOM 12038 O O . PRO B 1 634 ? -21.594 -54.594 -7.852 1 89.38 634 PRO B O 1
ATOM 12041 N N . GLU B 1 635 ? -21.609 -54.219 -10.008 1 90.69 635 GLU B N 1
ATOM 12042 C CA . GLU B 1 635 ? -21.891 -55.594 -10.367 1 90.69 635 GLU B CA 1
ATOM 12043 C C . GLU B 1 635 ? -20.781 -56.531 -9.875 1 90.69 635 GLU B C 1
ATOM 12045 O O . GLU B 1 635 ? -21.047 -57.656 -9.477 1 90.69 635 GLU B O 1
ATOM 12050 N N . PHE B 1 636 ? -19.656 -56.062 -9.969 1 92.38 636 PHE B N 1
ATOM 12051 C CA . PHE B 1 636 ? -18.531 -56.875 -9.531 1 92.38 636 PHE B CA 1
ATOM 12052 C C . PHE B 1 636 ? -18.641 -57.219 -8.055 1 92.38 636 PHE B C 1
ATOM 12054 O O . PHE B 1 636 ? -18.25 -58.312 -7.625 1 92.38 636 PHE B O 1
ATOM 12061 N N . LEU B 1 637 ? -19.141 -56.281 -7.266 1 90.81 637 LEU B N 1
ATOM 12062 C CA . LEU B 1 637 ? -19.391 -56.531 -5.848 1 90.81 637 LEU B CA 1
ATOM 12063 C C . LEU B 1 637 ? -20.438 -57.625 -5.664 1 90.81 637 LEU B C 1
ATOM 12065 O O . LEU B 1 637 ? -20.297 -58.469 -4.777 1 90.81 637 LEU B O 1
ATOM 12069 N N . GLU B 1 638 ? -21.391 -57.594 -6.496 1 89.25 638 GLU B N 1
ATOM 12070 C CA . GLU B 1 638 ? -22.422 -58.625 -6.453 1 89.25 638 GLU B CA 1
ATOM 12071 C C . GLU B 1 638 ? -21.859 -60 -6.785 1 89.25 638 GLU B C 1
ATOM 12073 O O . GLU B 1 638 ? -22.266 -61 -6.203 1 89.25 638 GLU B O 1
ATOM 12078 N N . PHE B 1 639 ? -20.953 -60 -7.754 1 93.31 639 PHE B N 1
ATOM 12079 C CA . PHE B 1 639 ? -20.312 -61.25 -8.109 1 93.31 639 PHE B CA 1
ATOM 12080 C C . PHE B 1 639 ? -19.609 -61.875 -6.902 1 93.31 639 PHE B C 1
ATOM 12082 O O . PHE B 1 639 ? -19.703 -63.062 -6.656 1 93.31 639 PHE B O 1
ATOM 12089 N N . LEU B 1 640 ? -18.906 -61.062 -6.211 1 91 640 LEU B N 1
ATOM 12090 C CA . LEU B 1 640 ? -18.125 -61.531 -5.078 1 91 640 LEU B CA 1
ATOM 12091 C C . LEU B 1 640 ? -19.016 -61.969 -3.932 1 91 640 LEU B C 1
ATOM 12093 O O . LEU B 1 640 ? -18.734 -62.969 -3.266 1 91 640 LEU B O 1
ATOM 12097 N N . GLU B 1 641 ? -20.078 -61.312 -3.705 1 88.62 641 GLU B N 1
ATOM 12098 C CA . GLU B 1 641 ? -20.984 -61.594 -2.592 1 88.62 641 GLU B CA 1
ATOM 12099 C C . GLU B 1 641 ? -21.797 -62.844 -2.844 1 88.62 641 GLU B C 1
ATOM 12101 O O . GLU B 1 641 ? -22.359 -63.438 -1.912 1 88.62 641 GLU B O 1
ATOM 12106 N N . ASN B 1 642 ? -21.812 -63.219 -4.051 1 88.5 642 ASN B N 1
ATOM 12107 C CA . ASN B 1 642 ? -22.547 -64.438 -4.41 1 88.5 642 ASN B CA 1
ATOM 12108 C C . ASN B 1 642 ? -21.875 -65.688 -3.855 1 88.5 642 ASN B C 1
ATOM 12110 O O . ASN B 1 642 ? -22.516 -66.75 -3.762 1 88.5 642 ASN B O 1
ATOM 12114 N N . PHE B 1 643 ? -20.656 -65.562 -3.559 1 90.06 643 PHE B N 1
ATOM 12115 C CA . PHE B 1 643 ? -19.922 -66.75 -3.033 1 90.06 643 PHE B CA 1
ATOM 12116 C C . PHE B 1 643 ? -19.5 -66.5 -1.585 1 90.06 643 PHE B C 1
ATOM 12118 O O . PHE B 1 643 ? -18.891 -65.5 -1.27 1 90.06 643 PHE B O 1
ATOM 12125 N N . GLN B 1 644 ? -19.75 -67.438 -0.751 1 85 644 GLN B N 1
ATOM 12126 C CA . GLN B 1 644 ? -19.438 -67.312 0.67 1 85 644 GLN B CA 1
ATOM 12127 C C . GLN B 1 644 ? -17.938 -67.312 0.905 1 85 644 GLN B C 1
ATOM 12129 O O . GLN B 1 644 ? -17.453 -66.75 1.891 1 85 644 GLN B O 1
ATOM 12134 N N . GLU B 1 645 ? -17.188 -67.812 0.071 1 84 645 GLU B N 1
ATOM 12135 C CA . GLU B 1 645 ? -15.734 -67.875 0.193 1 84 645 GLU B CA 1
ATOM 12136 C C . GLU B 1 645 ? -15.086 -66.5 0.127 1 84 645 GLU B C 1
ATOM 12138 O O . GLU B 1 645 ? -14 -66.312 0.67 1 84 645 GLU B O 1
ATOM 12143 N N . PHE B 1 646 ? -15.75 -65.688 -0.539 1 87.69 646 PHE B N 1
ATOM 12144 C CA . PHE B 1 646 ? -15.148 -64.375 -0.737 1 87.69 646 PHE B CA 1
ATOM 12145 C C . PHE B 1 646 ? -15.734 -63.344 0.24 1 87.69 646 PHE B C 1
ATOM 12147 O O . PHE B 1 646 ? -15.375 -62.188 0.207 1 87.69 646 PHE B O 1
ATOM 12154 N N . SER B 1 647 ? -16.625 -63.75 1.06 1 79.06 647 SER B N 1
ATOM 12155 C CA . SER B 1 647 ? -17.25 -62.875 2.023 1 79.06 647 SER B CA 1
ATOM 12156 C C . SER B 1 647 ? -16.25 -62.344 3.041 1 79.06 647 SER B C 1
ATOM 12158 O O . SER B 1 647 ? -16.438 -61.281 3.613 1 79.06 647 SER B O 1
ATOM 12160 N N . SER B 1 648 ? -15.164 -63.062 3.189 1 78.19 648 SER B N 1
ATOM 12161 C CA . SER B 1 648 ? -14.148 -62.688 4.156 1 78.19 648 SER B CA 1
ATOM 12162 C C . SER B 1 648 ? -13.383 -61.438 3.693 1 78.19 648 SER B C 1
ATOM 12164 O O . SER B 1 648 ? -12.805 -60.719 4.508 1 78.19 648 SER B O 1
ATOM 12166 N N . ILE B 1 649 ? -13.398 -61.25 2.461 1 81.19 649 ILE B N 1
ATOM 12167 C CA . ILE B 1 649 ? -12.695 -60.094 1.918 1 81.19 649 ILE B CA 1
ATOM 12168 C C . ILE B 1 649 ? -13.312 -58.812 2.457 1 81.19 649 ILE B C 1
ATOM 12170 O O . ILE B 1 649 ? -12.602 -57.844 2.789 1 81.19 649 ILE B O 1
ATOM 12174 N N . PHE B 1 650 ? -14.562 -58.75 2.584 1 79.44 650 PHE B N 1
ATOM 12175 C CA . PHE B 1 650 ? -15.266 -57.531 2.982 1 79.44 650 PHE B CA 1
ATOM 12176 C C . PHE B 1 650 ? -15.57 -57.562 4.477 1 79.44 650 PHE B C 1
ATOM 12178 O O . PHE B 1 650 ? -15.531 -56.531 5.137 1 79.44 650 PHE B O 1
ATOM 12185 N N . ALA B 1 651 ? -15.922 -58.75 4.988 1 68.38 651 ALA B N 1
ATOM 12186 C CA . ALA B 1 651 ? -16.375 -58.875 6.375 1 68.38 651 ALA B CA 1
ATOM 12187 C C . ALA B 1 651 ? -15.203 -58.719 7.344 1 68.38 651 ALA B C 1
ATOM 12189 O O . ALA B 1 651 ? -15.344 -58.062 8.391 1 68.38 651 ALA B O 1
ATOM 12190 N N . TYR B 1 652 ? -14.008 -59.281 6.988 1 64.88 652 TYR B N 1
ATOM 12191 C CA . TYR B 1 652 ? -12.906 -59.281 7.949 1 64.88 652 TYR B CA 1
ATOM 12192 C C . TYR B 1 652 ? -11.773 -58.375 7.488 1 64.88 652 TYR B C 1
ATOM 12194 O O . TYR B 1 652 ? -10.695 -58.344 8.086 1 64.88 652 TYR B O 1
ATOM 12202 N N . ASN B 1 653 ? -11.984 -57.531 6.664 1 67.81 653 ASN B N 1
ATOM 12203 C CA . ASN B 1 653 ? -10.984 -56.625 6.145 1 67.81 653 ASN B CA 1
ATOM 12204 C C . ASN B 1 653 ? -9.648 -57.312 5.895 1 67.81 653 ASN B C 1
ATOM 12206 O O . ASN B 1 653 ? -8.602 -56.844 6.332 1 67.81 653 ASN B O 1
ATOM 12210 N N . GLU B 1 654 ? -9.68 -58.469 5.367 1 75.19 654 GLU B N 1
ATOM 12211 C CA . GLU B 1 654 ? -8.445 -59.188 5.031 1 75.19 654 GLU B CA 1
ATOM 12212 C C . GLU B 1 654 ? -7.676 -58.469 3.93 1 75.19 654 GLU B C 1
ATOM 12214 O O . GLU B 1 654 ? -8.242 -57.625 3.209 1 75.19 654 GLU B O 1
ATOM 12219 N N . SER B 1 655 ? -6.344 -58.719 3.908 1 84.12 655 SER B N 1
ATOM 12220 C CA . SER B 1 655 ? -5.445 -58 2.998 1 84.12 655 SER B CA 1
ATOM 12221 C C . SER B 1 655 ? -5.516 -58.594 1.59 1 84.12 655 SER B C 1
ATOM 12223 O O . SER B 1 655 ? -4.734 -59.5 1.241 1 84.12 655 SER B O 1
ATOM 12225 N N . TYR B 1 656 ? -6.531 -58.156 0.879 1 88.88 656 TYR B N 1
ATOM 12226 C CA . TYR B 1 656 ? -6.652 -58.531 -0.524 1 88.88 656 TYR B CA 1
ATOM 12227 C C . TYR B 1 656 ? -6.801 -57.312 -1.41 1 88.88 656 TYR B C 1
ATOM 12229 O O . TYR B 1 656 ? -7.309 -56.281 -0.967 1 88.88 656 TYR B O 1
ATOM 12237 N N . SER B 1 657 ? -6.25 -57.438 -2.543 1 92.56 657 SER B N 1
ATOM 12238 C CA . SER B 1 657 ? -6.465 -56.438 -3.562 1 92.56 657 SER B CA 1
ATOM 12239 C C . SER B 1 657 ? -7.297 -56.969 -4.719 1 92.56 657 SER B C 1
ATOM 12241 O O . SER B 1 657 ? -7.285 -58.188 -4.988 1 92.56 657 SER B O 1
ATOM 12243 N N . LEU B 1 658 ? -8.055 -56.156 -5.281 1 93.75 658 LEU B N 1
ATOM 12244 C CA . LEU B 1 658 ? -9 -56.594 -6.297 1 93.75 658 LEU B CA 1
ATOM 12245 C C . LEU B 1 658 ? -8.688 -55.969 -7.648 1 93.75 658 LEU B C 1
ATOM 12247 O O . LEU B 1 658 ? -8.367 -54.781 -7.715 1 93.75 658 LEU B O 1
ATOM 12251 N N . LEU B 1 659 ? -8.633 -56.719 -8.656 1 94.75 659 LEU B N 1
ATOM 12252 C CA . LEU B 1 659 ? -8.586 -56.281 -10.031 1 94.75 659 LEU B CA 1
ATOM 12253 C C . LEU B 1 659 ? -9.984 -56.219 -10.633 1 94.75 659 LEU B C 1
ATOM 12255 O O . LEU B 1 659 ? -10.531 -57.219 -11.039 1 94.75 659 LEU B O 1
ATOM 12259 N N . VAL B 1 660 ? -10.492 -55.031 -10.75 1 94.12 660 VAL B N 1
ATOM 12260 C CA . VAL B 1 660 ? -11.883 -54.844 -11.148 1 94.12 660 VAL B CA 1
ATOM 12261 C C . VAL B 1 660 ? -11.945 -54.375 -12.594 1 94.12 660 VAL B C 1
ATOM 12263 O O . VAL B 1 660 ? -11.484 -53.281 -12.914 1 94.12 660 VAL B O 1
ATOM 12266 N N . PRO B 1 661 ? -12.492 -55.188 -13.453 1 92.38 661 PRO B N 1
ATOM 12267 C CA . PRO B 1 661 ? -12.656 -54.719 -14.828 1 92.38 661 PRO B CA 1
ATOM 12268 C C . PRO B 1 661 ? -13.758 -53.688 -14.984 1 92.38 661 PRO B C 1
ATOM 12270 O O . PRO B 1 661 ? -14.648 -53.594 -14.125 1 92.38 661 PRO B O 1
ATOM 12273 N N . THR B 1 662 ? -13.719 -53 -16.016 1 89.12 662 THR B N 1
ATOM 12274 C CA . THR B 1 662 ? -14.734 -51.969 -16.266 1 89.12 662 THR B CA 1
ATOM 12275 C C . THR B 1 662 ? -16.094 -52.625 -16.547 1 89.12 662 THR B C 1
ATOM 12277 O O . THR B 1 662 ? -16.141 -53.781 -17.016 1 89.12 662 THR B O 1
ATOM 12280 N N . GLN B 1 663 ? -17.125 -51.875 -16.219 1 86.25 663 GLN B N 1
ATOM 12281 C CA . GLN B 1 663 ? -18.469 -52.406 -16.438 1 86.25 663 GLN B CA 1
ATOM 12282 C C . GLN B 1 663 ? -18.703 -52.75 -17.906 1 86.25 663 GLN B C 1
ATOM 12284 O O . GLN B 1 663 ? -19.266 -53.781 -18.234 1 86.25 663 GLN B O 1
ATOM 12289 N N . ALA B 1 664 ? -18.297 -51.844 -18.703 1 80.31 664 ALA B N 1
ATOM 12290 C CA . ALA B 1 664 ? -18.453 -52.031 -20.141 1 80.31 664 ALA B CA 1
ATOM 12291 C C . ALA B 1 664 ? -17.766 -53.312 -20.625 1 80.31 664 ALA B C 1
ATOM 12293 O O . ALA B 1 664 ? -18.281 -54.031 -21.469 1 80.31 664 ALA B O 1
ATOM 12294 N N . SER B 1 665 ? -16.609 -53.594 -20.062 1 83.38 665 SER B N 1
ATOM 12295 C CA . SER B 1 665 ? -15.859 -54.781 -20.484 1 83.38 665 SER B CA 1
ATOM 12296 C C . SER B 1 665 ? -16.5 -56.062 -19.953 1 83.38 665 SER B C 1
ATOM 12298 O O . SER B 1 665 ? -16.453 -57.094 -20.609 1 83.38 665 SER B O 1
ATOM 12300 N N . LEU B 1 666 ? -17.047 -56.062 -18.797 1 87.5 666 LEU B N 1
ATOM 12301 C CA . LEU B 1 666 ? -17.75 -57.219 -18.25 1 87.5 666 LEU B CA 1
ATOM 12302 C C . LEU B 1 666 ? -18.938 -57.625 -19.109 1 87.5 666 LEU B C 1
ATOM 12304 O O . LEU B 1 666 ? -19.156 -58.781 -19.391 1 87.5 666 LEU B O 1
ATOM 12308 N N . ILE B 1 667 ? -19.609 -56.625 -19.562 1 83.69 667 ILE B N 1
ATOM 12309 C CA . ILE B 1 667 ? -20.781 -56.844 -20.406 1 83.69 667 ILE B CA 1
ATOM 12310 C C . ILE B 1 667 ? -20.328 -57.375 -21.766 1 83.69 667 ILE B C 1
ATOM 12312 O O . ILE B 1 667 ? -20.922 -58.344 -22.297 1 83.69 667 ILE B O 1
ATOM 12316 N N . ARG B 1 668 ? -19.359 -56.844 -22.234 1 79.5 668 ARG B N 1
ATOM 12317 C CA . ARG B 1 668 ? -18.859 -57.219 -23.547 1 79.5 668 ARG B CA 1
ATOM 12318 C C . ARG B 1 668 ? -18.359 -58.656 -23.547 1 79.5 668 ARG B C 1
ATOM 12320 O O . ARG B 1 668 ? -18.531 -59.375 -24.531 1 79.5 668 ARG B O 1
ATOM 12327 N N . GLU B 1 669 ? -17.766 -59.094 -22.484 1 84.06 669 GLU B N 1
ATOM 12328 C CA . GLU B 1 669 ? -17.219 -60.438 -22.391 1 84.06 669 GLU B CA 1
ATOM 12329 C C . GLU B 1 669 ? -18.25 -61.406 -21.859 1 84.06 669 GLU B C 1
ATOM 12331 O O . GLU B 1 669 ? -17.953 -62.594 -21.688 1 84.06 669 GLU B O 1
ATOM 12336 N N . GLY B 1 670 ? -19.438 -60.969 -21.578 1 83.38 670 GLY B N 1
ATOM 12337 C CA . GLY B 1 670 ? -20.547 -61.812 -21.156 1 83.38 670 GLY B CA 1
ATOM 12338 C C . GLY B 1 670 ? -20.391 -62.344 -19.75 1 83.38 670 GLY B C 1
ATOM 12339 O O . GLY B 1 670 ? -20.797 -63.469 -19.469 1 83.38 670 GLY B O 1
ATOM 12340 N N . ILE B 1 671 ? -19.688 -61.688 -18.984 1 89.38 671 ILE B N 1
ATOM 12341 C CA . ILE B 1 671 ? -19.5 -62.125 -17.609 1 89.38 671 ILE B CA 1
ATOM 12342 C C . ILE B 1 671 ? -20.641 -61.594 -16.75 1 89.38 671 ILE B C 1
ATOM 12344 O O . ILE B 1 671 ? -20.797 -60.375 -16.578 1 89.38 671 ILE B O 1
ATOM 12348 N N . ASN B 1 672 ? -21.438 -62.406 -16.266 1 88.75 672 ASN B N 1
ATOM 12349 C CA . ASN B 1 672 ? -22.562 -62.094 -15.398 1 88.75 672 ASN B CA 1
ATOM 12350 C C . ASN B 1 672 ? -22.703 -63.094 -14.266 1 88.75 672 ASN B C 1
ATOM 12352 O O . ASN B 1 672 ? -21.812 -63.938 -14.055 1 88.75 672 ASN B O 1
ATOM 12356 N N . LEU B 1 673 ? -23.688 -63 -13.523 1 88.81 673 LEU B N 1
ATOM 12357 C CA . LEU B 1 673 ? -23.891 -63.844 -12.352 1 88.81 673 LEU B CA 1
ATOM 12358 C C . LEU B 1 673 ? -24.078 -65.312 -12.758 1 88.81 673 LEU B C 1
ATOM 12360 O O . LEU B 1 673 ? -23.781 -66.188 -11.984 1 88.81 673 LEU B O 1
ATOM 12364 N N . ASN B 1 674 ? -24.562 -65.562 -14.031 1 84.25 674 ASN B N 1
ATOM 12365 C CA . ASN B 1 674 ? -24.844 -66.875 -14.516 1 84.25 674 ASN B CA 1
ATOM 12366 C C . ASN B 1 674 ? -23.656 -67.5 -15.281 1 84.25 674 ASN B C 1
ATOM 12368 O O . ASN B 1 674 ? -23.75 -68.562 -15.883 1 84.25 674 ASN B O 1
ATOM 12372 N N . PHE B 1 675 ? -22.672 -66.812 -15.141 1 86.19 675 PHE B N 1
ATOM 12373 C CA . PHE B 1 675 ? -21.469 -67.25 -15.805 1 86.19 675 PHE B CA 1
ATOM 12374 C C . PHE B 1 675 ? -21 -68.562 -15.188 1 86.19 675 PHE B C 1
ATOM 12376 O O . PHE B 1 675 ? -20.922 -68.688 -13.961 1 86.19 675 PHE B O 1
ATOM 12383 N N . THR B 1 676 ? -20.828 -69.688 -15.898 1 84.62 676 THR B N 1
ATOM 12384 C CA . THR B 1 676 ? -20.562 -71.062 -15.445 1 84.62 676 THR B CA 1
ATOM 12385 C C . THR B 1 676 ? -19.297 -71.062 -14.602 1 84.62 676 THR B C 1
ATOM 12387 O O . THR B 1 676 ? -19.266 -71.75 -13.555 1 84.62 676 THR B O 1
ATOM 12390 N N . SER B 1 677 ? -18.188 -70.438 -15.023 1 90.06 677 SER B N 1
ATOM 12391 C CA . SER B 1 677 ? -16.938 -70.5 -14.273 1 90.06 677 SER B CA 1
ATOM 12392 C C . SER B 1 677 ? -16.688 -69.188 -13.57 1 90.06 677 SER B C 1
ATOM 12394 O O . SER B 1 677 ? -15.547 -68.688 -13.531 1 90.06 677 SER B O 1
ATOM 12396 N N . LEU B 1 678 ? -17.672 -68.688 -12.93 1 92.12 678 LEU B N 1
ATOM 12397 C CA . LEU B 1 678 ? -17.578 -67.375 -12.297 1 92.12 678 LEU B CA 1
ATOM 12398 C C . LEU B 1 678 ? -16.641 -67.438 -11.102 1 92.12 678 LEU B C 1
ATOM 12400 O O . LEU B 1 678 ? -15.898 -66.5 -10.852 1 92.12 678 LEU B O 1
ATOM 12404 N N . LYS B 1 679 ? -16.672 -68.5 -10.336 1 91.62 679 LYS B N 1
ATOM 12405 C CA . LYS B 1 679 ? -15.844 -68.562 -9.141 1 91.62 679 LYS B CA 1
ATOM 12406 C C . LYS B 1 679 ? -14.359 -68.562 -9.508 1 91.62 679 LYS B C 1
ATOM 12408 O O . LYS B 1 679 ? -13.57 -67.875 -8.875 1 91.62 679 LYS B O 1
ATOM 12413 N N . GLU B 1 680 ? -14.039 -69.375 -10.5 1 90.25 680 GLU B N 1
ATOM 12414 C CA . GLU B 1 680 ? -12.648 -69.375 -10.945 1 90.25 680 GLU B CA 1
ATOM 12415 C C . GLU B 1 680 ? -12.234 -68.062 -11.547 1 90.25 680 GLU B C 1
ATOM 12417 O O . GLU B 1 680 ? -11.086 -67.625 -11.391 1 90.25 680 GLU B O 1
ATOM 12422 N N . PHE B 1 681 ? -13.141 -67.5 -12.188 1 93.19 681 PHE B N 1
ATOM 12423 C CA . PHE B 1 681 ? -12.914 -66.125 -12.742 1 93.19 681 PHE B CA 1
ATOM 12424 C C . PHE B 1 681 ? -12.586 -65.125 -11.641 1 93.19 681 PHE B C 1
ATOM 12426 O O . PHE B 1 681 ? -11.633 -64.375 -11.758 1 93.19 681 PHE B O 1
ATOM 12433 N N . LEU B 1 682 ? -13.312 -65.125 -10.594 1 93.44 682 LEU B N 1
ATOM 12434 C CA . LEU B 1 682 ? -13.133 -64.188 -9.5 1 93.44 682 LEU B CA 1
ATOM 12435 C C . LEU B 1 682 ? -11.812 -64.438 -8.773 1 93.44 682 LEU B C 1
ATOM 12437 O O . LEU B 1 682 ? -11.133 -63.531 -8.352 1 93.44 682 LEU B O 1
ATOM 12441 N N . LYS B 1 683 ? -11.453 -65.688 -8.672 1 92.19 683 LYS B N 1
ATOM 12442 C CA . LYS B 1 683 ? -10.195 -66 -8.016 1 92.19 683 LYS B CA 1
ATOM 12443 C C . LYS B 1 683 ? -9 -65.438 -8.773 1 92.19 683 LYS B C 1
ATOM 12445 O O . LYS B 1 683 ? -7.977 -65.125 -8.172 1 92.19 683 LYS B O 1
ATOM 12450 N N . LEU B 1 684 ? -9.148 -65.375 -10.031 1 91.62 684 LEU B N 1
ATOM 12451 C CA . LEU B 1 684 ? -8.102 -64.812 -10.875 1 91.62 684 LEU B CA 1
ATOM 12452 C C . LEU B 1 684 ? -8 -63.281 -10.711 1 91.62 684 LEU B C 1
ATOM 12454 O O . LEU B 1 684 ? -6.969 -62.688 -11.016 1 91.62 684 LEU B O 1
ATOM 12458 N N . HIS B 1 685 ? -9.031 -62.719 -10.211 1 94.25 685 HIS B N 1
ATOM 12459 C CA . HIS B 1 685 ? -9.102 -61.281 -10.094 1 94.25 685 HIS B CA 1
ATOM 12460 C C . HIS B 1 685 ? -8.93 -60.812 -8.641 1 94.25 685 HIS B C 1
ATOM 12462 O O . HIS B 1 685 ? -9.164 -59.656 -8.305 1 94.25 685 HIS B O 1
ATOM 12468 N N . ILE B 1 686 ? -8.609 -61.656 -7.738 1 93.38 686 ILE B N 1
ATOM 12469 C CA . ILE B 1 686 ? -8.305 -61.375 -6.344 1 93.38 686 ILE B CA 1
ATOM 12470 C C . ILE B 1 686 ? -6.82 -61.625 -6.078 1 93.38 686 ILE B C 1
ATOM 12472 O O . ILE B 1 686 ? -6.336 -62.75 -6.242 1 93.38 686 ILE B O 1
ATOM 12476 N N . VAL B 1 687 ? -6.164 -60.531 -5.738 1 92.56 687 VAL B N 1
ATOM 12477 C CA . VAL B 1 687 ? -4.734 -60.594 -5.453 1 92.56 687 VAL B CA 1
ATOM 12478 C C . VAL B 1 687 ? -4.512 -60.688 -3.947 1 92.56 687 VAL B C 1
ATOM 12480 O O . VAL B 1 687 ? -5.16 -60 -3.168 1 92.56 687 VAL B O 1
ATOM 12483 N N . THR B 1 688 ? -3.555 -61.5 -3.631 1 87 688 THR B N 1
ATOM 12484 C CA . THR B 1 688 ? -3.246 -61.656 -2.213 1 87 688 THR B CA 1
ATOM 12485 C C . THR B 1 688 ? -2.557 -60.406 -1.67 1 87 688 THR B C 1
ATOM 12487 O O . THR B 1 688 ? -1.84 -59.719 -2.4 1 87 688 THR B O 1
ATOM 12490 N N . GLY B 1 689 ? -2.771 -60.062 -0.455 1 77.62 689 GLY B N 1
ATOM 12491 C CA . GLY B 1 689 ? -2.342 -58.844 0.194 1 77.62 689 GLY B CA 1
ATOM 12492 C C . GLY B 1 689 ? -0.844 -58.625 0.11 1 77.62 689 GLY B C 1
ATOM 12493 O O . GLY B 1 689 ? -0.393 -57.5 -0.107 1 77.62 689 GLY B O 1
ATOM 12494 N N . ASN B 1 690 ? -0.055 -59.656 0.234 1 78.88 690 ASN B N 1
ATOM 12495 C CA . ASN B 1 690 ? 1.4 -59.562 0.21 1 78.88 690 ASN B CA 1
ATOM 12496 C C . ASN B 1 690 ? 1.909 -59.125 -1.165 1 78.88 690 ASN B C 1
ATOM 12498 O O . ASN B 1 690 ? 3.021 -58.625 -1.287 1 78.88 690 ASN B O 1
ATOM 12502 N N . SER B 1 691 ? 1.038 -59.281 -2.141 1 87.31 691 SER B N 1
ATOM 12503 C CA . SER B 1 691 ? 1.454 -58.969 -3.506 1 87.31 691 SER B CA 1
ATOM 12504 C C . SER B 1 691 ? 0.975 -57.594 -3.932 1 87.31 691 SER B C 1
ATOM 12506 O O . SER B 1 691 ? 1.248 -57.156 -5.051 1 87.31 691 SER B O 1
ATOM 12508 N N . THR B 1 692 ? 0.291 -57 -3.006 1 87.25 692 THR B N 1
ATOM 12509 C CA . THR B 1 692 ? -0.223 -55.688 -3.346 1 87.25 692 THR B CA 1
ATOM 12510 C C . THR B 1 692 ? 0.921 -54.688 -3.553 1 87.25 692 THR B C 1
ATOM 12512 O O . THR B 1 692 ? 0.875 -53.875 -4.461 1 87.25 692 THR B O 1
ATOM 12515 N N . VAL B 1 693 ? 1.908 -54.781 -2.734 1 84.62 693 VAL B N 1
ATOM 12516 C CA . VAL B 1 693 ? 3.061 -53.906 -2.83 1 84.62 693 VAL B CA 1
ATOM 12517 C C . VAL B 1 693 ? 3.766 -54.094 -4.168 1 84.62 693 VAL B C 1
ATOM 12519 O O . VAL B 1 693 ? 4.234 -53.156 -4.785 1 84.62 693 VAL B O 1
ATOM 12522 N N . ASN B 1 694 ? 3.725 -55.312 -4.605 1 86.19 694 ASN B N 1
ATOM 12523 C CA . ASN B 1 694 ? 4.336 -55.656 -5.891 1 86.19 694 ASN B CA 1
ATOM 12524 C C . ASN B 1 694 ? 3.525 -55.094 -7.055 1 86.19 694 ASN B C 1
ATOM 12526 O O . ASN B 1 694 ? 4.094 -54.656 -8.062 1 86.19 694 ASN B O 1
ATOM 12530 N N . LEU B 1 695 ? 2.346 -55.125 -6.863 1 87.5 695 LEU B N 1
ATOM 12531 C CA . LEU B 1 695 ? 1.46 -54.594 -7.895 1 87.5 695 LEU B CA 1
ATOM 12532 C C . LEU B 1 695 ? 1.569 -53.094 -7.977 1 87.5 695 LEU B C 1
ATOM 12534 O O . LEU B 1 695 ? 1.56 -52.5 -9.07 1 87.5 695 LEU B O 1
ATOM 12538 N N . LEU B 1 696 ? 1.687 -52.469 -6.867 1 85.06 696 LEU B N 1
ATOM 12539 C CA . LEU B 1 696 ? 1.797 -51 -6.816 1 85.06 696 LEU B CA 1
ATOM 12540 C C . LEU B 1 696 ? 3.131 -50.531 -7.391 1 85.06 696 LEU B C 1
ATOM 12542 O O . LEU B 1 696 ? 3.188 -49.531 -8.109 1 85.06 696 LEU B O 1
ATOM 12546 N N . GLY B 1 697 ? 4.133 -51.188 -7.117 1 81.62 697 GLY B N 1
ATOM 12547 C CA . GLY B 1 697 ? 5.461 -50.844 -7.582 1 81.62 697 GLY B CA 1
ATOM 12548 C C . GLY B 1 697 ? 5.859 -51.531 -8.867 1 81.62 697 GLY B C 1
ATOM 12549 O O . GLY B 1 697 ? 6.898 -51.219 -9.453 1 81.62 697 GLY B O 1
ATOM 12550 N N . CYS B 1 698 ? 4.957 -52.375 -9.383 1 82.62 698 CYS B N 1
ATOM 12551 C CA . CYS B 1 698 ? 5.234 -53.188 -10.547 1 82.62 698 CYS B CA 1
ATOM 12552 C C . CYS B 1 698 ? 6.578 -53.906 -10.414 1 82.62 698 CYS B C 1
ATOM 12554 O O . CYS B 1 698 ? 7.43 -53.812 -11.297 1 82.62 698 CYS B O 1
ATOM 12556 N N . LYS B 1 699 ? 6.742 -54.438 -9.203 1 82.31 699 LYS B N 1
ATOM 12557 C CA . LYS B 1 699 ? 7.977 -55.156 -8.93 1 82.31 699 LYS B CA 1
ATOM 12558 C C . LYS B 1 699 ? 7.672 -56.562 -8.406 1 82.31 699 LYS B C 1
ATOM 12560 O O . LYS B 1 699 ? 6.801 -56.75 -7.551 1 82.31 699 LYS B O 1
ATOM 12565 N N . GLY B 1 700 ? 8.18 -57.5 -9.016 1 79.38 700 GLY B N 1
ATOM 12566 C CA . GLY B 1 700 ? 8.062 -58.844 -8.492 1 79.38 700 GLY B CA 1
ATOM 12567 C C . GLY B 1 700 ? 6.863 -59.594 -9.039 1 79.38 700 GLY B C 1
ATOM 12568 O O . GLY B 1 700 ? 6.199 -59.125 -9.961 1 79.38 700 GLY B O 1
ATOM 12569 N N . LYS B 1 701 ? 6.691 -60.781 -8.5 1 85.75 701 LYS B N 1
ATOM 12570 C CA . LYS B 1 701 ? 5.594 -61.656 -8.922 1 85.75 701 LYS B CA 1
ATOM 12571 C C . LYS B 1 701 ? 4.32 -61.344 -8.141 1 85.75 701 LYS B C 1
ATOM 12573 O O . LYS B 1 701 ? 4.367 -61.094 -6.934 1 85.75 701 LYS B O 1
ATOM 12578 N N . ILE B 1 702 ? 3.246 -61.312 -8.852 1 91.06 702 ILE B N 1
ATOM 12579 C CA . ILE B 1 702 ? 1.941 -61.031 -8.258 1 91.06 702 ILE B CA 1
ATOM 12580 C C . ILE B 1 702 ? 1.13 -62.344 -8.188 1 91.06 702 ILE B C 1
ATOM 12582 O O . ILE B 1 702 ? 0.832 -62.938 -9.211 1 91.06 702 ILE B O 1
ATOM 12586 N N . SER B 1 703 ? 0.772 -62.688 -7.016 1 90.38 703 SER B N 1
ATOM 12587 C CA . SER B 1 703 ? 0.033 -63.938 -6.812 1 90.38 703 SER B CA 1
ATOM 12588 C C . SER B 1 703 ? -1.464 -63.688 -6.688 1 90.38 703 SER B C 1
ATOM 12590 O O . SER B 1 703 ? -1.879 -62.719 -6.047 1 90.38 703 SER B O 1
ATOM 12592 N N . THR B 1 704 ? -2.246 -64.5 -7.371 1 92 704 THR B N 1
ATOM 12593 C CA . THR B 1 704 ? -3.701 -64.438 -7.273 1 92 704 THR B CA 1
ATOM 12594 C C . THR B 1 704 ? -4.246 -65.625 -6.484 1 92 704 THR B C 1
ATOM 12596 O O . THR B 1 704 ? -3.518 -66.562 -6.191 1 92 704 THR B O 1
ATOM 12599 N N . LEU B 1 705 ? -5.473 -65.562 -6.145 1 90.25 705 LEU B N 1
ATOM 12600 C CA . LEU B 1 705 ? -6.105 -66.625 -5.398 1 90.25 705 LEU B CA 1
ATOM 12601 C C . LEU B 1 705 ? -6.281 -67.875 -6.273 1 90.25 705 LEU B C 1
ATOM 12603 O O . LEU B 1 705 ? -6.453 -69 -5.762 1 90.25 705 LEU B O 1
ATOM 12607 N N . SER B 1 706 ? -6.266 -67.688 -7.641 1 86.94 706 SER B N 1
ATOM 12608 C CA . SER B 1 706 ? -6.391 -68.812 -8.562 1 86.94 706 SER B CA 1
ATOM 12609 C C . SER B 1 706 ? -5.105 -69.625 -8.617 1 86.94 706 SER B C 1
ATOM 12611 O O . SER B 1 706 ? -5.113 -70.75 -9.078 1 86.94 706 SER B O 1
ATOM 12613 N N . GLY B 1 707 ? -4.047 -69.188 -8.039 1 84.31 707 GLY B N 1
ATOM 12614 C CA . GLY B 1 707 ? -2.766 -69.875 -8.078 1 84.31 707 GLY B CA 1
ATOM 12615 C C . GLY B 1 707 ? -1.889 -69.438 -9.234 1 84.31 707 GLY B C 1
ATOM 12616 O O . GLY B 1 707 ? -0.673 -69.625 -9.211 1 84.31 707 GLY B O 1
ATOM 12617 N N . TYR B 1 708 ? -2.549 -68.812 -10.234 1 85.75 708 TYR B N 1
ATOM 12618 C CA . TYR B 1 708 ? -1.775 -68.312 -11.359 1 85.75 708 TYR B CA 1
ATOM 12619 C C . TYR B 1 708 ? -1.143 -66.938 -11.039 1 85.75 708 TYR B C 1
ATOM 12621 O O . TYR B 1 708 ? -1.773 -66.125 -10.406 1 85.75 708 TYR B O 1
ATOM 12629 N N . GLY B 1 709 ? 0.099 -66.812 -11.391 1 87.62 709 GLY B N 1
ATOM 12630 C CA . GLY B 1 709 ? 0.816 -65.562 -11.133 1 87.62 709 GLY B CA 1
ATOM 12631 C C . GLY B 1 709 ? 0.665 -64.562 -12.25 1 87.62 709 GLY B C 1
ATOM 12632 O O . GLY B 1 709 ? 0.458 -64.875 -13.406 1 87.62 709 GLY B O 1
ATOM 12633 N N . LEU B 1 710 ? 0.649 -63.281 -11.789 1 89.19 710 LEU B N 1
ATOM 12634 C CA . LEU B 1 710 ? 0.642 -62.188 -12.734 1 89.19 710 LEU B CA 1
ATOM 12635 C C . LEU B 1 710 ? 1.964 -61.406 -12.695 1 89.19 710 LEU B C 1
ATOM 12637 O O . LEU B 1 710 ? 2.664 -61.438 -11.68 1 89.19 710 LEU B O 1
ATOM 12641 N N . SER B 1 711 ? 2.334 -60.875 -13.797 1 87.38 711 SER B N 1
ATOM 12642 C CA . SER B 1 711 ? 3.514 -60 -13.891 1 87.38 711 SER B CA 1
ATOM 12643 C C . SER B 1 711 ? 3.148 -58.625 -14.406 1 87.38 711 SER B C 1
ATOM 12645 O O . SER B 1 711 ? 2.252 -58.469 -15.234 1 87.38 711 SER B O 1
ATOM 12647 N N . CYS B 1 712 ? 3.773 -57.719 -13.766 1 87.12 712 CYS B N 1
ATOM 12648 C CA . CYS B 1 712 ? 3.494 -56.312 -14.094 1 87.12 712 CYS B CA 1
ATOM 12649 C C . CYS B 1 712 ? 4.629 -55.719 -14.914 1 87.12 712 CYS B C 1
ATOM 12651 O O . CYS B 1 712 ? 5.801 -55.969 -14.648 1 87.12 712 CYS B O 1
ATOM 12653 N N . ASN B 1 713 ? 4.254 -55 -15.977 1 78.69 713 ASN B N 1
ATOM 12654 C CA . ASN B 1 713 ? 5.203 -54.25 -16.797 1 78.69 713 ASN B CA 1
ATOM 12655 C C . ASN B 1 713 ? 4.82 -52.781 -16.906 1 78.69 713 ASN B C 1
ATOM 12657 O O . ASN B 1 713 ? 3.664 -52.438 -17.188 1 78.69 713 ASN B O 1
ATOM 12661 N N . GLU B 1 714 ? 5.816 -51.969 -16.578 1 77.81 714 GLU B N 1
ATOM 12662 C CA . GLU B 1 714 ? 5.598 -50.531 -16.734 1 77.81 714 GLU B CA 1
ATOM 12663 C C . GLU B 1 714 ? 6.156 -50.031 -18.062 1 77.81 714 GLU B C 1
ATOM 12665 O O . GLU B 1 714 ? 7.371 -50.062 -18.281 1 77.81 714 GLU B O 1
ATOM 12670 N N . VAL B 1 715 ? 5.27 -49.688 -18.953 1 61 715 VAL B N 1
ATOM 12671 C CA . VAL B 1 715 ? 5.688 -49.25 -20.266 1 61 715 VAL B CA 1
ATOM 12672 C C . VAL B 1 715 ? 6.078 -47.75 -20.219 1 61 715 VAL B C 1
ATOM 12674 O O . VAL B 1 715 ? 7.062 -47.344 -20.828 1 61 715 VAL B O 1
ATOM 12677 N N . SER B 1 716 ? 5.23 -47 -19.641 1 61.69 716 SER B N 1
ATOM 12678 C CA . SER B 1 716 ? 5.504 -45.594 -19.391 1 61.69 716 SER B CA 1
ATOM 12679 C C . SER B 1 716 ? 5.105 -45.188 -17.984 1 61.69 716 SER B C 1
ATOM 12681 O O . SER B 1 716 ? 4.465 -45.938 -17.266 1 61.69 716 SER B O 1
ATOM 12683 N N . LYS B 1 717 ? 5.641 -44 -17.688 1 64.19 717 LYS B N 1
ATOM 12684 C CA . LYS B 1 717 ? 5.375 -43.562 -16.328 1 64.19 717 LYS B CA 1
ATOM 12685 C C . LYS B 1 717 ? 3.883 -43.594 -16.016 1 64.19 717 LYS B C 1
ATOM 12687 O O . LYS B 1 717 ? 3.086 -42.938 -16.688 1 64.19 717 LYS B O 1
ATOM 12692 N N . ASN B 1 718 ? 3.51 -44.438 -15.172 1 65.12 718 ASN B N 1
ATOM 12693 C CA . ASN B 1 718 ? 2.184 -44.562 -14.578 1 65.12 718 ASN B CA 1
ATOM 12694 C C . ASN B 1 718 ? 1.259 -45.406 -15.469 1 65.12 718 ASN B C 1
ATOM 12696 O O . ASN B 1 718 ? 0.036 -45.312 -15.328 1 65.12 718 ASN B O 1
ATOM 12700 N N . ASN B 1 719 ? 1.885 -46 -16.469 1 70.12 719 ASN B N 1
ATOM 12701 C CA . ASN B 1 719 ? 1.125 -46.938 -17.281 1 70.12 719 ASN B CA 1
ATOM 12702 C C . ASN B 1 719 ? 1.554 -48.375 -17.016 1 70.12 719 ASN B C 1
ATOM 12704 O O . ASN B 1 719 ? 2.594 -48.812 -17.516 1 70.12 719 ASN B O 1
ATOM 12708 N N . LEU B 1 720 ? 0.681 -49.031 -16.281 1 81.69 720 LEU B N 1
ATOM 12709 C CA . LEU B 1 720 ? 1.002 -50.406 -15.852 1 81.69 720 LEU B CA 1
ATOM 12710 C C . LEU B 1 720 ? 0.161 -51.406 -16.609 1 81.69 720 LEU B C 1
ATOM 12712 O O . LEU B 1 720 ? -1.03 -51.188 -16.844 1 81.69 720 LEU B O 1
ATOM 12716 N N . PHE B 1 721 ? 0.858 -52.469 -17.016 1 81.81 721 PHE B N 1
ATOM 12717 C CA . PHE B 1 721 ? 0.217 -53.594 -17.688 1 81.81 721 PHE B CA 1
ATOM 12718 C C . PHE B 1 721 ? 0.424 -54.875 -16.906 1 81.81 721 PHE B C 1
ATOM 12720 O O . PHE B 1 721 ? 1.502 -55.094 -16.359 1 81.81 721 PHE B O 1
ATOM 12727 N N . LEU B 1 722 ? -0.616 -55.594 -16.875 1 87.94 722 LEU B N 1
ATOM 12728 C CA . LEU B 1 722 ? -0.545 -56.875 -16.203 1 87.94 722 LEU B CA 1
ATOM 12729 C C . LEU B 1 722 ? -0.668 -58.031 -17.219 1 87.94 722 LEU B C 1
ATOM 12731 O O . LEU B 1 722 ? -1.45 -57.938 -18.156 1 87.94 722 LEU B O 1
ATOM 12735 N N . HIS B 1 723 ? 0.16 -59.031 -17.094 1 85.44 723 HIS B N 1
ATOM 12736 C CA . HIS B 1 723 ? 0.074 -60.25 -17.922 1 85.44 723 HIS B CA 1
ATOM 12737 C C . HIS B 1 723 ? 0.124 -61.5 -17.078 1 85.44 723 HIS B C 1
ATOM 12739 O O . HIS B 1 723 ? 0.655 -61.5 -15.961 1 85.44 723 HIS B O 1
ATOM 12745 N N . VAL B 1 724 ? -0.528 -62.562 -17.609 1 83.62 724 VAL B N 1
ATOM 12746 C CA . VAL B 1 724 ? -0.518 -63.844 -16.922 1 83.62 724 VAL B CA 1
ATOM 12747 C C . VAL B 1 724 ? 0.797 -64.562 -17.188 1 83.62 724 VAL B C 1
ATOM 12749 O O . VAL B 1 724 ? 1.249 -64.625 -18.344 1 83.62 724 VAL B O 1
ATOM 12752 N N . ASP B 1 725 ? 1.572 -65 -16.266 1 76.75 725 ASP B N 1
ATOM 12753 C CA . ASP B 1 725 ? 2.895 -65.625 -16.375 1 76.75 725 ASP B CA 1
ATOM 12754 C C . ASP B 1 725 ? 2.865 -66.812 -17.312 1 76.75 725 ASP B C 1
ATOM 12756 O O . ASP B 1 725 ? 3.764 -67 -18.141 1 76.75 725 ASP B O 1
ATOM 12760 N N . SER B 1 726 ? 1.946 -67.875 -17.094 1 64.31 726 SER B N 1
ATOM 12761 C CA . SER B 1 726 ? 1.974 -69.188 -17.812 1 64.31 726 SER B CA 1
ATOM 12762 C C . SER B 1 726 ? 1.123 -69.062 -19.078 1 64.31 726 SER B C 1
ATOM 12764 O O . SER B 1 726 ? 1.006 -70.062 -19.812 1 64.31 726 SER B O 1
ATOM 12766 N N . GLY B 1 727 ? 0.581 -68 -19.438 1 56.5 727 GLY B N 1
ATOM 12767 C CA . GLY B 1 727 ? -0.434 -68.062 -20.469 1 56.5 727 GLY B CA 1
ATOM 12768 C C . GLY B 1 727 ? -0.101 -67.188 -21.672 1 56.5 727 GLY B C 1
ATOM 12769 O O . GLY B 1 727 ? 1.07 -66.875 -21.938 1 56.5 727 GLY B O 1
ATOM 12770 N N . SER B 1 728 ? -1.22 -66.812 -22.406 1 56.16 728 SER B N 1
ATOM 12771 C CA . SER B 1 728 ? -1.229 -66.062 -23.656 1 56.16 728 SER B CA 1
ATOM 12772 C C . SER B 1 728 ? -0.729 -64.625 -23.453 1 56.16 728 SER B C 1
ATOM 12774 O O . SER B 1 728 ? -0.764 -64.125 -22.328 1 56.16 728 SER B O 1
ATOM 12776 N N . ASN B 1 729 ? 0.054 -64.125 -24.344 1 59.94 729 ASN B N 1
ATOM 12777 C CA . ASN B 1 729 ? 0.644 -62.812 -24.406 1 59.94 729 ASN B CA 1
ATOM 12778 C C . ASN B 1 729 ? -0.419 -61.719 -24.281 1 59.94 729 ASN B C 1
ATOM 12780 O O . ASN B 1 729 ? -0.203 -60.594 -24.719 1 59.94 729 ASN B O 1
ATOM 12784 N N . LYS B 1 730 ? -1.486 -62.062 -23.609 1 70.31 730 LYS B N 1
ATOM 12785 C CA . LYS B 1 730 ? -2.512 -61.031 -23.453 1 70.31 730 LYS B CA 1
ATOM 12786 C C . LYS B 1 730 ? -2.285 -60.219 -22.188 1 70.31 730 LYS B C 1
ATOM 12788 O O . LYS B 1 730 ? -1.854 -60.75 -21.172 1 70.31 730 LYS B O 1
ATOM 12793 N N . GLU B 1 731 ? -2.453 -58.906 -22.391 1 78.31 731 GLU B N 1
ATOM 12794 C CA . GLU B 1 731 ? -2.162 -58 -21.297 1 78.31 731 GLU B CA 1
ATOM 12795 C C . GLU B 1 731 ? -3.4 -57.188 -20.906 1 78.31 731 GLU B C 1
ATOM 12797 O O . GLU B 1 731 ? -4.324 -57.031 -21.719 1 78.31 731 GLU B O 1
ATOM 12802 N N . VAL B 1 732 ? -3.455 -56.844 -19.609 1 85.12 732 VAL B N 1
ATOM 12803 C CA . VAL B 1 732 ? -4.504 -56 -19.047 1 85.12 732 VAL B CA 1
ATOM 12804 C C . VAL B 1 732 ? -3.893 -54.719 -18.484 1 85.12 732 VAL B C 1
ATOM 12806 O O . VAL B 1 732 ? -2.814 -54.75 -17.891 1 85.12 732 VAL B O 1
ATOM 12809 N N . ARG B 1 733 ? -4.574 -53.625 -18.766 1 83.56 733 ARG B N 1
ATOM 12810 C CA . ARG B 1 733 ? -4.082 -52.312 -18.312 1 83.56 733 ARG B CA 1
ATOM 12811 C C . ARG B 1 733 ? -4.781 -51.875 -17.031 1 83.56 733 ARG B C 1
ATOM 12813 O O . ARG B 1 733 ? -5.988 -52.062 -16.875 1 83.56 733 ARG B O 1
ATOM 12820 N N . ILE B 1 734 ? -3.941 -51.188 -16.266 1 87 734 ILE B N 1
ATOM 12821 C CA . ILE B 1 734 ? -4.516 -50.594 -15.055 1 87 734 ILE B CA 1
ATOM 12822 C C . ILE B 1 734 ? -4.906 -49.125 -15.336 1 87 734 ILE B C 1
ATOM 12824 O O . ILE B 1 734 ? -4.066 -48.312 -15.734 1 87 734 ILE B O 1
ATOM 12828 N N . LEU B 1 735 ? -6.152 -48.781 -15.172 1 82.62 735 LEU B N 1
ATOM 12829 C CA . LEU B 1 735 ? -6.676 -47.438 -15.461 1 82.62 735 LEU B CA 1
ATOM 12830 C C . LEU B 1 735 ? -6.602 -46.562 -14.227 1 82.62 735 LEU B C 1
ATOM 12832 O O . LEU B 1 735 ? -6.137 -45.406 -14.305 1 82.62 735 LEU B O 1
ATOM 12836 N N . LYS B 1 736 ? -7.137 -46.938 -13.18 1 89.81 736 LYS B N 1
ATOM 12837 C CA . LYS B 1 736 ? -7.168 -46.188 -11.914 1 89.81 736 LYS B CA 1
ATOM 12838 C C . LYS B 1 736 ? -6.816 -47.125 -10.742 1 89.81 736 LYS B C 1
ATOM 12840 O O . LYS B 1 736 ? -6.91 -48.344 -10.859 1 89.81 736 LYS B O 1
ATOM 12845 N N . LYS B 1 737 ? -6.348 -46.531 -9.742 1 91.19 737 LYS B N 1
ATOM 12846 C CA . LYS B 1 737 ? -6.027 -47.312 -8.547 1 91.19 737 LYS B CA 1
ATOM 12847 C C . LYS B 1 737 ? -6.398 -46.531 -7.281 1 91.19 737 LYS B C 1
ATOM 12849 O O . LYS B 1 737 ? -6.539 -45.312 -7.305 1 91.19 737 LYS B O 1
ATOM 12854 N N . GLY B 1 738 ? -6.656 -47.188 -6.254 1 92.44 738 GLY B N 1
ATOM 12855 C CA . GLY B 1 738 ? -6.938 -46.656 -4.934 1 92.44 738 GLY B CA 1
ATOM 12856 C C . GLY B 1 738 ? -6.898 -47.688 -3.842 1 92.44 738 GLY B C 1
ATOM 12857 O O . GLY B 1 738 ? -7.344 -48.844 -4.047 1 92.44 738 GLY B O 1
ATOM 12858 N N . CYS B 1 739 ? -6.32 -47.344 -2.746 1 90.25 739 CYS B N 1
ATOM 12859 C CA . CYS B 1 739 ? -6.238 -48.25 -1.625 1 90.25 739 CYS B CA 1
ATOM 12860 C C . CYS B 1 739 ? -7.184 -47.844 -0.503 1 90.25 739 CYS B C 1
ATOM 12862 O O . CYS B 1 739 ? -7.391 -46.656 -0.267 1 90.25 739 CYS B O 1
ATOM 12864 N N . SER B 1 740 ? -7.664 -48.875 0.16 1 87.56 740 SER B N 1
ATOM 12865 C CA . SER B 1 740 ? -8.539 -48.625 1.298 1 87.56 740 SER B CA 1
ATOM 12866 C C . SER B 1 740 ? -7.793 -47.906 2.426 1 87.56 740 SER B C 1
ATOM 12868 O O . SER B 1 740 ? -6.598 -48.125 2.617 1 87.56 740 SER B O 1
ATOM 12870 N N . THR B 1 741 ? -8.438 -47.031 3.119 1 83.75 741 THR B N 1
ATOM 12871 C CA . THR B 1 741 ? -7.824 -46.312 4.223 1 83.75 741 THR B CA 1
ATOM 12872 C C . THR B 1 741 ? -7.777 -47.188 5.48 1 83.75 741 THR B C 1
ATOM 12874 O O . THR B 1 741 ? -7.094 -46.844 6.449 1 83.75 741 THR B O 1
ATOM 12877 N N . VAL B 1 7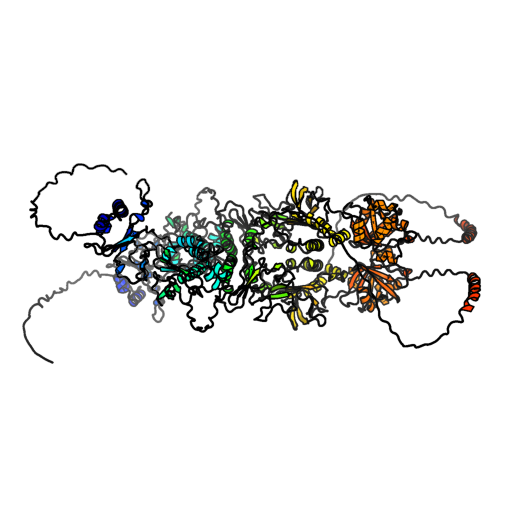42 ? -8.469 -48.25 5.461 1 77.06 742 VAL B N 1
ATOM 12878 C CA . VAL B 1 742 ? -8.484 -49.156 6.602 1 77.06 742 VAL B CA 1
ATOM 12879 C C . VAL B 1 742 ? -7.219 -50 6.609 1 77.06 742 VAL B C 1
ATOM 12881 O O . VAL B 1 742 ? -6.578 -50.156 7.648 1 77.06 742 VAL B O 1
ATOM 12884 N N . LYS B 1 743 ? -6.898 -50.5 5.5 1 77 743 LYS B N 1
ATOM 12885 C CA . LYS B 1 743 ? -5.688 -51.312 5.305 1 77 743 LYS B CA 1
ATOM 12886 C C . LYS B 1 743 ? -4.973 -50.906 4.02 1 77 743 LYS B C 1
ATOM 12888 O O . LYS B 1 743 ? -5.504 -51.094 2.922 1 77 743 LYS B O 1
ATOM 12893 N N . ASN B 1 744 ? -3.75 -50.469 4.125 1 77.88 744 ASN B N 1
ATOM 12894 C CA . ASN B 1 744 ? -3.018 -49.938 2.975 1 77.88 744 ASN B CA 1
ATOM 12895 C C . ASN B 1 744 ? -2.648 -51.062 2 1 77.88 744 ASN B C 1
ATOM 12897 O O . ASN B 1 744 ? -2.314 -50.781 0.844 1 77.88 744 ASN B O 1
ATOM 12901 N N . SER B 1 745 ? -2.828 -52.281 2.48 1 82.81 745 SER B N 1
ATOM 12902 C CA . SER B 1 745 ? -2.477 -53.406 1.627 1 82.81 745 SER B CA 1
ATOM 12903 C C . SER B 1 745 ? -3.68 -53.875 0.819 1 82.81 745 SER B C 1
ATOM 12905 O O . SER B 1 745 ? -3.564 -54.812 0.018 1 82.81 745 SER B O 1
ATOM 12907 N N . SER B 1 746 ? -4.801 -53.281 0.991 1 88.44 746 SER B N 1
ATOM 12908 C CA . SER B 1 746 ? -6.008 -53.625 0.239 1 88.44 746 SER B CA 1
ATOM 12909 C C . SER B 1 746 ? -6.363 -52.5 -0.747 1 88.44 746 SER B C 1
ATOM 12911 O O . SER B 1 746 ? -6.812 -51.438 -0.344 1 88.44 746 SER B O 1
ATOM 12913 N N . CYS B 1 747 ? -6.199 -52.875 -1.97 1 92.81 747 CYS B N 1
ATOM 12914 C CA . CYS B 1 747 ? -6.398 -51.844 -2.992 1 92.81 747 CYS B CA 1
ATOM 12915 C C . CYS B 1 747 ? -7.34 -52.344 -4.082 1 92.81 747 CYS B C 1
ATOM 12917 O O . CYS B 1 747 ? -7.617 -53.531 -4.168 1 92.81 747 CYS B O 1
ATOM 12919 N N . VAL B 1 748 ? -7.922 -51.438 -4.746 1 93.12 748 VAL B N 1
ATOM 12920 C CA . VAL B 1 748 ? -8.719 -51.719 -5.938 1 93.12 748 VAL B CA 1
ATOM 12921 C C . VAL B 1 748 ? -8.023 -51.156 -7.176 1 93.12 748 VAL B C 1
ATOM 12923 O O . VAL B 1 748 ? -7.582 -50 -7.18 1 93.12 748 VAL B O 1
ATOM 12926 N N . PHE B 1 749 ? -7.809 -52 -8.086 1 93.06 749 PHE B N 1
ATOM 12927 C CA . PHE B 1 749 ? -7.242 -51.625 -9.375 1 93.06 749 PHE B CA 1
ATOM 12928 C C . PHE B 1 749 ? -8.273 -51.75 -10.484 1 93.06 749 PHE B C 1
ATOM 12930 O O . PHE B 1 749 ? -8.734 -52.875 -10.773 1 93.06 749 PHE B O 1
ATOM 12937 N N . LEU B 1 750 ? -8.641 -50.688 -11.039 1 92.19 750 LEU B N 1
ATOM 12938 C CA . LEU B 1 750 ? -9.539 -50.719 -12.188 1 92.19 750 LEU B CA 1
ATOM 12939 C C . LEU B 1 750 ? -8.789 -51.094 -13.461 1 92.19 750 LEU B C 1
ATOM 12941 O O . LEU B 1 750 ? -7.828 -50.406 -13.836 1 92.19 750 LEU B O 1
ATOM 12945 N N . ILE B 1 751 ? -9.203 -52.156 -14.008 1 89.88 751 ILE B N 1
ATOM 12946 C CA . ILE B 1 751 ? -8.508 -52.594 -15.203 1 89.88 751 ILE B CA 1
ATOM 12947 C C . ILE B 1 751 ? -9.422 -52.469 -16.422 1 89.88 751 ILE B C 1
ATOM 12949 O O . ILE B 1 751 ? -10.641 -52.438 -16.281 1 89.88 751 ILE B O 1
ATOM 12953 N N . ASP B 1 752 ? -8.883 -52.406 -17.547 1 83.62 752 ASP B N 1
ATOM 12954 C CA . ASP B 1 752 ? -9.609 -52.094 -18.766 1 83.62 752 ASP B CA 1
ATOM 12955 C C . ASP B 1 752 ? -10.453 -53.25 -19.25 1 83.62 752 ASP B C 1
ATOM 12957 O O . ASP B 1 752 ? -11.453 -53.094 -19.938 1 83.62 752 ASP B O 1
ATOM 12961 N N . ARG B 1 753 ? -9.969 -54.5 -18.969 1 84.31 753 ARG B N 1
ATOM 12962 C CA . ARG B 1 753 ? -10.695 -55.719 -19.359 1 84.31 753 ARG B CA 1
ATOM 12963 C C . ARG B 1 753 ? -10.461 -56.844 -18.375 1 84.31 753 ARG B C 1
ATOM 12965 O O . ARG B 1 753 ? -9.453 -56.844 -17.656 1 84.31 753 ARG B O 1
ATOM 12972 N N . PRO B 1 754 ? -11.445 -57.781 -18.359 1 89.44 754 PRO B N 1
ATOM 12973 C CA . PRO B 1 754 ? -11.25 -58.906 -17.438 1 89.44 754 PRO B CA 1
ATOM 12974 C C . PRO B 1 754 ? -10.172 -59.906 -17.922 1 89.44 754 PRO B C 1
ATOM 12976 O O . PRO B 1 754 ? -9.992 -60.094 -19.125 1 89.44 754 PRO B O 1
ATOM 12979 N N . ILE B 1 755 ? -9.555 -60.469 -17 1 88.94 755 ILE B N 1
ATOM 12980 C CA . ILE B 1 755 ? -8.617 -61.531 -17.312 1 88.94 755 ILE B CA 1
ATOM 12981 C C . ILE B 1 755 ? -9.383 -62.812 -17.625 1 88.94 755 ILE B C 1
ATOM 12983 O O . ILE B 1 755 ? -10.07 -63.375 -16.766 1 88.94 755 ILE B O 1
ATOM 12987 N N . SER B 1 756 ? -9.234 -63.281 -18.828 1 85.25 756 SER B N 1
ATOM 12988 C CA . SER B 1 756 ? -10.016 -64.438 -19.281 1 85.25 756 SER B CA 1
ATOM 12989 C C . SER B 1 756 ? -9.375 -65.75 -18.828 1 85.25 756 SER B C 1
ATOM 12991 O O . SER B 1 756 ? -8.148 -65.875 -18.828 1 85.25 756 SER B O 1
ATOM 12993 N N . LEU B 1 757 ? -10.211 -66.75 -18.438 1 84.81 757 LEU B N 1
ATOM 12994 C CA . LEU B 1 757 ? -9.75 -68.062 -18.047 1 84.81 757 LEU B CA 1
ATOM 12995 C C . LEU B 1 757 ? -9.141 -68.812 -19.234 1 84.81 757 LEU B C 1
ATOM 12997 O O . LEU B 1 757 ? -8.305 -69.688 -19.062 1 84.81 757 LEU B O 1
ATOM 13001 N N . ASN B 1 758 ? -9.625 -68.438 -20.406 1 76.62 758 ASN B N 1
ATOM 13002 C CA . ASN B 1 758 ? -9.125 -69.062 -21.641 1 76.62 758 ASN B CA 1
ATOM 13003 C C . ASN B 1 758 ? -7.652 -68.75 -21.875 1 76.62 758 ASN B C 1
ATOM 13005 O O . ASN B 1 758 ? -6.988 -69.375 -22.656 1 76.62 758 ASN B O 1
ATOM 13009 N N . TRP B 1 759 ? -7.27 -67.688 -21.109 1 78.88 759 TRP B N 1
ATOM 13010 C CA . TRP B 1 759 ? -5.879 -67.312 -21.297 1 78.88 759 TRP B CA 1
ATOM 13011 C C . TRP B 1 759 ? -4.934 -68.25 -20.562 1 78.88 759 TRP B C 1
ATOM 13013 O O . TRP B 1 759 ? -3.725 -68.25 -20.812 1 78.88 759 TRP B O 1
ATOM 13023 N N . LEU B 1 760 ? -5.492 -69.062 -19.703 1 76.75 760 LEU B N 1
ATOM 13024 C CA . LEU B 1 760 ? -4.688 -69.938 -18.844 1 76.75 760 LEU B CA 1
ATOM 13025 C C . LEU B 1 760 ? -4.312 -71.188 -19.578 1 76.75 760 LEU B C 1
ATOM 13027 O O . LEU B 1 760 ? -3.371 -71.875 -19.188 1 76.75 760 LEU B O 1
ATOM 13031 N N . GLN B 1 761 ? -5.254 -71.75 -20.531 1 60.28 761 GLN B N 1
ATOM 13032 C CA . GLN B 1 761 ? -5.008 -73 -21.219 1 60.28 761 GLN B CA 1
ATOM 13033 C C . GLN B 1 761 ? -3.885 -72.875 -22.234 1 60.28 761 GLN B C 1
ATOM 13035 O O . GLN B 1 761 ? -3.9 -72 -23.062 1 60.28 761 GLN B O 1
ATOM 13040 N N . LYS B 1 762 ? -2.783 -73.25 -21.875 1 50.94 762 LYS B N 1
ATOM 13041 C CA . LYS B 1 762 ? -1.734 -73.438 -22.875 1 50.94 762 LYS B CA 1
ATOM 13042 C C . LYS B 1 762 ? -2.262 -74.25 -24.078 1 50.94 762 LYS B C 1
ATOM 13044 O O . LYS B 1 762 ? -2.82 -75.312 -23.953 1 50.94 762 LYS B O 1
ATOM 13049 N N . GLU B 1 763 ? -2.834 -73.625 -24.984 1 39.84 763 GLU B N 1
ATOM 13050 C CA . GLU B 1 763 ? -3.039 -74.438 -26.156 1 39.84 763 GLU B CA 1
ATOM 13051 C C . GLU B 1 763 ? -1.865 -75.438 -26.359 1 39.84 763 GLU B C 1
ATOM 13053 O O . GLU B 1 763 ? -0.758 -75 -26.688 1 39.84 763 GLU B O 1
ATOM 13058 N N . ARG B 1 764 ? -1.71 -76.438 -25.531 1 37.28 764 ARG B N 1
ATOM 13059 C CA . ARG B 1 764 ? -0.849 -77.5 -26.016 1 37.28 764 ARG B CA 1
ATOM 13060 C C . ARG B 1 764 ? -1.375 -78.062 -27.328 1 37.28 764 ARG B C 1
ATOM 13062 O O . ARG B 1 764 ? -2.492 -78.562 -27.391 1 37.28 764 ARG B O 1
ATOM 13069 N N . TYR B 1 765 ? -1.25 -77.5 -28.422 1 29.81 765 TYR B N 1
ATOM 13070 C CA . TYR B 1 765 ? -1.287 -78.312 -29.641 1 29.81 765 TYR B CA 1
ATOM 13071 C C . TYR B 1 765 ? -0.512 -79.625 -29.453 1 29.81 765 TYR B C 1
ATOM 13073 O O . TYR B 1 765 ? 0.715 -79.625 -29.328 1 29.81 765 TYR B O 1
ATOM 13081 N N . TYR B 1 766 ? -1.034 -80.5 -28.641 1 29.19 766 TYR B N 1
ATOM 13082 C CA . TYR B 1 766 ? -0.488 -81.875 -28.75 1 29.19 766 TYR B CA 1
ATOM 13083 C C . TYR B 1 766 ? -0.739 -82.438 -30.141 1 29.19 766 TYR B C 1
ATOM 13085 O O . TYR B 1 766 ? -1.889 -82.562 -30.578 1 29.19 766 TYR B O 1
ATOM 13093 N N . LEU B 1 767 ? -0.014 -82.125 -31.141 1 28.7 767 LEU B N 1
ATOM 13094 C CA . LEU B 1 767 ? 0.154 -83 -32.281 1 28.7 767 LEU B CA 1
ATOM 13095 C C . LEU B 1 767 ? 0.306 -84.438 -31.828 1 28.7 767 LEU B C 1
ATOM 13097 O O . LEU B 1 767 ? 1.284 -84.812 -31.156 1 28.7 767 LEU B O 1
ATOM 13101 N N . LYS B 1 768 ? -0.793 -85.125 -31.453 1 27.78 768 LYS B N 1
ATOM 13102 C CA . LYS B 1 768 ? -0.779 -86.562 -31.359 1 27.78 768 LYS B CA 1
ATOM 13103 C C . LYS B 1 768 ? -0.247 -87.188 -32.656 1 27.78 768 LYS B C 1
ATOM 13105 O O . LYS B 1 768 ? -0.928 -87.188 -33.688 1 27.78 768 LYS B O 1
ATOM 13110 N N . LEU B 1 769 ? 0.993 -87.062 -32.875 1 28.31 769 LEU B N 1
ATOM 13111 C CA . LEU B 1 769 ? 1.67 -87.875 -33.875 1 28.31 769 LEU B CA 1
ATOM 13112 C C . LEU B 1 769 ? 1.326 -89.312 -33.656 1 28.31 769 LEU B C 1
ATOM 13114 O O . LEU B 1 769 ? 1.288 -89.812 -32.531 1 28.31 769 LEU B O 1
ATOM 13118 N N . PRO B 1 770 ? 0.457 -90 -34.5 1 29.53 770 PRO B N 1
ATOM 13119 C CA . PRO B 1 770 ? 0.318 -91.438 -34.406 1 29.53 770 PRO B CA 1
ATOM 13120 C C . PRO B 1 770 ? 1.612 -92.125 -33.969 1 29.53 770 PRO B C 1
ATOM 13122 O O . PRO B 1 770 ? 2.697 -91.562 -34.125 1 29.53 770 PRO B O 1
ATOM 13125 N N . GLY B 1 771 ? 1.592 -93.125 -33.094 1 26.33 771 GLY B N 1
ATOM 13126 C CA . GLY B 1 771 ? 2.695 -93.938 -32.625 1 26.33 771 GLY B CA 1
ATOM 13127 C C . GLY B 1 771 ? 3.67 -94.312 -33.75 1 26.33 771 GLY B C 1
ATOM 13128 O O . GLY B 1 771 ? 4.723 -94.875 -33.469 1 26.33 771 GLY B O 1
ATOM 13129 N N . VAL B 1 772 ? 3.037 -94.5 -34.938 1 30.08 772 VAL B N 1
ATOM 13130 C CA . VAL B 1 772 ? 3.941 -95.062 -35.906 1 30.08 772 VAL B CA 1
ATOM 13131 C C . VAL B 1 772 ? 5.113 -94.125 -36.156 1 30.08 772 VAL B C 1
ATOM 13133 O O . VAL B 1 772 ? 6.238 -94.562 -36.406 1 30.08 772 VAL B O 1
ATOM 13136 N N . ALA B 1 773 ? 4.758 -92.812 -36.25 1 27.31 773 ALA B N 1
ATOM 13137 C CA . ALA B 1 773 ? 5.977 -92.188 -36.719 1 27.31 773 ALA B CA 1
ATOM 13138 C C . ALA B 1 773 ? 7.016 -92.062 -35.594 1 27.31 773 ALA B C 1
ATOM 13140 O O . ALA B 1 773 ? 8.109 -91.562 -35.812 1 27.31 773 ALA B O 1
ATOM 13141 N N . ILE B 1 774 ? 6.625 -92.312 -34.344 1 29.28 774 ILE B N 1
ATOM 13142 C CA . ILE B 1 774 ? 7.809 -92.375 -33.469 1 29.28 774 ILE B CA 1
ATOM 13143 C C . ILE B 1 774 ? 8.664 -93.625 -33.875 1 29.28 774 ILE B C 1
ATOM 13145 O O . ILE B 1 774 ? 9.828 -93.688 -33.469 1 29.28 774 ILE B O 1
ATOM 13149 N N . GLY B 1 775 ? 7.98 -94.562 -34.344 1 26.47 775 GLY B N 1
ATOM 13150 C CA . GLY B 1 775 ? 8.781 -95.75 -34.688 1 26.47 775 GLY B CA 1
ATOM 13151 C C . GLY B 1 775 ? 9.914 -95.438 -35.656 1 26.47 775 GLY B C 1
ATOM 13152 O O . GLY B 1 775 ? 11.008 -96 -35.5 1 26.47 775 GLY B O 1
ATOM 13153 N N . ILE B 1 776 ? 9.648 -94.75 -36.656 1 31.11 776 ILE B N 1
ATOM 13154 C CA . ILE B 1 776 ? 10.82 -94.625 -37.531 1 31.11 776 ILE B CA 1
ATOM 13155 C C . ILE B 1 776 ? 11.859 -93.688 -36.844 1 31.11 776 ILE B C 1
ATOM 13157 O O . ILE B 1 776 ? 13.055 -94 -36.906 1 31.11 776 ILE B O 1
ATOM 13161 N N . GLY B 1 777 ? 11.516 -92.562 -36.25 1 26.3 777 GLY B N 1
ATOM 13162 C CA . GLY B 1 777 ? 12.688 -91.812 -35.844 1 26.3 777 GLY B CA 1
ATOM 13163 C C . GLY B 1 777 ? 13.312 -92.312 -34.562 1 26.3 777 GLY B C 1
ATOM 13164 O O . GLY B 1 777 ? 14.422 -91.938 -34.219 1 26.3 777 GLY B O 1
ATOM 13165 N N . VAL B 1 778 ? 12.695 -93 -33.625 1 30.73 778 VAL B N 1
ATOM 13166 C CA . VAL B 1 778 ? 13.539 -93.625 -32.625 1 30.73 778 VAL B CA 1
ATOM 13167 C C . VAL B 1 778 ? 14.516 -94.562 -33.312 1 30.73 778 VAL B C 1
ATOM 13169 O O . VAL B 1 778 ? 15.617 -94.812 -32.812 1 30.73 778 VAL B O 1
ATOM 13172 N N . LEU B 1 779 ? 14.18 -95.188 -34.344 1 29 779 LEU B N 1
ATOM 13173 C CA . LEU B 1 779 ? 15.102 -96.062 -35.031 1 29 779 LEU B CA 1
ATOM 13174 C C . LEU B 1 779 ? 16.328 -95.312 -35.562 1 29 779 LEU B C 1
ATOM 13176 O O . LEU B 1 779 ? 17.438 -95.812 -35.5 1 29 779 LEU B O 1
ATOM 13180 N N . LEU B 1 780 ? 16.328 -94.125 -36 1 27.94 780 LEU B N 1
ATOM 13181 C CA . LEU B 1 780 ? 17.641 -93.562 -36.281 1 27.94 780 LEU B CA 1
ATOM 13182 C C . LEU B 1 780 ? 18.25 -93 -35 1 27.94 780 LEU B C 1
ATOM 13184 O O . LEU B 1 780 ? 19.469 -92.812 -34.906 1 27.94 780 LEU B O 1
ATOM 13188 N N . GLY B 1 781 ? 17.703 -92.5 -33.906 1 27.17 781 GLY B N 1
ATOM 13189 C CA . GLY B 1 781 ? 18.516 -92.125 -32.781 1 27.17 781 GLY B CA 1
ATOM 13190 C C . GLY B 1 781 ? 19.328 -93.25 -32.188 1 27.17 781 GLY B C 1
ATOM 13191 O O . GLY B 1 781 ? 20.312 -93 -31.484 1 27.17 781 GLY B O 1
ATOM 13192 N N . ALA B 1 782 ? 19.031 -94.375 -32.156 1 28.81 782 ALA B N 1
ATOM 13193 C CA . ALA B 1 782 ? 19.906 -95.5 -31.766 1 28.81 782 ALA B CA 1
ATOM 13194 C C . ALA B 1 782 ? 21.188 -95.5 -32.625 1 28.81 782 ALA B C 1
ATOM 13196 O O . ALA B 1 782 ? 22.156 -96.188 -32.25 1 28.81 782 ALA B O 1
ATOM 13197 N N . LEU B 1 783 ? 21.328 -95.062 -33.75 1 26.2 783 LEU B N 1
ATOM 13198 C CA . LEU B 1 783 ? 22.703 -95.188 -34.25 1 26.2 783 LEU B CA 1
ATOM 13199 C C . LEU B 1 783 ? 23.609 -94.125 -33.562 1 26.2 783 LEU B C 1
ATOM 13201 O O . LEU B 1 783 ? 24.734 -94.5 -33.188 1 26.2 783 LEU B O 1
ATOM 13205 N N . PHE B 1 784 ? 23.328 -92.812 -33.375 1 27.03 784 PHE B N 1
ATOM 13206 C CA . PHE B 1 784 ? 24.453 -92 -32.938 1 27.03 784 PHE B CA 1
ATOM 13207 C C . PHE B 1 784 ? 24.531 -91.875 -31.422 1 27.03 784 PHE B C 1
ATOM 13209 O O . PHE B 1 784 ? 25.375 -91.188 -30.859 1 27.03 784 PHE B O 1
ATOM 13216 N N . THR B 1 785 ? 23.688 -92.25 -30.547 1 25.98 785 THR B N 1
ATOM 13217 C CA . THR B 1 785 ? 23.922 -92.188 -29.109 1 25.98 785 THR B CA 1
ATOM 13218 C C . THR B 1 785 ? 25.25 -92.875 -28.734 1 25.98 785 THR B C 1
ATOM 13220 O O . THR B 1 785 ? 25.766 -92.625 -27.641 1 25.98 785 THR B O 1
ATOM 13223 N N . SER B 1 786 ? 25.703 -93.812 -29.438 1 23.73 786 SER B N 1
ATOM 13224 C CA . SER B 1 786 ? 26.844 -94.625 -29.094 1 23.73 786 SER B CA 1
ATOM 13225 C C . SER B 1 786 ? 28.125 -93.812 -28.984 1 23.73 786 SER B C 1
ATOM 13227 O O . SER B 1 786 ? 29.109 -94.25 -28.391 1 23.73 786 SER B O 1
ATOM 13229 N N . LEU B 1 787 ? 28.359 -92.75 -29.703 1 23.52 787 LEU B N 1
ATOM 13230 C CA . LEU B 1 787 ? 29.734 -92.312 -29.609 1 23.52 787 LEU B CA 1
ATOM 13231 C C . LEU B 1 787 ? 29.938 -91.438 -28.391 1 23.52 787 LEU B C 1
ATOM 13233 O O . LEU B 1 787 ? 31.078 -91.125 -28 1 23.52 787 LEU B O 1
ATOM 13237 N N . LEU B 1 788 ? 28.953 -90.875 -27.797 1 22.34 788 LEU B N 1
ATOM 13238 C CA . LEU B 1 788 ? 29.25 -89.875 -26.766 1 22.34 788 LEU B CA 1
ATOM 13239 C C . LEU B 1 788 ? 29.969 -90.5 -25.578 1 22.34 788 LEU B C 1
ATOM 13241 O O . LEU B 1 788 ? 30.234 -89.875 -24.578 1 22.34 788 LEU B O 1
ATOM 13245 N N . CYS B 1 789 ? 30.203 -91.688 -25.531 1 20.27 789 CYS B N 1
ATOM 13246 C CA . CYS B 1 789 ? 30.703 -92.312 -24.297 1 20.27 789 CYS B CA 1
ATOM 13247 C C . CYS B 1 789 ? 31.984 -91.625 -23.844 1 20.27 789 CYS B C 1
ATOM 13249 O O . CYS B 1 789 ? 32.312 -91.625 -22.656 1 20.27 789 CYS B O 1
ATOM 13251 N N . PHE B 1 790 ? 33 -91.312 -24.672 1 19.52 790 PHE B N 1
ATOM 13252 C CA . PHE B 1 790 ? 34.375 -91.562 -24.188 1 19.52 790 PHE B CA 1
ATOM 13253 C C . PHE B 1 790 ? 34.875 -90.375 -23.344 1 19.52 790 PHE B C 1
ATOM 13255 O O . PHE B 1 790 ? 35.625 -90.625 -22.391 1 19.52 790 PHE B O 1
ATOM 13262 N N . ILE B 1 791 ? 34.688 -89.125 -23.734 1 21.14 791 ILE B N 1
ATOM 13263 C CA . ILE B 1 791 ? 35.875 -88.312 -23.469 1 21.14 791 ILE B CA 1
ATOM 13264 C C . ILE B 1 791 ? 35.75 -87.625 -22.094 1 21.14 791 ILE B C 1
ATOM 13266 O O . ILE B 1 791 ? 35.188 -86.562 -21.969 1 21.14 791 ILE B O 1
ATOM 13270 N N . LEU B 1 792 ? 35.25 -88.125 -21.156 1 19.61 792 LEU B N 1
ATOM 13271 C CA . LEU B 1 792 ? 34.969 -87.5 -19.875 1 19.61 792 LEU B CA 1
ATOM 13272 C C . LEU B 1 792 ? 36.281 -87.062 -19.188 1 19.61 792 LEU B C 1
ATOM 13274 O O . LEU B 1 792 ? 36.25 -86.438 -18.109 1 19.61 792 LEU B O 1
ATOM 13278 N N . VAL B 1 793 ? 37.5 -87.562 -19.578 1 18.31 793 VAL B N 1
ATOM 13279 C CA . VAL B 1 793 ? 38.281 -87.875 -18.391 1 18.31 793 VAL B CA 1
ATOM 13280 C C . VAL B 1 793 ? 38.938 -86.625 -17.859 1 18.31 793 VAL B C 1
ATOM 13282 O O . VAL B 1 793 ? 39 -86.375 -16.656 1 18.31 793 VAL B O 1
ATOM 13285 N N . LEU B 1 794 ? 39.719 -85.812 -18.578 1 18.03 794 LEU B N 1
ATOM 13286 C CA . LEU B 1 794 ? 41.062 -85.625 -18.016 1 18.03 794 LEU B CA 1
ATOM 13287 C C . LEU B 1 794 ? 41.031 -84.5 -16.984 1 18.03 794 LEU B C 1
ATOM 13289 O O . LEU B 1 794 ? 40.25 -83.562 -17.078 1 18.03 794 LEU B O 1
ATOM 13293 N N . PRO B 1 795 ? 42.125 -84.5 -16.078 1 18.77 795 PRO B N 1
ATOM 13294 C CA . PRO B 1 795 ? 42.406 -84.125 -14.688 1 18.77 795 PRO B CA 1
ATOM 13295 C C . PRO B 1 795 ? 42.625 -82.625 -14.523 1 18.77 795 PRO B C 1
ATOM 13297 O O . PRO B 1 795 ? 42.719 -81.938 -15.523 1 18.77 795 PRO B O 1
ATOM 13300 N N . ILE B 1 796 ? 43.625 -82.25 -13.656 1 18.73 796 ILE B N 1
ATOM 13301 C CA . ILE B 1 796 ? 43.844 -81.625 -12.336 1 18.73 796 ILE B CA 1
ATOM 13302 C C . ILE B 1 796 ? 44.531 -80.312 -12.484 1 18.73 796 ILE B C 1
ATOM 13304 O O . ILE B 1 796 ? 44.125 -79.312 -11.836 1 18.73 796 ILE B O 1
ATOM 13308 N N . ASN B 1 797 ? 45.531 -80 -13.32 1 15.65 797 ASN B N 1
ATOM 13309 C CA . ASN B 1 797 ? 46.812 -79.562 -12.734 1 15.65 797 ASN B CA 1
ATOM 13310 C C . ASN B 1 797 ? 46.812 -78.062 -12.477 1 15.65 797 ASN B C 1
ATOM 13312 O O . ASN B 1 797 ? 46.125 -77.312 -13.172 1 15.65 797 ASN B O 1
ATOM 13316 N N . LYS B 1 798 ? 47.875 -77.562 -11.547 1 17.53 798 LYS B N 1
ATOM 13317 C CA . LYS B 1 798 ? 48.188 -76.625 -10.508 1 17.53 798 LYS B CA 1
ATOM 13318 C C . LYS B 1 798 ? 48.688 -75.312 -11.117 1 17.53 798 LYS B C 1
ATOM 13320 O O . LYS B 1 798 ? 48.375 -74.188 -10.609 1 17.53 798 LYS B O 1
ATOM 13325 N N . THR B 1 799 ? 49.562 -75.25 -12.211 1 15.12 799 THR B N 1
ATOM 13326 C CA . THR B 1 799 ? 50.875 -74.625 -11.984 1 15.12 799 THR B CA 1
ATOM 13327 C C . THR B 1 799 ? 50.812 -73.125 -11.992 1 15.12 799 THR B C 1
ATOM 13329 O O . THR B 1 799 ? 50 -72.562 -12.719 1 15.12 799 THR B O 1
ATOM 13332 N N . LYS B 1 800 ? 51.781 -72.438 -11.109 1 17.81 800 LYS B N 1
ATOM 13333 C CA . LYS B 1 800 ? 52.156 -71.25 -10.383 1 17.81 800 LYS B CA 1
ATOM 13334 C C . LYS B 1 800 ? 52.594 -70.125 -11.344 1 17.81 800 LYS B C 1
ATOM 13336 O O . LYS B 1 800 ? 52.219 -69 -11.18 1 17.81 800 LYS B O 1
ATOM 13341 N N . GLU B 1 801 ? 53.812 -70.188 -12.07 1 16.22 801 GLU B N 1
ATOM 13342 C CA . GLU B 1 801 ? 55 -69.375 -11.734 1 16.22 801 GLU B CA 1
ATOM 13343 C C . GLU B 1 801 ? 55 -68 -12.414 1 16.22 801 GLU B C 1
ATOM 13345 O O . GLU B 1 801 ? 55.188 -67 -11.758 1 16.22 801 GLU B O 1
ATOM 13350 N N . THR B 1 802 ? 55.969 -67.75 -13.516 1 15.55 802 THR B N 1
ATOM 13351 C CA . THR B 1 802 ? 57.25 -67.062 -13.633 1 15.55 802 THR B CA 1
ATOM 13352 C C . THR B 1 802 ? 57.031 -65.625 -14.125 1 15.55 802 THR B C 1
ATOM 13354 O O . THR B 1 802 ? 57.562 -64.688 -13.547 1 15.55 802 THR B O 1
ATOM 13357 N N . SER B 1 803 ? 57.281 -65.25 -15.469 1 15.33 803 SER B N 1
ATOM 13358 C CA . SER B 1 803 ? 58.406 -64.562 -16.062 1 15.33 803 SER B CA 1
ATOM 13359 C C . SER B 1 803 ? 58.188 -63.062 -16.172 1 15.33 803 SER B C 1
ATOM 13361 O O . SER B 1 803 ? 57.031 -62.625 -16.109 1 15.33 803 SER B O 1
ATOM 13363 N N . GLN B 1 804 ? 59.125 -62.312 -17.047 1 16.33 804 GLN B N 1
ATOM 13364 C CA . GLN B 1 804 ? 60.156 -61.312 -17.203 1 16.33 804 GLN B CA 1
ATOM 13365 C C . GLN B 1 804 ? 59.594 -60.031 -17.797 1 16.33 804 GLN B C 1
ATOM 13367 O O . GLN B 1 804 ? 59.812 -58.938 -17.25 1 16.33 804 GLN B O 1
ATOM 13372 N N . ILE B 1 805 ? 59.562 -59.75 -19.203 1 16.05 805 ILE B N 1
ATOM 13373 C CA . ILE B 1 805 ? 60.469 -58.875 -19.953 1 16.05 805 ILE B CA 1
ATOM 13374 C C . ILE B 1 805 ? 59.75 -57.562 -20.266 1 16.05 805 ILE B C 1
ATOM 13376 O O . ILE B 1 805 ? 58.75 -57.562 -20.969 1 16.05 805 ILE B O 1
ATOM 13380 N N . ASP B 1 806 ? 59.75 -56.656 -19.422 1 15.42 806 ASP B N 1
ATOM 13381 C CA . ASP B 1 806 ? 59.094 -55.406 -19.703 1 15.42 806 ASP B CA 1
ATOM 13382 C C . ASP B 1 806 ? 59.656 -54.719 -20.953 1 15.42 806 ASP B C 1
ATOM 13384 O O . ASP B 1 806 ? 60.844 -54.906 -21.266 1 15.42 806 ASP B O 1
ATOM 13388 N N . ASP B 1 807 ? 58.781 -53.781 -21.562 1 14.77 807 ASP B N 1
ATOM 13389 C CA . ASP B 1 807 ? 58.5 -53.062 -22.797 1 14.77 807 ASP B CA 1
ATOM 13390 C C . ASP B 1 807 ? 59.5 -51.906 -23.016 1 14.77 807 ASP B C 1
ATOM 13392 O O . ASP B 1 807 ? 59.656 -51.062 -22.156 1 14.77 807 ASP B O 1
ATOM 13396 N N . ASN B 1 808 ? 60.312 -51.969 -24.141 1 14.65 808 ASN B N 1
ATOM 13397 C CA . ASN B 1 808 ? 61.344 -51.312 -24.938 1 14.65 808 ASN B CA 1
ATOM 13398 C C . ASN B 1 808 ? 60.906 -49.938 -25.391 1 14.65 808 ASN B C 1
ATOM 13400 O O . ASN B 1 808 ? 61.625 -48.938 -25.125 1 14.65 808 ASN B O 1
ATOM 13404 N N . SER B 1 809 ? 60.656 -49.719 -26.812 1 14.6 809 SER B N 1
ATOM 13405 C CA . SER B 1 809 ? 61.469 -49.031 -27.828 1 14.6 809 SER B CA 1
ATOM 13406 C C . SER B 1 809 ? 61.031 -47.594 -28.031 1 14.6 809 SER B C 1
ATOM 13408 O O . SER B 1 809 ? 59.938 -47.219 -27.625 1 14.6 809 SER B O 1
ATOM 13410 N N . GLN B 1 810 ? 61.344 -46.906 -29.406 1 14.73 810 GLN B N 1
ATOM 13411 C CA . GLN B 1 810 ? 62.219 -45.938 -30.094 1 14.73 810 GLN B CA 1
ATOM 13412 C C . GLN B 1 810 ? 61.406 -44.812 -30.734 1 14.73 810 GLN B C 1
ATOM 13414 O O . GLN B 1 810 ? 61.875 -43.688 -30.797 1 14.73 810 GLN B O 1
ATOM 13419 N N . TYR B 1 811 ? 60.219 -44.781 -31.344 1 15.01 811 TYR B N 1
ATOM 13420 C CA . TYR B 1 811 ? 60.344 -44.156 -32.656 1 15.01 811 TYR B CA 1
ATOM 13421 C C . TYR B 1 811 ? 60.531 -42.656 -32.562 1 15.01 811 TYR B C 1
ATOM 13423 O O . TYR B 1 811 ? 59.938 -42.031 -31.672 1 15.01 811 TYR B O 1
ATOM 13431 N N . PRO B 1 812 ? 61.156 -41.906 -33.688 1 15.72 812 PRO B N 1
ATOM 13432 C CA . PRO B 1 812 ? 61.969 -40.719 -34 1 15.72 812 PRO B CA 1
ATOM 13433 C C . PRO B 1 812 ? 61.125 -39.469 -34.25 1 15.72 812 PRO B C 1
ATOM 13435 O O . PRO B 1 812 ? 61.312 -38.438 -33.594 1 15.72 812 PRO B O 1
ATOM 13438 N N . PRO B 1 813 ? 61.062 -38.812 -35.656 1 15.56 813 PRO B N 1
ATOM 13439 C CA . PRO B 1 813 ? 61.75 -37.625 -36.156 1 15.56 813 PRO B CA 1
ATOM 13440 C C . PRO B 1 813 ? 60.844 -36.438 -36.312 1 15.56 813 PRO B C 1
ATOM 13442 O O . PRO B 1 813 ? 61.156 -35.312 -35.875 1 15.56 813 PRO B O 1
ATOM 13445 N N . LEU B 1 814 ? 59.875 -36.25 -37.438 1 15.17 814 LEU B N 1
ATOM 13446 C CA . LEU B 1 814 ? 60.25 -35.344 -38.531 1 15.17 814 LEU B CA 1
ATOM 13447 C C . LEU B 1 814 ? 59.688 -33.938 -38.25 1 15.17 814 LEU B C 1
ATOM 13449 O O . LEU B 1 814 ? 58.688 -33.812 -37.531 1 15.17 814 LEU B O 1
ATOM 13453 N N . PRO B 1 815 ? 59.531 -32.969 -39.406 1 15.51 815 PRO B N 1
ATOM 13454 C CA . PRO B 1 815 ? 60.125 -31.656 -39.75 1 15.51 815 PRO B CA 1
ATOM 13455 C C . PRO B 1 815 ? 59.125 -30.516 -39.625 1 15.51 815 PRO B C 1
ATOM 13457 O O . PRO B 1 815 ? 59.375 -29.547 -38.906 1 15.51 815 PRO B O 1
ATOM 13460 N N . THR B 1 816 ? 58.5 -29.844 -40.781 1 15.14 816 THR B N 1
ATOM 13461 C CA . THR B 1 816 ? 58.969 -28.625 -41.438 1 15.14 816 THR B CA 1
ATOM 13462 C C . THR B 1 816 ? 58 -27.469 -41.219 1 15.14 816 THR B C 1
ATOM 13464 O O . THR B 1 816 ? 58.438 -26.375 -40.812 1 15.14 816 THR B O 1
ATOM 13467 N N . ASN B 1 817 ? 57 -27 -42.219 1 15.27 817 ASN B N 1
ATOM 13468 C CA . ASN B 1 817 ? 57.156 -25.75 -42.969 1 15.27 817 ASN B CA 1
ATOM 13469 C C . ASN B 1 817 ? 56.312 -24.641 -42.375 1 15.27 817 ASN B C 1
ATOM 13471 O O . ASN B 1 817 ? 55.344 -24.891 -41.625 1 15.27 817 ASN B O 1
ATOM 13475 N N . GLU B 1 818 ? 56.094 -23.312 -43.062 1 15.25 818 GLU B N 1
ATOM 13476 C CA . GLU B 1 818 ? 56.438 -21.891 -43.062 1 15.25 818 GLU B CA 1
ATOM 13477 C C . GLU B 1 818 ? 55.25 -21.016 -42.781 1 15.25 818 GLU B C 1
ATOM 13479 O O . GLU B 1 818 ? 55.281 -20.141 -41.906 1 15.25 818 GLU B O 1
ATOM 13484 N N . GLN B 1 819 ? 54.344 -20.5 -43.781 1 15.12 819 GLN B N 1
ATOM 13485 C CA . GLN B 1 819 ? 54.438 -19.109 -44.188 1 15.12 819 GLN B CA 1
ATOM 13486 C C . GLN B 1 819 ? 53.406 -18.25 -43.469 1 15.12 819 GLN B C 1
ATOM 13488 O O . GLN B 1 819 ? 52.469 -18.766 -42.844 1 15.12 819 GLN B O 1
ATOM 13493 N N . THR B 1 820 ? 52.594 -17.172 -44.156 1 15 820 THR B N 1
ATOM 13494 C CA . THR B 1 820 ? 52.75 -15.734 -44.344 1 15 820 THR B CA 1
ATOM 13495 C C . THR B 1 820 ? 51.594 -14.992 -43.625 1 15 820 THR B C 1
ATOM 13497 O O . THR B 1 820 ? 51.844 -14.062 -42.844 1 15 820 THR B O 1
ATOM 13500 N N . LEU B 1 821 ? 50.438 -14.438 -44.344 1 15.29 821 LEU B N 1
ATOM 13501 C CA . LEU B 1 821 ? 50.281 -13.016 -44.656 1 15.29 821 LEU B CA 1
ATOM 13502 C C . LEU B 1 821 ? 49.438 -12.328 -43.594 1 15.29 821 LEU B C 1
ATOM 13504 O O . LEU B 1 821 ? 48.656 -12.992 -42.906 1 15.29 821 LEU B O 1
ATOM 13508 N N . THR B 1 822 ? 48.562 -11.062 -43.875 1 15.34 822 THR B N 1
ATOM 13509 C CA . THR B 1 822 ? 48.688 -9.625 -43.656 1 15.34 822 THR B CA 1
ATOM 13510 C C . THR B 1 822 ? 47.562 -9.109 -42.75 1 15.34 822 THR B C 1
ATOM 13512 O O . THR B 1 822 ? 47.812 -8.391 -41.781 1 15.34 822 THR B O 1
ATOM 13515 N N . SER B 1 823 ? 46.156 -8.898 -43.188 1 16.19 823 SER B N 1
ATOM 13516 C CA . SER B 1 823 ? 45.688 -7.531 -43.375 1 16.19 823 SER B CA 1
ATOM 13517 C C . SER B 1 823 ? 45.031 -6.996 -42.094 1 16.19 823 SER B C 1
ATOM 13519 O O . SER B 1 823 ? 44.594 -7.773 -41.25 1 16.19 823 SER B O 1
ATOM 13521 N N . ASN B 1 824 ? 44.562 -5.578 -41.906 1 15.96 824 ASN B N 1
ATOM 13522 C CA . ASN B 1 824 ? 44.688 -4.312 -41.188 1 15.96 824 ASN B CA 1
ATOM 13523 C C . ASN B 1 824 ? 43.5 -4.066 -40.25 1 15.96 824 ASN B C 1
ATOM 13525 O O . ASN B 1 824 ? 43.656 -3.541 -39.156 1 15.96 824 ASN B O 1
ATOM 13529 N N . TYR B 1 825 ? 42.125 -4.117 -40.594 1 18.08 825 TYR B N 1
ATOM 13530 C CA . TYR B 1 825 ? 41.375 -2.863 -40.531 1 18.08 825 TYR B CA 1
ATOM 13531 C C . TYR B 1 825 ? 40.969 -2.561 -39.094 1 18.08 825 TYR B C 1
ATOM 13533 O O . TYR B 1 825 ? 40.75 -3.477 -38.312 1 18.08 825 TYR B O 1
ATOM 13541 N N . GLY B 1 826 ? 40.781 -1.199 -38.531 1 16.48 826 GLY B N 1
ATOM 13542 C CA . GLY B 1 826 ? 41 -0.225 -37.469 1 16.48 826 GLY B CA 1
ATOM 13543 C C . GLY B 1 826 ? 39.844 -0.113 -36.5 1 16.48 826 GLY B C 1
ATOM 13544 O O . GLY B 1 826 ? 39.969 0.461 -35.438 1 16.48 826 GLY B O 1
ATOM 13545 N N . SER B 1 827 ? 38.5 -0.304 -36.75 1 19.81 827 SER B N 1
ATOM 13546 C CA . SER B 1 827 ? 37.594 0.791 -36.375 1 19.81 827 SER B CA 1
ATOM 13547 C C . SER B 1 827 ? 37.406 0.848 -34.844 1 19.81 827 SER B C 1
ATOM 13549 O O . SER B 1 827 ? 37.375 -0.189 -34.188 1 19.81 827 SER B O 1
ATOM 13551 N N . THR B 1 828 ? 37.469 2.068 -34.125 1 17.41 828 THR B N 1
ATOM 13552 C CA . THR B 1 828 ? 37.812 2.709 -32.844 1 17.41 828 THR B CA 1
ATOM 13553 C C . THR B 1 828 ? 36.656 2.621 -31.891 1 17.41 828 THR B C 1
ATOM 13555 O O . THR B 1 828 ? 35.625 3.316 -32.062 1 17.41 828 THR B O 1
ATOM 13558 N N . HIS B 1 829 ? 36.031 1.542 -31.484 1 16.98 829 HIS B N 1
ATOM 13559 C CA . HIS B 1 829 ? 34.844 1.564 -30.656 1 16.98 829 HIS B CA 1
ATOM 13560 C C . HIS B 1 829 ? 35.156 2.055 -29.25 1 16.98 829 HIS B C 1
ATOM 13562 O O . HIS B 1 829 ? 35.844 1.381 -28.484 1 16.98 829 HIS B O 1
ATOM 13568 N N . GLY B 1 830 ? 35.312 3.426 -28.922 1 17.59 830 GLY B N 1
ATOM 13569 C CA . GLY B 1 830 ? 35.781 3.938 -27.656 1 17.59 830 GLY B CA 1
ATOM 13570 C C . GLY B 1 830 ? 34.844 3.662 -26.5 1 17.59 830 GLY B C 1
ATOM 13571 O O . GLY B 1 830 ? 33.656 3.969 -26.578 1 17.59 830 GLY B O 1
ATOM 13572 N N . THR B 1 831 ? 34.938 2.643 -25.656 1 18.81 831 THR B N 1
ATOM 13573 C CA . THR B 1 831 ? 34.188 2.176 -24.5 1 18.81 831 THR B CA 1
ATOM 13574 C C . THR B 1 831 ? 34.344 3.127 -23.328 1 18.81 831 THR B C 1
ATOM 13576 O O . THR B 1 831 ? 35.438 3.387 -22.875 1 18.81 831 THR B O 1
ATOM 13579 N N . PRO B 1 832 ? 33.375 4.074 -23 1 21.19 832 PRO B N 1
ATOM 13580 C CA . PRO B 1 832 ? 33.562 5.055 -21.938 1 21.19 832 PRO B CA 1
ATOM 13581 C C . PRO B 1 832 ? 33.844 4.41 -20.578 1 21.19 832 PRO B C 1
ATOM 13583 O O . PRO B 1 832 ? 33.406 3.275 -20.328 1 21.19 832 PRO B O 1
ATOM 13586 N N . SER B 1 833 ? 34.844 4.828 -19.734 1 20.12 833 SER B N 1
ATOM 13587 C CA . SER B 1 833 ? 35.531 4.414 -18.516 1 20.12 833 SER B CA 1
ATOM 13588 C C . SER B 1 833 ? 34.625 4.59 -17.297 1 20.12 833 SER B C 1
ATOM 13590 O O . SER B 1 833 ? 34.156 5.695 -17.016 1 20.12 833 SER B O 1
ATOM 13592 N N . LEU B 1 834 ? 33.844 3.594 -16.938 1 21.06 834 LEU B N 1
ATOM 13593 C CA . LEU B 1 834 ? 33.062 3.527 -15.711 1 21.06 834 LEU B CA 1
ATOM 13594 C C . LEU B 1 834 ? 33.938 3.721 -14.484 1 21.06 834 LEU B C 1
ATOM 13596 O O . LEU B 1 834 ? 34.906 2.992 -14.297 1 21.06 834 LEU B O 1
ATOM 13600 N N . SER B 1 835 ? 34 4.949 -13.844 1 22.39 835 SER B N 1
ATOM 13601 C CA . SER B 1 835 ? 34.812 5.352 -12.695 1 22.39 835 SER B CA 1
ATOM 13602 C C . SER B 1 835 ? 34.656 4.383 -11.531 1 22.39 835 SER B C 1
ATOM 13604 O O . SER B 1 835 ? 33.594 3.74 -11.398 1 22.39 835 SER B O 1
ATOM 13606 N N . PRO B 1 836 ? 35.719 4 -10.781 1 22.58 836 PRO B N 1
ATOM 13607 C CA . PRO B 1 836 ? 35.906 3.041 -9.688 1 22.58 836 PRO B CA 1
ATOM 13608 C C . PRO B 1 836 ? 35.094 3.387 -8.445 1 22.58 836 PRO B C 1
ATOM 13610 O O . PRO B 1 836 ? 35.031 4.555 -8.062 1 22.58 836 PRO B O 1
ATOM 13613 N N . ARG B 1 837 ? 34.156 2.553 -8.172 1 27.27 837 ARG B N 1
ATOM 13614 C CA . ARG B 1 837 ? 33.312 2.525 -6.98 1 27.27 837 ARG B CA 1
ATOM 13615 C C . ARG B 1 837 ? 34.156 2.432 -5.719 1 27.27 837 ARG B C 1
ATOM 13617 O O . ARG B 1 837 ? 35 1.533 -5.59 1 27.27 837 ARG B O 1
ATOM 13624 N N . PHE B 1 838 ? 34.312 3.547 -4.996 1 26.84 838 PHE B N 1
ATOM 13625 C CA . PHE B 1 838 ? 35 3.74 -3.715 1 26.84 838 PHE B CA 1
ATOM 13626 C C . PHE B 1 838 ? 34.5 2.719 -2.691 1 26.84 838 PHE B C 1
ATOM 13628 O O . PHE B 1 838 ? 33.312 2.447 -2.6 1 26.84 838 PHE B O 1
ATOM 13635 N N . ASP B 1 839 ? 35.344 1.865 -2.145 1 26.08 839 ASP B N 1
ATOM 13636 C CA . ASP B 1 839 ? 35.312 0.709 -1.253 1 26.08 839 ASP B CA 1
ATOM 13637 C C . ASP B 1 839 ? 34.562 1.021 0.036 1 26.08 839 ASP B C 1
ATOM 13639 O O . ASP B 1 839 ? 33.688 0.254 0.451 1 26.08 839 ASP B O 1
ATOM 13643 N N . ASP B 1 840 ? 35.156 1.764 1.072 1 32.97 840 ASP B N 1
ATOM 13644 C CA . ASP B 1 840 ? 35.188 1.369 2.477 1 32.97 840 ASP B CA 1
ATOM 13645 C C . ASP B 1 840 ? 33.938 1.843 3.201 1 32.97 840 ASP B C 1
ATOM 13647 O O . ASP B 1 840 ? 33.688 3.045 3.299 1 32.97 840 ASP B O 1
ATOM 13651 N N . SER B 1 841 ? 32.969 1.073 3.4 1 35.91 841 SER B N 1
ATOM 13652 C CA . SER B 1 841 ? 31.562 1.294 3.773 1 35.91 841 SER B CA 1
ATOM 13653 C C . SER B 1 841 ? 31.438 1.649 5.25 1 35.91 841 SER B C 1
ATOM 13655 O O . SER B 1 841 ? 30.328 1.732 5.781 1 35.91 841 SER B O 1
ATOM 13657 N N . TYR B 1 842 ? 32.438 1.445 6.145 1 35.41 842 TYR B N 1
ATOM 13658 C CA . TYR B 1 842 ? 32.188 1.615 7.574 1 35.41 842 TYR B CA 1
ATOM 13659 C C . TYR B 1 842 ? 32.25 3.086 7.969 1 35.41 842 TYR B C 1
ATOM 13661 O O . TYR B 1 842 ? 33.219 3.793 7.598 1 35.41 842 TYR B O 1
ATOM 13669 N N . SER B 1 843 ? 31.281 3.66 8.297 1 45.06 843 SER B N 1
ATOM 13670 C CA . SER B 1 843 ? 31.328 5.062 8.688 1 45.06 843 SER B CA 1
ATOM 13671 C C . SER B 1 843 ? 31.781 5.207 10.141 1 45.06 843 SER B C 1
ATOM 13673 O O . SER B 1 843 ? 31.203 4.594 11.039 1 45.06 843 SER B O 1
ATOM 13675 N N . PRO B 1 844 ? 32.938 5.664 10.547 1 44.03 844 PRO B N 1
ATOM 13676 C CA . PRO B 1 844 ? 33.406 6.004 11.898 1 44.03 844 PRO B CA 1
ATOM 13677 C C . PRO B 1 844 ? 32.469 7.027 12.578 1 44.03 844 PRO B C 1
ATOM 13679 O O . PRO B 1 844 ? 32.656 7.324 13.766 1 44.03 844 PRO B O 1
ATOM 13682 N N . ASN B 1 845 ? 31.625 7.629 11.867 1 41.44 845 ASN B N 1
ATOM 13683 C CA . ASN B 1 845 ? 30.875 8.75 12.406 1 41.44 845 ASN B CA 1
ATOM 13684 C C . ASN B 1 845 ? 29.578 8.289 13.07 1 41.44 845 ASN B C 1
ATOM 13686 O O . ASN B 1 845 ? 28.641 9.062 13.211 1 41.44 845 ASN B O 1
ATOM 13690 N N . SER B 1 846 ? 29.5 6.941 13.383 1 46.16 846 SER B N 1
ATOM 13691 C CA . SER B 1 846 ? 28.328 6.465 14.125 1 46.16 846 SER B CA 1
ATOM 13692 C C . SER B 1 846 ? 28.359 6.953 15.57 1 46.16 846 SER B C 1
ATOM 13694 O O . SER B 1 846 ? 29.422 7.262 16.109 1 46.16 846 SER B O 1
ATOM 13696 N N . LYS B 1 847 ? 27.375 7.031 16.375 1 46.56 847 LYS B N 1
ATOM 13697 C CA . LYS B 1 847 ? 27.25 7.613 17.703 1 46.56 847 LYS B CA 1
ATOM 13698 C C . LYS B 1 847 ? 27.969 6.77 18.75 1 46.56 847 LYS B C 1
ATOM 13700 O O . LYS B 1 847 ? 27.75 6.926 19.953 1 46.56 847 LYS B O 1
ATOM 13705 N N . ARG B 1 848 ? 28.75 5.652 18.547 1 35.31 848 ARG B N 1
ATOM 13706 C CA . ARG B 1 848 ? 29.188 5.051 19.797 1 35.31 848 ARG B CA 1
ATOM 13707 C C . ARG B 1 848 ? 30.172 5.961 20.531 1 35.31 848 ARG B C 1
ATOM 13709 O O . ARG B 1 848 ? 30.828 6.789 19.906 1 35.31 848 ARG B O 1
ATOM 13716 N N . LYS B 1 849 ? 30.125 5.762 22 1 32.72 849 LYS B N 1
ATOM 13717 C CA . LYS B 1 849 ? 31.016 6.465 22.938 1 32.72 849 LYS B CA 1
ATOM 13718 C C . LYS B 1 849 ? 32.469 6.367 22.484 1 32.72 849 LYS B C 1
ATOM 13720 O O . LYS B 1 849 ? 32.938 5.281 22.156 1 32.72 849 LYS B O 1
ATOM 13725 N N . PRO B 1 850 ? 33.031 7.398 22.109 1 29.88 850 PRO B N 1
ATOM 13726 C CA . PRO B 1 850 ? 34.438 7.438 21.656 1 29.88 850 PRO B CA 1
ATOM 13727 C C . PRO B 1 850 ? 35.375 6.68 22.594 1 29.88 850 PRO B C 1
ATOM 13729 O O . PRO B 1 850 ? 35.219 6.754 23.812 1 29.88 850 PRO B O 1
ATOM 13732 N N . ILE B 1 851 ? 35.781 5.438 22.219 1 26.92 851 ILE B N 1
ATOM 13733 C CA . ILE B 1 851 ? 36.906 4.957 22.984 1 26.92 851 ILE B CA 1
ATOM 13734 C C . ILE B 1 851 ? 38 6.02 23 1 26.92 851 ILE B C 1
ATOM 13736 O O . ILE B 1 851 ? 38.344 6.598 21.953 1 26.92 851 ILE B O 1
ATOM 13740 N N . GLY B 1 852 ? 38.312 6.488 24.203 1 25.42 852 GLY B N 1
ATOM 13741 C CA . GLY B 1 852 ? 39.375 7.441 24.516 1 25.42 852 GLY B CA 1
ATOM 13742 C C . GLY B 1 852 ? 40.688 7.129 23.797 1 25.42 852 GLY B C 1
ATOM 13743 O O . GLY B 1 852 ? 41.344 6.145 24.125 1 25.42 852 GLY B O 1
ATOM 13744 N N . VAL B 1 853 ? 40.625 7.168 22.5 1 27.16 853 VAL B N 1
ATOM 13745 C CA . VAL B 1 853 ? 41.938 6.957 21.891 1 27.16 853 VAL B CA 1
ATOM 13746 C C . VAL B 1 853 ? 42.969 7.898 22.516 1 27.16 853 VAL B C 1
ATOM 13748 O O . VAL B 1 853 ? 42.719 9.102 22.641 1 27.16 853 VAL B O 1
ATOM 13751 N N . GLY B 1 854 ? 43.812 7.336 23.359 1 25.89 854 GLY B N 1
ATOM 13752 C CA . GLY B 1 854 ? 44.969 7.98 23.953 1 25.89 854 GLY B CA 1
ATOM 13753 C C . GLY B 1 854 ? 45.844 8.75 22.953 1 25.89 854 GLY B C 1
ATOM 13754 O O . GLY B 1 854 ? 45.812 8.438 21.766 1 25.89 854 GLY B O 1
ATOM 13755 N N . SER B 1 855 ? 46.156 9.969 23.297 1 25.75 855 SER B N 1
ATOM 13756 C CA . SER B 1 855 ? 46.938 11.062 22.734 1 25.75 855 SER B CA 1
ATOM 13757 C C . SER B 1 855 ? 48.281 10.562 22.219 1 25.75 855 SER B C 1
ATOM 13759 O O . SER B 1 855 ? 49.125 10.117 23 1 25.75 855 SER B O 1
ATOM 13761 N N . SER B 1 856 ? 48.344 9.719 21.109 1 27.67 856 SER B N 1
ATOM 13762 C CA . SER B 1 856 ? 49.719 9.492 20.734 1 27.67 856 SER B CA 1
ATOM 13763 C C . SER B 1 856 ? 50.469 10.805 20.578 1 27.67 856 SER B C 1
ATOM 13765 O O . SER B 1 856 ? 49.875 11.82 20.188 1 27.67 856 SER B O 1
ATOM 13767 N N . PRO B 1 857 ? 51.75 10.828 21.062 1 27.55 857 PRO B N 1
ATOM 13768 C CA . PRO B 1 857 ? 52.688 11.953 21.062 1 27.55 857 PRO B CA 1
ATOM 13769 C C . PRO B 1 857 ? 52.844 12.586 19.672 1 27.55 857 PRO B C 1
ATOM 13771 O O . PRO B 1 857 ? 52.625 11.922 18.656 1 27.55 857 PRO B O 1
ATOM 13774 N N . HIS B 1 858 ? 52.906 13.914 19.609 1 27.64 858 HIS B N 1
ATOM 13775 C CA . HIS B 1 858 ? 52.969 15.055 18.703 1 27.64 858 HIS B CA 1
ATOM 13776 C C . HIS B 1 858 ? 54.188 14.953 17.75 1 27.64 858 HIS B C 1
ATOM 13778 O O . HIS B 1 858 ? 55.312 15.133 18.172 1 27.64 858 HIS B O 1
ATOM 13784 N N . LEU B 1 859 ? 54.344 13.883 16.906 1 28.97 859 LEU B N 1
ATOM 13785 C CA . LEU B 1 859 ? 55.5 14.117 16.031 1 28.97 859 LEU B CA 1
ATOM 13786 C C . LEU B 1 859 ? 55.344 15.414 15.242 1 28.97 859 LEU B C 1
ATOM 13788 O O . LEU B 1 859 ? 54.281 15.68 14.703 1 28.97 859 LEU B O 1
ATOM 13792 N N . ASN B 1 860 ? 56.094 16.438 15.461 1 30.16 860 ASN B N 1
ATOM 13793 C CA . ASN B 1 860 ? 56.344 17.766 14.938 1 30.16 860 ASN B CA 1
ATOM 13794 C C . ASN B 1 860 ? 56.469 17.766 13.414 1 30.16 860 ASN B C 1
ATOM 13796 O O . ASN B 1 860 ? 57.469 17.297 12.875 1 30.16 860 ASN B O 1
ATOM 13800 N N . ARG B 1 861 ? 55.594 17.375 12.648 1 31.52 861 ARG B N 1
ATOM 13801 C CA . ARG B 1 861 ? 55.812 17.375 11.203 1 31.52 861 ARG B CA 1
ATOM 13802 C C . ARG B 1 861 ? 55.906 18.797 10.672 1 31.52 861 ARG B C 1
ATOM 13804 O O . ARG B 1 861 ? 55.25 19.156 9.695 1 31.52 861 ARG B O 1
ATOM 13811 N N . CYS B 1 862 ? 56.062 19.922 11.438 1 26.97 862 CYS B N 1
ATOM 13812 C CA . CYS B 1 862 ? 56.406 21.125 10.68 1 26.97 862 CYS B CA 1
ATOM 13813 C C . CYS B 1 862 ? 57.844 21.047 10.172 1 26.97 862 CYS B C 1
ATOM 13815 O O . CYS B 1 862 ? 58.75 20.656 10.906 1 26.97 862 CYS B O 1
#

Nearest PDB structures (foldseek):
  7as7-assembly1_A  TM=3.059E-01  e=1.905E-23  Homo sapiens
  7asg-assembly1_A  TM=2.824E-01  e=1.618E-23  Homo sapiens
  5nv6-assembly1_A  TM=3.036E-01  e=3.793E-22  Homo sapiens
  7asc-assembly1_A  TM=2.898E-01  e=7.419E-23  Homo sapiens
  5yjh-assembly1_A-2  TM=2.872E-01  e=2.592E-22  Homo sapiens

Sequence (1724 aa):
MNPHWKSNLRFIILFLLTFVRTSNIDDDNKFPFETVVDILSNDVQFSTFLRLVQRKGYVPYLNELQNFTLFAPVNSAFIVNDEGSILGENQFDLENYLLHNLTLNLSVRKESMTIINQYVKFPFIIDSINKTHRTPTVNNIRITEPDLKPNFQNAYIQGISGLISTPPPIKALLTYLQENPKYNNEFTWIEKFASKFENLEDIVQNNTFLLPSNSNIRKFYNQIEANYLIDNFSQKKGLDRKIQDKWDRDALNFLQSIILKDVTGGSNLHNTLRTNLNNVTLVLENCDHSRKITVNHSSPSILTNEIFVNGIAHGFIDIDAIVDVVQFDAEKYLHGLNNSKFVEEIYFRKLQHLIQDESSLENITIFVPEPSLNDDIGFTKSTILYHFVKEQLWLEENEALATSAFSSNANRYLIDSSFCSSNKRLGGKCQKLKISKTNEGYFINNKIKILNTKPYKIGSSLIYTISKDIALPGDFLLSLPPLYHCSRSIELLKQLDLLTLAPNYKGYTIFLPCFDAWTEQDLIFNYLESNLTAANISMKNLIINGLYYTVNSLHGKQTTNLLGNEVLISTEEDSYDSDIATEFMLSTMKDPISVEKNSDIIFDQGVIHPLRDINFPKDLFITLKDLIKTAGVPEFLEFLENFQEFSSIFAYNESYSLLVPTQASLIREGINLNFTSLKEFLKLHIVTGNSTVNLLGCKGKISTLSGYGLSCNEVSKNNLFLHVDSGSNKEVRILKKGCSTVKNSSCVFLIDRPISLNWLQKERYYLKLPGVAIGIGVLLGALFTSLLCFILVLPINKTKETSQIDDNSQYPPLPTNEQTLTSNYGSTHGTPSLSPRFDDSYSPNSKRKPIGVGSSPHLNRCMNPHWKSNLRFIILFLLTFVRTSNIDDDNKFPFETVVDILSNDVQFSTFLRLVQRKGYVPYLNELQNFTLFAPVNSAFIVNDEGSILGENQFDLENYLLHNLTLNLSVRKESMTIINQYVKFPFIIDSINKTHRTPTVNNIRITEPDLKPNFQNAYIQGISGLISTPPPIKALLTYLQENPKYNNEFTWIEKFASKFENLEDIVQNNTFLLPSNSNIRKFYNQIEANYLIDNFSQKKGLDRKIQDKWDRDALNFLQSIILKDVTGGSNLHNTLRTNLNNVTLVLENCDHSRKITVNHSSPSILTNEIFVNGIAHGFIDIDAIVDVVQFDAEKYLHGLNNSKFVEEIYFRKLQHLIQDESSLENITIFVPEPSLNDDIGFTKSTILYHFVKEQLWLEENEALATSAFSSNANRYLIDSSFCSSNKRLGGKCQKLKISKTNEGYFINNKIKILNTKPYKIGSSLIYTISKDIALPGDFLLSLPPLYHCSRSIELLKQLDLLTLAPNYKGYTIFLPCFDAWTEQDLIFNYLESNLTAANISMKNLIINGLYYTVNSLHGKQTTNLLGNEVLISTEEDSYDSDIATEFMLSTMKDPISVEKNSDIIFDQGVIHPLRDINFPKDLFITLKDLIKTAGVPEFLEFLENFQEFSSIFAYNESYSLLVPTQASLIREGINLNFTSLKEFLKLHIVTGNSTVNLLGCKGKISTLSGYGLSCNEVSKNNLFLHVDSGSNKEVRILKKGCSTVKNSSCVFLIDRPISLNWLQKERYYLKLPGVAIGIGVLLGALFTSLLCFILVLPINKTKETSQIDDNSQYPPLPTNEQTLTSNYGSTHGTPSLSPRFDDSYSPNSKRKPIGVGSSPHLNRC

pLDDT: mean 78.02, std 25.18, range [14.6, 98.25]

Solvent-accessible surface area (backbone atoms only — not comparable to full-atom values): 97358 Å² total; per-residue (Å²): 137,86,91,81,91,86,91,86,86,94,79,72,80,80,60,82,78,72,78,74,75,76,70,79,68,78,70,68,85,62,74,74,78,27,37,69,68,49,52,41,68,73,36,75,55,24,46,60,49,49,50,50,38,52,72,70,61,40,55,68,57,62,70,67,56,66,35,21,22,36,51,41,36,29,49,81,32,54,56,62,47,95,86,66,49,54,70,61,61,87,71,64,56,72,62,65,30,41,37,47,78,38,62,65,57,69,89,77,48,70,63,41,37,42,65,49,67,69,64,40,78,42,59,41,41,38,36,40,48,63,86,82,76,48,73,31,25,48,70,87,28,46,44,77,42,73,63,42,65,38,80,66,35,59,38,23,34,33,26,21,55,40,78,69,73,85,50,47,49,64,71,57,45,35,52,48,47,31,69,34,71,92,48,71,48,32,33,48,57,49,39,54,40,52,67,71,44,88,61,45,71,70,70,45,47,56,12,17,39,52,41,54,23,46,60,22,45,58,71,74,36,40,70,41,56,51,27,40,63,45,45,70,75,69,57,62,75,86,50,56,64,71,59,41,50,55,53,50,50,44,42,46,48,47,54,29,39,35,27,31,59,44,69,71,69,45,46,77,38,70,74,37,75,42,36,22,69,72,68,48,76,43,36,32,30,40,39,86,93,37,67,32,41,23,47,68,87,26,61,62,31,82,36,62,70,40,64,22,36,43,25,32,33,36,25,30,55,50,59,66,65,70,58,82,58,57,79,53,35,49,50,50,43,35,42,24,67,58,34,46,69,61,50,47,47,32,52,75,60,70,46,49,64,81,33,38,53,91,54,50,82,51,39,25,22,38,56,40,50,37,57,94,62,42,85,78,48,70,61,25,56,53,39,50,28,57,32,28,26,77,41,70,76,43,78,50,80,50,89,85,68,79,72,38,75,54,49,99,82,48,57,58,39,82,42,58,27,56,25,48,46,59,46,47,33,34,38,51,39,45,46,71,41,40,40,34,59,54,98,90,40,40,21,45,68,81,73,32,40,48,74,43,71,72,55,47,53,43,80,44,34,34,39,32,42,22,51,42,76,69,73,72,56,38,52,65,70,55,41,52,63,64,86,45,46,41,45,70,49,47,50,54,32,51,75,68,64,54,63,68,74,75,72,72,37,35,14,30,24,34,56,41,48,13,58,61,22,54,70,69,28,41,42,49,49,53,40,33,73,74,30,64,68,58,34,48,55,48,54,30,66,31,28,32,54,25,72,73,57,77,86,56,83,38,84,61,46,80,38,32,28,68,80,65,47,77,28,41,36,29,45,44,75,35,84,89,53,51,86,50,30,35,28,38,37,42,67,55,36,70,55,68,44,66,32,53,54,84,52,68,34,62,27,58,40,34,40,36,39,58,16,62,58,72,76,57,36,64,86,50,81,43,47,65,68,55,46,41,48,60,72,59,26,57,62,59,55,52,55,43,64,71,36,75,85,49,42,48,52,71,74,63,65,46,53,39,20,38,54,41,40,35,51,68,33,34,58,72,72,60,58,53,90,81,34,88,63,43,68,62,46,50,26,59,32,29,28,41,22,87,22,33,64,21,60,74,66,45,42,69,71,26,45,24,70,60,71,58,43,34,37,47,44,72,79,45,95,88,38,41,31,37,29,48,69,81,35,50,97,54,71,33,42,51,75,44,31,22,54,20,62,78,42,81,41,20,31,42,32,33,22,63,42,67,81,59,71,75,37,58,57,61,76,66,78,66,75,72,64,58,65,60,62,48,46,49,47,51,55,53,44,61,56,60,64,63,73,68,68,66,92,73,75,86,83,82,77,77,85,77,84,86,86,90,81,88,85,89,76,85,76,72,79,89,74,87,76,84,90,76,90,76,88,70,86,68,85,67,81,77,76,78,79,76,72,81,76,84,72,77,62,73,53,86,45,32,73,69,79,74,72,80,72,73,81,70,81,81,77,76,82,112,129,89,71,82,88,69,82,83,86,63,83,95,80,84,69,92,73,80,84,74,80,73,73,77,67,81,74,64,84,62,74,74,78,28,38,68,69,49,52,40,68,73,37,74,55,24,47,60,50,49,50,51,38,53,73,72,61,41,54,67,58,61,71,68,55,64,34,21,21,38,51,41,34,31,49,82,32,55,56,60,46,96,86,66,49,53,71,60,61,87,71,65,54,73,61,62,31,42,36,47,78,38,62,65,59,70,89,77,49,68,62,41,35,42,66,47,67,71,63,41,77,42,60,42,40,37,36,41,48,66,86,83,76,48,75,31,25,49,73,86,30,45,43,78,41,74,63,43,64,38,79,66,35,58,38,22,35,33,26,21,54,39,78,70,73,86,50,47,50,63,70,58,45,36,54,47,48,31,70,34,71,92,48,69,48,32,32,47,58,48,38,53,40,52,67,71,43,87,62,44,70,70,70,46,47,58,11,17,39,50,39,52,22,43,59,21,45,59,71,74,35,42,70,41,57,51,26,40,64,45,43,69,74,68,57,61,74,87,50,55,66,70,59,42,51,55,53,50,50,45,41,47,47,47,54,29,40,34,26,32,60,42,71,74,68,44,44,77,37,68,75,37,75,42,35,23,70,72,70,48,76,43,36,31,30,40,40,86,94,36,68,31,41,24,46,69,87,27,61,61,31,82,34,60,72,41,65,22,36,43,26,32,32,34,26,29,56,49,59,65,62,69,57,82,57,56,81,53,35,50,50,49,44,34,43,23,68,58,34,48,67,61,52,48,46,32,52,75,61,70,46,49,64,81,33,38,53,91,52,50,82,50,38,25,24,38,55,41,50,36,57,93,64,42,86,76,48,70,61,24,53,53,40,52,28,57,32,28,24,76,40,68,77,43,78,51,80,50,89,85,68,77,72,38,76,55,48,98,83,50,57,56,39,82,40,59,26,56,25,48,48,58,47,48,31,35,38,53,39,47,47,70,43,39,40,33,60,54,97,89,40,42,20,43,68,82,72,32,41,50,73,42,71,70,54,47,52,42,79,41,34,34,39,31,40,20,52,42,78,69,74,71,55,39,52,64,71,53,42,53,61,64,87,46,46,41,45,69,48,48,50,54,32,51,75,66,62,54,63,67,75,74,70,71,39,36,15,30,22,33,56,41,46,13,58,62,22,55,72,69,28,43,42,49,49,52,39,32,74,74,30,64,68,58,34,46,55,48,55,30,65,32,28,31,54,26,72,75,58,79,87,56,83,37,84,61,46,80,38,34,28,69,80,66,45,78,28,41,36,27,45,44,74,37,85,88,53,51,88,49,31,34,28,37,39,40,66,55,35,70,54,68,45,64,31,52,53,83,51,70,36,62,26,58,41,33,39,36,38,60,15,60,58,72,77,55,38,65,87,49,80,43,48,66,68,56,46,40,46,61,72,60,27,56,61,60,57,53,54,44,63,72,35,77,84,49,41,46,52,72,76,62,66,46,53,40,19,37,56,42,39,34,49,71,35,34,59,73,71,63,58,53,86,82,34,88,63,43,69,64,45,50,25,60,32,30,29,42,24,87,22,34,64,22,60,74,66,43,43,68,71,26,44,25,70,59,70,56,43,33,38,48,44,72,81,46,96,89,38,43,33,37,30,46,68,82,34,49,95,54,71,32,40,52,76,44,32,23,55,20,62,79,41,81,40,19,31,43,32,34,21,64,42,69,80,58,73,75,38,59,57,59,79,68,78,70,77,77,65,62,72,62,65,53,52,58,57,55,59,57,53,67,64,65,67,66,67,73,71,69,83,72,73,86,87,84,86,87,87,86,88,84,92,84,87,82,91,83,92,78,92,87,85,92,88,86,94,84,91,85,92,86,92,84,91,77,88,80,80,84,75,85,82,81,80,83,80,84,75,78,65,74,53,86,47,33,75,69,80,75,72,80,72,74,81,72,80,81,78,76,83,113

InterPro domains:
  IPR000782 FAS1 domain [PF02469] (45-161)
  IPR000782 FAS1 domain [PS50213] (33-78)
  IPR000782 FAS1 domain [PS50213] (473-615)
  IPR036378 FAS1 domain superfamily [G3DSA:2.30.180.10] (33-164)
  IPR036378 FAS1 domain superfamily [G3DSA:2.30.180.10] (484-617)
  IPR036378 FAS1 domain superfamily [SSF82153] (25-165)
  IPR036378 FAS1 domain superfamily [SSF82153] (454-618)
  IPR036378 FAS1 domain superfamily [SSF82153] (600-755)
  IPR050904 Cell adhesion and biosynthesis-related protein [PTHR10900] (350-696)

Radius of gyration: 55.82 Å; Cα contacts (8 Å, |Δi|>4): 3110; chains: 2; bounding box: 123×193×131 Å

Foldseek 3Di:
DDDDDDDDDDDDPVDDPPPPPPPPPPPPVCPPQFAPLNVLVVDQQQVVVSVLCVVVVCVVVRRVAAQKEFAGETPLQWDQPPVRDTPCSVVDDRLLGMGHNHADQLVPDDQWWDWDAPRGQWIWTWGRHPPPPDAIDIPNWGFPAFFDQGDNHNYGYTYTHHDGHAFAQPLVVLVVCCPDVVNVNFQVLVSLLLVVDPCSSVVQFQWEFEGETNLQCVVADPQLLSCLLNVVVVPLPPFDPVSNVVSVVLNVLLRQLRIWHGADAIQPFDQDWTATSNRDIWGKHHDPSDRWIDIHQFDTWPAGFPIHSGYTYTYGNHDCSNHLSGADWQQSSCSSQVNPLLCRLCVVLVNNCLTDCVVLVWQKEFEAERPVQEPSPGDDPLLRQQRMARHNAQCDPDVPDRPHQQPPQRQKHKGFTSRQDDLFFALRGGFIWMWGQDPVAIAILVPKHFPDNAFQDFRSYTYTYINYRDDAFAAPVVLDDVVQAQVLQVVLCVVVVNSDDGTPSAFKEAEGETDCQCLQAVLVSLLCVVDVVLSCQFRQQRIWGHADAQVDADDFDWGATNVGDIKTWGWDQDPPCSSFWIWIDIPFWDDTFIFTHPQWGGHRRYTYTYGNHGTGGPPRFDAPQNSCVSLVCNQVVVLQVVDPVNVCVRPVVAQKEFAAEHPVQCVVVVPHNPDPCSVLQRQQGIWHLVCLVCVSVQHDWTQTSNRWIKGWDDPDVSWIWIDTPQFDPDIKTFDHKRATNVDRSYMYTYIHHGDDPVRNDPPPPPPPPPCVVVVVCVVVVVPPVPVVPDDPDDDDDDCPDDDDDDDDDDPDDDDDDDDDDDDDDDDPPDDPDPPDDDPDSHNPNHPDDPPPPDDDDDPPPD/DDDDDDDDPDDDDDDPPPDPPPPVPPCPPCPPQFAPLNVLVPDQQQVVVSVLCVVVPCVVVRRVAAQKEFAGETPLQWDQPPVRDTPCSVQDDRLLGMGHNHADQLVPDDQWWDWDAPRGQWIWTWGRHPPPPDAIDIPNWGFPAFFDQGPNHNYGYTYTNHDGHAFAQPLVVLVVCCPDVVNVNFQVLVSLLLVVDPCSSVVQFQWEFEGETNLQCVVADPQLLSCLLNVVVVPLPPFDPVSNVVSVVLNVLLRQLRIWHGADAIQPFDQDWTATSVRDIWGKHHDPSDRWIDIRQFDTWPAGFPIHSGYTYTYGNHDCSNHLSGADWQQSSCSSQVNPLLCRLCVVLVNNCLTDCVVLVWQKEFEAERPVQEPSPGDDPLLRQQRMARHNAQCDPDVPDRPHQQPPQRQKHKGFTSRQDDLFFALRGGFIWMWGQDPVAIAILVPKHFPDNAFFDFRSYTYTYINYRDDAFAAPVVLDDPVQAQVLQVVLCVVVVNSDDGTDSAFKEAEGETDCQCLQAVLVSLLCVVDVVLSCQFRQQRIWGHADAQVDADDFDWGATNVGDIKTWGWDQDVPCSSFWIWIDIPFWDDTFIFTHPQWGGHRRYTYTYGNHGTGGPPRFDAPQNSCVSLVCNQVVVLQVVDPVSVCVRPVVAQKEFAAEHNVQCVVVVPHNPDPCSVLQRQQGIWHLVCLVCVSVQHDWTQTSNRWIKHWDDPDDSWIWIDTPQFDPDIKTFDHKRATNVDRSYIYTYIHHGDDPVRNDPPPPPPPPPVVVVVVVVVVVVVPVPPVPDDPDDDDDDDDDDDDDDDDDDDDDDDDDDDDDDDDDDDCPPDDDDDDDDDDSHNPNHPDDPPPPDDPDDPPPD

Secondary structure (DSSP, 8-state):
-------------S---------------------HHHHHHH-GGGHHHHHHHHHTT-HHHHHH--SEEEEEEPGGG--B-TTSPBTTGGG--GGGGEEET----TTSS-S-EEEE-SSSSS-EEEE---SS-PPPEETTEEEEEEEE--SSSSEEEEEESS--PPPPPHHHHHHHHHH-GGGTTTTHHHHHHHTT-TTHHHHSTTEEEEEE-HHHHHHHS-HHHHHHHHTTT--STTS-HHHHHHHHHHHHHHHHHTEEES---SS--SSEEEEBTTS-EEEEEE-TTSS-EEETTPPPPSEEEEEETTEEEEEESS-GGGTTSS-B-HHHHHHHTT-HHHHHHHHHTT-GGGTSGGGTTS-EEEEEE-TTT-------HHHHHTTEESS---SS--SS----SS-TT-SEEEEEEEEE--HHHHTTPEEEEEEEEETTEEEETTTEEBS-SS-EEETTEEEEEESS--PPP--HHHHS-GGG--HHHHHHHHHTT-SSPPP-SS-EEEEEE-TTTTTT-HHHHHHHHH-HHHHHHHHHTTEEES---TT---SSEEEEBTTS-EEEEEEEE-SSSTTTEEEEEETTBSSPEEEETT-PEEETTEEEEEESS---BTT----HHHHHHHHT-HHHHHHHHTSGGGHHHHHS--SEEEEEE-HHHHHHTT-STT-TTHHHHHHHTEEEGGGHHHHHHT-SEEEBTTS-EEEEEEEETTEEEEEETTS-S-EEEEEEEEE-SS-TT-EEEEESS---GGGSS---------HHHHHHHHHHHHHHGGGGGS-----------------------------------------------------TTBSS--------------/-------S--------------------S------HHHHHHHSGGGHHHHHHHHHTT-HHHHHH--SEEEEEEPGGG--B-TTSPBTTGGG--GGGGEEET----TTSS-SEEEEE-SSSSS-EEEEE--SS-PPPEETTEEEEEEEE--SSSSEEEEEESS--PPPPPHHHHHHHHHH-GGGTTTTHHHHHHHTT-TTHHHHSTTEEEEEE-HHHHHHHS-HHHHHHHTTTT--STTS-HHHHHHHHHHHHHHHHHTEEES---SS--SSEEEEBTTS-EEEEEE-TTSS-EEETTPPPPSEEEEEETTEEEEEESS-GGGTTSS-B-HHHHHHHTT-HHHHHHHHHTT-GGGTSGGGTTS-EEEEEE-TTT-------HHHHHTTEESS---SS--SS----SS-TT-SEEEEEEEEE--HHHHTTPEEEEEEEEETTEEEETTTEEBS-SS-EEETTEEEEEESS--PPP--HHHHS-GGG--HHHHHHHHHTT-SSPPP-SS-EEEEEE-TTTTTT-HHHHHHHHH-HHHHHHHHHTTEEES---TT---SSEEEEBTTS-EEEEEEEE-SSSTTTEEEEEETTBSSPEEEETT--EEETTEEEEEESS---BTT----HHHHHHHHT-HHHHHHHHTSGGGHHHHHS--SEEEEEE-HHHHHHTT-STT-TTHHHHHHHTEEEGGGHHHHHHT-SEEEBTTS-EEEEEEEETTEEEEEESSS-S-EEEEEEEEE-SS-TT-EEEEESSPPPGGGSS---------THHHHHHHHHHHHHGGGGGS-----------------------------------------------------TTB-S--------------

Organism: Naumovozyma dairenensis (strain ATCC 10597 / BCRC 20456 / CBS 421 / NBRC 0211 / NRRL Y-12639) (NCBI:txid1071378)